Protein 2M1U (pdb70)

Nearest PDB structures (foldseek):
  2m1u-assembly1_A  TM=7.394E-01  e=1.529E-13  Saccharomyces cerevisiae
  6u42-assembly1_6P  TM=5.297E-01  e=1.153E-01  Chlamydomonas reinhardtii
  7yv9-assembly1_N  TM=4.412E-01  e=1.083E-01  Mus musculus
  2zfd-assembly1_A  TM=4.482E-01  e=2.616E-01  Arabidopsis thaliana
  1v1f-assembly1_A  TM=5.398E-01  e=5.232E-01  Arabidopsis thaliana

Structure (mmCIF, N/CA/C/O backbone):
data_2M1U
#
_entry.id   2M1U
#
loop_
_atom_site.group_PDB
_atom_site.id
_atom_site.type_symbol
_atom_site.label_atom_id
_atom_site.label_alt_id
_atom_site.label_comp_id
_atom_site.label_asym_id
_atom_site.label_entity_id
_atom_site.label_seq_id
_atom_site.pdbx_PDB_ins_code
_atom_site.Cartn_x
_atom_site.Cartn_y
_atom_site.Cartn_z
_atom_site.occupancy
_atom_site.B_iso_or_equiv
_atom_site.auth_seq_id
_atom_site.auth_comp_id
_atom_site.auth_asym_id
_atom_site.auth_atom_id
_atom_site.pdbx_PDB_model_num
ATOM 1 N N . MET A 1 1 ? -37.328 -7.428 -11.875 1.00 15.70 1 MET A N 1
ATOM 2 C CA . MET A 1 1 ? -37.396 -8.775 -11.243 1.00 15.43 1 MET A CA 1
ATOM 3 C C . MET A 1 1 ? -37.653 -8.672 -9.739 1.00 14.95 1 MET A C 1
ATOM 4 O O . MET A 1 1 ? -37.208 -7.723 -9.088 1.00 14.98 1 MET A O 1
ATOM 20 N N . GLY A 1 2 ? -38.371 -9.657 -9.196 1.00 14.67 2 GLY A N 1
ATOM 21 C CA . GLY A 1 2 ? -38.677 -9.668 -7.775 1.00 14.38 2 GLY A CA 1
ATOM 22 C C . GLY A 1 2 ? -37.432 -9.772 -6.912 1.00 13.90 2 GLY A C 1
ATOM 23 O O . GLY A 1 2 ? -36.572 -10.621 -7.158 1.00 14.15 2 GLY A O 1
ATOM 27 N N . SER A 1 3 ? -37.335 -8.902 -5.903 1.00 13.38 3 SER A N 1
ATOM 28 C CA . SER A 1 3 ? -36.187 -8.884 -4.995 1.00 13.07 3 SER A CA 1
ATOM 29 C C . SER A 1 3 ? -34.886 -8.633 -5.763 1.00 12.62 3 SER A C 1
ATOM 30 O O . SER A 1 3 ? -33.918 -9.388 -5.638 1.00 12.57 3 SER A O 1
ATOM 38 N N . SER A 1 4 ? -34.874 -7.563 -6.560 1.00 12.48 4 SER A N 1
ATOM 39 C CA . SER A 1 4 ? -33.698 -7.202 -7.352 1.00 12.24 4 SER A CA 1
ATOM 40 C C . SER A 1 4 ? -32.659 -6.465 -6.506 1.00 11.93 4 SER A C 1
ATOM 41 O O . SER A 1 4 ? -31.458 -6.595 -6.743 1.00 12.22 4 SER A O 1
ATOM 49 N N . HIS A 1 5 ? -33.125 -5.692 -5.520 1.00 11.56 5 HIS A N 1
ATOM 50 C CA . HIS A 1 5 ? -32.231 -4.937 -4.642 1.00 11.47 5 HIS A CA 1
ATOM 51 C C . HIS A 1 5 ? -31.583 -5.856 -3.600 1.00 11.01 5 HIS A C 1
ATOM 52 O O . HIS A 1 5 ? -31.866 -5.760 -2.404 1.00 11.28 5 HIS A O 1
ATOM 67 N N . HIS A 1 6 ? -30.711 -6.749 -4.074 1.00 10.51 6 HIS A N 1
ATOM 68 C CA . HIS A 1 6 ? -30.012 -7.696 -3.207 1.00 10.27 6 HIS A CA 1
ATOM 69 C C . HIS A 1 6 ? -29.015 -8.529 -4.012 1.00 9.80 6 HIS A C 1
ATOM 70 O O . HIS A 1 6 ? -27.811 -8.491 -3.754 1.00 10.12 6 HIS A O 1
ATOM 85 N N . HIS A 1 7 ? -29.529 -9.279 -4.989 1.00 9.28 7 HIS A N 1
ATOM 86 C CA . HIS A 1 7 ? -28.693 -10.123 -5.839 1.00 9.07 7 HIS A CA 1
ATOM 87 C C . HIS A 1 7 ? -28.530 -9.510 -7.230 1.00 8.74 7 HIS A C 1
ATOM 88 O O . HIS A 1 7 ? -27.414 -9.420 -7.747 1.00 8.82 7 HIS A O 1
ATOM 103 N N . HIS A 1 8 ? -29.648 -9.096 -7.833 1.00 8.65 8 HIS A N 1
ATOM 104 C CA . HIS A 1 8 ? -29.629 -8.496 -9.166 1.00 8.66 8 HIS A CA 1
ATOM 105 C C . HIS A 1 8 ? -28.814 -7.201 -9.174 1.00 8.44 8 HIS A C 1
ATOM 106 O O . HIS A 1 8 ? -27.716 -7.159 -9.731 1.00 8.47 8 HIS A O 1
ATOM 121 N N . HIS A 1 9 ? -29.356 -6.150 -8.554 1.00 8.53 9 HIS A N 1
ATOM 122 C CA . HIS A 1 9 ? -28.676 -4.858 -8.495 1.00 8.67 9 HIS A CA 1
ATOM 123 C C . HIS A 1 9 ? -29.163 -4.026 -7.310 1.00 8.77 9 HIS A C 1
ATOM 124 O O . HIS A 1 9 ? -30.352 -3.718 -7.201 1.00 9.08 9 HIS A O 1
ATOM 139 N N . HIS A 1 10 ? -28.229 -3.656 -6.434 1.00 8.77 10 HIS A N 1
ATOM 140 C CA . HIS A 1 10 ? -28.544 -2.844 -5.259 1.00 9.16 10 HIS A CA 1
ATOM 141 C C . HIS A 1 10 ? -28.397 -1.355 -5.596 1.00 9.18 10 HIS A C 1
ATOM 142 O O . HIS A 1 10 ? -28.468 -0.978 -6.768 1.00 9.53 10 HIS A O 1
ATOM 157 N N . SER A 1 11 ? -28.186 -0.512 -4.576 1.00 9.05 11 SER A N 1
ATOM 158 C CA . SER A 1 11 ? -28.019 0.929 -4.791 1.00 9.29 11 SER A CA 1
ATOM 159 C C . SER A 1 11 ? -27.022 1.190 -5.923 1.00 9.09 11 SER A C 1
ATOM 160 O O . SER A 1 11 ? -27.250 2.047 -6.778 1.00 9.26 11 SER A O 1
ATOM 168 N N . SER A 1 12 ? -25.929 0.423 -5.928 1.00 8.99 12 SER A N 1
ATOM 169 C CA . SER A 1 12 ? -24.903 0.537 -6.958 1.00 9.08 12 SER A CA 1
ATOM 170 C C . SER A 1 12 ? -24.907 -0.711 -7.839 1.00 8.90 12 SER A C 1
ATOM 171 O O . SER A 1 12 ? -25.067 -1.828 -7.340 1.00 8.83 12 SER A O 1
ATOM 179 N N . GLY A 1 13 ? -24.740 -0.517 -9.148 1.00 9.09 13 GLY A N 1
ATOM 180 C CA . GLY A 1 13 ? -24.736 -1.639 -10.076 1.00 9.25 13 GLY A CA 1
ATOM 181 C C . GLY A 1 13 ? -23.477 -2.481 -9.975 1.00 9.67 13 GLY A C 1
ATOM 182 O O . GLY A 1 13 ? -22.556 -2.322 -10.778 1.00 10.27 13 GLY A O 1
ATOM 186 N N . LEU A 1 14 ? -23.440 -3.377 -8.982 1.00 9.59 14 LEU A N 1
ATOM 187 C CA . LEU A 1 14 ? -22.287 -4.252 -8.762 1.00 10.21 14 LEU A CA 1
ATOM 188 C C . LEU A 1 14 ? -20.985 -3.445 -8.751 1.00 10.23 14 LEU A C 1
ATOM 189 O O . LEU A 1 14 ? -20.071 -3.703 -9.538 1.00 10.59 14 LEU A O 1
ATOM 205 N N . VAL A 1 15 ? -20.919 -2.456 -7.859 1.00 10.05 15 VAL A N 1
ATOM 206 C CA . VAL A 1 15 ? -19.744 -1.597 -7.748 1.00 10.27 15 VAL A CA 1
ATOM 207 C C . VAL A 1 15 ? -19.011 -1.820 -6.424 1.00 10.08 15 VAL A C 1
ATOM 208 O O . VAL A 1 15 ? -19.372 -1.237 -5.399 1.00 9.90 15 VAL A O 1
ATOM 221 N N . PRO A 1 16 ? -17.958 -2.663 -6.430 1.00 10.35 16 PRO A N 1
ATOM 222 C CA . PRO A 1 16 ? -17.166 -2.950 -5.227 1.00 10.46 16 PRO A CA 1
ATOM 223 C C . PRO A 1 16 ? -16.362 -1.734 -4.761 1.00 10.16 16 PRO A C 1
ATOM 224 O O . PRO A 1 16 ? -16.163 -1.534 -3.562 1.00 10.02 16 PRO A O 1
ATOM 235 N N . ARG A 1 17 ? -15.910 -0.920 -5.722 1.00 10.26 17 ARG A N 1
ATOM 236 C CA . ARG A 1 17 ? -15.135 0.284 -5.421 1.00 10.16 17 ARG A CA 1
ATOM 237 C C . ARG A 1 17 ? -15.994 1.326 -4.700 1.00 9.84 17 ARG A C 1
ATOM 238 O O . ARG A 1 17 ? -17.211 1.167 -4.580 1.00 9.91 17 ARG A O 1
ATOM 259 N N . GLY A 1 18 ? -15.349 2.390 -4.218 1.00 9.70 18 GLY A N 1
ATOM 260 C CA . GLY A 1 18 ? -16.063 3.439 -3.508 1.00 9.61 18 GLY A CA 1
ATOM 261 C C . GLY A 1 18 ? -16.081 3.198 -2.012 1.00 9.26 18 GLY A C 1
ATOM 262 O O . GLY A 1 18 ? -15.492 3.964 -1.247 1.00 9.36 18 GLY A O 1
ATOM 266 N N . SER A 1 19 ? -16.748 2.119 -1.598 1.00 9.05 19 SER A N 1
ATOM 267 C CA . SER A 1 19 ? -16.832 1.758 -0.185 1.00 8.88 19 SER A CA 1
ATOM 268 C C . SER A 1 19 ? -15.934 0.553 0.122 1.00 8.65 19 SER A C 1
ATOM 269 O O . SER A 1 19 ? -16.234 -0.249 1.009 1.00 8.73 19 SER A O 1
ATOM 277 N N . HIS A 1 20 ? -14.827 0.439 -0.619 1.00 8.62 20 HIS A N 1
ATOM 278 C CA . HIS A 1 20 ? -13.879 -0.657 -0.435 1.00 8.69 20 HIS A CA 1
ATOM 279 C C . HIS A 1 20 ? -12.772 -0.254 0.546 1.00 8.33 20 HIS A C 1
ATOM 280 O O . HIS A 1 20 ? -12.930 0.705 1.305 1.00 8.58 20 HIS A O 1
ATOM 295 N N . MET A 1 21 ? -11.655 -0.988 0.530 1.00 8.00 21 MET A N 1
ATOM 296 C CA . MET A 1 21 ? -10.533 -0.697 1.420 1.00 7.89 21 MET A CA 1
ATOM 297 C C . MET A 1 21 ? -9.717 0.488 0.900 1.00 7.27 21 MET A C 1
ATOM 298 O O . MET A 1 21 ? -8.620 0.318 0.363 1.00 7.12 21 MET A O 1
ATOM 312 N N . SER A 1 22 ? -10.265 1.692 1.067 1.00 6.98 22 SER A N 1
ATOM 313 C CA . SER A 1 22 ? -9.598 2.916 0.622 1.00 6.48 22 SER A CA 1
ATOM 314 C C . SER A 1 22 ? -8.875 3.618 1.772 1.00 5.82 22 SER A C 1
ATOM 315 O O . SER A 1 22 ? -8.338 4.715 1.603 1.00 5.42 22 SER A O 1
ATOM 323 N N . ASP A 1 23 ? -8.866 2.978 2.935 1.00 5.83 23 ASP A N 1
ATOM 324 C CA . ASP A 1 23 ? -8.211 3.530 4.121 1.00 5.39 23 ASP A CA 1
ATOM 325 C C . ASP A 1 23 ? -6.798 3.002 4.293 1.00 5.03 23 ASP A C 1
ATOM 326 O O . ASP A 1 23 ? -5.999 3.562 5.044 1.00 4.71 23 ASP A O 1
ATOM 335 N N . GLU A 1 24 ? -6.503 1.935 3.584 1.00 5.24 24 GLU A N 1
ATOM 336 C CA . GLU A 1 24 ? -5.177 1.315 3.629 1.00 5.03 24 GLU A CA 1
ATOM 337 C C . GLU A 1 24 ? -4.103 2.271 3.131 1.00 4.40 24 GLU A C 1
ATOM 338 O O . GLU A 1 24 ? -2.918 2.118 3.434 1.00 4.14 24 GLU A O 1
ATOM 350 N N . LYS A 1 25 ? -4.546 3.271 2.397 1.00 4.30 25 LYS A N 1
ATOM 351 C CA . LYS A 1 25 ? -3.671 4.306 1.864 1.00 3.86 25 LYS A CA 1
ATOM 352 C C . LYS A 1 25 ? -3.553 5.449 2.870 1.00 3.66 25 LYS A C 1
ATOM 353 O O . LYS A 1 25 ? -2.461 5.967 3.101 1.00 3.41 25 LYS A O 1
ATOM 372 N N . THR A 1 26 ? -4.687 5.822 3.480 1.00 3.95 26 THR A N 1
ATOM 373 C CA . THR A 1 26 ? -4.707 6.892 4.478 1.00 4.05 26 THR A CA 1
ATOM 374 C C . THR A 1 26 ? -3.951 6.481 5.738 1.00 3.95 26 THR A C 1
ATOM 375 O O . THR A 1 26 ? -3.364 7.323 6.416 1.00 4.12 26 THR A O 1
ATOM 386 N N . GLN A 1 27 ? -3.932 5.179 6.027 1.00 3.91 27 GLN A N 1
ATOM 387 C CA . GLN A 1 27 ? -3.201 4.671 7.181 1.00 4.06 27 GLN A CA 1
ATOM 388 C C . GLN A 1 27 ? -1.699 4.829 6.934 1.00 3.80 27 GLN A C 1
ATOM 389 O O . GLN A 1 27 ? -0.924 5.056 7.863 1.00 4.12 27 GLN A O 1
ATOM 403 N N . LEU A 1 28 ? -1.309 4.725 5.658 1.00 3.37 28 LEU A N 1
ATOM 404 C CA . LEU A 1 28 ? 0.086 4.871 5.246 1.00 3.16 28 LEU A CA 1
ATOM 405 C C . LEU A 1 28 ? 0.477 6.333 5.044 1.00 3.52 28 LEU A C 1
ATOM 406 O O . LEU A 1 28 ? 1.653 6.659 4.877 1.00 3.69 28 LEU A O 1
ATOM 422 N N . ILE A 1 29 ? -0.526 7.195 5.062 1.00 3.81 29 ILE A N 1
ATOM 423 C CA . ILE A 1 29 ? -0.343 8.648 4.888 1.00 4.37 29 ILE A CA 1
ATOM 424 C C . ILE A 1 29 ? 0.685 9.226 5.847 1.00 4.90 29 ILE A C 1
ATOM 425 O O . ILE A 1 29 ? 1.229 10.313 5.637 1.00 5.46 29 ILE A O 1
ATOM 441 N N . GLU A 1 30 ? 0.944 8.471 6.876 1.00 4.85 30 GLU A N 1
ATOM 442 C CA . GLU A 1 30 ? 1.915 8.836 7.909 1.00 5.48 30 GLU A CA 1
ATOM 443 C C . GLU A 1 30 ? 3.355 8.838 7.393 1.00 5.63 30 GLU A C 1
ATOM 444 O O . GLU A 1 30 ? 4.291 9.125 8.139 1.00 6.22 30 GLU A O 1
ATOM 456 N N . ALA A 1 31 ? 3.514 8.540 6.116 1.00 5.15 31 ALA A N 1
ATOM 457 C CA . ALA A 1 31 ? 4.825 8.528 5.476 1.00 5.27 31 ALA A CA 1
ATOM 458 C C . ALA A 1 31 ? 5.338 9.951 5.300 1.00 5.84 31 ALA A C 1
ATOM 459 O O . ALA A 1 31 ? 6.513 10.227 5.533 1.00 6.33 31 ALA A O 1
ATOM 466 N N . PHE A 1 32 ? 4.441 10.861 4.913 1.00 5.86 32 PHE A N 1
ATOM 467 C CA . PHE A 1 32 ? 4.805 12.265 4.739 1.00 6.51 32 PHE A CA 1
ATOM 468 C C . PHE A 1 32 ? 5.257 12.867 6.073 1.00 7.31 32 PHE A C 1
ATOM 469 O O . PHE A 1 32 ? 6.092 13.773 6.103 1.00 7.93 32 PHE A O 1
ATOM 486 N N . TYR A 1 33 ? 4.701 12.347 7.175 1.00 7.37 33 TYR A N 1
ATOM 487 C CA . TYR A 1 33 ? 5.042 12.818 8.516 1.00 8.16 33 TYR A CA 1
ATOM 488 C C . TYR A 1 33 ? 5.731 11.706 9.315 1.00 8.36 33 TYR A C 1
ATOM 489 O O . TYR A 1 33 ? 5.103 11.063 10.158 1.00 8.86 33 TYR A O 1
ATOM 507 N N . ASN A 1 34 ? 7.028 11.508 9.023 1.00 8.03 34 ASN A N 1
ATOM 508 C CA . ASN A 1 34 ? 7.889 10.492 9.673 1.00 8.24 34 ASN A CA 1
ATOM 509 C C . ASN A 1 34 ? 8.602 9.606 8.632 1.00 7.87 34 ASN A C 1
ATOM 510 O O . ASN A 1 34 ? 9.087 8.520 8.951 1.00 7.66 34 ASN A O 1
ATOM 521 N N . PHE A 1 35 ? 8.677 10.085 7.392 1.00 7.88 35 PHE A N 1
ATOM 522 C CA . PHE A 1 35 ? 9.338 9.352 6.309 1.00 7.61 35 PHE A CA 1
ATOM 523 C C . PHE A 1 35 ? 9.344 10.175 5.012 1.00 7.94 35 PHE A C 1
ATOM 524 O O . PHE A 1 35 ? 9.142 9.637 3.921 1.00 7.62 35 PHE A O 1
ATOM 541 N N . ASP A 1 36 ? 9.577 11.483 5.139 1.00 8.68 36 ASP A N 1
ATOM 542 C CA . ASP A 1 36 ? 9.607 12.375 3.981 1.00 9.16 36 ASP A CA 1
ATOM 543 C C . ASP A 1 36 ? 10.372 13.664 4.298 1.00 9.96 36 ASP A C 1
ATOM 544 O O . ASP A 1 36 ? 9.928 14.764 3.958 1.00 10.54 36 ASP A O 1
ATOM 553 N N . GLY A 1 37 ? 11.529 13.518 4.947 1.00 10.13 37 GLY A N 1
ATOM 554 C CA . GLY A 1 37 ? 12.343 14.671 5.294 1.00 11.01 37 GLY A CA 1
ATOM 555 C C . GLY A 1 37 ? 13.308 15.045 4.186 1.00 11.23 37 GLY A C 1
ATOM 556 O O . GLY A 1 37 ? 13.181 16.108 3.576 1.00 11.84 37 GLY A O 1
ATOM 560 N N . ASP A 1 38 ? 14.270 14.160 3.922 1.00 10.87 38 ASP A N 1
ATOM 561 C CA . ASP A 1 38 ? 15.263 14.386 2.875 1.00 11.19 38 ASP A CA 1
ATOM 562 C C . ASP A 1 38 ? 15.732 13.056 2.283 1.00 10.98 38 ASP A C 1
ATOM 563 O O . ASP A 1 38 ? 16.893 12.667 2.434 1.00 11.40 38 ASP A O 1
ATOM 572 N N . TYR A 1 39 ? 14.813 12.360 1.612 1.00 10.47 39 TYR A N 1
ATOM 573 C CA . TYR A 1 39 ? 15.118 11.069 0.998 1.00 10.36 39 TYR A CA 1
ATOM 574 C C . TYR A 1 39 ? 14.654 11.029 -0.456 1.00 9.64 39 TYR A C 1
ATOM 575 O O . TYR A 1 39 ? 13.583 11.540 -0.791 1.00 9.61 39 TYR A O 1
ATOM 593 N N . ASP A 1 40 ? 15.467 10.414 -1.314 1.00 9.27 40 ASP A N 1
ATOM 594 C CA . ASP A 1 40 ? 15.147 10.297 -2.737 1.00 8.71 40 ASP A CA 1
ATOM 595 C C . ASP A 1 40 ? 14.181 9.133 -2.983 1.00 8.08 40 ASP A C 1
ATOM 596 O O . ASP A 1 40 ? 13.532 8.650 -2.051 1.00 8.12 40 ASP A O 1
ATOM 605 N N . GLY A 1 41 ? 14.087 8.682 -4.238 1.00 7.71 41 GLY A N 1
ATOM 606 C CA . GLY A 1 41 ? 13.199 7.580 -4.572 1.00 7.22 41 GLY A CA 1
ATOM 607 C C . GLY A 1 41 ? 13.840 6.217 -4.362 1.00 6.59 41 GLY A C 1
ATOM 608 O O . GLY A 1 41 ? 13.689 5.323 -5.197 1.00 6.36 41 GLY A O 1
ATOM 612 N N . PHE A 1 42 ? 14.551 6.054 -3.242 1.00 6.47 42 PHE A N 1
ATOM 613 C CA . PHE A 1 42 ? 15.211 4.791 -2.922 1.00 5.95 42 PHE A CA 1
ATOM 614 C C . PHE A 1 42 ? 15.413 4.647 -1.414 1.00 5.84 42 PHE A C 1
ATOM 615 O O . PHE A 1 42 ? 16.030 5.503 -0.777 1.00 6.44 42 PHE A O 1
ATOM 632 N N . VAL A 1 43 ? 14.894 3.556 -0.853 1.00 5.20 43 VAL A N 1
ATOM 633 C CA . VAL A 1 43 ? 15.018 3.288 0.578 1.00 5.21 43 VAL A CA 1
ATOM 634 C C . VAL A 1 43 ? 15.218 1.796 0.833 1.00 4.79 43 VAL A C 1
ATOM 635 O O . VAL A 1 43 ? 14.457 0.969 0.337 1.00 4.19 43 VAL A O 1
ATOM 648 N N . SER A 1 44 ? 16.248 1.458 1.606 1.00 5.22 44 SER A N 1
ATOM 649 C CA . SER A 1 44 ? 16.543 0.061 1.918 1.00 5.05 44 SER A CA 1
ATOM 650 C C . SER A 1 44 ? 15.491 -0.532 2.856 1.00 4.87 44 SER A C 1
ATOM 651 O O . SER A 1 44 ? 14.899 0.179 3.669 1.00 5.07 44 SER A O 1
ATOM 659 N N . VAL A 1 45 ? 15.277 -1.843 2.738 1.00 4.63 45 VAL A N 1
ATOM 660 C CA . VAL A 1 45 ? 14.310 -2.555 3.575 1.00 4.66 45 VAL A CA 1
ATOM 661 C C . VAL A 1 45 ? 14.639 -2.376 5.054 1.00 5.42 45 VAL A C 1
ATOM 662 O O . VAL A 1 45 ? 13.749 -2.160 5.875 1.00 5.56 45 VAL A O 1
ATOM 675 N N . GLU A 1 46 ? 15.929 -2.476 5.376 1.00 5.97 46 GLU A N 1
ATOM 676 C CA . GLU A 1 46 ? 16.404 -2.334 6.751 1.00 6.77 46 GLU A CA 1
ATOM 677 C C . GLU A 1 46 ? 15.890 -1.037 7.375 1.00 7.00 46 GLU A C 1
ATOM 678 O O . GLU A 1 46 ? 15.324 -1.050 8.469 1.00 7.47 46 GLU A O 1
ATOM 690 N N . GLU A 1 47 ? 16.074 0.077 6.663 1.00 6.76 47 GLU A N 1
ATOM 691 C CA . GLU A 1 47 ? 15.610 1.379 7.140 1.00 7.06 47 GLU A CA 1
ATOM 692 C C . GLU A 1 47 ? 14.084 1.437 7.125 1.00 6.57 47 GLU A C 1
ATOM 693 O O . GLU A 1 47 ? 13.463 1.951 8.057 1.00 6.93 47 GLU A O 1
ATOM 705 N N . PHE A 1 48 ? 13.491 0.895 6.057 1.00 5.80 48 PHE A N 1
ATOM 706 C CA . PHE A 1 48 ? 12.038 0.867 5.899 1.00 5.28 48 PHE A CA 1
ATOM 707 C C . PHE A 1 48 ? 11.360 0.193 7.093 1.00 5.66 48 PHE A C 1
ATOM 708 O O . PHE A 1 48 ? 10.344 0.677 7.588 1.00 5.68 48 PHE A O 1
ATOM 725 N N . ARG A 1 49 ? 11.931 -0.927 7.546 1.00 6.05 49 ARG A N 1
ATOM 726 C CA . ARG A 1 49 ? 11.385 -1.675 8.681 1.00 6.57 49 ARG A CA 1
ATOM 727 C C . ARG A 1 49 ? 11.201 -0.777 9.904 1.00 7.19 49 ARG A C 1
ATOM 728 O O . ARG A 1 49 ? 10.115 -0.727 10.484 1.00 7.32 49 ARG A O 1
ATOM 749 N N . GLY A 1 50 ? 12.267 -0.070 10.287 1.00 7.64 50 GLY A N 1
ATOM 750 C CA . GLY A 1 50 ? 12.207 0.819 11.438 1.00 8.32 50 GLY A CA 1
ATOM 751 C C . GLY A 1 50 ? 11.149 1.900 11.293 1.00 8.09 50 GLY A C 1
ATOM 752 O O . GLY A 1 50 ? 10.427 2.199 12.246 1.00 8.60 50 GLY A O 1
ATOM 756 N N . ILE A 1 51 ? 11.055 2.482 10.096 1.00 7.33 51 ILE A N 1
ATOM 757 C CA . ILE A 1 51 ? 10.076 3.533 9.822 1.00 7.09 51 ILE A CA 1
ATOM 758 C C . ILE A 1 51 ? 8.651 2.980 9.855 1.00 6.73 51 ILE A C 1
ATOM 759 O O . ILE A 1 51 ? 7.766 3.566 10.474 1.00 6.89 51 ILE A O 1
ATOM 775 N N . ILE A 1 52 ? 8.445 1.850 9.180 1.00 6.32 52 ILE A N 1
ATOM 776 C CA . ILE A 1 52 ? 7.133 1.201 9.115 1.00 6.09 52 ILE A CA 1
ATOM 777 C C . ILE A 1 52 ? 6.651 0.744 10.498 1.00 6.87 52 ILE A C 1
ATOM 778 O O . ILE A 1 52 ? 5.456 0.804 10.792 1.00 6.94 52 ILE A O 1
ATOM 794 N N . ARG A 1 53 ? 7.585 0.275 11.330 1.00 7.49 53 ARG A N 1
ATOM 795 C CA . ARG A 1 53 ? 7.265 -0.213 12.676 1.00 8.29 53 ARG A CA 1
ATOM 796 C C . ARG A 1 53 ? 6.358 0.752 13.442 1.00 8.59 53 ARG A C 1
ATOM 797 O O . ARG A 1 53 ? 5.261 0.379 13.859 1.00 8.80 53 ARG A O 1
ATOM 818 N N . ASP A 1 54 ? 6.827 1.986 13.634 1.00 8.70 54 ASP A N 1
ATOM 819 C CA . ASP A 1 54 ? 6.058 2.997 14.362 1.00 9.07 54 ASP A CA 1
ATOM 820 C C . ASP A 1 54 ? 5.587 4.131 13.443 1.00 8.55 54 ASP A C 1
ATOM 821 O O . ASP A 1 54 ? 5.178 5.192 13.922 1.00 8.87 54 ASP A O 1
ATOM 830 N N . GLY A 1 55 ? 5.649 3.908 12.128 1.00 7.80 55 GLY A N 1
ATOM 831 C CA . GLY A 1 55 ? 5.232 4.924 11.178 1.00 7.32 55 GLY A CA 1
ATOM 832 C C . GLY A 1 55 ? 3.956 4.558 10.446 1.00 6.84 55 GLY A C 1
ATOM 833 O O . GLY A 1 55 ? 2.908 5.164 10.675 1.00 7.17 55 GLY A O 1
ATOM 837 N N . LEU A 1 56 ? 4.049 3.571 9.556 1.00 6.13 56 LEU A N 1
ATOM 838 C CA . LEU A 1 56 ? 2.896 3.129 8.775 1.00 5.73 56 LEU A CA 1
ATOM 839 C C . LEU A 1 56 ? 2.352 1.798 9.298 1.00 6.01 56 LEU A C 1
ATOM 840 O O . LEU A 1 56 ? 3.039 0.777 9.246 1.00 6.14 56 LEU A O 1
ATOM 856 N N . PRO A 1 57 ? 1.102 1.795 9.805 1.00 6.22 57 PRO A N 1
ATOM 857 C CA . PRO A 1 57 ? 0.460 0.583 10.334 1.00 6.66 57 PRO A CA 1
ATOM 858 C C . PRO A 1 57 ? 0.202 -0.451 9.245 1.00 6.29 57 PRO A C 1
ATOM 859 O O . PRO A 1 57 ? -0.788 -0.374 8.514 1.00 6.12 57 PRO A O 1
ATOM 870 N N . MET A 1 58 ? 1.111 -1.416 9.144 1.00 6.29 58 MET A N 1
ATOM 871 C CA . MET A 1 58 ? 1.006 -2.474 8.150 1.00 6.08 58 MET A CA 1
ATOM 872 C C . MET A 1 58 ? 1.384 -3.824 8.753 1.00 6.73 58 MET A C 1
ATOM 873 O O . MET A 1 58 ? 2.277 -3.911 9.599 1.00 7.04 58 MET A O 1
ATOM 887 N N . THR A 1 59 ? 0.702 -4.873 8.304 1.00 7.03 59 THR A N 1
ATOM 888 C CA . THR A 1 59 ? 0.965 -6.234 8.780 1.00 7.71 59 THR A CA 1
ATOM 889 C C . THR A 1 59 ? 2.095 -6.869 7.971 1.00 7.49 59 THR A C 1
ATOM 890 O O . THR A 1 59 ? 2.325 -6.493 6.822 1.00 6.91 59 THR A O 1
ATOM 901 N N . GLU A 1 60 ? 2.800 -7.829 8.576 1.00 7.99 60 GLU A N 1
ATOM 902 C CA . GLU A 1 60 ? 3.914 -8.516 7.904 1.00 7.89 60 GLU A CA 1
ATOM 903 C C . GLU A 1 60 ? 3.541 -8.910 6.477 1.00 7.62 60 GLU A C 1
ATOM 904 O O . GLU A 1 60 ? 4.248 -8.590 5.535 1.00 7.07 60 GLU A O 1
ATOM 916 N N . ALA A 1 61 ? 2.421 -9.603 6.337 1.00 8.10 61 ALA A N 1
ATOM 917 C CA . ALA A 1 61 ? 1.926 -10.051 5.037 1.00 8.08 61 ALA A CA 1
ATOM 918 C C . ALA A 1 61 ? 1.868 -8.919 4.004 1.00 7.28 61 ALA A C 1
ATOM 919 O O . ALA A 1 61 ? 1.857 -9.178 2.804 1.00 7.09 61 ALA A O 1
ATOM 926 N N . GLU A 1 62 ? 1.840 -7.670 4.469 1.00 6.88 62 GLU A N 1
ATOM 927 C CA . GLU A 1 62 ? 1.805 -6.520 3.570 1.00 6.12 62 GLU A CA 1
ATOM 928 C C . GLU A 1 62 ? 3.220 -5.994 3.350 1.00 5.51 62 GLU A C 1
ATOM 929 O O . GLU A 1 62 ? 3.644 -5.800 2.214 1.00 5.21 62 GLU A O 1
ATOM 941 N N . ILE A 1 63 ? 3.945 -5.772 4.450 1.00 5.45 63 ILE A N 1
ATOM 942 C CA . ILE A 1 63 ? 5.323 -5.268 4.379 1.00 4.99 63 ILE A CA 1
ATOM 943 C C . ILE A 1 63 ? 6.284 -6.328 3.856 1.00 5.22 63 ILE A C 1
ATOM 944 O O . ILE A 1 63 ? 7.123 -6.040 3.012 1.00 4.76 63 ILE A O 1
ATOM 960 N N . THR A 1 64 ? 6.160 -7.549 4.376 1.00 5.97 64 THR A N 1
ATOM 961 C CA . THR A 1 64 ? 7.023 -8.657 3.973 1.00 6.31 64 THR A CA 1
ATOM 962 C C . THR A 1 64 ? 6.717 -9.085 2.549 1.00 6.22 64 THR A C 1
ATOM 963 O O . THR A 1 64 ? 7.629 -9.278 1.742 1.00 6.02 64 THR A O 1
ATOM 974 N N . GLU A 1 65 ? 5.426 -9.217 2.237 1.00 6.49 65 GLU A N 1
ATOM 975 C CA . GLU A 1 65 ? 5.019 -9.605 0.889 1.00 6.63 65 GLU A CA 1
ATOM 976 C C . GLU A 1 65 ? 5.408 -8.534 -0.112 1.00 5.91 65 GLU A C 1
ATOM 977 O O . GLU A 1 65 ? 5.511 -8.785 -1.314 1.00 6.02 65 GLU A O 1
ATOM 989 N N . PHE A 1 66 ? 5.653 -7.351 0.413 1.00 5.24 66 PHE A N 1
ATOM 990 C CA . PHE A 1 66 ? 6.072 -6.217 -0.388 1.00 4.51 66 PHE A CA 1
ATOM 991 C C . PHE A 1 66 ? 7.594 -6.078 -0.356 1.00 4.15 66 PHE A C 1
ATOM 992 O O . PHE A 1 66 ? 8.201 -5.636 -1.330 1.00 3.78 66 PHE A O 1
ATOM 1009 N N . PHE A 1 67 ? 8.205 -6.468 0.772 1.00 4.41 67 PHE A N 1
ATOM 1010 C CA . PHE A 1 67 ? 9.658 -6.395 0.937 1.00 4.24 67 PHE A CA 1
ATOM 1011 C C . PHE A 1 67 ? 10.367 -7.304 -0.067 1.00 4.57 67 PHE A C 1
ATOM 1012 O O . PHE A 1 67 ? 11.436 -6.962 -0.576 1.00 4.38 67 PHE A O 1
ATOM 1029 N N . GLU A 1 68 ? 9.758 -8.456 -0.356 1.00 5.15 68 GLU A N 1
ATOM 1030 C CA . GLU A 1 68 ? 10.324 -9.409 -1.309 1.00 5.60 68 GLU A CA 1
ATOM 1031 C C . GLU A 1 68 ? 9.867 -9.090 -2.733 1.00 5.61 68 GLU A C 1
ATOM 1032 O O . GLU A 1 68 ? 10.630 -9.257 -3.687 1.00 5.82 68 GLU A O 1
ATOM 1044 N N . ALA A 1 69 ? 8.619 -8.629 -2.870 1.00 5.50 69 ALA A N 1
ATOM 1045 C CA . ALA A 1 69 ? 8.061 -8.285 -4.180 1.00 5.70 69 ALA A CA 1
ATOM 1046 C C . ALA A 1 69 ? 8.637 -6.988 -4.734 1.00 5.11 69 ALA A C 1
ATOM 1047 O O . ALA A 1 69 ? 8.500 -6.686 -5.921 1.00 5.40 69 ALA A O 1
ATOM 1054 N N . ALA A 1 70 ? 9.285 -6.242 -3.865 1.00 4.43 70 ALA A N 1
ATOM 1055 C CA . ALA A 1 70 ? 9.909 -4.972 -4.228 1.00 3.93 70 ALA A CA 1
ATOM 1056 C C . ALA A 1 70 ? 11.384 -5.163 -4.576 1.00 4.07 70 ALA A C 1
ATOM 1057 O O . ALA A 1 70 ? 11.899 -4.525 -5.496 1.00 4.18 70 ALA A O 1
ATOM 1064 N N . ASP A 1 71 ? 12.059 -6.044 -3.833 1.00 4.23 71 ASP A N 1
ATOM 1065 C CA . ASP A 1 71 ? 13.475 -6.319 -4.060 1.00 4.45 71 ASP A CA 1
ATOM 1066 C C . ASP A 1 71 ? 13.672 -7.705 -4.678 1.00 5.15 71 ASP A C 1
ATOM 1067 O O . ASP A 1 71 ? 13.518 -8.721 -3.998 1.00 5.45 71 ASP A O 1
ATOM 1076 N N . PRO A 1 72 ? 14.020 -7.763 -5.980 1.00 5.53 72 PRO A N 1
ATOM 1077 C CA . PRO A 1 72 ? 14.242 -9.034 -6.688 1.00 6.23 72 PRO A CA 1
ATOM 1078 C C . PRO A 1 72 ? 15.396 -9.842 -6.092 1.00 6.35 72 PRO A C 1
ATOM 1079 O O . PRO A 1 72 ? 15.326 -11.069 -6.010 1.00 6.83 72 PRO A O 1
ATOM 1090 N N . ASN A 1 73 ? 16.455 -9.144 -5.677 1.00 6.02 73 ASN A N 1
ATOM 1091 C CA . ASN A 1 73 ? 17.628 -9.790 -5.087 1.00 6.22 73 ASN A CA 1
ATOM 1092 C C . ASN A 1 73 ? 17.358 -10.235 -3.649 1.00 6.17 73 ASN A C 1
ATOM 1093 O O . ASN A 1 73 ? 17.915 -11.234 -3.189 1.00 6.61 73 ASN A O 1
ATOM 1104 N N . ASN A 1 74 ? 16.522 -9.470 -2.938 1.00 5.73 74 ASN A N 1
ATOM 1105 C CA . ASN A 1 74 ? 16.189 -9.753 -1.542 1.00 5.78 74 ASN A CA 1
ATOM 1106 C C . ASN A 1 74 ? 17.397 -9.496 -0.645 1.00 5.82 74 ASN A C 1
ATOM 1107 O O . ASN A 1 74 ? 17.507 -10.054 0.450 1.00 6.27 74 ASN A O 1
ATOM 1118 N N . THR A 1 75 ? 18.297 -8.632 -1.119 1.00 5.52 75 THR A N 1
ATOM 1119 C CA . THR A 1 75 ? 19.496 -8.274 -0.374 1.00 5.72 75 THR A CA 1
ATOM 1120 C C . THR A 1 75 ? 19.145 -7.454 0.873 1.00 5.57 75 THR A C 1
ATOM 1121 O O . THR A 1 75 ? 19.964 -7.316 1.784 1.00 5.72 75 THR A O 1
ATOM 1132 N N . GLY A 1 76 ? 17.925 -6.913 0.900 1.00 5.43 76 GLY A N 1
ATOM 1133 C CA . GLY A 1 76 ? 17.478 -6.113 2.022 1.00 5.36 76 GLY A CA 1
ATOM 1134 C C . GLY A 1 76 ? 17.299 -4.649 1.662 1.00 4.96 76 GLY A C 1
ATOM 1135 O O . GLY A 1 76 ? 17.232 -3.797 2.547 1.00 5.15 76 GLY A O 1
ATOM 1139 N N . PHE A 1 77 ? 17.207 -4.359 0.361 1.00 4.57 77 PHE A N 1
ATOM 1140 C CA . PHE A 1 77 ? 17.013 -2.993 -0.112 1.00 4.34 77 PHE A CA 1
ATOM 1141 C C . PHE A 1 77 ? 15.671 -2.875 -0.830 1.00 3.81 77 PHE A C 1
ATOM 1142 O O . PHE A 1 77 ? 15.059 -3.885 -1.173 1.00 3.84 77 PHE A O 1
ATOM 1159 N N . ILE A 1 78 ? 15.202 -1.647 -1.043 1.00 3.54 78 ILE A N 1
ATOM 1160 C CA . ILE A 1 78 ? 13.918 -1.437 -1.708 1.00 3.14 78 ILE A CA 1
ATOM 1161 C C . ILE A 1 78 ? 13.942 -0.236 -2.640 1.00 3.41 78 ILE A C 1
ATOM 1162 O O . ILE A 1 78 ? 14.587 0.777 -2.364 1.00 3.79 78 ILE A O 1
ATOM 1178 N N . ASP A 1 79 ? 13.169 -0.342 -3.713 1.00 3.48 79 ASP A N 1
ATOM 1179 C CA . ASP A 1 79 ? 13.021 0.743 -4.661 1.00 3.98 79 ASP A CA 1
ATOM 1180 C C . ASP A 1 79 ? 11.781 1.532 -4.262 1.00 3.84 79 ASP A C 1
ATOM 1181 O O . ASP A 1 79 ? 10.659 1.098 -4.520 1.00 3.71 79 ASP A O 1
ATOM 1190 N N . TYR A 1 80 ? 11.993 2.663 -3.585 1.00 4.03 80 TYR A N 1
ATOM 1191 C CA . TYR A 1 80 ? 10.894 3.504 -3.096 1.00 4.04 80 TYR A CA 1
ATOM 1192 C C . TYR A 1 80 ? 9.727 3.567 -4.086 1.00 4.13 80 TYR A C 1
ATOM 1193 O O . TYR A 1 80 ? 8.567 3.531 -3.679 1.00 3.85 80 TYR A O 1
ATOM 1211 N N . LYS A 1 81 ? 10.041 3.659 -5.380 1.00 4.65 81 LYS A N 1
ATOM 1212 C CA . LYS A 1 81 ? 9.011 3.722 -6.418 1.00 5.01 81 LYS A CA 1
ATOM 1213 C C . LYS A 1 81 ? 8.203 2.427 -6.461 1.00 4.61 81 LYS A C 1
ATOM 1214 O O . LYS A 1 81 ? 6.973 2.463 -6.457 1.00 4.58 81 LYS A O 1
ATOM 1233 N N . ALA A 1 82 ? 8.901 1.288 -6.479 1.00 4.44 82 ALA A N 1
ATOM 1234 C CA . ALA A 1 82 ? 8.242 -0.019 -6.490 1.00 4.30 82 ALA A CA 1
ATOM 1235 C C . ALA A 1 82 ? 7.252 -0.123 -5.333 1.00 3.69 82 ALA A C 1
ATOM 1236 O O . ALA A 1 82 ? 6.159 -0.673 -5.481 1.00 3.83 82 ALA A O 1
ATOM 1243 N N . PHE A 1 83 ? 7.648 0.427 -4.182 1.00 3.17 83 PHE A N 1
ATOM 1244 C CA . PHE A 1 83 ? 6.811 0.423 -2.989 1.00 2.59 83 PHE A CA 1
ATOM 1245 C C . PHE A 1 83 ? 5.689 1.456 -3.107 1.00 2.81 83 PHE A C 1
ATOM 1246 O O . PHE A 1 83 ? 4.552 1.194 -2.713 1.00 2.61 83 PHE A O 1
ATOM 1263 N N . ALA A 1 84 ? 6.020 2.628 -3.656 1.00 3.39 84 ALA A N 1
ATOM 1264 C CA . ALA A 1 84 ? 5.046 3.704 -3.835 1.00 3.81 84 ALA A CA 1
ATOM 1265 C C . ALA A 1 84 ? 3.953 3.312 -4.833 1.00 4.30 84 ALA A C 1
ATOM 1266 O O . ALA A 1 84 ? 2.803 3.728 -4.696 1.00 4.52 84 ALA A O 1
ATOM 1273 N N . ALA A 1 85 ? 4.322 2.507 -5.835 1.00 4.60 85 ALA A N 1
ATOM 1274 C CA . ALA A 1 85 ? 3.376 2.056 -6.860 1.00 5.26 85 ALA A CA 1
ATOM 1275 C C . ALA A 1 85 ? 2.307 1.122 -6.307 1.00 5.11 85 ALA A C 1
ATOM 1276 O O . ALA A 1 85 ? 1.311 0.834 -6.971 1.00 5.69 85 ALA A O 1
ATOM 1283 N N . MET A 1 86 ? 2.522 0.670 -5.090 1.00 4.41 86 MET A N 1
ATOM 1284 C CA . MET A 1 86 ? 1.590 -0.225 -4.407 1.00 4.36 86 MET A CA 1
ATOM 1285 C C . MET A 1 86 ? 0.387 0.557 -3.885 1.00 4.35 86 MET A C 1
ATOM 1286 O O . MET A 1 86 ? -0.759 0.140 -4.060 1.00 4.76 86 MET A O 1
ATOM 1300 N N . LEU A 1 87 ? 0.659 1.701 -3.251 1.00 4.03 87 LEU A N 1
ATOM 1301 C CA . LEU A 1 87 ? -0.400 2.555 -2.708 1.00 4.12 87 LEU A CA 1
ATOM 1302 C C . LEU A 1 87 ? -0.914 3.555 -3.731 1.00 4.88 87 LEU A C 1
ATOM 1303 O O . LEU A 1 87 ? -1.917 4.237 -3.516 1.00 5.15 87 LEU A O 1
ATOM 1319 N N . TYR A 1 88 ? -0.217 3.612 -4.833 1.00 5.27 88 TYR A N 1
ATOM 1320 C CA . TYR A 1 88 ? -0.557 4.501 -5.941 1.00 6.08 88 TYR A CA 1
ATOM 1321 C C . TYR A 1 88 ? -0.903 3.704 -7.201 1.00 6.67 88 TYR A C 1
ATOM 1322 O O . TYR A 1 88 ? -0.812 4.223 -8.317 1.00 7.33 88 TYR A O 1
ATOM 1340 N N . SER A 1 89 ? -1.303 2.442 -7.016 1.00 6.53 89 SER A N 1
ATOM 1341 C CA . SER A 1 89 ? -1.665 1.573 -8.135 1.00 7.20 89 SER A CA 1
ATOM 1342 C C . SER A 1 89 ? -3.102 1.840 -8.597 1.00 7.91 89 SER A C 1
ATOM 1343 O O . SER A 1 89 ? -3.946 0.941 -8.600 1.00 8.25 89 SER A O 1
ATOM 1351 N N . VAL A 1 90 ? -3.368 3.085 -8.993 1.00 8.25 90 VAL A N 1
ATOM 1352 C CA . VAL A 1 90 ? -4.694 3.480 -9.465 1.00 9.00 90 VAL A CA 1
ATOM 1353 C C . VAL A 1 90 ? -4.599 4.220 -10.804 1.00 9.55 90 VAL A C 1
ATOM 1354 O O . VAL A 1 90 ? -5.454 5.045 -11.133 1.00 10.05 90 VAL A O 1
ATOM 1367 N N . ASP A 1 91 ? -3.550 3.917 -11.573 1.00 9.59 91 ASP A N 1
ATOM 1368 C CA . ASP A 1 91 ? -3.336 4.547 -12.872 1.00 10.31 91 ASP A CA 1
ATOM 1369 C C . ASP A 1 91 ? -2.795 3.531 -13.874 1.00 10.59 91 ASP A C 1
ATOM 1370 O O . ASP A 1 91 ? -1.590 3.274 -13.925 1.00 10.71 91 ASP A O 1
ATOM 1379 N N . GLU A 1 92 ? -3.696 2.948 -14.663 1.00 10.89 92 GLU A N 1
ATOM 1380 C CA . GLU A 1 92 ? -3.314 1.950 -15.659 1.00 11.36 92 GLU A CA 1
ATOM 1381 C C . GLU A 1 92 ? -2.945 2.613 -16.984 1.00 11.99 92 GLU A C 1
ATOM 1382 O O . GLU A 1 92 ? -3.642 3.518 -17.448 1.00 12.45 92 GLU A O 1
ATOM 1394 N N . SER A 1 93 ? -1.842 2.150 -17.584 1.00 12.19 93 SER A N 1
ATOM 1395 C CA . SER A 1 93 ? -1.352 2.681 -18.861 1.00 12.96 93 SER A CA 1
ATOM 1396 C C . SER A 1 93 ? -0.753 4.079 -18.688 1.00 13.26 93 SER A C 1
ATOM 1397 O O . SER A 1 93 ? 0.487 4.200 -18.770 1.00 13.48 93 SER A O 1
ATOM 1406 N N . MET A 1 1 ? -12.655 -21.771 -3.539 1.00 0.00 1 MET A N 2
ATOM 1407 C CA . MET A 1 1 ? -13.108 -21.212 -4.841 1.00 0.00 1 MET A CA 2
ATOM 1408 C C . MET A 1 1 ? -13.113 -22.282 -5.928 1.00 0.00 1 MET A C 2
ATOM 1409 O O . MET A 1 1 ? -14.172 -22.751 -6.346 1.00 0.00 1 MET A O 2
ATOM 1425 N N . GLY A 1 2 ? -11.924 -22.663 -6.382 1.00 0.00 2 GLY A N 2
ATOM 1426 C CA . GLY A 1 2 ? -11.814 -23.674 -7.418 1.00 0.00 2 GLY A CA 2
ATOM 1427 C C . GLY A 1 2 ? -11.348 -25.011 -6.875 1.00 0.00 2 GLY A C 2
ATOM 1428 O O . GLY A 1 2 ? -11.648 -25.365 -5.735 1.00 0.00 2 GLY A O 2
ATOM 1432 N N . SER A 1 3 ? -10.613 -25.756 -7.695 1.00 0.00 3 SER A N 2
ATOM 1433 C CA . SER A 1 3 ? -10.105 -27.063 -7.291 1.00 0.00 3 SER A CA 2
ATOM 1434 C C . SER A 1 3 ? -8.745 -27.337 -7.923 1.00 0.00 3 SER A C 2
ATOM 1435 O O . SER A 1 3 ? -7.736 -27.447 -7.227 1.00 0.00 3 SER A O 2
ATOM 1443 N N . SER A 1 4 ? -8.725 -27.445 -9.247 1.00 0.00 4 SER A N 2
ATOM 1444 C CA . SER A 1 4 ? -7.489 -27.706 -9.975 1.00 0.00 4 SER A CA 2
ATOM 1445 C C . SER A 1 4 ? -7.637 -27.341 -11.449 1.00 0.00 4 SER A C 2
ATOM 1446 O O . SER A 1 4 ? -7.064 -27.994 -12.321 1.00 0.00 4 SER A O 2
ATOM 1454 N N . HIS A 1 5 ? -8.409 -26.294 -11.719 1.00 0.00 5 HIS A N 2
ATOM 1455 C CA . HIS A 1 5 ? -8.633 -25.840 -13.088 1.00 0.00 5 HIS A CA 2
ATOM 1456 C C . HIS A 1 5 ? -8.240 -24.375 -13.246 1.00 0.00 5 HIS A C 2
ATOM 1457 O O . HIS A 1 5 ? -8.583 -23.536 -12.414 1.00 0.00 5 HIS A O 2
ATOM 1472 N N . HIS A 1 6 ? -7.520 -24.075 -14.322 1.00 0.00 6 HIS A N 2
ATOM 1473 C CA . HIS A 1 6 ? -7.080 -22.710 -14.591 1.00 0.00 6 HIS A CA 2
ATOM 1474 C C . HIS A 1 6 ? -8.219 -21.876 -15.169 1.00 0.00 6 HIS A C 2
ATOM 1475 O O . HIS A 1 6 ? -8.294 -21.668 -16.379 1.00 0.00 6 HIS A O 2
ATOM 1490 N N . HIS A 1 7 ? -9.102 -21.403 -14.295 1.00 0.00 7 HIS A N 2
ATOM 1491 C CA . HIS A 1 7 ? -10.237 -20.591 -14.720 1.00 0.00 7 HIS A CA 2
ATOM 1492 C C . HIS A 1 7 ? -10.579 -19.542 -13.667 1.00 0.00 7 HIS A C 2
ATOM 1493 O O . HIS A 1 7 ? -10.118 -19.619 -12.528 1.00 0.00 7 HIS A O 2
ATOM 1508 N N . HIS A 1 8 ? -11.391 -18.564 -14.055 1.00 0.00 8 HIS A N 2
ATOM 1509 C CA . HIS A 1 8 ? -11.796 -17.500 -13.145 1.00 0.00 8 HIS A CA 2
ATOM 1510 C C . HIS A 1 8 ? -12.797 -16.564 -13.814 1.00 0.00 8 HIS A C 2
ATOM 1511 O O . HIS A 1 8 ? -12.744 -16.344 -15.023 1.00 0.00 8 HIS A O 2
ATOM 1526 N N . HIS A 1 9 ? -13.709 -16.015 -13.017 1.00 0.00 9 HIS A N 2
ATOM 1527 C CA . HIS A 1 9 ? -14.723 -15.102 -13.533 1.00 0.00 9 HIS A CA 2
ATOM 1528 C C . HIS A 1 9 ? -14.077 -13.875 -14.168 1.00 0.00 9 HIS A C 2
ATOM 1529 O O . HIS A 1 9 ? -14.250 -13.616 -15.358 1.00 0.00 9 HIS A O 2
ATOM 1544 N N . HIS A 1 10 ? -13.332 -13.122 -13.365 1.00 0.00 10 HIS A N 2
ATOM 1545 C CA . HIS A 1 10 ? -12.660 -11.922 -13.850 1.00 0.00 10 HIS A CA 2
ATOM 1546 C C . HIS A 1 10 ? -13.669 -10.909 -14.381 1.00 0.00 10 HIS A C 2
ATOM 1547 O O . HIS A 1 10 ? -14.808 -11.258 -14.689 1.00 0.00 10 HIS A O 2
ATOM 1562 N N . SER A 1 11 ? -13.242 -9.653 -14.485 1.00 0.00 11 SER A N 2
ATOM 1563 C CA . SER A 1 11 ? -14.106 -8.585 -14.979 1.00 0.00 11 SER A CA 2
ATOM 1564 C C . SER A 1 11 ? -15.233 -8.296 -13.992 1.00 0.00 11 SER A C 2
ATOM 1565 O O . SER A 1 11 ? -15.254 -7.248 -13.348 1.00 0.00 11 SER A O 2
ATOM 1573 N N . SER A 1 12 ? -16.171 -9.232 -13.880 1.00 0.00 12 SER A N 2
ATOM 1574 C CA . SER A 1 12 ? -17.300 -9.077 -12.972 1.00 0.00 12 SER A CA 2
ATOM 1575 C C . SER A 1 12 ? -17.669 -10.411 -12.329 1.00 0.00 12 SER A C 2
ATOM 1576 O O . SER A 1 12 ? -18.343 -11.240 -12.941 1.00 0.00 12 SER A O 2
ATOM 1584 N N . GLY A 1 13 ? -17.222 -10.611 -11.094 1.00 0.00 13 GLY A N 2
ATOM 1585 C CA . GLY A 1 13 ? -17.514 -11.846 -10.389 1.00 0.00 13 GLY A CA 2
ATOM 1586 C C . GLY A 1 13 ? -18.999 -12.033 -10.140 1.00 0.00 13 GLY A C 2
ATOM 1587 O O . GLY A 1 13 ? -19.799 -12.013 -11.075 1.00 0.00 13 GLY A O 2
ATOM 1591 N N . LEU A 1 14 ? -19.364 -12.218 -8.876 1.00 0.00 14 LEU A N 2
ATOM 1592 C CA . LEU A 1 14 ? -20.761 -12.410 -8.505 1.00 0.00 14 LEU A CA 2
ATOM 1593 C C . LEU A 1 14 ? -21.087 -11.674 -7.210 1.00 0.00 14 LEU A C 2
ATOM 1594 O O . LEU A 1 14 ? -21.938 -12.110 -6.434 1.00 0.00 14 LEU A O 2
ATOM 1610 N N . VAL A 1 15 ? -20.405 -10.557 -6.982 1.00 0.00 15 VAL A N 2
ATOM 1611 C CA . VAL A 1 15 ? -20.623 -9.761 -5.780 1.00 0.00 15 VAL A CA 2
ATOM 1612 C C . VAL A 1 15 ? -20.139 -8.327 -5.976 1.00 0.00 15 VAL A C 2
ATOM 1613 O O . VAL A 1 15 ? -19.049 -7.964 -5.530 1.00 0.00 15 VAL A O 2
ATOM 1626 N N . PRO A 1 16 ? -20.946 -7.487 -6.647 1.00 0.00 16 PRO A N 2
ATOM 1627 C CA . PRO A 1 16 ? -20.594 -6.087 -6.899 1.00 0.00 16 PRO A CA 2
ATOM 1628 C C . PRO A 1 16 ? -20.202 -5.349 -5.624 1.00 0.00 16 PRO A C 2
ATOM 1629 O O . PRO A 1 16 ? -20.478 -5.813 -4.517 1.00 0.00 16 PRO A O 2
ATOM 1640 N N . ARG A 1 17 ? -19.558 -4.197 -5.786 1.00 0.00 17 ARG A N 2
ATOM 1641 C CA . ARG A 1 17 ? -19.128 -3.396 -4.645 1.00 0.00 17 ARG A CA 2
ATOM 1642 C C . ARG A 1 17 ? -19.099 -1.914 -5.003 1.00 0.00 17 ARG A C 2
ATOM 1643 O O . ARG A 1 17 ? -19.884 -1.123 -4.479 1.00 0.00 17 ARG A O 2
ATOM 1664 N N . GLY A 1 18 ? -18.191 -1.544 -5.900 1.00 0.00 18 GLY A N 2
ATOM 1665 C CA . GLY A 1 18 ? -18.078 -0.157 -6.312 1.00 0.00 18 GLY A CA 2
ATOM 1666 C C . GLY A 1 18 ? -17.768 0.770 -5.154 1.00 0.00 18 GLY A C 2
ATOM 1667 O O . GLY A 1 18 ? -16.948 0.446 -4.293 1.00 0.00 18 GLY A O 2
ATOM 1671 N N . SER A 1 19 ? -18.426 1.925 -5.131 1.00 0.00 19 SER A N 2
ATOM 1672 C CA . SER A 1 19 ? -18.216 2.903 -4.068 1.00 0.00 19 SER A CA 2
ATOM 1673 C C . SER A 1 19 ? -16.754 3.334 -4.003 1.00 0.00 19 SER A C 2
ATOM 1674 O O . SER A 1 19 ? -15.962 3.014 -4.889 1.00 0.00 19 SER A O 2
ATOM 1682 N N . HIS A 1 20 ? -16.404 4.062 -2.949 1.00 0.00 20 HIS A N 2
ATOM 1683 C CA . HIS A 1 20 ? -15.037 4.537 -2.768 1.00 0.00 20 HIS A CA 2
ATOM 1684 C C . HIS A 1 20 ? -14.214 3.537 -1.962 1.00 0.00 20 HIS A C 2
ATOM 1685 O O . HIS A 1 20 ? -14.535 3.240 -0.810 1.00 0.00 20 HIS A O 2
ATOM 1700 N N . MET A 1 21 ? -13.155 3.019 -2.575 1.00 0.00 21 MET A N 2
ATOM 1701 C CA . MET A 1 21 ? -12.287 2.051 -1.915 1.00 0.00 21 MET A CA 2
ATOM 1702 C C . MET A 1 21 ? -10.824 2.468 -2.026 1.00 0.00 21 MET A C 2
ATOM 1703 O O . MET A 1 21 ? -9.934 1.625 -2.135 1.00 0.00 21 MET A O 2
ATOM 1717 N N . SER A 1 22 ? -10.583 3.775 -1.999 1.00 0.00 22 SER A N 2
ATOM 1718 C CA . SER A 1 22 ? -9.226 4.305 -2.096 1.00 0.00 22 SER A CA 2
ATOM 1719 C C . SER A 1 22 ? -8.689 4.723 -0.734 1.00 0.00 22 SER A C 2
ATOM 1720 O O . SER A 1 22 ? -7.597 5.281 -0.627 1.00 0.00 22 SER A O 2
ATOM 1728 N N . ASP A 1 23 ? -9.462 4.444 0.300 1.00 0.00 23 ASP A N 2
ATOM 1729 C CA . ASP A 1 23 ? -9.077 4.786 1.666 1.00 0.00 23 ASP A CA 2
ATOM 1730 C C . ASP A 1 23 ? -7.975 3.878 2.176 1.00 0.00 23 ASP A C 2
ATOM 1731 O O . ASP A 1 23 ? -7.327 4.155 3.186 1.00 0.00 23 ASP A O 2
ATOM 1740 N N . GLU A 1 24 ? -7.777 2.799 1.462 1.00 0.00 24 GLU A N 2
ATOM 1741 C CA . GLU A 1 24 ? -6.755 1.816 1.806 1.00 0.00 24 GLU A CA 2
ATOM 1742 C C . GLU A 1 24 ? -5.361 2.403 1.677 1.00 0.00 24 GLU A C 2
ATOM 1743 O O . GLU A 1 24 ? -4.384 1.861 2.195 1.00 0.00 24 GLU A O 2
ATOM 1755 N N . LYS A 1 25 ? -5.294 3.517 0.991 1.00 0.00 25 LYS A N 2
ATOM 1756 C CA . LYS A 1 25 ? -4.040 4.227 0.774 1.00 0.00 25 LYS A CA 2
ATOM 1757 C C . LYS A 1 25 ? -3.816 5.267 1.866 1.00 0.00 25 LYS A C 2
ATOM 1758 O O . LYS A 1 25 ? -2.677 5.588 2.205 1.00 0.00 25 LYS A O 2
ATOM 1777 N N . THR A 1 26 ? -4.910 5.793 2.411 1.00 0.00 26 THR A N 2
ATOM 1778 C CA . THR A 1 26 ? -4.829 6.799 3.462 1.00 0.00 26 THR A CA 2
ATOM 1779 C C . THR A 1 26 ? -4.095 6.251 4.679 1.00 0.00 26 THR A C 2
ATOM 1780 O O . THR A 1 26 ? -3.452 6.999 5.413 1.00 0.00 26 THR A O 2
ATOM 1791 N N . GLN A 1 27 ? -4.167 4.940 4.877 1.00 0.00 27 GLN A N 2
ATOM 1792 C CA . GLN A 1 27 ? -3.474 4.312 5.992 1.00 0.00 27 GLN A CA 2
ATOM 1793 C C . GLN A 1 27 ? -1.969 4.542 5.858 1.00 0.00 27 GLN A C 2
ATOM 1794 O O . GLN A 1 27 ? -1.229 4.513 6.841 1.00 0.00 27 GLN A O 2
ATOM 1808 N N . LEU A 1 28 ? -1.535 4.778 4.621 1.00 0.00 28 LEU A N 2
ATOM 1809 C CA . LEU A 1 28 ? -0.129 5.026 4.320 1.00 0.00 28 LEU A CA 2
ATOM 1810 C C . LEU A 1 28 ? 0.210 6.504 4.447 1.00 0.00 28 LEU A C 2
ATOM 1811 O O . LEU A 1 28 ? 1.375 6.899 4.440 1.00 0.00 28 LEU A O 2
ATOM 1827 N N . ILE A 1 29 ? -0.828 7.297 4.564 1.00 0.00 29 ILE A N 2
ATOM 1828 C CA . ILE A 1 29 ? -0.701 8.748 4.695 1.00 0.00 29 ILE A CA 2
ATOM 1829 C C . ILE A 1 29 ? -0.032 9.141 5.992 1.00 0.00 29 ILE A C 2
ATOM 1830 O O . ILE A 1 29 ? 0.409 10.274 6.182 1.00 0.00 29 ILE A O 2
ATOM 1846 N N . GLU A 1 30 ? 0.034 8.182 6.860 1.00 0.00 30 GLU A N 2
ATOM 1847 C CA . GLU A 1 30 ? 0.648 8.348 8.172 1.00 0.00 30 GLU A CA 2
ATOM 1848 C C . GLU A 1 30 ? 2.166 8.313 8.086 1.00 0.00 30 GLU A C 2
ATOM 1849 O O . GLU A 1 30 ? 2.866 8.396 9.095 1.00 0.00 30 GLU A O 2
ATOM 1861 N N . ALA A 1 31 ? 2.658 8.188 6.871 1.00 0.00 31 ALA A N 2
ATOM 1862 C CA . ALA A 1 31 ? 4.093 8.138 6.619 1.00 0.00 31 ALA A CA 2
ATOM 1863 C C . ALA A 1 31 ? 4.645 9.525 6.306 1.00 0.00 31 ALA A C 2
ATOM 1864 O O . ALA A 1 31 ? 5.806 9.820 6.584 1.00 0.00 31 ALA A O 2
ATOM 1871 N N . PHE A 1 32 ? 3.802 10.374 5.723 1.00 0.00 32 PHE A N 2
ATOM 1872 C CA . PHE A 1 32 ? 4.204 11.732 5.370 1.00 0.00 32 PHE A CA 2
ATOM 1873 C C . PHE A 1 32 ? 4.717 12.490 6.592 1.00 0.00 32 PHE A C 2
ATOM 1874 O O . PHE A 1 32 ? 5.469 13.456 6.462 1.00 0.00 32 PHE A O 2
ATOM 1891 N N . TYR A 1 33 ? 4.307 12.050 7.778 1.00 0.00 33 TYR A N 2
ATOM 1892 C CA . TYR A 1 33 ? 4.728 12.692 9.018 1.00 0.00 33 TYR A CA 2
ATOM 1893 C C . TYR A 1 33 ? 5.908 11.954 9.647 1.00 0.00 33 TYR A C 2
ATOM 1894 O O . TYR A 1 33 ? 6.072 11.953 10.866 1.00 0.00 33 TYR A O 2
ATOM 1912 N N . ASN A 1 34 ? 6.726 11.330 8.806 1.00 0.00 34 ASN A N 2
ATOM 1913 C CA . ASN A 1 34 ? 7.891 10.591 9.280 1.00 0.00 34 ASN A CA 2
ATOM 1914 C C . ASN A 1 34 ? 8.667 9.991 8.112 1.00 0.00 34 ASN A C 2
ATOM 1915 O O . ASN A 1 34 ? 9.171 8.870 8.197 1.00 0.00 34 ASN A O 2
ATOM 1926 N N . PHE A 1 35 ? 8.764 10.744 7.022 1.00 0.00 35 PHE A N 2
ATOM 1927 C CA . PHE A 1 35 ? 9.480 10.288 5.836 1.00 0.00 35 PHE A CA 2
ATOM 1928 C C . PHE A 1 35 ? 9.985 11.470 5.016 1.00 0.00 35 PHE A C 2
ATOM 1929 O O . PHE A 1 35 ? 10.077 11.393 3.790 1.00 0.00 35 PHE A O 2
ATOM 1946 N N . ASP A 1 36 ? 10.312 12.562 5.700 1.00 0.00 36 ASP A N 2
ATOM 1947 C CA . ASP A 1 36 ? 10.808 13.761 5.034 1.00 0.00 36 ASP A CA 2
ATOM 1948 C C . ASP A 1 36 ? 12.296 13.954 5.301 1.00 0.00 36 ASP A C 2
ATOM 1949 O O . ASP A 1 36 ? 12.786 15.083 5.357 1.00 0.00 36 ASP A O 2
ATOM 1958 N N . GLY A 1 37 ? 13.012 12.846 5.465 1.00 0.00 37 GLY A N 2
ATOM 1959 C CA . GLY A 1 37 ? 14.438 12.916 5.724 1.00 0.00 37 GLY A CA 2
ATOM 1960 C C . GLY A 1 37 ? 15.103 11.555 5.683 1.00 0.00 37 GLY A C 2
ATOM 1961 O O . GLY A 1 37 ? 15.619 11.077 6.694 1.00 0.00 37 GLY A O 2
ATOM 1965 N N . ASP A 1 38 ? 15.092 10.928 4.511 1.00 0.00 38 ASP A N 2
ATOM 1966 C CA . ASP A 1 38 ? 15.698 9.614 4.342 1.00 0.00 38 ASP A CA 2
ATOM 1967 C C . ASP A 1 38 ? 16.496 9.546 3.044 1.00 0.00 38 ASP A C 2
ATOM 1968 O O . ASP A 1 38 ? 16.602 8.488 2.423 1.00 0.00 38 ASP A O 2
ATOM 1977 N N . TYR A 1 39 ? 17.058 10.680 2.640 1.00 0.00 39 TYR A N 2
ATOM 1978 C CA . TYR A 1 39 ? 17.847 10.749 1.416 1.00 0.00 39 TYR A CA 2
ATOM 1979 C C . TYR A 1 39 ? 17.004 10.369 0.203 1.00 0.00 39 TYR A C 2
ATOM 1980 O O . TYR A 1 39 ? 17.019 9.221 -0.243 1.00 0.00 39 TYR A O 2
ATOM 1998 N N . ASP A 1 40 ? 16.269 11.341 -0.329 1.00 0.00 40 ASP A N 2
ATOM 1999 C CA . ASP A 1 40 ? 15.421 11.108 -1.492 1.00 0.00 40 ASP A CA 2
ATOM 2000 C C . ASP A 1 40 ? 14.363 10.051 -1.191 1.00 0.00 40 ASP A C 2
ATOM 2001 O O . ASP A 1 40 ? 14.188 9.643 -0.043 1.00 0.00 40 ASP A O 2
ATOM 2010 N N . GLY A 1 41 ? 13.659 9.614 -2.230 1.00 0.00 41 GLY A N 2
ATOM 2011 C CA . GLY A 1 41 ? 12.626 8.609 -2.055 1.00 0.00 41 GLY A CA 2
ATOM 2012 C C . GLY A 1 41 ? 13.196 7.212 -1.906 1.00 0.00 41 GLY A C 2
ATOM 2013 O O . GLY A 1 41 ? 12.585 6.350 -1.273 1.00 0.00 41 GLY A O 2
ATOM 2017 N N . PHE A 1 42 ? 14.369 6.985 -2.488 1.00 0.00 42 PHE A N 2
ATOM 2018 C CA . PHE A 1 42 ? 15.020 5.683 -2.417 1.00 0.00 42 PHE A CA 2
ATOM 2019 C C . PHE A 1 42 ? 15.293 5.290 -0.969 1.00 0.00 42 PHE A C 2
ATOM 2020 O O . PHE A 1 42 ? 15.951 6.023 -0.229 1.00 0.00 42 PHE A O 2
ATOM 2037 N N . VAL A 1 43 ? 14.784 4.130 -0.571 1.00 0.00 43 VAL A N 2
ATOM 2038 C CA . VAL A 1 43 ? 14.971 3.638 0.787 1.00 0.00 43 VAL A CA 2
ATOM 2039 C C . VAL A 1 43 ? 15.128 2.120 0.801 1.00 0.00 43 VAL A C 2
ATOM 2040 O O . VAL A 1 43 ? 14.441 1.408 0.070 1.00 0.00 43 VAL A O 2
ATOM 2053 N N . SER A 1 44 ? 16.040 1.632 1.635 1.00 0.00 44 SER A N 2
ATOM 2054 C CA . SER A 1 44 ? 16.292 0.200 1.742 1.00 0.00 44 SER A CA 2
ATOM 2055 C C . SER A 1 44 ? 15.381 -0.439 2.785 1.00 0.00 44 SER A C 2
ATOM 2056 O O . SER A 1 44 ? 14.914 0.228 3.709 1.00 0.00 44 SER A O 2
ATOM 2064 N N . VAL A 1 45 ? 15.137 -1.736 2.631 1.00 0.00 45 VAL A N 2
ATOM 2065 C CA . VAL A 1 45 ? 14.286 -2.472 3.559 1.00 0.00 45 VAL A CA 2
ATOM 2066 C C . VAL A 1 45 ? 14.825 -2.385 4.984 1.00 0.00 45 VAL A C 2
ATOM 2067 O O . VAL A 1 45 ? 14.119 -1.964 5.899 1.00 0.00 45 VAL A O 2
ATOM 2080 N N . GLU A 1 46 ? 16.080 -2.791 5.160 1.00 0.00 46 GLU A N 2
ATOM 2081 C CA . GLU A 1 46 ? 16.719 -2.764 6.472 1.00 0.00 46 GLU A CA 2
ATOM 2082 C C . GLU A 1 46 ? 16.478 -1.431 7.172 1.00 0.00 46 GLU A C 2
ATOM 2083 O O . GLU A 1 46 ? 16.398 -1.366 8.400 1.00 0.00 46 GLU A O 2
ATOM 2095 N N . GLU A 1 47 ? 16.350 -0.371 6.381 1.00 0.00 47 GLU A N 2
ATOM 2096 C CA . GLU A 1 47 ? 16.102 0.961 6.921 1.00 0.00 47 GLU A CA 2
ATOM 2097 C C . GLU A 1 47 ? 14.604 1.230 7.010 1.00 0.00 47 GLU A C 2
ATOM 2098 O O . GLU A 1 47 ? 14.145 1.985 7.868 1.00 0.00 47 GLU A O 2
ATOM 2110 N N . PHE A 1 48 ? 13.846 0.598 6.118 1.00 0.00 48 PHE A N 2
ATOM 2111 C CA . PHE A 1 48 ? 12.396 0.756 6.089 1.00 0.00 48 PHE A CA 2
ATOM 2112 C C . PHE A 1 48 ? 11.758 0.113 7.316 1.00 0.00 48 PHE A C 2
ATOM 2113 O O . PHE A 1 48 ? 10.798 0.641 7.877 1.00 0.00 48 PHE A O 2
ATOM 2130 N N . ARG A 1 49 ? 12.299 -1.030 7.727 1.00 0.00 49 ARG A N 2
ATOM 2131 C CA . ARG A 1 49 ? 11.784 -1.748 8.889 1.00 0.00 49 ARG A CA 2
ATOM 2132 C C . ARG A 1 49 ? 11.813 -0.865 10.131 1.00 0.00 49 ARG A C 2
ATOM 2133 O O . ARG A 1 49 ? 10.814 -0.740 10.840 1.00 0.00 49 ARG A O 2
ATOM 2154 N N . GLY A 1 50 ? 12.965 -0.252 10.389 1.00 0.00 50 GLY A N 2
ATOM 2155 C CA . GLY A 1 50 ? 13.100 0.615 11.545 1.00 0.00 50 GLY A CA 2
ATOM 2156 C C . GLY A 1 50 ? 12.081 1.737 11.552 1.00 0.00 50 GLY A C 2
ATOM 2157 O O . GLY A 1 50 ? 11.725 2.257 12.609 1.00 0.00 50 GLY A O 2
ATOM 2161 N N . ILE A 1 51 ? 11.609 2.109 10.366 1.00 0.00 51 ILE A N 2
ATOM 2162 C CA . ILE A 1 51 ? 10.623 3.175 10.237 1.00 0.00 51 ILE A CA 2
ATOM 2163 C C . ILE A 1 51 ? 9.210 2.642 10.452 1.00 0.00 51 ILE A C 2
ATOM 2164 O O . ILE A 1 51 ? 8.401 3.261 11.145 1.00 0.00 51 ILE A O 2
ATOM 2180 N N . ILE A 1 52 ? 8.920 1.491 9.855 1.00 0.00 52 ILE A N 2
ATOM 2181 C CA . ILE A 1 52 ? 7.604 0.874 9.983 1.00 0.00 52 ILE A CA 2
ATOM 2182 C C . ILE A 1 52 ? 7.376 0.349 11.398 1.00 0.00 52 ILE A C 2
ATOM 2183 O O . ILE A 1 52 ? 6.241 0.282 11.868 1.00 0.00 52 ILE A O 2
ATOM 2199 N N . ARG A 1 53 ? 8.461 -0.024 12.072 1.00 0.00 53 ARG A N 2
ATOM 2200 C CA . ARG A 1 53 ? 8.376 -0.545 13.432 1.00 0.00 53 ARG A CA 2
ATOM 2201 C C . ARG A 1 53 ? 7.550 0.380 14.322 1.00 0.00 53 ARG A C 2
ATOM 2202 O O . ARG A 1 53 ? 6.543 -0.032 14.900 1.00 0.00 53 ARG A O 2
ATOM 2223 N N . ASP A 1 54 ? 7.981 1.634 14.426 1.00 0.00 54 ASP A N 2
ATOM 2224 C CA . ASP A 1 54 ? 7.281 2.619 15.242 1.00 0.00 54 ASP A CA 2
ATOM 2225 C C . ASP A 1 54 ? 6.635 3.697 14.376 1.00 0.00 54 ASP A C 2
ATOM 2226 O O . ASP A 1 54 ? 6.242 4.751 14.876 1.00 0.00 54 ASP A O 2
ATOM 2235 N N . GLY A 1 55 ? 6.529 3.435 13.074 1.00 0.00 55 GLY A N 2
ATOM 2236 C CA . GLY A 1 55 ? 5.932 4.402 12.172 1.00 0.00 55 GLY A CA 2
ATOM 2237 C C . GLY A 1 55 ? 4.483 4.089 11.856 1.00 0.00 55 GLY A C 2
ATOM 2238 O O . GLY A 1 55 ? 3.574 4.601 12.511 1.00 0.00 55 GLY A O 2
ATOM 2242 N N . LEU A 1 56 ? 4.266 3.254 10.846 1.00 0.00 56 LEU A N 2
ATOM 2243 C CA . LEU A 1 56 ? 2.916 2.878 10.441 1.00 0.00 56 LEU A CA 2
ATOM 2244 C C . LEU A 1 56 ? 2.571 1.470 10.921 1.00 0.00 56 LEU A C 2
ATOM 2245 O O . LEU A 1 56 ? 3.434 0.595 10.976 1.00 0.00 56 LEU A O 2
ATOM 2261 N N . PRO A 1 57 ? 1.295 1.234 11.275 1.00 0.00 57 PRO A N 2
ATOM 2262 C CA . PRO A 1 57 ? 0.838 -0.076 11.746 1.00 0.00 57 PRO A CA 2
ATOM 2263 C C . PRO A 1 57 ? 0.684 -1.076 10.611 1.00 0.00 57 PRO A C 2
ATOM 2264 O O . PRO A 1 57 ? -0.180 -0.926 9.747 1.00 0.00 57 PRO A O 2
ATOM 2275 N N . MET A 1 58 ? 1.532 -2.097 10.617 1.00 0.00 58 MET A N 2
ATOM 2276 C CA . MET A 1 58 ? 1.497 -3.127 9.588 1.00 0.00 58 MET A CA 2
ATOM 2277 C C . MET A 1 58 ? 2.083 -4.433 10.112 1.00 0.00 58 MET A C 2
ATOM 2278 O O . MET A 1 58 ? 3.104 -4.436 10.799 1.00 0.00 58 MET A O 2
ATOM 2292 N N . THR A 1 59 ? 1.437 -5.541 9.773 1.00 0.00 59 THR A N 2
ATOM 2293 C CA . THR A 1 59 ? 1.902 -6.859 10.201 1.00 0.00 59 THR A CA 2
ATOM 2294 C C . THR A 1 59 ? 3.065 -7.323 9.330 1.00 0.00 59 THR A C 2
ATOM 2295 O O . THR A 1 59 ? 3.117 -7.021 8.138 1.00 0.00 59 THR A O 2
ATOM 2306 N N . GLU A 1 60 ? 3.994 -8.065 9.932 1.00 0.00 60 GLU A N 2
ATOM 2307 C CA . GLU A 1 60 ? 5.165 -8.583 9.218 1.00 0.00 60 GLU A CA 2
ATOM 2308 C C . GLU A 1 60 ? 4.784 -9.063 7.828 1.00 0.00 60 GLU A C 2
ATOM 2309 O O . GLU A 1 60 ? 5.368 -8.655 6.832 1.00 0.00 60 GLU A O 2
ATOM 2321 N N . ALA A 1 61 ? 3.790 -9.930 7.779 1.00 0.00 61 ALA A N 2
ATOM 2322 C CA . ALA A 1 61 ? 3.301 -10.478 6.525 1.00 0.00 61 ALA A CA 2
ATOM 2323 C C . ALA A 1 61 ? 3.113 -9.381 5.485 1.00 0.00 61 ALA A C 2
ATOM 2324 O O . ALA A 1 61 ? 3.639 -9.467 4.383 1.00 0.00 61 ALA A O 2
ATOM 2331 N N . GLU A 1 62 ? 2.369 -8.343 5.847 1.00 0.00 62 GLU A N 2
ATOM 2332 C CA . GLU A 1 62 ? 2.133 -7.228 4.932 1.00 0.00 62 GLU A CA 2
ATOM 2333 C C . GLU A 1 62 ? 3.461 -6.644 4.466 1.00 0.00 62 GLU A C 2
ATOM 2334 O O . GLU A 1 62 ? 3.769 -6.653 3.276 1.00 0.00 62 GLU A O 2
ATOM 2346 N N . ILE A 1 63 ? 4.242 -6.146 5.417 1.00 0.00 63 ILE A N 2
ATOM 2347 C CA . ILE A 1 63 ? 5.548 -5.559 5.109 1.00 0.00 63 ILE A CA 2
ATOM 2348 C C . ILE A 1 63 ? 6.460 -6.576 4.440 1.00 0.00 63 ILE A C 2
ATOM 2349 O O . ILE A 1 63 ? 6.893 -6.382 3.307 1.00 0.00 63 ILE A O 2
ATOM 2365 N N . THR A 1 64 ? 6.745 -7.657 5.151 1.00 0.00 64 THR A N 2
ATOM 2366 C CA . THR A 1 64 ? 7.605 -8.717 4.640 1.00 0.00 64 THR A CA 2
ATOM 2367 C C . THR A 1 64 ? 7.150 -9.178 3.263 1.00 0.00 64 THR A C 2
ATOM 2368 O O . THR A 1 64 ? 7.944 -9.242 2.325 1.00 0.00 64 THR A O 2
ATOM 2379 N N . GLU A 1 65 ? 5.864 -9.494 3.145 1.00 0.00 65 GLU A N 2
ATOM 2380 C CA . GLU A 1 65 ? 5.319 -9.943 1.867 1.00 0.00 65 GLU A CA 2
ATOM 2381 C C . GLU A 1 65 ? 5.358 -8.821 0.854 1.00 0.00 65 GLU A C 2
ATOM 2382 O O . GLU A 1 65 ? 5.232 -9.034 -0.352 1.00 0.00 65 GLU A O 2
ATOM 2394 N N . PHE A 1 66 ? 5.551 -7.631 1.369 1.00 0.00 66 PHE A N 2
ATOM 2395 C CA . PHE A 1 66 ? 5.636 -6.441 0.546 1.00 0.00 66 PHE A CA 2
ATOM 2396 C C . PHE A 1 66 ? 7.094 -6.096 0.257 1.00 0.00 66 PHE A C 2
ATOM 2397 O O . PHE A 1 66 ? 7.403 -5.452 -0.744 1.00 0.00 66 PHE A O 2
ATOM 2414 N N . PHE A 1 67 ? 7.985 -6.530 1.146 1.00 0.00 67 PHE A N 2
ATOM 2415 C CA . PHE A 1 67 ? 9.412 -6.266 0.991 1.00 0.00 67 PHE A CA 2
ATOM 2416 C C . PHE A 1 67 ? 10.003 -7.136 -0.113 1.00 0.00 67 PHE A C 2
ATOM 2417 O O . PHE A 1 67 ? 10.744 -6.653 -0.967 1.00 0.00 67 PHE A O 2
ATOM 2434 N N . GLU A 1 68 ? 9.671 -8.422 -0.085 1.00 0.00 68 GLU A N 2
ATOM 2435 C CA . GLU A 1 68 ? 10.168 -9.364 -1.080 1.00 0.00 68 GLU A CA 2
ATOM 2436 C C . GLU A 1 68 ? 9.444 -9.191 -2.412 1.00 0.00 68 GLU A C 2
ATOM 2437 O O . GLU A 1 68 ? 9.989 -9.503 -3.471 1.00 0.00 68 GLU A O 2
ATOM 2449 N N . ALA A 1 69 ? 8.213 -8.693 -2.353 1.00 0.00 69 ALA A N 2
ATOM 2450 C CA . ALA A 1 69 ? 7.416 -8.481 -3.557 1.00 0.00 69 ALA A CA 2
ATOM 2451 C C . ALA A 1 69 ? 7.893 -7.274 -4.345 1.00 0.00 69 ALA A C 2
ATOM 2452 O O . ALA A 1 69 ? 7.483 -7.047 -5.483 1.00 0.00 69 ALA A O 2
ATOM 2459 N N . ALA A 1 70 ? 8.756 -6.515 -3.720 1.00 0.00 70 ALA A N 2
ATOM 2460 C CA . ALA A 1 70 ? 9.318 -5.314 -4.327 1.00 0.00 70 ALA A CA 2
ATOM 2461 C C . ALA A 1 70 ? 10.674 -5.600 -4.961 1.00 0.00 70 ALA A C 2
ATOM 2462 O O . ALA A 1 70 ? 10.907 -5.272 -6.125 1.00 0.00 70 ALA A O 2
ATOM 2469 N N . ASP A 1 71 ? 11.568 -6.211 -4.191 1.00 0.00 71 ASP A N 2
ATOM 2470 C CA . ASP A 1 71 ? 12.902 -6.538 -4.680 1.00 0.00 71 ASP A CA 2
ATOM 2471 C C . ASP A 1 71 ? 13.027 -8.035 -4.964 1.00 0.00 71 ASP A C 2
ATOM 2472 O O . ASP A 1 71 ? 12.879 -8.859 -4.061 1.00 0.00 71 ASP A O 2
ATOM 2481 N N . PRO A 1 72 ? 13.302 -8.413 -6.227 1.00 0.00 72 PRO A N 2
ATOM 2482 C CA . PRO A 1 72 ? 13.443 -9.822 -6.615 1.00 0.00 72 PRO A CA 2
ATOM 2483 C C . PRO A 1 72 ? 14.698 -10.461 -6.030 1.00 0.00 72 PRO A C 2
ATOM 2484 O O . PRO A 1 72 ? 14.694 -11.637 -5.664 1.00 0.00 72 PRO A O 2
ATOM 2495 N N . ASN A 1 73 ? 15.770 -9.682 -5.947 1.00 0.00 73 ASN A N 2
ATOM 2496 C CA . ASN A 1 73 ? 17.033 -10.174 -5.408 1.00 0.00 73 ASN A CA 2
ATOM 2497 C C . ASN A 1 73 ? 16.916 -10.447 -3.913 1.00 0.00 73 ASN A C 2
ATOM 2498 O O . ASN A 1 73 ? 17.564 -11.350 -3.382 1.00 0.00 73 ASN A O 2
ATOM 2509 N N . ASN A 1 74 ? 16.093 -9.652 -3.235 1.00 0.00 74 ASN A N 2
ATOM 2510 C CA . ASN A 1 74 ? 15.894 -9.792 -1.799 1.00 0.00 74 ASN A CA 2
ATOM 2511 C C . ASN A 1 74 ? 17.131 -9.323 -1.051 1.00 0.00 74 ASN A C 2
ATOM 2512 O O . ASN A 1 74 ? 17.552 -9.937 -0.070 1.00 0.00 74 ASN A O 2
ATOM 2523 N N . THR A 1 75 ? 17.707 -8.226 -1.525 1.00 0.00 75 THR A N 2
ATOM 2524 C CA . THR A 1 75 ? 18.897 -7.665 -0.906 1.00 0.00 75 THR A CA 2
ATOM 2525 C C . THR A 1 75 ? 18.517 -6.633 0.153 1.00 0.00 75 THR A C 2
ATOM 2526 O O . THR A 1 75 ? 19.256 -5.680 0.403 1.00 0.00 75 THR A O 2
ATOM 2537 N N . GLY A 1 76 ? 17.357 -6.829 0.771 1.00 0.00 76 GLY A N 2
ATOM 2538 C CA . GLY A 1 76 ? 16.891 -5.914 1.794 1.00 0.00 76 GLY A CA 2
ATOM 2539 C C . GLY A 1 76 ? 16.812 -4.484 1.299 1.00 0.00 76 GLY A C 2
ATOM 2540 O O . GLY A 1 76 ? 16.919 -3.540 2.083 1.00 0.00 76 GLY A O 2
ATOM 2544 N N . PHE A 1 77 ? 16.623 -4.322 -0.005 1.00 0.00 77 PHE A N 2
ATOM 2545 C CA . PHE A 1 77 ? 16.524 -2.997 -0.603 1.00 0.00 77 PHE A CA 2
ATOM 2546 C C . PHE A 1 77 ? 15.211 -2.847 -1.363 1.00 0.00 77 PHE A C 2
ATOM 2547 O O . PHE A 1 77 ? 14.564 -3.837 -1.704 1.00 0.00 77 PHE A O 2
ATOM 2564 N N . ILE A 1 78 ? 14.819 -1.605 -1.622 1.00 0.00 78 ILE A N 2
ATOM 2565 C CA . ILE A 1 78 ? 13.580 -1.332 -2.337 1.00 0.00 78 ILE A CA 2
ATOM 2566 C C . ILE A 1 78 ? 13.745 -0.199 -3.334 1.00 0.00 78 ILE A C 2
ATOM 2567 O O . ILE A 1 78 ? 14.493 0.751 -3.103 1.00 0.00 78 ILE A O 2
ATOM 2583 N N . ASP A 1 79 ? 12.986 -0.280 -4.415 1.00 0.00 79 ASP A N 2
ATOM 2584 C CA . ASP A 1 79 ? 12.982 0.760 -5.423 1.00 0.00 79 ASP A CA 2
ATOM 2585 C C . ASP A 1 79 ? 11.790 1.663 -5.146 1.00 0.00 79 ASP A C 2
ATOM 2586 O O . ASP A 1 79 ? 10.666 1.345 -5.525 1.00 0.00 79 ASP A O 2
ATOM 2595 N N . TYR A 1 80 ? 12.043 2.766 -4.442 1.00 0.00 80 TYR A N 2
ATOM 2596 C CA . TYR A 1 80 ? 10.991 3.715 -4.057 1.00 0.00 80 TYR A CA 2
ATOM 2597 C C . TYR A 1 80 ? 9.829 3.728 -5.048 1.00 0.00 80 TYR A C 2
ATOM 2598 O O . TYR A 1 80 ? 8.666 3.789 -4.649 1.00 0.00 80 TYR A O 2
ATOM 2616 N N . LYS A 1 81 ? 10.146 3.665 -6.337 1.00 0.00 81 LYS A N 2
ATOM 2617 C CA . LYS A 1 81 ? 9.117 3.665 -7.367 1.00 0.00 81 LYS A CA 2
ATOM 2618 C C . LYS A 1 81 ? 8.284 2.390 -7.292 1.00 0.00 81 LYS A C 2
ATOM 2619 O O . LYS A 1 81 ? 7.061 2.447 -7.170 1.00 0.00 81 LYS A O 2
ATOM 2638 N N . ALA A 1 82 ? 8.950 1.241 -7.345 1.00 0.00 82 ALA A N 2
ATOM 2639 C CA . ALA A 1 82 ? 8.263 -0.043 -7.263 1.00 0.00 82 ALA A CA 2
ATOM 2640 C C . ALA A 1 82 ? 7.369 -0.092 -6.028 1.00 0.00 82 ALA A C 2
ATOM 2641 O O . ALA A 1 82 ? 6.367 -0.807 -5.998 1.00 0.00 82 ALA A O 2
ATOM 2648 N N . PHE A 1 83 ? 7.745 0.677 -5.011 1.00 0.00 83 PHE A N 2
ATOM 2649 C CA . PHE A 1 83 ? 6.990 0.733 -3.769 1.00 0.00 83 PHE A CA 2
ATOM 2650 C C . PHE A 1 83 ? 5.945 1.845 -3.817 1.00 0.00 83 PHE A C 2
ATOM 2651 O O . PHE A 1 83 ? 4.880 1.737 -3.210 1.00 0.00 83 PHE A O 2
ATOM 2668 N N . ALA A 1 84 ? 6.260 2.912 -4.544 1.00 0.00 84 ALA A N 2
ATOM 2669 C CA . ALA A 1 84 ? 5.352 4.047 -4.675 1.00 0.00 84 ALA A CA 2
ATOM 2670 C C . ALA A 1 84 ? 4.312 3.811 -5.768 1.00 0.00 84 ALA A C 2
ATOM 2671 O O . ALA A 1 84 ? 3.261 4.450 -5.785 1.00 0.00 84 ALA A O 2
ATOM 2678 N N . ALA A 1 85 ? 4.614 2.893 -6.684 1.00 0.00 85 ALA A N 2
ATOM 2679 C CA . ALA A 1 85 ? 3.706 2.580 -7.783 1.00 0.00 85 ALA A CA 2
ATOM 2680 C C . ALA A 1 85 ? 2.501 1.785 -7.314 1.00 0.00 85 ALA A C 2
ATOM 2681 O O . ALA A 1 85 ? 1.527 1.606 -8.044 1.00 0.00 85 ALA A O 2
ATOM 2688 N N . MET A 1 86 ? 2.584 1.321 -6.091 1.00 0.00 86 MET A N 2
ATOM 2689 C CA . MET A 1 86 ? 1.516 0.539 -5.482 1.00 0.00 86 MET A CA 2
ATOM 2690 C C . MET A 1 86 ? 0.384 1.448 -5.019 1.00 0.00 86 MET A C 2
ATOM 2691 O O . MET A 1 86 ? -0.790 1.083 -5.090 1.00 0.00 86 MET A O 2
ATOM 2705 N N . LEU A 1 87 ? 0.748 2.637 -4.549 1.00 0.00 87 LEU A N 2
ATOM 2706 C CA . LEU A 1 87 ? -0.236 3.607 -4.076 1.00 0.00 87 LEU A CA 2
ATOM 2707 C C . LEU A 1 87 ? -0.581 4.611 -5.155 1.00 0.00 87 LEU A C 2
ATOM 2708 O O . LEU A 1 87 ? -1.470 5.449 -5.002 1.00 0.00 87 LEU A O 2
ATOM 2724 N N . TYR A 1 88 ? 0.136 4.500 -6.235 1.00 0.00 88 TYR A N 2
ATOM 2725 C CA . TYR A 1 88 ? -0.041 5.371 -7.390 1.00 0.00 88 TYR A CA 2
ATOM 2726 C C . TYR A 1 88 ? -0.355 4.562 -8.645 1.00 0.00 88 TYR A C 2
ATOM 2727 O O . TYR A 1 88 ? -0.152 5.031 -9.764 1.00 0.00 88 TYR A O 2
ATOM 2745 N N . SER A 1 89 ? -0.854 3.346 -8.450 1.00 0.00 89 SER A N 2
ATOM 2746 C CA . SER A 1 89 ? -1.201 2.473 -9.567 1.00 0.00 89 SER A CA 2
ATOM 2747 C C . SER A 1 89 ? -2.687 2.575 -9.902 1.00 0.00 89 SER A C 2
ATOM 2748 O O . SER A 1 89 ? -3.291 1.614 -10.380 1.00 0.00 89 SER A O 2
ATOM 2756 N N . VAL A 1 90 ? -3.270 3.742 -9.647 1.00 0.00 90 VAL A N 2
ATOM 2757 C CA . VAL A 1 90 ? -4.685 3.965 -9.922 1.00 0.00 90 VAL A CA 2
ATOM 2758 C C . VAL A 1 90 ? -4.911 5.343 -10.537 1.00 0.00 90 VAL A C 2
ATOM 2759 O O . VAL A 1 90 ? -5.909 6.006 -10.254 1.00 0.00 90 VAL A O 2
ATOM 2772 N N . ASP A 1 91 ? -3.977 5.767 -11.381 1.00 0.00 91 ASP A N 2
ATOM 2773 C CA . ASP A 1 91 ? -4.074 7.066 -12.037 1.00 0.00 91 ASP A CA 2
ATOM 2774 C C . ASP A 1 91 ? -3.265 7.084 -13.332 1.00 0.00 91 ASP A C 2
ATOM 2775 O O . ASP A 1 91 ? -2.648 8.091 -13.677 1.00 0.00 91 ASP A O 2
ATOM 2784 N N . GLU A 1 92 ? -3.277 5.962 -14.044 1.00 0.00 92 GLU A N 2
ATOM 2785 C CA . GLU A 1 92 ? -2.546 5.848 -15.302 1.00 0.00 92 GLU A CA 2
ATOM 2786 C C . GLU A 1 92 ? -3.469 5.401 -16.430 1.00 0.00 92 GLU A C 2
ATOM 2787 O O . GLU A 1 92 ? -4.306 4.516 -16.247 1.00 0.00 92 GLU A O 2
ATOM 2799 N N . SER A 1 93 ? -3.310 6.017 -17.597 1.00 0.00 93 SER A N 2
ATOM 2800 C CA . SER A 1 93 ? -4.132 5.683 -18.755 1.00 0.00 93 SER A CA 2
ATOM 2801 C C . SER A 1 93 ? -3.869 4.252 -19.212 1.00 0.00 93 SER A C 2
ATOM 2802 O O . SER A 1 93 ? -4.839 3.573 -19.612 1.00 0.00 93 SER A O 2
ATOM 2811 N N . MET A 1 1 ? -32.799 -5.340 -0.909 1.00 0.00 1 MET A N 3
ATOM 2812 C CA . MET A 1 1 ? -33.324 -5.154 0.468 1.00 0.00 1 MET A CA 3
ATOM 2813 C C . MET A 1 1 ? -32.821 -3.852 1.080 1.00 0.00 1 MET A C 3
ATOM 2814 O O . MET A 1 1 ? -32.512 -3.790 2.269 1.00 0.00 1 MET A O 3
ATOM 2830 N N . GLY A 1 2 ? -32.742 -2.810 0.257 1.00 0.00 2 GLY A N 3
ATOM 2831 C CA . GLY A 1 2 ? -32.275 -1.521 0.735 1.00 0.00 2 GLY A CA 3
ATOM 2832 C C . GLY A 1 2 ? -30.802 -1.297 0.451 1.00 0.00 2 GLY A C 3
ATOM 2833 O O . GLY A 1 2 ? -30.082 -0.740 1.281 1.00 0.00 2 GLY A O 3
ATOM 2837 N N . SER A 1 3 ? -30.354 -1.731 -0.721 1.00 0.00 3 SER A N 3
ATOM 2838 C CA . SER A 1 3 ? -28.957 -1.574 -1.111 1.00 0.00 3 SER A CA 3
ATOM 2839 C C . SER A 1 3 ? -28.584 -0.098 -1.215 1.00 0.00 3 SER A C 3
ATOM 2840 O O . SER A 1 3 ? -29.388 0.779 -0.899 1.00 0.00 3 SER A O 3
ATOM 2848 N N . SER A 1 4 ? -27.360 0.166 -1.657 1.00 0.00 4 SER A N 3
ATOM 2849 C CA . SER A 1 4 ? -26.879 1.535 -1.802 1.00 0.00 4 SER A CA 3
ATOM 2850 C C . SER A 1 4 ? -27.491 2.201 -3.031 1.00 0.00 4 SER A C 3
ATOM 2851 O O . SER A 1 4 ? -28.260 3.155 -2.915 1.00 0.00 4 SER A O 3
ATOM 2859 N N . HIS A 1 5 ? -27.146 1.690 -4.207 1.00 0.00 5 HIS A N 3
ATOM 2860 C CA . HIS A 1 5 ? -27.662 2.233 -5.458 1.00 0.00 5 HIS A CA 3
ATOM 2861 C C . HIS A 1 5 ? -27.251 1.362 -6.641 1.00 0.00 5 HIS A C 3
ATOM 2862 O O . HIS A 1 5 ? -26.587 0.340 -6.471 1.00 0.00 5 HIS A O 3
ATOM 2877 N N . HIS A 1 6 ? -27.650 1.773 -7.840 1.00 0.00 6 HIS A N 3
ATOM 2878 C CA . HIS A 1 6 ? -27.324 1.031 -9.050 1.00 0.00 6 HIS A CA 3
ATOM 2879 C C . HIS A 1 6 ? -26.998 1.979 -10.200 1.00 0.00 6 HIS A C 3
ATOM 2880 O O . HIS A 1 6 ? -27.243 3.182 -10.113 1.00 0.00 6 HIS A O 3
ATOM 2895 N N . HIS A 1 7 ? -26.444 1.430 -11.276 1.00 0.00 7 HIS A N 3
ATOM 2896 C CA . HIS A 1 7 ? -26.085 2.227 -12.443 1.00 0.00 7 HIS A CA 3
ATOM 2897 C C . HIS A 1 7 ? -25.061 3.296 -12.076 1.00 0.00 7 HIS A C 3
ATOM 2898 O O . HIS A 1 7 ? -24.569 3.339 -10.950 1.00 0.00 7 HIS A O 3
ATOM 2913 N N . HIS A 1 8 ? -24.745 4.159 -13.037 1.00 0.00 8 HIS A N 3
ATOM 2914 C CA . HIS A 1 8 ? -23.780 5.230 -12.815 1.00 0.00 8 HIS A CA 3
ATOM 2915 C C . HIS A 1 8 ? -24.322 6.564 -13.318 1.00 0.00 8 HIS A C 3
ATOM 2916 O O . HIS A 1 8 ? -25.463 6.652 -13.768 1.00 0.00 8 HIS A O 3
ATOM 2931 N N . HIS A 1 9 ? -23.493 7.600 -13.238 1.00 0.00 9 HIS A N 3
ATOM 2932 C CA . HIS A 1 9 ? -23.889 8.931 -13.685 1.00 0.00 9 HIS A CA 3
ATOM 2933 C C . HIS A 1 9 ? -25.092 9.435 -12.895 1.00 0.00 9 HIS A C 3
ATOM 2934 O O . HIS A 1 9 ? -26.207 8.939 -13.059 1.00 0.00 9 HIS A O 3
ATOM 2949 N N . HIS A 1 10 ? -24.858 10.424 -12.038 1.00 0.00 10 HIS A N 3
ATOM 2950 C CA . HIS A 1 10 ? -25.922 10.995 -11.222 1.00 0.00 10 HIS A CA 3
ATOM 2951 C C . HIS A 1 10 ? -25.403 12.167 -10.393 1.00 0.00 10 HIS A C 3
ATOM 2952 O O . HIS A 1 10 ? -26.077 13.186 -10.252 1.00 0.00 10 HIS A O 3
ATOM 2967 N N . SER A 1 11 ? -24.201 12.011 -9.848 1.00 0.00 11 SER A N 3
ATOM 2968 C CA . SER A 1 11 ? -23.591 13.055 -9.033 1.00 0.00 11 SER A CA 3
ATOM 2969 C C . SER A 1 11 ? -22.085 13.121 -9.271 1.00 0.00 11 SER A C 3
ATOM 2970 O O . SER A 1 11 ? -21.527 14.199 -9.475 1.00 0.00 11 SER A O 3
ATOM 2978 N N . SER A 1 12 ? -21.436 11.962 -9.243 1.00 0.00 12 SER A N 3
ATOM 2979 C CA . SER A 1 12 ? -19.995 11.890 -9.454 1.00 0.00 12 SER A CA 3
ATOM 2980 C C . SER A 1 12 ? -19.616 10.598 -10.173 1.00 0.00 12 SER A C 3
ATOM 2981 O O . SER A 1 12 ? -19.764 9.505 -9.626 1.00 0.00 12 SER A O 3
ATOM 2989 N N . GLY A 1 13 ? -19.127 10.733 -11.402 1.00 0.00 13 GLY A N 3
ATOM 2990 C CA . GLY A 1 13 ? -18.734 9.570 -12.175 1.00 0.00 13 GLY A CA 3
ATOM 2991 C C . GLY A 1 13 ? -17.292 9.173 -11.933 1.00 0.00 13 GLY A C 3
ATOM 2992 O O . GLY A 1 13 ? -16.991 7.999 -11.717 1.00 0.00 13 GLY A O 3
ATOM 2996 N N . LEU A 1 14 ? -16.396 10.154 -11.973 1.00 0.00 14 LEU A N 3
ATOM 2997 C CA . LEU A 1 14 ? -14.976 9.902 -11.756 1.00 0.00 14 LEU A CA 3
ATOM 2998 C C . LEU A 1 14 ? -14.680 9.687 -10.277 1.00 0.00 14 LEU A C 3
ATOM 2999 O O . LEU A 1 14 ? -14.280 10.612 -9.571 1.00 0.00 14 LEU A O 3
ATOM 3015 N N . VAL A 1 15 ? -14.883 8.457 -9.811 1.00 0.00 15 VAL A N 3
ATOM 3016 C CA . VAL A 1 15 ? -14.638 8.119 -8.415 1.00 0.00 15 VAL A CA 3
ATOM 3017 C C . VAL A 1 15 ? -15.518 8.952 -7.484 1.00 0.00 15 VAL A C 3
ATOM 3018 O O . VAL A 1 15 ? -15.114 10.019 -7.026 1.00 0.00 15 VAL A O 3
ATOM 3031 N N . PRO A 1 16 ? -16.737 8.469 -7.192 1.00 0.00 16 PRO A N 3
ATOM 3032 C CA . PRO A 1 16 ? -17.676 9.172 -6.312 1.00 0.00 16 PRO A CA 3
ATOM 3033 C C . PRO A 1 16 ? -17.044 9.550 -4.976 1.00 0.00 16 PRO A C 3
ATOM 3034 O O . PRO A 1 16 ? -15.862 9.293 -4.742 1.00 0.00 16 PRO A O 3
ATOM 3045 N N . ARG A 1 17 ? -17.838 10.159 -4.103 1.00 0.00 17 ARG A N 3
ATOM 3046 C CA . ARG A 1 17 ? -17.356 10.572 -2.789 1.00 0.00 17 ARG A CA 3
ATOM 3047 C C . ARG A 1 17 ? -16.889 9.367 -1.977 1.00 0.00 17 ARG A C 3
ATOM 3048 O O . ARG A 1 17 ? -15.700 9.214 -1.702 1.00 0.00 17 ARG A O 3
ATOM 3069 N N . GLY A 1 18 ? -17.836 8.514 -1.598 1.00 0.00 18 GLY A N 3
ATOM 3070 C CA . GLY A 1 18 ? -17.501 7.334 -0.821 1.00 0.00 18 GLY A CA 3
ATOM 3071 C C . GLY A 1 18 ? -16.830 7.676 0.494 1.00 0.00 18 GLY A C 3
ATOM 3072 O O . GLY A 1 18 ? -16.520 8.837 0.756 1.00 0.00 18 GLY A O 3
ATOM 3076 N N . SER A 1 19 ? -16.607 6.660 1.323 1.00 0.00 19 SER A N 3
ATOM 3077 C CA . SER A 1 19 ? -15.968 6.858 2.618 1.00 0.00 19 SER A CA 3
ATOM 3078 C C . SER A 1 19 ? -15.395 5.548 3.149 1.00 0.00 19 SER A C 3
ATOM 3079 O O . SER A 1 19 ? -15.343 5.326 4.359 1.00 0.00 19 SER A O 3
ATOM 3087 N N . HIS A 1 20 ? -14.966 4.683 2.235 1.00 0.00 20 HIS A N 3
ATOM 3088 C CA . HIS A 1 20 ? -14.397 3.394 2.612 1.00 0.00 20 HIS A CA 3
ATOM 3089 C C . HIS A 1 20 ? -13.905 2.637 1.381 1.00 0.00 20 HIS A C 3
ATOM 3090 O O . HIS A 1 20 ? -14.033 1.416 1.298 1.00 0.00 20 HIS A O 3
ATOM 3105 N N . MET A 1 21 ? -13.340 3.372 0.428 1.00 0.00 21 MET A N 3
ATOM 3106 C CA . MET A 1 21 ? -12.827 2.771 -0.798 1.00 0.00 21 MET A CA 3
ATOM 3107 C C . MET A 1 21 ? -11.340 3.066 -0.968 1.00 0.00 21 MET A C 3
ATOM 3108 O O . MET A 1 21 ? -10.518 2.152 -1.017 1.00 0.00 21 MET A O 3
ATOM 3122 N N . SER A 1 22 ? -11.003 4.349 -1.059 1.00 0.00 22 SER A N 3
ATOM 3123 C CA . SER A 1 22 ? -9.615 4.764 -1.227 1.00 0.00 22 SER A CA 3
ATOM 3124 C C . SER A 1 22 ? -9.010 5.239 0.089 1.00 0.00 22 SER A C 3
ATOM 3125 O O . SER A 1 22 ? -7.878 5.720 0.130 1.00 0.00 22 SER A O 3
ATOM 3133 N N . ASP A 1 23 ? -9.775 5.099 1.158 1.00 0.00 23 ASP A N 3
ATOM 3134 C CA . ASP A 1 23 ? -9.327 5.509 2.485 1.00 0.00 23 ASP A CA 3
ATOM 3135 C C . ASP A 1 23 ? -8.281 4.563 3.037 1.00 0.00 23 ASP A C 3
ATOM 3136 O O . ASP A 1 23 ? -7.586 4.865 4.008 1.00 0.00 23 ASP A O 3
ATOM 3145 N N . GLU A 1 24 ? -8.180 3.424 2.402 1.00 0.00 24 GLU A N 3
ATOM 3146 C CA . GLU A 1 24 ? -7.220 2.398 2.798 1.00 0.00 24 GLU A CA 3
ATOM 3147 C C . GLU A 1 24 ? -5.793 2.873 2.587 1.00 0.00 24 GLU A C 3
ATOM 3148 O O . GLU A 1 24 ? -4.841 2.306 3.124 1.00 0.00 24 GLU A O 3
ATOM 3160 N N . LYS A 1 25 ? -5.672 3.919 1.808 1.00 0.00 25 LYS A N 3
ATOM 3161 C CA . LYS A 1 25 ? -4.380 4.520 1.501 1.00 0.00 25 LYS A CA 3
ATOM 3162 C C . LYS A 1 25 ? -4.053 5.632 2.494 1.00 0.00 25 LYS A C 3
ATOM 3163 O O . LYS A 1 25 ? -2.885 5.914 2.762 1.00 0.00 25 LYS A O 3
ATOM 3182 N N . THR A 1 26 ? -5.092 6.262 3.034 1.00 0.00 26 THR A N 3
ATOM 3183 C CA . THR A 1 26 ? -4.914 7.344 3.994 1.00 0.00 26 THR A CA 3
ATOM 3184 C C . THR A 1 26 ? -4.225 6.841 5.254 1.00 0.00 26 THR A C 3
ATOM 3185 O O . THR A 1 26 ? -3.495 7.583 5.910 1.00 0.00 26 THR A O 3
ATOM 3196 N N . GLN A 1 27 ? -4.433 5.571 5.579 1.00 0.00 27 GLN A N 3
ATOM 3197 C CA . GLN A 1 27 ? -3.795 4.983 6.748 1.00 0.00 27 GLN A CA 3
ATOM 3198 C C . GLN A 1 27 ? -2.278 5.051 6.595 1.00 0.00 27 GLN A C 3
ATOM 3199 O O . GLN A 1 27 ? -1.537 5.048 7.579 1.00 0.00 27 GLN A O 3
ATOM 3213 N N . LEU A 1 28 ? -1.830 5.122 5.343 1.00 0.00 28 LEU A N 3
ATOM 3214 C CA . LEU A 1 28 ? -0.409 5.200 5.025 1.00 0.00 28 LEU A CA 3
ATOM 3215 C C . LEU A 1 28 ? 0.078 6.641 5.003 1.00 0.00 28 LEU A C 3
ATOM 3216 O O . LEU A 1 28 ? 1.277 6.915 4.953 1.00 0.00 28 LEU A O 3
ATOM 3232 N N . ILE A 1 29 ? -0.873 7.544 5.035 1.00 0.00 29 ILE A N 3
ATOM 3233 C CA . ILE A 1 29 ? -0.598 8.980 5.014 1.00 0.00 29 ILE A CA 3
ATOM 3234 C C . ILE A 1 29 ? 0.154 9.430 6.246 1.00 0.00 29 ILE A C 3
ATOM 3235 O O . ILE A 1 29 ? 0.715 10.525 6.303 1.00 0.00 29 ILE A O 3
ATOM 3251 N N . GLU A 1 30 ? 0.156 8.565 7.209 1.00 0.00 30 GLU A N 3
ATOM 3252 C CA . GLU A 1 30 ? 0.833 8.803 8.479 1.00 0.00 30 GLU A CA 3
ATOM 3253 C C . GLU A 1 30 ? 2.337 8.619 8.353 1.00 0.00 30 GLU A C 3
ATOM 3254 O O . GLU A 1 30 ? 3.081 8.748 9.325 1.00 0.00 30 GLU A O 3
ATOM 3266 N N . ALA A 1 31 ? 2.769 8.322 7.145 1.00 0.00 31 ALA A N 3
ATOM 3267 C CA . ALA A 1 31 ? 4.182 8.119 6.854 1.00 0.00 31 ALA A CA 3
ATOM 3268 C C . ALA A 1 31 ? 4.833 9.410 6.370 1.00 0.00 31 ALA A C 3
ATOM 3269 O O . ALA A 1 31 ? 6.032 9.620 6.556 1.00 0.00 31 ALA A O 3
ATOM 3276 N N . PHE A 1 32 ? 4.036 10.271 5.745 1.00 0.00 32 PHE A N 3
ATOM 3277 C CA . PHE A 1 32 ? 4.533 11.542 5.231 1.00 0.00 32 PHE A CA 3
ATOM 3278 C C . PHE A 1 32 ? 5.155 12.385 6.342 1.00 0.00 32 PHE A C 3
ATOM 3279 O O . PHE A 1 32 ? 5.950 13.287 6.076 1.00 0.00 32 PHE A O 3
ATOM 3296 N N . TYR A 1 33 ? 4.791 12.090 7.587 1.00 0.00 33 TYR A N 3
ATOM 3297 C CA . TYR A 1 33 ? 5.317 12.826 8.731 1.00 0.00 33 TYR A CA 3
ATOM 3298 C C . TYR A 1 33 ? 6.541 12.127 9.322 1.00 0.00 33 TYR A C 3
ATOM 3299 O O . TYR A 1 33 ? 6.863 12.313 10.495 1.00 0.00 33 TYR A O 3
ATOM 3317 N N . ASN A 1 34 ? 7.218 11.326 8.506 1.00 0.00 34 ASN A N 3
ATOM 3318 C CA . ASN A 1 34 ? 8.404 10.604 8.952 1.00 0.00 34 ASN A CA 3
ATOM 3319 C C . ASN A 1 34 ? 9.035 9.824 7.803 1.00 0.00 34 ASN A C 3
ATOM 3320 O O . ASN A 1 34 ? 9.582 8.740 8.004 1.00 0.00 34 ASN A O 3
ATOM 3331 N N . PHE A 1 35 ? 8.955 10.383 6.599 1.00 0.00 35 PHE A N 3
ATOM 3332 C CA . PHE A 1 35 ? 9.519 9.741 5.414 1.00 0.00 35 PHE A CA 3
ATOM 3333 C C . PHE A 1 35 ? 9.280 10.594 4.172 1.00 0.00 35 PHE A C 3
ATOM 3334 O O . PHE A 1 35 ? 8.390 10.307 3.372 1.00 0.00 35 PHE A O 3
ATOM 3351 N N . ASP A 1 36 ? 10.077 11.646 4.020 1.00 0.00 36 ASP A N 3
ATOM 3352 C CA . ASP A 1 36 ? 9.949 12.541 2.875 1.00 0.00 36 ASP A CA 3
ATOM 3353 C C . ASP A 1 36 ? 10.970 12.200 1.793 1.00 0.00 36 ASP A C 3
ATOM 3354 O O . ASP A 1 36 ? 11.334 13.050 0.981 1.00 0.00 36 ASP A O 3
ATOM 3363 N N . GLY A 1 37 ? 11.430 10.952 1.787 1.00 0.00 37 GLY A N 3
ATOM 3364 C CA . GLY A 1 37 ? 12.403 10.525 0.798 1.00 0.00 37 GLY A CA 3
ATOM 3365 C C . GLY A 1 37 ? 13.833 10.659 1.289 1.00 0.00 37 GLY A C 3
ATOM 3366 O O . GLY A 1 37 ? 14.728 9.965 0.806 1.00 0.00 37 GLY A O 3
ATOM 3370 N N . ASP A 1 38 ? 14.051 11.553 2.249 1.00 0.00 38 ASP A N 3
ATOM 3371 C CA . ASP A 1 38 ? 15.383 11.774 2.800 1.00 0.00 38 ASP A CA 3
ATOM 3372 C C . ASP A 1 38 ? 16.340 12.283 1.727 1.00 0.00 38 ASP A C 3
ATOM 3373 O O . ASP A 1 38 ? 17.549 12.064 1.805 1.00 0.00 38 ASP A O 3
ATOM 3382 N N . TYR A 1 39 ? 15.791 12.966 0.724 1.00 0.00 39 TYR A N 3
ATOM 3383 C CA . TYR A 1 39 ? 16.597 13.508 -0.365 1.00 0.00 39 TYR A CA 3
ATOM 3384 C C . TYR A 1 39 ? 17.394 12.404 -1.056 1.00 0.00 39 TYR A C 3
ATOM 3385 O O . TYR A 1 39 ? 18.609 12.303 -0.887 1.00 0.00 39 TYR A O 3
ATOM 3403 N N . ASP A 1 40 ? 16.702 11.581 -1.838 1.00 0.00 40 ASP A N 3
ATOM 3404 C CA . ASP A 1 40 ? 17.344 10.487 -2.556 1.00 0.00 40 ASP A CA 3
ATOM 3405 C C . ASP A 1 40 ? 16.337 9.739 -3.423 1.00 0.00 40 ASP A C 3
ATOM 3406 O O . ASP A 1 40 ? 16.637 9.364 -4.557 1.00 0.00 40 ASP A O 3
ATOM 3415 N N . GLY A 1 41 ? 15.141 9.525 -2.883 1.00 0.00 41 GLY A N 3
ATOM 3416 C CA . GLY A 1 41 ? 14.110 8.821 -3.621 1.00 0.00 41 GLY A CA 3
ATOM 3417 C C . GLY A 1 41 ? 14.321 7.320 -3.626 1.00 0.00 41 GLY A C 3
ATOM 3418 O O . GLY A 1 41 ? 13.898 6.630 -4.553 1.00 0.00 41 GLY A O 3
ATOM 3422 N N . PHE A 1 42 ? 14.979 6.814 -2.588 1.00 0.00 42 PHE A N 3
ATOM 3423 C CA . PHE A 1 42 ? 15.245 5.385 -2.476 1.00 0.00 42 PHE A CA 3
ATOM 3424 C C . PHE A 1 42 ? 15.371 4.968 -1.015 1.00 0.00 42 PHE A C 3
ATOM 3425 O O . PHE A 1 42 ? 16.190 5.510 -0.272 1.00 0.00 42 PHE A O 3
ATOM 3442 N N . VAL A 1 43 ? 14.555 4.001 -0.609 1.00 0.00 43 VAL A N 3
ATOM 3443 C CA . VAL A 1 43 ? 14.574 3.508 0.764 1.00 0.00 43 VAL A CA 3
ATOM 3444 C C . VAL A 1 43 ? 14.837 2.007 0.803 1.00 0.00 43 VAL A C 3
ATOM 3445 O O . VAL A 1 43 ? 14.126 1.225 0.171 1.00 0.00 43 VAL A O 3
ATOM 3458 N N . SER A 1 44 ? 15.860 1.609 1.550 1.00 0.00 44 SER A N 3
ATOM 3459 C CA . SER A 1 44 ? 16.214 0.201 1.673 1.00 0.00 44 SER A CA 3
ATOM 3460 C C . SER A 1 44 ? 15.170 -0.552 2.488 1.00 0.00 44 SER A C 3
ATOM 3461 O O . SER A 1 44 ? 14.306 0.056 3.123 1.00 0.00 44 SER A O 3
ATOM 3469 N N . VAL A 1 45 ? 15.255 -1.876 2.469 1.00 0.00 45 VAL A N 3
ATOM 3470 C CA . VAL A 1 45 ? 14.321 -2.715 3.207 1.00 0.00 45 VAL A CA 3
ATOM 3471 C C . VAL A 1 45 ? 14.601 -2.651 4.704 1.00 0.00 45 VAL A C 3
ATOM 3472 O O . VAL A 1 45 ? 13.696 -2.809 5.523 1.00 0.00 45 VAL A O 3
ATOM 3485 N N . GLU A 1 46 ? 15.861 -2.415 5.054 1.00 0.00 46 GLU A N 3
ATOM 3486 C CA . GLU A 1 46 ? 16.266 -2.327 6.453 1.00 0.00 46 GLU A CA 3
ATOM 3487 C C . GLU A 1 46 ? 15.814 -1.005 7.063 1.00 0.00 46 GLU A C 3
ATOM 3488 O O . GLU A 1 46 ? 15.154 -0.983 8.102 1.00 0.00 46 GLU A O 3
ATOM 3500 N N . GLU A 1 47 ? 16.169 0.096 6.408 1.00 0.00 47 GLU A N 3
ATOM 3501 C CA . GLU A 1 47 ? 15.795 1.423 6.885 1.00 0.00 47 GLU A CA 3
ATOM 3502 C C . GLU A 1 47 ? 14.278 1.546 6.994 1.00 0.00 47 GLU A C 3
ATOM 3503 O O . GLU A 1 47 ? 13.761 2.242 7.868 1.00 0.00 47 GLU A O 3
ATOM 3515 N N . PHE A 1 48 ? 13.575 0.859 6.102 1.00 0.00 48 PHE A N 3
ATOM 3516 C CA . PHE A 1 48 ? 12.117 0.878 6.091 1.00 0.00 48 PHE A CA 3
ATOM 3517 C C . PHE A 1 48 ? 11.560 0.363 7.413 1.00 0.00 48 PHE A C 3
ATOM 3518 O O . PHE A 1 48 ? 10.538 0.849 7.900 1.00 0.00 48 PHE A O 3
ATOM 3535 N N . ARG A 1 49 ? 12.239 -0.624 7.991 1.00 0.00 49 ARG A N 3
ATOM 3536 C CA . ARG A 1 49 ? 11.813 -1.207 9.258 1.00 0.00 49 ARG A CA 3
ATOM 3537 C C . ARG A 1 49 ? 11.727 -0.142 10.346 1.00 0.00 49 ARG A C 3
ATOM 3538 O O . ARG A 1 49 ? 10.710 -0.016 11.028 1.00 0.00 49 ARG A O 3
ATOM 3559 N N . GLY A 1 50 ? 12.801 0.628 10.500 1.00 0.00 50 GLY A N 3
ATOM 3560 C CA . GLY A 1 50 ? 12.825 1.677 11.503 1.00 0.00 50 GLY A CA 3
ATOM 3561 C C . GLY A 1 50 ? 11.664 2.640 11.358 1.00 0.00 50 GLY A C 3
ATOM 3562 O O . GLY A 1 50 ? 11.250 3.276 12.327 1.00 0.00 50 GLY A O 3
ATOM 3566 N N . ILE A 1 51 ? 11.135 2.746 10.143 1.00 0.00 51 ILE A N 3
ATOM 3567 C CA . ILE A 1 51 ? 10.013 3.634 9.871 1.00 0.00 51 ILE A CA 3
ATOM 3568 C C . ILE A 1 51 ? 8.686 2.907 10.059 1.00 0.00 51 ILE A C 3
ATOM 3569 O O . ILE A 1 51 ? 7.729 3.469 10.590 1.00 0.00 51 ILE A O 3
ATOM 3585 N N . ILE A 1 52 ? 8.638 1.653 9.621 1.00 0.00 52 ILE A N 3
ATOM 3586 C CA . ILE A 1 52 ? 7.430 0.846 9.740 1.00 0.00 52 ILE A CA 3
ATOM 3587 C C . ILE A 1 52 ? 7.209 0.392 11.181 1.00 0.00 52 ILE A C 3
ATOM 3588 O O . ILE A 1 52 ? 6.076 0.157 11.600 1.00 0.00 52 ILE A O 3
ATOM 3604 N N . ARG A 1 53 ? 8.297 0.273 11.938 1.00 0.00 53 ARG A N 3
ATOM 3605 C CA . ARG A 1 53 ? 8.217 -0.154 13.332 1.00 0.00 53 ARG A CA 3
ATOM 3606 C C . ARG A 1 53 ? 7.186 0.668 14.099 1.00 0.00 53 ARG A C 3
ATOM 3607 O O . ARG A 1 53 ? 6.228 0.125 14.650 1.00 0.00 53 ARG A O 3
ATOM 3628 N N . ASP A 1 54 ? 7.388 1.981 14.128 1.00 0.00 54 ASP A N 3
ATOM 3629 C CA . ASP A 1 54 ? 6.476 2.881 14.827 1.00 0.00 54 ASP A CA 3
ATOM 3630 C C . ASP A 1 54 ? 5.715 3.772 13.846 1.00 0.00 54 ASP A C 3
ATOM 3631 O O . ASP A 1 54 ? 5.115 4.771 14.244 1.00 0.00 54 ASP A O 3
ATOM 3640 N N . GLY A 1 55 ? 5.740 3.410 12.565 1.00 0.00 55 GLY A N 3
ATOM 3641 C CA . GLY A 1 55 ? 5.048 4.200 11.563 1.00 0.00 55 GLY A CA 3
ATOM 3642 C C . GLY A 1 55 ? 3.682 3.642 11.219 1.00 0.00 55 GLY A C 3
ATOM 3643 O O . GLY A 1 55 ? 2.673 4.057 11.790 1.00 0.00 55 GLY A O 3
ATOM 3647 N N . LEU A 1 56 ? 3.648 2.701 10.281 1.00 0.00 56 LEU A N 3
ATOM 3648 C CA . LEU A 1 56 ? 2.394 2.090 9.859 1.00 0.00 56 LEU A CA 3
ATOM 3649 C C . LEU A 1 56 ? 2.210 0.717 10.503 1.00 0.00 56 LEU A C 3
ATOM 3650 O O . LEU A 1 56 ? 3.145 -0.083 10.551 1.00 0.00 56 LEU A O 3
ATOM 3666 N N . PRO A 1 57 ? 0.998 0.423 11.010 1.00 0.00 57 PRO A N 3
ATOM 3667 C CA . PRO A 1 57 ? 0.704 -0.859 11.650 1.00 0.00 57 PRO A CA 3
ATOM 3668 C C . PRO A 1 57 ? 0.462 -1.970 10.636 1.00 0.00 57 PRO A C 3
ATOM 3669 O O . PRO A 1 57 ? -0.605 -2.585 10.613 1.00 0.00 57 PRO A O 3
ATOM 3680 N N . MET A 1 58 ? 1.463 -2.224 9.804 1.00 0.00 58 MET A N 3
ATOM 3681 C CA . MET A 1 58 ? 1.364 -3.264 8.789 1.00 0.00 58 MET A CA 3
ATOM 3682 C C . MET A 1 58 ? 1.815 -4.607 9.352 1.00 0.00 58 MET A C 3
ATOM 3683 O O . MET A 1 58 ? 2.772 -4.681 10.123 1.00 0.00 58 MET A O 3
ATOM 3697 N N . THR A 1 59 ? 1.123 -5.670 8.956 1.00 0.00 59 THR A N 3
ATOM 3698 C CA . THR A 1 59 ? 1.455 -7.014 9.417 1.00 0.00 59 THR A CA 3
ATOM 3699 C C . THR A 1 59 ? 2.666 -7.560 8.666 1.00 0.00 59 THR A C 3
ATOM 3700 O O . THR A 1 59 ? 2.871 -7.249 7.493 1.00 0.00 59 THR A O 3
ATOM 3711 N N . GLU A 1 60 ? 3.463 -8.381 9.349 1.00 0.00 60 GLU A N 3
ATOM 3712 C CA . GLU A 1 60 ? 4.660 -8.983 8.752 1.00 0.00 60 GLU A CA 3
ATOM 3713 C C . GLU A 1 60 ? 4.414 -9.367 7.301 1.00 0.00 60 GLU A C 3
ATOM 3714 O O . GLU A 1 60 ? 5.202 -9.049 6.418 1.00 0.00 60 GLU A O 3
ATOM 3726 N N . ALA A 1 61 ? 3.306 -10.048 7.072 1.00 0.00 61 ALA A N 3
ATOM 3727 C CA . ALA A 1 61 ? 2.924 -10.483 5.740 1.00 0.00 61 ALA A CA 3
ATOM 3728 C C . ALA A 1 61 ? 2.971 -9.322 4.754 1.00 0.00 61 ALA A C 3
ATOM 3729 O O . ALA A 1 61 ? 3.615 -9.409 3.716 1.00 0.00 61 ALA A O 3
ATOM 3736 N N . GLU A 1 62 ? 2.296 -8.228 5.091 1.00 0.00 62 GLU A N 3
ATOM 3737 C CA . GLU A 1 62 ? 2.287 -7.052 4.222 1.00 0.00 62 GLU A CA 3
ATOM 3738 C C . GLU A 1 62 ? 3.713 -6.610 3.933 1.00 0.00 62 GLU A C 3
ATOM 3739 O O . GLU A 1 62 ? 4.156 -6.610 2.786 1.00 0.00 62 GLU A O 3
ATOM 3751 N N . ILE A 1 63 ? 4.428 -6.240 4.990 1.00 0.00 63 ILE A N 3
ATOM 3752 C CA . ILE A 1 63 ? 5.817 -5.797 4.863 1.00 0.00 63 ILE A CA 3
ATOM 3753 C C . ILE A 1 63 ? 6.680 -6.870 4.213 1.00 0.00 63 ILE A C 3
ATOM 3754 O O . ILE A 1 63 ? 7.250 -6.661 3.146 1.00 0.00 63 ILE A O 3
ATOM 3770 N N . THR A 1 64 ? 6.773 -8.018 4.873 1.00 0.00 64 THR A N 3
ATOM 3771 C CA . THR A 1 64 ? 7.568 -9.138 4.381 1.00 0.00 64 THR A CA 3
ATOM 3772 C C . THR A 1 64 ? 7.201 -9.488 2.945 1.00 0.00 64 THR A C 3
ATOM 3773 O O . THR A 1 64 ? 8.070 -9.574 2.076 1.00 0.00 64 THR A O 3
ATOM 3784 N N . GLU A 1 65 ? 5.911 -9.690 2.699 1.00 0.00 65 GLU A N 3
ATOM 3785 C CA . GLU A 1 65 ? 5.449 -10.029 1.357 1.00 0.00 65 GLU A CA 3
ATOM 3786 C C . GLU A 1 65 ? 5.712 -8.888 0.403 1.00 0.00 65 GLU A C 3
ATOM 3787 O O . GLU A 1 65 ? 5.686 -9.046 -0.816 1.00 0.00 65 GLU A O 3
ATOM 3799 N N . PHE A 1 66 ? 5.982 -7.745 0.985 1.00 0.00 66 PHE A N 3
ATOM 3800 C CA . PHE A 1 66 ? 6.277 -6.549 0.226 1.00 0.00 66 PHE A CA 3
ATOM 3801 C C . PHE A 1 66 ? 7.784 -6.381 0.069 1.00 0.00 66 PHE A C 3
ATOM 3802 O O . PHE A 1 66 ? 8.258 -5.807 -0.911 1.00 0.00 66 PHE A O 3
ATOM 3819 N N . PHE A 1 67 ? 8.535 -6.890 1.043 1.00 0.00 67 PHE A N 3
ATOM 3820 C CA . PHE A 1 67 ? 9.991 -6.801 1.016 1.00 0.00 67 PHE A CA 3
ATOM 3821 C C . PHE A 1 67 ? 10.584 -7.869 0.099 1.00 0.00 67 PHE A C 3
ATOM 3822 O O . PHE A 1 67 ? 11.689 -7.712 -0.417 1.00 0.00 67 PHE A O 3
ATOM 3839 N N . GLU A 1 68 ? 9.838 -8.952 -0.100 1.00 0.00 68 GLU A N 3
ATOM 3840 C CA . GLU A 1 68 ? 10.288 -10.041 -0.959 1.00 0.00 68 GLU A CA 3
ATOM 3841 C C . GLU A 1 68 ? 9.758 -9.867 -2.379 1.00 0.00 68 GLU A C 3
ATOM 3842 O O . GLU A 1 68 ? 10.370 -10.333 -3.340 1.00 0.00 68 GLU A O 3
ATOM 3854 N N . ALA A 1 69 ? 8.616 -9.195 -2.503 1.00 0.00 69 ALA A N 3
ATOM 3855 C CA . ALA A 1 69 ? 8.004 -8.962 -3.808 1.00 0.00 69 ALA A CA 3
ATOM 3856 C C . ALA A 1 69 ? 8.495 -7.671 -4.436 1.00 0.00 69 ALA A C 3
ATOM 3857 O O . ALA A 1 69 ? 8.264 -7.402 -5.615 1.00 0.00 69 ALA A O 3
ATOM 3864 N N . ALA A 1 70 ? 9.173 -6.889 -3.635 1.00 0.00 70 ALA A N 3
ATOM 3865 C CA . ALA A 1 70 ? 9.722 -5.610 -4.071 1.00 0.00 70 ALA A CA 3
ATOM 3866 C C . ALA A 1 70 ? 11.194 -5.747 -4.444 1.00 0.00 70 ALA A C 3
ATOM 3867 O O . ALA A 1 70 ? 11.709 -4.992 -5.268 1.00 0.00 70 ALA A O 3
ATOM 3874 N N . ASP A 1 71 ? 11.867 -6.716 -3.829 1.00 0.00 71 ASP A N 3
ATOM 3875 C CA . ASP A 1 71 ? 13.280 -6.954 -4.095 1.00 0.00 71 ASP A CA 3
ATOM 3876 C C . ASP A 1 71 ? 13.502 -8.373 -4.616 1.00 0.00 71 ASP A C 3
ATOM 3877 O O . ASP A 1 71 ? 13.604 -9.319 -3.834 1.00 0.00 71 ASP A O 3
ATOM 3886 N N . PRO A 1 72 ? 13.582 -8.546 -5.948 1.00 0.00 72 PRO A N 3
ATOM 3887 C CA . PRO A 1 72 ? 13.794 -9.864 -6.559 1.00 0.00 72 PRO A CA 3
ATOM 3888 C C . PRO A 1 72 ? 15.140 -10.467 -6.177 1.00 0.00 72 PRO A C 3
ATOM 3889 O O . PRO A 1 72 ? 15.287 -11.686 -6.100 1.00 0.00 72 PRO A O 3
ATOM 3900 N N . ASN A 1 73 ? 16.120 -9.603 -5.932 1.00 0.00 73 ASN A N 3
ATOM 3901 C CA . ASN A 1 73 ? 17.455 -10.048 -5.553 1.00 0.00 73 ASN A CA 3
ATOM 3902 C C . ASN A 1 73 ? 17.527 -10.334 -4.055 1.00 0.00 73 ASN A C 3
ATOM 3903 O O . ASN A 1 73 ? 18.338 -11.143 -3.606 1.00 0.00 73 ASN A O 3
ATOM 3914 N N . ASN A 1 74 ? 16.677 -9.657 -3.290 1.00 0.00 74 ASN A N 3
ATOM 3915 C CA . ASN A 1 74 ? 16.641 -9.824 -1.841 1.00 0.00 74 ASN A CA 3
ATOM 3916 C C . ASN A 1 74 ? 17.854 -9.164 -1.207 1.00 0.00 74 ASN A C 3
ATOM 3917 O O . ASN A 1 74 ? 18.452 -9.697 -0.273 1.00 0.00 74 ASN A O 3
ATOM 3928 N N . THR A 1 75 ? 18.209 -7.995 -1.724 1.00 0.00 75 THR A N 3
ATOM 3929 C CA . THR A 1 75 ? 19.348 -7.251 -1.211 1.00 0.00 75 THR A CA 3
ATOM 3930 C C . THR A 1 75 ? 18.908 -6.280 -0.119 1.00 0.00 75 THR A C 3
ATOM 3931 O O . THR A 1 75 ? 19.522 -5.232 0.084 1.00 0.00 75 THR A O 3
ATOM 3942 N N . GLY A 1 76 ? 17.833 -6.636 0.585 1.00 0.00 76 GLY A N 3
ATOM 3943 C CA . GLY A 1 76 ? 17.320 -5.792 1.647 1.00 0.00 76 GLY A CA 3
ATOM 3944 C C . GLY A 1 76 ? 17.201 -4.342 1.223 1.00 0.00 76 GLY A C 3
ATOM 3945 O O . GLY A 1 76 ? 17.359 -3.432 2.036 1.00 0.00 76 GLY A O 3
ATOM 3949 N N . PHE A 1 77 ? 16.923 -4.136 -0.058 1.00 0.00 77 PHE A N 3
ATOM 3950 C CA . PHE A 1 77 ? 16.780 -2.795 -0.603 1.00 0.00 77 PHE A CA 3
ATOM 3951 C C . PHE A 1 77 ? 15.536 -2.712 -1.486 1.00 0.00 77 PHE A C 3
ATOM 3952 O O . PHE A 1 77 ? 15.337 -3.539 -2.375 1.00 0.00 77 PHE A O 3
ATOM 3969 N N . ILE A 1 78 ? 14.702 -1.709 -1.229 1.00 0.00 78 ILE A N 3
ATOM 3970 C CA . ILE A 1 78 ? 13.478 -1.519 -1.996 1.00 0.00 78 ILE A CA 3
ATOM 3971 C C . ILE A 1 78 ? 13.626 -0.398 -3.010 1.00 0.00 78 ILE A C 3
ATOM 3972 O O . ILE A 1 78 ? 14.339 0.578 -2.781 1.00 0.00 78 ILE A O 3
ATOM 3988 N N . ASP A 1 79 ? 12.891 -0.521 -4.106 1.00 0.00 79 ASP A N 3
ATOM 3989 C CA . ASP A 1 79 ? 12.881 0.507 -5.126 1.00 0.00 79 ASP A CA 3
ATOM 3990 C C . ASP A 1 79 ? 11.713 1.435 -4.836 1.00 0.00 79 ASP A C 3
ATOM 3991 O O . ASP A 1 79 ? 10.575 1.136 -5.196 1.00 0.00 79 ASP A O 3
ATOM 4000 N N . TYR A 1 80 ? 11.997 2.537 -4.141 1.00 0.00 80 TYR A N 3
ATOM 4001 C CA . TYR A 1 80 ? 10.970 3.506 -3.747 1.00 0.00 80 TYR A CA 3
ATOM 4002 C C . TYR A 1 80 ? 9.809 3.552 -4.737 1.00 0.00 80 TYR A C 3
ATOM 4003 O O . TYR A 1 80 ? 8.649 3.640 -4.339 1.00 0.00 80 TYR A O 3
ATOM 4021 N N . LYS A 1 81 ? 10.125 3.487 -6.026 1.00 0.00 81 LYS A N 3
ATOM 4022 C CA . LYS A 1 81 ? 9.099 3.515 -7.059 1.00 0.00 81 LYS A CA 3
ATOM 4023 C C . LYS A 1 81 ? 8.232 2.264 -6.988 1.00 0.00 81 LYS A C 3
ATOM 4024 O O . LYS A 1 81 ? 7.011 2.350 -6.862 1.00 0.00 81 LYS A O 3
ATOM 4043 N N . ALA A 1 82 ? 8.873 1.099 -7.050 1.00 0.00 82 ALA A N 3
ATOM 4044 C CA . ALA A 1 82 ? 8.156 -0.170 -6.974 1.00 0.00 82 ALA A CA 3
ATOM 4045 C C . ALA A 1 82 ? 7.260 -0.204 -5.741 1.00 0.00 82 ALA A C 3
ATOM 4046 O O . ALA A 1 82 ? 6.232 -0.881 -5.722 1.00 0.00 82 ALA A O 3
ATOM 4053 N N . PHE A 1 83 ? 7.662 0.536 -4.715 1.00 0.00 83 PHE A N 3
ATOM 4054 C CA . PHE A 1 83 ? 6.909 0.605 -3.473 1.00 0.00 83 PHE A CA 3
ATOM 4055 C C . PHE A 1 83 ? 5.884 1.733 -3.523 1.00 0.00 83 PHE A C 3
ATOM 4056 O O . PHE A 1 83 ? 4.805 1.634 -2.937 1.00 0.00 83 PHE A O 3
ATOM 4073 N N . ALA A 1 84 ? 6.229 2.805 -4.229 1.00 0.00 84 ALA A N 3
ATOM 4074 C CA . ALA A 1 84 ? 5.340 3.954 -4.360 1.00 0.00 84 ALA A CA 3
ATOM 4075 C C . ALA A 1 84 ? 4.242 3.688 -5.386 1.00 0.00 84 ALA A C 3
ATOM 4076 O O . ALA A 1 84 ? 3.173 4.295 -5.333 1.00 0.00 84 ALA A O 3
ATOM 4083 N N . ALA A 1 85 ? 4.513 2.778 -6.317 1.00 0.00 85 ALA A N 3
ATOM 4084 C CA . ALA A 1 85 ? 3.543 2.435 -7.352 1.00 0.00 85 ALA A CA 3
ATOM 4085 C C . ALA A 1 85 ? 2.393 1.614 -6.795 1.00 0.00 85 ALA A C 3
ATOM 4086 O O . ALA A 1 85 ? 1.374 1.406 -7.454 1.00 0.00 85 ALA A O 3
ATOM 4093 N N . MET A 1 86 ? 2.575 1.161 -5.578 1.00 0.00 86 MET A N 3
ATOM 4094 C CA . MET A 1 86 ? 1.571 0.359 -4.889 1.00 0.00 86 MET A CA 3
ATOM 4095 C C . MET A 1 86 ? 0.414 1.233 -4.414 1.00 0.00 86 MET A C 3
ATOM 4096 O O . MET A 1 86 ? -0.745 0.823 -4.459 1.00 0.00 86 MET A O 3
ATOM 4110 N N . LEU A 1 87 ? 0.739 2.439 -3.961 1.00 0.00 87 LEU A N 3
ATOM 4111 C CA . LEU A 1 87 ? -0.274 3.373 -3.479 1.00 0.00 87 LEU A CA 3
ATOM 4112 C C . LEU A 1 87 ? -0.826 4.223 -4.604 1.00 0.00 87 LEU A C 3
ATOM 4113 O O . LEU A 1 87 ? -1.778 4.987 -4.435 1.00 0.00 87 LEU A O 3
ATOM 4129 N N . TYR A 1 88 ? -0.209 4.069 -5.739 1.00 0.00 88 TYR A N 3
ATOM 4130 C CA . TYR A 1 88 ? -0.589 4.794 -6.946 1.00 0.00 88 TYR A CA 3
ATOM 4131 C C . TYR A 1 88 ? -0.849 3.837 -8.105 1.00 0.00 88 TYR A C 3
ATOM 4132 O O . TYR A 1 88 ? -0.778 4.224 -9.271 1.00 0.00 88 TYR A O 3
ATOM 4150 N N . SER A 1 89 ? -1.152 2.585 -7.777 1.00 0.00 89 SER A N 3
ATOM 4151 C CA . SER A 1 89 ? -1.423 1.572 -8.791 1.00 0.00 89 SER A CA 3
ATOM 4152 C C . SER A 1 89 ? -2.785 1.802 -9.439 1.00 0.00 89 SER A C 3
ATOM 4153 O O . SER A 1 89 ? -3.816 1.405 -8.895 1.00 0.00 89 SER A O 3
ATOM 4161 N N . VAL A 1 90 ? -2.782 2.444 -10.602 1.00 0.00 90 VAL A N 3
ATOM 4162 C CA . VAL A 1 90 ? -4.017 2.724 -11.323 1.00 0.00 90 VAL A CA 3
ATOM 4163 C C . VAL A 1 90 ? -3.761 2.846 -12.824 1.00 0.00 90 VAL A C 3
ATOM 4164 O O . VAL A 1 90 ? -4.193 3.805 -13.464 1.00 0.00 90 VAL A O 3
ATOM 4177 N N . ASP A 1 91 ? -3.053 1.868 -13.378 1.00 0.00 91 ASP A N 3
ATOM 4178 C CA . ASP A 1 91 ? -2.738 1.864 -14.802 1.00 0.00 91 ASP A CA 3
ATOM 4179 C C . ASP A 1 91 ? -2.139 0.526 -15.224 1.00 0.00 91 ASP A C 3
ATOM 4180 O O . ASP A 1 91 ? -1.563 -0.193 -14.407 1.00 0.00 91 ASP A O 3
ATOM 4189 N N . GLU A 1 92 ? -2.278 0.199 -16.504 1.00 0.00 92 GLU A N 3
ATOM 4190 C CA . GLU A 1 92 ? -1.749 -1.053 -17.035 1.00 0.00 92 GLU A CA 3
ATOM 4191 C C . GLU A 1 92 ? -1.781 -1.054 -18.559 1.00 0.00 92 GLU A C 3
ATOM 4192 O O . GLU A 1 92 ? -0.756 -1.252 -19.212 1.00 0.00 92 GLU A O 3
ATOM 4204 N N . SER A 1 93 ? -2.964 -0.835 -19.122 1.00 0.00 93 SER A N 3
ATOM 4205 C CA . SER A 1 93 ? -3.131 -0.811 -20.570 1.00 0.00 93 SER A CA 3
ATOM 4206 C C . SER A 1 93 ? -3.100 0.620 -21.098 1.00 0.00 93 SER A C 3
ATOM 4207 O O . SER A 1 93 ? -3.340 0.809 -22.309 1.00 0.00 93 SER A O 3
ATOM 4216 N N . MET A 1 1 ? -4.749 8.014 -37.261 1.00 0.00 1 MET A N 4
ATOM 4217 C CA . MET A 1 1 ? -4.581 9.020 -36.178 1.00 0.00 1 MET A CA 4
ATOM 4218 C C . MET A 1 1 ? -5.274 8.570 -34.895 1.00 0.00 1 MET A C 4
ATOM 4219 O O . MET A 1 1 ? -4.863 8.940 -33.796 1.00 0.00 1 MET A O 4
ATOM 4235 N N . GLY A 1 2 ? -6.327 7.773 -35.045 1.00 0.00 2 GLY A N 4
ATOM 4236 C CA . GLY A 1 2 ? -7.058 7.287 -33.889 1.00 0.00 2 GLY A CA 4
ATOM 4237 C C . GLY A 1 2 ? -7.727 8.406 -33.114 1.00 0.00 2 GLY A C 4
ATOM 4238 O O . GLY A 1 2 ? -7.124 9.452 -32.876 1.00 0.00 2 GLY A O 4
ATOM 4242 N N . SER A 1 3 ? -8.976 8.184 -32.719 1.00 0.00 3 SER A N 4
ATOM 4243 C CA . SER A 1 3 ? -9.728 9.181 -31.966 1.00 0.00 3 SER A CA 4
ATOM 4244 C C . SER A 1 3 ? -9.668 8.892 -30.469 1.00 0.00 3 SER A C 4
ATOM 4245 O O . SER A 1 3 ? -8.987 7.963 -30.034 1.00 0.00 3 SER A O 4
ATOM 4253 N N . SER A 1 4 ? -10.382 9.694 -29.688 1.00 0.00 4 SER A N 4
ATOM 4254 C CA . SER A 1 4 ? -10.410 9.524 -28.239 1.00 0.00 4 SER A CA 4
ATOM 4255 C C . SER A 1 4 ? -11.724 8.890 -27.792 1.00 0.00 4 SER A C 4
ATOM 4256 O O . SER A 1 4 ? -11.767 7.712 -27.440 1.00 0.00 4 SER A O 4
ATOM 4264 N N . HIS A 1 5 ? -12.792 9.680 -27.808 1.00 0.00 5 HIS A N 4
ATOM 4265 C CA . HIS A 1 5 ? -14.106 9.196 -27.404 1.00 0.00 5 HIS A CA 4
ATOM 4266 C C . HIS A 1 5 ? -14.090 8.725 -25.954 1.00 0.00 5 HIS A C 4
ATOM 4267 O O . HIS A 1 5 ? -13.478 7.706 -25.628 1.00 0.00 5 HIS A O 4
ATOM 4282 N N . HIS A 1 6 ? -14.767 9.469 -25.086 1.00 0.00 6 HIS A N 4
ATOM 4283 C CA . HIS A 1 6 ? -14.830 9.127 -23.670 1.00 0.00 6 HIS A CA 4
ATOM 4284 C C . HIS A 1 6 ? -16.268 9.174 -23.163 1.00 0.00 6 HIS A C 4
ATOM 4285 O O . HIS A 1 6 ? -17.198 9.434 -23.926 1.00 0.00 6 HIS A O 4
ATOM 4300 N N . HIS A 1 7 ? -16.442 8.918 -21.870 1.00 0.00 7 HIS A N 4
ATOM 4301 C CA . HIS A 1 7 ? -17.767 8.930 -21.261 1.00 0.00 7 HIS A CA 4
ATOM 4302 C C . HIS A 1 7 ? -17.669 8.833 -19.742 1.00 0.00 7 HIS A C 4
ATOM 4303 O O . HIS A 1 7 ? -18.508 8.210 -19.094 1.00 0.00 7 HIS A O 4
ATOM 4318 N N . HIS A 1 8 ? -16.636 9.455 -19.181 1.00 0.00 8 HIS A N 4
ATOM 4319 C CA . HIS A 1 8 ? -16.428 9.438 -17.737 1.00 0.00 8 HIS A CA 4
ATOM 4320 C C . HIS A 1 8 ? -16.160 10.845 -17.211 1.00 0.00 8 HIS A C 4
ATOM 4321 O O . HIS A 1 8 ? -15.358 11.034 -16.296 1.00 0.00 8 HIS A O 4
ATOM 4336 N N . HIS A 1 9 ? -16.838 11.829 -17.795 1.00 0.00 9 HIS A N 4
ATOM 4337 C CA . HIS A 1 9 ? -16.677 13.220 -17.388 1.00 0.00 9 HIS A CA 4
ATOM 4338 C C . HIS A 1 9 ? -15.257 13.709 -17.663 1.00 0.00 9 HIS A C 4
ATOM 4339 O O . HIS A 1 9 ? -15.010 14.401 -18.651 1.00 0.00 9 HIS A O 4
ATOM 4354 N N . HIS A 1 10 ? -14.328 13.346 -16.785 1.00 0.00 10 HIS A N 4
ATOM 4355 C CA . HIS A 1 10 ? -12.934 13.749 -16.937 1.00 0.00 10 HIS A CA 4
ATOM 4356 C C . HIS A 1 10 ? -11.995 12.611 -16.549 1.00 0.00 10 HIS A C 4
ATOM 4357 O O . HIS A 1 10 ? -11.410 11.953 -17.410 1.00 0.00 10 HIS A O 4
ATOM 4372 N N . SER A 1 11 ? -11.853 12.385 -15.247 1.00 0.00 11 SER A N 4
ATOM 4373 C CA . SER A 1 11 ? -10.984 11.328 -14.745 1.00 0.00 11 SER A CA 4
ATOM 4374 C C . SER A 1 11 ? -11.063 11.234 -13.223 1.00 0.00 11 SER A C 4
ATOM 4375 O O . SER A 1 11 ? -10.059 10.987 -12.553 1.00 0.00 11 SER A O 4
ATOM 4383 N N . SER A 1 12 ? -12.261 11.433 -12.684 1.00 0.00 12 SER A N 4
ATOM 4384 C CA . SER A 1 12 ? -12.470 11.371 -11.242 1.00 0.00 12 SER A CA 4
ATOM 4385 C C . SER A 1 12 ? -11.614 12.409 -10.522 1.00 0.00 12 SER A C 4
ATOM 4386 O O . SER A 1 12 ? -11.013 13.278 -11.155 1.00 0.00 12 SER A O 4
ATOM 4394 N N . GLY A 1 13 ? -11.562 12.311 -9.199 1.00 0.00 13 GLY A N 4
ATOM 4395 C CA . GLY A 1 13 ? -10.776 13.247 -8.416 1.00 0.00 13 GLY A CA 4
ATOM 4396 C C . GLY A 1 13 ? -11.492 13.695 -7.156 1.00 0.00 13 GLY A C 4
ATOM 4397 O O . GLY A 1 13 ? -11.293 13.123 -6.085 1.00 0.00 13 GLY A O 4
ATOM 4401 N N . LEU A 1 14 ? -12.326 14.720 -7.286 1.00 0.00 14 LEU A N 4
ATOM 4402 C CA . LEU A 1 14 ? -13.073 15.248 -6.149 1.00 0.00 14 LEU A CA 4
ATOM 4403 C C . LEU A 1 14 ? -13.983 14.178 -5.552 1.00 0.00 14 LEU A C 4
ATOM 4404 O O . LEU A 1 14 ? -13.775 13.731 -4.424 1.00 0.00 14 LEU A O 4
ATOM 4420 N N . VAL A 1 15 ? -14.991 13.773 -6.317 1.00 0.00 15 VAL A N 4
ATOM 4421 C CA . VAL A 1 15 ? -15.933 12.755 -5.864 1.00 0.00 15 VAL A CA 4
ATOM 4422 C C . VAL A 1 15 ? -16.197 11.724 -6.956 1.00 0.00 15 VAL A C 4
ATOM 4423 O O . VAL A 1 15 ? -17.125 11.871 -7.750 1.00 0.00 15 VAL A O 4
ATOM 4436 N N . PRO A 1 16 ? -15.379 10.657 -7.010 1.00 0.00 16 PRO A N 4
ATOM 4437 C CA . PRO A 1 16 ? -15.531 9.597 -8.011 1.00 0.00 16 PRO A CA 4
ATOM 4438 C C . PRO A 1 16 ? -16.951 9.041 -8.057 1.00 0.00 16 PRO A C 4
ATOM 4439 O O . PRO A 1 16 ? -17.630 9.131 -9.078 1.00 0.00 16 PRO A O 4
ATOM 4450 N N . ARG A 1 17 ? -17.391 8.467 -6.941 1.00 0.00 17 ARG A N 4
ATOM 4451 C CA . ARG A 1 17 ? -18.730 7.896 -6.855 1.00 0.00 17 ARG A CA 4
ATOM 4452 C C . ARG A 1 17 ? -19.018 7.396 -5.442 1.00 0.00 17 ARG A C 4
ATOM 4453 O O . ARG A 1 17 ? -19.670 6.368 -5.257 1.00 0.00 17 ARG A O 4
ATOM 4474 N N . GLY A 1 18 ? -18.525 8.128 -4.449 1.00 0.00 18 GLY A N 4
ATOM 4475 C CA . GLY A 1 18 ? -18.738 7.743 -3.066 1.00 0.00 18 GLY A CA 4
ATOM 4476 C C . GLY A 1 18 ? -18.059 6.434 -2.716 1.00 0.00 18 GLY A C 4
ATOM 4477 O O . GLY A 1 18 ? -18.708 5.491 -2.263 1.00 0.00 18 GLY A O 4
ATOM 4481 N N . SER A 1 19 ? -16.748 6.375 -2.929 1.00 0.00 19 SER A N 4
ATOM 4482 C CA . SER A 1 19 ? -15.979 5.172 -2.634 1.00 0.00 19 SER A CA 4
ATOM 4483 C C . SER A 1 19 ? -15.520 5.162 -1.180 1.00 0.00 19 SER A C 4
ATOM 4484 O O . SER A 1 19 ? -15.000 6.159 -0.676 1.00 0.00 19 SER A O 4
ATOM 4492 N N . HIS A 1 20 ? -15.713 4.031 -0.510 1.00 0.00 20 HIS A N 4
ATOM 4493 C CA . HIS A 1 20 ? -15.319 3.892 0.886 1.00 0.00 20 HIS A CA 4
ATOM 4494 C C . HIS A 1 20 ? -14.478 2.636 1.092 1.00 0.00 20 HIS A C 4
ATOM 4495 O O . HIS A 1 20 ? -14.516 2.019 2.157 1.00 0.00 20 HIS A O 4
ATOM 4510 N N . MET A 1 21 ? -13.717 2.265 0.068 1.00 0.00 21 MET A N 4
ATOM 4511 C CA . MET A 1 21 ? -12.865 1.082 0.137 1.00 0.00 21 MET A CA 4
ATOM 4512 C C . MET A 1 21 ? -11.407 1.428 -0.168 1.00 0.00 21 MET A C 4
ATOM 4513 O O . MET A 1 21 ? -10.560 0.539 -0.264 1.00 0.00 21 MET A O 4
ATOM 4527 N N . SER A 1 22 ? -11.117 2.719 -0.319 1.00 0.00 22 SER A N 4
ATOM 4528 C CA . SER A 1 22 ? -9.759 3.166 -0.610 1.00 0.00 22 SER A CA 4
ATOM 4529 C C . SER A 1 22 ? -9.071 3.713 0.634 1.00 0.00 22 SER A C 4
ATOM 4530 O O . SER A 1 22 ? -7.955 4.229 0.568 1.00 0.00 22 SER A O 4
ATOM 4538 N N . ASP A 1 23 ? -9.745 3.594 1.765 1.00 0.00 23 ASP A N 4
ATOM 4539 C CA . ASP A 1 23 ? -9.211 4.072 3.035 1.00 0.00 23 ASP A CA 4
ATOM 4540 C C . ASP A 1 23 ? -8.075 3.199 3.528 1.00 0.00 23 ASP A C 4
ATOM 4541 O O . ASP A 1 23 ? -7.325 3.567 4.432 1.00 0.00 23 ASP A O 4
ATOM 4550 N N . GLU A 1 24 ? -7.964 2.046 2.922 1.00 0.00 24 GLU A N 4
ATOM 4551 C CA . GLU A 1 24 ? -6.925 1.083 3.270 1.00 0.00 24 GLU A CA 4
ATOM 4552 C C . GLU A 1 24 ? -5.543 1.623 2.950 1.00 0.00 24 GLU A C 4
ATOM 4553 O O . GLU A 1 24 ? -4.529 1.126 3.437 1.00 0.00 24 GLU A O 4
ATOM 4565 N N . LYS A 1 25 ? -5.527 2.649 2.133 1.00 0.00 25 LYS A N 4
ATOM 4566 C CA . LYS A 1 25 ? -4.290 3.301 1.723 1.00 0.00 25 LYS A CA 4
ATOM 4567 C C . LYS A 1 25 ? -3.957 4.462 2.655 1.00 0.00 25 LYS A C 4
ATOM 4568 O O . LYS A 1 25 ? -2.787 4.767 2.889 1.00 0.00 25 LYS A O 4
ATOM 4587 N N . THR A 1 26 ? -4.994 5.113 3.179 1.00 0.00 26 THR A N 4
ATOM 4588 C CA . THR A 1 26 ? -4.805 6.243 4.080 1.00 0.00 26 THR A CA 4
ATOM 4589 C C . THR A 1 26 ? -3.957 5.848 5.283 1.00 0.00 26 THR A C 4
ATOM 4590 O O . THR A 1 26 ? -3.266 6.680 5.864 1.00 0.00 26 THR A O 4
ATOM 4601 N N . GLN A 1 27 ? -3.984 4.567 5.633 1.00 0.00 27 GLN A N 4
ATOM 4602 C CA . GLN A 1 27 ? -3.179 4.081 6.745 1.00 0.00 27 GLN A CA 4
ATOM 4603 C C . GLN A 1 27 ? -1.699 4.277 6.425 1.00 0.00 27 GLN A C 4
ATOM 4604 O O . GLN A 1 27 ? -0.858 4.365 7.319 1.00 0.00 27 GLN A O 4
ATOM 4618 N N . LEU A 1 28 ? -1.399 4.353 5.127 1.00 0.00 28 LEU A N 4
ATOM 4619 C CA . LEU A 1 28 ? -0.036 4.549 4.649 1.00 0.00 28 LEU A CA 4
ATOM 4620 C C . LEU A 1 28 ? 0.309 6.026 4.550 1.00 0.00 28 LEU A C 4
ATOM 4621 O O . LEU A 1 28 ? 1.466 6.407 4.371 1.00 0.00 28 LEU A O 4
ATOM 4637 N N . ILE A 1 29 ? -0.714 6.839 4.672 1.00 0.00 29 ILE A N 4
ATOM 4638 C CA . ILE A 1 29 ? -0.576 8.294 4.604 1.00 0.00 29 ILE A CA 4
ATOM 4639 C C . ILE A 1 29 ? 0.250 8.837 5.747 1.00 0.00 29 ILE A C 4
ATOM 4640 O O . ILE A 1 29 ? 0.712 9.979 5.733 1.00 0.00 29 ILE A O 4
ATOM 4656 N N . GLU A 1 30 ? 0.423 7.995 6.716 1.00 0.00 3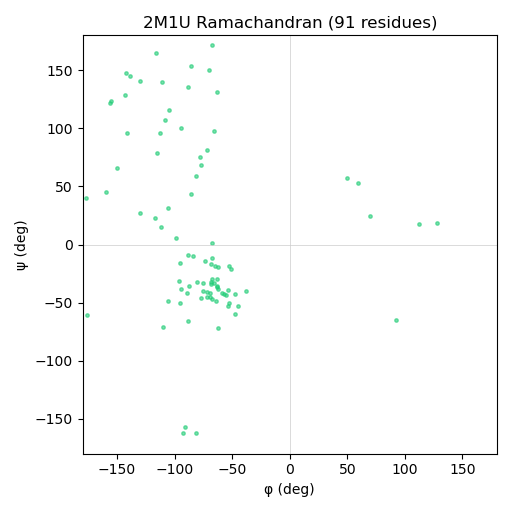0 GLU A N 4
ATOM 4657 C CA . GLU A 1 30 ? 1.196 8.318 7.909 1.00 0.00 30 GLU A CA 4
ATOM 4658 C C . GLU A 1 30 ? 2.692 8.247 7.645 1.00 0.00 30 GLU A C 4
ATOM 4659 O O . GLU A 1 30 ? 3.509 8.453 8.542 1.00 0.00 30 GLU A O 4
ATOM 4671 N N . ALA A 1 31 ? 3.032 7.957 6.408 1.00 0.00 31 ALA A N 4
ATOM 4672 C CA . ALA A 1 31 ? 4.424 7.852 5.991 1.00 0.00 31 ALA A CA 4
ATOM 4673 C C . ALA A 1 31 ? 4.930 9.179 5.434 1.00 0.00 31 ALA A C 4
ATOM 4674 O O . ALA A 1 31 ? 6.064 9.582 5.693 1.00 0.00 31 ALA A O 4
ATOM 4681 N N . PHE A 1 32 ? 4.079 9.855 4.668 1.00 0.00 32 PHE A N 4
ATOM 4682 C CA . PHE A 1 32 ? 4.438 11.137 4.071 1.00 0.00 32 PHE A CA 4
ATOM 4683 C C . PHE A 1 32 ? 4.812 12.154 5.146 1.00 0.00 32 PHE A C 4
ATOM 4684 O O . PHE A 1 32 ? 5.626 13.048 4.911 1.00 0.00 32 PHE A O 4
ATOM 4701 N N . TYR A 1 33 ? 4.215 12.011 6.325 1.00 0.00 33 TYR A N 4
ATOM 4702 C CA . TYR A 1 33 ? 4.487 12.920 7.434 1.00 0.00 33 TYR A CA 4
ATOM 4703 C C . TYR A 1 33 ? 5.510 12.319 8.394 1.00 0.00 33 TYR A C 4
ATOM 4704 O O . TYR A 1 33 ? 5.506 12.621 9.587 1.00 0.00 33 TYR A O 4
ATOM 4722 N N . ASN A 1 34 ? 6.384 11.467 7.867 1.00 0.00 34 ASN A N 4
ATOM 4723 C CA . ASN A 1 34 ? 7.413 10.825 8.677 1.00 0.00 34 ASN A CA 4
ATOM 4724 C C . ASN A 1 34 ? 8.289 9.918 7.819 1.00 0.00 34 ASN A C 4
ATOM 4725 O O . ASN A 1 34 ? 8.650 8.815 8.230 1.00 0.00 34 ASN A O 4
ATOM 4736 N N . PHE A 1 35 ? 8.629 10.391 6.625 1.00 0.00 35 PHE A N 4
ATOM 4737 C CA . PHE A 1 35 ? 9.463 9.626 5.706 1.00 0.00 35 PHE A CA 4
ATOM 4738 C C . PHE A 1 35 ? 9.737 10.418 4.432 1.00 0.00 35 PHE A C 4
ATOM 4739 O O . PHE A 1 35 ? 9.113 10.185 3.396 1.00 0.00 35 PHE A O 4
ATOM 4756 N N . ASP A 1 36 ? 10.675 11.357 4.516 1.00 0.00 36 ASP A N 4
ATOM 4757 C CA . ASP A 1 36 ? 11.033 12.184 3.369 1.00 0.00 36 ASP A CA 4
ATOM 4758 C C . ASP A 1 36 ? 9.839 13.012 2.902 1.00 0.00 36 ASP A C 4
ATOM 4759 O O . ASP A 1 36 ? 9.287 12.777 1.827 1.00 0.00 36 ASP A O 4
ATOM 4768 N N . GLY A 1 37 ? 9.445 13.984 3.720 1.00 0.00 37 GLY A N 4
ATOM 4769 C CA . GLY A 1 37 ? 8.320 14.832 3.376 1.00 0.00 37 GLY A CA 4
ATOM 4770 C C . GLY A 1 37 ? 8.531 15.579 2.075 1.00 0.00 37 GLY A C 4
ATOM 4771 O O . GLY A 1 37 ? 7.570 15.914 1.380 1.00 0.00 37 GLY A O 4
ATOM 4775 N N . ASP A 1 38 ? 9.791 15.841 1.741 1.00 0.00 38 ASP A N 4
ATOM 4776 C CA . ASP A 1 38 ? 10.123 16.554 0.513 1.00 0.00 38 ASP A CA 4
ATOM 4777 C C . ASP A 1 38 ? 11.556 16.258 0.080 1.00 0.00 38 ASP A C 4
ATOM 4778 O O . ASP A 1 38 ? 12.272 17.145 -0.385 1.00 0.00 38 ASP A O 4
ATOM 4787 N N . TYR A 1 39 ? 11.967 15.004 0.235 1.00 0.00 39 TYR A N 4
ATOM 4788 C CA . TYR A 1 39 ? 13.315 14.590 -0.139 1.00 0.00 39 TYR A CA 4
ATOM 4789 C C . TYR A 1 39 ? 13.465 13.074 -0.046 1.00 0.00 39 TYR A C 4
ATOM 4790 O O . TYR A 1 39 ? 13.878 12.545 0.985 1.00 0.00 39 TYR A O 4
ATOM 4808 N N . ASP A 1 40 ? 13.123 12.384 -1.129 1.00 0.00 40 ASP A N 4
ATOM 4809 C CA . ASP A 1 40 ? 13.219 10.930 -1.170 1.00 0.00 40 ASP A CA 4
ATOM 4810 C C . ASP A 1 40 ? 13.996 10.470 -2.400 1.00 0.00 40 ASP A C 4
ATOM 4811 O O . ASP A 1 40 ? 14.480 11.288 -3.183 1.00 0.00 40 ASP A O 4
ATOM 4820 N N . GLY A 1 41 ? 14.112 9.156 -2.563 1.00 0.00 41 GLY A N 4
ATOM 4821 C CA . GLY A 1 41 ? 14.831 8.612 -3.700 1.00 0.00 41 GLY A CA 4
ATOM 4822 C C . GLY A 1 41 ? 14.947 7.101 -3.644 1.00 0.00 41 GLY A C 4
ATOM 4823 O O . GLY A 1 41 ? 14.454 6.402 -4.531 1.00 0.00 41 GLY A O 4
ATOM 4827 N N . PHE A 1 42 ? 15.597 6.596 -2.601 1.00 0.00 42 PHE A N 4
ATOM 4828 C CA . PHE A 1 42 ? 15.775 5.158 -2.434 1.00 0.00 42 PHE A CA 4
ATOM 4829 C C . PHE A 1 42 ? 15.897 4.791 -0.959 1.00 0.00 42 PHE A C 4
ATOM 4830 O O . PHE A 1 42 ? 16.762 5.308 -0.250 1.00 0.00 42 PHE A O 4
ATOM 4847 N N . VAL A 1 43 ? 15.029 3.894 -0.504 1.00 0.00 43 VAL A N 4
ATOM 4848 C CA . VAL A 1 43 ? 15.040 3.455 0.886 1.00 0.00 43 VAL A CA 4
ATOM 4849 C C . VAL A 1 43 ? 15.255 1.947 0.982 1.00 0.00 43 VAL A C 4
ATOM 4850 O O . VAL A 1 43 ? 14.656 1.177 0.231 1.00 0.00 43 VAL A O 4
ATOM 4863 N N . SER A 1 44 ? 16.113 1.535 1.906 1.00 0.00 44 SER A N 4
ATOM 4864 C CA . SER A 1 44 ? 16.405 0.120 2.098 1.00 0.00 44 SER A CA 4
ATOM 4865 C C . SER A 1 44 ? 15.432 -0.505 3.091 1.00 0.00 44 SER A C 4
ATOM 4866 O O . SER A 1 44 ? 15.009 0.138 4.051 1.00 0.00 44 SER A O 4
ATOM 4874 N N . VAL A 1 45 ? 15.083 -1.767 2.854 1.00 0.00 45 VAL A N 4
ATOM 4875 C CA . VAL A 1 45 ? 14.162 -2.486 3.728 1.00 0.00 45 VAL A CA 4
ATOM 4876 C C . VAL A 1 45 ? 14.600 -2.393 5.186 1.00 0.00 45 VAL A C 4
ATOM 4877 O O . VAL A 1 45 ? 13.837 -1.955 6.047 1.00 0.00 45 VAL A O 4
ATOM 4890 N N . GLU A 1 46 ? 15.836 -2.806 5.454 1.00 0.00 46 GLU A N 4
ATOM 4891 C CA . GLU A 1 46 ? 16.381 -2.771 6.807 1.00 0.00 46 GLU A CA 4
ATOM 4892 C C . GLU A 1 46 ? 16.126 -1.416 7.461 1.00 0.00 46 GLU A C 4
ATOM 4893 O O . GLU A 1 46 ? 15.950 -1.325 8.676 1.00 0.00 46 GLU A O 4
ATOM 4905 N N . GLU A 1 47 ? 16.095 -0.368 6.644 1.00 0.00 47 GLU A N 4
ATOM 4906 C CA . GLU A 1 47 ? 15.847 0.980 7.136 1.00 0.00 47 GLU A CA 4
ATOM 4907 C C . GLU A 1 47 ? 14.350 1.256 7.198 1.00 0.00 47 GLU A C 4
ATOM 4908 O O . GLU A 1 47 ? 13.881 2.025 8.040 1.00 0.00 47 GLU A O 4
ATOM 4920 N N . PHE A 1 48 ? 13.604 0.620 6.301 1.00 0.00 48 PHE A N 4
ATOM 4921 C CA . PHE A 1 48 ? 12.158 0.784 6.243 1.00 0.00 48 PHE A CA 4
ATOM 4922 C C . PHE A 1 48 ? 11.495 0.194 7.484 1.00 0.00 48 PHE A C 4
ATOM 4923 O O . PHE A 1 48 ? 10.549 0.764 8.026 1.00 0.00 48 PHE A O 4
ATOM 4940 N N . ARG A 1 49 ? 11.997 -0.955 7.926 1.00 0.00 49 ARG A N 4
ATOM 4941 C CA . ARG A 1 49 ? 11.456 -1.627 9.103 1.00 0.00 49 ARG A CA 4
ATOM 4942 C C . ARG A 1 49 ? 11.484 -0.705 10.317 1.00 0.00 49 ARG A C 4
ATOM 4943 O O . ARG A 1 49 ? 10.475 -0.535 11.003 1.00 0.00 49 ARG A O 4
ATOM 4964 N N . GLY A 1 50 ? 12.643 -0.109 10.576 1.00 0.00 50 GLY A N 4
ATOM 4965 C CA . GLY A 1 50 ? 12.779 0.791 11.707 1.00 0.00 50 GLY A CA 4
ATOM 4966 C C . GLY A 1 50 ? 11.771 1.924 11.666 1.00 0.00 50 GLY A C 4
ATOM 4967 O O . GLY A 1 50 ? 11.415 2.486 12.703 1.00 0.00 50 GLY A O 4
ATOM 4971 N N . ILE A 1 51 ? 11.308 2.257 10.465 1.00 0.00 51 ILE A N 4
ATOM 4972 C CA . ILE A 1 51 ? 10.335 3.326 10.290 1.00 0.00 51 ILE A CA 4
ATOM 4973 C C . ILE A 1 51 ? 8.914 2.806 10.482 1.00 0.00 51 ILE A C 4
ATOM 4974 O O . ILE A 1 51 ? 8.094 3.442 11.143 1.00 0.00 51 ILE A O 4
ATOM 4990 N N . ILE A 1 52 ? 8.630 1.645 9.901 1.00 0.00 52 ILE A N 4
ATOM 4991 C CA . ILE A 1 52 ? 7.309 1.037 10.007 1.00 0.00 52 ILE A CA 4
ATOM 4992 C C . ILE A 1 52 ? 7.062 0.498 11.414 1.00 0.00 52 ILE A C 4
ATOM 4993 O O . ILE A 1 52 ? 5.915 0.388 11.852 1.00 0.00 52 ILE A O 4
ATOM 5009 N N . ARG A 1 53 ? 8.138 0.159 12.118 1.00 0.00 53 ARG A N 4
ATOM 5010 C CA . ARG A 1 53 ? 8.031 -0.372 13.473 1.00 0.00 53 ARG A CA 4
ATOM 5011 C C . ARG A 1 53 ? 7.186 0.541 14.356 1.00 0.00 53 ARG A C 4
ATOM 5012 O O . ARG A 1 53 ? 6.159 0.123 14.894 1.00 0.00 53 ARG A O 4
ATOM 5033 N N . ASP A 1 54 ? 7.621 1.787 14.500 1.00 0.00 54 ASP A N 4
ATOM 5034 C CA . ASP A 1 54 ? 6.903 2.760 15.317 1.00 0.00 54 ASP A CA 4
ATOM 5035 C C . ASP A 1 54 ? 6.288 3.863 14.457 1.00 0.00 54 ASP A C 4
ATOM 5036 O O . ASP A 1 54 ? 5.887 4.908 14.971 1.00 0.00 54 ASP A O 4
ATOM 5045 N N . GLY A 1 55 ? 6.217 3.631 13.148 1.00 0.00 55 GLY A N 4
ATOM 5046 C CA . GLY A 1 55 ? 5.651 4.622 12.252 1.00 0.00 55 GLY A CA 4
ATOM 5047 C C . GLY A 1 55 ? 4.205 4.335 11.902 1.00 0.00 55 GLY A C 4
ATOM 5048 O O . GLY A 1 55 ? 3.289 4.846 12.546 1.00 0.00 55 GLY A O 4
ATOM 5052 N N . LEU A 1 56 ? 3.998 3.517 10.873 1.00 0.00 56 LEU A N 4
ATOM 5053 C CA . LEU A 1 56 ? 2.653 3.167 10.434 1.00 0.00 56 LEU A CA 4
ATOM 5054 C C . LEU A 1 56 ? 2.295 1.742 10.847 1.00 0.00 56 LEU A C 4
ATOM 5055 O O . LEU A 1 56 ? 3.158 0.864 10.889 1.00 0.00 56 LEU A O 4
ATOM 5071 N N . PRO A 1 57 ? 1.010 1.488 11.153 1.00 0.00 57 PRO A N 4
ATOM 5072 C CA . PRO A 1 57 ? 0.543 0.160 11.557 1.00 0.00 57 PRO A CA 4
ATOM 5073 C C . PRO A 1 57 ? 0.486 -0.807 10.386 1.00 0.00 57 PRO A C 4
ATOM 5074 O O . PRO A 1 57 ? -0.496 -0.850 9.646 1.00 0.00 57 PRO A O 4
ATOM 5085 N N . MET A 1 58 ? 1.552 -1.581 10.221 1.00 0.00 58 MET A N 4
ATOM 5086 C CA . MET A 1 58 ? 1.635 -2.550 9.138 1.00 0.00 58 MET A CA 4
ATOM 5087 C C . MET A 1 58 ? 2.067 -3.914 9.664 1.00 0.00 58 MET A C 4
ATOM 5088 O O . MET A 1 58 ? 2.919 -4.010 10.548 1.00 0.00 58 MET A O 4
ATOM 5102 N N . THR A 1 59 ? 1.481 -4.968 9.108 1.00 0.00 59 THR A N 4
ATOM 5103 C CA . THR A 1 59 ? 1.813 -6.331 9.512 1.00 0.00 59 THR A CA 4
ATOM 5104 C C . THR A 1 59 ? 2.958 -6.885 8.672 1.00 0.00 59 THR A C 4
ATOM 5105 O O . THR A 1 59 ? 3.063 -6.593 7.482 1.00 0.00 59 THR A O 4
ATOM 5116 N N . GLU A 1 60 ? 3.811 -7.694 9.294 1.00 0.00 60 GLU A N 4
ATOM 5117 C CA . GLU A 1 60 ? 4.947 -8.294 8.594 1.00 0.00 60 GLU A CA 4
ATOM 5118 C C . GLU A 1 60 ? 4.500 -8.891 7.266 1.00 0.00 60 GLU A C 4
ATOM 5119 O O . GLU A 1 60 ? 4.996 -8.524 6.210 1.00 0.00 60 GLU A O 4
ATOM 5131 N N . ALA A 1 61 ? 3.542 -9.798 7.330 1.00 0.00 61 ALA A N 4
ATOM 5132 C CA . ALA A 1 61 ? 3.007 -10.434 6.137 1.00 0.00 61 ALA A CA 4
ATOM 5133 C C . ALA A 1 61 ? 2.621 -9.394 5.090 1.00 0.00 61 ALA A C 4
ATOM 5134 O O . ALA A 1 61 ? 2.577 -9.684 3.897 1.00 0.00 61 ALA A O 4
ATOM 5141 N N . GLU A 1 62 ? 2.339 -8.180 5.550 1.00 0.00 62 GLU A N 4
ATOM 5142 C CA . GLU A 1 62 ? 1.960 -7.094 4.661 1.00 0.00 62 GLU A CA 4
ATOM 5143 C C . GLU A 1 62 ? 3.206 -6.377 4.136 1.00 0.00 62 GLU A C 4
ATOM 5144 O O . GLU A 1 62 ? 3.317 -6.110 2.940 1.00 0.00 62 GLU A O 4
ATOM 5156 N N . ILE A 1 63 ? 4.143 -6.077 5.035 1.00 0.00 63 ILE A N 4
ATOM 5157 C CA . ILE A 1 63 ? 5.383 -5.401 4.656 1.00 0.00 63 ILE A CA 4
ATOM 5158 C C . ILE A 1 63 ? 6.404 -6.392 4.119 1.00 0.00 63 ILE A C 4
ATOM 5159 O O . ILE A 1 63 ? 7.007 -6.167 3.076 1.00 0.00 63 ILE A O 4
ATOM 5175 N N . THR A 1 64 ? 6.591 -7.489 4.842 1.00 0.00 64 THR A N 4
ATOM 5176 C CA . THR A 1 64 ? 7.540 -8.519 4.441 1.00 0.00 64 THR A CA 4
ATOM 5177 C C . THR A 1 64 ? 7.169 -9.071 3.077 1.00 0.00 64 THR A C 4
ATOM 5178 O O . THR A 1 64 ? 8.015 -9.202 2.194 1.00 0.00 64 THR A O 4
ATOM 5189 N N . GLU A 1 65 ? 5.890 -9.381 2.908 1.00 0.00 65 GLU A N 4
ATOM 5190 C CA 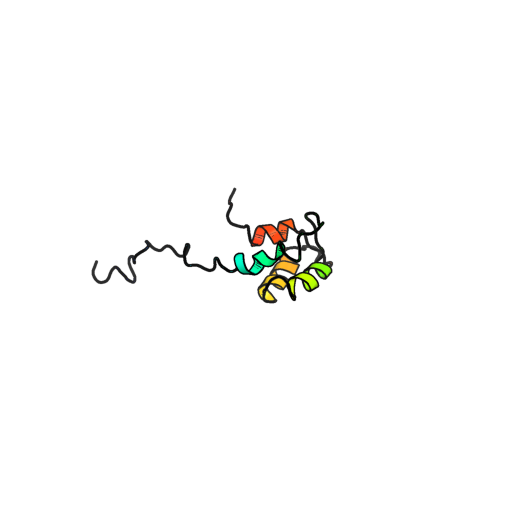. GLU A 1 65 ? 5.410 -9.907 1.637 1.00 0.00 65 GLU A CA 4
ATOM 5191 C C . GLU A 1 65 ? 5.481 -8.838 0.569 1.00 0.00 65 GLU A C 4
ATOM 5192 O O . GLU A 1 65 ? 5.440 -9.116 -0.630 1.00 0.00 65 GLU A O 4
ATOM 5204 N N . PHE A 1 66 ? 5.613 -7.620 1.033 1.00 0.00 66 PHE A N 4
ATOM 5205 C CA . PHE A 1 66 ? 5.722 -6.466 0.162 1.00 0.00 66 PHE A CA 4
ATOM 5206 C C . PHE A 1 66 ? 7.188 -6.085 -0.031 1.00 0.00 66 PHE A C 4
ATOM 5207 O O . PHE A 1 66 ? 7.553 -5.455 -1.024 1.00 0.00 66 PHE A O 4
ATOM 5224 N N . PHE A 1 67 ? 8.022 -6.473 0.933 1.00 0.00 67 PHE A N 4
ATOM 5225 C CA . PHE A 1 67 ? 9.447 -6.176 0.882 1.00 0.00 67 PHE A CA 4
ATOM 5226 C C . PHE A 1 67 ? 10.139 -7.027 -0.177 1.00 0.00 67 PHE A C 4
ATOM 5227 O O . PHE A 1 67 ? 10.997 -6.542 -0.916 1.00 0.00 67 PHE A O 4
ATOM 5244 N N . GLU A 1 68 ? 9.757 -8.297 -0.248 1.00 0.00 68 GLU A N 4
ATOM 5245 C CA . GLU A 1 68 ? 10.337 -9.217 -1.218 1.00 0.00 68 GLU A CA 4
ATOM 5246 C C . GLU A 1 68 ? 9.707 -9.026 -2.594 1.00 0.00 68 GLU A C 4
ATOM 5247 O O . GLU A 1 68 ? 10.342 -9.279 -3.619 1.00 0.00 68 GLU A O 4
ATOM 5259 N N . ALA A 1 69 ? 8.456 -8.577 -2.612 1.00 0.00 69 ALA A N 4
ATOM 5260 C CA . ALA A 1 69 ? 7.740 -8.352 -3.863 1.00 0.00 69 ALA A CA 4
ATOM 5261 C C . ALA A 1 69 ? 8.215 -7.092 -4.564 1.00 0.00 69 ALA A C 4
ATOM 5262 O O . ALA A 1 69 ? 7.884 -6.838 -5.722 1.00 0.00 69 ALA A O 4
ATOM 5269 N N . ALA A 1 70 ? 8.988 -6.320 -3.843 1.00 0.00 70 ALA A N 4
ATOM 5270 C CA . ALA A 1 70 ? 9.536 -5.070 -4.358 1.00 0.00 70 ALA A CA 4
ATOM 5271 C C . ALA A 1 70 ? 10.936 -5.278 -4.923 1.00 0.00 70 ALA A C 4
ATOM 5272 O O . ALA A 1 70 ? 11.351 -4.588 -5.854 1.00 0.00 70 ALA A O 4
ATOM 5279 N N . ASP A 1 71 ? 11.663 -6.235 -4.353 1.00 0.00 71 ASP A N 4
ATOM 5280 C CA . ASP A 1 71 ? 13.016 -6.537 -4.801 1.00 0.00 71 ASP A CA 4
ATOM 5281 C C . ASP A 1 71 ? 13.126 -7.989 -5.263 1.00 0.00 71 ASP A C 4
ATOM 5282 O O . ASP A 1 71 ? 12.876 -8.913 -4.488 1.00 0.00 71 ASP A O 4
ATOM 5291 N N . PRO A 1 72 ? 13.501 -8.216 -6.536 1.00 0.00 72 PRO A N 4
ATOM 5292 C CA . PRO A 1 72 ? 13.641 -9.568 -7.086 1.00 0.00 72 PRO A CA 4
ATOM 5293 C C . PRO A 1 72 ? 14.750 -10.358 -6.402 1.00 0.00 72 PRO A C 4
ATOM 5294 O O . PRO A 1 72 ? 14.709 -11.588 -6.350 1.00 0.00 72 PRO A O 4
ATOM 5305 N N . ASN A 1 73 ? 15.742 -9.645 -5.878 1.00 0.00 73 ASN A N 4
ATOM 5306 C CA . ASN A 1 73 ? 16.862 -10.280 -5.195 1.00 0.00 73 ASN A CA 4
ATOM 5307 C C . ASN A 1 73 ? 16.550 -10.488 -3.716 1.00 0.00 73 ASN A C 4
ATOM 5308 O O . ASN A 1 73 ? 17.010 -11.451 -3.103 1.00 0.00 73 ASN A O 4
ATOM 5319 N N . ASN A 1 74 ? 15.771 -9.573 -3.148 1.00 0.00 74 ASN A N 4
ATOM 5320 C CA . ASN A 1 74 ? 15.400 -9.641 -1.740 1.00 0.00 74 ASN A CA 4
ATOM 5321 C C . ASN A 1 74 ? 16.600 -9.316 -0.869 1.00 0.00 74 ASN A C 4
ATOM 5322 O O . ASN A 1 74 ? 16.807 -9.926 0.182 1.00 0.00 74 ASN A O 4
ATOM 5333 N N . THR A 1 75 ? 17.389 -8.347 -1.313 1.00 0.00 75 THR A N 4
ATOM 5334 C CA . THR A 1 75 ? 18.574 -7.932 -0.581 1.00 0.00 75 THR A CA 4
ATOM 5335 C C . THR A 1 75 ? 18.232 -6.831 0.419 1.00 0.00 75 THR A C 4
ATOM 5336 O O . THR A 1 75 ? 18.963 -5.851 0.557 1.00 0.00 75 THR A O 4
ATOM 5347 N N . GLY A 1 76 ? 17.108 -6.999 1.113 1.00 0.00 76 GLY A N 4
ATOM 5348 C CA . GLY A 1 76 ? 16.679 -6.017 2.089 1.00 0.00 76 GLY A CA 4
ATOM 5349 C C . GLY A 1 76 ? 16.664 -4.608 1.531 1.00 0.00 76 GLY A C 4
ATOM 5350 O O . GLY A 1 76 ? 16.780 -3.637 2.278 1.00 0.00 76 GLY A O 4
ATOM 5354 N N . PHE A 1 77 ? 16.522 -4.494 0.215 1.00 0.00 77 PHE A N 4
ATOM 5355 C CA . PHE A 1 77 ? 16.488 -3.190 -0.436 1.00 0.00 77 PHE A CA 4
ATOM 5356 C C . PHE A 1 77 ? 15.193 -3.012 -1.219 1.00 0.00 77 PHE A C 4
ATOM 5357 O O . PHE A 1 77 ? 14.525 -3.986 -1.566 1.00 0.00 77 PHE A O 4
ATOM 5374 N N . ILE A 1 78 ? 14.839 -1.760 -1.493 1.00 0.00 78 ILE A N 4
ATOM 5375 C CA . ILE A 1 78 ? 13.620 -1.458 -2.232 1.00 0.00 78 ILE A CA 4
ATOM 5376 C C . ILE A 1 78 ? 13.849 -0.369 -3.268 1.00 0.00 78 ILE A C 4
ATOM 5377 O O . ILE A 1 78 ? 14.699 0.505 -3.096 1.00 0.00 78 ILE A O 4
ATOM 5393 N N . ASP A 1 79 ? 13.036 -0.400 -4.313 1.00 0.00 79 ASP A N 4
ATOM 5394 C CA . ASP A 1 79 ? 13.090 0.611 -5.349 1.00 0.00 79 ASP A CA 4
ATOM 5395 C C . ASP A 1 79 ? 11.990 1.623 -5.070 1.00 0.00 79 ASP A C 4
ATOM 5396 O O . ASP A 1 79 ? 10.832 1.396 -5.419 1.00 0.00 79 ASP A O 4
ATOM 5405 N N . TYR A 1 80 ? 12.355 2.715 -4.399 1.00 0.00 80 TYR A N 4
ATOM 5406 C CA . TYR A 1 80 ? 11.401 3.762 -4.018 1.00 0.00 80 TYR A CA 4
ATOM 5407 C C . TYR A 1 80 ? 10.228 3.861 -4.992 1.00 0.00 80 TYR A C 4
ATOM 5408 O O . TYR A 1 80 ? 9.080 4.025 -4.578 1.00 0.00 80 TYR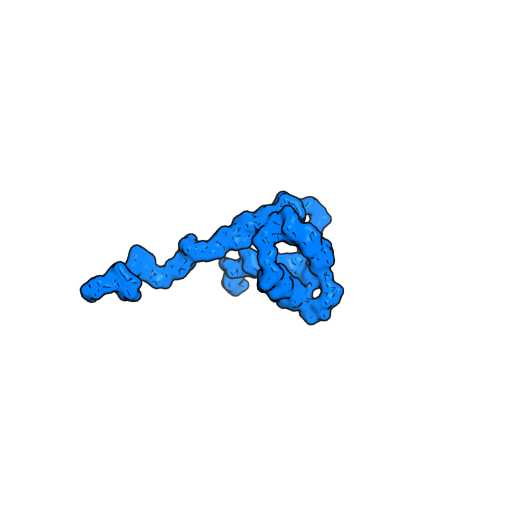 A O 4
ATOM 5426 N N . LYS A 1 81 ? 10.519 3.752 -6.284 1.00 0.00 81 LYS A N 4
ATOM 5427 C CA . LYS A 1 81 ? 9.479 3.824 -7.301 1.00 0.00 81 LYS A CA 4
ATOM 5428 C C . LYS A 1 81 ? 8.563 2.608 -7.223 1.00 0.00 81 LYS A C 4
ATOM 5429 O O . LYS A 1 81 ? 7.350 2.743 -7.069 1.00 0.00 81 LYS A O 4
ATOM 5448 N N . ALA A 1 82 ? 9.152 1.417 -7.313 1.00 0.00 82 ALA A N 4
ATOM 5449 C CA . ALA A 1 82 ? 8.383 0.180 -7.235 1.00 0.00 82 ALA A CA 4
ATOM 5450 C C . ALA A 1 82 ? 7.489 0.179 -6.000 1.00 0.00 82 ALA A C 4
ATOM 5451 O O . ALA A 1 82 ? 6.440 -0.465 -5.978 1.00 0.00 82 ALA A O 4
ATOM 5458 N N . PHE A 1 83 ? 7.918 0.907 -4.975 1.00 0.00 83 PHE A N 4
ATOM 5459 C CA . PHE A 1 83 ? 7.166 1.002 -3.732 1.00 0.00 83 PHE A CA 4
ATOM 5460 C C . PHE A 1 83 ? 6.204 2.185 -3.766 1.00 0.00 83 PHE A C 4
ATOM 5461 O O . PHE A 1 83 ? 5.120 2.133 -3.186 1.00 0.00 83 PHE A O 4
ATOM 5478 N N . ALA A 1 84 ? 6.609 3.249 -4.451 1.00 0.00 84 ALA A N 4
ATOM 5479 C CA . ALA A 1 84 ? 5.786 4.447 -4.564 1.00 0.00 84 ALA A CA 4
ATOM 5480 C C . ALA A 1 84 ? 4.710 4.286 -5.635 1.00 0.00 84 ALA A C 4
ATOM 5481 O O . ALA A 1 84 ? 3.728 5.027 -5.655 1.00 0.00 84 ALA A O 4
ATOM 5488 N N . ALA A 1 85 ? 4.899 3.315 -6.524 1.00 0.00 85 ALA A N 4
ATOM 5489 C CA . ALA A 1 85 ? 3.942 3.063 -7.597 1.00 0.00 85 ALA A CA 4
ATOM 5490 C C . ALA A 1 85 ? 2.651 2.462 -7.069 1.00 0.00 85 ALA A C 4
ATOM 5491 O O . ALA A 1 85 ? 1.647 2.378 -7.776 1.00 0.00 85 ALA A O 4
ATOM 5498 N N . MET A 1 86 ? 2.696 2.054 -5.824 1.00 0.00 86 MET A N 4
ATOM 5499 C CA . MET A 1 86 ? 1.545 1.455 -5.160 1.00 0.00 86 MET A CA 4
ATOM 5500 C C . MET A 1 86 ? 0.531 2.526 -4.775 1.00 0.00 86 MET A C 4
ATOM 5501 O O . MET A 1 86 ? -0.677 2.315 -4.877 1.00 0.00 86 MET A O 4
ATOM 5515 N N . LEU A 1 87 ? 1.032 3.676 -4.336 1.00 0.00 87 LEU A N 4
ATOM 5516 C CA . LEU A 1 87 ? 0.168 4.785 -3.939 1.00 0.00 87 LEU A CA 4
ATOM 5517 C C . LEU A 1 87 ? -0.213 5.641 -5.129 1.00 0.00 87 LEU A C 4
ATOM 5518 O O . LEU A 1 87 ? -1.031 6.556 -5.035 1.00 0.00 87 LEU A O 4
ATOM 5534 N N . TYR A 1 88 ? 0.396 5.319 -6.233 1.00 0.00 88 TYR A N 4
ATOM 5535 C CA . TYR A 1 88 ? 0.167 6.020 -7.491 1.00 0.00 88 TYR A CA 4
ATOM 5536 C C . TYR A 1 88 ? -0.228 5.049 -8.598 1.00 0.00 88 TYR A C 4
ATOM 5537 O O . TYR A 1 88 ? -0.073 5.347 -9.783 1.00 0.00 88 TYR A O 4
ATOM 5555 N N . SER A 1 89 ? -0.739 3.887 -8.206 1.00 0.00 89 SER A N 4
ATOM 5556 C CA . SER A 1 89 ? -1.158 2.872 -9.167 1.00 0.00 89 SER A CA 4
ATOM 5557 C C . SER A 1 89 ? -2.662 2.944 -9.415 1.00 0.00 89 SER A C 4
ATOM 5558 O O . SER A 1 89 ? -3.302 1.933 -9.704 1.00 0.00 89 SER A O 4
ATOM 5566 N N . VAL A 1 90 ? -3.221 4.144 -9.301 1.00 0.00 90 VAL A N 4
ATOM 5567 C CA . VAL A 1 90 ? -4.650 4.345 -9.514 1.00 0.00 90 VAL A CA 4
ATOM 5568 C C . VAL A 1 90 ? -4.918 4.997 -10.866 1.00 0.00 90 VAL A C 4
ATOM 5569 O O . VAL A 1 90 ? -5.884 5.743 -11.027 1.00 0.00 90 VAL A O 4
ATOM 5582 N N . ASP A 1 91 ? -4.055 4.710 -11.836 1.00 0.00 91 ASP A N 4
ATOM 5583 C CA . ASP A 1 91 ? -4.199 5.269 -13.176 1.00 0.00 91 ASP A CA 4
ATOM 5584 C C . ASP A 1 91 ? -3.750 4.266 -14.234 1.00 0.00 91 ASP A C 4
ATOM 5585 O O . ASP A 1 91 ? -3.237 4.648 -15.286 1.00 0.00 91 ASP A O 4
ATOM 5594 N N . GLU A 1 92 ? -3.944 2.983 -13.947 1.00 0.00 92 GLU A N 4
ATOM 5595 C CA . GLU A 1 92 ? -3.558 1.926 -14.876 1.00 0.00 92 GLU A CA 4
ATOM 5596 C C . GLU A 1 92 ? -4.411 0.680 -14.664 1.00 0.00 92 GLU A C 4
ATOM 5597 O O . GLU A 1 92 ? -4.918 0.093 -15.620 1.00 0.00 92 GLU A O 4
ATOM 5609 N N . SER A 1 93 ? -4.564 0.280 -13.405 1.00 0.00 93 SER A N 4
ATOM 5610 C CA . SER A 1 93 ? -5.356 -0.897 -13.069 1.00 0.00 93 SER A CA 4
ATOM 5611 C C . SER A 1 93 ? -6.118 -0.688 -11.764 1.00 0.00 93 SER A C 4
ATOM 5612 O O . SER A 1 93 ? -5.462 -0.572 -10.709 1.00 0.00 93 SER A O 4
ATOM 5621 N N . MET A 1 1 ? -28.672 -3.491 -17.437 1.00 0.00 1 MET A N 5
ATOM 5622 C CA . MET A 1 1 ? -29.976 -2.895 -17.050 1.00 0.00 1 MET A CA 5
ATOM 5623 C C . MET A 1 1 ? -30.686 -2.288 -18.255 1.00 0.00 1 MET A C 5
ATOM 5624 O O . MET A 1 1 ? -30.179 -2.338 -19.375 1.00 0.00 1 MET A O 5
ATOM 5640 N N . GLY A 1 2 ? -31.861 -1.714 -18.016 1.00 0.00 2 GLY A N 5
ATOM 5641 C CA . GLY A 1 2 ? -32.621 -1.106 -19.093 1.00 0.00 2 GLY A CA 5
ATOM 5642 C C . GLY A 1 2 ? -33.742 -0.221 -18.584 1.00 0.00 2 GLY A C 5
ATOM 5643 O O . GLY A 1 2 ? -34.791 -0.111 -19.219 1.00 0.00 2 GLY A O 5
ATOM 5647 N N . SER A 1 3 ? -33.521 0.408 -17.435 1.00 0.00 3 SER A N 5
ATOM 5648 C CA . SER A 1 3 ? -34.521 1.287 -16.840 1.00 0.00 3 SER A CA 5
ATOM 5649 C C . SER A 1 3 ? -33.857 2.436 -16.086 1.00 0.00 3 SER A C 5
ATOM 5650 O O . SER A 1 3 ? -32.752 2.293 -15.565 1.00 0.00 3 SER A O 5
ATOM 5658 N N . SER A 1 4 ? -34.539 3.575 -16.036 1.00 0.00 4 SER A N 5
ATOM 5659 C CA . SER A 1 4 ? -34.016 4.749 -15.345 1.00 0.00 4 SER A CA 5
ATOM 5660 C C . SER A 1 4 ? -35.029 5.889 -15.365 1.00 0.00 4 SER A C 5
ATOM 5661 O O . SER A 1 4 ? -36.102 5.769 -15.956 1.00 0.00 4 SER A O 5
ATOM 5669 N N . HIS A 1 5 ? -34.680 6.994 -14.715 1.00 0.00 5 HIS A N 5
ATOM 5670 C CA . HIS A 1 5 ? -35.559 8.157 -14.659 1.00 0.00 5 HIS A CA 5
ATOM 5671 C C . HIS A 1 5 ? -36.882 7.807 -13.986 1.00 0.00 5 HIS A C 5
ATOM 5672 O O . HIS A 1 5 ? -37.929 8.355 -14.330 1.00 0.00 5 HIS A O 5
ATOM 5687 N N . HIS A 1 6 ? -36.826 6.891 -13.025 1.00 0.00 6 HIS A N 5
ATOM 5688 C CA . HIS A 1 6 ? -38.021 6.468 -12.303 1.00 0.00 6 HIS A CA 5
ATOM 5689 C C . HIS A 1 6 ? -37.667 5.475 -11.199 1.00 0.00 6 HIS A C 5
ATOM 5690 O O . HIS A 1 6 ? -37.782 5.784 -10.014 1.00 0.00 6 HIS A O 5
ATOM 5705 N N . HIS A 1 7 ? -37.236 4.283 -11.599 1.00 0.00 7 HIS A N 5
ATOM 5706 C CA . HIS A 1 7 ? -36.864 3.246 -10.644 1.00 0.00 7 HIS A CA 5
ATOM 5707 C C . HIS A 1 7 ? -35.640 2.474 -11.127 1.00 0.00 7 HIS A C 5
ATOM 5708 O O . HIS A 1 7 ? -35.298 2.510 -12.309 1.00 0.00 7 HIS A O 5
ATOM 5723 N N . HIS A 1 8 ? -34.983 1.780 -10.205 1.00 0.00 8 HIS A N 5
ATOM 5724 C CA . HIS A 1 8 ? -33.796 1.000 -10.537 1.00 0.00 8 HIS A CA 5
ATOM 5725 C C . HIS A 1 8 ? -33.509 -0.042 -9.461 1.00 0.00 8 HIS A C 5
ATOM 5726 O O . HIS A 1 8 ? -32.682 0.176 -8.576 1.00 0.00 8 HIS A O 5
ATOM 5741 N N . HIS A 1 9 ? -34.198 -1.175 -9.544 1.00 0.00 9 HIS A N 5
ATOM 5742 C CA . HIS A 1 9 ? -34.017 -2.252 -8.576 1.00 0.00 9 HIS A CA 5
ATOM 5743 C C . HIS A 1 9 ? -33.285 -3.432 -9.207 1.00 0.00 9 HIS A C 5
ATOM 5744 O O . HIS A 1 9 ? -33.661 -3.908 -10.278 1.00 0.00 9 HIS A O 5
ATOM 5759 N N . HIS A 1 10 ? -32.236 -3.898 -8.537 1.00 0.00 10 HIS A N 5
ATOM 5760 C CA . HIS A 1 10 ? -31.450 -5.021 -9.032 1.00 0.00 10 HIS A CA 5
ATOM 5761 C C . HIS A 1 10 ? -30.343 -5.389 -8.050 1.00 0.00 10 HIS A C 5
ATOM 5762 O O . HIS A 1 10 ? -30.053 -6.566 -7.836 1.00 0.00 10 HIS A O 5
ATOM 5777 N N . SER A 1 11 ? -29.727 -4.372 -7.453 1.00 0.00 11 SER A N 5
ATOM 5778 C CA . SER A 1 11 ? -28.650 -4.587 -6.493 1.00 0.00 11 SER A CA 5
ATOM 5779 C C . SER A 1 11 ? -27.451 -5.252 -7.159 1.00 0.00 11 SER A C 5
ATOM 5780 O O . SER A 1 11 ? -27.604 -6.040 -8.093 1.00 0.00 11 SER A O 5
ATOM 5788 N N . SER A 1 12 ? -26.255 -4.928 -6.674 1.00 0.00 12 SER A N 5
ATOM 5789 C CA . SER A 1 12 ? -25.029 -5.492 -7.224 1.00 0.00 12 SER A CA 5
ATOM 5790 C C . SER A 1 12 ? -25.027 -7.012 -7.105 1.00 0.00 12 SER A C 5
ATOM 5791 O O . SER A 1 12 ? -24.816 -7.722 -8.090 1.00 0.00 12 SER A O 5
ATOM 5799 N N . GLY A 1 13 ? -25.264 -7.507 -5.894 1.00 0.00 13 GLY A N 5
ATOM 5800 C CA . GLY A 1 13 ? -25.284 -8.941 -5.670 1.00 0.00 13 GLY A CA 5
ATOM 5801 C C . GLY A 1 13 ? -23.966 -9.600 -6.022 1.00 0.00 13 GLY A C 5
ATOM 5802 O O . GLY A 1 13 ? -22.914 -8.962 -5.984 1.00 0.00 13 GLY A O 5
ATOM 5806 N N . LEU A 1 14 ? -24.021 -10.883 -6.367 1.00 0.00 14 LEU A N 5
ATOM 5807 C CA . LEU A 1 14 ? -22.820 -11.628 -6.729 1.00 0.00 14 LEU A CA 5
ATOM 5808 C C . LEU A 1 14 ? -21.826 -11.650 -5.571 1.00 0.00 14 LEU A C 5
ATOM 5809 O O . LEU A 1 14 ? -22.174 -11.324 -4.435 1.00 0.00 14 LEU A O 5
ATOM 5825 N N . VAL A 1 15 ? -20.587 -12.036 -5.864 1.00 0.00 15 VAL A N 5
ATOM 5826 C CA . VAL A 1 15 ? -19.542 -12.101 -4.848 1.00 0.00 15 VAL A CA 5
ATOM 5827 C C . VAL A 1 15 ? -19.414 -10.774 -4.102 1.00 0.00 15 VAL A C 5
ATOM 5828 O O . VAL A 1 15 ? -19.851 -9.733 -4.590 1.00 0.00 15 VAL A O 5
ATOM 5841 N N . PRO A 1 16 ? -18.809 -10.796 -2.900 1.00 0.00 16 PRO A N 5
ATOM 5842 C CA . PRO A 1 16 ? -18.626 -9.589 -2.087 1.00 0.00 16 PRO A CA 5
ATOM 5843 C C . PRO A 1 16 ? -18.009 -8.442 -2.879 1.00 0.00 16 PRO A C 5
ATOM 5844 O O . PRO A 1 16 ? -17.491 -8.639 -3.979 1.00 0.00 16 PRO A O 5
ATOM 5855 N N . ARG A 1 17 ? -18.070 -7.239 -2.314 1.00 0.00 17 ARG A N 5
ATOM 5856 C CA . ARG A 1 17 ? -17.519 -6.058 -2.968 1.00 0.00 17 ARG A CA 5
ATOM 5857 C C . ARG A 1 17 ? -16.026 -6.226 -3.230 1.00 0.00 17 ARG A C 5
ATOM 5858 O O . ARG A 1 17 ? -15.261 -6.560 -2.325 1.00 0.00 17 ARG A O 5
ATOM 5879 N N . GLY A 1 18 ? -15.618 -5.994 -4.474 1.00 0.00 18 GLY A N 5
ATOM 5880 C CA . GLY A 1 18 ? -14.219 -6.125 -4.832 1.00 0.00 18 GLY A CA 5
ATOM 5881 C C . GLY A 1 18 ? -13.550 -4.782 -5.058 1.00 0.00 18 GLY A C 5
ATOM 5882 O O . GLY A 1 18 ? -12.594 -4.679 -5.827 1.00 0.00 18 GLY A O 5
ATOM 5886 N N . SER A 1 19 ? -14.054 -3.751 -4.388 1.00 0.00 19 SER A N 5
ATOM 5887 C CA . SER A 1 19 ? -13.499 -2.409 -4.519 1.00 0.00 19 SER A CA 5
ATOM 5888 C C . SER A 1 19 ? -13.340 -1.750 -3.151 1.00 0.00 19 SER A C 5
ATOM 5889 O O . SER A 1 19 ? -14.268 -1.119 -2.645 1.00 0.00 19 SER A O 5
ATOM 5897 N N . HIS A 1 20 ? -12.160 -1.902 -2.560 1.00 0.00 20 HIS A N 5
ATOM 5898 C CA . HIS A 1 20 ? -11.880 -1.322 -1.253 1.00 0.00 20 HIS A CA 5
ATOM 5899 C C . HIS A 1 20 ? -12.028 0.194 -1.287 1.00 0.00 20 HIS A C 5
ATOM 5900 O O . HIS A 1 20 ? -11.841 0.824 -2.328 1.00 0.00 20 HIS A O 5
ATOM 5915 N N . MET A 1 21 ? -12.366 0.777 -0.141 1.00 0.00 21 MET A N 5
ATOM 5916 C CA . MET A 1 21 ? -12.540 2.221 -0.038 1.00 0.00 21 MET A CA 5
ATOM 5917 C C . MET A 1 21 ? -11.248 2.950 -0.390 1.00 0.00 21 MET A C 5
ATOM 5918 O O . MET A 1 21 ? -10.220 2.324 -0.645 1.00 0.00 21 MET A O 5
ATOM 5932 N N . SER A 1 22 ? -11.308 4.278 -0.404 1.00 0.00 22 SER A N 5
ATOM 5933 C CA . SER A 1 22 ? -10.142 5.094 -0.725 1.00 0.00 22 SER A CA 5
ATOM 5934 C C . SER A 1 22 ? -9.455 5.607 0.535 1.00 0.00 22 SER A C 5
ATOM 5935 O O . SER A 1 22 ? -8.509 6.392 0.466 1.00 0.00 22 SER A O 5
ATOM 5943 N N . ASP A 1 23 ? -9.940 5.156 1.679 1.00 0.00 23 ASP A N 5
ATOM 5944 C CA . ASP A 1 23 ? -9.381 5.562 2.965 1.00 0.00 23 ASP A CA 5
ATOM 5945 C C . ASP A 1 23 ? -8.298 4.608 3.427 1.00 0.00 23 ASP A C 5
ATOM 5946 O O . ASP A 1 23 ? -7.524 4.905 4.338 1.00 0.00 23 ASP A O 5
ATOM 5955 N N . GLU A 1 24 ? -8.258 3.469 2.785 1.00 0.00 24 GLU A N 5
ATOM 5956 C CA . GLU A 1 24 ? -7.275 2.438 3.100 1.00 0.00 24 GLU A CA 5
ATOM 5957 C C . GLU A 1 24 ? -5.867 2.908 2.786 1.00 0.00 24 GLU A C 5
ATOM 5958 O O . GLU A 1 24 ? -4.879 2.337 3.246 1.00 0.00 24 GLU A O 5
ATOM 5970 N N . LYS A 1 25 ? -5.801 3.960 2.004 1.00 0.00 25 LYS A N 5
ATOM 5971 C CA . LYS A 1 25 ? -4.535 4.558 1.605 1.00 0.00 25 LYS A CA 5
ATOM 5972 C C . LYS A 1 25 ? -4.134 5.664 2.577 1.00 0.00 25 LYS A C 5
ATOM 5973 O O . LYS A 1 25 ? -2.949 5.941 2.764 1.00 0.00 25 LYS A O 5
ATOM 5992 N N . THR A 1 26 ? -5.131 6.295 3.194 1.00 0.00 26 THR A N 5
ATOM 5993 C CA . THR A 1 26 ? -4.882 7.370 4.145 1.00 0.00 26 THR A CA 5
ATOM 5994 C C . THR A 1 26 ? -4.160 6.844 5.378 1.00 0.00 26 THR A C 5
ATOM 5995 O O . THR A 1 26 ? -3.387 7.563 6.007 1.00 0.00 26 THR A O 5
ATOM 6006 N N . GLN A 1 27 ? -4.389 5.578 5.706 1.00 0.00 27 GLN A N 5
ATOM 6007 C CA . GLN A 1 27 ? -3.722 4.968 6.847 1.00 0.00 27 GLN A CA 5
ATOM 6008 C C . GLN A 1 27 ? -2.209 5.027 6.653 1.00 0.00 27 GLN A C 5
ATOM 6009 O O . GLN A 1 27 ? -1.440 4.993 7.613 1.00 0.00 27 GLN A O 5
ATOM 6023 N N . LEU A 1 28 ? -1.798 5.125 5.389 1.00 0.00 28 LEU A N 5
ATOM 6024 C CA . LEU A 1 28 ? -0.386 5.201 5.031 1.00 0.00 28 LEU A CA 5
ATOM 6025 C C . LEU A 1 28 ? 0.110 6.637 5.032 1.00 0.00 28 LEU A C 5
ATOM 6026 O O . LEU A 1 28 ? 1.310 6.905 4.958 1.00 0.00 28 LEU A O 5
ATOM 6042 N N . ILE A 1 29 ? -0.834 7.544 5.115 1.00 0.00 29 ILE A N 5
ATOM 6043 C CA . ILE A 1 29 ? -0.551 8.979 5.127 1.00 0.00 29 ILE A CA 5
ATOM 6044 C C . ILE A 1 29 ? 0.177 9.401 6.383 1.00 0.00 29 ILE A C 5
ATOM 6045 O O . ILE A 1 29 ? 0.729 10.498 6.479 1.00 0.00 29 ILE A O 5
ATOM 6061 N N . GLU A 1 30 ? 0.168 8.508 7.320 1.00 0.00 30 GLU A N 5
ATOM 6062 C CA . GLU A 1 30 ? 0.820 8.713 8.609 1.00 0.00 30 GLU A CA 5
ATOM 6063 C C . GLU A 1 30 ? 2.328 8.551 8.506 1.00 0.00 30 GLU A C 5
ATOM 6064 O O . GLU A 1 30 ? 3.050 8.648 9.498 1.00 0.00 30 GLU A O 5
ATOM 6076 N N . ALA A 1 31 ? 2.787 8.304 7.298 1.00 0.00 31 ALA A N 5
ATOM 6077 C CA . ALA A 1 31 ? 4.209 8.124 7.031 1.00 0.00 31 ALA A CA 5
ATOM 6078 C C . ALA A 1 31 ? 4.861 9.440 6.623 1.00 0.00 31 ALA A C 5
ATOM 6079 O O . ALA A 1 31 ? 6.025 9.691 6.933 1.00 0.00 31 ALA A O 5
ATOM 6086 N N . PHE A 1 32 ? 4.101 10.280 5.927 1.00 0.00 32 PHE A N 5
ATOM 6087 C CA . PHE A 1 32 ? 4.604 11.572 5.475 1.00 0.00 32 PHE A CA 5
ATOM 6088 C C . PHE A 1 32 ? 4.947 12.467 6.661 1.00 0.00 32 PHE A C 5
ATOM 6089 O O . PHE A 1 32 ? 5.830 13.321 6.572 1.00 0.00 32 PHE A O 5
ATOM 6106 N N . TYR A 1 33 ? 4.243 12.269 7.771 1.00 0.00 33 TYR A N 5
ATOM 6107 C CA . TYR A 1 33 ? 4.473 13.060 8.974 1.00 0.00 33 TYR A CA 5
ATOM 6108 C C . TYR A 1 33 ? 5.372 12.311 9.955 1.00 0.00 33 TYR A C 5
ATOM 6109 O O . TYR A 1 33 ? 5.244 12.463 11.170 1.00 0.00 33 TYR A O 5
ATOM 6127 N N . ASN A 1 34 ? 6.280 11.503 9.418 1.00 0.00 34 ASN A N 5
ATOM 6128 C CA . ASN A 1 34 ? 7.200 10.730 10.244 1.00 0.00 34 ASN A CA 5
ATOM 6129 C C . ASN A 1 34 ? 8.314 10.127 9.397 1.00 0.00 34 ASN A C 5
ATOM 6130 O O . ASN A 1 34 ? 8.798 9.030 9.679 1.00 0.00 34 ASN A O 5
ATOM 6141 N N . PHE A 1 35 ? 8.716 10.848 8.355 1.00 0.00 35 PHE A N 5
ATOM 6142 C CA . PHE A 1 35 ? 9.772 10.385 7.464 1.00 0.00 35 PHE A CA 5
ATOM 6143 C C . PHE A 1 35 ? 10.400 11.554 6.711 1.00 0.00 35 PHE A C 5
ATOM 6144 O O . PHE A 1 35 ? 10.726 11.440 5.529 1.00 0.00 35 PHE A O 5
ATOM 6161 N N . ASP A 1 36 ? 10.565 12.676 7.403 1.00 0.00 36 ASP A N 5
ATOM 6162 C CA . ASP A 1 36 ? 11.154 13.866 6.799 1.00 0.00 36 ASP A CA 5
ATOM 6163 C C . ASP A 1 36 ? 12.579 14.081 7.298 1.00 0.00 36 ASP A C 5
ATOM 6164 O O . ASP A 1 36 ? 13.013 15.216 7.494 1.00 0.00 36 ASP A O 5
ATOM 6173 N N . GLY A 1 37 ? 13.301 12.983 7.501 1.00 0.00 37 GLY A N 5
ATOM 6174 C CA . GLY A 1 37 ? 14.670 13.075 7.974 1.00 0.00 37 GLY A CA 5
ATOM 6175 C C . GLY A 1 37 ? 15.430 11.775 7.802 1.00 0.00 37 GLY A C 5
ATOM 6176 O O . GLY A 1 37 ? 16.001 11.250 8.759 1.00 0.00 37 GLY A O 5
ATOM 6180 N N . ASP A 1 38 ? 15.437 11.252 6.579 1.00 0.00 38 ASP A N 5
ATOM 6181 C CA . ASP A 1 38 ? 16.134 10.006 6.285 1.00 0.00 38 ASP A CA 5
ATOM 6182 C C . ASP A 1 38 ? 16.047 9.672 4.799 1.00 0.00 38 ASP A C 5
ATOM 6183 O O . ASP A 1 38 ? 15.251 8.828 4.386 1.00 0.00 38 ASP A O 5
ATOM 6192 N N . TYR A 1 39 ? 16.870 10.342 3.999 1.00 0.00 39 TYR A N 5
ATOM 6193 C CA . TYR A 1 39 ? 16.886 10.119 2.558 1.00 0.00 39 TYR A CA 5
ATOM 6194 C C . TYR A 1 39 ? 15.528 10.439 1.941 1.00 0.00 39 TYR A C 5
ATOM 6195 O O . TYR A 1 39 ? 14.549 10.662 2.653 1.00 0.00 39 TYR A O 5
ATOM 6213 N N . ASP A 1 40 ? 15.476 10.459 0.614 1.00 0.00 40 ASP A N 5
ATOM 6214 C CA . ASP A 1 40 ? 14.238 10.752 -0.098 1.00 0.00 40 ASP A CA 5
ATOM 6215 C C . ASP A 1 40 ? 13.997 9.737 -1.212 1.00 0.00 40 ASP A C 5
ATOM 6216 O O . ASP A 1 40 ? 14.926 9.334 -1.909 1.00 0.00 40 ASP A O 5
ATOM 6225 N N . GLY A 1 41 ? 12.741 9.330 -1.370 1.00 0.00 41 GLY A N 5
ATOM 6226 C CA . GLY A 1 41 ? 12.399 8.368 -2.400 1.00 0.00 41 GLY A CA 5
ATOM 6227 C C . GLY A 1 41 ? 13.011 7.003 -2.145 1.00 0.00 41 GLY A C 5
ATOM 6228 O O . GLY A 1 41 ? 12.377 6.133 -1.548 1.00 0.00 41 GLY A O 5
ATOM 6232 N N . PHE A 1 42 ? 14.245 6.817 -2.598 1.00 0.00 42 PHE A N 5
ATOM 6233 C CA . PHE A 1 42 ? 14.943 5.549 -2.418 1.00 0.00 42 PHE A CA 5
ATOM 6234 C C . PHE A 1 42 ? 15.091 5.217 -0.937 1.00 0.00 42 PHE A C 5
ATOM 6235 O O . PHE A 1 42 ? 15.638 6.003 -0.165 1.00 0.00 42 PHE A O 5
ATOM 6252 N N . VAL A 1 43 ? 14.594 4.047 -0.548 1.00 0.00 43 VAL A N 5
ATOM 6253 C CA . VAL A 1 43 ? 14.668 3.609 0.839 1.00 0.00 43 VAL A CA 5
ATOM 6254 C C . VAL A 1 43 ? 14.922 2.106 0.922 1.00 0.00 43 VAL A C 5
ATOM 6255 O O . VAL A 1 43 ? 14.179 1.308 0.350 1.00 0.00 43 VAL A O 5
ATOM 6268 N N . SER A 1 44 ? 15.976 1.729 1.637 1.00 0.00 44 SER A N 5
ATOM 6269 C CA . SER A 1 44 ? 16.330 0.323 1.793 1.00 0.00 44 SER A CA 5
ATOM 6270 C C . SER A 1 44 ? 15.420 -0.362 2.808 1.00 0.00 44 SER A C 5
ATOM 6271 O O . SER A 1 44 ? 14.862 0.285 3.694 1.00 0.00 44 SER A O 5
ATOM 6279 N N . VAL A 1 45 ? 15.276 -1.676 2.670 1.00 0.00 45 VAL A N 5
ATOM 6280 C CA . VAL A 1 45 ? 14.438 -2.453 3.575 1.00 0.00 45 VAL A CA 5
ATOM 6281 C C . VAL A 1 45 ? 14.934 -2.329 5.011 1.00 0.00 45 VAL A C 5
ATOM 6282 O O . VAL A 1 45 ? 14.169 -1.998 5.917 1.00 0.00 45 VAL A O 5
ATOM 6295 N N . GLU A 1 46 ? 16.220 -2.602 5.210 1.00 0.00 46 GLU A N 5
ATOM 6296 C CA . GLU A 1 46 ? 16.826 -2.526 6.534 1.00 0.00 46 GLU A CA 5
ATOM 6297 C C . GLU A 1 46 ? 16.497 -1.197 7.208 1.00 0.00 46 GLU A C 5
ATOM 6298 O O . GLU A 1 46 ? 16.376 -1.122 8.431 1.00 0.00 46 GLU A O 5
ATOM 6310 N N . GLU A 1 47 ? 16.343 -0.154 6.400 1.00 0.00 47 GLU A N 5
ATOM 6311 C CA . GLU A 1 47 ? 16.016 1.170 6.912 1.00 0.00 47 GLU A CA 5
ATOM 6312 C C . GLU A 1 47 ? 14.505 1.372 6.941 1.00 0.00 47 GLU A C 5
ATOM 6313 O O . GLU A 1 47 ? 13.982 2.111 7.776 1.00 0.00 47 GLU A O 5
ATOM 6325 N N . PHE A 1 48 ? 13.810 0.704 6.027 1.00 0.00 48 PHE A N 5
ATOM 6326 C CA . PHE A 1 48 ? 12.359 0.801 5.942 1.00 0.00 48 PHE A CA 5
ATOM 6327 C C . PHE A 1 48 ? 11.703 0.230 7.196 1.00 0.00 48 PHE A C 5
ATOM 6328 O O . PHE A 1 48 ? 10.683 0.736 7.662 1.00 0.00 48 PHE A O 5
ATOM 6345 N N . ARG A 1 49 ? 12.301 -0.828 7.738 1.00 0.00 49 ARG A N 5
ATOM 6346 C CA . ARG A 1 49 ? 11.777 -1.470 8.938 1.00 0.00 49 ARG A CA 5
ATOM 6347 C C . ARG A 1 49 ? 11.699 -0.478 10.095 1.00 0.00 49 ARG A C 5
ATOM 6348 O O . ARG A 1 49 ? 10.667 -0.363 10.757 1.00 0.00 49 ARG A O 5
ATOM 6369 N N . GLY A 1 50 ? 12.795 0.237 10.332 1.00 0.00 50 GLY A N 5
ATOM 6370 C CA . GLY A 1 50 ? 12.826 1.211 11.408 1.00 0.00 50 GLY A CA 5
ATOM 6371 C C . GLY A 1 50 ? 11.735 2.256 11.272 1.00 0.00 50 GLY A C 5
ATOM 6372 O O . GLY A 1 50 ? 11.290 2.831 12.264 1.00 0.00 50 GLY A O 5
ATOM 6376 N N . ILE A 1 51 ? 11.305 2.498 10.038 1.00 0.00 51 ILE A N 5
ATOM 6377 C CA . ILE A 1 51 ? 10.259 3.478 9.771 1.00 0.00 51 ILE A CA 5
ATOM 6378 C C . ILE A 1 51 ? 8.875 2.857 9.930 1.00 0.00 51 ILE A C 5
ATOM 6379 O O . ILE A 1 51 ? 7.981 3.451 10.534 1.00 0.00 51 ILE A O 5
ATOM 6395 N N . ILE A 1 52 ? 8.707 1.655 9.386 1.00 0.00 52 ILE A N 5
ATOM 6396 C CA . ILE A 1 52 ? 7.433 0.950 9.468 1.00 0.00 52 ILE A CA 5
ATOM 6397 C C . ILE A 1 52 ? 7.121 0.544 10.906 1.00 0.00 52 ILE A C 5
ATOM 6398 O O . ILE A 1 52 ? 5.957 0.439 11.291 1.00 0.00 52 ILE A O 5
ATOM 6414 N N . ARG A 1 53 ? 8.166 0.316 11.696 1.00 0.00 53 ARG A N 5
ATOM 6415 C CA . ARG A 1 53 ? 8.000 -0.078 13.091 1.00 0.00 53 ARG A CA 5
ATOM 6416 C C . ARG A 1 53 ? 7.073 0.887 13.823 1.00 0.00 53 ARG A C 5
ATOM 6417 O O . ARG A 1 53 ? 6.055 0.483 14.383 1.00 0.00 53 ARG A O 5
ATOM 6438 N N . ASP A 1 54 ? 7.434 2.166 13.812 1.00 0.00 54 ASP A N 5
ATOM 6439 C CA . ASP A 1 54 ? 6.636 3.193 14.471 1.00 0.00 54 ASP A CA 5
ATOM 6440 C C . ASP A 1 54 ? 5.994 4.135 13.454 1.00 0.00 54 ASP A C 5
ATOM 6441 O O . ASP A 1 54 ? 5.518 5.213 13.809 1.00 0.00 54 ASP A O 5
ATOM 6450 N N . GLY A 1 55 ? 5.987 3.727 12.185 1.00 0.00 55 GLY A N 5
ATOM 6451 C CA . GLY A 1 55 ? 5.404 4.556 11.148 1.00 0.00 55 GLY A CA 5
ATOM 6452 C C . GLY A 1 55 ? 3.999 4.122 10.773 1.00 0.00 55 GLY A C 5
ATOM 6453 O O . GLY A 1 55 ? 3.019 4.635 11.311 1.00 0.00 55 GLY A O 5
ATOM 6457 N N . LEU A 1 56 ? 3.904 3.176 9.844 1.00 0.00 56 LEU A N 5
ATOM 6458 C CA . LEU A 1 56 ? 2.609 2.676 9.394 1.00 0.00 56 LEU A CA 5
ATOM 6459 C C . LEU A 1 56 ? 2.273 1.346 10.066 1.00 0.00 56 LEU A C 5
ATOM 6460 O O . LEU A 1 56 ? 3.141 0.485 10.221 1.00 0.00 56 LEU A O 5
ATOM 6476 N N . PRO A 1 57 ? 1.006 1.158 10.474 1.00 0.00 57 PRO A N 5
ATOM 6477 C CA . PRO A 1 57 ? 0.566 -0.075 11.129 1.00 0.00 57 PRO A CA 5
ATOM 6478 C C . PRO A 1 57 ? 0.323 -1.204 10.134 1.00 0.00 57 PRO A C 5
ATOM 6479 O O . PRO A 1 57 ? -0.779 -1.747 10.048 1.00 0.00 57 PRO A O 5
ATOM 6490 N N . MET A 1 58 ? 1.363 -1.555 9.387 1.00 0.00 58 MET A N 5
ATOM 6491 C CA . MET A 1 58 ? 1.270 -2.621 8.398 1.00 0.00 58 MET A CA 5
ATOM 6492 C C . MET A 1 58 ? 1.731 -3.949 8.990 1.00 0.00 58 MET A C 5
ATOM 6493 O O . MET A 1 58 ? 2.708 -4.000 9.738 1.00 0.00 58 MET A O 5
ATOM 6507 N N . THR A 1 59 ? 1.025 -5.025 8.651 1.00 0.00 59 THR A N 5
ATOM 6508 C CA . THR A 1 59 ? 1.369 -6.352 9.153 1.00 0.00 59 THR A CA 5
ATOM 6509 C C . THR A 1 59 ? 2.588 -6.913 8.428 1.00 0.00 59 THR A C 5
ATOM 6510 O O . THR A 1 59 ? 2.749 -6.720 7.224 1.00 0.00 59 THR A O 5
ATOM 6521 N N . GLU A 1 60 ? 3.437 -7.617 9.174 1.00 0.00 60 GLU A N 5
ATOM 6522 C CA . GLU A 1 60 ? 4.651 -8.224 8.623 1.00 0.00 60 GLU A CA 5
ATOM 6523 C C . GLU A 1 60 ? 4.398 -8.808 7.242 1.00 0.00 60 GLU A C 5
ATOM 6524 O O . GLU A 1 60 ? 5.115 -8.523 6.292 1.00 0.00 60 GLU A O 5
ATOM 6536 N N . ALA A 1 61 ? 3.368 -9.627 7.153 1.00 0.00 61 ALA A N 5
ATOM 6537 C CA . ALA A 1 61 ? 2.993 -10.269 5.904 1.00 0.00 61 ALA A CA 5
ATOM 6538 C C . ALA A 1 61 ? 3.002 -9.276 4.751 1.00 0.00 61 ALA A C 5
ATOM 6539 O O . ALA A 1 61 ? 3.683 -9.481 3.755 1.00 0.00 61 ALA A O 5
ATOM 6546 N N . GLU A 1 62 ? 2.254 -8.191 4.897 1.00 0.00 62 GLU A N 5
ATOM 6547 C CA . GLU A 1 62 ? 2.200 -7.171 3.850 1.00 0.00 62 GLU A CA 5
ATOM 6548 C C . GLU A 1 62 ? 3.607 -6.689 3.517 1.00 0.00 62 GLU A C 5
ATOM 6549 O O . GLU A 1 62 ? 4.069 -6.834 2.388 1.00 0.00 62 GLU A O 5
ATOM 6561 N N . ILE A 1 63 ? 4.287 -6.125 4.512 1.00 0.00 63 ILE A N 5
ATOM 6562 C CA . ILE A 1 63 ? 5.653 -5.631 4.323 1.00 0.00 63 ILE A CA 5
ATOM 6563 C C . ILE A 1 63 ? 6.578 -6.751 3.870 1.00 0.00 63 ILE A C 5
ATOM 6564 O O . ILE A 1 63 ? 7.144 -6.698 2.783 1.00 0.00 63 ILE A O 5
ATOM 6580 N N . THR A 1 64 ? 6.720 -7.762 4.716 1.00 0.00 64 THR A N 5
ATOM 6581 C CA . THR A 1 64 ? 7.572 -8.908 4.422 1.00 0.00 64 THR A CA 5
ATOM 6582 C C . THR A 1 64 ? 7.280 -9.471 3.038 1.00 0.00 64 THR A C 5
ATOM 6583 O O . THR A 1 64 ? 8.187 -9.638 2.223 1.00 0.00 64 THR A O 5
ATOM 6594 N N . GLU A 1 65 ? 6.008 -9.759 2.774 1.00 0.00 65 GLU A N 5
ATOM 6595 C CA . GLU A 1 65 ? 5.622 -10.300 1.473 1.00 0.00 65 GLU A CA 5
ATOM 6596 C C . GLU A 1 65 ? 5.850 -9.273 0.387 1.00 0.00 65 GLU A C 5
ATOM 6597 O O . GLU A 1 65 ? 5.887 -9.587 -0.803 1.00 0.00 65 GLU A O 5
ATOM 6609 N N . PHE A 1 66 ? 6.019 -8.049 0.823 1.00 0.00 66 PHE A N 5
ATOM 6610 C CA . PHE A 1 66 ? 6.269 -6.940 -0.074 1.00 0.00 66 PHE A CA 5
ATOM 6611 C C . PHE A 1 66 ? 7.767 -6.692 -0.207 1.00 0.00 66 PHE A C 5
ATOM 6612 O O . PHE A 1 66 ? 8.236 -6.177 -1.221 1.00 0.00 66 PHE A O 5
ATOM 6629 N N . PHE A 1 67 ? 8.519 -7.068 0.827 1.00 0.00 67 PHE A N 5
ATOM 6630 C CA . PHE A 1 67 ? 9.965 -6.890 0.827 1.00 0.00 67 PHE A CA 5
ATOM 6631 C C . PHE A 1 67 ? 10.635 -7.924 -0.072 1.00 0.00 67 PHE A C 5
ATOM 6632 O O . PHE A 1 67 ? 11.686 -7.665 -0.658 1.00 0.00 67 PHE A O 5
ATOM 6649 N N . GLU A 1 68 ? 10.015 -9.094 -0.178 1.00 0.00 68 GLU A N 5
ATOM 6650 C CA . GLU A 1 68 ? 10.548 -10.169 -1.008 1.00 0.00 68 GLU A CA 5
ATOM 6651 C C . GLU A 1 68 ? 9.952 -10.120 -2.412 1.00 0.00 68 GLU A C 5
ATOM 6652 O O . GLU A 1 68 ? 10.556 -10.602 -3.371 1.00 0.00 68 GLU A O 5
ATOM 6664 N N . ALA A 1 69 ? 8.762 -9.535 -2.529 1.00 0.00 69 ALA A N 5
ATOM 6665 C CA . ALA A 1 69 ? 8.087 -9.426 -3.818 1.00 0.00 69 ALA A CA 5
ATOM 6666 C C . ALA A 1 69 ? 8.471 -8.154 -4.551 1.00 0.00 69 ALA A C 5
ATOM 6667 O O . ALA A 1 69 ? 8.173 -7.977 -5.732 1.00 0.00 69 ALA A O 5
ATOM 6674 N N . ALA A 1 70 ? 9.134 -7.283 -3.832 1.00 0.00 70 ALA A N 5
ATOM 6675 C CA . ALA A 1 70 ? 9.585 -6.007 -4.376 1.00 0.00 70 ALA A CA 5
ATOM 6676 C C . ALA A 1 70 ? 11.058 -6.066 -4.768 1.00 0.00 70 ALA A C 5
ATOM 6677 O O . ALA A 1 70 ? 11.501 -5.344 -5.661 1.00 0.00 70 ALA A O 5
ATOM 6684 N N . ASP A 1 71 ? 11.810 -6.934 -4.099 1.00 0.00 71 ASP A N 5
ATOM 6685 C CA . ASP A 1 71 ? 13.232 -7.090 -4.380 1.00 0.00 71 ASP A CA 5
ATOM 6686 C C . ASP A 1 71 ? 13.539 -8.516 -4.840 1.00 0.00 71 ASP A C 5
ATOM 6687 O O . ASP A 1 71 ? 13.368 -9.469 -4.079 1.00 0.00 71 ASP A O 5
ATOM 6696 N N . PRO A 1 72 ? 13.995 -8.686 -6.095 1.00 0.00 72 PRO A N 5
ATOM 6697 C CA . PRO A 1 72 ? 14.318 -10.009 -6.643 1.00 0.00 72 PRO A CA 5
ATOM 6698 C C . PRO A 1 72 ? 15.503 -10.659 -5.938 1.00 0.00 72 PRO A C 5
ATOM 6699 O O . PRO A 1 72 ? 15.428 -11.813 -5.513 1.00 0.00 72 PRO A O 5
ATOM 6710 N N . ASN A 1 73 ? 16.597 -9.916 -5.818 1.00 0.00 73 ASN A N 5
ATOM 6711 C CA . ASN A 1 73 ? 17.798 -10.424 -5.165 1.00 0.00 73 ASN A CA 5
ATOM 6712 C C . ASN A 1 73 ? 17.567 -10.611 -3.668 1.00 0.00 73 ASN A C 5
ATOM 6713 O O . ASN A 1 73 ? 18.135 -11.510 -3.051 1.00 0.00 73 ASN A O 5
ATOM 6724 N N . ASN A 1 74 ? 16.730 -9.752 -3.094 1.00 0.00 74 ASN A N 5
ATOM 6725 C CA . ASN A 1 74 ? 16.421 -9.812 -1.669 1.00 0.00 74 ASN A CA 5
ATOM 6726 C C . ASN A 1 74 ? 17.609 -9.335 -0.844 1.00 0.00 74 ASN A C 5
ATOM 6727 O O . ASN A 1 74 ? 17.819 -9.788 0.283 1.00 0.00 74 ASN A O 5
ATOM 6738 N N . THR A 1 75 ? 18.383 -8.418 -1.413 1.00 0.00 75 THR A N 5
ATOM 6739 C CA . THR A 1 75 ? 19.550 -7.877 -0.734 1.00 0.00 75 THR A CA 5
ATOM 6740 C C . THR A 1 75 ? 19.140 -7.018 0.461 1.00 0.00 75 THR A C 5
ATOM 6741 O O . THR A 1 75 ? 19.923 -6.815 1.388 1.00 0.00 75 THR A O 5
ATOM 6752 N N . GLY A 1 76 ? 17.909 -6.517 0.429 1.00 0.00 76 GLY A N 5
ATOM 6753 C CA . GLY A 1 76 ? 17.416 -5.686 1.512 1.00 0.00 76 GLY A CA 5
ATOM 6754 C C . GLY A 1 76 ? 17.134 -4.261 1.071 1.00 0.00 76 GLY A C 5
ATOM 6755 O O . GLY A 1 76 ? 17.079 -3.351 1.897 1.00 0.00 76 GLY A O 5
ATOM 6759 N N . PHE A 1 77 ? 16.954 -4.069 -0.232 1.00 0.00 77 PHE A N 5
ATOM 6760 C CA . PHE A 1 77 ? 16.674 -2.748 -0.781 1.00 0.00 77 PHE A CA 5
ATOM 6761 C C . PHE A 1 77 ? 15.583 -2.825 -1.843 1.00 0.00 77 PHE A C 5
ATOM 6762 O O . PHE A 1 77 ? 15.438 -3.842 -2.522 1.00 0.00 77 PHE A O 5
ATOM 6779 N N . ILE A 1 78 ? 14.819 -1.747 -1.984 1.00 0.00 78 ILE A N 5
ATOM 6780 C CA . ILE A 1 78 ? 13.745 -1.702 -2.969 1.00 0.00 78 ILE A CA 5
ATOM 6781 C C . ILE A 1 78 ? 13.771 -0.410 -3.764 1.00 0.00 78 ILE A C 5
ATOM 6782 O O . ILE A 1 78 ? 14.090 0.653 -3.231 1.00 0.00 78 ILE A O 5
ATOM 6798 N N . ASP A 1 79 ? 13.382 -0.496 -5.028 1.00 0.00 79 ASP A N 5
ATOM 6799 C CA . ASP A 1 79 ? 13.308 0.683 -5.869 1.00 0.00 79 ASP A CA 5
ATOM 6800 C C . ASP A 1 79 ? 12.065 1.467 -5.475 1.00 0.00 79 ASP A C 5
ATOM 6801 O O . ASP A 1 79 ? 10.947 1.051 -5.775 1.00 0.00 79 ASP A O 5
ATOM 6810 N N . TYR A 1 80 ? 12.268 2.574 -4.764 1.00 0.00 80 TYR A N 5
ATOM 6811 C CA . TYR A 1 80 ? 11.168 3.411 -4.277 1.00 0.00 80 TYR A CA 5
ATOM 6812 C C . TYR A 1 80 ? 9.933 3.341 -5.175 1.00 0.00 80 TYR A C 5
ATOM 6813 O O . TYR A 1 80 ? 8.805 3.304 -4.685 1.00 0.00 80 TYR A O 5
ATOM 6831 N N . LYS A 1 81 ? 10.148 3.324 -6.485 1.00 0.00 81 LYS A N 5
ATOM 6832 C CA . LYS A 1 81 ? 9.041 3.259 -7.432 1.00 0.00 81 LYS A CA 5
ATOM 6833 C C . LYS A 1 81 ? 8.286 1.941 -7.295 1.00 0.00 81 LYS A C 5
ATOM 6834 O O . LYS A 1 81 ? 7.068 1.931 -7.116 1.00 0.00 81 LYS A O 5
ATOM 6853 N N . ALA A 1 82 ? 9.014 0.831 -7.371 1.00 0.00 82 ALA A N 5
ATOM 6854 C CA . ALA A 1 82 ? 8.404 -0.490 -7.242 1.00 0.00 82 ALA A CA 5
ATOM 6855 C C . ALA A 1 82 ? 7.546 -0.568 -5.985 1.00 0.00 82 ALA A C 5
ATOM 6856 O O . ALA A 1 82 ? 6.588 -1.337 -5.917 1.00 0.00 82 ALA A O 5
ATOM 6863 N N . PHE A 1 83 ? 7.904 0.238 -4.992 1.00 0.00 83 PHE A N 5
ATOM 6864 C CA . PHE A 1 83 ? 7.182 0.272 -3.731 1.00 0.00 83 PHE A CA 5
ATOM 6865 C C . PHE A 1 83 ? 6.117 1.366 -3.740 1.00 0.00 83 PHE A C 5
ATOM 6866 O O . PHE A 1 83 ? 5.063 1.228 -3.121 1.00 0.00 83 PHE A O 5
ATOM 6883 N N . ALA A 1 84 ? 6.401 2.455 -4.448 1.00 0.00 84 ALA A N 5
ATOM 6884 C CA . ALA A 1 84 ? 5.471 3.574 -4.541 1.00 0.00 84 ALA A CA 5
ATOM 6885 C C . ALA A 1 84 ? 4.357 3.286 -5.544 1.00 0.00 84 ALA A C 5
ATOM 6886 O O . ALA A 1 84 ? 3.311 3.935 -5.522 1.00 0.00 84 ALA A O 5
ATOM 6893 N N . ALA A 1 85 ? 4.584 2.312 -6.422 1.00 0.00 85 ALA A N 5
ATOM 6894 C CA . ALA A 1 85 ? 3.594 1.946 -7.429 1.00 0.00 85 ALA A CA 5
ATOM 6895 C C . ALA A 1 85 ? 2.405 1.228 -6.816 1.00 0.00 85 ALA A C 5
ATOM 6896 O O . ALA A 1 85 ? 1.376 1.027 -7.459 1.00 0.00 85 ALA A O 5
ATOM 6903 N N . MET A 1 86 ? 2.568 0.851 -5.572 1.00 0.00 86 MET A N 5
ATOM 6904 C CA . MET A 1 86 ? 1.526 0.151 -4.829 1.00 0.00 86 MET A CA 5
ATOM 6905 C C . MET A 1 86 ? 0.397 1.106 -4.453 1.00 0.00 86 MET A C 5
ATOM 6906 O O . MET A 1 86 ? -0.780 0.758 -4.547 1.00 0.00 86 MET A O 5
ATOM 6920 N N . LEU A 1 87 ? 0.764 2.309 -4.028 1.00 0.00 87 LEU A N 5
ATOM 6921 C CA . LEU A 1 87 ? -0.219 3.318 -3.640 1.00 0.00 87 LEU A CA 5
ATOM 6922 C C . LEU A 1 87 ? -0.697 4.116 -4.835 1.00 0.00 87 LEU A C 5
ATOM 6923 O O . LEU A 1 87 ? -1.608 4.939 -4.745 1.00 0.00 87 LEU A O 5
ATOM 6939 N N . TYR A 1 88 ? -0.062 3.852 -5.941 1.00 0.00 88 TYR A N 5
ATOM 6940 C CA . TYR A 1 88 ? -0.372 4.512 -7.203 1.00 0.00 88 TYR A CA 5
ATOM 6941 C C . TYR A 1 88 ? -0.674 3.491 -8.298 1.00 0.00 88 TYR A C 5
ATOM 6942 O O . TYR A 1 88 ? -0.555 3.789 -9.486 1.00 0.00 88 TYR A O 5
ATOM 6960 N N . SER A 1 89 ? -1.060 2.288 -7.889 1.00 0.00 89 SER A N 5
ATOM 6961 C CA . SER A 1 89 ? -1.377 1.224 -8.834 1.00 0.00 89 SER A CA 5
ATOM 6962 C C . SER A 1 89 ? -2.782 1.403 -9.404 1.00 0.00 89 SER A C 5
ATOM 6963 O O . SER A 1 89 ? -3.697 0.645 -9.081 1.00 0.00 89 SER A O 5
ATOM 6971 N N . VAL A 1 90 ? -2.945 2.411 -10.255 1.00 0.00 90 VAL A N 5
ATOM 6972 C CA . VAL A 1 90 ? -4.238 2.690 -10.870 1.00 0.00 90 VAL A CA 5
ATOM 6973 C C . VAL A 1 90 ? -4.066 3.214 -12.292 1.00 0.00 90 VAL A C 5
ATOM 6974 O O . VAL A 1 90 ? -4.878 4.006 -12.773 1.00 0.00 90 VAL A O 5
ATOM 6987 N N . ASP A 1 91 ? -3.006 2.769 -12.957 1.00 0.00 91 ASP A N 5
ATOM 6988 C CA . ASP A 1 91 ? -2.729 3.195 -14.324 1.00 0.00 91 ASP A CA 5
ATOM 6989 C C . ASP A 1 91 ? -1.501 2.478 -14.878 1.00 0.00 91 ASP A C 5
ATOM 6990 O O . ASP A 1 91 ? -0.425 2.519 -14.282 1.00 0.00 91 ASP A O 5
ATOM 6999 N N . GLU A 1 92 ? -1.670 1.822 -16.021 1.00 0.00 92 GLU A N 5
ATOM 7000 C CA . GLU A 1 92 ? -0.577 1.097 -16.656 1.00 0.00 92 GLU A CA 5
ATOM 7001 C C . GLU A 1 92 ? 0.349 2.053 -17.402 1.00 0.00 92 GLU A C 5
ATOM 7002 O O . GLU A 1 92 ? -0.108 2.959 -18.099 1.00 0.00 92 GLU A O 5
ATOM 7014 N N . SER A 1 93 ? 1.653 1.843 -17.251 1.00 0.00 93 SER A N 5
ATOM 7015 C CA . SER A 1 93 ? 2.644 2.686 -17.910 1.00 0.00 93 SER A CA 5
ATOM 7016 C C . SER A 1 93 ? 3.764 1.843 -18.509 1.00 0.00 93 SER A C 5
ATOM 7017 O O . SER A 1 93 ? 3.513 0.658 -18.813 1.00 0.00 93 SER A O 5
ATOM 7026 N N . MET A 1 1 ? -56.323 -8.072 10.367 1.00 0.00 1 MET A N 6
ATOM 7027 C CA . MET A 1 1 ? -55.212 -7.977 11.351 1.00 0.00 1 MET A CA 6
ATOM 7028 C C . MET A 1 1 ? -54.392 -6.711 11.133 1.00 0.00 1 MET A C 6
ATOM 7029 O O . MET A 1 1 ? -54.470 -6.082 10.078 1.00 0.00 1 MET A O 6
ATOM 7045 N N . GLY A 1 2 ? -53.604 -6.341 12.138 1.00 0.00 2 GLY A N 6
ATOM 7046 C CA . GLY A 1 2 ? -52.781 -5.151 12.037 1.00 0.00 2 GLY A CA 6
ATOM 7047 C C . GLY A 1 2 ? -51.407 -5.344 12.650 1.00 0.00 2 GLY A C 6
ATOM 7048 O O . GLY A 1 2 ? -51.187 -5.011 13.814 1.00 0.00 2 GLY A O 6
ATOM 7052 N N . SER A 1 3 ? -50.481 -5.883 11.863 1.00 0.00 3 SER A N 6
ATOM 7053 C CA . SER A 1 3 ? -49.121 -6.118 12.334 1.00 0.00 3 SER A CA 6
ATOM 7054 C C . SER A 1 3 ? -48.206 -6.510 11.179 1.00 0.00 3 SER A C 6
ATOM 7055 O O . SER A 1 3 ? -47.294 -7.321 11.344 1.00 0.00 3 SER A O 6
ATOM 7063 N N . SER A 1 4 ? -48.454 -5.929 10.010 1.00 0.00 4 SER A N 6
ATOM 7064 C CA . SER A 1 4 ? -47.650 -6.218 8.827 1.00 0.00 4 SER A CA 6
ATOM 7065 C C . SER A 1 4 ? -47.411 -4.952 8.010 1.00 0.00 4 SER A C 6
ATOM 7066 O O . SER A 1 4 ? -48.337 -4.181 7.756 1.00 0.00 4 SER A O 6
ATOM 7074 N N . HIS A 1 5 ? -46.164 -4.743 7.603 1.00 0.00 5 HIS A N 6
ATOM 7075 C CA . HIS A 1 5 ? -45.803 -3.572 6.814 1.00 0.00 5 HIS A CA 6
ATOM 7076 C C . HIS A 1 5 ? -44.364 -3.671 6.319 1.00 0.00 5 HIS A C 6
ATOM 7077 O O . HIS A 1 5 ? -44.117 -3.830 5.123 1.00 0.00 5 HIS A O 6
ATOM 7092 N N . HIS A 1 6 ? -43.417 -3.576 7.246 1.00 0.00 6 HIS A N 6
ATOM 7093 C CA . HIS A 1 6 ? -42.002 -3.655 6.904 1.00 0.00 6 HIS A CA 6
ATOM 7094 C C . HIS A 1 6 ? -41.613 -2.541 5.936 1.00 0.00 6 HIS A C 6
ATOM 7095 O O . HIS A 1 6 ? -42.475 -1.864 5.376 1.00 0.00 6 HIS A O 6
ATOM 7110 N N . HIS A 1 7 ? -40.311 -2.357 5.744 1.00 0.00 7 HIS A N 6
ATOM 7111 C CA . HIS A 1 7 ? -39.811 -1.325 4.844 1.00 0.00 7 HIS A CA 6
ATOM 7112 C C . HIS A 1 7 ? -38.289 -1.381 4.745 1.00 0.00 7 HIS A C 6
ATOM 7113 O O . HIS A 1 7 ? -37.594 -1.468 5.758 1.00 0.00 7 HIS A O 6
ATOM 7128 N N . HIS A 1 8 ? -37.778 -1.330 3.519 1.00 0.00 8 HIS A N 6
ATOM 7129 C CA . HIS A 1 8 ? -36.339 -1.375 3.289 1.00 0.00 8 HIS A CA 6
ATOM 7130 C C . HIS A 1 8 ? -35.968 -0.617 2.017 1.00 0.00 8 HIS A C 6
ATOM 7131 O O . HIS A 1 8 ? -35.069 -1.022 1.280 1.00 0.00 8 HIS A O 6
ATOM 7146 N N . HIS A 1 9 ? -36.667 0.486 1.767 1.00 0.00 9 HIS A N 6
ATOM 7147 C CA . HIS A 1 9 ? -36.410 1.301 0.585 1.00 0.00 9 HIS A CA 6
ATOM 7148 C C . HIS A 1 9 ? -35.540 2.504 0.931 1.00 0.00 9 HIS A C 6
ATOM 7149 O O . HIS A 1 9 ? -35.670 3.569 0.330 1.00 0.00 9 HIS A O 6
ATOM 7164 N N . HIS A 1 10 ? -34.654 2.325 1.905 1.00 0.00 10 HIS A N 6
ATOM 7165 C CA . HIS A 1 10 ? -33.760 3.397 2.332 1.00 0.00 10 HIS A CA 6
ATOM 7166 C C . HIS A 1 10 ? -32.426 2.834 2.810 1.00 0.00 10 HIS A C 6
ATOM 7167 O O . HIS A 1 10 ? -31.785 3.399 3.696 1.00 0.00 10 HIS A O 6
ATOM 7182 N N . SER A 1 11 ? -32.013 1.718 2.217 1.00 0.00 11 SER A N 6
ATOM 7183 C CA . SER A 1 11 ? -30.755 1.080 2.583 1.00 0.00 11 SER A CA 6
ATOM 7184 C C . SER A 1 11 ? -30.481 -0.131 1.695 1.00 0.00 11 SER A C 6
ATOM 7185 O O . SER A 1 11 ? -30.780 -1.265 2.067 1.00 0.00 11 SER A O 6
ATOM 7193 N N . SER A 1 12 ? -29.910 0.121 0.522 1.00 0.00 12 SER A N 6
ATOM 7194 C CA . SER A 1 12 ? -29.596 -0.948 -0.419 1.00 0.00 12 SER A CA 6
ATOM 7195 C C . SER A 1 12 ? -28.615 -1.943 0.195 1.00 0.00 12 SER A C 6
ATOM 7196 O O . SER A 1 12 ? -27.442 -1.630 0.396 1.00 0.00 12 SER A O 6
ATOM 7204 N N . GLY A 1 13 ? -29.105 -3.142 0.491 1.00 0.00 13 GLY A N 6
ATOM 7205 C CA . GLY A 1 13 ? -28.259 -4.164 1.079 1.00 0.00 13 GLY A CA 6
ATOM 7206 C C . GLY A 1 13 ? -27.692 -5.114 0.044 1.00 0.00 13 GLY A C 6
ATOM 7207 O O . GLY A 1 13 ? -27.577 -6.315 0.291 1.00 0.00 13 GLY A O 6
ATOM 7211 N N . LEU A 1 14 ? -27.338 -4.577 -1.119 1.00 0.00 14 LEU A N 6
ATOM 7212 C CA . LEU A 1 14 ? -26.780 -5.387 -2.197 1.00 0.00 14 LEU A CA 6
ATOM 7213 C C . LEU A 1 14 ? -25.260 -5.266 -2.237 1.00 0.00 14 LEU A C 6
ATOM 7214 O O . LEU A 1 14 ? -24.648 -5.357 -3.301 1.00 0.00 14 LEU A O 6
ATOM 7230 N N . VAL A 1 15 ? -24.655 -5.061 -1.071 1.00 0.00 15 VAL A N 6
ATOM 7231 C CA . VAL A 1 15 ? -23.207 -4.928 -0.974 1.00 0.00 15 VAL A CA 6
ATOM 7232 C C . VAL A 1 15 ? -22.722 -5.221 0.445 1.00 0.00 15 VAL A C 6
ATOM 7233 O O . VAL A 1 15 ? -22.267 -4.323 1.153 1.00 0.00 15 VAL A O 6
ATOM 7246 N N . PRO A 1 16 ? -22.814 -6.490 0.877 1.00 0.00 16 PRO A N 6
ATOM 7247 C CA . PRO A 1 16 ? -22.381 -6.899 2.218 1.00 0.00 16 PRO A CA 6
ATOM 7248 C C . PRO A 1 16 ? -20.950 -6.472 2.520 1.00 0.00 16 PRO A C 6
ATOM 7249 O O . PRO A 1 16 ? -20.696 -5.746 3.483 1.00 0.00 16 PRO A O 6
ATOM 7260 N N . ARG A 1 17 ? -20.015 -6.926 1.692 1.00 0.00 17 ARG A N 6
ATOM 7261 C CA . ARG A 1 17 ? -18.606 -6.589 1.871 1.00 0.00 17 ARG A CA 6
ATOM 7262 C C . ARG A 1 17 ? -18.385 -5.085 1.749 1.00 0.00 17 ARG A C 6
ATOM 7263 O O . ARG A 1 17 ? -18.848 -4.456 0.797 1.00 0.00 17 ARG A O 6
ATOM 7284 N N . GLY A 1 18 ? -17.678 -4.516 2.719 1.00 0.00 18 GLY A N 6
ATOM 7285 C CA . GLY A 1 18 ? -17.409 -3.090 2.701 1.00 0.00 18 GLY A CA 6
ATOM 7286 C C . GLY A 1 18 ? -16.018 -2.769 2.190 1.00 0.00 18 GLY A C 6
ATOM 7287 O O . GLY A 1 18 ? -15.430 -1.756 2.568 1.00 0.00 18 GLY A O 6
ATOM 7291 N N . SER A 1 19 ? -15.491 -3.634 1.329 1.00 0.00 19 SER A N 6
ATOM 7292 C CA . SER A 1 19 ? -14.161 -3.438 0.766 1.00 0.00 19 SER A CA 6
ATOM 7293 C C . SER A 1 19 ? -14.222 -2.558 -0.479 1.00 0.00 19 SER A C 6
ATOM 7294 O O . SER A 1 19 ? -15.253 -1.954 -0.774 1.00 0.00 19 SER A O 6
ATOM 7302 N N . HIS A 1 20 ? -13.110 -2.488 -1.204 1.00 0.00 20 HIS A N 6
ATOM 7303 C CA . HIS A 1 20 ? -13.038 -1.682 -2.417 1.00 0.00 20 HIS A CA 6
ATOM 7304 C C . HIS A 1 20 ? -13.286 -0.209 -2.107 1.00 0.00 20 HIS A C 6
ATOM 7305 O O . HIS A 1 20 ? -14.386 0.301 -2.314 1.00 0.00 20 HIS A O 6
ATOM 7320 N N . MET A 1 21 ? -12.257 0.467 -1.610 1.00 0.00 21 MET A N 6
ATOM 7321 C CA . MET A 1 21 ? -12.363 1.881 -1.272 1.00 0.00 21 MET A CA 6
ATOM 7322 C C . MET A 1 21 ? -11.049 2.606 -1.543 1.00 0.00 21 MET A C 6
ATOM 7323 O O . MET A 1 21 ? -10.026 1.977 -1.808 1.00 0.00 21 MET A O 6
ATOM 7337 N N . SER A 1 22 ? -11.086 3.933 -1.474 1.00 0.00 22 SER A N 6
ATOM 7338 C CA . SER A 1 22 ? -9.897 4.745 -1.711 1.00 0.00 22 SER A CA 6
ATOM 7339 C C . SER A 1 22 ? -9.271 5.217 -0.405 1.00 0.00 22 SER A C 6
ATOM 7340 O O . SER A 1 22 ? -8.316 5.995 -0.404 1.00 0.00 22 SER A O 6
ATOM 7348 N N . ASP A 1 23 ? -9.818 4.743 0.699 1.00 0.00 23 ASP A N 6
ATOM 7349 C CA . ASP A 1 23 ? -9.323 5.109 2.024 1.00 0.00 23 ASP A CA 6
ATOM 7350 C C . ASP A 1 23 ? -8.247 4.154 2.499 1.00 0.00 23 ASP A C 6
ATOM 7351 O O . ASP A 1 23 ? -7.519 4.428 3.453 1.00 0.00 23 ASP A O 6
ATOM 7360 N N . GLU A 1 24 ? -8.160 3.040 1.820 1.00 0.00 24 GLU A N 6
ATOM 7361 C CA . GLU A 1 24 ? -7.175 2.013 2.140 1.00 0.00 24 GLU A CA 6
ATOM 7362 C C . GLU A 1 24 ? -5.763 2.517 1.904 1.00 0.00 24 GLU A C 6
ATOM 7363 O O . GLU A 1 24 ? -4.786 1.949 2.392 1.00 0.00 24 GLU A O 6
ATOM 7375 N N . LYS A 1 25 ? -5.681 3.594 1.161 1.00 0.00 25 LYS A N 6
ATOM 7376 C CA . LYS A 1 25 ? -4.409 4.227 0.838 1.00 0.00 25 LYS A CA 6
ATOM 7377 C C . LYS A 1 25 ? -4.072 5.309 1.859 1.00 0.00 25 LYS A C 6
ATOM 7378 O O . LYS A 1 25 ? -2.902 5.608 2.097 1.00 0.00 25 LYS A O 6
ATOM 7397 N N . THR A 1 26 ? -5.106 5.894 2.460 1.00 0.00 26 THR A N 6
ATOM 7398 C CA . THR A 1 26 ? -4.917 6.943 3.454 1.00 0.00 26 THR A CA 6
ATOM 7399 C C . THR A 1 26 ? -4.261 6.388 4.709 1.00 0.00 26 THR A C 6
ATOM 7400 O O . THR A 1 26 ? -3.546 7.100 5.411 1.00 0.00 26 THR A O 6
ATOM 7411 N N . GLN A 1 27 ? -4.475 5.106 4.976 1.00 0.00 27 GLN A N 6
ATOM 7412 C CA . GLN A 1 27 ? -3.862 4.469 6.134 1.00 0.00 27 GLN A CA 6
ATOM 7413 C C . GLN A 1 27 ? -2.342 4.569 6.027 1.00 0.00 27 GLN A C 6
ATOM 7414 O O . GLN A 1 27 ? -1.627 4.517 7.028 1.00 0.00 27 GLN A O 6
ATOM 7428 N N . LEU A 1 28 ? -1.863 4.721 4.793 1.00 0.00 28 LEU A N 6
ATOM 7429 C CA . LEU A 1 28 ? -0.436 4.841 4.517 1.00 0.00 28 LEU A CA 6
ATOM 7430 C C . LEU A 1 28 ? 0.028 6.287 4.592 1.00 0.00 28 LEU A C 6
ATOM 7431 O O . LEU A 1 28 ? 1.223 6.581 4.594 1.00 0.00 28 LEU A O 6
ATOM 7447 N N . ILE A 1 29 ? -0.940 7.171 4.652 1.00 0.00 29 ILE A N 6
ATOM 7448 C CA . ILE A 1 29 ? -0.691 8.610 4.728 1.00 0.00 29 ILE A CA 6
ATOM 7449 C C . ILE A 1 29 ? -0.020 8.999 6.025 1.00 0.00 29 ILE A C 6
ATOM 7450 O O . ILE A 1 29 ? 0.508 10.101 6.182 1.00 0.00 29 ILE A O 6
ATOM 7466 N N . GLU A 1 30 ? -0.050 8.073 6.930 1.00 0.00 30 GLU A N 6
ATOM 7467 C CA . GLU A 1 30 ? 0.546 8.242 8.251 1.00 0.00 30 GLU A CA 6
ATOM 7468 C C . GLU A 1 30 ? 2.059 8.102 8.206 1.00 0.00 30 GLU A C 6
ATOM 7469 O O . GLU A 1 30 ? 2.738 8.181 9.230 1.00 0.00 30 GLU A O 6
ATOM 7481 N N . ALA A 1 31 ? 2.571 7.899 7.012 1.00 0.00 31 ALA A N 6
ATOM 7482 C CA . ALA A 1 31 ? 4.006 7.747 6.800 1.00 0.00 31 ALA A CA 6
ATOM 7483 C C . ALA A 1 31 ? 4.653 9.082 6.453 1.00 0.00 31 ALA A C 6
ATOM 7484 O O . ALA A 1 31 ? 5.828 9.309 6.746 1.00 0.00 31 ALA A O 6
ATOM 7491 N N . PHE A 1 32 ? 3.880 9.964 5.824 1.00 0.00 32 PHE A N 6
ATOM 7492 C CA . PHE A 1 32 ? 4.378 11.279 5.436 1.00 0.00 32 PHE A CA 6
ATOM 7493 C C . PHE A 1 32 ? 4.904 12.047 6.647 1.00 0.00 32 PHE A C 6
ATOM 7494 O O . PHE A 1 32 ? 5.763 12.919 6.514 1.00 0.00 32 PHE A O 6
ATOM 7511 N N . TYR A 1 33 ? 4.383 11.717 7.825 1.00 0.00 33 TYR A N 6
ATOM 7512 C CA . TYR A 1 33 ? 4.803 12.377 9.057 1.00 0.00 33 TYR A CA 6
ATOM 7513 C C . TYR A 1 33 ? 5.896 11.574 9.757 1.00 0.00 33 TYR A C 6
ATOM 7514 O O . TYR A 1 33 ? 5.879 11.417 10.979 1.00 0.00 33 TYR A O 6
ATOM 7532 N N . ASN A 1 34 ? 6.845 11.070 8.977 1.00 0.00 34 ASN A N 6
ATOM 7533 C CA . ASN A 1 34 ? 7.947 10.285 9.520 1.00 0.00 34 ASN A CA 6
ATOM 7534 C C . ASN A 1 34 ? 8.997 10.009 8.448 1.00 0.00 34 ASN A C 6
ATOM 7535 O O . ASN A 1 34 ? 9.611 8.943 8.427 1.00 0.00 34 ASN A O 6
ATOM 7546 N N . PHE A 1 35 ? 9.195 10.978 7.560 1.00 0.00 35 PHE A N 6
ATOM 7547 C CA . PHE A 1 35 ? 10.171 10.842 6.485 1.00 0.00 35 PHE A CA 6
ATOM 7548 C C . PHE A 1 35 ? 10.381 12.175 5.772 1.00 0.00 35 PHE A C 6
ATOM 7549 O O . PHE A 1 35 ? 10.497 12.223 4.547 1.00 0.00 35 PHE A O 6
ATOM 7566 N N . ASP A 1 36 ? 10.428 13.253 6.547 1.00 0.00 36 ASP A N 6
ATOM 7567 C CA . ASP A 1 36 ? 10.626 14.586 5.990 1.00 0.00 36 ASP A CA 6
ATOM 7568 C C . ASP A 1 36 ? 12.038 15.091 6.267 1.00 0.00 36 ASP A C 6
ATOM 7569 O O . ASP A 1 36 ? 12.261 16.292 6.409 1.00 0.00 36 ASP A O 6
ATOM 7578 N N . GLY A 1 37 ? 12.988 14.166 6.342 1.00 0.00 37 GLY A N 6
ATOM 7579 C CA . GLY A 1 37 ? 14.367 14.538 6.600 1.00 0.00 37 GLY A CA 6
ATOM 7580 C C . GLY A 1 37 ? 14.980 15.319 5.456 1.00 0.00 37 GLY A C 6
ATOM 7581 O O . GLY A 1 37 ? 15.791 16.219 5.674 1.00 0.00 37 GLY A O 6
ATOM 7585 N N . ASP A 1 38 ? 14.591 14.974 4.234 1.00 0.00 38 ASP A N 6
ATOM 7586 C CA . ASP A 1 38 ? 15.108 15.649 3.047 1.00 0.00 38 ASP A CA 6
ATOM 7587 C C . ASP A 1 38 ? 14.441 15.113 1.784 1.00 0.00 38 ASP A C 6
ATOM 7588 O O . ASP A 1 38 ? 15.084 14.970 0.744 1.00 0.00 38 ASP A O 6
ATOM 7597 N N . TYR A 1 39 ? 13.149 14.817 1.884 1.00 0.00 39 TYR A N 6
ATOM 7598 C CA . TYR A 1 39 ? 12.390 14.295 0.753 1.00 0.00 39 TYR A CA 6
ATOM 7599 C C . TYR A 1 39 ? 12.947 12.949 0.297 1.00 0.00 39 TYR A C 6
ATOM 7600 O O . TYR A 1 39 ? 12.420 11.896 0.657 1.00 0.00 39 TYR A O 6
ATOM 7618 N N . ASP A 1 40 ? 14.015 12.988 -0.495 1.00 0.00 40 ASP A N 6
ATOM 7619 C CA . ASP A 1 40 ? 14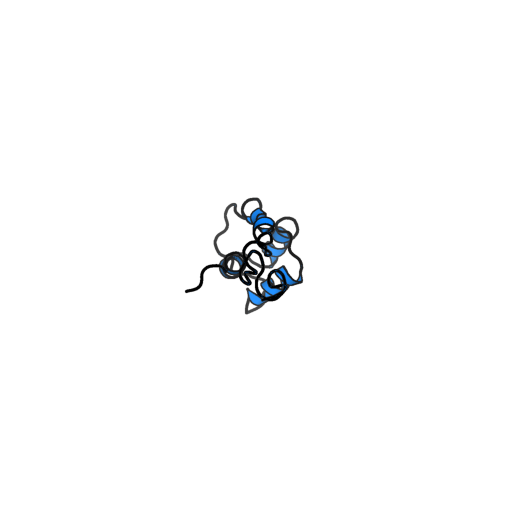.641 11.769 -0.997 1.00 0.00 40 ASP A CA 6
ATOM 7620 C C . ASP A 1 40 ? 13.628 10.887 -1.718 1.00 0.00 40 ASP A C 6
ATOM 7621 O O . ASP A 1 40 ? 12.506 11.312 -1.996 1.00 0.00 40 ASP A O 6
ATOM 7630 N N . GLY A 1 41 ? 14.030 9.656 -2.020 1.00 0.00 41 GLY A N 6
ATOM 7631 C CA . GLY A 1 41 ? 13.144 8.733 -2.705 1.00 0.00 41 GLY A CA 6
ATOM 7632 C C . GLY A 1 41 ? 13.431 7.288 -2.352 1.00 0.00 41 GLY A C 6
ATOM 7633 O O . GLY A 1 41 ? 12.619 6.628 -1.704 1.00 0.00 41 GLY A O 6
ATOM 7637 N N . PHE A 1 42 ? 14.589 6.794 -2.779 1.00 0.00 42 PHE A N 6
ATOM 7638 C CA . PHE A 1 42 ? 14.982 5.419 -2.503 1.00 0.00 42 PHE A CA 6
ATOM 7639 C C . PHE A 1 42 ? 15.047 5.160 -1.002 1.00 0.00 42 PHE A C 6
ATOM 7640 O O . PHE A 1 42 ? 15.041 6.094 -0.199 1.00 0.00 42 PHE A O 6
ATOM 7657 N N . VAL A 1 43 ? 15.108 3.886 -0.629 1.00 0.00 43 VAL A N 6
ATOM 7658 C CA . VAL A 1 43 ? 15.175 3.501 0.775 1.00 0.00 43 VAL A CA 6
ATOM 7659 C C . VAL A 1 43 ? 15.344 1.993 0.918 1.00 0.00 43 VAL A C 6
ATOM 7660 O O . VAL A 1 43 ? 14.554 1.216 0.379 1.00 0.00 43 VAL A O 6
ATOM 7673 N N . SER A 1 44 ? 16.379 1.585 1.644 1.00 0.00 44 SER A N 6
ATOM 7674 C CA . SER A 1 44 ? 16.652 0.169 1.855 1.00 0.00 44 SER A CA 6
ATOM 7675 C C . SER A 1 44 ? 15.684 -0.432 2.869 1.00 0.00 44 SER A C 6
ATOM 7676 O O . SER A 1 44 ? 15.254 0.238 3.808 1.00 0.00 44 SER A O 6
ATOM 7684 N N . VAL A 1 45 ? 15.349 -1.704 2.672 1.00 0.00 45 VAL A N 6
ATOM 7685 C CA . VAL A 1 45 ? 14.436 -2.406 3.568 1.00 0.00 45 VAL A CA 6
ATOM 7686 C C . VAL A 1 45 ? 14.939 -2.359 5.007 1.00 0.00 45 VAL A C 6
ATOM 7687 O O . VAL A 1 45 ? 14.212 -1.955 5.916 1.00 0.00 45 VAL A O 6
ATOM 7700 N N . GLU A 1 46 ? 16.185 -2.776 5.206 1.00 0.00 46 GLU A N 6
ATOM 7701 C CA . GLU A 1 46 ? 16.790 -2.784 6.534 1.00 0.00 46 GLU A CA 6
ATOM 7702 C C . GLU A 1 46 ? 16.564 -1.451 7.246 1.00 0.00 46 GLU A C 6
ATOM 7703 O O . GLU A 1 46 ? 16.467 -1.399 8.472 1.00 0.00 46 GLU A O 6
ATOM 7715 N N . GLU A 1 47 ? 16.471 -0.381 6.465 1.00 0.00 47 GLU A N 6
ATOM 7716 C CA . GLU A 1 47 ? 16.245 0.951 7.013 1.00 0.00 47 GLU A CA 6
ATOM 7717 C C . GLU A 1 47 ? 14.754 1.268 7.046 1.00 0.00 47 GLU A C 6
ATOM 7718 O O . GLU A 1 47 ? 14.284 2.015 7.905 1.00 0.00 47 GLU A O 6
ATOM 7730 N N . PHE A 1 48 ? 14.016 0.692 6.102 1.00 0.00 48 PHE A N 6
ATOM 7731 C CA . PHE A 1 48 ? 12.577 0.904 6.013 1.00 0.00 48 PHE A CA 6
ATOM 7732 C C . PHE A 1 48 ? 11.868 0.337 7.242 1.00 0.00 48 PHE A C 6
ATOM 7733 O O . PHE A 1 48 ? 10.856 0.874 7.691 1.00 0.00 48 PHE A O 6
ATOM 7750 N N . ARG A 1 49 ? 12.410 -0.753 7.778 1.00 0.00 49 ARG A N 6
ATOM 7751 C CA . ARG A 1 49 ? 11.831 -1.397 8.954 1.00 0.00 49 ARG A CA 6
ATOM 7752 C C . ARG A 1 49 ? 11.693 -0.406 10.106 1.00 0.00 49 ARG A C 6
ATOM 7753 O O . ARG A 1 49 ? 10.619 -0.265 10.691 1.00 0.00 49 ARG A O 6
ATOM 7774 N N . GLY A 1 50 ? 12.786 0.281 10.424 1.00 0.00 50 GLY A N 6
ATOM 7775 C CA . GLY A 1 50 ? 12.762 1.253 11.502 1.00 0.00 50 GLY A CA 6
ATOM 7776 C C . GLY A 1 50 ? 11.696 2.313 11.302 1.00 0.00 50 GLY A C 6
ATOM 7777 O O . GLY A 1 50 ? 11.210 2.905 12.264 1.00 0.00 50 GLY A O 6
ATOM 7781 N N . ILE A 1 51 ? 11.332 2.547 10.045 1.00 0.00 51 ILE A N 6
ATOM 7782 C CA . ILE A 1 51 ? 10.316 3.540 9.715 1.00 0.00 51 ILE A CA 6
ATOM 7783 C C . ILE A 1 51 ? 8.914 2.967 9.890 1.00 0.00 51 ILE A C 6
ATOM 7784 O O . ILE A 1 51 ? 7.968 3.696 10.179 1.00 0.00 51 ILE A O 6
ATOM 7800 N N . ILE A 1 52 ? 8.787 1.656 9.713 1.00 0.00 52 ILE A N 6
ATOM 7801 C CA . ILE A 1 52 ? 7.500 0.985 9.850 1.00 0.00 52 ILE A CA 6
ATOM 7802 C C . ILE A 1 52 ? 7.275 0.516 11.284 1.00 0.00 52 ILE A C 6
ATOM 7803 O O . ILE A 1 52 ? 6.135 0.406 11.739 1.00 0.00 52 ILE A O 6
ATOM 7819 N N . ARG A 1 53 ? 8.363 0.233 11.991 1.00 0.00 53 ARG A N 6
ATOM 7820 C CA . ARG A 1 53 ? 8.284 -0.229 13.372 1.00 0.00 53 ARG A CA 6
ATOM 7821 C C . ARG A 1 53 ? 7.471 0.733 14.234 1.00 0.00 53 ARG A C 6
ATOM 7822 O O . ARG A 1 53 ? 6.503 0.334 14.881 1.00 0.00 53 ARG A O 6
ATOM 7843 N N . ASP A 1 54 ? 7.876 1.998 14.244 1.00 0.00 54 ASP A N 6
ATOM 7844 C CA . ASP A 1 54 ? 7.186 3.015 15.034 1.00 0.00 54 ASP A CA 6
ATOM 7845 C C . ASP A 1 54 ? 6.470 4.030 14.144 1.00 0.00 54 ASP A C 6
ATOM 7846 O O . ASP A 1 54 ? 6.078 5.100 14.609 1.00 0.00 54 ASP A O 6
ATOM 7855 N N . GLY A 1 55 ? 6.306 3.698 12.866 1.00 0.00 55 GLY A N 6
ATOM 7856 C CA . GLY A 1 55 ? 5.639 4.608 11.952 1.00 0.00 55 GLY A CA 6
ATOM 7857 C C . GLY A 1 55 ? 4.216 4.190 11.643 1.00 0.00 55 GLY A C 6
ATOM 7858 O O . GLY A 1 55 ? 3.275 4.631 12.303 1.00 0.00 55 GLY A O 6
ATOM 7862 N N . LEU A 1 56 ? 4.056 3.344 10.631 1.00 0.00 56 LEU A N 6
ATOM 7863 C CA . LEU A 1 56 ? 2.735 2.873 10.230 1.00 0.00 56 LEU A CA 6
ATOM 7864 C C . LEU A 1 56 ? 2.483 1.454 10.733 1.00 0.00 56 LEU A C 6
ATOM 7865 O O . LEU A 1 56 ? 3.394 0.628 10.769 1.00 0.00 56 LEU A O 6
ATOM 7881 N N . PRO A 1 57 ? 1.233 1.150 11.127 1.00 0.00 57 PRO A N 6
ATOM 7882 C CA . PRO A 1 57 ? 0.866 -0.176 11.623 1.00 0.00 57 PRO A CA 6
ATOM 7883 C C . PRO A 1 57 ? 0.724 -1.193 10.498 1.00 0.00 57 PRO A C 6
ATOM 7884 O O . PRO A 1 57 ? -0.115 -1.041 9.610 1.00 0.00 57 PRO A O 6
ATOM 7895 N N . MET A 1 58 ? 1.554 -2.226 10.545 1.00 0.00 58 MET A N 6
ATOM 7896 C CA . MET A 1 58 ? 1.531 -3.270 9.531 1.00 0.00 58 MET A CA 6
ATOM 7897 C C . MET A 1 58 ? 2.162 -4.551 10.062 1.00 0.00 58 MET A C 6
ATOM 7898 O O . MET A 1 58 ? 3.200 -4.517 10.723 1.00 0.00 58 MET A O 6
ATOM 7912 N N . THR A 1 59 ? 1.535 -5.682 9.760 1.00 0.00 59 THR A N 6
ATOM 7913 C CA . THR A 1 59 ? 2.046 -6.976 10.196 1.00 0.00 59 THR A CA 6
ATOM 7914 C C . THR A 1 59 ? 3.205 -7.418 9.309 1.00 0.00 59 THR A C 6
ATOM 7915 O O . THR A 1 59 ? 3.220 -7.137 8.111 1.00 0.00 59 THR A O 6
ATOM 7926 N N . GLU A 1 60 ? 4.174 -8.114 9.902 1.00 0.00 60 GLU A N 6
ATOM 7927 C CA . GLU A 1 60 ? 5.344 -8.600 9.170 1.00 0.00 60 GLU A CA 6
ATOM 7928 C C . GLU A 1 60 ? 4.952 -9.112 7.795 1.00 0.00 60 GLU A C 6
ATOM 7929 O O . GLU A 1 60 ? 5.505 -8.704 6.781 1.00 0.00 60 GLU A O 6
ATOM 7941 N N . ALA A 1 61 ? 3.982 -10.008 7.777 1.00 0.00 61 ALA A N 6
ATOM 7942 C CA . ALA A 1 61 ? 3.486 -10.588 6.540 1.00 0.00 61 ALA A CA 6
ATOM 7943 C C . ALA A 1 61 ? 3.249 -9.515 5.486 1.00 0.00 61 ALA A C 6
ATOM 7944 O O . ALA A 1 61 ? 3.771 -9.597 4.380 1.00 0.00 61 ALA A O 6
ATOM 7951 N N . GLU A 1 62 ? 2.469 -8.500 5.838 1.00 0.00 62 GLU A N 6
ATOM 7952 C CA . GLU A 1 62 ? 2.184 -7.409 4.905 1.00 0.00 62 GLU A CA 6
ATOM 7953 C C . GLU A 1 62 ? 3.486 -6.799 4.406 1.00 0.00 62 GLU A C 6
ATOM 7954 O O . GLU A 1 62 ? 3.781 -6.827 3.213 1.00 0.00 62 GLU A O 6
ATOM 7966 N N . ILE A 1 63 ? 4.265 -6.254 5.337 1.00 0.00 63 ILE A N 6
ATOM 7967 C CA . ILE A 1 63 ? 5.547 -5.636 5.001 1.00 0.00 63 ILE A CA 6
ATOM 7968 C C . ILE A 1 63 ? 6.488 -6.640 4.352 1.00 0.00 63 ILE A C 6
ATOM 7969 O O . ILE A 1 63 ? 6.895 -6.471 3.206 1.00 0.00 63 ILE A O 6
ATOM 7985 N N . THR A 1 64 ? 6.825 -7.686 5.096 1.00 0.00 64 THR A N 6
ATOM 7986 C CA . THR A 1 64 ? 7.720 -8.730 4.608 1.00 0.00 64 THR A CA 6
ATOM 7987 C C . THR A 1 64 ? 7.280 -9.238 3.243 1.00 0.00 64 THR A C 6
ATOM 7988 O O . THR A 1 64 ? 8.078 -9.304 2.307 1.00 0.00 64 THR A O 6
ATOM 7999 N N . GLU A 1 65 ? 6.005 -9.596 3.131 1.00 0.00 65 GLU A N 6
ATOM 8000 C CA . GLU A 1 65 ? 5.476 -10.093 1.866 1.00 0.00 65 GLU A CA 6
ATOM 8001 C C . GLU A 1 65 ? 5.519 -9.010 0.814 1.00 0.00 65 GLU A C 6
ATOM 8002 O O . GLU A 1 65 ? 5.421 -9.269 -0.386 1.00 0.00 65 GLU A O 6
ATOM 8014 N N . PHE A 1 66 ? 5.683 -7.798 1.287 1.00 0.00 66 PHE A N 6
ATOM 8015 C CA . PHE A 1 66 ? 5.768 -6.641 0.421 1.00 0.00 66 PHE A CA 6
ATOM 8016 C C . PHE A 1 66 ? 7.225 -6.280 0.153 1.00 0.00 66 PHE A C 6
ATOM 8017 O O . PHE A 1 66 ? 7.549 -5.678 -0.870 1.00 0.00 66 PHE A O 6
ATOM 8034 N N . PHE A 1 67 ? 8.104 -6.655 1.083 1.00 0.00 67 PHE A N 6
ATOM 8035 C CA . PHE A 1 67 ? 9.526 -6.372 0.948 1.00 0.00 67 PHE A CA 6
ATOM 8036 C C . PHE A 1 67 ? 10.156 -7.277 -0.106 1.00 0.00 67 PHE A C 6
ATOM 8037 O O . PHE A 1 67 ? 11.110 -6.889 -0.783 1.00 0.00 67 PHE A O 6
ATOM 8054 N N . GLU A 1 68 ? 9.615 -8.483 -0.241 1.00 0.00 68 GLU A N 6
ATOM 8055 C CA . GLU A 1 68 ? 10.122 -9.443 -1.214 1.00 0.00 68 GLU A CA 6
ATOM 8056 C C . GLU A 1 68 ? 9.508 -9.202 -2.590 1.00 0.00 68 GLU A C 6
ATOM 8057 O O . GLU A 1 68 ? 10.119 -9.506 -3.614 1.00 0.00 68 GLU A O 6
ATOM 8069 N N . ALA A 1 69 ? 8.296 -8.656 -2.608 1.00 0.00 69 ALA A N 6
ATOM 8070 C CA . ALA A 1 69 ? 7.601 -8.376 -3.861 1.00 0.00 69 ALA A CA 6
ATOM 8071 C C . ALA A 1 69 ? 8.070 -7.075 -4.488 1.00 0.00 69 ALA A C 6
ATOM 8072 O O . ALA A 1 69 ? 7.759 -6.767 -5.638 1.00 0.00 69 ALA A O 6
ATOM 8079 N N . ALA A 1 70 ? 8.819 -6.330 -3.715 1.00 0.00 70 ALA A N 6
ATOM 8080 C CA . ALA A 1 70 ? 9.361 -5.049 -4.152 1.00 0.00 70 ALA A CA 6
ATOM 8081 C C . ALA A 1 70 ? 10.797 -5.199 -4.640 1.00 0.00 70 ALA A C 6
ATOM 8082 O O . ALA A 1 70 ? 11.263 -4.428 -5.479 1.00 0.00 70 ALA A O 6
ATOM 8089 N N . ASP A 1 71 ? 11.495 -6.195 -4.107 1.00 0.00 71 ASP A N 6
ATOM 8090 C CA . ASP A 1 71 ? 12.879 -6.448 -4.484 1.00 0.00 71 ASP A CA 6
ATOM 8091 C C . ASP A 1 71 ? 13.039 -7.863 -5.042 1.00 0.00 71 ASP A C 6
ATOM 8092 O O . ASP A 1 71 ? 12.772 -8.843 -4.347 1.00 0.00 71 ASP A O 6
ATOM 8101 N N . PRO A 1 72 ? 13.472 -7.993 -6.310 1.00 0.00 72 PRO A N 6
ATOM 8102 C CA . PRO A 1 72 ? 13.654 -9.300 -6.953 1.00 0.00 72 PRO A CA 6
ATOM 8103 C C . PRO A 1 72 ? 14.717 -10.151 -6.264 1.00 0.00 72 PRO A C 6
ATOM 8104 O O . PRO A 1 72 ? 14.461 -11.294 -5.886 1.00 0.00 72 PRO A O 6
ATOM 8115 N N . ASN A 1 73 ? 15.913 -9.590 -6.107 1.00 0.00 73 ASN A N 6
ATOM 8116 C CA . ASN A 1 73 ? 17.012 -10.306 -5.467 1.00 0.00 73 ASN A CA 6
ATOM 8117 C C . ASN A 1 73 ? 16.735 -10.516 -3.982 1.00 0.00 73 ASN A C 6
ATOM 8118 O O . ASN A 1 73 ? 17.144 -11.521 -3.400 1.00 0.00 73 ASN A O 6
ATOM 8129 N N . ASN A 1 74 ? 16.039 -9.560 -3.374 1.00 0.00 74 ASN A N 6
ATOM 8130 C CA . ASN A 1 74 ? 15.704 -9.630 -1.956 1.00 0.00 74 ASN A CA 6
ATOM 8131 C C . ASN A 1 74 ? 16.928 -9.337 -1.101 1.00 0.00 74 ASN A C 6
ATOM 8132 O O . ASN A 1 74 ? 17.183 -10.017 -0.106 1.00 0.00 74 ASN A O 6
ATOM 8143 N N . THR A 1 75 ? 17.680 -8.315 -1.492 1.00 0.00 75 THR A N 6
ATOM 8144 C CA . THR A 1 75 ? 18.874 -7.927 -0.758 1.00 0.00 75 THR A CA 6
ATOM 8145 C C . THR A 1 75 ? 18.545 -6.845 0.264 1.00 0.00 75 THR A C 6
ATOM 8146 O O . THR A 1 75 ? 19.326 -5.919 0.479 1.00 0.00 75 THR A O 6
ATOM 8157 N N . GLY A 1 76 ? 17.374 -6.965 0.884 1.00 0.00 76 GLY A N 6
ATOM 8158 C CA . GLY A 1 76 ? 16.948 -5.990 1.868 1.00 0.00 76 GLY A CA 6
ATOM 8159 C C . GLY A 1 76 ? 16.944 -4.580 1.318 1.00 0.00 76 GLY A C 6
ATOM 8160 O O . GLY A 1 76 ? 17.012 -3.608 2.070 1.00 0.00 76 GLY A O 6
ATOM 8164 N N . PHE A 1 77 ? 16.848 -4.468 -0.001 1.00 0.00 77 PHE A N 6
ATOM 8165 C CA . PHE A 1 77 ? 16.814 -3.171 -0.655 1.00 0.00 77 PHE A CA 6
ATOM 8166 C C . PHE A 1 77 ? 15.563 -3.061 -1.513 1.00 0.00 77 PHE A C 6
ATOM 8167 O O . PHE A 1 77 ? 15.276 -3.945 -2.320 1.00 0.00 77 PHE A O 6
ATOM 8184 N N . ILE A 1 78 ? 14.813 -1.985 -1.328 1.00 0.00 78 ILE A N 6
ATOM 8185 C CA . ILE A 1 78 ? 13.584 -1.782 -2.081 1.00 0.00 78 ILE A CA 6
ATOM 8186 C C . ILE A 1 78 ? 13.707 -0.610 -3.045 1.00 0.00 78 ILE A C 6
ATOM 8187 O O . ILE A 1 78 ? 14.455 0.338 -2.805 1.00 0.00 78 ILE A O 6
ATOM 8203 N N . ASP A 1 79 ? 12.937 -0.676 -4.124 1.00 0.00 79 ASP A N 6
ATOM 8204 C CA . ASP A 1 79 ? 12.920 0.383 -5.118 1.00 0.00 79 ASP A CA 6
ATOM 8205 C C . ASP A 1 79 ? 11.716 1.282 -4.870 1.00 0.00 79 ASP A C 6
ATOM 8206 O O . ASP A 1 79 ? 10.599 0.958 -5.271 1.00 0.00 79 ASP A O 6
ATOM 8215 N N . TYR A 1 80 ? 11.951 2.398 -4.183 1.00 0.00 80 TYR A N 6
ATOM 8216 C CA . TYR A 1 80 ? 10.887 3.347 -3.846 1.00 0.00 80 TYR A CA 6
ATOM 8217 C C . TYR A 1 80 ? 9.837 3.445 -4.949 1.00 0.00 80 TYR A C 6
ATOM 8218 O O . TYR A 1 80 ? 8.648 3.600 -4.672 1.00 0.00 80 TYR A O 6
ATOM 8236 N N . LYS A 1 81 ? 10.280 3.349 -6.197 1.00 0.00 81 LYS A N 6
ATOM 8237 C CA . LYS A 1 81 ? 9.365 3.424 -7.330 1.00 0.00 81 LYS A CA 6
ATOM 8238 C C . LYS A 1 81 ? 8.436 2.216 -7.347 1.00 0.00 81 LYS A C 6
ATOM 8239 O O . LYS A 1 81 ? 7.215 2.362 -7.406 1.00 0.00 81 LYS A O 6
ATOM 8258 N N . ALA A 1 82 ? 9.020 1.025 -7.277 1.00 0.00 82 ALA A N 6
ATOM 8259 C CA . ALA A 1 82 ? 8.237 -0.206 -7.266 1.00 0.00 82 ALA A CA 6
ATOM 8260 C C . ALA A 1 82 ? 7.239 -0.191 -6.114 1.00 0.00 82 ALA A C 6
ATOM 8261 O O . ALA A 1 82 ? 6.204 -0.855 -6.160 1.00 0.00 82 ALA A O 6
ATOM 8268 N N . PHE A 1 83 ? 7.567 0.579 -5.080 1.00 0.00 83 PHE A N 6
ATOM 8269 C CA . PHE A 1 83 ? 6.716 0.697 -3.907 1.00 0.00 83 PHE A CA 6
ATOM 8270 C C . PHE A 1 83 ? 5.761 1.880 -4.043 1.00 0.00 83 PHE A C 6
ATOM 8271 O O . PHE A 1 83 ? 4.657 1.866 -3.500 1.00 0.00 83 PHE A O 6
ATOM 8288 N N . ALA A 1 84 ? 6.197 2.902 -4.773 1.00 0.00 84 ALA A N 6
ATOM 8289 C CA . ALA A 1 84 ? 5.386 4.095 -4.983 1.00 0.00 84 ALA A CA 6
ATOM 8290 C C . ALA A 1 84 ? 4.343 3.867 -6.073 1.00 0.00 84 ALA A C 6
ATOM 8291 O O . ALA A 1 84 ? 3.296 4.517 -6.089 1.00 0.00 84 ALA A O 6
ATOM 8298 N N . ALA A 1 85 ? 4.633 2.944 -6.984 1.00 0.00 85 ALA A N 6
ATOM 8299 C CA . ALA A 1 85 ? 3.718 2.634 -8.079 1.00 0.00 85 ALA A CA 6
ATOM 8300 C C . ALA A 1 85 ? 2.502 1.862 -7.597 1.00 0.00 85 ALA A C 6
ATOM 8301 O O . ALA A 1 85 ? 1.523 1.691 -8.321 1.00 0.00 85 ALA A O 6
ATOM 8308 N N . MET A 1 86 ? 2.586 1.407 -6.371 1.00 0.00 86 MET A N 6
ATOM 8309 C CA . MET A 1 86 ? 1.509 0.647 -5.748 1.00 0.00 86 MET A CA 6
ATOM 8310 C C . MET A 1 86 ? 0.444 1.580 -5.183 1.00 0.00 86 MET A C 6
ATOM 8311 O O . MET A 1 86 ? -0.748 1.280 -5.230 1.00 0.00 86 MET A O 6
ATOM 8325 N N . LEU A 1 87 ? 0.884 2.716 -4.648 1.00 0.00 87 LEU A N 6
ATOM 8326 C CA . LEU A 1 87 ? -0.032 3.696 -4.074 1.00 0.00 87 LEU A CA 6
ATOM 8327 C C . LEU A 1 87 ? -0.569 4.639 -5.130 1.00 0.00 87 LEU A C 6
ATOM 8328 O O . LEU A 1 87 ? -1.447 5.464 -4.878 1.00 0.00 87 LEU A O 6
ATOM 8344 N N . TYR A 1 88 ? -0.024 4.490 -6.302 1.00 0.00 88 TYR A N 6
ATOM 8345 C CA . TYR A 1 88 ? -0.404 5.301 -7.453 1.00 0.00 88 TYR A CA 6
ATOM 8346 C C . TYR A 1 88 ? -0.798 4.421 -8.636 1.00 0.00 88 TYR A C 6
ATOM 8347 O O . TYR A 1 88 ? -0.759 4.857 -9.787 1.00 0.00 88 TYR A O 6
ATOM 8365 N N . SER A 1 89 ? -1.177 3.182 -8.346 1.00 0.00 89 SER A N 6
ATOM 8366 C CA . SER A 1 89 ? -1.580 2.242 -9.386 1.00 0.00 89 SER A CA 6
ATOM 8367 C C . SER A 1 89 ? -3.043 2.449 -9.769 1.00 0.00 89 SER A C 6
ATOM 8368 O O . SER A 1 89 ? -3.911 1.664 -9.389 1.00 0.00 89 SER A O 6
ATOM 8376 N N . VAL A 1 90 ? -3.307 3.510 -10.523 1.00 0.00 90 VAL A N 6
ATOM 8377 C CA . VAL A 1 90 ? -4.663 3.820 -10.958 1.00 0.00 90 VAL A CA 6
ATOM 8378 C C . VAL A 1 90 ? -4.696 4.184 -12.438 1.00 0.00 90 VAL A C 6
ATOM 8379 O O . VAL A 1 90 ? -5.511 4.999 -12.871 1.00 0.00 90 VAL A O 6
ATOM 8392 N N . ASP A 1 91 ? -3.804 3.572 -13.211 1.00 0.00 91 ASP A N 6
ATOM 8393 C CA . ASP A 1 91 ? -3.730 3.829 -14.645 1.00 0.00 91 ASP A CA 6
ATOM 8394 C C . ASP A 1 91 ? -3.916 2.541 -15.438 1.00 0.00 91 ASP A C 6
ATOM 8395 O O . ASP A 1 91 ? -2.943 1.896 -15.829 1.00 0.00 91 ASP A O 6
ATOM 8404 N N . GLU A 1 92 ? -5.171 2.173 -15.676 1.00 0.00 92 GLU A N 6
ATOM 8405 C CA . GLU A 1 92 ? -5.483 0.961 -16.424 1.00 0.00 92 GLU A CA 6
ATOM 8406 C C . GLU A 1 92 ? -4.900 1.026 -17.832 1.00 0.00 92 GLU A C 6
ATOM 8407 O O . GLU A 1 92 ? -4.988 2.053 -18.505 1.00 0.00 92 GLU A O 6
ATOM 8419 N N . SER A 1 93 ? -4.306 -0.079 -18.271 1.00 0.00 93 SER A N 6
ATOM 8420 C CA . SER A 1 93 ? -3.707 -0.149 -19.600 1.00 0.00 93 SER A CA 6
ATOM 8421 C C . SER A 1 93 ? -4.599 -0.934 -20.557 1.00 0.00 93 SER A C 6
ATOM 8422 O O . SER A 1 93 ? -4.593 -2.180 -20.482 1.00 0.00 93 SER A O 6
ATOM 8431 N N . MET A 1 1 ? -53.276 9.362 -19.008 1.00 0.00 1 MET A N 7
ATOM 8432 C CA . MET A 1 1 ? -54.356 9.193 -20.016 1.00 0.00 1 MET A CA 7
ATOM 8433 C C . MET A 1 1 ? -54.678 7.718 -20.237 1.00 0.00 1 MET A C 7
ATOM 8434 O O . MET A 1 1 ? -54.945 7.294 -21.362 1.00 0.00 1 MET A O 7
ATOM 8450 N N . GLY A 1 2 ? -54.650 6.943 -19.158 1.00 0.00 2 GLY A N 7
ATOM 8451 C CA . GLY A 1 2 ? -54.941 5.526 -19.257 1.00 0.00 2 GLY A CA 7
ATOM 8452 C C . GLY A 1 2 ? -53.986 4.800 -20.182 1.00 0.00 2 GLY A C 7
ATOM 8453 O O . GLY A 1 2 ? -54.394 3.918 -20.940 1.00 0.00 2 GLY A O 7
ATOM 8457 N N . SER A 1 3 ? -52.712 5.171 -20.125 1.00 0.00 3 SER A N 7
ATOM 8458 C CA . SER A 1 3 ? -51.695 4.550 -20.966 1.00 0.00 3 SER A CA 7
ATOM 8459 C C . SER A 1 3 ? -50.390 4.364 -20.197 1.00 0.00 3 SER A C 7
ATOM 8460 O O . SER A 1 3 ? -49.303 4.497 -20.758 1.00 0.00 3 SER A O 7
ATOM 8468 N N . SER A 1 4 ? -50.509 4.057 -18.910 1.00 0.00 4 SER A N 7
ATOM 8469 C CA . SER A 1 4 ? -49.339 3.851 -18.064 1.00 0.00 4 SER A CA 7
ATOM 8470 C C . SER A 1 4 ? -48.483 2.702 -18.586 1.00 0.00 4 SER A C 7
ATOM 8471 O O . SER A 1 4 ? -48.642 1.556 -18.168 1.00 0.00 4 SER A O 7
ATOM 8479 N N . HIS A 1 5 ? -47.574 3.017 -19.503 1.00 0.00 5 HIS A N 7
ATOM 8480 C CA . HIS A 1 5 ? -46.692 2.011 -20.083 1.00 0.00 5 HIS A CA 7
ATOM 8481 C C . HIS A 1 5 ? -45.308 2.068 -19.446 1.00 0.00 5 HIS A C 7
ATOM 8482 O O . HIS A 1 5 ? -44.629 1.050 -19.322 1.00 0.00 5 HIS A O 7
ATOM 8497 N N . HIS A 1 6 ? -44.897 3.266 -19.041 1.00 0.00 6 HIS A N 7
ATOM 8498 C CA . HIS A 1 6 ? -43.593 3.455 -18.416 1.00 0.00 6 HIS A CA 7
ATOM 8499 C C . HIS A 1 6 ? -42.471 3.044 -19.363 1.00 0.00 6 HIS A C 7
ATOM 8500 O O . HIS A 1 6 ? -42.702 2.803 -20.548 1.00 0.00 6 HIS A O 7
ATOM 8515 N N . HIS A 1 7 ? -41.254 2.966 -18.834 1.00 0.00 7 HIS A N 7
ATOM 8516 C CA . HIS A 1 7 ? -40.096 2.585 -19.633 1.00 0.00 7 HIS A CA 7
ATOM 8517 C C . HIS A 1 7 ? -38.895 2.285 -18.742 1.00 0.00 7 HIS A C 7
ATOM 8518 O O . HIS A 1 7 ? -38.104 3.175 -18.427 1.00 0.00 7 HIS A O 7
ATOM 8533 N N . HIS A 1 8 ? -38.764 1.025 -18.340 1.00 0.00 8 HIS A N 7
ATOM 8534 C CA . HIS A 1 8 ? -37.658 0.607 -17.484 1.00 0.00 8 HIS A CA 7
ATOM 8535 C C . HIS A 1 8 ? -36.375 0.447 -18.292 1.00 0.00 8 HIS A C 7
ATOM 8536 O O . HIS A 1 8 ? -36.408 0.041 -19.455 1.00 0.00 8 HIS A O 7
ATOM 8551 N N . HIS A 1 9 ? -35.246 0.769 -17.670 1.00 0.00 9 HIS A N 7
ATOM 8552 C CA . HIS A 1 9 ? -33.951 0.661 -18.332 1.00 0.00 9 HIS A CA 7
ATOM 8553 C C . HIS A 1 9 ? -33.130 -0.481 -17.738 1.00 0.00 9 HIS A C 7
ATOM 8554 O O . HIS A 1 9 ? -32.852 -1.474 -18.411 1.00 0.00 9 HIS A O 7
ATOM 8569 N N . HIS A 1 10 ? -32.747 -0.332 -16.475 1.00 0.00 10 HIS A N 7
ATOM 8570 C CA . HIS A 1 10 ? -31.958 -1.350 -15.790 1.00 0.00 10 HIS A CA 7
ATOM 8571 C C . HIS A 1 10 ? -31.733 -0.972 -14.329 1.00 0.00 10 HIS A C 7
ATOM 8572 O O . HIS A 1 10 ? -30.670 -0.470 -13.965 1.00 0.00 10 HIS A O 7
ATOM 8587 N N . SER A 1 11 ? -32.741 -1.218 -13.499 1.00 0.00 11 SER A N 7
ATOM 8588 C CA . SER A 1 11 ? -32.652 -0.906 -12.077 1.00 0.00 11 SER A CA 7
ATOM 8589 C C . SER A 1 11 ? -31.891 -1.994 -11.325 1.00 0.00 11 SER A C 7
ATOM 8590 O O . SER A 1 11 ? -32.493 -2.894 -10.740 1.00 0.00 11 SER A O 7
ATOM 8598 N N . SER A 1 12 ? -30.567 -1.904 -11.345 1.00 0.00 12 SER A N 7
ATOM 8599 C CA . SER A 1 12 ? -29.723 -2.880 -10.666 1.00 0.00 12 SER A CA 7
ATOM 8600 C C . SER A 1 12 ? -29.544 -2.516 -9.195 1.00 0.00 12 SER A C 7
ATOM 8601 O O . SER A 1 12 ? -30.101 -3.168 -8.313 1.00 0.00 12 SER A O 7
ATOM 8609 N N . GLY A 1 13 ? -28.764 -1.471 -8.941 1.00 0.00 13 GLY A N 7
ATOM 8610 C CA . GLY A 1 13 ? -28.527 -1.038 -7.577 1.00 0.00 13 GLY A CA 7
ATOM 8611 C C . GLY A 1 13 ? -27.881 -2.118 -6.729 1.00 0.00 13 GLY A C 7
ATOM 8612 O O . GLY A 1 13 ? -28.572 -2.943 -6.134 1.00 0.00 13 GLY A O 7
ATOM 8616 N N . LEU A 1 14 ? -26.553 -2.110 -6.677 1.00 0.00 14 LEU A N 7
ATOM 8617 C CA . LEU A 1 14 ? -25.814 -3.095 -5.897 1.00 0.00 14 LEU A CA 7
ATOM 8618 C C . LEU A 1 14 ? -25.250 -2.471 -4.626 1.00 0.00 14 LEU A C 7
ATOM 8619 O O . LEU A 1 14 ? -25.659 -2.816 -3.517 1.00 0.00 14 LEU A O 7
ATOM 8635 N N . VAL A 1 15 ? -24.306 -1.549 -4.794 1.00 0.00 15 VAL A N 7
ATOM 8636 C CA . VAL A 1 15 ? -23.685 -0.876 -3.659 1.00 0.00 15 VAL A CA 7
ATOM 8637 C C . VAL A 1 15 ? -23.060 0.450 -4.082 1.00 0.00 15 VAL A C 7
ATOM 8638 O O . VAL A 1 15 ? -22.615 0.601 -5.220 1.00 0.00 15 VAL A O 7
ATOM 8651 N N . PRO A 1 16 ? -23.018 1.434 -3.166 1.00 0.00 16 PRO A N 7
ATOM 8652 C CA . PRO A 1 16 ? -22.443 2.753 -3.451 1.00 0.00 16 PRO A CA 7
ATOM 8653 C C . PRO A 1 16 ? -21.032 2.658 -4.024 1.00 0.00 16 PRO A C 7
ATOM 8654 O O . PRO A 1 16 ? -20.780 3.089 -5.150 1.00 0.00 16 PRO A O 7
ATOM 8665 N N . ARG A 1 17 ? -20.118 2.093 -3.244 1.00 0.00 17 ARG A N 7
ATOM 8666 C CA . ARG A 1 17 ? -18.733 1.942 -3.674 1.00 0.00 17 ARG A CA 7
ATOM 8667 C C . ARG A 1 17 ? -18.592 0.779 -4.651 1.00 0.00 17 ARG A C 7
ATOM 8668 O O . ARG A 1 17 ? -18.427 0.984 -5.854 1.00 0.00 17 ARG A O 7
ATOM 8689 N N . GLY A 1 18 ? -18.654 -0.439 -4.126 1.00 0.00 18 GLY A N 7
ATOM 8690 C CA . GLY A 1 18 ? -18.531 -1.616 -4.966 1.00 0.00 18 GLY A CA 7
ATOM 8691 C C . GLY A 1 18 ? -17.928 -2.796 -4.228 1.00 0.00 18 GLY A C 7
ATOM 8692 O O . GLY A 1 18 ? -18.618 -3.772 -3.936 1.00 0.00 18 GLY A O 7
ATOM 8696 N N . SER A 1 19 ? -16.637 -2.703 -3.926 1.00 0.00 19 SER A N 7
ATOM 8697 C CA . SER A 1 19 ? -15.940 -3.771 -3.217 1.00 0.00 19 SER A CA 7
ATOM 8698 C C . SER A 1 19 ? -14.634 -3.262 -2.615 1.00 0.00 19 SER A C 7
ATOM 8699 O O . SER A 1 19 ? -14.399 -3.395 -1.414 1.00 0.00 19 SER A O 7
ATOM 8707 N N . HIS A 1 20 ? -13.788 -2.679 -3.458 1.00 0.00 20 HIS A N 7
ATOM 8708 C CA . HIS A 1 20 ? -12.506 -2.149 -3.008 1.00 0.00 20 HIS A CA 7
ATOM 8709 C C . HIS A 1 20 ? -12.666 -0.742 -2.442 1.00 0.00 20 HIS A C 7
ATOM 8710 O O . HIS A 1 20 ? -13.235 0.137 -3.090 1.00 0.00 20 HIS A O 7
ATOM 8725 N N . MET A 1 21 ? -12.159 -0.533 -1.233 1.00 0.00 21 MET A N 7
ATOM 8726 C CA . MET A 1 21 ? -12.246 0.768 -0.580 1.00 0.00 21 MET A CA 7
ATOM 8727 C C . MET A 1 21 ? -11.056 1.644 -0.953 1.00 0.00 21 MET A C 7
ATOM 8728 O O . MET A 1 21 ? -9.965 1.142 -1.229 1.00 0.00 21 MET A O 7
ATOM 8742 N N . SER A 1 22 ? -11.269 2.956 -0.960 1.00 0.00 22 SER A N 7
ATOM 8743 C CA . SER A 1 22 ? -10.213 3.902 -1.299 1.00 0.00 22 SER A CA 7
ATOM 8744 C C . SER A 1 22 ? -9.592 4.519 -0.052 1.00 0.00 22 SER A C 7
ATOM 8745 O O . SER A 1 22 ? -8.750 5.413 -0.139 1.00 0.00 22 SER A O 7
ATOM 8753 N N . ASP A 1 23 ? -10.015 4.034 1.101 1.00 0.00 23 ASP A N 7
ATOM 8754 C CA . ASP A 1 23 ? -9.509 4.528 2.379 1.00 0.00 23 ASP A CA 7
ATOM 8755 C C . ASP A 1 23 ? -8.394 3.652 2.911 1.00 0.00 23 ASP A C 7
ATOM 8756 O O . ASP A 1 23 ? -7.657 4.031 3.821 1.00 0.00 23 ASP A O 7
ATOM 8765 N N . GLU A 1 24 ? -8.284 2.486 2.329 1.00 0.00 24 GLU A N 7
ATOM 8766 C CA . GLU A 1 24 ? -7.260 1.521 2.716 1.00 0.00 24 GLU A CA 7
ATOM 8767 C C . GLU A 1 24 ? -5.869 2.045 2.406 1.00 0.00 24 GLU A C 7
ATOM 8768 O O . GLU A 1 24 ? -4.866 1.551 2.918 1.00 0.00 24 GLU A O 7
ATOM 8780 N N . LYS A 1 25 ? -5.838 3.056 1.572 1.00 0.00 25 LYS A N 7
ATOM 8781 C CA . LYS A 1 25 ? -4.595 3.698 1.168 1.00 0.00 25 LYS A CA 7
ATOM 8782 C C . LYS A 1 25 ? -4.272 4.873 2.087 1.00 0.00 25 LYS A C 7
ATOM 8783 O O . LYS A 1 25 ? -3.108 5.238 2.258 1.00 0.00 25 LYS A O 7
ATOM 8802 N N . THR A 1 26 ? -5.311 5.461 2.675 1.00 0.00 26 THR A N 7
ATOM 8803 C CA . THR A 1 26 ? -5.136 6.596 3.574 1.00 0.00 26 THR A CA 7
ATOM 8804 C C . THR A 1 26 ? -4.441 6.163 4.857 1.00 0.00 26 THR A C 7
ATOM 8805 O O . THR A 1 26 ? -3.721 6.944 5.474 1.00 0.00 26 THR A O 7
ATOM 8816 N N . GLN A 1 27 ? -4.633 4.907 5.244 1.00 0.00 27 GLN A N 7
ATOM 8817 C CA . GLN A 1 27 ? -3.988 4.385 6.440 1.00 0.00 27 GLN A CA 7
ATOM 8818 C C . GLN A 1 27 ? -2.472 4.492 6.293 1.00 0.00 27 GLN A C 7
ATOM 8819 O O . GLN A 1 27 ? -1.738 4.539 7.281 1.00 0.00 27 GLN A O 7
ATOM 8833 N N . LEU A 1 28 ? -2.018 4.536 5.041 1.00 0.00 28 LEU A N 7
ATOM 8834 C CA . LEU A 1 28 ? -0.598 4.646 4.729 1.00 0.00 28 LEU A CA 7
ATOM 8835 C C . LEU A 1 28 ? -0.154 6.099 4.665 1.00 0.00 28 LEU A C 7
ATOM 8836 O O . LEU A 1 28 ? 1.038 6.406 4.616 1.00 0.00 28 LEU A O 7
ATOM 8852 N N . ILE A 1 29 ? -1.132 6.974 4.665 1.00 0.00 29 ILE A N 7
ATOM 8853 C CA . ILE A 1 29 ? -0.901 8.416 4.605 1.00 0.00 29 ILE A CA 7
ATOM 8854 C C . ILE A 1 29 ? -0.220 8.932 5.851 1.00 0.00 29 ILE A C 7
ATOM 8855 O O . ILE A 1 29 ? 0.297 10.048 5.896 1.00 0.00 29 ILE A O 7
ATOM 8871 N N . GLU A 1 30 ? -0.228 8.095 6.839 1.00 0.00 30 GLU A N 7
ATOM 8872 C CA . GLU A 1 30 ? 0.385 8.394 8.127 1.00 0.00 30 GLU A CA 7
ATOM 8873 C C . GLU A 1 30 ? 1.897 8.233 8.076 1.00 0.00 30 GLU A C 7
ATOM 8874 O O . GLU A 1 30 ? 2.590 8.403 9.079 1.00 0.00 30 GLU A O 7
ATOM 8886 N N . ALA A 1 31 ? 2.388 7.908 6.901 1.00 0.00 31 ALA A N 7
ATOM 8887 C CA . ALA A 1 31 ? 3.817 7.716 6.685 1.00 0.00 31 ALA A CA 7
ATOM 8888 C C . ALA A 1 31 ? 4.474 9.004 6.198 1.00 0.00 31 ALA A C 7
ATOM 8889 O O . ALA A 1 31 ? 5.636 9.275 6.506 1.00 0.00 31 ALA A O 7
ATOM 8896 N N . PHE A 1 32 ? 3.724 9.794 5.438 1.00 0.00 32 PHE A N 7
ATOM 8897 C CA . PHE A 1 32 ? 4.231 11.054 4.907 1.00 0.00 32 PHE A CA 7
ATOM 8898 C C . PHE A 1 32 ? 4.661 11.988 6.035 1.00 0.00 32 PHE A C 7
ATOM 8899 O O . PHE A 1 32 ? 5.561 12.810 5.864 1.00 0.00 32 PHE A O 7
ATOM 8916 N N . TYR A 1 33 ? 4.010 11.858 7.187 1.00 0.00 33 TYR A N 7
ATOM 8917 C CA . TYR A 1 33 ? 4.326 12.691 8.341 1.00 0.00 33 TYR A CA 7
ATOM 8918 C C . TYR A 1 33 ? 5.261 11.962 9.300 1.00 0.00 33 TYR A C 7
ATOM 8919 O O . TYR A 1 33 ? 5.153 12.106 10.519 1.00 0.00 33 TYR A O 7
ATOM 8937 N N . ASN A 1 34 ? 6.181 11.181 8.745 1.00 0.00 34 ASN A N 7
ATOM 8938 C CA . ASN A 1 34 ? 7.136 10.431 9.550 1.00 0.00 34 ASN A CA 7
ATOM 8939 C C . ASN A 1 34 ? 8.279 9.901 8.689 1.00 0.00 34 ASN A C 7
ATOM 8940 O O . ASN A 1 34 ? 8.832 8.835 8.960 1.00 0.00 34 ASN A O 7
ATOM 8951 N N . PHE A 1 35 ? 8.628 10.654 7.651 1.00 0.00 35 PHE A N 7
ATOM 8952 C CA . PHE A 1 35 ? 9.705 10.261 6.750 1.00 0.00 35 PHE A CA 7
ATOM 8953 C C . PHE A 1 35 ? 9.947 11.333 5.691 1.00 0.00 35 PHE A C 7
ATOM 8954 O O . PHE A 1 35 ? 10.183 11.025 4.523 1.00 0.00 35 PHE A O 7
ATOM 8971 N N . ASP A 1 36 ? 9.884 12.593 6.107 1.00 0.00 36 ASP A N 7
ATOM 8972 C CA . ASP A 1 36 ? 10.095 13.711 5.197 1.00 0.00 36 ASP A CA 7
ATOM 8973 C C . ASP A 1 36 ? 11.054 14.734 5.802 1.00 0.00 36 ASP A C 7
ATOM 8974 O O . ASP A 1 36 ? 10.719 15.911 5.940 1.00 0.00 36 ASP A O 7
ATOM 8983 N N . GLY A 1 37 ? 12.247 14.275 6.163 1.00 0.00 37 GLY A N 7
ATOM 8984 C CA . GLY A 1 37 ? 13.237 15.161 6.748 1.00 0.00 37 GLY A CA 7
ATOM 8985 C C . GLY A 1 37 ? 14.222 15.690 5.726 1.00 0.00 37 GLY A C 7
ATOM 8986 O O . GLY A 1 37 ? 15.362 16.010 6.061 1.00 0.00 37 GLY A O 7
ATOM 8990 N N . ASP A 1 38 ? 13.781 15.783 4.475 1.00 0.00 38 ASP A N 7
ATOM 8991 C CA . ASP A 1 38 ? 14.634 16.276 3.400 1.00 0.00 38 ASP A CA 7
ATOM 8992 C C . ASP A 1 38 ? 15.864 15.390 3.229 1.00 0.00 38 ASP A C 7
ATOM 8993 O O . ASP A 1 38 ? 16.989 15.808 3.508 1.00 0.00 38 ASP A O 7
ATOM 9002 N N . TYR A 1 39 ? 15.643 14.162 2.770 1.00 0.00 39 TYR A N 7
ATOM 9003 C CA . TYR A 1 39 ? 16.733 13.215 2.562 1.00 0.00 39 TYR A CA 7
ATOM 9004 C C . TYR A 1 39 ? 16.765 12.731 1.116 1.00 0.00 39 TYR A C 7
ATOM 9005 O O . TYR A 1 39 ? 17.597 13.168 0.323 1.00 0.00 39 TYR A O 7
ATOM 9023 N N . ASP A 1 40 ? 15.851 11.825 0.780 1.00 0.00 40 ASP A N 7
ATOM 9024 C CA . ASP A 1 40 ? 15.775 11.280 -0.571 1.00 0.00 40 ASP A CA 7
ATOM 9025 C C . ASP A 1 40 ? 14.615 10.299 -0.698 1.00 0.00 40 ASP A C 7
ATOM 9026 O O . ASP A 1 40 ? 13.864 10.084 0.254 1.00 0.00 40 ASP A O 7
ATOM 9035 N N . GLY A 1 41 ? 14.476 9.704 -1.879 1.00 0.00 41 GLY A N 7
ATOM 9036 C CA . GLY A 1 41 ? 13.405 8.752 -2.107 1.00 0.00 41 GLY A CA 7
ATOM 9037 C C . GLY A 1 41 ? 13.855 7.317 -1.910 1.00 0.00 41 GLY A C 7
ATOM 9038 O O . GLY A 1 41 ? 13.106 6.491 -1.389 1.00 0.00 41 GLY A O 7
ATOM 9042 N N . PHE A 1 42 ? 15.080 7.019 -2.331 1.00 0.00 42 PHE A N 7
ATOM 9043 C CA . PHE A 1 42 ? 15.628 5.676 -2.199 1.00 0.00 42 PHE A CA 7
ATOM 9044 C C . PHE A 1 42 ? 15.722 5.268 -0.733 1.00 0.00 42 PHE A C 7
ATOM 9045 O O . PHE A 1 42 ? 16.353 5.953 0.073 1.00 0.00 42 PHE A O 7
ATOM 9062 N N . VAL A 1 43 ? 15.094 4.148 -0.396 1.00 0.00 43 VAL A N 7
ATOM 9063 C CA . VAL A 1 43 ? 15.106 3.645 0.971 1.00 0.00 43 VAL A CA 7
ATOM 9064 C C . VAL A 1 43 ? 15.134 2.119 0.990 1.00 0.00 43 VAL A C 7
ATOM 9065 O O . VAL A 1 43 ? 14.158 1.466 0.622 1.00 0.00 43 VAL A O 7
ATOM 9078 N N . SER A 1 44 ? 16.260 1.559 1.419 1.00 0.00 44 SER A N 7
ATOM 9079 C CA . SER A 1 44 ? 16.417 0.113 1.483 1.00 0.00 44 SER A CA 7
ATOM 9080 C C . SER A 1 44 ? 15.474 -0.495 2.516 1.00 0.00 44 SER A C 7
ATOM 9081 O O . SER A 1 44 ? 14.981 0.196 3.407 1.00 0.00 44 SER A O 7
ATOM 9089 N N . VAL A 1 45 ? 15.233 -1.797 2.394 1.00 0.00 45 VAL A N 7
ATOM 9090 C CA . VAL A 1 45 ? 14.356 -2.507 3.316 1.00 0.00 45 VAL A CA 7
ATOM 9091 C C . VAL A 1 45 ? 14.853 -2.368 4.751 1.00 0.00 45 VAL A C 7
ATOM 9092 O O . VAL A 1 45 ? 14.123 -1.916 5.632 1.00 0.00 45 VAL A O 7
ATOM 9105 N N . GLU A 1 46 ? 16.102 -2.764 4.973 1.00 0.00 46 GLU A N 7
ATOM 9106 C CA . GLU A 1 46 ? 16.712 -2.693 6.297 1.00 0.00 46 GLU A CA 7
ATOM 9107 C C . GLU A 1 46 ? 16.462 -1.332 6.942 1.00 0.00 46 GLU A C 7
ATOM 9108 O O . GLU A 1 46 ? 16.162 -1.244 8.134 1.00 0.00 46 GLU A O 7
ATOM 9120 N N . GLU A 1 47 ? 16.577 -0.277 6.145 1.00 0.00 47 GLU A N 7
ATOM 9121 C CA . GLU A 1 47 ? 16.352 1.079 6.634 1.00 0.00 47 GLU A CA 7
ATOM 9122 C C . GLU A 1 47 ? 14.858 1.371 6.729 1.00 0.00 47 GLU A C 7
ATOM 9123 O O . GLU A 1 47 ? 14.422 2.183 7.544 1.00 0.00 47 GLU A O 7
ATOM 9135 N N . PHE A 1 48 ? 14.078 0.696 5.889 1.00 0.00 48 PHE A N 7
ATOM 9136 C CA . PHE A 1 48 ? 12.631 0.873 5.869 1.00 0.00 48 PHE A CA 7
ATOM 9137 C C . PHE A 1 48 ? 11.998 0.342 7.153 1.00 0.00 48 PHE A C 7
ATOM 9138 O O . PHE A 1 48 ? 10.959 0.831 7.594 1.00 0.00 48 PHE A O 7
ATOM 9155 N N . ARG A 1 49 ? 12.633 -0.665 7.749 1.00 0.00 49 ARG A N 7
ATOM 9156 C CA . ARG A 1 49 ? 12.129 -1.265 8.981 1.00 0.00 49 ARG A CA 7
ATOM 9157 C C . ARG A 1 49 ? 11.956 -0.213 10.072 1.00 0.00 49 ARG A C 7
ATOM 9158 O O . ARG A 1 49 ? 10.867 -0.048 10.621 1.00 0.00 49 ARG A O 7
ATOM 9179 N N . GLY A 1 50 ? 13.037 0.497 10.381 1.00 0.00 50 GLY A N 7
ATOM 9180 C CA . GLY A 1 50 ? 12.982 1.525 11.406 1.00 0.00 50 GLY A CA 7
ATOM 9181 C C . GLY A 1 50 ? 11.897 2.553 11.144 1.00 0.00 50 GLY A C 7
ATOM 9182 O O . GLY A 1 50 ? 11.423 3.214 12.068 1.00 0.00 50 GLY A O 7
ATOM 9186 N N . ILE A 1 51 ? 11.504 2.689 9.881 1.00 0.00 51 ILE A N 7
ATOM 9187 C CA . ILE A 1 51 ? 10.470 3.643 9.501 1.00 0.00 51 ILE A CA 7
ATOM 9188 C C . ILE A 1 51 ? 9.076 3.051 9.688 1.00 0.00 51 ILE A C 7
ATOM 9189 O O . ILE A 1 51 ? 8.101 3.783 9.852 1.00 0.00 51 ILE A O 7
ATOM 9205 N N . ILE A 1 52 ? 8.987 1.725 9.656 1.00 0.00 52 ILE A N 7
ATOM 9206 C CA . ILE A 1 52 ? 7.710 1.041 9.820 1.00 0.00 52 ILE A CA 7
ATOM 9207 C C . ILE A 1 52 ? 7.466 0.667 11.281 1.00 0.00 52 ILE A C 7
ATOM 9208 O O . ILE A 1 52 ? 6.334 0.711 11.760 1.00 0.00 52 ILE A O 7
ATOM 9224 N N . ARG A 1 53 ? 8.534 0.297 11.979 1.00 0.00 53 ARG A N 7
ATOM 9225 C CA . ARG A 1 53 ? 8.433 -0.088 13.383 1.00 0.00 53 ARG A CA 7
ATOM 9226 C C . ARG A 1 53 ? 7.744 0.999 14.203 1.00 0.00 53 ARG A C 7
ATOM 9227 O O . ARG A 1 53 ? 6.854 0.715 15.006 1.00 0.00 53 ARG A O 7
ATOM 9248 N N . ASP A 1 54 ? 8.162 2.244 13.998 1.00 0.00 54 ASP A N 7
ATOM 9249 C CA . ASP A 1 54 ? 7.586 3.373 14.721 1.00 0.00 54 ASP A CA 7
ATOM 9250 C C . ASP A 1 54 ? 6.785 4.283 13.792 1.00 0.00 54 ASP A C 7
ATOM 9251 O O . ASP A 1 54 ? 6.461 5.414 14.152 1.00 0.00 54 ASP A O 7
ATOM 9260 N N . GLY A 1 55 ? 6.470 3.790 12.595 1.00 0.00 55 GLY A N 7
ATOM 9261 C CA . GLY A 1 55 ? 5.714 4.589 11.646 1.00 0.00 55 GLY A CA 7
ATOM 9262 C C . GLY A 1 55 ? 4.302 4.076 11.445 1.00 0.00 55 GLY A C 7
ATOM 9263 O O . GLY A 1 55 ? 3.375 4.503 12.134 1.00 0.00 55 GLY A O 7
ATOM 9267 N N . LEU A 1 56 ? 4.136 3.163 10.494 1.00 0.00 56 LEU A N 7
ATOM 9268 C CA . LEU A 1 56 ? 2.825 2.596 10.199 1.00 0.00 56 LEU A CA 7
ATOM 9269 C C . LEU A 1 56 ? 2.667 1.219 10.842 1.00 0.00 56 LEU A C 7
ATOM 9270 O O . LEU A 1 56 ? 3.585 0.400 10.802 1.00 0.00 56 LEU A O 7
ATOM 9286 N N . PRO A 1 57 ? 1.498 0.945 11.448 1.00 0.00 57 PRO A N 7
ATOM 9287 C CA . PRO A 1 57 ? 1.231 -0.337 12.098 1.00 0.00 57 PRO A CA 7
ATOM 9288 C C . PRO A 1 57 ? 0.850 -1.426 11.104 1.00 0.00 57 PRO A C 7
ATOM 9289 O O . PRO A 1 57 ? -0.226 -2.018 11.195 1.00 0.00 57 PRO A O 7
ATOM 9300 N N . MET A 1 58 ? 1.743 -1.687 10.158 1.00 0.00 58 MET A N 7
ATOM 9301 C CA . MET A 1 58 ? 1.510 -2.709 9.150 1.00 0.00 58 MET A CA 7
ATOM 9302 C C . MET A 1 58 ? 1.955 -4.076 9.660 1.00 0.00 58 MET A C 7
ATOM 9303 O O . MET A 1 58 ? 2.974 -4.191 10.342 1.00 0.00 58 MET A O 7
ATOM 9317 N N . THR A 1 59 ? 1.192 -5.109 9.324 1.00 0.00 59 THR A N 7
ATOM 9318 C CA . THR A 1 59 ? 1.518 -6.468 9.745 1.00 0.00 59 THR A CA 7
ATOM 9319 C C . THR A 1 59 ? 2.671 -7.026 8.914 1.00 0.00 59 THR A C 7
ATOM 9320 O O . THR A 1 59 ? 2.790 -6.730 7.727 1.00 0.00 59 THR A O 7
ATOM 9331 N N . GLU A 1 60 ? 3.513 -7.842 9.548 1.00 0.00 60 GLU A N 7
ATOM 9332 C CA . GLU A 1 60 ? 4.662 -8.451 8.873 1.00 0.00 60 GLU A CA 7
ATOM 9333 C C . GLU A 1 60 ? 4.302 -8.874 7.459 1.00 0.00 60 GLU A C 7
ATOM 9334 O O . GLU A 1 60 ? 4.976 -8.519 6.500 1.00 0.00 60 GLU A O 7
ATOM 9346 N N . ALA A 1 61 ? 3.227 -9.632 7.349 1.00 0.00 61 ALA A N 7
ATOM 9347 C CA . ALA A 1 61 ? 2.747 -10.112 6.063 1.00 0.00 61 ALA A CA 7
ATOM 9348 C C . ALA A 1 61 ? 2.716 -8.987 5.035 1.00 0.00 61 ALA A C 7
ATOM 9349 O O . ALA A 1 61 ? 3.290 -9.104 3.960 1.00 0.00 61 ALA A O 7
ATOM 9356 N N . GLU A 1 62 ? 2.050 -7.889 5.377 1.00 0.00 62 GLU A N 7
ATOM 9357 C CA . GLU A 1 62 ? 1.966 -6.745 4.470 1.00 0.00 62 GLU A CA 7
ATOM 9358 C C . GLU A 1 62 ? 3.364 -6.294 4.068 1.00 0.00 62 GLU A C 7
ATOM 9359 O O . GLU A 1 62 ? 3.725 -6.327 2.894 1.00 0.00 62 GLU A O 7
ATOM 9371 N N . ILE A 1 63 ? 4.144 -5.880 5.060 1.00 0.00 63 ILE A N 7
ATOM 9372 C CA . ILE A 1 63 ? 5.515 -5.422 4.822 1.00 0.00 63 ILE A CA 7
ATOM 9373 C C . ILE A 1 63 ? 6.355 -6.514 4.176 1.00 0.00 63 ILE A C 7
ATOM 9374 O O . ILE A 1 63 ? 6.854 -6.354 3.066 1.00 0.00 63 ILE A O 7
ATOM 9390 N N . THR A 1 64 ? 6.504 -7.625 4.887 1.00 0.00 64 THR A N 7
ATOM 9391 C CA . THR A 1 64 ? 7.284 -8.758 4.403 1.00 0.00 64 THR A CA 7
ATOM 9392 C C . THR A 1 64 ? 6.850 -9.166 3.002 1.00 0.00 64 THR A C 7
ATOM 9393 O O . THR A 1 64 ? 7.675 -9.286 2.096 1.00 0.00 64 THR A O 7
ATOM 9404 N N . GLU A 1 65 ? 5.548 -9.373 2.827 1.00 0.00 65 GLU A N 7
ATOM 9405 C CA . GLU A 1 65 ? 5.021 -9.763 1.523 1.00 0.00 65 GLU A CA 7
ATOM 9406 C C . GLU A 1 65 ? 5.212 -8.645 0.523 1.00 0.00 65 GLU A C 7
ATOM 9407 O O . GLU A 1 65 ? 5.119 -8.841 -0.688 1.00 0.00 65 GLU A O 7
ATOM 9419 N N . PHE A 1 66 ? 5.493 -7.482 1.056 1.00 0.00 66 PHE A N 7
ATOM 9420 C CA . PHE A 1 66 ? 5.726 -6.302 0.248 1.00 0.00 66 PHE A CA 7
ATOM 9421 C C . PHE A 1 66 ? 7.220 -6.114 -0.000 1.00 0.00 66 PHE A C 7
ATOM 9422 O O . PHE A 1 66 ? 7.621 -5.514 -0.997 1.00 0.00 66 PHE A O 7
ATOM 9439 N N . PHE A 1 67 ? 8.038 -6.636 0.912 1.00 0.00 67 PHE A N 7
ATOM 9440 C CA . PHE A 1 67 ? 9.489 -6.528 0.789 1.00 0.00 67 PHE A CA 7
ATOM 9441 C C . PHE A 1 67 ? 10.027 -7.564 -0.192 1.00 0.00 67 PHE A C 7
ATOM 9442 O O . PHE A 1 67 ? 11.052 -7.346 -0.840 1.00 0.00 67 PHE A O 7
ATOM 9459 N N . GLU A 1 68 ? 9.328 -8.689 -0.300 1.00 0.00 68 GLU A N 7
ATOM 9460 C CA . GLU A 1 68 ? 9.737 -9.756 -1.206 1.00 0.00 68 GLU A CA 7
ATOM 9461 C C . GLU A 1 68 ? 9.177 -9.525 -2.606 1.00 0.00 68 GLU A C 7
ATOM 9462 O O . GLU A 1 68 ? 9.791 -9.906 -3.602 1.00 0.00 68 GLU A O 7
ATOM 9474 N N . ALA A 1 69 ? 8.008 -8.898 -2.674 1.00 0.00 69 ALA A N 7
ATOM 9475 C CA . ALA A 1 69 ? 7.364 -8.612 -3.953 1.00 0.00 69 ALA A CA 7
ATOM 9476 C C . ALA A 1 69 ? 7.937 -7.367 -4.604 1.00 0.00 69 ALA A C 7
ATOM 9477 O O . ALA A 1 69 ? 7.677 -7.074 -5.771 1.00 0.00 69 ALA A O 7
ATOM 9484 N N . ALA A 1 70 ? 8.716 -6.652 -3.832 1.00 0.00 70 ALA A N 7
ATOM 9485 C CA . ALA A 1 70 ? 9.354 -5.424 -4.291 1.00 0.00 70 ALA A CA 7
ATOM 9486 C C . ALA A 1 70 ? 10.823 -5.662 -4.624 1.00 0.00 70 ALA A C 7
ATOM 9487 O O . ALA A 1 70 ? 11.400 -4.966 -5.460 1.00 0.00 70 ALA A O 7
ATOM 9494 N N . ASP A 1 71 ? 11.422 -6.650 -3.967 1.00 0.00 71 ASP A N 7
ATOM 9495 C CA . ASP A 1 71 ? 12.825 -6.981 -4.195 1.00 0.00 71 ASP A CA 7
ATOM 9496 C C . ASP A 1 71 ? 12.974 -8.446 -4.607 1.00 0.00 71 ASP A C 7
ATOM 9497 O O . ASP A 1 71 ? 12.810 -9.348 -3.785 1.00 0.00 71 ASP A O 7
ATOM 9506 N N . PRO A 1 72 ? 13.289 -8.707 -5.890 1.00 0.00 72 PRO A N 7
ATOM 9507 C CA . PRO A 1 72 ? 13.456 -10.074 -6.396 1.00 0.00 72 PRO A CA 7
ATOM 9508 C C . PRO A 1 72 ? 14.664 -10.775 -5.784 1.00 0.00 72 PRO A C 7
ATOM 9509 O O . PRO A 1 72 ? 14.590 -11.944 -5.405 1.00 0.00 72 PRO A O 7
ATOM 9520 N N . ASN A 1 73 ? 15.776 -10.054 -5.692 1.00 0.00 73 ASN A N 7
ATOM 9521 C CA . ASN A 1 73 ? 17.000 -10.609 -5.123 1.00 0.00 73 ASN A CA 7
ATOM 9522 C C . ASN A 1 73 ? 16.840 -10.853 -3.628 1.00 0.00 73 ASN A C 7
ATOM 9523 O O . ASN A 1 73 ? 17.430 -11.781 -3.072 1.00 0.00 73 ASN A O 7
ATOM 9534 N N . ASN A 1 74 ? 16.045 -10.008 -2.978 1.00 0.00 74 ASN A N 7
ATOM 9535 C CA . ASN A 1 74 ? 15.807 -10.116 -1.542 1.00 0.00 74 ASN A CA 7
ATOM 9536 C C . ASN A 1 74 ? 17.027 -9.647 -0.762 1.00 0.00 74 ASN A C 7
ATOM 9537 O O . ASN A 1 74 ? 17.203 -9.996 0.406 1.00 0.00 74 ASN A O 7
ATOM 9548 N N . THR A 1 75 ? 17.868 -8.853 -1.416 1.00 0.00 75 THR A N 7
ATOM 9549 C CA . THR A 1 75 ? 19.072 -8.335 -0.785 1.00 0.00 75 THR A CA 7
ATOM 9550 C C . THR A 1 75 ? 18.722 -7.425 0.388 1.00 0.00 75 THR A C 7
ATOM 9551 O O . THR A 1 75 ? 19.536 -7.215 1.289 1.00 0.00 75 THR A O 7
ATOM 9562 N N . GLY A 1 76 ? 17.507 -6.886 0.372 1.00 0.00 76 GLY A N 7
ATOM 9563 C CA . GLY A 1 76 ? 17.069 -6.006 1.439 1.00 0.00 76 GLY A CA 7
ATOM 9564 C C . GLY A 1 76 ? 16.957 -4.562 0.991 1.00 0.00 76 GLY A C 7
ATOM 9565 O O . GLY A 1 76 ? 16.959 -3.648 1.814 1.00 0.00 76 GLY A O 7
ATOM 9569 N N . PHE A 1 77 ? 16.862 -4.354 -0.320 1.00 0.00 77 PHE A N 7
ATOM 9570 C CA . PHE A 1 77 ? 16.751 -3.009 -0.874 1.00 0.00 77 PHE A CA 7
ATOM 9571 C C . PHE A 1 77 ? 15.634 -2.940 -1.911 1.00 0.00 77 PHE A C 7
ATOM 9572 O O . PHE A 1 77 ? 15.387 -3.904 -2.636 1.00 0.00 77 PHE A O 7
ATOM 9589 N N . ILE A 1 78 ? 14.966 -1.793 -1.983 1.00 0.00 78 ILE A N 7
ATOM 9590 C CA . ILE A 1 78 ? 13.879 -1.603 -2.938 1.00 0.00 78 ILE A CA 7
ATOM 9591 C C . ILE A 1 78 ? 14.008 -0.279 -3.669 1.00 0.00 78 ILE A C 7
ATOM 9592 O O . ILE A 1 78 ? 14.424 0.725 -3.089 1.00 0.00 78 ILE A O 7
ATOM 9608 N N . ASP A 1 79 ? 13.597 -0.266 -4.928 1.00 0.00 79 ASP A N 7
ATOM 9609 C CA . ASP A 1 79 ? 13.615 0.956 -5.709 1.00 0.00 79 ASP A CA 7
ATOM 9610 C C . ASP A 1 79 ? 12.431 1.809 -5.279 1.00 0.00 79 ASP A C 7
ATOM 9611 O O . ASP A 1 79 ? 11.285 1.462 -5.556 1.00 0.00 79 ASP A O 7
ATOM 9620 N N . TYR A 1 80 ? 12.713 2.898 -4.567 1.00 0.00 80 TYR A N 7
ATOM 9621 C CA . TYR A 1 80 ? 11.671 3.794 -4.052 1.00 0.00 80 TYR A CA 7
ATOM 9622 C C . TYR A 1 80 ? 10.419 3.797 -4.927 1.00 0.00 80 TYR A C 7
ATOM 9623 O O . TYR A 1 80 ? 9.298 3.810 -4.419 1.00 0.00 80 TYR A O 7
ATOM 9641 N N . LYS A 1 81 ? 10.611 3.787 -6.241 1.00 0.00 81 LYS A N 7
ATOM 9642 C CA . LYS A 1 81 ? 9.489 3.789 -7.171 1.00 0.00 81 LYS A CA 7
ATOM 9643 C C . LYS A 1 81 ? 8.671 2.508 -7.041 1.00 0.00 81 LYS A C 7
ATOM 9644 O O . LYS A 1 81 ? 7.457 2.557 -6.845 1.00 0.00 81 LYS A O 7
ATOM 9663 N N . ALA A 1 82 ? 9.341 1.363 -7.139 1.00 0.00 82 ALA A N 7
ATOM 9664 C CA . ALA A 1 82 ? 8.668 0.072 -7.020 1.00 0.00 82 ALA A CA 7
ATOM 9665 C C . ALA A 1 82 ? 7.796 0.030 -5.770 1.00 0.00 82 ALA A C 7
ATOM 9666 O O . ALA A 1 82 ? 6.796 -0.686 -5.717 1.00 0.00 82 ALA A O 7
ATOM 9673 N N . PHE A 1 83 ? 8.193 0.802 -4.764 1.00 0.00 83 PHE A N 7
ATOM 9674 C CA . PHE A 1 83 ? 7.462 0.860 -3.506 1.00 0.00 83 PHE A CA 7
ATOM 9675 C C . PHE A 1 83 ? 6.451 2.003 -3.512 1.00 0.00 83 PHE A C 7
ATOM 9676 O O . PHE A 1 83 ? 5.364 1.886 -2.946 1.00 0.00 83 PHE A O 7
ATOM 9693 N N . ALA A 1 84 ? 6.817 3.107 -4.155 1.00 0.00 84 ALA A N 7
ATOM 9694 C CA . ALA A 1 84 ? 5.943 4.272 -4.235 1.00 0.00 84 ALA A CA 7
ATOM 9695 C C . ALA A 1 84 ? 4.820 4.055 -5.247 1.00 0.00 84 ALA A C 7
ATOM 9696 O O . ALA A 1 84 ? 3.775 4.703 -5.175 1.00 0.00 84 ALA A O 7
ATOM 9703 N N . ALA A 1 85 ? 5.040 3.143 -6.189 1.00 0.00 85 ALA A N 7
ATOM 9704 C CA . ALA A 1 85 ? 4.044 2.845 -7.212 1.00 0.00 85 ALA A CA 7
ATOM 9705 C C . ALA A 1 85 ? 2.869 2.067 -6.647 1.00 0.00 85 ALA A C 7
ATOM 9706 O O . ALA A 1 85 ? 1.835 1.905 -7.294 1.00 0.00 85 ALA A O 7
ATOM 9713 N N . MET A 1 86 ? 3.049 1.597 -5.437 1.00 0.00 86 MET A N 7
ATOM 9714 C CA . MET A 1 86 ? 2.022 0.830 -4.741 1.00 0.00 86 MET A CA 7
ATOM 9715 C C . MET A 1 86 ? 0.882 1.736 -4.290 1.00 0.00 86 MET A C 7
ATOM 9716 O O . MET A 1 86 ? -0.272 1.312 -4.223 1.00 0.00 86 MET A O 7
ATOM 9730 N N . LEU A 1 87 ? 1.213 2.985 -3.985 1.00 0.00 87 LEU A N 7
ATOM 9731 C CA . LEU A 1 87 ? 0.216 3.956 -3.542 1.00 0.00 87 LEU A CA 7
ATOM 9732 C C . LEU A 1 87 ? -0.202 4.877 -4.667 1.00 0.00 87 LEU A C 7
ATOM 9733 O O . LEU A 1 87 ? -1.120 5.687 -4.538 1.00 0.00 87 LEU A O 7
ATOM 9749 N N . TYR A 1 88 ? 0.488 4.728 -5.761 1.00 0.00 88 TYR A N 7
ATOM 9750 C CA . TYR A 1 88 ? 0.238 5.518 -6.961 1.00 0.00 88 TYR A CA 7
ATOM 9751 C C . TYR A 1 88 ? 0.012 4.621 -8.174 1.00 0.00 88 TYR A C 7
ATOM 9752 O O . TYR A 1 88 ? 0.188 5.046 -9.316 1.00 0.00 88 TYR A O 7
ATOM 9770 N N . SER A 1 89 ? -0.380 3.377 -7.919 1.00 0.00 89 SER A N 7
ATOM 9771 C CA . SER A 1 89 ? -0.630 2.419 -8.990 1.00 0.00 89 SER A CA 7
ATOM 9772 C C . SER A 1 89 ? -2.030 2.606 -9.571 1.00 0.00 89 SER A C 7
ATOM 9773 O O . SER A 1 89 ? -3.005 2.067 -9.048 1.00 0.00 89 SER A O 7
ATOM 9781 N N . VAL A 1 90 ? -2.118 3.372 -10.652 1.00 0.00 90 VAL A N 7
ATOM 9782 C CA . VAL A 1 90 ? -3.397 3.630 -11.303 1.00 0.00 90 VAL A CA 7
ATOM 9783 C C . VAL A 1 90 ? -3.278 3.498 -12.818 1.00 0.00 90 VAL A C 7
ATOM 9784 O O . VAL A 1 90 ? -3.964 4.193 -13.568 1.00 0.00 90 VAL A O 7
ATOM 9797 N N . ASP A 1 91 ? -2.402 2.602 -13.261 1.00 0.00 91 ASP A N 7
ATOM 9798 C CA . ASP A 1 91 ? -2.193 2.380 -14.687 1.00 0.00 91 ASP A CA 7
ATOM 9799 C C . ASP A 1 91 ? -3.474 1.891 -15.356 1.00 0.00 91 ASP A C 7
ATOM 9800 O O . ASP A 1 91 ? -4.032 0.863 -14.973 1.00 0.00 91 ASP A O 7
ATOM 9809 N N . GLU A 1 92 ? -3.934 2.635 -16.356 1.00 0.00 92 GLU A N 7
ATOM 9810 C CA . GLU A 1 92 ? -5.149 2.277 -17.078 1.00 0.00 92 GLU A CA 7
ATOM 9811 C C . GLU A 1 92 ? -4.910 1.072 -17.981 1.00 0.00 92 GLU A C 7
ATOM 9812 O O . GLU A 1 92 ? -5.435 -0.015 -17.735 1.00 0.00 92 GLU A O 7
ATOM 9824 N N . SER A 1 93 ? -4.115 1.271 -19.028 1.00 0.00 93 SER A N 7
ATOM 9825 C CA . SER A 1 93 ? -3.807 0.200 -19.968 1.00 0.00 93 SER A CA 7
ATOM 9826 C C . SER A 1 93 ? -2.613 -0.619 -19.489 1.00 0.00 93 SER A C 7
ATOM 9827 O O . SER A 1 93 ? -1.615 -0.007 -19.051 1.00 0.00 93 SER A O 7
ATOM 9836 N N . MET A 1 1 ? -22.002 2.860 2.481 1.00 0.00 1 MET A N 8
ATOM 9837 C CA . MET A 1 1 ? -22.314 4.167 1.845 1.00 0.00 1 MET A CA 8
ATOM 9838 C C . MET A 1 1 ? -22.748 5.198 2.883 1.00 0.00 1 MET A C 8
ATOM 9839 O O . MET A 1 1 ? -22.429 6.380 2.768 1.00 0.00 1 MET A O 8
ATOM 9855 N N . GLY A 1 2 ? -23.478 4.738 3.895 1.00 0.00 2 GLY A N 8
ATOM 9856 C CA . GLY A 1 2 ? -23.944 5.633 4.938 1.00 0.00 2 GLY A CA 8
ATOM 9857 C C . GLY A 1 2 ? -23.220 5.419 6.253 1.00 0.00 2 GLY A C 8
ATOM 9858 O O . GLY A 1 2 ? -22.034 5.722 6.372 1.00 0.00 2 GLY A O 8
ATOM 9862 N N . SER A 1 3 ? -23.938 4.892 7.241 1.00 0.00 3 SER A N 8
ATOM 9863 C CA . SER A 1 3 ? -23.356 4.638 8.554 1.00 0.00 3 SER A CA 8
ATOM 9864 C C . SER A 1 3 ? -22.897 3.189 8.674 1.00 0.00 3 SER A C 8
ATOM 9865 O O . SER A 1 3 ? -23.118 2.537 9.695 1.00 0.00 3 SER A O 8
ATOM 9873 N N . SER A 1 4 ? -22.256 2.689 7.622 1.00 0.00 4 SER A N 8
ATOM 9874 C CA . SER A 1 4 ? -21.763 1.316 7.608 1.00 0.00 4 SER A CA 8
ATOM 9875 C C . SER A 1 4 ? -20.768 1.082 8.740 1.00 0.00 4 SER A C 8
ATOM 9876 O O . SER A 1 4 ? -19.956 1.952 9.055 1.00 0.00 4 SER A O 8
ATOM 9884 N N . HIS A 1 5 ? -20.836 -0.097 9.347 1.00 0.00 5 HIS A N 8
ATOM 9885 C CA . HIS A 1 5 ? -19.942 -0.445 10.445 1.00 0.00 5 HIS A CA 8
ATOM 9886 C C . HIS A 1 5 ? -18.750 -1.253 9.940 1.00 0.00 5 HIS A C 8
ATOM 9887 O O . HIS A 1 5 ? -18.561 -1.410 8.735 1.00 0.00 5 HIS A O 8
ATOM 9902 N N . HIS A 1 6 ? -17.951 -1.764 10.871 1.00 0.00 6 HIS A N 8
ATOM 9903 C CA . HIS A 1 6 ? -16.778 -2.556 10.521 1.00 0.00 6 HIS A CA 8
ATOM 9904 C C . HIS A 1 6 ? -16.785 -3.894 11.255 1.00 0.00 6 HIS A C 8
ATOM 9905 O O . HIS A 1 6 ? -16.724 -3.940 12.483 1.00 0.00 6 HIS A O 8
ATOM 9920 N N . HIS A 1 7 ? -16.862 -4.980 10.493 1.00 0.00 7 HIS A N 8
ATOM 9921 C CA . HIS A 1 7 ? -16.878 -6.320 11.072 1.00 0.00 7 HIS A CA 8
ATOM 9922 C C . HIS A 1 7 ? -16.885 -7.384 9.979 1.00 0.00 7 HIS A C 8
ATOM 9923 O O . HIS A 1 7 ? -16.200 -8.402 10.087 1.00 0.00 7 HIS A O 8
ATOM 9938 N N . HIS A 1 8 ? -17.661 -7.140 8.927 1.00 0.00 8 HIS A N 8
ATOM 9939 C CA . HIS A 1 8 ? -17.755 -8.079 7.815 1.00 0.00 8 HIS A CA 8
ATOM 9940 C C . HIS A 1 8 ? -16.582 -7.906 6.856 1.00 0.00 8 HIS A C 8
ATOM 9941 O O . HIS A 1 8 ? -15.632 -7.178 7.147 1.00 0.00 8 HIS A O 8
ATOM 9956 N N . HIS A 1 9 ? -16.653 -8.579 5.713 1.00 0.00 9 HIS A N 8
ATOM 9957 C CA . HIS A 1 9 ? -15.597 -8.500 4.711 1.00 0.00 9 HIS A CA 8
ATOM 9958 C C . HIS A 1 9 ? -14.270 -8.995 5.280 1.00 0.00 9 HIS A C 8
ATOM 9959 O O . HIS A 1 9 ? -13.672 -8.350 6.140 1.00 0.00 9 HIS A O 8
ATOM 9974 N N . HIS A 1 10 ? -13.816 -10.146 4.791 1.00 0.00 10 HIS A N 8
ATOM 9975 C CA . HIS A 1 10 ? -12.561 -10.728 5.248 1.00 0.00 10 HIS A CA 8
ATOM 9976 C C . HIS A 1 10 ? -11.943 -11.609 4.168 1.00 0.00 10 HIS A C 8
ATOM 9977 O O . HIS A 1 10 ? -10.896 -11.282 3.609 1.00 0.00 10 HIS A O 8
ATOM 9992 N N . SER A 1 11 ? -12.599 -12.728 3.878 1.00 0.00 11 SER A N 8
ATOM 9993 C CA . SER A 1 11 ? -12.114 -13.656 2.863 1.00 0.00 11 SER A CA 8
ATOM 9994 C C . SER A 1 11 ? -13.092 -14.809 2.669 1.00 0.00 11 SER A C 8
ATOM 9995 O O . SER A 1 11 ? -13.973 -15.035 3.497 1.00 0.00 11 SER A O 8
ATOM 10003 N N . SER A 1 12 ? -12.930 -15.537 1.569 1.00 0.00 12 SER A N 8
ATOM 10004 C CA . SER A 1 12 ? -13.798 -16.669 1.264 1.00 0.00 12 SER A CA 8
ATOM 10005 C C . SER A 1 12 ? -15.251 -16.219 1.134 1.00 0.00 12 SER A C 8
ATOM 10006 O O . SER A 1 12 ? -15.591 -15.081 1.457 1.00 0.00 12 SER A O 8
ATOM 10014 N N . GLY A 1 13 ? -16.102 -17.121 0.659 1.00 0.00 13 GLY A N 8
ATOM 10015 C CA . GLY A 1 13 ? -17.509 -16.799 0.494 1.00 0.00 13 GLY A CA 8
ATOM 10016 C C . GLY A 1 13 ? -17.893 -16.603 -0.959 1.00 0.00 13 GLY A C 8
ATOM 10017 O O . GLY A 1 13 ? -17.785 -17.525 -1.767 1.00 0.00 13 GLY A O 8
ATOM 10021 N N . LEU A 1 14 ? -18.343 -15.397 -1.294 1.00 0.00 14 LEU A N 8
ATOM 10022 C CA . LEU A 1 14 ? -18.744 -15.083 -2.660 1.00 0.00 14 LEU A CA 8
ATOM 10023 C C . LEU A 1 14 ? -18.703 -13.577 -2.905 1.00 0.00 14 LEU A C 8
ATOM 10024 O O . LEU A 1 14 ? -19.606 -13.014 -3.525 1.00 0.00 14 LEU A O 8
ATOM 10040 N N . VAL A 1 15 ? -17.650 -12.930 -2.414 1.00 0.00 15 VAL A N 8
ATOM 10041 C CA . VAL A 1 15 ? -17.491 -11.492 -2.580 1.00 0.00 15 VAL A CA 8
ATOM 10042 C C . VAL A 1 15 ? -16.288 -11.169 -3.464 1.00 0.00 15 VAL A C 8
ATOM 10043 O O . VAL A 1 15 ? -15.178 -10.973 -2.969 1.00 0.00 15 VAL A O 8
ATOM 10056 N N . PRO A 1 16 ? -16.495 -11.107 -4.791 1.00 0.00 16 PRO A N 8
ATOM 10057 C CA . PRO A 1 16 ? -15.422 -10.806 -5.744 1.00 0.00 16 PRO A CA 8
ATOM 10058 C C . PRO A 1 16 ? -14.662 -9.535 -5.378 1.00 0.00 16 PRO A C 8
ATOM 10059 O O . PRO A 1 16 ? -13.461 -9.425 -5.625 1.00 0.00 16 PRO A O 8
ATOM 10070 N N . ARG A 1 17 ? -15.370 -8.578 -4.788 1.00 0.00 17 ARG A N 8
ATOM 10071 C CA . ARG A 1 17 ? -14.763 -7.314 -4.387 1.00 0.00 17 ARG A CA 8
ATOM 10072 C C . ARG A 1 17 ? -14.436 -7.316 -2.898 1.00 0.00 17 ARG A C 8
ATOM 10073 O O . ARG A 1 17 ? -15.311 -7.534 -2.059 1.00 0.00 17 ARG A O 8
ATOM 10094 N N . GLY A 1 18 ? -13.170 -7.072 -2.573 1.00 0.00 18 GLY A N 8
ATOM 10095 C CA . GLY A 1 18 ? -12.751 -7.051 -1.185 1.00 0.00 18 GLY A CA 8
ATOM 10096 C C . GLY A 1 18 ? -12.565 -5.641 -0.656 1.00 0.00 18 GLY A C 8
ATOM 10097 O O . GLY A 1 18 ? -13.393 -5.146 0.111 1.00 0.00 18 GLY A O 8
ATOM 10101 N N . SER A 1 19 ? -11.479 -4.996 -1.065 1.00 0.00 19 SER A N 8
ATOM 10102 C CA . SER A 1 19 ? -11.188 -3.636 -0.629 1.00 0.00 19 SER A CA 8
ATOM 10103 C C . SER A 1 19 ? -11.490 -2.631 -1.735 1.00 0.00 19 SER A C 8
ATOM 10104 O O . SER A 1 19 ? -10.649 -2.370 -2.595 1.00 0.00 19 SER A O 8
ATOM 10112 N N . HIS A 1 20 ? -12.696 -2.072 -1.709 1.00 0.00 20 HIS A N 8
ATOM 10113 C CA . HIS A 1 20 ? -13.106 -1.095 -2.711 1.00 0.00 20 HIS A CA 8
ATOM 10114 C C . HIS A 1 20 ? -13.234 0.295 -2.096 1.00 0.00 20 HIS A C 8
ATOM 10115 O O . HIS A 1 20 ? -14.058 1.102 -2.526 1.00 0.00 20 HIS A O 8
ATOM 10130 N N . MET A 1 21 ? -12.411 0.567 -1.088 1.00 0.00 21 MET A N 8
ATOM 10131 C CA . MET A 1 21 ? -12.431 1.861 -0.415 1.00 0.00 21 MET A CA 8
ATOM 10132 C C . MET A 1 21 ? -11.159 2.648 -0.712 1.00 0.00 21 MET A C 8
ATOM 10133 O O . MET A 1 21 ? -10.117 2.070 -1.021 1.00 0.00 21 MET A O 8
ATOM 10147 N N . SER A 1 22 ? -11.249 3.970 -0.613 1.00 0.00 22 SER A N 8
ATOM 10148 C CA . SER A 1 22 ? -10.104 4.838 -0.873 1.00 0.00 22 SER A CA 8
ATOM 10149 C C . SER A 1 22 ? -9.449 5.297 0.424 1.00 0.00 22 SER A C 8
ATOM 10150 O O . SER A 1 22 ? -8.527 6.113 0.413 1.00 0.00 22 SER A O 8
ATOM 10158 N N . ASP A 1 23 ? -9.931 4.769 1.534 1.00 0.00 23 ASP A N 8
ATOM 10159 C CA . ASP A 1 23 ? -9.400 5.116 2.848 1.00 0.00 23 ASP A CA 8
ATOM 10160 C C . ASP A 1 23 ? -8.294 4.170 3.271 1.00 0.00 23 ASP A C 8
ATOM 10161 O O . ASP A 1 23 ? -7.545 4.433 4.210 1.00 0.00 23 ASP A O 8
ATOM 10170 N N . GLU A 1 24 ? -8.210 3.074 2.562 1.00 0.00 24 GLU A N 8
ATOM 10171 C CA . GLU A 1 24 ? -7.201 2.053 2.832 1.00 0.00 24 GLU A CA 8
ATOM 10172 C C . GLU A 1 24 ? -5.802 2.577 2.562 1.00 0.00 24 GLU A C 8
ATOM 10173 O O . GLU A 1 24 ? -4.806 2.005 3.003 1.00 0.00 24 GLU A O 8
ATOM 10185 N N . LYS A 1 25 ? -5.754 3.671 1.842 1.00 0.00 25 LYS A N 8
ATOM 10186 C CA . LYS A 1 25 ? -4.495 4.319 1.494 1.00 0.00 25 LYS A CA 8
ATOM 10187 C C . LYS A 1 25 ? -4.130 5.378 2.529 1.00 0.00 25 LYS A C 8
ATOM 10188 O O . LYS A 1 25 ? -2.952 5.641 2.773 1.00 0.00 25 LYS A O 8
ATOM 10207 N N . THR A 1 26 ? -5.148 5.986 3.135 1.00 0.00 26 THR A N 8
ATOM 10208 C CA . THR A 1 26 ? -4.927 7.019 4.140 1.00 0.00 26 THR A CA 8
ATOM 10209 C C . THR A 1 26 ? -4.086 6.483 5.292 1.00 0.00 26 THR A C 8
ATOM 10210 O O . THR A 1 26 ? -3.360 7.233 5.941 1.00 0.00 26 THR A O 8
ATOM 10221 N N . GLN A 1 27 ? -4.161 5.178 5.526 1.00 0.00 27 GLN A N 8
ATOM 10222 C CA . GLN A 1 27 ? -3.372 4.559 6.581 1.00 0.00 27 GLN A CA 8
ATOM 10223 C C . GLN A 1 27 ? -1.886 4.723 6.270 1.00 0.00 27 GLN A C 8
ATOM 10224 O O . GLN A 1 27 ? -1.041 4.699 7.165 1.00 0.00 27 GLN A O 8
ATOM 10238 N N . LEU A 1 28 ? -1.586 4.898 4.984 1.00 0.00 28 LEU A N 8
ATOM 10239 C CA . LEU A 1 28 ? -0.215 5.077 4.518 1.00 0.00 28 LEU A CA 8
ATOM 10240 C C . LEU A 1 28 ? 0.189 6.543 4.548 1.00 0.00 28 LEU A C 8
ATOM 10241 O O . LEU A 1 28 ? 1.359 6.893 4.400 1.00 0.00 28 LEU A O 8
ATOM 10257 N N . ILE A 1 29 ? -0.801 7.382 4.746 1.00 0.00 29 ILE A N 8
ATOM 10258 C CA . ILE A 1 29 ? -0.606 8.831 4.807 1.00 0.00 29 ILE A CA 8
ATOM 10259 C C . ILE A 1 29 ? 0.236 9.239 5.995 1.00 0.00 29 ILE A C 8
ATOM 10260 O O . ILE A 1 29 ? 0.741 10.359 6.081 1.00 0.00 29 ILE A O 8
ATOM 10276 N N . GLU A 1 30 ? 0.374 8.308 6.884 1.00 0.00 30 GLU A N 8
ATOM 10277 C CA . GLU A 1 30 ? 1.154 8.493 8.102 1.00 0.00 30 GLU A CA 8
ATOM 10278 C C . GLU A 1 30 ? 2.647 8.384 7.829 1.00 0.00 30 GLU A C 8
ATOM 10279 O O . GLU A 1 30 ? 3.470 8.472 8.741 1.00 0.00 30 GLU A O 8
ATOM 10291 N N . ALA A 1 31 ? 2.976 8.192 6.570 1.00 0.00 31 ALA A N 8
ATOM 10292 C CA . ALA A 1 31 ? 4.365 8.067 6.144 1.00 0.00 31 ALA A CA 8
ATOM 10293 C C . ALA A 1 31 ? 4.929 9.416 5.711 1.00 0.00 31 ALA A C 8
ATOM 10294 O O . ALA A 1 31 ? 6.123 9.677 5.859 1.00 0.00 31 ALA A O 8
ATOM 10301 N N . PHE A 1 32 ? 4.063 10.268 5.173 1.00 0.00 32 PHE A N 8
ATOM 10302 C CA . PHE A 1 32 ? 4.474 11.592 4.718 1.00 0.00 32 PHE A CA 8
ATOM 10303 C C . PHE A 1 32 ? 5.064 12.404 5.866 1.00 0.00 32 PHE A C 8
ATOM 10304 O O . PHE A 1 32 ? 5.940 13.243 5.658 1.00 0.00 32 PHE A O 8
ATOM 10321 N N . TYR A 1 33 ? 4.577 12.151 7.075 1.00 0.00 33 TYR A N 8
ATOM 10322 C CA . TYR A 1 33 ? 5.056 12.860 8.256 1.00 0.00 33 TYR A CA 8
ATOM 10323 C C . TYR A 1 33 ? 6.109 12.040 8.994 1.00 0.00 33 TYR A C 8
ATOM 10324 O O . TYR A 1 33 ? 6.142 12.014 10.225 1.00 0.00 33 TYR A O 8
ATOM 10342 N N . ASN A 1 34 ? 6.970 11.372 8.233 1.00 0.00 34 ASN A N 8
ATOM 10343 C CA . ASN A 1 34 ? 8.027 10.552 8.815 1.00 0.00 34 ASN A CA 8
ATOM 10344 C C . ASN A 1 34 ? 8.917 9.960 7.726 1.00 0.00 34 ASN A C 8
ATOM 10345 O O . ASN A 1 34 ? 9.356 8.814 7.824 1.00 0.00 34 ASN A O 8
ATOM 10356 N N . PHE A 1 35 ? 9.179 10.749 6.689 1.00 0.00 35 PHE A N 8
ATOM 10357 C CA . PHE A 1 35 ? 10.017 10.303 5.583 1.00 0.00 35 PHE A CA 8
ATOM 10358 C C . PHE A 1 35 ? 10.225 11.425 4.571 1.00 0.00 35 PHE A C 8
ATOM 10359 O O . PHE A 1 35 ? 9.592 11.449 3.515 1.00 0.00 35 PHE A O 8
ATOM 10376 N N . ASP A 1 36 ? 11.116 12.354 4.900 1.00 0.00 36 ASP A N 8
ATOM 10377 C CA . ASP A 1 36 ? 11.410 13.479 4.021 1.00 0.00 36 ASP A CA 8
ATOM 10378 C C . ASP A 1 36 ? 12.739 14.129 4.391 1.00 0.00 36 ASP A C 8
ATOM 10379 O O . ASP A 1 36 ? 12.773 15.239 4.924 1.00 0.00 36 ASP A O 8
ATOM 10388 N N . GLY A 1 37 ? 13.832 13.429 4.107 1.00 0.00 37 GLY A N 8
ATOM 10389 C CA . GLY A 1 37 ? 15.149 13.951 4.417 1.00 0.00 37 GLY A CA 8
ATOM 10390 C C . GLY A 1 37 ? 15.905 14.396 3.179 1.00 0.00 37 GLY A C 8
ATOM 10391 O O . GLY A 1 37 ? 17.135 14.375 3.154 1.00 0.00 37 GLY A O 8
ATOM 10395 N N . ASP A 1 38 ? 15.166 14.798 2.151 1.00 0.00 38 ASP A N 8
ATOM 10396 C CA . ASP A 1 38 ? 15.773 15.249 0.904 1.00 0.00 38 ASP A CA 8
ATOM 10397 C C . ASP A 1 38 ? 16.619 14.144 0.278 1.00 0.00 38 ASP A C 8
ATOM 10398 O O . ASP A 1 38 ? 17.672 14.407 -0.300 1.00 0.00 38 ASP A O 8
ATOM 10407 N N . TYR A 1 39 ? 16.148 12.906 0.398 1.00 0.00 39 TYR A N 8
ATOM 10408 C CA . TYR A 1 39 ? 16.859 11.761 -0.155 1.00 0.00 39 TYR A CA 8
ATOM 10409 C C . TYR A 1 39 ? 16.736 11.727 -1.674 1.00 0.00 39 TYR A C 8
ATOM 10410 O O . TYR A 1 39 ? 16.168 12.634 -2.282 1.00 0.00 39 TYR A O 8
ATOM 10428 N N . ASP A 1 40 ? 17.270 10.672 -2.283 1.00 0.00 40 ASP A N 8
ATOM 10429 C CA . ASP A 1 40 ? 17.218 10.520 -3.732 1.00 0.00 40 ASP A CA 8
ATOM 10430 C C . ASP A 1 40 ? 16.079 9.592 -4.142 1.00 0.00 40 ASP A C 8
ATOM 10431 O O . ASP A 1 40 ? 16.188 8.853 -5.121 1.00 0.00 40 ASP A O 8
ATOM 10440 N N . GLY A 1 41 ? 14.987 9.636 -3.387 1.00 0.00 41 GLY A N 8
ATOM 10441 C CA . GLY A 1 41 ? 13.843 8.796 -3.686 1.00 0.00 41 GLY A CA 8
ATOM 10442 C C . GLY A 1 41 ? 14.179 7.318 -3.638 1.00 0.00 41 GLY A C 8
ATOM 10443 O O . GLY A 1 41 ? 13.772 6.553 -4.510 1.00 0.00 41 GLY A O 8
ATOM 10447 N N . PHE A 1 42 ? 14.925 6.917 -2.613 1.00 0.00 42 PHE A N 8
ATOM 10448 C CA . PHE A 1 42 ? 15.315 5.521 -2.453 1.00 0.00 42 PHE A CA 8
ATOM 10449 C C . PHE A 1 42 ? 15.491 5.169 -0.980 1.00 0.00 42 PHE A C 8
ATOM 10450 O O . PHE A 1 42 ? 16.269 5.805 -0.268 1.00 0.00 42 PHE A O 8
ATOM 10467 N N . VAL A 1 43 ? 14.766 4.150 -0.530 1.00 0.00 43 VAL A N 8
ATOM 10468 C CA . VAL A 1 43 ? 14.842 3.711 0.857 1.00 0.00 43 VAL A CA 8
ATOM 10469 C C . VAL A 1 43 ? 15.025 2.198 0.942 1.00 0.00 43 VAL A C 8
ATOM 10470 O O . VAL A 1 43 ? 14.263 1.436 0.345 1.00 0.00 43 VAL A O 8
ATOM 10483 N N . SER A 1 44 ? 16.039 1.772 1.686 1.00 0.00 44 SER A N 8
ATOM 10484 C CA . SER A 1 44 ? 16.322 0.350 1.847 1.00 0.00 44 SER A CA 8
ATOM 10485 C C . SER A 1 44 ? 15.378 -0.281 2.866 1.00 0.00 44 SER A C 8
ATOM 10486 O O . SER A 1 44 ? 14.753 0.417 3.665 1.00 0.00 44 SER A O 8
ATOM 10494 N N . VAL A 1 45 ? 15.282 -1.605 2.833 1.00 0.00 45 VAL A N 8
ATOM 10495 C CA . VAL A 1 45 ? 14.419 -2.333 3.752 1.00 0.00 45 VAL A CA 8
ATOM 10496 C C . VAL A 1 45 ? 14.887 -2.162 5.192 1.00 0.00 45 VAL A C 8
ATOM 10497 O O . VAL A 1 45 ? 14.116 -1.761 6.065 1.00 0.00 45 VAL A O 8
ATOM 10510 N N . GLU A 1 46 ? 16.156 -2.474 5.433 1.00 0.00 46 GLU A N 8
ATOM 10511 C CA . GLU A 1 46 ? 16.739 -2.361 6.767 1.00 0.00 46 GLU A CA 8
ATOM 10512 C C . GLU A 1 46 ? 16.392 -1.019 7.406 1.00 0.00 46 GLU A C 8
ATOM 10513 O O . GLU A 1 46 ? 16.282 -0.911 8.628 1.00 0.00 46 GLU A O 8
ATOM 10525 N N . GLU A 1 47 ? 16.214 -0.001 6.570 1.00 0.00 47 GLU A N 8
ATOM 10526 C CA . GLU A 1 47 ? 15.871 1.331 7.051 1.00 0.00 47 GLU A CA 8
ATOM 10527 C C . GLU A 1 47 ? 14.359 1.529 7.054 1.00 0.00 47 GLU A C 8
ATOM 10528 O O . GLU A 1 47 ? 13.821 2.273 7.872 1.00 0.00 47 GLU A O 8
ATOM 10540 N N . PHE A 1 48 ? 13.681 0.854 6.131 1.00 0.00 48 PHE A N 8
ATOM 10541 C CA . PHE A 1 48 ? 12.231 0.950 6.019 1.00 0.00 48 PHE A CA 8
ATOM 10542 C C . PHE A 1 48 ? 11.548 0.357 7.249 1.00 0.00 48 PHE A C 8
ATOM 10543 O O . PHE A 1 48 ? 10.540 0.880 7.724 1.00 0.00 48 PHE A O 8
ATOM 10560 N N . ARG A 1 49 ? 12.104 -0.738 7.758 1.00 0.00 49 ARG A N 8
ATOM 10561 C CA . ARG A 1 49 ? 11.548 -1.406 8.931 1.00 0.00 49 ARG A CA 8
ATOM 10562 C C . ARG A 1 49 ? 11.407 -0.434 10.098 1.00 0.00 49 ARG A C 8
ATOM 10563 O O . ARG A 1 49 ? 10.339 -0.326 10.702 1.00 0.00 49 ARG A O 8
ATOM 10584 N N . GLY A 1 50 ? 12.489 0.270 10.413 1.00 0.00 50 GLY A N 8
ATOM 10585 C CA . GLY A 1 50 ? 12.459 1.224 11.507 1.00 0.00 50 GLY A CA 8
ATOM 10586 C C . GLY A 1 50 ? 11.386 2.282 11.329 1.00 0.00 50 GLY A C 8
ATOM 10587 O O . GLY A 1 50 ? 10.957 2.910 12.295 1.00 0.00 50 GLY A O 8
ATOM 10591 N N . ILE A 1 51 ? 10.953 2.478 10.087 1.00 0.00 51 ILE A N 8
ATOM 10592 C CA . ILE A 1 51 ? 9.923 3.466 9.781 1.00 0.00 51 ILE A CA 8
ATOM 10593 C C . ILE A 1 51 ? 8.535 2.836 9.783 1.00 0.00 51 ILE A C 8
ATOM 10594 O O . ILE A 1 51 ? 7.535 3.518 10.004 1.00 0.00 51 ILE A O 8
ATOM 10610 N N . ILE A 1 52 ? 8.480 1.534 9.528 1.00 0.00 52 ILE A N 8
ATOM 10611 C CA . ILE A 1 52 ? 7.212 0.813 9.496 1.00 0.00 52 ILE A CA 8
ATOM 10612 C C . ILE A 1 52 ? 6.893 0.191 10.854 1.00 0.00 52 ILE A C 8
ATOM 10613 O O . ILE A 1 52 ? 5.787 0.342 11.373 1.00 0.00 52 ILE A O 8
ATOM 10629 N N . ARG A 1 53 ? 7.867 -0.515 11.420 1.00 0.00 53 ARG A N 8
ATOM 10630 C CA . ARG A 1 53 ? 7.695 -1.172 12.713 1.00 0.00 53 ARG A CA 8
ATOM 10631 C C . ARG A 1 53 ? 7.059 -0.238 13.741 1.00 0.00 53 ARG A C 8
ATOM 10632 O O . ARG A 1 53 ? 5.920 -0.442 14.157 1.00 0.00 53 ARG A O 8
ATOM 10653 N N . ASP A 1 54 ? 7.807 0.781 14.153 1.00 0.00 54 ASP A N 8
ATOM 10654 C CA . ASP A 1 54 ? 7.319 1.738 15.139 1.00 0.00 54 ASP A CA 8
ATOM 10655 C C . ASP A 1 54 ? 6.658 2.945 14.477 1.00 0.00 54 ASP A C 8
ATOM 10656 O O . ASP A 1 54 ? 6.440 3.970 15.123 1.00 0.00 54 ASP A O 8
ATOM 10665 N N . GLY A 1 55 ? 6.344 2.826 13.190 1.00 0.00 55 GLY A N 8
ATOM 10666 C CA . GLY A 1 55 ? 5.716 3.927 12.483 1.00 0.00 55 GLY A CA 8
ATOM 10667 C C . GLY A 1 55 ? 4.371 3.557 11.890 1.00 0.00 55 GLY A C 8
ATOM 10668 O O . GLY A 1 55 ? 3.335 3.716 12.536 1.00 0.00 55 GLY A O 8
ATOM 10672 N N . LEU A 1 56 ? 4.386 3.071 10.654 1.00 0.00 56 LEU A N 8
ATOM 10673 C CA . LEU A 1 56 ? 3.157 2.684 9.969 1.00 0.00 56 LEU A CA 8
ATOM 10674 C C . LEU A 1 56 ? 2.687 1.301 10.417 1.00 0.00 56 LEU A C 8
ATOM 10675 O O . LEU A 1 56 ? 3.479 0.358 10.474 1.00 0.00 56 LEU A O 8
ATOM 10691 N N . PRO A 1 57 ? 1.388 1.156 10.737 1.00 0.00 57 PRO A N 8
ATOM 10692 C CA . PRO A 1 57 ? 0.824 -0.123 11.174 1.00 0.00 57 PRO A CA 8
ATOM 10693 C C . PRO A 1 57 ? 0.632 -1.094 10.017 1.00 0.00 57 PRO A C 8
ATOM 10694 O O . PRO A 1 57 ? -0.183 -0.860 9.124 1.00 0.00 57 PRO A O 8
ATOM 10705 N N . MET A 1 58 ? 1.389 -2.183 10.039 1.00 0.00 58 MET A N 8
ATOM 10706 C CA . MET A 1 58 ? 1.306 -3.191 8.993 1.00 0.00 58 MET A CA 8
ATOM 10707 C C . MET A 1 58 ? 1.775 -4.548 9.507 1.00 0.00 58 MET A C 8
ATOM 10708 O O . MET A 1 58 ? 2.776 -4.641 10.217 1.00 0.00 58 MET A O 8
ATOM 10722 N N . THR A 1 59 ? 1.049 -5.596 9.140 1.00 0.00 59 THR A N 8
ATOM 10723 C CA . THR A 1 59 ? 1.393 -6.952 9.559 1.00 0.00 59 THR A CA 8
ATOM 10724 C C . THR A 1 59 ? 2.606 -7.468 8.788 1.00 0.00 59 THR A C 8
ATOM 10725 O O . THR A 1 59 ? 2.777 -7.161 7.608 1.00 0.00 59 THR A O 8
ATOM 10736 N N . GLU A 1 60 ? 3.438 -8.261 9.462 1.00 0.00 60 GLU A N 8
ATOM 10737 C CA . GLU A 1 60 ? 4.642 -8.833 8.853 1.00 0.00 60 GLU A CA 8
ATOM 10738 C C . GLU A 1 60 ? 4.387 -9.230 7.406 1.00 0.00 60 GLU A C 8
ATOM 10739 O O . GLU A 1 60 ? 5.154 -8.893 6.511 1.00 0.00 60 GLU A O 8
ATOM 10751 N N . ALA A 1 61 ? 3.297 -9.943 7.196 1.00 0.00 61 ALA A N 8
ATOM 10752 C CA . ALA A 1 61 ? 2.908 -10.391 5.871 1.00 0.00 61 ALA A CA 8
ATOM 10753 C C . ALA A 1 61 ? 2.940 -9.237 4.878 1.00 0.00 61 ALA A C 8
ATOM 10754 O O . ALA A 1 61 ? 3.622 -9.303 3.864 1.00 0.00 61 ALA A O 8
ATOM 10761 N N . GLU A 1 62 ? 2.212 -8.170 5.184 1.00 0.00 62 GLU A N 8
ATOM 10762 C CA . GLU A 1 62 ? 2.184 -7.001 4.308 1.00 0.00 62 GLU A CA 8
ATOM 10763 C C . GLU A 1 62 ? 3.604 -6.546 4.002 1.00 0.00 62 GLU A C 8
ATOM 10764 O O . GLU A 1 62 ? 4.039 -6.567 2.853 1.00 0.00 62 GLU A O 8
ATOM 10776 N N . ILE A 1 63 ? 4.322 -6.145 5.047 1.00 0.00 63 ILE A N 8
ATOM 10777 C CA . ILE A 1 63 ? 5.704 -5.690 4.902 1.00 0.00 63 ILE A CA 8
ATOM 10778 C C . ILE A 1 63 ? 6.570 -6.763 4.257 1.00 0.00 63 ILE A C 8
ATOM 10779 O O . ILE A 1 63 ? 7.110 -6.570 3.171 1.00 0.00 63 ILE A O 8
ATOM 10795 N N . THR A 1 64 ? 6.697 -7.893 4.940 1.00 0.00 64 THR A N 8
ATOM 10796 C CA . THR A 1 64 ? 7.496 -9.013 4.454 1.00 0.00 64 THR A CA 8
ATOM 10797 C C . THR A 1 64 ? 7.138 -9.369 3.017 1.00 0.00 64 THR A C 8
ATOM 10798 O O . THR A 1 64 ? 8.009 -9.441 2.151 1.00 0.00 64 THR A O 8
ATOM 10809 N N . GLU A 1 65 ? 5.850 -9.591 2.769 1.00 0.00 65 GLU A N 8
ATOM 10810 C CA . GLU A 1 65 ? 5.398 -9.939 1.425 1.00 0.00 65 GLU A CA 8
ATOM 10811 C C . GLU A 1 65 ? 5.628 -8.787 0.475 1.00 0.00 65 GLU A C 8
ATOM 10812 O O . GLU A 1 65 ? 5.610 -8.944 -0.747 1.00 0.00 65 GLU A O 8
ATOM 10824 N N . PHE A 1 66 ? 5.860 -7.638 1.057 1.00 0.00 66 PHE A N 8
ATOM 10825 C CA . PHE A 1 66 ? 6.122 -6.432 0.298 1.00 0.00 66 PHE A CA 8
ATOM 10826 C C . PHE A 1 66 ? 7.623 -6.221 0.136 1.00 0.00 66 PHE A C 8
ATOM 10827 O O . PHE A 1 66 ? 8.073 -5.595 -0.822 1.00 0.00 66 PHE A O 8
ATOM 10844 N N . PHE A 1 67 ? 8.394 -6.752 1.084 1.00 0.00 67 PHE A N 8
ATOM 10845 C CA . PHE A 1 67 ? 9.846 -6.626 1.049 1.00 0.00 67 PHE A CA 8
ATOM 10846 C C . PHE A 1 67 ? 10.451 -7.608 0.051 1.00 0.00 67 PHE A C 8
ATOM 10847 O O . PHE A 1 67 ? 11.531 -7.370 -0.492 1.00 0.00 67 PHE A O 8
ATOM 10864 N N . GLU A 1 68 ? 9.751 -8.713 -0.187 1.00 0.00 68 GLU A N 8
ATOM 10865 C CA . GLU A 1 68 ? 10.220 -9.729 -1.121 1.00 0.00 68 GLU A CA 8
ATOM 10866 C C . GLU A 1 68 ? 9.684 -9.463 -2.526 1.00 0.00 68 GLU A C 8
ATOM 10867 O O . GLU A 1 68 ? 10.318 -9.819 -3.520 1.00 0.00 68 GLU A O 8
ATOM 10879 N N . ALA A 1 69 ? 8.515 -8.835 -2.601 1.00 0.00 69 ALA A N 8
ATOM 10880 C CA . ALA A 1 69 ? 7.895 -8.522 -3.885 1.00 0.00 69 ALA A CA 8
ATOM 10881 C C . ALA A 1 69 ? 8.360 -7.181 -4.423 1.00 0.00 69 ALA A C 8
ATOM 10882 O O . ALA A 1 69 ? 8.116 -6.831 -5.577 1.00 0.00 69 ALA A O 8
ATOM 10889 N N . ALA A 1 70 ? 9.030 -6.448 -3.568 1.00 0.00 70 ALA A N 8
ATOM 10890 C CA . ALA A 1 70 ? 9.554 -5.133 -3.914 1.00 0.00 70 ALA A CA 8
ATOM 10891 C C . ALA A 1 70 ? 10.984 -5.231 -4.434 1.00 0.00 70 ALA A C 8
ATOM 10892 O O . ALA A 1 70 ? 11.424 -4.406 -5.236 1.00 0.00 70 ALA A O 8
ATOM 10899 N N . ASP A 1 71 ? 11.707 -6.248 -3.974 1.00 0.00 71 ASP A N 8
ATOM 10900 C CA . ASP A 1 71 ? 13.088 -6.456 -4.391 1.00 0.00 71 ASP A CA 8
ATOM 10901 C C . ASP A 1 71 ? 13.284 -7.873 -4.932 1.00 0.00 71 ASP A C 8
ATOM 10902 O O . ASP A 1 71 ? 13.077 -8.851 -4.213 1.00 0.00 71 ASP A O 8
ATOM 10911 N N . PRO A 1 72 ? 13.690 -8.006 -6.210 1.00 0.00 72 PRO A N 8
ATOM 10912 C CA . PRO A 1 72 ? 13.911 -9.317 -6.829 1.00 0.00 72 PRO A CA 8
ATOM 10913 C C . PRO A 1 72 ? 15.074 -10.068 -6.192 1.00 0.00 72 PRO A C 8
ATOM 10914 O O . PRO A 1 72 ? 15.002 -11.278 -5.975 1.00 0.00 72 PRO A O 8
ATOM 10925 N N . ASN A 1 73 ? 16.146 -9.342 -5.890 1.00 0.00 73 ASN A N 8
ATOM 10926 C CA . ASN A 1 73 ? 17.325 -9.938 -5.274 1.00 0.00 73 ASN A CA 8
ATOM 10927 C C . ASN A 1 73 ? 17.087 -10.201 -3.789 1.00 0.00 73 ASN A C 8
ATOM 10928 O O . ASN A 1 73 ? 17.646 -11.135 -3.217 1.00 0.00 73 ASN A O 8
ATOM 10939 N N . ASN A 1 74 ? 16.262 -9.360 -3.172 1.00 0.00 74 ASN A N 8
ATOM 10940 C CA . ASN A 1 74 ? 15.953 -9.487 -1.754 1.00 0.00 74 ASN A CA 8
ATOM 10941 C C . ASN A 1 74 ? 17.151 -9.069 -0.917 1.00 0.00 74 ASN A C 8
ATOM 10942 O O . ASN A 1 74 ? 17.450 -9.676 0.110 1.00 0.00 74 ASN A O 8
ATOM 10953 N N . THR A 1 75 ? 17.832 -8.025 -1.369 1.00 0.00 75 THR A N 8
ATOM 10954 C CA . THR A 1 75 ? 19.001 -7.517 -0.669 1.00 0.00 75 THR A CA 8
ATOM 10955 C C . THR A 1 75 ? 18.597 -6.461 0.357 1.00 0.00 75 THR A C 8
ATOM 10956 O O . THR A 1 75 ? 19.254 -5.430 0.499 1.00 0.00 75 THR A O 8
ATOM 10967 N N . GLY A 1 76 ? 17.503 -6.726 1.069 1.00 0.00 76 GLY A N 8
ATOM 10968 C CA . GLY A 1 76 ? 17.020 -5.794 2.071 1.00 0.00 76 GLY A CA 8
ATOM 10969 C C . GLY A 1 76 ? 16.955 -4.370 1.556 1.00 0.00 76 GLY A C 8
ATOM 10970 O O . GLY A 1 76 ? 17.058 -3.416 2.328 1.00 0.00 76 GLY A O 8
ATOM 10974 N N . PHE A 1 77 ? 16.787 -4.228 0.246 1.00 0.00 77 PHE A N 8
ATOM 10975 C CA . PHE A 1 77 ? 16.709 -2.915 -0.379 1.00 0.00 77 PHE A CA 8
ATOM 10976 C C . PHE A 1 77 ? 15.461 -2.814 -1.255 1.00 0.00 77 PHE A C 8
ATOM 10977 O O . PHE A 1 77 ? 15.204 -3.681 -2.087 1.00 0.00 77 PHE A O 8
ATOM 10994 N N . ILE A 1 78 ? 14.689 -1.750 -1.054 1.00 0.00 78 ILE A N 8
ATOM 10995 C CA . ILE A 1 78 ? 13.467 -1.538 -1.822 1.00 0.00 78 ILE A CA 8
ATOM 10996 C C . ILE A 1 78 ? 13.663 -0.498 -2.912 1.00 0.00 78 ILE A C 8
ATOM 10997 O O . ILE A 1 78 ? 14.474 0.419 -2.780 1.00 0.00 78 ILE A O 8
ATOM 11013 N N . ASP A 1 79 ? 12.866 -0.619 -3.962 1.00 0.00 79 ASP A N 8
ATOM 11014 C CA . ASP A 1 79 ? 12.891 0.336 -5.050 1.00 0.00 79 ASP A CA 8
ATOM 11015 C C . ASP A 1 79 ? 11.744 1.313 -4.837 1.00 0.00 79 ASP A C 8
ATOM 11016 O O . ASP A 1 79 ? 10.602 1.021 -5.187 1.00 0.00 79 ASP A O 8
ATOM 11025 N N . TYR A 1 80 ? 12.055 2.453 -4.219 1.00 0.00 80 TYR A N 8
ATOM 11026 C CA . TYR A 1 80 ? 11.056 3.477 -3.901 1.00 0.00 80 TYR A CA 8
ATOM 11027 C C . TYR A 1 80 ? 9.892 3.480 -4.891 1.00 0.00 80 TYR A C 8
ATOM 11028 O O . TYR A 1 80 ? 8.735 3.622 -4.498 1.00 0.00 80 TYR A O 8
ATOM 11046 N N . LYS A 1 81 ? 10.201 3.321 -6.174 1.00 0.00 81 LYS A N 8
ATOM 11047 C CA . LYS A 1 81 ? 9.170 3.304 -7.204 1.00 0.00 81 LYS A CA 8
ATOM 11048 C C . LYS A 1 81 ? 8.272 2.084 -7.044 1.00 0.00 81 LYS A C 8
ATOM 11049 O O . LYS A 1 81 ? 7.054 2.213 -6.915 1.00 0.00 81 LYS A O 8
ATOM 11068 N N . ALA A 1 82 ? 8.877 0.900 -7.040 1.00 0.00 82 ALA A N 8
ATOM 11069 C CA . ALA A 1 82 ? 8.125 -0.340 -6.880 1.00 0.00 82 ALA A CA 8
ATOM 11070 C C . ALA A 1 82 ? 7.239 -0.274 -5.640 1.00 0.00 82 ALA A C 8
ATOM 11071 O O . ALA A 1 82 ? 6.200 -0.931 -5.568 1.00 0.00 82 ALA A O 8
ATOM 11078 N N . PHE A 1 83 ? 7.663 0.529 -4.670 1.00 0.00 83 PHE A N 8
ATOM 11079 C CA . PHE A 1 83 ? 6.919 0.695 -3.431 1.00 0.00 83 PHE A CA 8
ATOM 11080 C C . PHE A 1 83 ? 5.924 1.845 -3.545 1.00 0.00 83 PHE A C 8
ATOM 11081 O O . PHE A 1 83 ? 4.853 1.816 -2.941 1.00 0.00 83 PHE A O 8
ATOM 11098 N N . ALA A 1 84 ? 6.289 2.858 -4.325 1.00 0.00 84 ALA A N 8
ATOM 11099 C CA . ALA A 1 84 ? 5.433 4.021 -4.522 1.00 0.00 84 ALA A CA 8
ATOM 11100 C C . ALA A 1 84 ? 4.311 3.718 -5.510 1.00 0.00 84 ALA A C 8
ATOM 11101 O O . ALA A 1 84 ? 3.233 4.305 -5.437 1.00 0.00 84 ALA A O 8
ATOM 11108 N N . ALA A 1 85 ? 4.573 2.799 -6.435 1.00 0.00 85 ALA A N 8
ATOM 11109 C CA . ALA A 1 85 ? 3.584 2.419 -7.439 1.00 0.00 85 ALA A CA 8
ATOM 11110 C C . ALA A 1 85 ? 2.480 1.563 -6.844 1.00 0.00 85 ALA A C 8
ATOM 11111 O O . ALA A 1 85 ? 1.451 1.316 -7.473 1.00 0.00 85 ALA A O 8
ATOM 11118 N N . MET A 1 86 ? 2.713 1.120 -5.633 1.00 0.00 86 MET A N 8
ATOM 11119 C CA . MET A 1 86 ? 1.759 0.286 -4.912 1.00 0.00 86 MET A CA 8
ATOM 11120 C C . MET A 1 86 ? 0.523 1.087 -4.521 1.00 0.00 86 MET A C 8
ATOM 11121 O O . MET A 1 86 ? -0.592 0.564 -4.514 1.00 0.00 86 MET A O 8
ATOM 11135 N N . LEU A 1 87 ? 0.728 2.360 -4.198 1.00 0.00 87 LEU A N 8
ATOM 11136 C CA . LEU A 1 87 ? -0.372 3.237 -3.805 1.00 0.00 87 LEU A CA 8
ATOM 11137 C C . LEU A 1 87 ? -0.806 4.134 -4.946 1.00 0.00 87 LEU A C 8
ATOM 11138 O O . LEU A 1 87 ? -1.789 4.871 -4.855 1.00 0.00 87 LEU A O 8
ATOM 11154 N N . TYR A 1 88 ? -0.055 4.050 -6.006 1.00 0.00 88 TYR A N 8
ATOM 11155 C CA . TYR A 1 88 ? -0.305 4.834 -7.211 1.00 0.00 88 TYR A CA 8
ATOM 11156 C C . TYR A 1 88 ? -0.418 3.934 -8.438 1.00 0.00 88 TYR A C 8
ATOM 11157 O O . TYR A 1 88 ? -0.220 4.382 -9.567 1.00 0.00 88 TYR A O 8
ATOM 11175 N N . SER A 1 89 ? -0.738 2.666 -8.208 1.00 0.00 89 SER A N 8
ATOM 11176 C CA . SER A 1 89 ? -0.878 1.704 -9.296 1.00 0.00 89 SER A CA 8
ATOM 11177 C C . SER A 1 89 ? -2.056 2.067 -10.194 1.00 0.00 89 SER A C 8
ATOM 11178 O O . SER A 1 89 ? -3.135 1.485 -10.084 1.00 0.00 89 SER A O 8
ATOM 11186 N N . VAL A 1 90 ? -1.840 3.031 -11.083 1.00 0.00 90 VAL A N 8
ATOM 11187 C CA . VAL A 1 90 ? -2.885 3.472 -12.000 1.00 0.00 90 VAL A CA 8
ATOM 11188 C C . VAL A 1 90 ? -2.304 3.814 -13.368 1.00 0.00 90 VAL A C 8
ATOM 11189 O O . VAL A 1 90 ? -2.759 4.744 -14.035 1.00 0.00 90 VAL A O 8
ATOM 11202 N N . ASP A 1 91 ? -1.292 3.056 -13.783 1.00 0.00 91 ASP A N 8
ATOM 11203 C CA . ASP A 1 91 ? -0.648 3.278 -15.071 1.00 0.00 91 ASP A CA 8
ATOM 11204 C C . ASP A 1 91 ? -0.686 2.014 -15.924 1.00 0.00 91 ASP A C 8
ATOM 11205 O O . ASP A 1 91 ? -1.144 0.964 -15.475 1.00 0.00 91 ASP A O 8
ATOM 11214 N N . GLU A 1 92 ? -0.200 2.123 -17.158 1.00 0.00 92 GLU A N 8
ATOM 11215 C CA . GLU A 1 92 ? -0.176 0.992 -18.078 1.00 0.00 92 GLU A CA 8
ATOM 11216 C C . GLU A 1 92 ? -1.589 0.600 -18.500 1.00 0.00 92 GLU A C 8
ATOM 11217 O O . GLU A 1 92 ? -1.977 0.788 -19.653 1.00 0.00 92 GLU A O 8
ATOM 11229 N N . SER A 1 93 ? -2.352 0.055 -17.560 1.00 0.00 93 SER A N 8
ATOM 11230 C CA . SER A 1 93 ? -3.723 -0.363 -17.835 1.00 0.00 93 SER A CA 8
ATOM 11231 C C . SER A 1 93 ? -3.758 -1.427 -18.927 1.00 0.00 93 SER A C 8
ATOM 11232 O O . SER A 1 93 ? -4.865 -1.733 -19.419 1.00 0.00 93 SER A O 8
ATOM 11241 N N . MET A 1 1 ? -27.660 -21.829 9.909 1.00 0.00 1 MET A N 9
ATOM 11242 C CA . MET A 1 1 ? -26.526 -21.853 10.870 1.00 0.00 1 MET A CA 9
ATOM 11243 C C . MET A 1 1 ? -25.320 -22.578 10.283 1.00 0.00 1 MET A C 9
ATOM 11244 O O . MET A 1 1 ? -24.617 -23.304 10.985 1.00 0.00 1 MET A O 9
ATOM 11260 N N . GLY A 1 2 ? -25.087 -22.376 8.990 1.00 0.00 2 GLY A N 9
ATOM 11261 C CA . GLY A 1 2 ? -23.966 -23.017 8.330 1.00 0.00 2 GLY A CA 9
ATOM 11262 C C . GLY A 1 2 ? -23.555 -22.301 7.058 1.00 0.00 2 GLY A C 9
ATOM 11263 O O . GLY A 1 2 ? -24.132 -22.530 5.995 1.00 0.00 2 GLY A O 9
ATOM 11267 N N . SER A 1 3 ? -22.556 -21.432 7.167 1.00 0.00 3 SER A N 9
ATOM 11268 C CA . SER A 1 3 ? -22.068 -20.679 6.017 1.00 0.00 3 SER A CA 9
ATOM 11269 C C . SER A 1 3 ? -21.043 -21.492 5.230 1.00 0.00 3 SER A C 9
ATOM 11270 O O . SER A 1 3 ? -21.291 -21.881 4.090 1.00 0.00 3 SER A O 9
ATOM 11278 N N . SER A 1 4 ? -19.894 -21.742 5.848 1.00 0.00 4 SER A N 9
ATOM 11279 C CA . SER A 1 4 ? -18.832 -22.507 5.206 1.00 0.00 4 SER A CA 9
ATOM 11280 C C . SER A 1 4 ? -18.359 -21.817 3.931 1.00 0.00 4 SER A C 9
ATOM 11281 O O . SER A 1 4 ? -18.815 -22.136 2.833 1.00 0.00 4 SER A O 9
ATOM 11289 N N . HIS A 1 5 ? -17.440 -20.867 4.084 1.00 0.00 5 HIS A N 9
ATOM 11290 C CA . HIS A 1 5 ? -16.904 -20.131 2.946 1.00 0.00 5 HIS A CA 9
ATOM 11291 C C . HIS A 1 5 ? -15.381 -20.206 2.918 1.00 0.00 5 HIS A C 9
ATOM 11292 O O . HIS A 1 5 ? -14.710 -19.243 2.543 1.00 0.00 5 HIS A O 9
ATOM 11307 N N . HIS A 1 6 ? -14.842 -21.352 3.318 1.00 0.00 6 HIS A N 9
ATOM 11308 C CA . HIS A 1 6 ? -13.398 -21.552 3.341 1.00 0.00 6 HIS A CA 9
ATOM 11309 C C . HIS A 1 6 ? -13.014 -22.824 2.593 1.00 0.00 6 HIS A C 9
ATOM 11310 O O . HIS A 1 6 ? -13.842 -23.431 1.914 1.00 0.00 6 HIS A O 9
ATOM 11325 N N . HIS A 1 7 ? -11.751 -23.222 2.723 1.00 0.00 7 HIS A N 9
ATOM 11326 C CA . HIS A 1 7 ? -11.257 -24.424 2.061 1.00 0.00 7 HIS A CA 9
ATOM 11327 C C . HIS A 1 7 ? -11.363 -24.292 0.545 1.00 0.00 7 HIS A C 9
ATOM 11328 O O . HIS A 1 7 ? -12.461 -24.207 -0.005 1.00 0.00 7 HIS A O 9
ATOM 11343 N N . HIS A 1 8 ? -10.215 -24.276 -0.125 1.00 0.00 8 HIS A N 9
ATOM 11344 C CA . HIS A 1 8 ? -10.179 -24.154 -1.578 1.00 0.00 8 HIS A CA 9
ATOM 11345 C C . HIS A 1 8 ? -10.821 -22.847 -2.030 1.00 0.00 8 HIS A C 9
ATOM 11346 O O . HIS A 1 8 ? -12.001 -22.812 -2.384 1.00 0.00 8 HIS A O 9
ATOM 11361 N N . HIS A 1 9 ? -10.038 -21.773 -2.016 1.00 0.00 9 HIS A N 9
ATOM 11362 C CA . HIS A 1 9 ? -10.530 -20.463 -2.426 1.00 0.00 9 HIS A CA 9
ATOM 11363 C C . HIS A 1 9 ? -10.352 -20.258 -3.927 1.00 0.00 9 HIS A C 9
ATOM 11364 O O . HIS A 1 9 ? -9.806 -21.117 -4.619 1.00 0.00 9 HIS A O 9
ATOM 11379 N N . HIS A 1 10 ? -10.815 -19.115 -4.423 1.00 0.00 10 HIS A N 9
ATOM 11380 C CA . HIS A 1 10 ? -10.706 -18.798 -5.842 1.00 0.00 10 HIS A CA 9
ATOM 11381 C C . HIS A 1 10 ? -9.655 -17.719 -6.080 1.00 0.00 10 HIS A C 9
ATOM 11382 O O . HIS A 1 10 ? -8.824 -17.836 -6.979 1.00 0.00 10 HIS A O 9
ATOM 11397 N N . SER A 1 11 ? -9.698 -16.669 -5.265 1.00 0.00 11 SER A N 9
ATOM 11398 C CA . SER A 1 11 ? -8.749 -15.569 -5.386 1.00 0.00 11 SER A CA 9
ATOM 11399 C C . SER A 1 11 ? -8.859 -14.904 -6.754 1.00 0.00 11 SER A C 9
ATOM 11400 O O . SER A 1 11 ? -9.505 -15.429 -7.661 1.00 0.00 11 SER A O 9
ATOM 11408 N N . SER A 1 12 ? -8.223 -13.744 -6.896 1.00 0.00 12 SER A N 9
ATOM 11409 C CA . SER A 1 12 ? -8.250 -13.008 -8.154 1.00 0.00 12 SER A CA 9
ATOM 11410 C C . SER A 1 12 ? -6.929 -13.161 -8.902 1.00 0.00 12 SER A C 9
ATOM 11411 O O . SER A 1 12 ? -5.919 -12.567 -8.525 1.00 0.00 12 SER A O 9
ATOM 11419 N N . GLY A 1 13 ? -6.946 -13.961 -9.964 1.00 0.00 13 GLY A N 9
ATOM 11420 C CA . GLY A 1 13 ? -5.744 -14.176 -10.747 1.00 0.00 13 GLY A CA 9
ATOM 11421 C C . GLY A 1 13 ? -5.990 -15.060 -11.955 1.00 0.00 13 GLY A C 9
ATOM 11422 O O . GLY A 1 13 ? -5.430 -14.828 -13.026 1.00 0.00 13 GLY A O 9
ATOM 11426 N N . LEU A 1 14 ? -6.829 -16.075 -11.781 1.00 0.00 14 LEU A N 9
ATOM 11427 C CA . LEU A 1 14 ? -7.149 -16.997 -12.865 1.00 0.00 14 LEU A CA 9
ATOM 11428 C C . LEU A 1 14 ? -8.233 -16.419 -13.769 1.00 0.00 14 LEU A C 9
ATOM 11429 O O . LEU A 1 14 ? -8.259 -16.685 -14.971 1.00 0.00 14 LEU A O 9
ATOM 11445 N N . VAL A 1 15 ? -9.125 -15.628 -13.184 1.00 0.00 15 VAL A N 9
ATOM 11446 C CA . VAL A 1 15 ? -10.212 -15.013 -13.935 1.00 0.00 15 VAL A CA 9
ATOM 11447 C C . VAL A 1 15 ? -10.135 -13.489 -13.868 1.00 0.00 15 VAL A C 9
ATOM 11448 O O . VAL A 1 15 ? -9.646 -12.928 -12.888 1.00 0.00 15 VAL A O 9
ATOM 11461 N N . PRO A 1 16 ? -10.619 -12.799 -14.915 1.00 0.00 16 PRO A N 9
ATOM 11462 C CA . PRO A 1 16 ? -10.601 -11.333 -14.970 1.00 0.00 16 PRO A CA 9
ATOM 11463 C C . PRO A 1 16 ? -11.249 -10.700 -13.742 1.00 0.00 16 PRO A C 9
ATOM 11464 O O . PRO A 1 16 ? -11.599 -11.393 -12.786 1.00 0.00 16 PRO A O 9
ATOM 11475 N N . ARG A 1 17 ? -11.405 -9.382 -13.776 1.00 0.00 17 ARG A N 9
ATOM 11476 C CA . ARG A 1 17 ? -12.012 -8.654 -12.666 1.00 0.00 17 ARG A CA 9
ATOM 11477 C C . ARG A 1 17 ? -11.192 -8.824 -11.391 1.00 0.00 17 ARG A C 9
ATOM 11478 O O . ARG A 1 17 ? -10.466 -9.806 -11.235 1.00 0.00 17 ARG A O 9
ATOM 11499 N N . GLY A 1 18 ? -11.314 -7.862 -10.483 1.00 0.00 18 GLY A N 9
ATOM 11500 C CA . GLY A 1 18 ? -10.580 -7.924 -9.234 1.00 0.00 18 GLY A CA 9
ATOM 11501 C C . GLY A 1 18 ? -10.183 -6.552 -8.725 1.00 0.00 18 GLY A C 9
ATOM 11502 O O . GLY A 1 18 ? -9.095 -6.061 -9.026 1.00 0.00 18 GLY A O 9
ATOM 11506 N N . SER A 1 19 ? -11.068 -5.931 -7.951 1.00 0.00 19 SER A N 9
ATOM 11507 C CA . SER A 1 19 ? -10.805 -4.607 -7.399 1.00 0.00 19 SER A CA 9
ATOM 11508 C C . SER A 1 19 ? -10.762 -4.653 -5.875 1.00 0.00 19 SER A C 9
ATOM 11509 O O . SER A 1 19 ? -10.907 -5.715 -5.271 1.00 0.00 19 SER A O 9
ATOM 11517 N N . HIS A 1 20 ? -10.560 -3.492 -5.259 1.00 0.00 20 HIS A N 9
ATOM 11518 C CA . HIS A 1 20 ? -10.497 -3.399 -3.805 1.00 0.00 20 HIS A CA 9
ATOM 11519 C C . HIS A 1 20 ? -10.671 -1.955 -3.344 1.00 0.00 20 HIS A C 9
ATOM 11520 O O . HIS A 1 20 ? -10.729 -1.035 -4.160 1.00 0.00 20 HIS A O 9
ATOM 11535 N N . MET A 1 21 ? -10.754 -1.766 -2.032 1.00 0.00 21 MET A N 9
ATOM 11536 C CA . MET A 1 21 ? -10.922 -0.433 -1.462 1.00 0.00 21 MET A CA 9
ATOM 11537 C C . MET A 1 21 ? -9.679 0.419 -1.696 1.00 0.00 21 MET A C 9
ATOM 11538 O O . MET A 1 21 ? -8.564 -0.098 -1.767 1.00 0.00 21 MET A O 9
ATOM 11552 N N . SER A 1 22 ? -9.878 1.727 -1.817 1.00 0.00 22 SER A N 9
ATOM 11553 C CA . SER A 1 22 ? -8.772 2.653 -2.044 1.00 0.00 22 SER A CA 9
ATOM 11554 C C . SER A 1 22 ? -8.376 3.376 -0.763 1.00 0.00 22 SER A C 9
ATOM 11555 O O . SER A 1 22 ? -7.527 4.268 -0.777 1.00 0.00 22 SER A O 9
ATOM 11563 N N . ASP A 1 23 ? -8.996 2.985 0.335 1.00 0.00 23 ASP A N 9
ATOM 11564 C CA . ASP A 1 23 ? -8.717 3.588 1.635 1.00 0.00 23 ASP A CA 9
ATOM 11565 C C . ASP A 1 23 ? -7.535 2.925 2.315 1.00 0.00 23 ASP A C 9
ATOM 11566 O O . ASP A 1 23 ? -6.971 3.444 3.276 1.00 0.00 23 ASP A O 9
ATOM 11575 N N . GLU A 1 24 ? -7.175 1.779 1.795 1.00 0.00 24 GLU A N 9
ATOM 11576 C CA . GLU A 1 24 ? -6.053 1.011 2.323 1.00 0.00 24 GLU A CA 9
ATOM 11577 C C . GLU A 1 24 ? -4.743 1.753 2.130 1.00 0.00 24 GLU A C 9
ATOM 11578 O O . GLU A 1 24 ? -3.730 1.448 2.760 1.00 0.00 24 GLU A O 9
ATOM 11590 N N . LYS A 1 25 ? -4.791 2.731 1.260 1.00 0.00 25 LYS A N 9
ATOM 11591 C CA . LYS A 1 25 ? -3.634 3.563 0.951 1.00 0.00 25 LYS A CA 9
ATOM 11592 C C . LYS A 1 25 ? -3.607 4.800 1.844 1.00 0.00 25 LYS A C 9
ATOM 11593 O O . LYS A 1 25 ? -2.545 5.356 2.117 1.00 0.00 25 LYS A O 9
ATOM 11612 N N . THR A 1 26 ? -4.786 5.227 2.293 1.00 0.00 26 THR A N 9
ATOM 11613 C CA . THR A 1 26 ? -4.894 6.399 3.152 1.00 0.00 26 THR A CA 9
ATOM 11614 C C . THR A 1 26 ? -4.280 6.128 4.518 1.00 0.00 26 THR A C 9
ATOM 11615 O O . THR A 1 26 ? -3.779 7.041 5.172 1.00 0.00 26 THR A O 9
ATOM 11626 N N . GLN A 1 27 ? -4.291 4.871 4.937 1.00 0.00 27 GLN A N 9
ATOM 11627 C CA . GLN A 1 27 ? -3.696 4.504 6.216 1.00 0.00 27 GLN A CA 9
ATOM 11628 C C . GLN A 1 27 ? -2.212 4.857 6.209 1.00 0.00 27 GLN A C 9
ATOM 11629 O O . GLN A 1 27 ? -1.601 5.067 7.257 1.00 0.00 27 GLN A O 9
ATOM 11643 N N . LEU A 1 28 ? -1.643 4.924 5.004 1.00 0.00 28 LEU A N 9
ATOM 11644 C CA . LEU A 1 28 ? -0.235 5.257 4.823 1.00 0.00 28 LEU A CA 9
ATOM 11645 C C . LEU A 1 28 ? -0.028 6.759 4.713 1.00 0.00 28 LEU A C 9
ATOM 11646 O O . LEU A 1 28 ? 1.098 7.257 4.758 1.00 0.00 28 LEU A O 9
ATOM 11662 N N . ILE A 1 29 ? -1.126 7.459 4.566 1.00 0.00 29 ILE A N 9
ATOM 11663 C CA . ILE A 1 29 ? -1.121 8.917 4.442 1.00 0.00 29 ILE A CA 9
ATOM 11664 C C . ILE A 1 29 ? -0.597 9.589 5.691 1.00 0.00 29 ILE A C 9
ATOM 11665 O O . ILE A 1 29 ? -0.238 10.766 5.697 1.00 0.00 29 ILE A O 9
ATOM 11681 N N . GLU A 1 30 ? -0.553 8.811 6.725 1.00 0.00 30 GLU A N 9
ATOM 11682 C CA . GLU A 1 30 ? -0.068 9.259 8.025 1.00 0.00 30 GLU A CA 9
ATOM 11683 C C . GLU A 1 30 ? 1.452 9.250 8.082 1.00 0.00 30 GLU A C 9
ATOM 11684 O O . GLU A 1 30 ? 2.054 9.561 9.110 1.00 0.00 30 GLU A O 9
ATOM 11696 N N . ALA A 1 31 ? 2.054 8.890 6.969 1.00 0.00 31 ALA A N 9
ATOM 11697 C CA . ALA A 1 31 ? 3.507 8.830 6.858 1.00 0.00 31 ALA A CA 9
ATOM 11698 C C . ALA A 1 31 ? 4.069 10.138 6.309 1.00 0.00 31 ALA A C 9
ATOM 11699 O O . ALA A 1 31 ? 5.196 10.520 6.624 1.00 0.00 31 ALA A O 9
ATOM 11706 N N . PHE A 1 32 ? 3.278 10.818 5.486 1.00 0.00 32 PHE A N 9
ATOM 11707 C CA . PHE A 1 32 ? 3.696 12.083 4.889 1.00 0.00 32 PHE A CA 9
ATOM 11708 C C . PHE A 1 32 ? 4.084 13.095 5.964 1.00 0.00 32 PHE A C 9
ATOM 11709 O O . PHE A 1 32 ? 4.909 13.977 5.729 1.00 0.00 32 PHE A O 9
ATOM 11726 N N . TYR A 1 33 ? 3.483 12.962 7.142 1.00 0.00 33 TYR A N 9
ATOM 11727 C CA . TYR A 1 33 ? 3.768 13.866 8.250 1.00 0.00 33 TYR A CA 9
ATOM 11728 C C . TYR A 1 33 ? 4.788 13.256 9.208 1.00 0.00 33 TYR A C 9
ATOM 11729 O O . TYR A 1 33 ? 4.793 13.560 10.400 1.00 0.00 33 TYR A O 9
ATOM 11747 N N . ASN A 1 34 ? 5.652 12.394 8.677 1.00 0.00 34 ASN A N 9
ATOM 11748 C CA . ASN A 1 34 ? 6.675 11.743 9.488 1.00 0.00 34 ASN A CA 9
ATOM 11749 C C . ASN A 1 34 ? 7.556 10.838 8.629 1.00 0.00 34 ASN A C 9
ATOM 11750 O O . ASN A 1 34 ? 7.964 9.762 9.064 1.00 0.00 34 ASN A O 9
ATOM 11761 N N . PHE A 1 35 ? 7.843 11.283 7.410 1.00 0.00 35 PHE A N 9
ATOM 11762 C CA . PHE A 1 35 ? 8.674 10.513 6.492 1.00 0.00 35 PHE A CA 9
ATOM 11763 C C . PHE A 1 35 ? 8.905 11.278 5.193 1.00 0.00 35 PHE A C 9
ATOM 11764 O O . PHE A 1 35 ? 8.930 10.691 4.111 1.00 0.00 35 PHE A O 9
ATOM 11781 N N . ASP A 1 36 ? 9.072 12.592 5.307 1.00 0.00 36 ASP A N 9
ATOM 11782 C CA . ASP A 1 36 ? 9.299 13.437 4.140 1.00 0.00 36 ASP A CA 9
ATOM 11783 C C . ASP A 1 36 ? 10.250 14.582 4.475 1.00 0.00 36 ASP A C 9
ATOM 11784 O O . ASP A 1 36 ? 10.003 15.735 4.116 1.00 0.00 36 ASP A O 9
ATOM 11793 N N . GLY A 1 37 ? 11.339 14.259 5.165 1.00 0.00 37 GLY A N 9
ATOM 11794 C CA . GLY A 1 37 ? 12.310 15.271 5.536 1.00 0.00 37 GLY A CA 9
ATOM 11795 C C . GLY A 1 37 ? 13.284 15.578 4.416 1.00 0.00 37 GLY A C 9
ATOM 11796 O O . GLY A 1 37 ? 13.128 16.569 3.704 1.00 0.00 37 GLY A O 9
ATOM 11800 N N . ASP A 1 38 ? 14.291 14.726 4.260 1.00 0.00 38 ASP A N 9
ATOM 11801 C CA . ASP A 1 38 ? 15.296 14.911 3.219 1.00 0.00 38 ASP A CA 9
ATOM 11802 C C . ASP A 1 38 ? 16.302 13.765 3.222 1.00 0.00 38 ASP A C 9
ATOM 11803 O O . ASP A 1 38 ? 17.415 13.904 3.728 1.00 0.00 38 ASP A O 9
ATOM 11812 N N . TYR A 1 39 ? 15.902 12.631 2.657 1.00 0.00 39 TYR A N 9
ATOM 11813 C CA . TYR A 1 39 ? 16.768 11.460 2.594 1.00 0.00 39 TYR A CA 9
ATOM 11814 C C . TYR A 1 39 ? 16.525 10.669 1.313 1.00 0.00 39 TYR A C 9
ATOM 11815 O O . TYR A 1 39 ? 16.613 9.441 1.304 1.00 0.00 39 TYR A O 9
ATOM 11833 N N . ASP A 1 40 ? 16.221 11.381 0.233 1.00 0.00 40 ASP A N 9
ATOM 11834 C CA . ASP A 1 40 ? 15.966 10.746 -1.054 1.00 0.00 40 ASP A CA 9
ATOM 11835 C C . ASP A 1 40 ? 14.777 9.796 -0.967 1.00 0.00 40 ASP A C 9
ATOM 11836 O O . ASP A 1 40 ? 14.112 9.709 0.065 1.00 0.00 40 ASP A O 9
ATOM 11845 N N . GLY A 1 41 ? 14.512 9.085 -2.059 1.00 0.00 41 GLY A N 9
ATOM 11846 C CA . GLY A 1 41 ? 13.403 8.151 -2.086 1.00 0.00 41 GLY A CA 9
ATOM 11847 C C . GLY A 1 41 ? 13.846 6.715 -1.885 1.00 0.00 41 GLY A C 9
ATOM 11848 O O . GLY A 1 41 ? 13.158 5.931 -1.233 1.00 0.00 41 GLY A O 9
ATOM 11852 N N . PHE A 1 42 ? 15.001 6.372 -2.446 1.00 0.00 42 PHE A N 9
ATOM 11853 C CA . PHE A 1 42 ? 15.537 5.022 -2.325 1.00 0.00 42 PHE A CA 9
ATOM 11854 C C . PHE A 1 42 ? 15.770 4.659 -0.863 1.00 0.00 42 PHE A C 9
ATOM 11855 O O . PHE A 1 42 ? 16.483 5.359 -0.144 1.00 0.00 42 PHE A O 9
ATOM 11872 N N . VAL A 1 43 ? 15.160 3.562 -0.431 1.00 0.00 43 VAL A N 9
ATOM 11873 C CA . VAL A 1 43 ? 15.295 3.103 0.945 1.00 0.00 43 VAL A CA 9
ATOM 11874 C C . VAL A 1 43 ? 15.435 1.585 1.001 1.00 0.00 43 VAL A C 9
ATOM 11875 O O . VAL A 1 43 ? 14.619 0.855 0.439 1.00 0.00 43 VAL A O 9
ATOM 11888 N N . SER A 1 44 ? 16.477 1.117 1.679 1.00 0.00 44 SER A N 9
ATOM 11889 C CA . SER A 1 44 ? 16.730 -0.312 1.806 1.00 0.00 44 SER A CA 9
ATOM 11890 C C . SER A 1 44 ? 15.654 -0.989 2.650 1.00 0.00 44 SER A C 9
ATOM 11891 O O . SER A 1 44 ? 15.023 -0.357 3.496 1.00 0.00 44 SER A O 9
ATOM 11899 N N . VAL A 1 45 ? 15.455 -2.282 2.414 1.00 0.00 45 VAL A N 9
ATOM 11900 C CA . VAL A 1 45 ? 14.464 -3.054 3.152 1.00 0.00 45 VAL A CA 9
ATOM 11901 C C . VAL A 1 45 ? 14.796 -3.086 4.639 1.00 0.00 45 VAL A C 9
ATOM 11902 O O . VAL A 1 45 ? 13.909 -3.217 5.484 1.00 0.00 45 VAL A O 9
ATOM 11915 N N . GLU A 1 46 ? 16.082 -2.969 4.951 1.00 0.00 46 GLU A N 9
ATOM 11916 C CA . GLU A 1 46 ? 16.540 -2.987 6.336 1.00 0.00 46 GLU A CA 9
ATOM 11917 C C . GLU A 1 46 ? 16.156 -1.698 7.053 1.00 0.00 46 GLU A C 9
ATOM 11918 O O . GLU A 1 46 ? 15.449 -1.725 8.060 1.00 0.00 46 GLU A O 9
ATOM 11930 N N . GLU A 1 47 ? 16.620 -0.571 6.525 1.00 0.00 47 GLU A N 9
ATOM 11931 C CA . GLU A 1 47 ? 16.318 0.729 7.114 1.00 0.00 47 GLU A CA 9
ATOM 11932 C C . GLU A 1 47 ? 14.811 0.957 7.180 1.00 0.00 47 GLU A C 9
ATOM 11933 O O . GLU A 1 47 ? 14.315 1.663 8.059 1.00 0.00 47 GLU A O 9
ATOM 11945 N N . PHE A 1 48 ? 14.088 0.350 6.244 1.00 0.00 48 PHE A N 9
ATOM 11946 C CA . PHE A 1 48 ? 12.637 0.479 6.192 1.00 0.00 48 PHE A CA 9
ATOM 11947 C C . PHE A 1 48 ? 11.995 -0.082 7.457 1.00 0.00 48 PHE A C 9
ATOM 11948 O O . PHE A 1 48 ? 11.005 0.456 7.954 1.00 0.00 48 PHE A O 9
ATOM 11965 N N . ARG A 1 49 ? 12.565 -1.166 7.973 1.00 0.00 49 ARG A N 9
ATOM 11966 C CA . ARG A 1 49 ? 12.051 -1.801 9.181 1.00 0.00 49 ARG A CA 9
ATOM 11967 C C . ARG A 1 49 ? 12.035 -0.820 10.348 1.00 0.00 49 ARG A C 9
ATOM 11968 O O . ARG A 1 49 ? 11.019 -0.661 11.025 1.00 0.00 49 ARG A O 9
ATOM 11989 N N . GLY A 1 50 ? 13.168 -0.163 10.577 1.00 0.00 50 GLY A N 9
ATOM 11990 C CA . GLY A 1 50 ? 13.261 0.797 11.662 1.00 0.00 50 GLY A CA 9
ATOM 11991 C C . GLY A 1 50 ? 12.228 1.900 11.552 1.00 0.00 50 GLY A C 9
ATOM 11992 O O . GLY A 1 50 ? 11.832 2.493 12.556 1.00 0.00 50 GLY A O 9
ATOM 11996 N N . ILE A 1 51 ? 11.791 2.178 10.327 1.00 0.00 51 ILE A N 9
ATOM 11997 C CA . ILE A 1 51 ? 10.797 3.216 10.087 1.00 0.00 51 ILE A CA 9
ATOM 11998 C C . ILE A 1 51 ? 9.389 2.703 10.369 1.00 0.00 51 ILE A C 9
ATOM 11999 O O . ILE A 1 51 ? 8.556 3.420 10.923 1.00 0.00 51 ILE A O 9
ATOM 12015 N N . ILE A 1 52 ? 9.130 1.458 9.982 1.00 0.00 52 ILE A N 9
ATOM 12016 C CA . ILE A 1 52 ? 7.823 0.847 10.193 1.00 0.00 52 ILE A CA 9
ATOM 12017 C C . ILE A 1 52 ? 7.630 0.444 11.652 1.00 0.00 52 ILE A C 9
ATOM 12018 O O . ILE A 1 52 ? 6.507 0.412 12.153 1.00 0.00 52 ILE A O 9
ATOM 12034 N N . ARG A 1 53 ? 8.733 0.134 12.330 1.00 0.00 53 ARG A N 9
ATOM 12035 C CA . ARG A 1 53 ? 8.680 -0.268 13.731 1.00 0.00 53 ARG A CA 9
ATOM 12036 C C . ARG A 1 53 ? 7.882 0.734 14.560 1.00 0.00 53 ARG A C 9
ATOM 12037 O O . ARG A 1 53 ? 6.924 0.368 15.240 1.00 0.00 53 ARG A O 9
ATOM 12058 N N . ASP A 1 54 ? 8.284 2.000 14.495 1.00 0.00 54 ASP A N 9
ATOM 12059 C CA . ASP A 1 54 ? 7.606 3.057 15.237 1.00 0.00 54 ASP A CA 9
ATOM 12060 C C . ASP A 1 54 ? 6.882 4.018 14.296 1.00 0.00 54 ASP A C 9
ATOM 12061 O O . ASP A 1 54 ? 6.490 5.113 14.698 1.00 0.00 54 ASP A O 9
ATOM 12070 N N . GLY A 1 55 ? 6.708 3.607 13.040 1.00 0.00 55 GLY A N 9
ATOM 12071 C CA . GLY A 1 55 ? 6.034 4.454 12.074 1.00 0.00 55 GLY A CA 9
ATOM 12072 C C . GLY A 1 55 ? 4.585 4.061 11.860 1.00 0.00 55 GLY A C 9
ATOM 12073 O O . GLY A 1 55 ? 3.687 4.600 12.508 1.00 0.00 55 GLY A O 9
ATOM 12077 N N . LEU A 1 56 ? 4.358 3.125 10.947 1.00 0.00 56 LEU A N 9
ATOM 12078 C CA . LEU A 1 56 ? 3.007 2.663 10.645 1.00 0.00 56 LEU A CA 9
ATOM 12079 C C . LEU A 1 56 ? 2.757 1.279 11.239 1.00 0.00 56 LEU A C 9
ATOM 12080 O O . LEU A 1 56 ? 3.634 0.416 11.212 1.00 0.00 56 LEU A O 9
ATOM 12096 N N . PRO A 1 57 ? 1.550 1.047 11.788 1.00 0.00 57 PRO A N 9
ATOM 12097 C CA . PRO A 1 57 ? 1.193 -0.238 12.388 1.00 0.00 57 PRO A CA 9
ATOM 12098 C C . PRO A 1 57 ? 0.768 -1.268 11.346 1.00 0.00 57 PRO A C 9
ATOM 12099 O O . PRO A 1 57 ? -0.324 -1.830 11.420 1.00 0.00 57 PRO A O 9
ATOM 12110 N N . MET A 1 58 ? 1.641 -1.511 10.375 1.00 0.00 58 MET A N 9
ATOM 12111 C CA . MET A 1 58 ? 1.362 -2.473 9.318 1.00 0.00 58 MET A CA 9
ATOM 12112 C C . MET A 1 58 ? 1.806 -3.873 9.732 1.00 0.00 58 MET A C 9
ATOM 12113 O O . MET A 1 58 ? 2.865 -4.044 10.335 1.00 0.00 58 MET A O 9
ATOM 12127 N N . THR A 1 59 ? 0.991 -4.873 9.406 1.00 0.00 59 THR A N 9
ATOM 12128 C CA . THR A 1 59 ? 1.308 -6.257 9.748 1.00 0.00 59 THR A CA 9
ATOM 12129 C C . THR A 1 59 ? 2.492 -6.764 8.936 1.00 0.00 59 THR A C 9
ATOM 12130 O O . THR A 1 59 ? 2.613 -6.479 7.745 1.00 0.00 59 THR A O 9
ATOM 12141 N N . GLU A 1 60 ? 3.357 -7.527 9.595 1.00 0.00 60 GLU A N 9
ATOM 12142 C CA . GLU A 1 60 ? 4.546 -8.098 8.962 1.00 0.00 60 GLU A CA 9
ATOM 12143 C C . GLU A 1 60 ? 4.238 -8.584 7.550 1.00 0.00 60 GLU A C 9
ATOM 12144 O O . GLU A 1 60 ? 4.942 -8.261 6.601 1.00 0.00 60 GLU A O 9
ATOM 12156 N N . ALA A 1 61 ? 3.182 -9.367 7.435 1.00 0.00 61 ALA A N 9
ATOM 12157 C CA . ALA A 1 61 ? 2.757 -9.918 6.159 1.00 0.00 61 ALA A CA 9
ATOM 12158 C C . ALA A 1 61 ? 2.757 -8.860 5.068 1.00 0.00 61 ALA A C 9
ATOM 12159 O O . ALA A 1 61 ? 3.364 -9.045 4.020 1.00 0.00 61 ALA A O 9
ATOM 12166 N N . GLU A 1 62 ? 2.084 -7.745 5.317 1.00 0.00 62 GLU A N 9
ATOM 12167 C CA . GLU A 1 62 ? 2.033 -6.669 4.331 1.00 0.00 62 GLU A CA 9
ATOM 12168 C C . GLU A 1 62 ? 3.443 -6.198 3.999 1.00 0.00 62 GLU A C 9
ATOM 12169 O O . GLU A 1 62 ? 3.883 -6.291 2.856 1.00 0.00 62 GLU A O 9
ATOM 12181 N N . ILE A 1 63 ? 4.150 -5.703 5.012 1.00 0.00 63 ILE A N 9
ATOM 12182 C CA . ILE A 1 63 ? 5.521 -5.224 4.828 1.00 0.00 63 ILE A CA 9
ATOM 12183 C C . ILE A 1 63 ? 6.406 -6.319 4.258 1.00 0.00 63 ILE A C 9
ATOM 12184 O O . ILE A 1 63 ? 6.967 -6.177 3.177 1.00 0.00 63 ILE A O 9
ATOM 12200 N N . THR A 1 64 ? 6.520 -7.419 4.994 1.00 0.00 64 THR A N 9
ATOM 12201 C CA . THR A 1 64 ? 7.328 -8.552 4.567 1.00 0.00 64 THR A CA 9
ATOM 12202 C C . THR A 1 64 ? 6.946 -8.988 3.159 1.00 0.00 64 THR A C 9
ATOM 12203 O O . THR A 1 64 ? 7.804 -9.120 2.286 1.00 0.00 64 THR A O 9
ATOM 12214 N N . GLU A 1 65 ? 5.651 -9.200 2.939 1.00 0.00 65 GLU A N 9
ATOM 12215 C CA . GLU A 1 65 ? 5.174 -9.611 1.623 1.00 0.00 65 GLU A CA 9
ATOM 12216 C C . GLU A 1 65 ? 5.397 -8.506 0.614 1.00 0.00 65 GLU A C 9
ATOM 12217 O O . GLU A 1 65 ? 5.367 -8.723 -0.598 1.00 0.00 65 GLU A O 9
ATOM 12229 N N . PHE A 1 66 ? 5.640 -7.330 1.138 1.00 0.00 66 PHE A N 9
ATOM 12230 C CA . PHE A 1 66 ? 5.899 -6.162 0.318 1.00 0.00 66 PHE A CA 9
ATOM 12231 C C . PHE A 1 66 ? 7.403 -5.952 0.156 1.00 0.00 66 PHE A C 9
ATOM 12232 O O . PHE A 1 66 ? 7.855 -5.368 -0.826 1.00 0.00 66 PHE A O 9
ATOM 12249 N N . PHE A 1 67 ? 8.169 -6.441 1.130 1.00 0.00 67 PHE A N 9
ATOM 12250 C CA . PHE A 1 67 ? 9.620 -6.313 1.103 1.00 0.00 67 PHE A CA 9
ATOM 12251 C C . PHE A 1 67 ? 10.217 -7.209 0.022 1.00 0.00 67 PHE A C 9
ATOM 12252 O O . PHE A 1 67 ? 11.137 -6.809 -0.693 1.00 0.00 67 PHE A O 9
ATOM 12269 N N . GLU A 1 68 ? 9.686 -8.421 -0.090 1.00 0.00 68 GLU A N 9
ATOM 12270 C CA . GLU A 1 68 ? 10.163 -9.375 -1.084 1.00 0.00 68 GLU A CA 9
ATOM 12271 C C . GLU A 1 68 ? 9.496 -9.134 -2.434 1.00 0.00 68 GLU A C 9
ATOM 12272 O O . GLU A 1 68 ? 10.076 -9.411 -3.483 1.00 0.00 68 GLU A O 9
ATOM 12284 N N . ALA A 1 69 ? 8.273 -8.614 -2.400 1.00 0.00 69 ALA A N 9
ATOM 12285 C CA . ALA A 1 69 ? 7.526 -8.334 -3.622 1.00 0.00 69 ALA A CA 9
ATOM 12286 C C . ALA A 1 69 ? 7.959 -7.026 -4.259 1.00 0.00 69 ALA A C 9
ATOM 12287 O O . ALA A 1 69 ? 7.598 -6.713 -5.393 1.00 0.00 69 ALA A O 9
ATOM 12294 N N . ALA A 1 70 ? 8.733 -6.279 -3.512 1.00 0.00 70 ALA A N 9
ATOM 12295 C CA . ALA A 1 70 ? 9.244 -4.992 -3.963 1.00 0.00 70 ALA A CA 9
ATOM 12296 C C . ALA A 1 70 ? 10.599 -5.150 -4.645 1.00 0.00 70 ALA A C 9
ATOM 12297 O O . ALA A 1 70 ? 10.937 -4.399 -5.559 1.00 0.00 70 ALA A O 9
ATOM 12304 N N . ASP A 1 71 ? 11.371 -6.134 -4.193 1.00 0.00 71 ASP A N 9
ATOM 12305 C CA . ASP A 1 71 ? 12.688 -6.393 -4.758 1.00 0.00 71 ASP A CA 9
ATOM 12306 C C . ASP A 1 71 ? 12.731 -7.767 -5.425 1.00 0.00 71 ASP A C 9
ATOM 12307 O O . ASP A 1 71 ? 12.487 -8.786 -4.777 1.00 0.00 71 ASP A O 9
ATOM 12316 N N . PRO A 1 72 ? 13.043 -7.820 -6.734 1.00 0.00 72 PRO A N 9
ATOM 12317 C CA . PRO A 1 72 ? 13.114 -9.084 -7.476 1.00 0.00 72 PRO A CA 9
ATOM 12318 C C . PRO A 1 72 ? 14.215 -9.998 -6.954 1.00 0.00 72 PRO A C 9
ATOM 12319 O O . PRO A 1 72 ? 14.068 -11.221 -6.939 1.00 0.00 72 PRO A O 9
ATOM 12330 N N . ASN A 1 73 ? 15.319 -9.399 -6.520 1.00 0.00 73 ASN A N 9
ATOM 12331 C CA . ASN A 1 73 ? 16.447 -10.158 -5.993 1.00 0.00 73 ASN A CA 9
ATOM 12332 C C . ASN A 1 73 ? 16.242 -10.477 -4.515 1.00 0.00 73 ASN A C 9
ATOM 12333 O O . ASN A 1 73 ? 16.701 -11.505 -4.021 1.00 0.00 73 ASN A O 9
ATOM 12344 N N . ASN A 1 74 ? 15.557 -9.578 -3.814 1.00 0.00 74 ASN A N 9
ATOM 12345 C CA . ASN A 1 74 ? 15.295 -9.748 -2.390 1.00 0.00 74 ASN A CA 9
ATOM 12346 C C . ASN A 1 74 ? 16.570 -9.529 -1.593 1.00 0.00 74 ASN A C 9
ATOM 12347 O O . ASN A 1 74 ? 16.817 -10.204 -0.595 1.00 0.00 74 ASN A O 9
ATOM 12358 N N . THR A 1 75 ? 17.374 -8.576 -2.044 1.00 0.00 75 THR A N 9
ATOM 12359 C CA . THR A 1 75 ? 18.625 -8.258 -1.376 1.00 0.00 75 THR A CA 9
ATOM 12360 C C . THR A 1 75 ? 18.408 -7.203 -0.297 1.00 0.00 75 THR A C 9
ATOM 12361 O O . THR A 1 75 ? 19.205 -6.275 -0.147 1.00 0.00 75 THR A O 9
ATOM 12372 N N . GLY A 1 76 ? 17.318 -7.350 0.451 1.00 0.00 76 GLY A N 9
ATOM 12373 C CA . GLY A 1 76 ? 17.001 -6.408 1.505 1.00 0.00 76 GLY A CA 9
ATOM 12374 C C . GLY A 1 76 ? 17.037 -4.969 1.034 1.00 0.00 76 GLY A C 9
ATOM 12375 O O . GLY A 1 76 ? 17.254 -4.053 1.829 1.00 0.00 76 GLY A O 9
ATOM 12379 N N . PHE A 1 77 ? 16.818 -4.765 -0.260 1.00 0.00 77 PHE A N 9
ATOM 12380 C CA . PHE A 1 77 ? 16.817 -3.425 -0.830 1.00 0.00 77 PHE A CA 9
ATOM 12381 C C . PHE A 1 77 ? 15.548 -3.186 -1.640 1.00 0.00 77 PHE A C 9
ATOM 12382 O O . PHE A 1 77 ? 15.183 -3.994 -2.495 1.00 0.00 77 PHE A O 9
ATOM 12399 N N . ILE A 1 78 ? 14.876 -2.074 -1.364 1.00 0.00 78 ILE A N 9
ATOM 12400 C CA . ILE A 1 78 ? 13.644 -1.733 -2.065 1.00 0.00 78 ILE A CA 9
ATOM 12401 C C . ILE A 1 78 ? 13.883 -0.686 -3.141 1.00 0.00 78 ILE A C 9
ATOM 12402 O O . ILE A 1 78 ? 14.767 0.162 -3.022 1.00 0.00 78 ILE A O 9
ATOM 12418 N N . ASP A 1 79 ? 13.040 -0.722 -4.162 1.00 0.00 79 ASP A N 9
ATOM 12419 C CA . ASP A 1 79 ? 13.096 0.251 -5.234 1.00 0.00 79 ASP A CA 9
ATOM 12420 C C . ASP A 1 79 ? 12.000 1.276 -4.990 1.00 0.00 79 ASP A C 9
ATOM 12421 O O . ASP A 1 79 ? 10.840 1.040 -5.323 1.00 0.00 79 ASP A O 9
ATOM 12430 N N . TYR A 1 80 ? 12.372 2.391 -4.362 1.00 0.00 80 TYR A N 9
ATOM 12431 C CA . TYR A 1 80 ? 11.425 3.455 -4.015 1.00 0.00 80 TYR A CA 9
ATOM 12432 C C . TYR A 1 80 ? 10.242 3.519 -4.978 1.00 0.00 80 TYR A C 9
ATOM 12433 O O . TYR A 1 80 ? 9.101 3.707 -4.557 1.00 0.00 80 TYR A O 9
ATOM 12451 N N . LYS A 1 81 ? 10.516 3.360 -6.268 1.00 0.00 81 LYS A N 9
ATOM 12452 C CA . LYS A 1 81 ? 9.461 3.398 -7.273 1.00 0.00 81 LYS A CA 9
ATOM 12453 C C . LYS A 1 81 ? 8.505 2.226 -7.092 1.00 0.00 81 LYS A C 9
ATOM 12454 O O . LYS A 1 81 ? 7.299 2.417 -6.940 1.00 0.00 81 LYS A O 9
ATOM 12473 N N . ALA A 1 82 ? 9.050 1.013 -7.094 1.00 0.00 82 ALA A N 9
ATOM 12474 C CA . ALA A 1 82 ? 8.240 -0.186 -6.911 1.00 0.00 82 ALA A CA 9
ATOM 12475 C C . ALA A 1 82 ? 7.401 -0.075 -5.643 1.00 0.00 82 ALA A C 9
ATOM 12476 O O . ALA A 1 82 ? 6.327 -0.667 -5.536 1.00 0.00 82 ALA A O 9
ATOM 12483 N N . PHE A 1 83 ? 7.905 0.695 -4.684 1.00 0.00 83 PHE A N 9
ATOM 12484 C CA . PHE A 1 83 ? 7.217 0.898 -3.418 1.00 0.00 83 PHE A CA 9
ATOM 12485 C C . PHE A 1 83 ? 6.273 2.093 -3.502 1.00 0.00 83 PHE A C 9
ATOM 12486 O O . PHE A 1 83 ? 5.229 2.120 -2.849 1.00 0.00 83 PHE A O 9
ATOM 12503 N N . ALA A 1 84 ? 6.648 3.081 -4.310 1.00 0.00 84 ALA A N 9
ATOM 12504 C CA . ALA A 1 84 ? 5.838 4.282 -4.482 1.00 0.00 84 ALA A CA 9
ATOM 12505 C C . ALA A 1 84 ? 4.666 4.024 -5.424 1.00 0.00 84 ALA A C 9
ATOM 12506 O O . ALA A 1 84 ? 3.603 4.629 -5.287 1.00 0.00 84 ALA A O 9
ATOM 12513 N N . ALA A 1 85 ? 4.868 3.124 -6.381 1.00 0.00 85 ALA A N 9
ATOM 12514 C CA . ALA A 1 85 ? 3.828 2.787 -7.346 1.00 0.00 85 ALA A CA 9
ATOM 12515 C C . ALA A 1 85 ? 2.745 1.922 -6.729 1.00 0.00 85 ALA A C 9
ATOM 12516 O O . ALA A 1 85 ? 1.684 1.705 -7.314 1.00 0.00 85 ALA A O 9
ATOM 12523 N N . MET A 1 86 ? 3.032 1.439 -5.544 1.00 0.00 86 MET A N 9
ATOM 12524 C CA . MET A 1 86 ? 2.107 0.592 -4.803 1.00 0.00 86 MET A CA 9
ATOM 12525 C C . MET A 1 86 ? 0.964 1.417 -4.222 1.00 0.00 86 MET A C 9
ATOM 12526 O O . MET A 1 86 ? -0.162 0.933 -4.094 1.00 0.00 86 MET A O 9
ATOM 12540 N N . LEU A 1 87 ? 1.260 2.663 -3.874 1.00 0.00 87 LEU A N 9
ATOM 12541 C CA . LEU A 1 87 ? 0.257 3.560 -3.307 1.00 0.00 87 LEU A CA 9
ATOM 12542 C C . LEU A 1 87 ? -0.339 4.468 -4.363 1.00 0.00 87 LEU A C 9
ATOM 12543 O O . LEU A 1 87 ? -1.289 5.211 -4.121 1.00 0.00 87 LEU A O 9
ATOM 12559 N N . TYR A 1 88 ? 0.242 4.384 -5.525 1.00 0.00 88 TYR A N 9
ATOM 12560 C CA . TYR A 1 88 ? -0.183 5.173 -6.675 1.00 0.00 88 TYR A CA 9
ATOM 12561 C C . TYR A 1 88 ? -0.473 4.280 -7.877 1.00 0.00 88 TYR A C 9
ATOM 12562 O O . TYR A 1 88 ? -0.446 4.733 -9.022 1.00 0.00 88 TYR A O 9
ATOM 12580 N N . SER A 1 89 ? -0.752 3.009 -7.611 1.00 0.00 89 SER A N 9
ATOM 12581 C CA . SER A 1 89 ? -1.047 2.052 -8.670 1.00 0.00 89 SER A CA 9
ATOM 12582 C C . SER A 1 89 ? -2.381 2.372 -9.337 1.00 0.00 89 SER A C 9
ATOM 12583 O O . SER A 1 89 ? -3.439 1.959 -8.863 1.00 0.00 89 SER A O 9
ATOM 12591 N N . VAL A 1 90 ? -2.322 3.111 -10.441 1.00 0.00 90 VAL A N 9
ATOM 12592 C CA . VAL A 1 90 ? -3.525 3.487 -11.174 1.00 0.00 90 VAL A CA 9
ATOM 12593 C C . VAL A 1 90 ? -3.380 3.185 -12.662 1.00 0.00 90 VAL A C 9
ATOM 12594 O O . VAL A 1 90 ? -3.946 3.880 -13.504 1.00 0.00 90 VAL A O 9
ATOM 12607 N N . ASP A 1 91 ? -2.616 2.144 -12.976 1.00 0.00 91 ASP A N 9
ATOM 12608 C CA . ASP A 1 91 ? -2.396 1.747 -14.362 1.00 0.00 91 ASP A CA 9
ATOM 12609 C C . ASP A 1 91 ? -2.232 0.236 -14.478 1.00 0.00 91 ASP A C 9
ATOM 12610 O O . ASP A 1 91 ? -1.292 -0.341 -13.930 1.00 0.00 91 ASP A O 9
ATOM 12619 N N . GLU A 1 92 ? -3.152 -0.401 -15.194 1.00 0.00 92 GLU A N 9
ATOM 12620 C CA . GLU A 1 92 ? -3.109 -1.846 -15.382 1.00 0.00 92 GLU A CA 9
ATOM 12621 C C . GLU A 1 92 ? -3.469 -2.220 -16.817 1.00 0.00 92 GLU A C 9
ATOM 12622 O O . GLU A 1 92 ? -3.930 -1.382 -17.590 1.00 0.00 92 GLU A O 9
ATOM 12634 N N . SER A 1 93 ? -3.252 -3.484 -17.165 1.00 0.00 93 SER A N 9
ATOM 12635 C CA . SER A 1 93 ? -3.553 -3.971 -18.506 1.00 0.00 93 SER A CA 9
ATOM 12636 C C . SER A 1 93 ? -2.775 -3.186 -19.559 1.00 0.00 93 SER A C 9
ATOM 12637 O O . SER A 1 93 ? -3.227 -3.149 -20.723 1.00 0.00 93 SER A O 9
ATOM 12646 N N . MET A 1 1 ? -20.805 21.333 -14.461 1.00 0.00 1 MET A N 10
ATOM 12647 C CA . MET A 1 1 ? -21.751 20.591 -13.588 1.00 0.00 1 MET A CA 10
ATOM 12648 C C . MET A 1 1 ? -21.990 19.178 -14.109 1.00 0.00 1 MET A C 10
ATOM 12649 O O . MET A 1 1 ? -22.282 18.983 -15.289 1.00 0.00 1 MET A O 10
ATOM 12665 N N . GLY A 1 2 ? -21.864 18.196 -13.223 1.00 0.00 2 GLY A N 10
ATOM 12666 C CA . GLY A 1 2 ? -22.071 16.814 -13.613 1.00 0.00 2 GLY A CA 10
ATOM 12667 C C . GLY A 1 2 ? -22.887 16.039 -12.598 1.00 0.00 2 GLY A C 10
ATOM 12668 O O . GLY A 1 2 ? -22.479 14.967 -12.151 1.00 0.00 2 GLY A O 10
ATOM 12672 N N . SER A 1 3 ? -24.043 16.583 -12.232 1.00 0.00 3 SER A N 10
ATOM 12673 C CA . SER A 1 3 ? -24.918 15.936 -11.262 1.00 0.00 3 SER A CA 10
ATOM 12674 C C . SER A 1 3 ? -26.063 15.211 -11.963 1.00 0.00 3 SER A C 10
ATOM 12675 O O . SER A 1 3 ? -26.502 14.149 -11.520 1.00 0.00 3 SER A O 10
ATOM 12683 N N . SER A 1 4 ? -26.545 15.793 -13.057 1.00 0.00 4 SER A N 10
ATOM 12684 C CA . SER A 1 4 ? -27.639 15.202 -13.818 1.00 0.00 4 SER A CA 10
ATOM 12685 C C . SER A 1 4 ? -27.253 13.824 -14.346 1.00 0.00 4 SER A C 10
ATOM 12686 O O . SER A 1 4 ? -26.194 13.655 -14.953 1.00 0.00 4 SER A O 10
ATOM 12694 N N . HIS A 1 5 ? -28.117 12.842 -14.112 1.00 0.00 5 HIS A N 10
ATOM 12695 C CA . HIS A 1 5 ? -27.866 11.480 -14.565 1.00 0.00 5 HIS A CA 10
ATOM 12696 C C . HIS A 1 5 ? -28.538 11.219 -15.909 1.00 0.00 5 HIS A C 10
ATOM 12697 O O . HIS A 1 5 ? -29.668 10.736 -15.967 1.00 0.00 5 HIS A O 10
ATOM 12712 N N . HIS A 1 6 ? -27.834 11.544 -16.989 1.00 0.00 6 HIS A N 10
ATOM 12713 C CA . HIS A 1 6 ? -28.362 11.347 -18.334 1.00 0.00 6 HIS A CA 10
ATOM 12714 C C . HIS A 1 6 ? -28.534 9.862 -18.637 1.00 0.00 6 HIS A C 10
ATOM 12715 O O . HIS A 1 6 ? -27.855 9.015 -18.057 1.00 0.00 6 HIS A O 10
ATOM 12730 N N . HIS A 1 7 ? -29.450 9.553 -19.551 1.00 0.00 7 HIS A N 10
ATOM 12731 C CA . HIS A 1 7 ? -29.712 8.169 -19.932 1.00 0.00 7 HIS A CA 10
ATOM 12732 C C . HIS A 1 7 ? -29.733 8.017 -21.449 1.00 0.00 7 HIS A C 10
ATOM 12733 O O . HIS A 1 7 ? -30.798 7.973 -22.064 1.00 0.00 7 HIS A O 10
ATOM 12748 N N . HIS A 1 8 ? -28.549 7.937 -22.046 1.00 0.00 8 HIS A N 10
ATOM 12749 C CA . HIS A 1 8 ? -28.430 7.790 -23.493 1.00 0.00 8 HIS A CA 10
ATOM 12750 C C . HIS A 1 8 ? -27.409 6.715 -23.849 1.00 0.00 8 HIS A C 10
ATOM 12751 O O . HIS A 1 8 ? -26.738 6.798 -24.877 1.00 0.00 8 HIS A O 10
ATOM 12766 N N . HIS A 1 9 ? -27.297 5.705 -22.991 1.00 0.00 9 HIS A N 10
ATOM 12767 C CA . HIS A 1 9 ? -26.357 4.613 -23.215 1.00 0.00 9 HIS A CA 10
ATOM 12768 C C . HIS A 1 9 ? -26.825 3.341 -22.514 1.00 0.00 9 HIS A C 10
ATOM 12769 O O . HIS A 1 9 ? -27.944 3.276 -22.006 1.00 0.00 9 HIS A O 10
ATOM 12784 N N . HIS A 1 10 ? -25.960 2.331 -22.492 1.00 0.00 10 HIS A N 10
ATOM 12785 C CA . HIS A 1 10 ? -26.284 1.061 -21.853 1.00 0.00 10 HIS A CA 10
ATOM 12786 C C . HIS A 1 10 ? -26.581 1.259 -20.369 1.00 0.00 10 HIS A C 10
ATOM 12787 O O . HIS A 1 10 ? -27.638 0.860 -19.880 1.00 0.00 10 HIS A O 10
ATOM 12802 N N . SER A 1 11 ? -25.641 1.875 -19.660 1.00 0.00 11 SER A N 10
ATOM 12803 C CA . SER A 1 11 ? -25.802 2.125 -18.233 1.00 0.00 11 SER A CA 10
ATOM 12804 C C . SER A 1 11 ? -24.625 2.925 -17.684 1.00 0.00 11 SER A C 10
ATOM 12805 O O . SER A 1 11 ? -24.750 4.116 -17.401 1.00 0.00 11 SER A O 10
ATOM 12813 N N . SER A 1 12 ? -23.484 2.262 -17.534 1.00 0.00 12 SER A N 10
ATOM 12814 C CA . SER A 1 12 ? -22.285 2.910 -17.020 1.00 0.00 12 SER A CA 10
ATOM 12815 C C . SER A 1 12 ? -21.092 1.960 -17.058 1.00 0.00 12 SER A C 10
ATOM 12816 O O . SER A 1 12 ? -20.073 2.251 -17.684 1.00 0.00 12 SER A O 10
ATOM 12824 N N . GLY A 1 13 ? -21.229 0.820 -16.386 1.00 0.00 13 GLY A N 10
ATOM 12825 C CA . GLY A 1 13 ? -20.156 -0.157 -16.357 1.00 0.00 13 GLY A CA 10
ATOM 12826 C C . GLY A 1 13 ? -19.401 -0.151 -15.042 1.00 0.00 13 GLY A C 10
ATOM 12827 O O . GLY A 1 13 ? -18.542 0.701 -14.816 1.00 0.00 13 GLY A O 10
ATOM 12831 N N . LEU A 1 14 ? -19.723 -1.103 -14.174 1.00 0.00 14 LEU A N 10
ATOM 12832 C CA . LEU A 1 14 ? -19.068 -1.206 -12.874 1.00 0.00 14 LEU A CA 10
ATOM 12833 C C . LEU A 1 14 ? -17.635 -1.703 -13.025 1.00 0.00 14 LEU A C 10
ATOM 12834 O O . LEU A 1 14 ? -16.712 -1.162 -12.416 1.00 0.00 14 LEU A O 10
ATOM 12850 N N . VAL A 1 15 ? -17.455 -2.737 -13.840 1.00 0.00 15 VAL A N 10
ATOM 12851 C CA . VAL A 1 15 ? -16.135 -3.308 -14.072 1.00 0.00 15 VAL A CA 10
ATOM 12852 C C . VAL A 1 15 ? -15.550 -3.882 -12.783 1.00 0.00 15 VAL A C 10
ATOM 12853 O O . VAL A 1 15 ? -14.839 -3.191 -12.053 1.00 0.00 15 VAL A O 10
ATOM 12866 N N . PRO A 1 16 ? -15.843 -5.159 -12.485 1.00 0.00 16 PRO A N 10
ATOM 12867 C CA . PRO A 1 16 ? -15.345 -5.824 -11.277 1.00 0.00 16 PRO A CA 10
ATOM 12868 C C . PRO A 1 16 ? -13.824 -5.785 -11.182 1.00 0.00 16 PRO A C 10
ATOM 12869 O O . PRO A 1 16 ? -13.168 -5.020 -11.890 1.00 0.00 16 PRO A O 10
ATOM 12880 N N . ARG A 1 17 ? -13.269 -6.614 -10.302 1.00 0.00 17 ARG A N 10
ATOM 12881 C CA . ARG A 1 17 ? -11.822 -6.677 -10.110 1.00 0.00 17 ARG A CA 10
ATOM 12882 C C . ARG A 1 17 ? -11.301 -5.403 -9.455 1.00 0.00 17 ARG A C 10
ATOM 12883 O O . ARG A 1 17 ? -10.837 -5.425 -8.315 1.00 0.00 17 ARG A O 10
ATOM 12904 N N . GLY A 1 18 ? -11.384 -4.291 -10.180 1.00 0.00 18 GLY A N 10
ATOM 12905 C CA . GLY A 1 18 ? -10.917 -3.024 -9.650 1.00 0.00 18 GLY A CA 10
ATOM 12906 C C . GLY A 1 18 ? -11.636 -2.628 -8.376 1.00 0.00 18 GLY A C 10
ATOM 12907 O O . GLY A 1 18 ? -12.865 -2.651 -8.315 1.00 0.00 18 GLY A O 10
ATOM 12911 N N . SER A 1 19 ? -10.867 -2.263 -7.354 1.00 0.00 19 SER A N 10
ATOM 12912 C CA . SER A 1 19 ? -11.438 -1.861 -6.073 1.00 0.00 19 SER A CA 10
ATOM 12913 C C . SER A 1 19 ? -11.806 -0.380 -6.083 1.00 0.00 19 SER A C 10
ATOM 12914 O O . SER A 1 19 ? -11.285 0.395 -6.886 1.00 0.00 19 SER A O 10
ATOM 12922 N N . HIS A 1 20 ? -12.708 0.007 -5.187 1.00 0.00 20 HIS A N 10
ATOM 12923 C CA . HIS A 1 20 ? -13.145 1.394 -5.091 1.00 0.00 20 HIS A CA 10
ATOM 12924 C C . HIS A 1 20 ? -12.602 2.051 -3.826 1.00 0.00 20 HIS A C 10
ATOM 12925 O O . HIS A 1 20 ? -12.162 3.201 -3.851 1.00 0.00 20 HIS A O 10
ATOM 12940 N N . MET A 1 21 ? -12.636 1.313 -2.721 1.00 0.00 21 MET A N 10
ATOM 12941 C CA . MET A 1 21 ? -12.147 1.822 -1.445 1.00 0.00 21 MET A CA 10
ATOM 12942 C C . MET A 1 21 ? -10.669 2.188 -1.535 1.00 0.00 21 MET A C 10
ATOM 12943 O O . MET A 1 21 ? -9.803 1.314 -1.508 1.00 0.00 21 MET A O 10
ATOM 12957 N N . SER A 1 22 ? -10.390 3.483 -1.642 1.00 0.00 22 SER A N 10
ATOM 12958 C CA . SER A 1 22 ? -9.015 3.963 -1.736 1.00 0.00 22 SER A CA 10
ATOM 12959 C C . SER A 1 22 ? -8.524 4.519 -0.407 1.00 0.00 22 SER A C 10
ATOM 12960 O O . SER A 1 22 ? -7.422 5.061 -0.313 1.00 0.00 22 SER A O 10
ATOM 12968 N N . ASP A 1 23 ? -9.350 4.381 0.616 1.00 0.00 23 ASP A N 10
ATOM 12969 C CA . ASP A 1 23 ? -9.011 4.866 1.951 1.00 0.00 23 ASP A CA 10
ATOM 12970 C C . ASP A 1 23 ? -7.932 4.019 2.594 1.00 0.00 23 ASP A C 10
ATOM 12971 O O . ASP A 1 23 ? -7.316 4.407 3.587 1.00 0.00 23 ASP A O 10
ATOM 12980 N N . GLU A 1 24 ? -7.715 2.868 2.011 1.00 0.00 24 GLU A N 10
ATOM 12981 C CA . GLU A 1 24 ? -6.707 1.931 2.495 1.00 0.00 24 GLU A CA 10
ATOM 12982 C C . GLU A 1 24 ? -5.310 2.500 2.341 1.00 0.00 24 GLU A C 10
ATOM 12983 O O . GLU A 1 24 ? -4.349 2.024 2.947 1.00 0.00 24 GLU A O 10
ATOM 12995 N N . LYS A 1 25 ? -5.223 3.528 1.531 1.00 0.00 25 LYS A N 10
ATOM 12996 C CA . LYS A 1 25 ? -3.962 4.213 1.270 1.00 0.00 25 LYS A CA 10
ATOM 12997 C C . LYS A 1 25 ? -3.769 5.375 2.240 1.00 0.00 25 LYS A C 10
ATOM 12998 O O . LYS A 1 25 ? -2.642 5.780 2.523 1.00 0.00 25 LYS A O 10
ATOM 13017 N N . THR A 1 26 ? -4.879 5.909 2.747 1.00 0.00 26 THR A N 10
ATOM 13018 C CA . THR A 1 26 ? -4.831 7.024 3.683 1.00 0.00 26 THR A CA 10
ATOM 13019 C C . THR A 1 26 ? -4.196 6.598 5.000 1.00 0.00 26 THR A C 10
ATOM 13020 O O . THR A 1 26 ? -3.564 7.401 5.682 1.00 0.00 26 THR A O 10
ATOM 13031 N N . GLN A 1 27 ? -4.341 5.324 5.344 1.00 0.00 27 GLN A N 10
ATOM 13032 C CA . GLN A 1 27 ? -3.746 4.806 6.569 1.00 0.00 27 GLN A CA 10
ATOM 13033 C C . GLN A 1 27 ? -2.230 4.984 6.521 1.00 0.00 27 GLN A C 10
ATOM 13034 O O . GLN A 1 27 ? -1.565 5.050 7.554 1.00 0.00 27 GLN A O 10
ATOM 13048 N N . LEU A 1 28 ? -1.699 5.066 5.302 1.00 0.00 28 LEU A N 10
ATOM 13049 C CA . LEU A 1 28 ? -0.269 5.244 5.085 1.00 0.00 28 LEU A CA 10
ATOM 13050 C C . LEU A 1 28 ? 0.112 6.716 5.067 1.00 0.00 28 LEU A C 10
ATOM 13051 O O . LEU A 1 28 ? 1.288 7.077 5.097 1.00 0.00 28 LEU A O 10
ATOM 13067 N N . ILE A 1 29 ? -0.903 7.545 5.013 1.00 0.00 29 ILE A N 10
ATOM 13068 C CA . ILE A 1 29 ? -0.734 8.999 4.983 1.00 0.00 29 ILE A CA 10
ATOM 13069 C C . ILE A 1 29 ? -0.129 9.523 6.264 1.00 0.00 29 ILE A C 10
ATOM 13070 O O . ILE A 1 29 ? 0.338 10.661 6.347 1.00 0.00 29 ILE A O 10
ATOM 13086 N N . GLU A 1 30 ? -0.143 8.672 7.241 1.00 0.00 30 GLU A N 10
ATOM 13087 C CA . GLU A 1 30 ? 0.401 8.978 8.559 1.00 0.00 30 GLU A CA 10
ATOM 13088 C C . GLU A 1 30 ? 1.920 8.909 8.567 1.00 0.00 30 GLU A C 10
ATOM 13089 O O . GLU A 1 30 ? 2.563 9.101 9.599 1.00 0.00 30 GLU A O 10
ATOM 13101 N N . ALA A 1 31 ? 2.478 8.635 7.407 1.00 0.00 31 ALA A N 10
ATOM 13102 C CA . ALA A 1 31 ? 3.923 8.535 7.247 1.00 0.00 31 ALA A CA 10
ATOM 13103 C C . ALA A 1 31 ? 4.520 9.867 6.806 1.00 0.00 31 ALA A C 10
ATOM 13104 O O . ALA A 1 31 ? 5.661 10.188 7.136 1.00 0.00 31 ALA A O 10
ATOM 13111 N N . PHE A 1 32 ? 3.738 10.640 6.058 1.00 0.00 32 PHE A N 10
ATOM 13112 C CA . PHE A 1 32 ? 4.187 11.940 5.571 1.00 0.00 32 PHE A CA 10
ATOM 13113 C C . PHE A 1 32 ? 4.599 12.849 6.726 1.00 0.00 32 PHE A C 10
ATOM 13114 O O . PHE A 1 32 ? 5.394 13.772 6.548 1.00 0.00 32 PHE A O 10
ATOM 13131 N N . TYR A 1 33 ? 4.054 12.584 7.910 1.00 0.00 33 TYR A N 10
ATOM 13132 C CA . TYR A 1 33 ? 4.368 13.380 9.091 1.00 0.00 33 TYR A CA 10
ATOM 13133 C C . TYR A 1 33 ? 5.453 12.710 9.930 1.00 0.00 33 TYR A C 10
ATOM 13134 O O . TYR A 1 33 ? 5.487 12.859 11.150 1.00 0.00 33 TYR A O 10
ATOM 13152 N N . ASN A 1 34 ? 6.338 11.973 9.265 1.00 0.00 34 ASN A N 10
ATOM 13153 C CA . ASN A 1 34 ? 7.424 11.281 9.950 1.00 0.00 34 ASN A CA 10
ATOM 13154 C C . ASN A 1 34 ? 8.384 10.649 8.947 1.00 0.00 34 ASN A C 10
ATOM 13155 O O . ASN A 1 34 ? 8.927 9.571 9.187 1.00 0.00 34 ASN A O 10
ATOM 13166 N N . PHE A 1 35 ? 8.588 11.329 7.822 1.00 0.00 35 PHE A N 10
ATOM 13167 C CA . PHE A 1 35 ? 9.483 10.836 6.782 1.00 0.00 35 PHE A CA 10
ATOM 13168 C C . PHE A 1 35 ? 9.592 11.839 5.639 1.00 0.00 35 PHE A C 10
ATOM 13169 O O . PHE A 1 35 ? 8.971 11.670 4.589 1.00 0.00 35 PHE A O 10
ATOM 13186 N N . ASP A 1 36 ? 10.384 12.885 5.849 1.00 0.00 36 ASP A N 10
ATOM 13187 C CA . ASP A 1 36 ? 10.573 13.917 4.836 1.00 0.00 36 ASP A CA 10
ATOM 13188 C C . ASP A 1 36 ? 11.929 13.766 4.153 1.00 0.00 36 ASP A C 10
ATOM 13189 O O . ASP A 1 36 ? 12.619 14.752 3.895 1.00 0.00 36 ASP A O 10
ATOM 13198 N N . GLY A 1 37 ? 12.304 12.525 3.860 1.00 0.00 37 GLY A N 10
ATOM 13199 C CA . GLY A 1 37 ? 13.574 12.269 3.209 1.00 0.00 37 GLY A CA 10
ATOM 13200 C C . GLY A 1 37 ? 13.469 12.298 1.698 1.00 0.00 37 GLY A C 10
ATOM 13201 O O . GLY A 1 37 ? 13.758 13.318 1.069 1.00 0.00 37 GLY A O 10
ATOM 13205 N N . ASP A 1 38 ? 13.055 11.175 1.112 1.00 0.00 38 ASP A N 10
ATOM 13206 C CA . ASP A 1 38 ? 12.909 11.062 -0.338 1.00 0.00 38 ASP A CA 10
ATOM 13207 C C . ASP A 1 38 ? 14.098 11.681 -1.071 1.00 0.00 38 ASP A C 10
ATOM 13208 O O . ASP A 1 38 ? 13.954 12.207 -2.173 1.00 0.00 38 ASP A O 10
ATOM 13217 N N . TYR A 1 39 ? 15.269 11.618 -0.443 1.00 0.00 39 TYR A N 10
ATOM 13218 C CA . TYR A 1 39 ? 16.488 12.176 -1.027 1.00 0.00 39 TYR A CA 10
ATOM 13219 C C . TYR A 1 39 ? 16.702 11.672 -2.462 1.00 0.00 39 TYR A C 10
ATOM 13220 O O . TYR A 1 39 ? 16.082 12.180 -3.397 1.00 0.00 39 TYR A O 10
ATOM 13238 N N . ASP A 1 40 ? 17.577 10.682 -2.640 1.00 0.00 40 ASP A N 10
ATOM 13239 C CA . ASP A 1 40 ? 17.852 10.139 -3.965 1.00 0.00 40 ASP A CA 10
ATOM 13240 C C . ASP A 1 40 ? 16.599 9.512 -4.570 1.00 0.00 40 ASP A C 10
ATOM 13241 O O . ASP A 1 40 ? 16.444 9.466 -5.791 1.00 0.00 40 ASP A O 10
ATOM 13250 N N . GLY A 1 41 ? 15.709 9.030 -3.711 1.00 0.00 41 GLY A N 10
ATOM 13251 C CA . GLY A 1 41 ? 14.483 8.411 -4.181 1.00 0.00 41 GLY A CA 10
ATOM 13252 C C . GLY A 1 41 ? 14.508 6.902 -4.045 1.00 0.00 41 GLY A C 10
ATOM 13253 O O . GLY A 1 41 ? 13.818 6.194 -4.779 1.00 0.00 41 GLY A O 10
ATOM 13257 N N . PHE A 1 42 ? 15.306 6.408 -3.104 1.00 0.00 42 PHE A N 10
ATOM 13258 C CA . PHE A 1 42 ? 15.419 4.973 -2.874 1.00 0.00 42 PHE A CA 10
ATOM 13259 C C . PHE A 1 42 ? 15.586 4.671 -1.388 1.00 0.00 42 PHE A C 10
ATOM 13260 O O . PHE A 1 42 ? 16.505 5.175 -0.742 1.00 0.00 42 PHE A O 10
ATOM 13277 N N . VAL A 1 43 ? 14.693 3.844 -0.853 1.00 0.00 43 VAL A N 10
ATOM 13278 C CA . VAL A 1 43 ? 14.744 3.472 0.556 1.00 0.00 43 VAL A CA 10
ATOM 13279 C C . VAL A 1 43 ? 14.992 1.977 0.718 1.00 0.00 43 VAL A C 10
ATOM 13280 O O . VAL A 1 43 ? 14.231 1.153 0.211 1.00 0.00 43 VAL A O 10
ATOM 13293 N N . SER A 1 44 ? 16.060 1.633 1.429 1.00 0.00 44 SER A N 10
ATOM 13294 C CA . SER A 1 44 ? 16.407 0.236 1.659 1.00 0.00 44 SER A CA 10
ATOM 13295 C C . SER A 1 44 ? 15.474 -0.392 2.690 1.00 0.00 44 SER A C 10
ATOM 13296 O O . SER A 1 44 ? 14.914 0.300 3.539 1.00 0.00 44 SER A O 10
ATOM 13304 N N . VAL A 1 45 ? 15.318 -1.709 2.611 1.00 0.00 45 VAL A N 10
ATOM 13305 C CA . VAL A 1 45 ? 14.459 -2.435 3.538 1.00 0.00 45 VAL A CA 10
ATOM 13306 C C . VAL A 1 45 ? 14.919 -2.231 4.978 1.00 0.00 45 VAL A C 10
ATOM 13307 O O . VAL A 1 45 ? 14.135 -1.840 5.843 1.00 0.00 45 VAL A O 10
ATOM 13320 N N . GLU A 1 46 ? 16.196 -2.501 5.225 1.00 0.00 46 GLU A N 10
ATOM 13321 C CA . GLU A 1 46 ? 16.771 -2.350 6.560 1.00 0.00 46 GLU A CA 10
ATOM 13322 C C . GLU A 1 46 ? 16.414 -0.992 7.157 1.00 0.00 46 GLU A C 10
ATOM 13323 O O . GLU A 1 46 ? 16.233 -0.861 8.367 1.00 0.00 46 GLU A O 10
ATOM 13335 N N . GLU A 1 47 ? 16.305 0.014 6.294 1.00 0.00 47 GLU A N 10
ATOM 13336 C CA . GLU A 1 47 ? 15.959 1.360 6.731 1.00 0.00 47 GLU A CA 10
ATOM 13337 C C . GLU A 1 47 ? 14.444 1.525 6.803 1.00 0.00 47 GLU A C 10
ATOM 13338 O O . GLU A 1 47 ? 13.931 2.309 7.602 1.00 0.00 47 GLU A O 10
ATOM 13350 N N . PHE A 1 48 ? 13.736 0.776 5.964 1.00 0.00 48 PHE A N 10
ATOM 13351 C CA . PHE A 1 48 ? 12.281 0.829 5.926 1.00 0.00 48 PHE A CA 10
ATOM 13352 C C . PHE A 1 48 ? 11.682 0.227 7.194 1.00 0.00 48 PHE A C 10
ATOM 13353 O O . PHE A 1 48 ? 10.727 0.761 7.756 1.00 0.00 48 PHE A O 10
ATOM 13370 N N . ARG A 1 49 ? 12.251 -0.890 7.637 1.00 0.00 49 ARG A N 10
ATOM 13371 C CA . ARG A 1 49 ? 11.774 -1.567 8.838 1.00 0.00 49 ARG A CA 10
ATOM 13372 C C . ARG A 1 49 ? 11.786 -0.624 10.037 1.00 0.00 49 ARG A C 10
ATOM 13373 O O . ARG A 1 49 ? 10.779 -0.468 10.726 1.00 0.00 49 ARG A O 10
ATOM 13394 N N . GLY A 1 50 ? 12.932 0.007 10.276 1.00 0.00 50 GLY A N 10
ATOM 13395 C CA . GLY A 1 50 ? 13.053 0.930 11.390 1.00 0.00 50 GLY A CA 10
ATOM 13396 C C . GLY A 1 50 ? 11.983 2.006 11.366 1.00 0.00 50 GLY A C 10
ATOM 13397 O O . GLY A 1 50 ? 11.634 2.567 12.405 1.00 0.00 50 GLY A O 10
ATOM 13401 N N . ILE A 1 51 ? 11.461 2.291 10.178 1.00 0.00 51 ILE A N 10
ATOM 13402 C CA . ILE A 1 51 ? 10.423 3.300 10.020 1.00 0.00 51 ILE A CA 10
ATOM 13403 C C . ILE A 1 51 ? 9.036 2.682 10.165 1.00 0.00 51 ILE A C 10
ATOM 13404 O O . ILE A 1 51 ? 8.181 3.210 10.875 1.00 0.00 51 ILE A O 10
ATOM 13420 N N . ILE A 1 52 ? 8.822 1.560 9.485 1.00 0.00 52 ILE A N 10
ATOM 13421 C CA . ILE A 1 52 ? 7.540 0.867 9.537 1.00 0.00 52 ILE A CA 10
ATOM 13422 C C . ILE A 1 52 ? 7.268 0.312 10.933 1.00 0.00 52 ILE A C 10
ATOM 13423 O O . ILE A 1 52 ? 6.115 0.161 11.337 1.00 0.00 52 ILE A O 10
ATOM 13439 N N . ARG A 1 53 ? 8.336 0.006 11.666 1.00 0.00 53 ARG A N 10
ATOM 13440 C CA . ARG A 1 53 ? 8.210 -0.535 13.015 1.00 0.00 53 ARG A CA 10
ATOM 13441 C C . ARG A 1 53 ? 7.274 0.322 13.865 1.00 0.00 53 ARG A C 10
ATOM 13442 O O . ARG A 1 53 ? 6.237 -0.147 14.331 1.00 0.00 53 ARG A O 10
ATOM 13463 N N . ASP A 1 54 ? 7.650 1.582 14.058 1.00 0.00 54 ASP A N 10
ATOM 13464 C CA . ASP A 1 54 ? 6.846 2.506 14.850 1.00 0.00 54 ASP A CA 10
ATOM 13465 C C . ASP A 1 54 ? 6.240 3.604 13.975 1.00 0.00 54 ASP A C 10
ATOM 13466 O O . ASP A 1 54 ? 5.767 4.621 14.485 1.00 0.00 54 ASP A O 10
ATOM 13475 N N . GLY A 1 55 ? 6.256 3.398 12.661 1.00 0.00 55 GLY A N 10
ATOM 13476 C CA . GLY A 1 55 ? 5.707 4.388 11.752 1.00 0.00 55 GLY A CA 10
ATOM 13477 C C . GLY A 1 55 ? 4.289 4.065 11.327 1.00 0.00 55 GLY A C 10
ATOM 13478 O O . GLY A 1 55 ? 3.328 4.545 11.929 1.00 0.00 55 GLY A O 10
ATOM 13482 N N . LEU A 1 56 ? 4.156 3.254 10.283 1.00 0.00 56 LEU A N 10
ATOM 13483 C CA . LEU A 1 56 ? 2.843 2.872 9.775 1.00 0.00 56 LEU A CA 10
ATOM 13484 C C . LEU A 1 56 ? 2.459 1.470 10.245 1.00 0.00 56 LEU A C 10
ATOM 13485 O O . LEU A 1 56 ? 3.306 0.580 10.325 1.00 0.00 56 LEU A O 10
ATOM 13501 N N . PRO A 1 57 ? 1.171 1.254 10.563 1.00 0.00 57 PRO A N 10
ATOM 13502 C CA . PRO A 1 57 ? 0.681 -0.047 11.024 1.00 0.00 57 PRO A CA 10
ATOM 13503 C C . PRO A 1 57 ? 0.536 -1.047 9.885 1.00 0.00 57 PRO A C 10
ATOM 13504 O O . PRO A 1 57 ? -0.300 -0.879 8.999 1.00 0.00 57 PRO A O 10
ATOM 13515 N N . MET A 1 58 ? 1.358 -2.088 9.919 1.00 0.00 58 MET A N 10
ATOM 13516 C CA . MET A 1 58 ? 1.326 -3.119 8.891 1.00 0.00 58 MET A CA 10
ATOM 13517 C C . MET A 1 58 ? 1.803 -4.455 9.449 1.00 0.00 58 MET A C 10
ATOM 13518 O O . MET A 1 58 ? 2.778 -4.515 10.197 1.00 0.00 58 MET A O 10
ATOM 13532 N N . THR A 1 59 ? 1.112 -5.523 9.074 1.00 0.00 59 THR A N 10
ATOM 13533 C CA . THR A 1 59 ? 1.467 -6.864 9.531 1.00 0.00 59 THR A CA 10
ATOM 13534 C C . THR A 1 59 ? 2.668 -7.397 8.756 1.00 0.00 59 THR A C 10
ATOM 13535 O O . THR A 1 59 ? 2.845 -7.086 7.579 1.00 0.00 59 THR A O 10
ATOM 13546 N N . GLU A 1 60 ? 3.490 -8.209 9.422 1.00 0.00 60 GLU A N 10
ATOM 13547 C CA . GLU A 1 60 ? 4.680 -8.796 8.801 1.00 0.00 60 GLU A CA 10
ATOM 13548 C C . GLU A 1 60 ? 4.397 -9.196 7.362 1.00 0.00 60 GLU A C 10
ATOM 13549 O O . GLU A 1 60 ? 5.120 -8.822 6.446 1.00 0.00 60 GLU A O 10
ATOM 13561 N N . ALA A 1 61 ? 3.331 -9.954 7.181 1.00 0.00 61 ALA A N 10
ATOM 13562 C CA . ALA A 1 61 ? 2.922 -10.412 5.863 1.00 0.00 61 ALA A CA 10
ATOM 13563 C C . ALA A 1 61 ? 2.940 -9.271 4.856 1.00 0.00 61 ALA A C 10
ATOM 13564 O O . ALA A 1 61 ? 3.573 -9.369 3.810 1.00 0.00 61 ALA A O 10
ATOM 13571 N N . GLU A 1 62 ? 2.253 -8.181 5.177 1.00 0.00 62 GLU A N 10
ATOM 13572 C CA . GLU A 1 62 ? 2.215 -7.024 4.284 1.00 0.00 62 GLU A CA 10
ATOM 13573 C C . GLU A 1 62 ? 3.630 -6.568 3.962 1.00 0.00 62 GLU A C 10
ATOM 13574 O O . GLU A 1 62 ? 4.053 -6.586 2.808 1.00 0.00 62 GLU A O 10
ATOM 13586 N N . ILE A 1 63 ? 4.357 -6.166 4.999 1.00 0.00 63 ILE A N 10
ATOM 13587 C CA . ILE A 1 63 ? 5.737 -5.705 4.838 1.00 0.00 63 ILE A CA 10
ATOM 13588 C C . ILE A 1 63 ? 6.609 -6.785 4.212 1.00 0.00 63 ILE A C 10
ATOM 13589 O O . ILE A 1 63 ? 7.162 -6.601 3.130 1.00 0.00 63 ILE A O 10
ATOM 13605 N N . THR A 1 64 ? 6.726 -7.910 4.905 1.00 0.00 64 THR A N 10
ATOM 13606 C CA . THR A 1 64 ? 7.530 -9.033 4.438 1.00 0.00 64 THR A CA 10
ATOM 13607 C C . THR A 1 64 ? 7.158 -9.428 3.016 1.00 0.00 64 THR A C 10
ATOM 13608 O O . THR A 1 64 ? 8.023 -9.538 2.146 1.00 0.00 64 THR A O 10
ATOM 13619 N N . GLU A 1 65 ? 5.866 -9.637 2.781 1.00 0.00 65 GLU A N 10
ATOM 13620 C CA . GLU A 1 65 ? 5.398 -10.016 1.452 1.00 0.00 65 GLU A CA 10
ATOM 13621 C C . GLU A 1 65 ? 5.631 -8.893 0.469 1.00 0.00 65 GLU A C 10
ATOM 13622 O O . GLU A 1 65 ? 5.594 -9.079 -0.747 1.00 0.00 65 GLU A O 10
ATOM 13634 N N . PHE A 1 66 ? 5.886 -7.732 1.022 1.00 0.00 66 PHE A N 10
ATOM 13635 C CA . PHE A 1 66 ? 6.151 -6.548 0.230 1.00 0.00 66 PHE A CA 10
ATOM 13636 C C . PHE A 1 66 ? 7.655 -6.343 0.070 1.00 0.00 66 PHE A C 10
ATOM 13637 O O . PHE A 1 66 ? 8.110 -5.730 -0.894 1.00 0.00 66 PHE A O 10
ATOM 13654 N N . PHE A 1 67 ? 8.423 -6.867 1.025 1.00 0.00 67 PHE A N 10
ATOM 13655 C CA . PHE A 1 67 ? 9.876 -6.744 0.992 1.00 0.00 67 PHE A CA 10
ATOM 13656 C C . PHE A 1 67 ? 10.482 -7.755 0.024 1.00 0.00 67 PHE A C 10
ATOM 13657 O O . PHE A 1 67 ? 11.562 -7.533 -0.523 1.00 0.00 67 PHE A O 10
ATOM 13674 N N . GLU A 1 68 ? 9.780 -8.865 -0.185 1.00 0.00 68 GLU A N 10
ATOM 13675 C CA . GLU A 1 68 ? 10.249 -9.907 -1.089 1.00 0.00 68 GLU A CA 10
ATOM 13676 C C . GLU A 1 68 ? 9.718 -9.682 -2.501 1.00 0.00 68 GLU A C 10
ATOM 13677 O O . GLU A 1 68 ? 10.340 -10.091 -3.482 1.00 0.00 68 GLU A O 10
ATOM 13689 N N . ALA A 1 69 ? 8.564 -9.029 -2.599 1.00 0.00 69 ALA A N 10
ATOM 13690 C CA . ALA A 1 69 ? 7.949 -8.751 -3.893 1.00 0.00 69 ALA A CA 10
ATOM 13691 C C . ALA A 1 69 ? 8.416 -7.426 -4.465 1.00 0.00 69 ALA A C 10
ATOM 13692 O O . ALA A 1 69 ? 8.176 -7.108 -5.631 1.00 0.00 69 ALA A O 10
ATOM 13699 N N . ALA A 1 70 ? 9.084 -6.669 -3.630 1.00 0.00 70 ALA A N 10
ATOM 13700 C CA . ALA A 1 70 ? 9.608 -5.363 -4.013 1.00 0.00 70 ALA A CA 10
ATOM 13701 C C . ALA A 1 70 ? 11.027 -5.482 -4.561 1.00 0.00 70 ALA A C 10
ATOM 13702 O O . ALA A 1 70 ? 11.455 -4.673 -5.383 1.00 0.00 70 ALA A O 10
ATOM 13709 N N . ASP A 1 71 ? 11.751 -6.496 -4.098 1.00 0.00 71 ASP A N 10
ATOM 13710 C CA . ASP A 1 71 ? 13.123 -6.721 -4.543 1.00 0.00 71 ASP A CA 10
ATOM 13711 C C . ASP A 1 71 ? 13.301 -8.151 -5.055 1.00 0.00 71 ASP A C 10
ATOM 13712 O O . ASP A 1 71 ? 13.104 -9.111 -4.309 1.00 0.00 71 ASP A O 10
ATOM 13721 N N . PRO A 1 72 ? 13.674 -8.317 -6.338 1.00 0.00 72 PRO A N 10
ATOM 13722 C CA . PRO A 1 72 ? 13.874 -9.644 -6.933 1.00 0.00 72 PRO A CA 10
ATOM 13723 C C . PRO A 1 72 ? 15.042 -10.390 -6.298 1.00 0.00 72 PRO A C 10
ATOM 13724 O O . PRO A 1 72 ? 15.004 -11.611 -6.150 1.00 0.00 72 PRO A O 10
ATOM 13735 N N . ASN A 1 73 ? 16.076 -9.646 -5.921 1.00 0.00 73 ASN A N 10
ATOM 13736 C CA . ASN A 1 73 ? 17.255 -10.236 -5.298 1.00 0.00 73 ASN A CA 10
ATOM 13737 C C . ASN A 1 73 ? 17.029 -10.457 -3.807 1.00 0.00 73 ASN A C 10
ATOM 13738 O O . ASN A 1 73 ? 17.577 -11.386 -3.215 1.00 0.00 73 ASN A O 10
ATOM 13749 N N . ASN A 1 74 ? 16.223 -9.588 -3.203 1.00 0.00 74 ASN A N 10
ATOM 13750 C CA . ASN A 1 74 ? 15.925 -9.672 -1.779 1.00 0.00 74 ASN A CA 10
ATOM 13751 C C . ASN A 1 74 ? 17.138 -9.254 -0.964 1.00 0.00 74 ASN A C 10
ATOM 13752 O O . ASN A 1 74 ? 17.431 -9.833 0.081 1.00 0.00 74 ASN A O 10
ATOM 13763 N N . THR A 1 75 ? 17.838 -8.240 -1.454 1.00 0.00 75 THR A N 10
ATOM 13764 C CA . THR A 1 75 ? 19.022 -7.735 -0.777 1.00 0.00 75 THR A CA 10
ATOM 13765 C C . THR A 1 75 ? 18.645 -6.643 0.220 1.00 0.00 75 THR A C 10
ATOM 13766 O O . THR A 1 75 ? 19.320 -5.619 0.324 1.00 0.00 75 THR A O 10
ATOM 13777 N N . GLY A 1 76 ? 17.559 -6.871 0.952 1.00 0.00 76 GLY A N 10
ATOM 13778 C CA . GLY A 1 76 ? 17.102 -5.904 1.930 1.00 0.00 76 GLY A CA 10
ATOM 13779 C C . GLY A 1 76 ? 16.983 -4.505 1.357 1.00 0.00 76 GLY A C 10
ATOM 13780 O O . GLY A 1 76 ? 17.069 -3.518 2.088 1.00 0.00 76 GLY A O 10
ATOM 13784 N N . PHE A 1 77 ? 16.787 -4.419 0.044 1.00 0.00 77 PHE A N 10
ATOM 13785 C CA . PHE A 1 77 ? 16.655 -3.131 -0.623 1.00 0.00 77 PHE A CA 10
ATOM 13786 C C . PHE A 1 77 ? 15.333 -3.046 -1.379 1.00 0.00 77 PHE A C 10
ATOM 13787 O O . PHE A 1 77 ? 14.836 -4.048 -1.894 1.00 0.00 77 PHE A O 10
ATOM 13804 N N . ILE A 1 78 ? 14.766 -1.846 -1.439 1.00 0.00 78 ILE A N 10
ATOM 13805 C CA . ILE A 1 78 ? 13.501 -1.633 -2.132 1.00 0.00 78 ILE A CA 10
ATOM 13806 C C . ILE A 1 78 ? 13.629 -0.576 -3.217 1.00 0.00 78 ILE A C 10
ATOM 13807 O O . ILE A 1 78 ? 14.439 0.347 -3.114 1.00 0.00 78 ILE A O 10
ATOM 13823 N N . ASP A 1 79 ? 12.779 -0.689 -4.224 1.00 0.00 79 ASP A N 10
ATOM 13824 C CA . ASP A 1 79 ? 12.739 0.282 -5.298 1.00 0.00 79 ASP A CA 10
ATOM 13825 C C . ASP A 1 79 ? 11.606 1.253 -5.005 1.00 0.00 79 ASP A C 10
ATOM 13826 O O . ASP A 1 79 ? 10.445 0.965 -5.291 1.00 0.00 79 ASP A O 10
ATOM 13835 N N . TYR A 1 80 ? 11.950 2.386 -4.390 1.00 0.00 80 TYR A N 10
ATOM 13836 C CA . TYR A 1 80 ? 10.967 3.402 -4.003 1.00 0.00 80 TYR A CA 10
ATOM 13837 C C . TYR A 1 80 ? 9.754 3.417 -4.930 1.00 0.00 80 TYR A C 10
ATOM 13838 O O . TYR A 1 80 ? 8.618 3.548 -4.475 1.00 0.00 80 TYR A O 10
ATOM 13856 N N . LYS A 1 81 ? 9.998 3.279 -6.229 1.00 0.00 81 LYS A N 10
ATOM 13857 C CA . LYS A 1 81 ? 8.916 3.271 -7.204 1.00 0.00 81 LYS A CA 10
ATOM 13858 C C . LYS A 1 81 ? 8.031 2.046 -7.014 1.00 0.00 81 LYS A C 10
ATOM 13859 O O . LYS A 1 81 ? 6.822 2.169 -6.816 1.00 0.00 81 LYS A O 10
ATOM 13878 N N . ALA A 1 82 ? 8.637 0.864 -7.060 1.00 0.00 82 ALA A N 10
ATOM 13879 C CA . ALA A 1 82 ? 7.899 -0.382 -6.876 1.00 0.00 82 ALA A CA 10
ATOM 13880 C C . ALA A 1 82 ? 7.080 -0.332 -5.589 1.00 0.00 82 ALA A C 10
ATOM 13881 O O . ALA A 1 82 ? 6.049 -0.993 -5.469 1.00 0.00 82 ALA A O 10
ATOM 13888 N N . PHE A 1 83 ? 7.553 0.460 -4.634 1.00 0.00 83 PHE A N 10
ATOM 13889 C CA . PHE A 1 83 ? 6.877 0.609 -3.353 1.00 0.00 83 PHE A CA 10
ATOM 13890 C C . PHE A 1 83 ? 5.881 1.764 -3.397 1.00 0.00 83 PHE A C 10
ATOM 13891 O O . PHE A 1 83 ? 4.857 1.740 -2.712 1.00 0.00 83 PHE A O 10
ATOM 13908 N N . ALA A 1 84 ? 6.190 2.774 -4.203 1.00 0.00 84 ALA A N 10
ATOM 13909 C CA . ALA A 1 84 ? 5.325 3.939 -4.338 1.00 0.00 84 ALA A CA 10
ATOM 13910 C C . ALA A 1 84 ? 4.172 3.669 -5.301 1.00 0.00 84 ALA A C 10
ATOM 13911 O O . ALA A 1 84 ? 3.123 4.306 -5.221 1.00 0.00 84 ALA A O 10
ATOM 13918 N N . ALA A 1 85 ? 4.375 2.721 -6.212 1.00 0.00 85 ALA A N 10
ATOM 13919 C CA . ALA A 1 85 ? 3.350 2.368 -7.190 1.00 0.00 85 ALA A CA 10
ATOM 13920 C C . ALA A 1 85 ? 2.202 1.604 -6.556 1.00 0.00 85 ALA A C 10
ATOM 13921 O O . ALA A 1 85 ? 1.151 1.403 -7.164 1.00 0.00 85 ALA A O 10
ATOM 13928 N N . MET A 1 86 ? 2.421 1.188 -5.333 1.00 0.00 86 MET A N 10
ATOM 13929 C CA . MET A 1 86 ? 1.426 0.440 -4.576 1.00 0.00 86 MET A CA 10
ATOM 13930 C C . MET A 1 86 ? 0.368 1.375 -3.998 1.00 0.00 86 MET A C 10
ATOM 13931 O O . MET A 1 86 ? -0.791 0.994 -3.835 1.00 0.00 86 MET A O 10
ATOM 13945 N N . LEU A 1 87 ? 0.776 2.603 -3.692 1.00 0.00 87 LEU A N 10
ATOM 13946 C CA . LEU A 1 87 ? -0.138 3.596 -3.133 1.00 0.00 87 LEU A CA 10
ATOM 13947 C C . LEU A 1 87 ? -0.612 4.573 -4.190 1.00 0.00 87 LEU A C 10
ATOM 13948 O O . LEU A 1 87 ? -1.473 5.419 -3.950 1.00 0.00 87 LEU A O 10
ATOM 13964 N N . TYR A 1 88 ? -0.033 4.432 -5.345 1.00 0.00 88 TYR A N 10
ATOM 13965 C CA . TYR A 1 88 ? -0.351 5.274 -6.493 1.00 0.00 88 TYR A CA 10
ATOM 13966 C C . TYR A 1 88 ? -0.734 4.431 -7.706 1.00 0.00 88 TYR A C 10
ATOM 13967 O O . TYR A 1 88 ? -0.640 4.886 -8.845 1.00 0.00 88 TYR A O 10
ATOM 13985 N N . SER A 1 89 ? -1.166 3.199 -7.452 1.00 0.00 89 SER A N 10
ATOM 13986 C CA . SER A 1 89 ? -1.562 2.294 -8.524 1.00 0.00 89 SER A CA 10
ATOM 13987 C C . SER A 1 89 ? -2.776 2.835 -9.271 1.00 0.00 89 SER A C 10
ATOM 13988 O O . SER A 1 89 ? -3.910 2.435 -9.003 1.00 0.00 89 SER A O 10
ATOM 13996 N N . VAL A 1 90 ? -2.527 3.745 -10.211 1.00 0.00 90 VAL A N 10
ATOM 13997 C CA . VAL A 1 90 ? -3.594 4.352 -11.009 1.00 0.00 90 VAL A CA 10
ATOM 13998 C C . VAL A 1 90 ? -4.803 4.720 -10.151 1.00 0.00 90 VAL A C 10
ATOM 13999 O O . VAL A 1 90 ? -5.943 4.668 -10.611 1.00 0.00 90 VAL A O 10
ATOM 14012 N N . ASP A 1 91 ? -4.544 5.092 -8.902 1.00 0.00 91 ASP A N 10
ATOM 14013 C CA . ASP A 1 91 ? -5.610 5.468 -7.979 1.00 0.00 91 ASP A CA 10
ATOM 14014 C C . ASP A 1 91 ? -6.182 6.835 -8.338 1.00 0.00 91 ASP A C 10
ATOM 14015 O O . ASP A 1 91 ? -5.672 7.520 -9.225 1.00 0.00 91 ASP A O 10
ATOM 14024 N N . GLU A 1 92 ? -7.243 7.228 -7.641 1.00 0.00 92 GLU A N 10
ATOM 14025 C CA . GLU A 1 92 ? -7.884 8.515 -7.886 1.00 0.00 92 GLU A CA 10
ATOM 14026 C C . GLU A 1 92 ? -7.556 9.507 -6.775 1.00 0.00 92 GLU A C 10
ATOM 14027 O O . GLU A 1 92 ? -7.444 10.709 -7.015 1.00 0.00 92 GLU A O 10
ATOM 14039 N N . SER A 1 93 ? -7.405 8.994 -5.557 1.00 0.00 93 SER A N 10
ATOM 14040 C CA . SER A 1 93 ? -7.090 9.834 -4.408 1.00 0.00 93 SER A CA 10
ATOM 14041 C C . SER A 1 93 ? -8.180 10.875 -4.180 1.00 0.00 93 SER A C 10
ATOM 14042 O O . SER A 1 93 ? -9.008 10.673 -3.266 1.00 0.00 93 SER A O 10
ATOM 14051 N N . MET A 1 1 ? -39.523 -30.117 -18.700 1.00 0.00 1 MET A N 11
ATOM 14052 C CA . MET A 1 1 ? -39.669 -29.010 -17.720 1.00 0.00 1 MET A CA 11
ATOM 14053 C C . MET A 1 1 ? -38.907 -29.310 -16.434 1.00 0.00 1 MET A C 11
ATOM 14054 O O . MET A 1 1 ? -39.381 -29.013 -15.337 1.00 0.00 1 MET A O 11
ATOM 14070 N N . GLY A 1 2 ? -37.726 -29.901 -16.573 1.00 0.00 2 GLY A N 11
ATOM 14071 C CA . GLY A 1 2 ? -36.917 -30.232 -15.415 1.00 0.00 2 GLY A CA 11
ATOM 14072 C C . GLY A 1 2 ? -35.533 -29.619 -15.479 1.00 0.00 2 GLY A C 11
ATOM 14073 O O . GLY A 1 2 ? -34.530 -30.312 -15.302 1.00 0.00 2 GLY A O 11
ATOM 14077 N N . SER A 1 3 ? -35.475 -28.315 -15.733 1.00 0.00 3 SER A N 11
ATOM 14078 C CA . SER A 1 3 ? -34.202 -27.609 -15.821 1.00 0.00 3 SER A CA 11
ATOM 14079 C C . SER A 1 3 ? -34.405 -26.104 -15.676 1.00 0.00 3 SER A C 11
ATOM 14080 O O . SER A 1 3 ? -35.217 -25.506 -16.379 1.00 0.00 3 SER A O 11
ATOM 14088 N N . SER A 1 4 ? -33.658 -25.499 -14.756 1.00 0.00 4 SER A N 11
ATOM 14089 C CA . SER A 1 4 ? -33.755 -24.064 -14.519 1.00 0.00 4 SER A CA 11
ATOM 14090 C C . SER A 1 4 ? -32.548 -23.334 -15.097 1.00 0.00 4 SER A C 11
ATOM 14091 O O . SER A 1 4 ? -32.117 -22.310 -14.567 1.00 0.00 4 SER A O 11
ATOM 14099 N N . HIS A 1 5 ? -32.007 -23.867 -16.190 1.00 0.00 5 HIS A N 11
ATOM 14100 C CA . HIS A 1 5 ? -30.847 -23.270 -16.846 1.00 0.00 5 HIS A CA 11
ATOM 14101 C C . HIS A 1 5 ? -29.600 -23.401 -15.976 1.00 0.00 5 HIS A C 11
ATOM 14102 O O . HIS A 1 5 ? -28.668 -24.130 -16.317 1.00 0.00 5 HIS A O 11
ATOM 14117 N N . HIS A 1 6 ? -29.588 -22.689 -14.853 1.00 0.00 6 HIS A N 11
ATOM 14118 C CA . HIS A 1 6 ? -28.454 -22.728 -13.936 1.00 0.00 6 HIS A CA 11
ATOM 14119 C C . HIS A 1 6 ? -28.865 -22.260 -12.544 1.00 0.00 6 HIS A C 11
ATOM 14120 O O . HIS A 1 6 ? -28.604 -22.935 -11.549 1.00 0.00 6 HIS A O 11
ATOM 14135 N N . HIS A 1 7 ? -29.508 -21.098 -12.482 1.00 0.00 7 HIS A N 11
ATOM 14136 C CA . HIS A 1 7 ? -29.954 -20.539 -11.211 1.00 0.00 7 HIS A CA 11
ATOM 14137 C C . HIS A 1 7 ? -28.772 -20.291 -10.280 1.00 0.00 7 HIS A C 11
ATOM 14138 O O . HIS A 1 7 ? -28.880 -20.455 -9.066 1.00 0.00 7 HIS A O 11
ATOM 14153 N N . HIS A 1 8 ? -27.644 -19.892 -10.859 1.00 0.00 8 HIS A N 11
ATOM 14154 C CA . HIS A 1 8 ? -26.441 -19.620 -10.082 1.00 0.00 8 HIS A CA 11
ATOM 14155 C C . HIS A 1 8 ? -26.468 -18.205 -9.514 1.00 0.00 8 HIS A C 11
ATOM 14156 O O . HIS A 1 8 ? -27.123 -17.318 -10.062 1.00 0.00 8 HIS A O 11
ATOM 14171 N N . HIS A 1 9 ? -25.754 -18.002 -8.412 1.00 0.00 9 HIS A N 11
ATOM 14172 C CA . HIS A 1 9 ? -25.695 -16.693 -7.770 1.00 0.00 9 HIS A CA 11
ATOM 14173 C C . HIS A 1 9 ? -27.083 -16.243 -7.326 1.00 0.00 9 HIS A C 11
ATOM 14174 O O . HIS A 1 9 ? -27.942 -15.942 -8.154 1.00 0.00 9 HIS A O 11
ATOM 14189 N N . HIS A 1 10 ? -27.296 -16.201 -6.015 1.00 0.00 10 HIS A N 11
ATOM 14190 C CA . HIS A 1 10 ? -28.579 -15.787 -5.461 1.00 0.00 10 HIS A CA 11
ATOM 14191 C C . HIS A 1 10 ? -28.786 -14.286 -5.631 1.00 0.00 10 HIS A C 11
ATOM 14192 O O . HIS A 1 10 ? -29.715 -13.852 -6.315 1.00 0.00 10 HIS A O 11
ATOM 14207 N N . SER A 1 11 ? -27.919 -13.499 -5.005 1.00 0.00 11 SER A N 11
ATOM 14208 C CA . SER A 1 11 ? -28.007 -12.045 -5.088 1.00 0.00 11 SER A CA 11
ATOM 14209 C C . SER A 1 11 ? -26.842 -11.387 -4.358 1.00 0.00 11 SER A C 11
ATOM 14210 O O . SER A 1 11 ? -26.277 -10.400 -4.830 1.00 0.00 11 SER A O 11
ATOM 14218 N N . SER A 1 12 ? -26.486 -11.939 -3.202 1.00 0.00 12 SER A N 11
ATOM 14219 C CA . SER A 1 12 ? -25.387 -11.405 -2.406 1.00 0.00 12 SER A CA 11
ATOM 14220 C C . SER A 1 12 ? -25.667 -9.966 -1.987 1.00 0.00 12 SER A C 11
ATOM 14221 O O . SER A 1 12 ? -26.778 -9.464 -2.159 1.00 0.00 12 SER A O 11
ATOM 14229 N N . GLY A 1 13 ? -24.653 -9.305 -1.439 1.00 0.00 13 GLY A N 11
ATOM 14230 C CA . GLY A 1 13 ? -24.811 -7.929 -1.004 1.00 0.00 13 GLY A CA 11
ATOM 14231 C C . GLY A 1 13 ? -23.667 -7.044 -1.455 1.00 0.00 13 GLY A C 11
ATOM 14232 O O . GLY A 1 13 ? -23.875 -6.066 -2.174 1.00 0.00 13 GLY A O 11
ATOM 14236 N N . LEU A 1 14 ? -22.454 -7.386 -1.031 1.00 0.00 14 LEU A N 11
ATOM 14237 C CA . LEU A 1 14 ? -21.271 -6.614 -1.395 1.00 0.00 14 LEU A CA 11
ATOM 14238 C C . LEU A 1 14 ? -21.080 -6.594 -2.908 1.00 0.00 14 LEU A C 11
ATOM 14239 O O . LEU A 1 14 ? -21.418 -7.554 -3.599 1.00 0.00 14 LEU A O 11
ATOM 14255 N N . VAL A 1 15 ? -20.535 -5.492 -3.416 1.00 0.00 15 VAL A N 11
ATOM 14256 C CA . VAL A 1 15 ? -20.299 -5.347 -4.847 1.00 0.00 15 VAL A CA 11
ATOM 14257 C C . VAL A 1 15 ? -19.360 -6.439 -5.361 1.00 0.00 15 VAL A C 11
ATOM 14258 O O . VAL A 1 15 ? -18.383 -6.788 -4.700 1.00 0.00 15 VAL A O 11
ATOM 14271 N N . PRO A 1 16 ? -19.645 -6.996 -6.552 1.00 0.00 16 PRO A N 11
ATOM 14272 C CA . PRO A 1 16 ? -18.817 -8.051 -7.145 1.00 0.00 16 PRO A CA 11
ATOM 14273 C C . PRO A 1 16 ? -17.342 -7.667 -7.204 1.00 0.00 16 PRO A C 11
ATOM 14274 O O . PRO A 1 16 ? -16.492 -8.334 -6.616 1.00 0.00 16 PRO A O 11
ATOM 14285 N N . ARG A 1 17 ? -17.047 -6.588 -7.920 1.00 0.00 17 ARG A N 11
ATOM 14286 C CA . ARG A 1 17 ? -15.675 -6.112 -8.057 1.00 0.00 17 ARG A CA 11
ATOM 14287 C C . ARG A 1 17 ? -15.583 -4.619 -7.758 1.00 0.00 17 ARG A C 11
ATOM 14288 O O . ARG A 1 17 ? -16.583 -3.979 -7.436 1.00 0.00 17 ARG A O 11
ATOM 14309 N N . GLY A 1 18 ? -14.377 -4.072 -7.867 1.00 0.00 18 GLY A N 11
ATOM 14310 C CA . GLY A 1 18 ? -14.178 -2.659 -7.607 1.00 0.00 18 GLY A CA 11
ATOM 14311 C C . GLY A 1 18 ? -14.554 -2.273 -6.188 1.00 0.00 18 GLY A C 11
ATOM 14312 O O . GLY A 1 18 ? -15.692 -1.889 -5.924 1.00 0.00 18 GLY A O 11
ATOM 14316 N N . SER A 1 19 ? -13.593 -2.375 -5.276 1.00 0.00 19 SER A N 11
ATOM 14317 C CA . SER A 1 19 ? -13.828 -2.035 -3.878 1.00 0.00 19 SER A CA 11
ATOM 14318 C C . SER A 1 19 ? -14.235 -0.572 -3.736 1.00 0.00 19 SER A C 11
ATOM 14319 O O . SER A 1 19 ? -13.708 0.300 -4.428 1.00 0.00 19 SER A O 11
ATOM 14327 N N . HIS A 1 20 ? -15.174 -0.309 -2.832 1.00 0.00 20 HIS A N 11
ATOM 14328 C CA . HIS A 1 20 ? -15.651 1.049 -2.598 1.00 0.00 20 HIS A CA 11
ATOM 14329 C C . HIS A 1 20 ? -15.028 1.633 -1.335 1.00 0.00 20 HIS A C 11
ATOM 14330 O O . HIS A 1 20 ? -15.652 2.434 -0.637 1.00 0.00 20 HIS A O 11
ATOM 14345 N N . MET A 1 21 ? -13.797 1.227 -1.045 1.00 0.00 21 MET A N 11
ATOM 14346 C CA . MET A 1 21 ? -13.091 1.712 0.136 1.00 0.00 21 MET A CA 11
ATOM 14347 C C . MET A 1 21 ? -11.641 2.051 -0.199 1.00 0.00 21 MET A C 11
ATOM 14348 O O . MET A 1 21 ? -10.763 1.189 -0.143 1.00 0.00 21 MET A O 11
ATOM 14362 N N . SER A 1 22 ? -11.398 3.310 -0.543 1.00 0.00 22 SER A N 11
ATOM 14363 C CA . SER A 1 22 ? -10.054 3.763 -0.887 1.00 0.00 22 SER A CA 11
ATOM 14364 C C . SER A 1 22 ? -9.299 4.253 0.343 1.00 0.00 22 SER A C 11
ATOM 14365 O O . SER A 1 22 ? -8.185 4.767 0.241 1.00 0.00 22 SER A O 11
ATOM 14373 N N . ASP A 1 23 ? -9.917 4.090 1.501 1.00 0.00 23 ASP A N 11
ATOM 14374 C CA . ASP A 1 23 ? -9.315 4.512 2.762 1.00 0.00 23 ASP A CA 11
ATOM 14375 C C . ASP A 1 23 ? -8.156 3.617 3.152 1.00 0.00 23 ASP A C 11
ATOM 14376 O O . ASP A 1 23 ? -7.353 3.947 4.024 1.00 0.00 23 ASP A O 11
ATOM 14385 N N . GLU A 1 24 ? -8.085 2.489 2.493 1.00 0.00 24 GLU A N 11
ATOM 14386 C CA . GLU A 1 24 ? -7.027 1.514 2.739 1.00 0.00 24 GLU A CA 11
ATOM 14387 C C . GLU A 1 24 ? -5.668 2.075 2.359 1.00 0.00 24 GLU A C 11
ATOM 14388 O O . GLU A 1 24 ? -4.625 1.562 2.764 1.00 0.00 24 GLU A O 11
ATOM 14400 N N . LYS A 1 25 ? -5.707 3.135 1.589 1.00 0.00 25 LYS A N 11
ATOM 14401 C CA . LYS A 1 25 ? -4.503 3.816 1.136 1.00 0.00 25 LYS A CA 11
ATOM 14402 C C . LYS A 1 25 ? -4.123 4.936 2.098 1.00 0.00 25 LYS A C 11
ATOM 14403 O O . LYS A 1 25 ? -2.952 5.299 2.213 1.00 0.00 25 LYS A O 11
ATOM 14422 N N . THR A 1 26 ? -5.121 5.483 2.788 1.00 0.00 26 THR A N 11
ATOM 14423 C CA . THR A 1 26 ? -4.891 6.561 3.740 1.00 0.00 26 THR A CA 11
ATOM 14424 C C . THR A 1 26 ? -4.117 6.060 4.950 1.00 0.00 26 THR A C 11
ATOM 14425 O O . THR A 1 26 ? -3.380 6.815 5.581 1.00 0.00 26 THR A O 11
ATOM 14436 N N . GLN A 1 27 ? -4.257 4.776 5.257 1.00 0.00 27 GLN A N 11
ATOM 14437 C CA . GLN A 1 27 ? -3.531 4.190 6.375 1.00 0.00 27 GLN A CA 11
ATOM 14438 C C . GLN A 1 27 ? -2.029 4.352 6.149 1.00 0.00 27 GLN A C 11
ATOM 14439 O O . GLN A 1 27 ? -1.240 4.349 7.094 1.00 0.00 27 GLN A O 11
ATOM 14453 N N . LEU A 1 28 ? -1.652 4.499 4.880 1.00 0.00 28 LEU A N 11
ATOM 14454 C CA . LEU A 1 28 ? -0.257 4.672 4.494 1.00 0.00 28 LEU A CA 11
ATOM 14455 C C . LEU A 1 28 ? 0.147 6.138 4.511 1.00 0.00 28 LEU A C 11
ATOM 14456 O O . LEU A 1 28 ? 1.324 6.483 4.417 1.00 0.00 28 LEU A O 11
ATOM 14472 N N . ILE A 1 29 ? -0.851 6.982 4.629 1.00 0.00 29 ILE A N 11
ATOM 14473 C CA . ILE A 1 29 ? -0.660 8.432 4.662 1.00 0.00 29 ILE A CA 11
ATOM 14474 C C . ILE A 1 29 ? 0.082 8.875 5.902 1.00 0.00 29 ILE A C 11
ATOM 14475 O O . ILE A 1 29 ? 0.575 9.999 6.000 1.00 0.00 29 ILE A O 11
ATOM 14491 N N . GLU A 1 30 ? 0.149 7.969 6.825 1.00 0.00 30 GLU A N 11
ATOM 14492 C CA . GLU A 1 30 ? 0.827 8.189 8.095 1.00 0.00 30 GLU A CA 11
ATOM 14493 C C . GLU A 1 30 ? 2.337 8.067 7.954 1.00 0.00 30 GLU A C 11
ATOM 14494 O O . GLU A 1 30 ? 3.081 8.181 8.927 1.00 0.00 30 GLU A O 11
ATOM 14506 N N . ALA A 1 31 ? 2.770 7.834 6.734 1.00 0.00 31 ALA A N 11
ATOM 14507 C CA . ALA A 1 31 ? 4.189 7.691 6.429 1.00 0.00 31 ALA A CA 11
ATOM 14508 C C . ALA A 1 31 ? 4.796 9.024 6.005 1.00 0.00 31 ALA A C 11
ATOM 14509 O O . ALA A 1 31 ? 5.971 9.291 6.257 1.00 0.00 31 ALA A O 11
ATOM 14516 N N . PHE A 1 32 ? 3.987 9.858 5.359 1.00 0.00 32 PHE A N 11
ATOM 14517 C CA . PHE A 1 32 ? 4.445 11.164 4.900 1.00 0.00 32 PHE A CA 11
ATOM 14518 C C . PHE A 1 32 ? 4.903 12.025 6.073 1.00 0.00 32 PHE A C 11
ATOM 14519 O O . PHE A 1 32 ? 5.776 12.881 5.925 1.00 0.00 32 PHE A O 11
ATOM 14536 N N . TYR A 1 33 ? 4.308 11.795 7.240 1.00 0.00 33 TYR A N 11
ATOM 14537 C CA . TYR A 1 33 ? 4.656 12.551 8.438 1.00 0.00 33 TYR A CA 11
ATOM 14538 C C . TYR A 1 33 ? 5.662 11.786 9.292 1.00 0.00 33 TYR A C 11
ATOM 14539 O O . TYR A 1 33 ? 5.589 11.806 10.522 1.00 0.00 33 TYR A O 11
ATOM 14557 N N . ASN A 1 34 ? 6.600 11.114 8.634 1.00 0.00 34 ASN A N 11
ATOM 14558 C CA . ASN A 1 34 ? 7.622 10.344 9.332 1.00 0.00 34 ASN A CA 11
ATOM 14559 C C . ASN A 1 34 ? 8.809 10.060 8.418 1.00 0.00 34 ASN A C 11
ATOM 14560 O O . ASN A 1 34 ? 9.483 9.038 8.557 1.00 0.00 34 ASN A O 11
ATOM 14571 N N . PHE A 1 35 ? 9.061 10.970 7.482 1.00 0.00 35 PHE A N 11
ATOM 14572 C CA . PHE A 1 35 ? 10.169 10.817 6.545 1.00 0.00 35 PHE A CA 11
ATOM 14573 C C . PHE A 1 35 ? 10.282 12.036 5.635 1.00 0.00 35 PHE A C 11
ATOM 14574 O O . PHE A 1 35 ? 10.590 11.911 4.449 1.00 0.00 35 PHE A O 11
ATOM 14591 N N . ASP A 1 36 ? 10.029 13.214 6.195 1.00 0.00 36 ASP A N 11
ATOM 14592 C CA . ASP A 1 36 ? 10.102 14.454 5.434 1.00 0.00 36 ASP A CA 11
ATOM 14593 C C . ASP A 1 36 ? 11.287 15.303 5.888 1.00 0.00 36 ASP A C 11
ATOM 14594 O O . ASP A 1 36 ? 11.196 16.529 5.952 1.00 0.00 36 ASP A O 11
ATOM 14603 N N . GLY A 1 37 ? 12.396 14.641 6.201 1.00 0.00 37 GLY A N 11
ATOM 14604 C CA . GLY A 1 37 ? 13.581 15.350 6.645 1.00 0.00 37 GLY A CA 11
ATOM 14605 C C . GLY A 1 37 ? 14.559 15.606 5.516 1.00 0.00 37 GLY A C 11
ATOM 14606 O O . GLY A 1 37 ? 15.774 15.565 5.716 1.00 0.00 37 GLY A O 11
ATOM 14610 N N . ASP A 1 38 ? 14.031 15.873 4.326 1.00 0.00 38 ASP A N 11
ATOM 14611 C CA . ASP A 1 38 ? 14.866 16.137 3.160 1.00 0.00 38 ASP A CA 11
ATOM 14612 C C . ASP A 1 38 ? 15.738 14.928 2.829 1.00 0.00 38 ASP A C 11
ATOM 14613 O O . ASP A 1 38 ? 16.958 14.967 2.984 1.00 0.00 38 ASP A O 11
ATOM 14622 N N . TYR A 1 39 ? 15.100 13.854 2.373 1.00 0.00 39 TYR A N 11
ATOM 14623 C CA . TYR A 1 39 ? 15.816 12.634 2.020 1.00 0.00 39 TYR A CA 11
ATOM 14624 C C . TYR A 1 39 ? 15.322 12.080 0.689 1.00 0.00 39 TYR A C 11
ATOM 14625 O O . TYR A 1 39 ? 14.161 12.261 0.320 1.00 0.00 39 TYR A O 11
ATOM 14643 N N . ASP A 1 40 ? 16.211 11.402 -0.031 1.00 0.00 40 ASP A N 11
ATOM 14644 C CA . ASP A 1 40 ? 15.865 10.821 -1.323 1.00 0.00 40 ASP A CA 11
ATOM 14645 C C . ASP A 1 40 ? 14.760 9.781 -1.174 1.00 0.00 40 ASP A C 11
ATOM 14646 O O . ASP A 1 40 ? 14.541 9.244 -0.088 1.00 0.00 40 ASP A O 11
ATOM 14655 N N . GLY A 1 41 ? 14.067 9.499 -2.273 1.00 0.00 41 GLY A N 11
ATOM 14656 C CA . GLY A 1 41 ? 12.993 8.523 -2.243 1.00 0.00 41 GLY A CA 11
ATOM 14657 C C . GLY A 1 41 ? 13.501 7.108 -2.046 1.00 0.00 41 GLY A C 11
ATOM 14658 O O . GLY A 1 41 ? 12.815 6.272 -1.457 1.00 0.00 41 GLY A O 11
ATOM 14662 N N . PHE A 1 42 ? 14.705 6.840 -2.539 1.00 0.00 42 PHE A N 11
ATOM 14663 C CA . PHE A 1 42 ? 15.304 5.518 -2.414 1.00 0.00 42 PHE A CA 11
ATOM 14664 C C . PHE A 1 42 ? 15.554 5.171 -0.951 1.00 0.00 42 PHE A C 11
ATOM 14665 O O . PHE A 1 42 ? 16.235 5.905 -0.236 1.00 0.00 42 PHE A O 11
ATOM 14682 N N . VAL A 1 43 ? 14.997 4.048 -0.512 1.00 0.00 43 VAL A N 11
ATOM 14683 C CA . VAL A 1 43 ? 15.156 3.603 0.865 1.00 0.00 43 VAL A CA 11
ATOM 14684 C C . VAL A 1 43 ? 15.321 2.088 0.933 1.00 0.00 43 VAL A C 11
ATOM 14685 O O . VAL A 1 43 ? 14.624 1.345 0.243 1.00 0.00 43 VAL A O 11
ATOM 14698 N N . SER A 1 44 ? 16.252 1.637 1.767 1.00 0.00 44 SER A N 11
ATOM 14699 C CA . SER A 1 44 ? 16.511 0.211 1.923 1.00 0.00 44 SER A CA 11
ATOM 14700 C C . SER A 1 44 ? 15.558 -0.411 2.939 1.00 0.00 44 SER A C 11
ATOM 14701 O O . SER A 1 44 ? 15.115 0.250 3.877 1.00 0.00 44 SER A O 11
ATOM 14709 N N . VAL A 1 45 ? 15.252 -1.691 2.745 1.00 0.00 45 VAL A N 11
ATOM 14710 C CA . VAL A 1 45 ? 14.356 -2.410 3.644 1.00 0.00 45 VAL A CA 11
ATOM 14711 C C . VAL A 1 45 ? 14.840 -2.321 5.088 1.00 0.00 45 VAL A C 11
ATOM 14712 O O . VAL A 1 45 ? 14.105 -1.891 5.975 1.00 0.00 45 VAL A O 11
ATOM 14725 N N . GLU A 1 46 ? 16.083 -2.735 5.310 1.00 0.00 46 GLU A N 11
ATOM 14726 C CA . GLU A 1 46 ? 16.678 -2.710 6.643 1.00 0.00 46 GLU A CA 11
ATOM 14727 C C . GLU A 1 46 ? 16.425 -1.372 7.332 1.00 0.00 46 GLU A C 11
ATOM 14728 O O . GLU A 1 46 ? 16.318 -1.302 8.557 1.00 0.00 46 GLU A O 11
ATOM 14740 N N . GLU A 1 47 ? 16.320 -0.314 6.535 1.00 0.00 47 GLU A N 11
ATOM 14741 C CA . GLU A 1 47 ? 16.069 1.022 7.065 1.00 0.00 47 GLU A CA 11
ATOM 14742 C C . GLU A 1 47 ? 14.570 1.304 7.112 1.00 0.00 47 GLU A C 11
ATOM 14743 O O . GLU A 1 47 ? 14.098 2.073 7.949 1.00 0.00 47 GLU A O 11
ATOM 14755 N N . PHE A 1 48 ? 13.829 0.675 6.205 1.00 0.00 48 PHE A N 11
ATOM 14756 C CA . PHE A 1 48 ? 12.384 0.850 6.137 1.00 0.00 48 PHE A CA 11
ATOM 14757 C C . PHE A 1 48 ? 11.705 0.253 7.366 1.00 0.00 48 PHE A C 11
ATOM 14758 O O . PHE A 1 48 ? 10.738 0.811 7.885 1.00 0.00 48 PHE A O 11
ATOM 14775 N N . ARG A 1 49 ? 12.217 -0.885 7.826 1.00 0.00 49 ARG A N 11
ATOM 14776 C CA . ARG A 1 49 ? 11.659 -1.558 8.994 1.00 0.00 49 ARG A CA 11
ATOM 14777 C C . ARG A 1 49 ? 11.656 -0.632 10.206 1.00 0.00 49 ARG A C 11
ATOM 14778 O O . ARG A 1 49 ? 10.635 -0.470 10.874 1.00 0.00 49 ARG A O 11
ATOM 14799 N N . GLY A 1 50 ? 12.805 -0.022 10.481 1.00 0.00 50 GLY A N 11
ATOM 14800 C CA . GLY A 1 50 ? 12.913 0.884 11.610 1.00 0.00 50 GLY A CA 11
ATOM 14801 C C . GLY A 1 50 ? 11.896 2.008 11.548 1.00 0.00 50 GLY A C 11
ATOM 14802 O O . GLY A 1 50 ? 11.513 2.566 12.577 1.00 0.00 50 GLY A O 11
ATOM 14806 N N . ILE A 1 51 ? 11.456 2.337 10.338 1.00 0.00 51 ILE A N 11
ATOM 14807 C CA . ILE A 1 51 ? 10.476 3.398 10.144 1.00 0.00 51 ILE A CA 11
ATOM 14808 C C . ILE A 1 51 ? 9.056 2.866 10.313 1.00 0.00 51 ILE A C 11
ATOM 14809 O O . ILE A 1 51 ? 8.219 3.501 10.953 1.00 0.00 51 ILE A O 11
ATOM 14825 N N . ILE A 1 52 ? 8.794 1.698 9.737 1.00 0.00 52 ILE A N 11
ATOM 14826 C CA . ILE A 1 52 ? 7.477 1.079 9.827 1.00 0.00 52 ILE A CA 11
ATOM 14827 C C . ILE A 1 52 ? 7.196 0.589 11.245 1.00 0.00 52 ILE A C 11
ATOM 14828 O O . ILE A 1 52 ? 6.063 0.655 11.721 1.00 0.00 52 ILE A O 11
ATOM 14844 N N . ARG A 1 53 ? 8.234 0.094 11.912 1.00 0.00 53 ARG A N 11
ATOM 14845 C CA . ARG A 1 53 ? 8.097 -0.410 13.274 1.00 0.00 53 ARG A CA 11
ATOM 14846 C C . ARG A 1 53 ? 7.474 0.641 14.188 1.00 0.00 53 ARG A C 11
ATOM 14847 O O . ARG A 1 53 ? 6.546 0.350 14.944 1.00 0.00 53 ARG A O 11
ATOM 14868 N N . ASP A 1 54 ? 7.989 1.864 14.112 1.00 0.00 54 ASP A N 11
ATOM 14869 C CA . ASP A 1 54 ? 7.483 2.959 14.932 1.00 0.00 54 ASP A CA 11
ATOM 14870 C C . ASP A 1 54 ? 6.774 4.011 14.079 1.00 0.00 54 ASP A C 11
ATOM 14871 O O . ASP A 1 54 ? 6.527 5.126 14.538 1.00 0.00 54 ASP A O 11
ATOM 14880 N N . GLY A 1 55 ? 6.451 3.656 12.837 1.00 0.00 55 GLY A N 11
ATOM 14881 C CA . GLY A 1 55 ? 5.781 4.592 11.954 1.00 0.00 55 GLY A CA 11
ATOM 14882 C C . GLY A 1 55 ? 4.334 4.217 11.695 1.00 0.00 55 GLY A C 11
ATOM 14883 O O . GLY A 1 55 ? 3.433 4.663 12.406 1.00 0.00 55 GLY A O 11
ATOM 14887 N N . LEU A 1 56 ? 4.111 3.402 10.670 1.00 0.00 56 LEU A N 11
ATOM 14888 C CA . LEU A 1 56 ? 2.764 2.974 10.312 1.00 0.00 56 LEU A CA 11
ATOM 14889 C C . LEU A 1 56 ? 2.491 1.553 10.799 1.00 0.00 56 LEU A C 11
ATOM 14890 O O . LEU A 1 56 ? 3.372 0.694 10.757 1.00 0.00 56 LEU A O 11
ATOM 14906 N N . PRO A 1 57 ? 1.260 1.284 11.268 1.00 0.00 57 PRO A N 11
ATOM 14907 C CA . PRO A 1 57 ? 0.877 -0.042 11.758 1.00 0.00 57 PRO A CA 11
ATOM 14908 C C . PRO A 1 57 ? 0.635 -1.028 10.624 1.00 0.00 57 PRO A C 11
ATOM 14909 O O . PRO A 1 57 ? -0.328 -0.898 9.867 1.00 0.00 57 PRO A O 11
ATOM 14920 N N . MET A 1 58 ? 1.517 -2.012 10.512 1.00 0.00 58 MET A N 11
ATOM 14921 C CA . MET A 1 58 ? 1.405 -3.022 9.469 1.00 0.00 58 MET A CA 11
ATOM 14922 C C . MET A 1 58 ? 1.947 -4.363 9.953 1.00 0.00 58 MET A C 11
ATOM 14923 O O . MET A 1 58 ? 2.988 -4.423 10.608 1.00 0.00 58 MET A O 11
ATOM 14937 N N . THR A 1 59 ? 1.240 -5.435 9.622 1.00 0.00 59 THR A N 11
ATOM 14938 C CA . THR A 1 59 ? 1.658 -6.778 10.016 1.00 0.00 59 THR A CA 11
ATOM 14939 C C . THR A 1 59 ? 2.828 -7.253 9.158 1.00 0.00 59 THR A C 11
ATOM 14940 O O . THR A 1 59 ? 2.900 -6.946 7.968 1.00 0.00 59 THR A O 11
ATOM 14951 N N . GLU A 1 60 ? 3.737 -8.011 9.770 1.00 0.00 60 GLU A N 11
ATOM 14952 C CA . GLU A 1 60 ? 4.911 -8.544 9.072 1.00 0.00 60 GLU A CA 11
ATOM 14953 C C . GLU A 1 60 ? 4.563 -8.960 7.652 1.00 0.00 60 GLU A C 11
ATOM 14954 O O . GLU A 1 60 ? 5.241 -8.596 6.698 1.00 0.00 60 GLU A O 11
ATOM 14966 N N . ALA A 1 61 ? 3.491 -9.720 7.529 1.00 0.00 61 ALA A N 11
ATOM 14967 C CA . ALA A 1 61 ? 3.020 -10.194 6.243 1.00 0.00 61 ALA A CA 11
ATOM 14968 C C . ALA A 1 61 ? 2.930 -9.048 5.243 1.00 0.00 61 ALA A C 11
ATOM 14969 O O . ALA A 1 61 ? 3.539 -9.095 4.181 1.00 0.00 61 ALA A O 11
ATOM 14976 N N . GLU A 1 62 ? 2.182 -8.009 5.596 1.00 0.00 62 GLU A N 11
ATOM 14977 C CA . GLU A 1 62 ? 2.040 -6.849 4.718 1.00 0.00 62 GLU A CA 11
ATOM 14978 C C . GLU A 1 62 ? 3.414 -6.336 4.306 1.00 0.00 62 GLU A C 11
ATOM 14979 O O . GLU A 1 62 ? 3.762 -6.341 3.127 1.00 0.00 62 GLU A O 11
ATOM 14991 N N . ILE A 1 63 ? 4.190 -5.904 5.294 1.00 0.00 63 ILE A N 11
ATOM 14992 C CA . ILE A 1 63 ? 5.539 -5.391 5.046 1.00 0.00 63 ILE A CA 11
ATOM 14993 C C . ILE A 1 63 ? 6.407 -6.438 4.362 1.00 0.00 63 ILE A C 11
ATOM 14994 O O . ILE A 1 63 ? 6.863 -6.243 3.240 1.00 0.00 63 ILE A O 11
ATOM 15010 N N . THR A 1 64 ? 6.632 -7.547 5.055 1.00 0.00 64 THR A N 11
ATOM 15011 C CA . THR A 1 64 ? 7.448 -8.640 4.533 1.00 0.00 64 THR A CA 11
ATOM 15012 C C . THR A 1 64 ? 7.022 -9.028 3.124 1.00 0.00 64 THR A C 11
ATOM 15013 O O . THR A 1 64 ? 7.842 -9.073 2.208 1.00 0.00 64 THR A O 11
ATOM 15024 N N . GLU A 1 65 ? 5.733 -9.305 2.953 1.00 0.00 65 GLU A N 11
ATOM 15025 C CA . GLU A 1 65 ? 5.216 -9.687 1.642 1.00 0.00 65 GLU A CA 11
ATOM 15026 C C . GLU A 1 65 ? 5.337 -8.537 0.668 1.00 0.00 65 GLU A C 11
ATOM 15027 O O . GLU A 1 65 ? 5.249 -8.710 -0.547 1.00 0.00 65 GLU A O 11
ATOM 15039 N N . PHE A 1 66 ? 5.555 -7.373 1.226 1.00 0.00 66 PHE A N 11
ATOM 15040 C CA . PHE A 1 66 ? 5.715 -6.165 0.441 1.00 0.00 66 PHE A CA 11
ATOM 15041 C C . PHE A 1 66 ? 7.194 -5.873 0.202 1.00 0.00 66 PHE A C 11
ATOM 15042 O O . PHE A 1 66 ? 7.555 -5.197 -0.759 1.00 0.00 66 PHE A O 11
ATOM 15059 N N . PHE A 1 67 ? 8.045 -6.391 1.086 1.00 0.00 67 PHE A N 11
ATOM 15060 C CA . PHE A 1 67 ? 9.485 -6.189 0.972 1.00 0.00 67 PHE A CA 11
ATOM 15061 C C . PHE A 1 67 ? 10.072 -7.086 -0.112 1.00 0.00 67 PHE A C 11
ATOM 15062 O O . PHE A 1 67 ? 11.047 -6.724 -0.771 1.00 0.00 67 PHE A O 11
ATOM 15079 N N . GLU A 1 68 ? 9.470 -8.258 -0.292 1.00 0.00 68 GLU A N 11
ATOM 15080 C CA . GLU A 1 68 ? 9.933 -9.208 -1.297 1.00 0.00 68 GLU A CA 11
ATOM 15081 C C . GLU A 1 68 ? 9.316 -8.902 -2.659 1.00 0.00 68 GLU A C 11
ATOM 15082 O O . GLU A 1 68 ? 9.920 -9.167 -3.698 1.00 0.00 68 GLU A O 11
ATOM 15094 N N . ALA A 1 69 ? 8.110 -8.343 -2.645 1.00 0.00 69 ALA A N 11
ATOM 15095 C CA . ALA A 1 69 ? 7.411 -8.002 -3.882 1.00 0.00 69 ALA A CA 11
ATOM 15096 C C . ALA A 1 69 ? 8.001 -6.767 -4.539 1.00 0.00 69 ALA A C 11
ATOM 15097 O O . ALA A 1 69 ? 7.691 -6.439 -5.684 1.00 0.00 69 ALA A O 11
ATOM 15104 N N . ALA A 1 70 ? 8.851 -6.103 -3.797 1.00 0.00 70 ALA A N 11
ATOM 15105 C CA . ALA A 1 70 ? 9.515 -4.894 -4.267 1.00 0.00 70 ALA A CA 11
ATOM 15106 C C . ALA A 1 70 ? 10.931 -5.197 -4.745 1.00 0.00 70 ALA A C 11
ATOM 15107 O O . ALA A 1 70 ? 11.449 -4.534 -5.642 1.00 0.00 70 ALA A O 11
ATOM 15114 N N . ASP A 1 71 ? 11.548 -6.207 -4.142 1.00 0.00 71 ASP A N 11
ATOM 15115 C CA . ASP A 1 71 ? 12.904 -6.602 -4.505 1.00 0.00 71 ASP A CA 11
ATOM 15116 C C . ASP A 1 71 ? 12.941 -8.063 -4.952 1.00 0.00 71 ASP A C 11
ATOM 15117 O O . ASP A 1 71 ? 12.643 -8.964 -4.168 1.00 0.00 71 ASP A O 11
ATOM 15126 N N . PRO A 1 72 ? 13.307 -8.324 -6.222 1.00 0.00 72 PRO A N 11
ATOM 15127 C CA . PRO A 1 72 ? 13.376 -9.689 -6.755 1.00 0.00 72 PRO A CA 11
ATOM 15128 C C . PRO A 1 72 ? 14.448 -10.526 -6.066 1.00 0.00 72 PRO A C 11
ATOM 15129 O O . PRO A 1 72 ? 14.186 -11.640 -5.615 1.00 0.00 72 PRO A O 11
ATOM 15140 N N . ASN A 1 73 ? 15.657 -9.979 -5.986 1.00 0.00 73 ASN A N 11
ATOM 15141 C CA . ASN A 1 73 ? 16.769 -10.676 -5.349 1.00 0.00 73 ASN A CA 11
ATOM 15142 C C . ASN A 1 73 ? 16.546 -10.791 -3.844 1.00 0.00 73 ASN A C 11
ATOM 15143 O O . ASN A 1 73 ? 16.961 -11.767 -3.218 1.00 0.00 73 ASN A O 11
ATOM 15154 N N . ASN A 1 74 ? 15.888 -9.787 -3.270 1.00 0.00 74 ASN A N 11
ATOM 15155 C CA . ASN A 1 74 ? 15.605 -9.766 -1.838 1.00 0.00 74 ASN A CA 11
ATOM 15156 C C . ASN A 1 74 ? 16.859 -9.421 -1.046 1.00 0.00 74 ASN A C 11
ATOM 15157 O O . ASN A 1 74 ? 17.252 -10.149 -0.133 1.00 0.00 74 ASN A O 11
ATOM 15168 N N . THR A 1 75 ? 17.482 -8.304 -1.401 1.00 0.00 75 THR A N 11
ATOM 15169 C CA . THR A 1 75 ? 18.693 -7.861 -0.723 1.00 0.00 75 THR A CA 11
ATOM 15170 C C . THR A 1 75 ? 18.367 -6.806 0.328 1.00 0.00 75 THR A C 11
ATOM 15171 O O . THR A 1 75 ? 19.192 -5.942 0.629 1.00 0.00 75 THR A O 11
ATOM 15182 N N . GLY A 1 76 ? 17.162 -6.878 0.879 1.00 0.00 76 GLY A N 11
ATOM 15183 C CA . GLY A 1 76 ? 16.750 -5.919 1.885 1.00 0.00 76 GLY A CA 11
ATOM 15184 C C . GLY A 1 76 ? 16.786 -4.495 1.371 1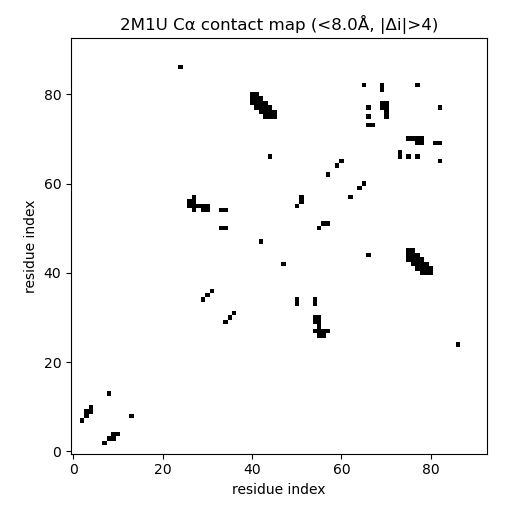.00 0.00 76 GLY A C 11
ATOM 15185 O O . GLY A 1 76 ? 16.950 -3.552 2.145 1.00 0.00 76 GLY A O 11
ATOM 15189 N N . PHE A 1 77 ? 16.634 -4.339 0.061 1.00 0.00 77 PHE A N 11
ATOM 15190 C CA . PHE A 1 77 ? 16.648 -3.018 -0.556 1.00 0.00 77 PHE A CA 11
ATOM 15191 C C . PHE A 1 77 ? 15.431 -2.829 -1.455 1.00 0.00 77 PHE A C 11
ATOM 15192 O O . PHE A 1 77 ? 15.114 -3.690 -2.274 1.00 0.00 77 PHE A O 11
ATOM 15209 N N . ILE A 1 78 ? 14.752 -1.700 -1.294 1.00 0.00 78 ILE A N 11
ATOM 15210 C CA . ILE A 1 78 ? 13.567 -1.402 -2.089 1.00 0.00 78 ILE A CA 11
ATOM 15211 C C . ILE A 1 78 ? 13.850 -0.343 -3.141 1.00 0.00 78 ILE A C 11
ATOM 15212 O O . ILE A 1 78 ? 14.692 0.536 -2.952 1.00 0.00 78 ILE A O 11
ATOM 15228 N N . ASP A 1 79 ? 13.091 -0.404 -4.224 1.00 0.00 79 ASP A N 11
ATOM 15229 C CA . ASP A 1 79 ? 13.194 0.576 -5.286 1.00 0.00 79 ASP A CA 11
ATOM 15230 C C . ASP A 1 79 ? 12.042 1.558 -5.128 1.00 0.00 79 ASP A C 11
ATOM 15231 O O . ASP A 1 79 ? 10.923 1.278 -5.550 1.00 0.00 79 ASP A O 11
ATOM 15240 N N . TYR A 1 80 ? 12.320 2.686 -4.473 1.00 0.00 80 TYR A N 11
ATOM 15241 C CA . TYR A 1 80 ? 11.307 3.710 -4.201 1.00 0.00 80 TYR A CA 11
ATOM 15242 C C . TYR A 1 80 ? 10.203 3.730 -5.258 1.00 0.00 80 TYR A C 11
ATOM 15243 O O . TYR A 1 80 ? 9.026 3.869 -4.930 1.00 0.00 80 TYR A O 11
ATOM 15261 N N . LYS A 1 81 ? 10.586 3.584 -6.521 1.00 0.00 81 LYS A N 11
ATOM 15262 C CA . LYS A 1 81 ? 9.617 3.580 -7.609 1.00 0.00 81 LYS A CA 11
ATOM 15263 C C . LYS A 1 81 ? 8.712 2.359 -7.513 1.00 0.00 81 LYS A C 11
ATOM 15264 O O . LYS A 1 81 ? 7.490 2.486 -7.461 1.00 0.00 81 LYS A O 11
ATOM 15283 N N . ALA A 1 82 ? 9.316 1.176 -7.472 1.00 0.00 82 ALA A N 11
ATOM 15284 C CA . ALA A 1 82 ? 8.556 -0.066 -7.361 1.00 0.00 82 ALA A CA 11
ATOM 15285 C C . ALA A 1 82 ? 7.606 -0.003 -6.172 1.00 0.00 82 ALA A C 11
ATOM 15286 O O . ALA A 1 82 ? 6.556 -0.647 -6.164 1.00 0.00 82 ALA A O 11
ATOM 15293 N N . PHE A 1 83 ? 7.988 0.781 -5.167 1.00 0.00 83 PHE A N 11
ATOM 15294 C CA . PHE A 1 83 ? 7.181 0.941 -3.968 1.00 0.00 83 PHE A CA 11
ATOM 15295 C C . PHE A 1 83 ? 6.186 2.086 -4.132 1.00 0.00 83 PHE A C 11
ATOM 15296 O O . PHE A 1 83 ? 5.083 2.048 -3.587 1.00 0.00 83 PHE A O 11
ATOM 15313 N N . ALA A 1 84 ? 6.586 3.104 -4.889 1.00 0.00 84 ALA A N 11
ATOM 15314 C CA . ALA A 1 84 ? 5.733 4.263 -5.128 1.00 0.00 84 ALA A CA 11
ATOM 15315 C C . ALA A 1 84 ? 4.676 3.962 -6.185 1.00 0.00 84 ALA A C 11
ATOM 15316 O O . ALA A 1 84 ? 3.583 4.528 -6.162 1.00 0.00 84 ALA A O 11
ATOM 15323 N N . ALA A 1 85 ? 5.007 3.068 -7.110 1.00 0.00 85 ALA A N 11
ATOM 15324 C CA . ALA A 1 85 ? 4.084 2.696 -8.175 1.00 0.00 85 ALA A CA 11
ATOM 15325 C C . ALA A 1 85 ? 2.969 1.801 -7.662 1.00 0.00 85 ALA A C 11
ATOM 15326 O O . ALA A 1 85 ? 1.978 1.557 -8.347 1.00 0.00 85 ALA A O 11
ATOM 15333 N N . MET A 1 86 ? 3.148 1.331 -6.453 1.00 0.00 86 MET A N 11
ATOM 15334 C CA . MET A 1 86 ? 2.176 0.461 -5.803 1.00 0.00 86 MET A CA 11
ATOM 15335 C C . MET A 1 86 ? 0.904 1.234 -5.476 1.00 0.00 86 MET A C 11
ATOM 15336 O O . MET A 1 86 ? -0.203 0.781 -5.764 1.00 0.00 86 MET A O 11
ATOM 15350 N N . LEU A 1 87 ? 1.073 2.410 -4.881 1.00 0.00 87 LEU A N 11
ATOM 15351 C CA . LEU A 1 87 ? -0.061 3.254 -4.524 1.00 0.00 87 LEU A CA 11
ATOM 15352 C C . LEU A 1 87 ? -0.526 4.073 -5.710 1.00 0.00 87 LEU A C 11
ATOM 15353 O O . LEU A 1 87 ? -1.550 4.755 -5.667 1.00 0.00 87 LEU A O 11
ATOM 15369 N N . TYR A 1 88 ? 0.246 3.978 -6.754 1.00 0.00 88 TYR A N 11
ATOM 15370 C CA . TYR A 1 88 ? -0.029 4.685 -8.000 1.00 0.00 88 TYR A CA 11
ATOM 15371 C C . TYR A 1 88 ? -0.214 3.711 -9.159 1.00 0.00 88 TYR A C 11
ATOM 15372 O O . TYR A 1 88 ? -0.064 4.081 -10.324 1.00 0.00 88 TYR A O 11
ATOM 15390 N N . SER A 1 89 ? -0.547 2.466 -8.834 1.00 0.00 89 SER A N 11
ATOM 15391 C CA . SER A 1 89 ? -0.759 1.441 -9.852 1.00 0.00 89 SER A CA 11
ATOM 15392 C C . SER A 1 89 ? -2.243 1.316 -10.201 1.00 0.00 89 SER A C 11
ATOM 15393 O O . SER A 1 89 ? -2.692 0.277 -10.685 1.00 0.00 89 SER A O 11
ATOM 15401 N N . VAL A 1 90 ? -3.000 2.382 -9.956 1.00 0.00 90 VAL A N 11
ATOM 15402 C CA . VAL A 1 90 ? -4.428 2.389 -10.248 1.00 0.00 90 VAL A CA 11
ATOM 15403 C C . VAL A 1 90 ? -5.131 1.201 -9.599 1.00 0.00 90 VAL A C 11
ATOM 15404 O O . VAL A 1 90 ? -6.139 0.709 -10.107 1.00 0.00 90 VAL A O 11
ATOM 15417 N N . ASP A 1 91 ? -4.592 0.742 -8.474 1.00 0.00 91 ASP A N 11
ATOM 15418 C CA . ASP A 1 91 ? -5.168 -0.390 -7.756 1.00 0.00 91 ASP A CA 11
ATOM 15419 C C . ASP A 1 91 ? -6.324 0.057 -6.869 1.00 0.00 91 ASP A C 11
ATOM 15420 O O . ASP A 1 91 ? -6.482 1.245 -6.590 1.00 0.00 91 ASP A O 11
ATOM 15429 N N . GLU A 1 92 ? -7.131 -0.903 -6.431 1.00 0.00 92 GLU A N 11
ATOM 15430 C CA . GLU A 1 92 ? -8.275 -0.610 -5.575 1.00 0.00 92 GLU A CA 11
ATOM 15431 C C . GLU A 1 92 ? -8.688 -1.845 -4.780 1.00 0.00 92 GLU A C 11
ATOM 15432 O O . GLU A 1 92 ? -8.926 -1.768 -3.575 1.00 0.00 92 GLU A O 11
ATOM 15444 N N . SER A 1 93 ? -8.772 -2.982 -5.464 1.00 0.00 93 SER A N 11
ATOM 15445 C CA . SER A 1 93 ? -9.157 -4.234 -4.822 1.00 0.00 93 SER A CA 11
ATOM 15446 C C . SER A 1 93 ? -8.059 -5.280 -4.971 1.00 0.00 93 SER A C 11
ATOM 15447 O O . SER A 1 93 ? -7.060 -4.996 -5.663 1.00 0.00 93 SER A O 11
ATOM 15456 N N . MET A 1 1 ? -6.554 -16.016 -26.436 1.00 0.00 1 MET A N 12
ATOM 15457 C CA . MET A 1 1 ? -7.890 -15.441 -26.136 1.00 0.00 1 MET A CA 12
ATOM 15458 C C . MET A 1 1 ? -7.881 -13.921 -26.270 1.00 0.00 1 MET A C 12
ATOM 15459 O O . MET A 1 1 ? -6.923 -13.258 -25.872 1.00 0.00 1 MET A O 12
ATOM 15475 N N . GLY A 1 2 ? -8.953 -13.375 -26.835 1.00 0.00 2 GLY A N 12
ATOM 15476 C CA . GLY A 1 2 ? -9.047 -11.937 -27.012 1.00 0.00 2 GLY A CA 12
ATOM 15477 C C . GLY A 1 2 ? -8.972 -11.185 -25.697 1.00 0.00 2 GLY A C 12
ATOM 15478 O O . GLY A 1 2 ? -7.966 -10.543 -25.399 1.00 0.00 2 GLY A O 12
ATOM 15482 N N . SER A 1 3 ? -10.042 -11.265 -24.911 1.00 0.00 3 SER A N 12
ATOM 15483 C CA . SER A 1 3 ? -10.093 -10.585 -23.622 1.00 0.00 3 SER A CA 12
ATOM 15484 C C . SER A 1 3 ? -9.437 -11.430 -22.535 1.00 0.00 3 SER A C 12
ATOM 15485 O O . SER A 1 3 ? -9.548 -12.655 -22.535 1.00 0.00 3 SER A O 12
ATOM 15493 N N . SER A 1 4 ? -8.752 -10.766 -21.609 1.00 0.00 4 SER A N 12
ATOM 15494 C CA . SER A 1 4 ? -8.078 -11.456 -20.516 1.00 0.00 4 SER A CA 12
ATOM 15495 C C . SER A 1 4 ? -8.406 -10.802 -19.177 1.00 0.00 4 SER A C 12
ATOM 15496 O O . SER A 1 4 ? -7.560 -10.740 -18.284 1.00 0.00 4 SER A O 12
ATOM 15504 N N . HIS A 1 5 ? -9.636 -10.318 -19.044 1.00 0.00 5 HIS A N 12
ATOM 15505 C CA . HIS A 1 5 ? -10.074 -9.671 -17.814 1.00 0.00 5 HIS A CA 12
ATOM 15506 C C . HIS A 1 5 ? -10.948 -10.607 -16.987 1.00 0.00 5 HIS A C 12
ATOM 15507 O O . HIS A 1 5 ? -10.852 -10.640 -15.761 1.00 0.00 5 HIS A O 12
ATOM 15522 N N . HIS A 1 6 ? -11.799 -11.369 -17.667 1.00 0.00 6 HIS A N 12
ATOM 15523 C CA . HIS A 1 6 ? -12.689 -12.309 -16.996 1.00 0.00 6 HIS A CA 12
ATOM 15524 C C . HIS A 1 6 ? -12.223 -13.746 -17.205 1.00 0.00 6 HIS A C 12
ATOM 15525 O O . HIS A 1 6 ? -11.255 -13.996 -17.922 1.00 0.00 6 HIS A O 12
ATOM 15540 N N . HIS A 1 7 ? -12.917 -14.686 -16.572 1.00 0.00 7 HIS A N 12
ATOM 15541 C CA . HIS A 1 7 ? -12.574 -16.098 -16.688 1.00 0.00 7 HIS A CA 12
ATOM 15542 C C . HIS A 1 7 ? -13.582 -16.832 -17.565 1.00 0.00 7 HIS A C 12
ATOM 15543 O O . HIS A 1 7 ? -14.481 -16.221 -18.142 1.00 0.00 7 HIS A O 12
ATOM 15558 N N . HIS A 1 8 ? -13.427 -18.149 -17.662 1.00 0.00 8 HIS A N 12
ATOM 15559 C CA . HIS A 1 8 ? -14.325 -18.968 -18.469 1.00 0.00 8 HIS A CA 12
ATOM 15560 C C . HIS A 1 8 ? -15.386 -19.631 -17.598 1.00 0.00 8 HIS A C 12
ATOM 15561 O O . HIS A 1 8 ? -15.806 -20.756 -17.863 1.00 0.00 8 HIS A O 12
ATOM 15576 N N . HIS A 1 9 ? -15.817 -18.925 -16.558 1.00 0.00 9 HIS A N 12
ATOM 15577 C CA . HIS A 1 9 ? -16.831 -19.444 -15.647 1.00 0.00 9 HIS A CA 12
ATOM 15578 C C . HIS A 1 9 ? -17.888 -18.386 -15.349 1.00 0.00 9 HIS A C 12
ATOM 15579 O O . HIS A 1 9 ? -17.736 -17.221 -15.717 1.00 0.00 9 HIS A O 12
ATOM 15594 N N . HIS A 1 10 ? -18.960 -18.799 -14.681 1.00 0.00 10 HIS A N 12
ATOM 15595 C CA . HIS A 1 10 ? -20.042 -17.886 -14.333 1.00 0.00 10 HIS A CA 12
ATOM 15596 C C . HIS A 1 10 ? -19.610 -16.925 -13.231 1.00 0.00 10 HIS A C 12
ATOM 15597 O O . HIS A 1 10 ? -18.516 -17.048 -12.680 1.00 0.00 10 HIS A O 12
ATOM 15612 N N . SER A 1 11 ? -20.476 -15.967 -12.914 1.00 0.00 11 SER A N 12
ATOM 15613 C CA . SER A 1 11 ? -20.183 -14.985 -11.877 1.00 0.00 11 SER A CA 12
ATOM 15614 C C . SER A 1 11 ? -21.449 -14.599 -11.120 1.00 0.00 11 SER A C 12
ATOM 15615 O O . SER A 1 11 ? -22.200 -13.723 -11.547 1.00 0.00 11 SER A O 12
ATOM 15623 N N . SER A 1 12 ? -21.680 -15.262 -9.990 1.00 0.00 12 SER A N 12
ATOM 15624 C CA . SER A 1 12 ? -22.855 -14.990 -9.170 1.00 0.00 12 SER A CA 12
ATOM 15625 C C . SER A 1 12 ? -22.471 -14.230 -7.904 1.00 0.00 12 SER A C 12
ATOM 15626 O O . SER A 1 12 ? -21.516 -14.593 -7.217 1.00 0.00 12 SER A O 12
ATOM 15634 N N . GLY A 1 13 ? -23.222 -13.176 -7.601 1.00 0.00 13 GLY A N 12
ATOM 15635 C CA . GLY A 1 13 ? -22.943 -12.384 -6.419 1.00 0.00 13 GLY A CA 12
ATOM 15636 C C . GLY A 1 13 ? -23.574 -12.966 -5.169 1.00 0.00 13 GLY A C 12
ATOM 15637 O O . GLY A 1 13 ? -24.537 -13.728 -5.249 1.00 0.00 13 GLY A O 12
ATOM 15641 N N . LEU A 1 14 ? -23.028 -12.607 -4.011 1.00 0.00 14 LEU A N 12
ATOM 15642 C CA . LEU A 1 14 ? -23.543 -13.100 -2.738 1.00 0.00 14 LEU A CA 12
ATOM 15643 C C . LEU A 1 14 ? -23.729 -11.956 -1.747 1.00 0.00 14 LEU A C 12
ATOM 15644 O O . LEU A 1 14 ? -23.609 -10.786 -2.107 1.00 0.00 14 LEU A O 12
ATOM 15660 N N . VAL A 1 15 ? -24.022 -12.304 -0.499 1.00 0.00 15 VAL A N 12
ATOM 15661 C CA . VAL A 1 15 ? -24.227 -11.305 0.544 1.00 0.00 15 VAL A CA 12
ATOM 15662 C C . VAL A 1 15 ? -22.895 -10.784 1.087 1.00 0.00 15 VAL A C 12
ATOM 15663 O O . VAL A 1 15 ? -22.717 -9.577 1.250 1.00 0.00 15 VAL A O 12
ATOM 15676 N N . PRO A 1 16 ? -21.937 -11.686 1.378 1.00 0.00 16 PRO A N 12
ATOM 15677 C CA . PRO A 1 16 ? -20.625 -11.295 1.903 1.00 0.00 16 PRO A CA 12
ATOM 15678 C C . PRO A 1 16 ? -19.966 -10.204 1.064 1.00 0.00 16 PRO A C 12
ATOM 15679 O O . PRO A 1 16 ? -20.527 -9.749 0.068 1.00 0.00 16 PRO A O 12
ATOM 15690 N N . ARG A 1 17 ? -18.773 -9.787 1.476 1.00 0.00 17 ARG A N 12
ATOM 15691 C CA . ARG A 1 17 ? -18.038 -8.749 0.762 1.00 0.00 17 ARG A CA 12
ATOM 15692 C C . ARG A 1 17 ? -18.829 -7.445 0.733 1.00 0.00 17 ARG A C 12
ATOM 15693 O O . ARG A 1 17 ? -19.698 -7.254 -0.116 1.00 0.00 17 ARG A O 12
ATOM 15714 N N . GLY A 1 18 ? -18.520 -6.551 1.668 1.00 0.00 18 GLY A N 12
ATOM 15715 C CA . GLY A 1 18 ? -19.211 -5.277 1.731 1.00 0.00 18 GLY A CA 12
ATOM 15716 C C . GLY A 1 18 ? -18.844 -4.361 0.581 1.00 0.00 18 GLY A C 12
ATOM 15717 O O . GLY A 1 18 ? -19.045 -4.704 -0.585 1.00 0.00 18 GLY A O 12
ATOM 15721 N N . SER A 1 19 ? -18.304 -3.191 0.907 1.00 0.00 19 SER A N 12
ATOM 15722 C CA . SER A 1 19 ? -17.910 -2.221 -0.109 1.00 0.00 19 SER A CA 12
ATOM 15723 C C . SER A 1 19 ? -16.601 -1.535 0.274 1.00 0.00 19 SER A C 12
ATOM 15724 O O . SER A 1 19 ? -16.600 -0.555 1.019 1.00 0.00 19 SER A O 12
ATOM 15732 N N . HIS A 1 20 ? -15.493 -2.057 -0.239 1.00 0.00 20 HIS A N 12
ATOM 15733 C CA . HIS A 1 20 ? -14.179 -1.493 0.048 1.00 0.00 20 HIS A CA 12
ATOM 15734 C C . HIS A 1 20 ? -14.093 -0.045 -0.425 1.00 0.00 20 HIS A C 12
ATOM 15735 O O . HIS A 1 20 ? -15.067 0.512 -0.930 1.00 0.00 20 HIS A O 12
ATOM 15750 N N . MET A 1 21 ? -12.920 0.559 -0.254 1.00 0.00 21 MET A N 12
ATOM 15751 C CA . MET A 1 21 ? -12.707 1.942 -0.663 1.00 0.00 21 MET A CA 12
ATOM 15752 C C . MET A 1 21 ? -11.224 2.223 -0.878 1.00 0.00 21 MET A C 12
ATOM 15753 O O . MET A 1 21 ? -10.389 1.323 -0.774 1.00 0.00 21 MET A O 12
ATOM 15767 N N . SER A 1 22 ? -10.901 3.477 -1.179 1.00 0.00 22 SER A N 12
ATOM 15768 C CA . SER A 1 22 ? -9.517 3.876 -1.410 1.00 0.00 22 SER A CA 12
ATOM 15769 C C . SER A 1 22 ? -8.867 4.402 -0.136 1.00 0.00 22 SER A C 12
ATOM 15770 O O . SER A 1 22 ? -7.732 4.878 -0.153 1.00 0.00 22 SER A O 12
ATOM 15778 N N . ASP A 1 23 ? -9.595 4.310 0.963 1.00 0.00 23 ASP A N 12
ATOM 15779 C CA . ASP A 1 23 ? -9.102 4.773 2.257 1.00 0.00 23 ASP A CA 12
ATOM 15780 C C . ASP A 1 23 ? -8.026 3.856 2.802 1.00 0.00 23 ASP A C 12
ATOM 15781 O O . ASP A 1 23 ? -7.299 4.200 3.734 1.00 0.00 23 ASP A O 12
ATOM 15790 N N . GLU A 1 24 ? -7.940 2.694 2.207 1.00 0.00 24 GLU A N 12
ATOM 15791 C CA . GLU A 1 24 ? -6.955 1.694 2.604 1.00 0.00 24 GLU A CA 12
ATOM 15792 C C . GLU A 1 24 ? -5.543 2.176 2.329 1.00 0.00 24 GLU A C 12
ATOM 15793 O O . GLU A 1 24 ? -4.565 1.643 2.854 1.00 0.00 24 GLU A O 12
ATOM 15805 N N . LYS A 1 25 ? -5.461 3.195 1.509 1.00 0.00 25 LYS A N 12
ATOM 15806 C CA . LYS A 1 25 ? -4.189 3.801 1.138 1.00 0.00 25 LYS A CA 12
ATOM 15807 C C . LYS A 1 25 ? -3.847 4.952 2.078 1.00 0.00 25 LYS A C 12
ATOM 15808 O O . LYS A 1 25 ? -2.676 5.272 2.285 1.00 0.00 25 LYS A O 12
ATOM 15827 N N . THR A 1 26 ? -4.878 5.575 2.644 1.00 0.00 26 THR A N 12
ATOM 15828 C CA . THR A 1 26 ? -4.686 6.692 3.561 1.00 0.00 26 THR A CA 12
ATOM 15829 C C . THR A 1 26 ? -4.018 6.226 4.847 1.00 0.00 26 THR A C 12
ATOM 15830 O O . THR A 1 26 ? -3.294 6.986 5.488 1.00 0.00 26 THR A O 12
ATOM 15841 N N . GLN A 1 27 ? -4.237 4.968 5.211 1.00 0.00 27 GLN A N 12
ATOM 15842 C CA . GLN A 1 27 ? -3.617 4.415 6.407 1.00 0.00 27 GLN A CA 12
ATOM 15843 C C . GLN A 1 27 ? -2.097 4.507 6.290 1.00 0.00 27 GLN A C 12
ATOM 15844 O O . GLN A 1 27 ? -1.381 4.528 7.291 1.00 0.00 27 GLN A O 12
ATOM 15858 N N . LEU A 1 28 ? -1.620 4.568 5.048 1.00 0.00 28 LEU A N 12
ATOM 15859 C CA . LEU A 1 28 ? -0.193 4.668 4.765 1.00 0.00 28 LEU A CA 12
ATOM 15860 C C . LEU A 1 28 ? 0.269 6.116 4.737 1.00 0.00 28 LEU A C 12
ATOM 15861 O O . LEU A 1 28 ? 1.464 6.411 4.716 1.00 0.00 28 LEU A O 12
ATOM 15877 N N . ILE A 1 29 ? -0.700 7.001 4.732 1.00 0.00 29 ILE A N 12
ATOM 15878 C CA . ILE A 1 29 ? -0.452 8.442 4.703 1.00 0.00 29 ILE A CA 12
ATOM 15879 C C . ILE A 1 29 ? 0.194 8.931 5.980 1.00 0.00 29 ILE A C 12
ATOM 15880 O O . ILE A 1 29 ? 0.716 10.043 6.062 1.00 0.00 29 ILE A O 12
ATOM 15896 N N . GLU A 1 30 ? 0.152 8.074 6.951 1.00 0.00 30 GLU A N 12
ATOM 15897 C CA . GLU A 1 30 ? 0.726 8.344 8.264 1.00 0.00 30 GLU A CA 12
ATOM 15898 C C . GLU A 1 30 ? 2.238 8.183 8.255 1.00 0.00 30 GLU A C 12
ATOM 15899 O O . GLU A 1 30 ? 2.902 8.330 9.282 1.00 0.00 30 GLU A O 12
ATOM 15911 N N . ALA A 1 31 ? 2.766 7.883 7.087 1.00 0.00 31 ALA A N 12
ATOM 15912 C CA . ALA A 1 31 ? 4.200 7.696 6.911 1.00 0.00 31 ALA A CA 12
ATOM 15913 C C . ALA A 1 31 ? 4.874 8.994 6.477 1.00 0.00 31 ALA A C 12
ATOM 15914 O O . ALA A 1 31 ? 5.942 9.348 6.974 1.00 0.00 31 ALA A O 12
ATOM 15921 N N . PHE A 1 32 ? 4.240 9.697 5.545 1.00 0.00 32 PHE A N 12
ATOM 15922 C CA . PHE A 1 32 ? 4.775 10.958 5.041 1.00 0.00 32 PHE A CA 12
ATOM 15923 C C . PHE A 1 32 ? 4.926 11.976 6.167 1.00 0.00 32 PHE A C 12
ATOM 15924 O O . PHE A 1 32 ? 5.787 12.854 6.111 1.00 0.00 32 PHE A O 12
ATOM 15941 N N . TYR A 1 33 ? 4.082 11.855 7.188 1.00 0.00 33 TYR A N 12
ATOM 15942 C CA . TYR A 1 33 ? 4.124 12.767 8.325 1.00 0.00 33 TYR A CA 12
ATOM 15943 C C . TYR A 1 33 ? 4.940 12.175 9.471 1.00 0.00 33 TYR A C 12
ATOM 15944 O O . TYR A 1 33 ? 4.577 12.308 10.639 1.00 0.00 33 TYR A O 12
ATOM 15962 N N . ASN A 1 34 ? 6.045 11.520 9.127 1.00 0.00 34 ASN A N 12
ATOM 15963 C CA . ASN A 1 34 ? 6.914 10.909 10.125 1.00 0.00 34 ASN A CA 12
ATOM 15964 C C . ASN A 1 34 ? 8.298 10.630 9.548 1.00 0.00 34 ASN A C 12
ATOM 15965 O O . ASN A 1 34 ? 8.973 9.686 9.958 1.00 0.00 34 ASN A O 12
ATOM 15976 N N . PHE A 1 35 ? 8.712 11.455 8.592 1.00 0.00 35 PHE A N 12
ATOM 15977 C CA . PHE A 1 35 ? 10.016 11.298 7.956 1.00 0.00 35 PHE A CA 12
ATOM 15978 C C . PHE A 1 35 ? 10.267 12.413 6.947 1.00 0.00 35 PHE A C 12
ATOM 15979 O O . PHE A 1 35 ? 10.161 12.207 5.739 1.00 0.00 35 PHE A O 12
ATOM 15996 N N . ASP A 1 36 ? 10.601 13.596 7.453 1.00 0.00 36 ASP A N 12
ATOM 15997 C CA . ASP A 1 36 ? 10.868 14.746 6.596 1.00 0.00 36 ASP A CA 12
ATOM 15998 C C . ASP A 1 36 ? 12.287 15.265 6.806 1.00 0.00 36 ASP A C 12
ATOM 15999 O O . ASP A 1 36 ? 12.503 16.466 6.981 1.00 0.00 36 ASP A O 12
ATOM 16008 N N . GLY A 1 37 ? 13.254 14.352 6.791 1.00 0.00 37 GLY A N 12
ATOM 16009 C CA . GLY A 1 37 ? 14.639 14.736 6.980 1.00 0.00 37 GLY A CA 12
ATOM 16010 C C . GLY A 1 37 ? 15.378 14.916 5.668 1.00 0.00 37 GLY A C 12
ATOM 16011 O O . GLY A 1 37 ? 16.596 14.739 5.605 1.00 0.00 37 GLY A O 12
ATOM 16015 N N . ASP A 1 38 ? 14.642 15.267 4.620 1.00 0.00 38 ASP A N 12
ATOM 16016 C CA . ASP A 1 38 ? 15.235 15.471 3.303 1.00 0.00 38 ASP A CA 12
ATOM 16017 C C . ASP A 1 38 ? 15.891 14.189 2.799 1.00 0.00 38 ASP A C 12
ATOM 16018 O O . ASP A 1 38 ? 17.115 14.108 2.685 1.00 0.00 38 ASP A O 12
ATOM 16027 N N . TYR A 1 39 ? 15.071 13.189 2.500 1.00 0.00 39 TYR A N 12
ATOM 16028 C CA . TYR A 1 39 ? 15.570 11.910 2.009 1.00 0.00 39 TYR A CA 12
ATOM 16029 C C . TYR A 1 39 ? 15.320 11.766 0.511 1.00 0.00 39 TYR A C 12
ATOM 16030 O O . TYR A 1 39 ? 14.325 12.267 -0.013 1.00 0.00 39 TYR A O 12
ATOM 16048 N N . ASP A 1 40 ? 16.228 11.078 -0.173 1.00 0.00 40 ASP A N 12
ATOM 16049 C CA . ASP A 1 40 ? 16.105 10.868 -1.610 1.00 0.00 40 ASP A CA 12
ATOM 16050 C C . ASP A 1 40 ? 14.916 9.967 -1.929 1.00 0.00 40 ASP A C 12
ATOM 16051 O O . ASP A 1 40 ? 14.137 9.616 -1.043 1.00 0.00 40 ASP A O 12
ATOM 16060 N N . GLY A 1 41 ? 14.783 9.595 -3.197 1.00 0.00 41 GLY A N 12
ATOM 16061 C CA . GLY A 1 41 ? 13.686 8.738 -3.608 1.00 0.00 41 GLY A CA 12
ATOM 16062 C C . GLY A 1 41 ? 14.062 7.270 -3.606 1.00 0.00 41 GLY A C 12
ATOM 16063 O O . GLY A 1 41 ? 13.707 6.529 -4.522 1.00 0.00 41 GLY A O 12
ATOM 16067 N N . PHE A 1 42 ? 14.785 6.847 -2.572 1.00 0.00 42 PHE A N 12
ATOM 16068 C CA . PHE A 1 42 ? 15.210 5.457 -2.455 1.00 0.00 42 PHE A CA 12
ATOM 16069 C C . PHE A 1 42 ? 15.445 5.082 -0.995 1.00 0.00 42 PHE A C 12
ATOM 16070 O O . PHE A 1 42 ? 16.233 5.721 -0.298 1.00 0.00 42 PHE A O 12
ATOM 16087 N N . VAL A 1 43 ? 14.757 4.040 -0.539 1.00 0.00 43 VAL A N 12
ATOM 16088 C CA . VAL A 1 43 ? 14.892 3.577 0.836 1.00 0.00 43 VAL A CA 12
ATOM 16089 C C . VAL A 1 43 ? 15.170 2.079 0.885 1.00 0.00 43 VAL A C 12
ATOM 16090 O O . VAL A 1 43 ? 14.580 1.303 0.134 1.00 0.00 43 VAL A O 12
ATOM 16103 N N . SER A 1 44 ? 16.072 1.678 1.775 1.00 0.00 44 SER A N 12
ATOM 16104 C CA . SER A 1 44 ? 16.425 0.273 1.922 1.00 0.00 44 SER A CA 12
ATOM 16105 C C . SER A 1 44 ? 15.500 -0.416 2.920 1.00 0.00 44 SER A C 12
ATOM 16106 O O . SER A 1 44 ? 14.982 0.217 3.839 1.00 0.00 44 SER A O 12
ATOM 16114 N N . VAL A 1 45 ? 15.303 -1.716 2.734 1.00 0.00 45 VAL A N 12
ATOM 16115 C CA . VAL A 1 45 ? 14.442 -2.492 3.620 1.00 0.00 45 VAL A CA 12
ATOM 16116 C C . VAL A 1 45 ? 14.931 -2.408 5.061 1.00 0.00 45 VAL A C 12
ATOM 16117 O O . VAL A 1 45 ? 14.161 -2.111 5.975 1.00 0.00 45 VAL A O 12
ATOM 16130 N N . GLU A 1 46 ? 16.218 -2.675 5.256 1.00 0.00 46 GLU A N 12
ATOM 16131 C CA . GLU A 1 46 ? 16.820 -2.634 6.585 1.00 0.00 46 GLU A CA 12
ATOM 16132 C C . GLU A 1 46 ? 16.502 -1.317 7.289 1.00 0.00 46 GLU A C 12
ATOM 16133 O O . GLU A 1 46 ? 16.417 -1.263 8.517 1.00 0.00 46 GLU A O 12
ATOM 16145 N N . GLU A 1 47 ? 16.318 -0.263 6.503 1.00 0.00 47 GLU A N 12
ATOM 16146 C CA . GLU A 1 47 ? 16.000 1.051 7.047 1.00 0.00 47 GLU A CA 12
ATOM 16147 C C . GLU A 1 47 ? 14.490 1.245 7.133 1.00 0.00 47 GLU A C 12
ATOM 16148 O O . GLU A 1 47 ? 13.988 1.925 8.027 1.00 0.00 47 GLU A O 12
ATOM 16160 N N . PHE A 1 48 ? 13.772 0.637 6.192 1.00 0.00 48 PHE A N 12
ATOM 16161 C CA . PHE A 1 48 ? 12.319 0.735 6.151 1.00 0.00 48 PHE A CA 12
ATOM 16162 C C . PHE A 1 48 ? 11.695 0.157 7.419 1.00 0.00 48 PHE A C 12
ATOM 16163 O O . PHE A 1 48 ? 10.760 0.730 7.979 1.00 0.00 48 PHE A O 12
ATOM 16180 N N . ARG A 1 49 ? 12.220 -0.980 7.867 1.00 0.00 49 ARG A N 12
ATOM 16181 C CA . ARG A 1 49 ? 11.713 -1.634 9.068 1.00 0.00 49 ARG A CA 12
ATOM 16182 C C . ARG A 1 49 ? 11.771 -0.692 10.267 1.00 0.00 49 ARG A C 12
ATOM 16183 O O . ARG A 1 49 ? 10.794 -0.548 11.003 1.00 0.00 49 ARG A O 12
ATOM 16204 N N . GLY A 1 50 ? 12.919 -0.052 10.455 1.00 0.00 50 GLY A N 12
ATOM 16205 C CA . GLY A 1 50 ? 13.080 0.871 11.565 1.00 0.00 50 GLY A CA 12
ATOM 16206 C C . GLY A 1 50 ? 12.086 2.014 11.514 1.00 0.00 50 GLY A C 12
ATOM 16207 O O . GLY A 1 50 ? 11.724 2.577 12.547 1.00 0.00 50 GLY A O 12
ATOM 16211 N N . ILE A 1 51 ? 11.641 2.356 10.308 1.00 0.00 51 ILE A N 12
ATOM 16212 C CA . ILE A 1 51 ? 10.683 3.439 10.125 1.00 0.00 51 ILE A CA 12
ATOM 16213 C C . ILE A 1 51 ? 9.253 2.933 10.281 1.00 0.00 51 ILE A C 12
ATOM 16214 O O . ILE A 1 51 ? 8.455 3.512 11.018 1.00 0.00 51 ILE A O 12
ATOM 16230 N N . ILE A 1 52 ? 8.939 1.852 9.577 1.00 0.00 52 ILE A N 12
ATOM 16231 C CA . ILE A 1 52 ? 7.606 1.264 9.625 1.00 0.00 52 ILE A CA 12
ATOM 16232 C C . ILE A 1 52 ? 7.218 0.876 11.051 1.00 0.00 52 ILE A C 12
ATOM 16233 O O . ILE A 1 52 ? 6.075 1.065 11.467 1.00 0.00 52 ILE A O 12
ATOM 16249 N N . ARG A 1 53 ? 8.178 0.329 11.793 1.00 0.00 53 ARG A N 12
ATOM 16250 C CA . ARG A 1 53 ? 7.940 -0.093 13.172 1.00 0.00 53 ARG A CA 12
ATOM 16251 C C . ARG A 1 53 ? 7.236 1.004 13.968 1.00 0.00 53 ARG A C 12
ATOM 16252 O O . ARG A 1 53 ? 6.075 0.858 14.352 1.00 0.00 53 ARG A O 12
ATOM 16273 N N . ASP A 1 54 ? 7.945 2.101 14.208 1.00 0.00 54 ASP A N 12
ATOM 16274 C CA . ASP A 1 54 ? 7.385 3.223 14.953 1.00 0.00 54 ASP A CA 12
ATOM 16275 C C . ASP A 1 54 ? 6.774 4.258 14.010 1.00 0.00 54 ASP A C 12
ATOM 16276 O O . ASP A 1 54 ? 6.498 5.389 14.411 1.00 0.00 54 ASP A O 12
ATOM 16285 N N . GLY A 1 55 ? 6.566 3.866 12.755 1.00 0.00 55 GLY A N 12
ATOM 16286 C CA . GLY A 1 55 ? 5.993 4.775 11.781 1.00 0.00 55 GLY A CA 12
ATOM 16287 C C . GLY A 1 55 ? 4.577 4.396 11.392 1.00 0.00 55 GLY A C 12
ATOM 16288 O O . GLY A 1 55 ? 3.646 5.181 11.575 1.00 0.00 55 GLY A O 12
ATOM 16292 N N . LEU A 1 56 ? 4.415 3.194 10.851 1.00 0.00 56 LEU A N 12
ATOM 16293 C CA . LEU A 1 56 ? 3.102 2.717 10.432 1.00 0.00 56 LEU A CA 12
ATOM 16294 C C . LEU A 1 56 ? 2.809 1.333 11.008 1.00 0.00 56 LEU A C 12
ATOM 16295 O O . LEU A 1 56 ? 3.688 0.472 11.051 1.00 0.00 56 LEU A O 12
ATOM 16311 N N . PRO A 1 57 ? 1.563 1.097 11.456 1.00 0.00 57 PRO A N 12
ATOM 16312 C CA . PRO A 1 57 ? 1.160 -0.190 12.024 1.00 0.00 57 PRO A CA 12
ATOM 16313 C C . PRO A 1 57 ? 0.867 -1.226 10.944 1.00 0.00 57 PRO A C 12
ATOM 16314 O O . PRO A 1 57 ? -0.237 -1.766 10.869 1.00 0.00 57 PRO A O 12
ATOM 16325 N N . MET A 1 58 ? 1.863 -1.494 10.110 1.00 0.00 58 MET A N 12
ATOM 16326 C CA . MET A 1 58 ? 1.721 -2.461 9.029 1.00 0.00 58 MET A CA 12
ATOM 16327 C C . MET A 1 58 ? 2.047 -3.871 9.512 1.00 0.00 58 MET A C 12
ATOM 16328 O O . MET A 1 58 ? 3.001 -4.077 10.260 1.00 0.00 58 MET A O 12
ATOM 16342 N N . THR A 1 59 ? 1.249 -4.842 9.073 1.00 0.00 59 THR A N 12
ATOM 16343 C CA . THR A 1 59 ? 1.460 -6.235 9.456 1.00 0.00 59 THR A CA 12
ATOM 16344 C C . THR A 1 59 ? 2.593 -6.853 8.651 1.00 0.00 59 THR A C 12
ATOM 16345 O O . THR A 1 59 ? 2.728 -6.601 7.453 1.00 0.00 59 THR A O 12
ATOM 16356 N N . GLU A 1 60 ? 3.400 -7.667 9.322 1.00 0.00 60 GLU A N 12
ATOM 16357 C CA . GLU A 1 60 ? 4.537 -8.343 8.700 1.00 0.00 60 GLU A CA 12
ATOM 16358 C C . GLU A 1 60 ? 4.208 -8.771 7.275 1.00 0.00 60 GLU A C 12
ATOM 16359 O O . GLU A 1 60 ? 4.966 -8.522 6.345 1.00 0.00 60 GLU A O 12
ATOM 16371 N N . ALA A 1 61 ? 3.069 -9.418 7.129 1.00 0.00 61 ALA A N 12
ATOM 16372 C CA . ALA A 1 61 ? 2.608 -9.898 5.833 1.00 0.00 61 ALA A CA 12
ATOM 16373 C C . ALA A 1 61 ? 2.703 -8.809 4.774 1.00 0.00 61 ALA A C 12
ATOM 16374 O O . ALA A 1 61 ? 3.339 -8.996 3.743 1.00 0.00 61 ALA A O 12
ATOM 16381 N N . GLU A 1 62 ? 2.077 -7.668 5.032 1.00 0.00 62 GLU A N 12
ATOM 16382 C CA . GLU A 1 62 ? 2.113 -6.561 4.078 1.00 0.00 62 GLU A CA 12
ATOM 16383 C C . GLU A 1 62 ? 3.555 -6.179 3.766 1.00 0.00 62 GLU A C 12
ATOM 16384 O O . GLU A 1 62 ? 3.991 -6.251 2.619 1.00 0.00 62 GLU A O 12
ATOM 16396 N N . ILE A 1 63 ? 4.291 -5.778 4.800 1.00 0.00 63 ILE A N 12
ATOM 16397 C CA . ILE A 1 63 ? 5.692 -5.389 4.636 1.00 0.00 63 ILE A CA 12
ATOM 16398 C C . ILE A 1 63 ? 6.511 -6.524 4.039 1.00 0.00 63 ILE A C 12
ATOM 16399 O O . ILE A 1 63 ? 7.082 -6.390 2.962 1.00 0.00 63 ILE A O 12
ATOM 16415 N N . THR A 1 64 ? 6.562 -7.641 4.754 1.00 0.00 64 THR A N 12
ATOM 16416 C CA . THR A 1 64 ? 7.308 -8.812 4.308 1.00 0.00 64 THR A CA 12
ATOM 16417 C C . THR A 1 64 ? 6.904 -9.215 2.897 1.00 0.00 64 THR A C 12
ATOM 16418 O O . THR A 1 64 ? 7.753 -9.388 2.023 1.00 0.00 64 THR A O 12
ATOM 16429 N N . GLU A 1 65 ? 5.601 -9.363 2.682 1.00 0.00 65 GLU A N 12
ATOM 16430 C CA . GLU A 1 65 ? 5.100 -9.744 1.364 1.00 0.00 65 GLU A CA 12
ATOM 16431 C C . GLU A 1 65 ? 5.393 -8.661 0.353 1.00 0.00 65 GLU A C 12
ATOM 16432 O O . GLU A 1 65 ? 5.341 -8.877 -0.858 1.00 0.00 65 GLU A O 12
ATOM 16444 N N . PHE A 1 66 ? 5.718 -7.503 0.873 1.00 0.00 66 PHE A N 12
ATOM 16445 C CA . PHE A 1 66 ? 6.049 -6.358 0.050 1.00 0.00 66 PHE A CA 12
ATOM 16446 C C . PHE A 1 66 ? 7.560 -6.238 -0.112 1.00 0.00 66 PHE A C 12
ATOM 16447 O O . PHE A 1 66 ? 8.051 -5.713 -1.110 1.00 0.00 66 PHE A O 12
ATOM 16464 N N . PHE A 1 67 ? 8.294 -6.732 0.883 1.00 0.00 67 PHE A N 12
ATOM 16465 C CA . PHE A 1 67 ? 9.751 -6.686 0.858 1.00 0.00 67 PHE A CA 12
ATOM 16466 C C . PHE A 1 67 ? 10.304 -7.697 -0.141 1.00 0.00 67 PHE A C 12
ATOM 16467 O O . PHE A 1 67 ? 11.364 -7.487 -0.730 1.00 0.00 67 PHE A O 12
ATOM 16484 N N . GLU A 1 68 ? 9.575 -8.792 -0.329 1.00 0.00 68 GLU A N 12
ATOM 16485 C CA . GLU A 1 68 ? 9.989 -9.833 -1.261 1.00 0.00 68 GLU A CA 12
ATOM 16486 C C . GLU A 1 68 ? 9.436 -9.564 -2.657 1.00 0.00 68 GLU A C 12
ATOM 16487 O O . GLU A 1 68 ? 10.015 -9.987 -3.658 1.00 0.00 68 GLU A O 12
ATOM 16499 N N . ALA A 1 69 ? 8.309 -8.858 -2.718 1.00 0.00 69 ALA A N 12
ATOM 16500 C CA . ALA A 1 69 ? 7.679 -8.531 -3.994 1.00 0.00 69 ALA A CA 12
ATOM 16501 C C . ALA A 1 69 ? 8.217 -7.235 -4.570 1.00 0.00 69 ALA A C 12
ATOM 16502 O O . ALA A 1 69 ? 7.968 -6.893 -5.726 1.00 0.00 69 ALA A O 12
ATOM 16509 N N . ALA A 1 70 ? 8.954 -6.531 -3.748 1.00 0.00 70 ALA A N 12
ATOM 16510 C CA . ALA A 1 70 ? 9.554 -5.260 -4.135 1.00 0.00 70 ALA A CA 12
ATOM 16511 C C . ALA A 1 70 ? 11.001 -5.451 -4.577 1.00 0.00 70 ALA A C 12
ATOM 16512 O O . ALA A 1 70 ? 11.508 -4.707 -5.416 1.00 0.00 70 ALA A O 12
ATOM 16519 N N . ASP A 1 71 ? 11.660 -6.454 -4.008 1.00 0.00 71 ASP A N 12
ATOM 16520 C CA . ASP A 1 71 ? 13.048 -6.748 -4.345 1.00 0.00 71 ASP A CA 12
ATOM 16521 C C . ASP A 1 71 ? 13.170 -8.132 -4.983 1.00 0.00 71 ASP A C 12
ATOM 16522 O O . ASP A 1 71 ? 12.793 -9.135 -4.377 1.00 0.00 71 ASP A O 12
ATOM 16531 N N . PRO A 1 72 ? 13.697 -8.208 -6.220 1.00 0.00 72 PRO A N 12
ATOM 16532 C CA . PRO A 1 72 ? 13.860 -9.483 -6.928 1.00 0.00 72 PRO A CA 12
ATOM 16533 C C . PRO A 1 72 ? 14.877 -10.397 -6.251 1.00 0.00 72 PRO A C 12
ATOM 16534 O O . PRO A 1 72 ? 14.605 -11.572 -6.011 1.00 0.00 72 PRO A O 12
ATOM 16545 N N . ASN A 1 73 ? 16.048 -9.847 -5.946 1.00 0.00 73 ASN A N 12
ATOM 16546 C CA . ASN A 1 73 ? 17.104 -10.614 -5.297 1.00 0.00 73 ASN A CA 12
ATOM 16547 C C . ASN A 1 73 ? 16.857 -10.718 -3.795 1.00 0.00 73 ASN A C 12
ATOM 16548 O O . ASN A 1 73 ? 17.275 -11.683 -3.153 1.00 0.00 73 ASN A O 12
ATOM 16559 N N . ASN A 1 74 ? 16.179 -9.716 -3.240 1.00 0.00 74 ASN A N 12
ATOM 16560 C CA . ASN A 1 74 ? 15.877 -9.684 -1.812 1.00 0.00 74 ASN A CA 12
ATOM 16561 C C . ASN A 1 74 ? 17.116 -9.306 -1.010 1.00 0.00 74 ASN A C 12
ATOM 16562 O O . ASN A 1 74 ? 17.495 -9.997 -0.064 1.00 0.00 74 ASN A O 12
ATOM 16573 N N . THR A 1 75 ? 17.744 -8.202 -1.398 1.00 0.00 75 THR A N 12
ATOM 16574 C CA . THR A 1 75 ? 18.942 -7.728 -0.719 1.00 0.00 75 THR A CA 12
ATOM 16575 C C . THR A 1 75 ? 18.595 -6.660 0.313 1.00 0.00 75 THR A C 12
ATOM 16576 O O . THR A 1 75 ? 19.388 -5.757 0.577 1.00 0.00 75 THR A O 12
ATOM 16587 N N . GLY A 1 76 ? 17.403 -6.769 0.893 1.00 0.00 76 GLY A N 12
ATOM 16588 C CA . GLY A 1 76 ? 16.972 -5.805 1.887 1.00 0.00 76 GLY A CA 12
ATOM 16589 C C . GLY A 1 76 ? 16.929 -4.392 1.341 1.00 0.00 76 GLY A C 12
ATOM 16590 O O . GLY A 1 76 ? 17.117 -3.427 2.082 1.00 0.00 76 GLY A O 12
ATOM 16594 N N . PHE A 1 77 ? 16.680 -4.271 0.042 1.00 0.00 77 PHE A N 12
ATOM 16595 C CA . PHE A 1 77 ? 16.610 -2.969 -0.605 1.00 0.00 77 PHE A CA 12
ATOM 16596 C C . PHE A 1 77 ? 15.363 -2.868 -1.478 1.00 0.00 77 PHE A C 12
ATOM 16597 O O . PHE A 1 77 ? 15.094 -3.746 -2.298 1.00 0.00 77 PHE A O 12
ATOM 16614 N N . ILE A 1 78 ? 14.602 -1.794 -1.292 1.00 0.00 78 ILE A N 12
ATOM 16615 C CA . ILE A 1 78 ? 13.382 -1.581 -2.061 1.00 0.00 78 ILE A CA 12
ATOM 16616 C C . ILE A 1 78 ? 13.575 -0.523 -3.134 1.00 0.00 78 ILE A C 12
ATOM 16617 O O . ILE A 1 78 ? 14.370 0.403 -2.981 1.00 0.00 78 ILE A O 12
ATOM 16633 N N . ASP A 1 79 ? 12.790 -0.641 -4.195 1.00 0.00 79 ASP A N 12
ATOM 16634 C CA . ASP A 1 79 ? 12.812 0.331 -5.268 1.00 0.00 79 ASP A CA 12
ATOM 16635 C C . ASP A 1 79 ? 11.665 1.303 -5.041 1.00 0.00 79 ASP A C 12
ATOM 16636 O O . ASP A 1 79 ? 10.524 1.013 -5.396 1.00 0.00 79 ASP A O 12
ATOM 16645 N N . TYR A 1 80 ? 11.971 2.433 -4.404 1.00 0.00 80 TYR A N 12
ATOM 16646 C CA . TYR A 1 80 ? 10.968 3.450 -4.073 1.00 0.00 80 TYR A CA 12
ATOM 16647 C C . TYR A 1 80 ? 9.808 3.462 -5.067 1.00 0.00 80 TYR A C 12
ATOM 16648 O O . TYR A 1 80 ? 8.648 3.585 -4.675 1.00 0.00 80 TYR A O 12
ATOM 16666 N N . LYS A 1 81 ? 10.126 3.328 -6.350 1.00 0.00 81 LYS A N 12
ATOM 16667 C CA . LYS A 1 81 ? 9.100 3.319 -7.386 1.00 0.00 81 LYS A CA 12
ATOM 16668 C C . LYS A 1 81 ? 8.213 2.088 -7.252 1.00 0.00 81 LYS A C 12
ATOM 16669 O O . LYS A 1 81 ? 6.995 2.201 -7.118 1.00 0.00 81 LYS A O 12
ATOM 16688 N N . ALA A 1 82 ? 8.831 0.909 -7.273 1.00 0.00 82 ALA A N 12
ATOM 16689 C CA . ALA A 1 82 ? 8.092 -0.342 -7.138 1.00 0.00 82 ALA A CA 12
ATOM 16690 C C . ALA A 1 82 ? 7.197 -0.306 -5.904 1.00 0.00 82 ALA A C 12
ATOM 16691 O O . ALA A 1 82 ? 6.161 -0.968 -5.853 1.00 0.00 82 ALA A O 12
ATOM 16698 N N . PHE A 1 83 ? 7.610 0.478 -4.913 1.00 0.00 83 PHE A N 12
ATOM 16699 C CA . PHE A 1 83 ? 6.857 0.614 -3.677 1.00 0.00 83 PHE A CA 12
ATOM 16700 C C . PHE A 1 83 ? 5.848 1.754 -3.778 1.00 0.00 83 PHE A C 12
ATOM 16701 O O . PHE A 1 83 ? 4.774 1.704 -3.180 1.00 0.00 83 PHE A O 12
ATOM 16718 N N . ALA A 1 84 ? 6.206 2.783 -4.542 1.00 0.00 84 ALA A N 12
ATOM 16719 C CA . ALA A 1 84 ? 5.336 3.938 -4.725 1.00 0.00 84 ALA A CA 12
ATOM 16720 C C . ALA A 1 84 ? 4.228 3.642 -5.731 1.00 0.00 84 ALA A C 12
ATOM 16721 O O . ALA A 1 84 ? 3.146 4.226 -5.665 1.00 0.00 84 ALA A O 12
ATOM 16728 N N . ALA A 1 85 ? 4.505 2.734 -6.660 1.00 0.00 85 ALA A N 12
ATOM 16729 C CA . ALA A 1 85 ? 3.529 2.362 -7.681 1.00 0.00 85 ALA A CA 12
ATOM 16730 C C . ALA A 1 85 ? 2.417 1.501 -7.111 1.00 0.00 85 ALA A C 12
ATOM 16731 O O . ALA A 1 85 ? 1.396 1.259 -7.756 1.00 0.00 85 ALA A O 12
ATOM 16738 N N . MET A 1 86 ? 2.632 1.048 -5.899 1.00 0.00 86 MET A N 12
ATOM 16739 C CA . MET A 1 86 ? 1.670 0.207 -5.200 1.00 0.00 86 MET A CA 12
ATOM 16740 C C . MET A 1 86 ? 0.525 1.045 -4.643 1.00 0.00 86 MET A C 12
ATOM 16741 O O . MET A 1 86 ? -0.629 0.613 -4.636 1.00 0.00 86 MET A O 12
ATOM 16755 N N . LEU A 1 87 ? 0.851 2.246 -4.177 1.00 0.00 87 LEU A N 12
ATOM 16756 C CA . LEU A 1 87 ? -0.153 3.147 -3.618 1.00 0.00 87 LEU A CA 12
ATOM 16757 C C . LEU A 1 87 ? -0.805 3.988 -4.695 1.00 0.00 87 LEU A C 12
ATOM 16758 O O . LEU A 1 87 ? -1.763 4.722 -4.455 1.00 0.00 87 LEU A O 12
ATOM 16774 N N . TYR A 1 88 ? -0.265 3.857 -5.873 1.00 0.00 88 TYR A N 12
ATOM 16775 C CA . TYR A 1 88 ? -0.749 4.578 -7.044 1.00 0.00 88 TYR A CA 12
ATOM 16776 C C . TYR A 1 88 ? -1.063 3.619 -8.188 1.00 0.00 88 TYR A C 12
ATOM 16777 O O . TYR A 1 88 ? -1.089 4.016 -9.353 1.00 0.00 88 TYR A O 12
ATOM 16795 N N . SER A 1 89 ? -1.299 2.357 -7.848 1.00 0.00 89 SER A N 12
ATOM 16796 C CA . SER A 1 89 ? -1.611 1.341 -8.848 1.00 0.00 89 SER A CA 12
ATOM 16797 C C . SER A 1 89 ? -3.029 1.520 -9.379 1.00 0.00 89 SER A C 12
ATOM 16798 O O . SER A 1 89 ? -3.964 0.865 -8.918 1.00 0.00 89 SER A O 12
ATOM 16806 N N . VAL A 1 90 ? -3.181 2.412 -10.354 1.00 0.00 90 VAL A N 12
ATOM 16807 C CA . VAL A 1 90 ? -4.485 2.676 -10.950 1.00 0.00 90 VAL A CA 12
ATOM 16808 C C . VAL A 1 90 ? -4.392 2.739 -12.470 1.00 0.00 90 VAL A C 12
ATOM 16809 O O . VAL A 1 90 ? -5.145 3.465 -13.119 1.00 0.00 90 VAL A O 12
ATOM 16822 N N . ASP A 1 91 ? -3.464 1.972 -13.033 1.00 0.00 91 ASP A N 12
ATOM 16823 C CA . ASP A 1 91 ? -3.272 1.941 -14.478 1.00 0.00 91 ASP A CA 12
ATOM 16824 C C . ASP A 1 91 ? -2.416 0.746 -14.888 1.00 0.00 91 ASP A C 12
ATOM 16825 O O . ASP A 1 91 ? -1.637 0.225 -14.091 1.00 0.00 91 ASP A O 12
ATOM 16834 N N . GLU A 1 92 ? -2.568 0.318 -16.138 1.00 0.00 92 GLU A N 12
ATOM 16835 C CA . GLU A 1 92 ? -1.809 -0.815 -16.653 1.00 0.00 92 GLU A CA 12
ATOM 16836 C C . GLU A 1 92 ? -0.437 -0.371 -17.150 1.00 0.00 92 GLU A C 12
ATOM 16837 O O . GLU A 1 92 ? 0.592 -0.810 -16.638 1.00 0.00 92 GLU A O 12
ATOM 16849 N N . SER A 1 93 ? -0.431 0.503 -18.152 1.00 0.00 93 SER A N 12
ATOM 16850 C CA . SER A 1 93 ? 0.814 1.007 -18.719 1.00 0.00 93 SER A CA 12
ATOM 16851 C C . SER A 1 93 ? 0.538 2.057 -19.790 1.00 0.00 93 SER A C 12
ATOM 16852 O O . SER A 1 93 ? -0.644 2.414 -19.978 1.00 0.00 93 SER A O 12
ATOM 16861 N N . MET A 1 1 ? -42.890 18.472 4.579 1.00 0.00 1 MET A N 13
ATOM 16862 C CA . MET A 1 1 ? -43.569 17.883 5.762 1.00 0.00 1 MET A CA 13
ATOM 16863 C C . MET A 1 1 ? -42.569 17.196 6.687 1.00 0.00 1 MET A C 13
ATOM 16864 O O . MET A 1 1 ? -41.917 16.226 6.300 1.00 0.00 1 MET A O 13
ATOM 16880 N N . GLY A 1 2 ? -42.453 17.706 7.908 1.00 0.00 2 GLY A N 13
ATOM 16881 C CA . GLY A 1 2 ? -41.531 17.130 8.869 1.00 0.00 2 GLY A CA 13
ATOM 16882 C C . GLY A 1 2 ? -42.234 16.287 9.915 1.00 0.00 2 GLY A C 13
ATOM 16883 O O . GLY A 1 2 ? -42.967 16.813 10.753 1.00 0.00 2 GLY A O 13
ATOM 16887 N N . SER A 1 3 ? -42.010 14.978 9.868 1.00 0.00 3 SER A N 13
ATOM 16888 C CA . SER A 1 3 ? -42.628 14.063 10.820 1.00 0.00 3 SER A CA 13
ATOM 16889 C C . SER A 1 3 ? -41.890 14.088 12.154 1.00 0.00 3 SER A C 13
ATOM 16890 O O . SER A 1 3 ? -40.871 13.419 12.324 1.00 0.00 3 SER A O 13
ATOM 16898 N N . SER A 1 4 ? -42.412 14.863 13.099 1.00 0.00 4 SER A N 13
ATOM 16899 C CA . SER A 1 4 ? -41.804 14.975 14.420 1.00 0.00 4 SER A CA 13
ATOM 16900 C C . SER A 1 4 ? -40.382 15.517 14.319 1.00 0.00 4 SER A C 13
ATOM 16901 O O . SER A 1 4 ? -39.808 15.582 13.233 1.00 0.00 4 SER A O 13
ATOM 16909 N N . HIS A 1 5 ? -39.820 15.905 15.459 1.00 0.00 5 HIS A N 13
ATOM 16910 C CA . HIS A 1 5 ? -38.465 16.441 15.499 1.00 0.00 5 HIS A CA 13
ATOM 16911 C C . HIS A 1 5 ? -37.453 15.402 15.026 1.00 0.00 5 HIS A C 13
ATOM 16912 O O . HIS A 1 5 ? -37.316 14.336 15.627 1.00 0.00 5 HIS A O 13
ATOM 16927 N N . HIS A 1 6 ? -36.749 15.718 13.946 1.00 0.00 6 HIS A N 13
ATOM 16928 C CA . HIS A 1 6 ? -35.750 14.812 13.392 1.00 0.00 6 HIS A CA 13
ATOM 16929 C C . HIS A 1 6 ? -34.704 15.579 12.588 1.00 0.00 6 HIS A C 13
ATOM 16930 O O . HIS A 1 6 ? -33.528 15.609 12.948 1.00 0.00 6 HIS A O 13
ATOM 16945 N N . HIS A 1 7 ? -35.142 16.197 11.495 1.00 0.00 7 HIS A N 13
ATOM 16946 C CA . HIS A 1 7 ? -34.245 16.964 10.640 1.00 0.00 7 HIS A CA 13
ATOM 16947 C C . HIS A 1 7 ? -35.031 17.782 9.621 1.00 0.00 7 HIS A C 13
ATOM 16948 O O . HIS A 1 7 ? -36.120 17.391 9.202 1.00 0.00 7 HIS A O 13
ATOM 16963 N N . HIS A 1 8 ? -34.471 18.921 9.226 1.00 0.00 8 HIS A N 13
ATOM 16964 C CA . HIS A 1 8 ? -35.120 19.796 8.256 1.00 0.00 8 HIS A CA 13
ATOM 16965 C C . HIS A 1 8 ? -34.972 19.244 6.843 1.00 0.00 8 HIS A C 13
ATOM 16966 O O . HIS A 1 8 ? -33.991 18.571 6.527 1.00 0.00 8 HIS A O 13
ATOM 16981 N N . HIS A 1 9 ? -35.953 19.533 5.994 1.00 0.00 9 HIS A N 13
ATOM 16982 C CA . HIS A 1 9 ? -35.932 19.066 4.613 1.00 0.00 9 HIS A CA 13
ATOM 16983 C C . HIS A 1 9 ? -35.906 17.542 4.554 1.00 0.00 9 HIS A C 13
ATOM 16984 O O . HIS A 1 9 ? -36.053 16.869 5.574 1.00 0.00 9 HIS A O 13
ATOM 16999 N N . HIS A 1 10 ? -35.717 17.004 3.353 1.00 0.00 10 HIS A N 13
ATOM 17000 C CA . HIS A 1 10 ? -35.672 15.559 3.162 1.00 0.00 10 HIS A CA 13
ATOM 17001 C C . HIS A 1 10 ? -34.446 14.958 3.842 1.00 0.00 10 HIS A C 13
ATOM 17002 O O . HIS A 1 10 ? -33.426 15.627 4.007 1.00 0.00 10 HIS A O 13
ATOM 17017 N N . SER A 1 11 ? -34.554 13.694 4.233 1.00 0.00 11 SER A N 13
ATOM 17018 C CA . SER A 1 11 ? -33.453 13.002 4.895 1.00 0.00 11 SER A CA 13
ATOM 17019 C C . SER A 1 11 ? -32.799 11.994 3.955 1.00 0.00 11 SER A C 13
ATOM 17020 O O . SER A 1 11 ? -31.676 12.198 3.496 1.00 0.00 11 SER A O 13
ATOM 17028 N N . SER A 1 12 ? -33.512 10.906 3.673 1.00 0.00 12 SER A N 13
ATOM 17029 C CA . SER A 1 12 ? -33.005 9.862 2.786 1.00 0.00 12 SER A CA 13
ATOM 17030 C C . SER A 1 12 ? -31.596 9.431 3.190 1.00 0.00 12 SER A C 13
ATOM 17031 O O . SER A 1 12 ? -30.764 9.117 2.339 1.00 0.00 12 SER A O 13
ATOM 17039 N N . GLY A 1 13 ? -31.340 9.418 4.494 1.00 0.00 13 GLY A N 13
ATOM 17040 C CA . GLY A 1 13 ? -30.033 9.024 4.988 1.00 0.00 13 GLY A CA 13
ATOM 17041 C C . GLY A 1 13 ? -29.993 7.576 5.431 1.00 0.00 13 GLY A C 13
ATOM 17042 O O . GLY A 1 13 ? -30.230 7.269 6.600 1.00 0.00 13 GLY A O 13
ATOM 17046 N N . LEU A 1 14 ? -29.692 6.680 4.496 1.00 0.00 14 LEU A N 13
ATOM 17047 C CA . LEU A 1 14 ? -29.622 5.255 4.795 1.00 0.00 14 LEU A CA 13
ATOM 17048 C C . LEU A 1 14 ? -28.883 4.503 3.694 1.00 0.00 14 LEU A C 13
ATOM 17049 O O . LEU A 1 14 ? -29.218 3.363 3.374 1.00 0.00 14 LEU A O 13
ATOM 17065 N N . VAL A 1 15 ? -27.876 5.150 3.116 1.00 0.00 15 VAL A N 13
ATOM 17066 C CA . VAL A 1 15 ? -27.089 4.543 2.050 1.00 0.00 15 VAL A CA 13
ATOM 17067 C C . VAL A 1 15 ? -26.391 3.274 2.535 1.00 0.00 15 VAL A C 13
ATOM 17068 O O . VAL A 1 15 ? -26.189 3.087 3.735 1.00 0.00 15 VAL A O 13
ATOM 17081 N N . PRO A 1 16 ? -26.011 2.383 1.604 1.00 0.00 16 PRO A N 13
ATOM 17082 C CA . PRO A 1 16 ? -25.331 1.127 1.942 1.00 0.00 16 PRO A CA 13
ATOM 17083 C C . PRO A 1 16 ? -24.108 1.351 2.824 1.00 0.00 16 PRO A C 13
ATOM 17084 O O . PRO A 1 16 ? -23.961 0.718 3.870 1.00 0.00 16 PRO A O 13
ATOM 17095 N N . ARG A 1 17 ? -23.234 2.256 2.396 1.00 0.00 17 ARG A N 13
ATOM 17096 C CA . ARG A 1 17 ? -22.022 2.563 3.147 1.00 0.00 17 ARG A CA 13
ATOM 17097 C C . ARG A 1 17 ? -21.764 4.066 3.171 1.00 0.00 17 ARG A C 13
ATOM 17098 O O . ARG A 1 17 ? -21.764 4.690 4.232 1.00 0.00 17 ARG A O 13
ATOM 17119 N N . GLY A 1 18 ? -21.544 4.641 1.994 1.00 0.00 18 GLY A N 13
ATOM 17120 C CA . GLY A 1 18 ? -21.286 6.067 1.902 1.00 0.00 18 GLY A CA 13
ATOM 17121 C C . GLY A 1 18 ? -19.805 6.387 1.844 1.00 0.00 18 GLY A C 13
ATOM 17122 O O . GLY A 1 18 ? -19.396 7.349 1.196 1.00 0.00 18 GLY A O 13
ATOM 17126 N N . SER A 1 19 ? -19.001 5.578 2.526 1.00 0.00 19 SER A N 13
ATOM 17127 C CA . SER A 1 19 ? -17.556 5.780 2.551 1.00 0.00 19 SER A CA 13
ATOM 17128 C C . SER A 1 19 ? -16.869 4.925 1.491 1.00 0.00 19 SER A C 13
ATOM 17129 O O . SER A 1 19 ? -16.957 3.698 1.516 1.00 0.00 19 SER A O 13
ATOM 17137 N N . HIS A 1 20 ? -16.186 5.583 0.559 1.00 0.00 20 HIS A N 13
ATOM 17138 C CA . HIS A 1 20 ? -15.484 4.884 -0.510 1.00 0.00 20 HIS A CA 13
ATOM 17139 C C . HIS A 1 20 ? -14.400 3.972 0.056 1.00 0.00 20 HIS A C 13
ATOM 17140 O O . HIS A 1 20 ? -14.121 3.995 1.255 1.00 0.00 20 HIS A O 13
ATOM 17155 N N . MET A 1 21 ? -13.793 3.171 -0.813 1.00 0.00 21 MET A N 13
ATOM 17156 C CA . MET A 1 21 ? -12.739 2.253 -0.400 1.00 0.00 21 MET A CA 13
ATOM 17157 C C . MET A 1 21 ? -11.361 2.831 -0.703 1.00 0.00 21 MET A C 13
ATOM 17158 O O . MET A 1 21 ? -10.413 2.093 -0.972 1.00 0.00 21 MET A O 13
ATOM 17172 N N . SER A 1 22 ? -11.256 4.155 -0.657 1.00 0.00 22 SER A N 13
ATOM 17173 C CA . SER A 1 22 ? -9.993 4.833 -0.926 1.00 0.00 22 SER A CA 13
ATOM 17174 C C . SER A 1 22 ? -9.308 5.272 0.363 1.00 0.00 22 SER A C 13
ATOM 17175 O O . SER A 1 22 ? -8.278 5.945 0.335 1.00 0.00 22 SER A O 13
ATOM 17183 N N . ASP A 1 23 ? -9.888 4.884 1.483 1.00 0.00 23 ASP A N 13
ATOM 17184 C CA . ASP A 1 23 ? -9.345 5.230 2.793 1.00 0.00 23 ASP A CA 13
ATOM 17185 C C . ASP A 1 23 ? -8.222 4.293 3.196 1.00 0.00 23 ASP A C 13
ATOM 17186 O O . ASP A 1 23 ? -7.459 4.564 4.123 1.00 0.00 23 ASP A O 13
ATOM 17195 N N . GLU A 1 24 ? -8.138 3.199 2.483 1.00 0.00 24 GLU A N 13
ATOM 17196 C CA . GLU A 1 24 ? -7.114 2.190 2.730 1.00 0.00 24 GLU A CA 13
ATOM 17197 C C . GLU A 1 24 ? -5.725 2.731 2.441 1.00 0.00 24 GLU A C 13
ATOM 17198 O O . GLU A 1 24 ? -4.715 2.169 2.863 1.00 0.00 24 GLU A O 13
ATOM 17210 N N . LYS A 1 25 ? -5.703 3.832 1.730 1.00 0.00 25 LYS A N 13
ATOM 17211 C CA . LYS A 1 25 ? -4.461 4.502 1.367 1.00 0.00 25 LYS A CA 13
ATOM 17212 C C . LYS A 1 25 ? -4.091 5.555 2.407 1.00 0.00 25 LYS A C 13
ATOM 17213 O O . LYS A 1 25 ? -2.918 5.884 2.581 1.00 0.00 25 LYS A O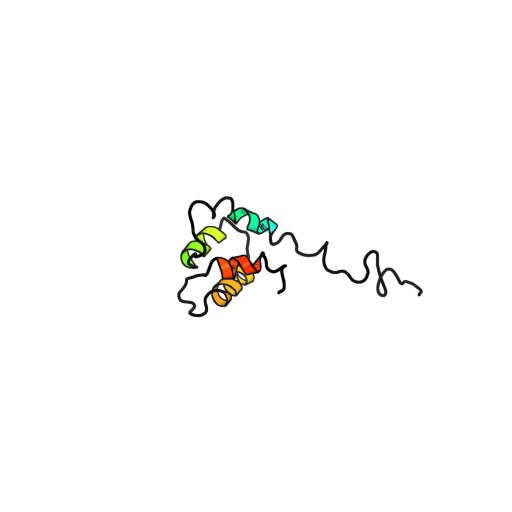 13
ATOM 17232 N N . THR A 1 26 ? -5.100 6.080 3.096 1.00 0.00 26 THR A N 13
ATOM 17233 C CA . THR A 1 26 ? -4.882 7.094 4.120 1.00 0.00 26 THR A CA 13
ATOM 17234 C C . THR A 1 26 ? -4.089 6.522 5.286 1.00 0.00 26 THR A C 13
ATOM 17235 O O . THR A 1 26 ? -3.343 7.238 5.951 1.00 0.00 26 THR A O 13
ATOM 17246 N N . GLN A 1 27 ? -4.230 5.222 5.518 1.00 0.00 27 GLN A N 13
ATOM 17247 C CA . GLN A 1 27 ? -3.492 4.568 6.592 1.00 0.00 27 GLN A CA 13
ATOM 17248 C C . GLN A 1 27 ? -1.991 4.729 6.357 1.00 0.00 27 GLN A C 13
ATOM 17249 O O . GLN A 1 27 ? -1.191 4.674 7.291 1.00 0.00 27 GLN A O 13
ATOM 17263 N N . LEU A 1 28 ? -1.628 4.939 5.092 1.00 0.00 28 LEU A N 13
ATOM 17264 C CA . LEU A 1 28 ? -0.235 5.120 4.700 1.00 0.00 28 LEU A CA 13
ATOM 17265 C C . LEU A 1 28 ? 0.182 6.579 4.789 1.00 0.00 28 LEU A C 13
ATOM 17266 O O . LEU A 1 28 ? 1.361 6.920 4.698 1.00 0.00 28 LEU A O 13
ATOM 17282 N N . ILE A 1 29 ? -0.809 7.422 4.963 1.00 0.00 29 ILE A N 13
ATOM 17283 C CA . ILE A 1 29 ? -0.605 8.868 5.068 1.00 0.00 29 ILE A CA 13
ATOM 17284 C C . ILE A 1 29 ? 0.172 9.242 6.309 1.00 0.00 29 ILE A C 13
ATOM 17285 O O . ILE A 1 29 ? 0.678 10.354 6.452 1.00 0.00 29 ILE A O 13
ATOM 17301 N N . GLU A 1 30 ? 0.255 8.287 7.182 1.00 0.00 30 GLU A N 13
ATOM 17302 C CA . GLU A 1 30 ? 0.970 8.438 8.443 1.00 0.00 30 GLU A CA 13
ATOM 17303 C C . GLU A 1 30 ? 2.474 8.315 8.252 1.00 0.00 30 GLU A C 13
ATOM 17304 O O . GLU A 1 30 ? 3.247 8.373 9.208 1.00 0.00 30 GLU A O 13
ATOM 17316 N N . ALA A 1 31 ? 2.870 8.146 7.008 1.00 0.00 31 ALA A N 13
ATOM 17317 C CA . ALA A 1 31 ? 4.277 8.012 6.654 1.00 0.00 31 ALA A CA 13
ATOM 17318 C C . ALA A 1 31 ? 4.883 9.362 6.283 1.00 0.00 31 ALA A C 13
ATOM 17319 O O . ALA A 1 31 ? 6.081 9.585 6.458 1.00 0.00 31 ALA A O 13
ATOM 17326 N N . PHE A 1 32 ? 4.048 10.260 5.767 1.00 0.00 32 PHE A N 13
ATOM 17327 C CA . PHE A 1 32 ? 4.501 11.588 5.369 1.00 0.00 32 PHE A CA 13
ATOM 17328 C C . PHE A 1 32 ? 5.167 12.312 6.535 1.00 0.00 32 PHE A C 13
ATOM 17329 O O . PHE A 1 32 ? 6.050 13.148 6.337 1.00 0.00 32 PHE A O 13
ATOM 17346 N N . TYR A 1 33 ? 4.741 11.987 7.751 1.00 0.00 33 TYR A N 13
ATOM 17347 C CA . TYR A 1 33 ? 5.298 12.607 8.948 1.00 0.00 33 TYR A CA 13
ATOM 17348 C C . TYR A 1 33 ? 6.355 11.710 9.584 1.00 0.00 33 TYR A C 13
ATOM 17349 O O . TYR A 1 33 ? 6.543 11.722 10.801 1.00 0.00 33 TYR A O 13
ATOM 17367 N N . ASN A 1 34 ? 7.043 10.932 8.754 1.00 0.00 34 ASN A N 13
ATOM 17368 C CA . ASN A 1 34 ? 8.082 10.028 9.237 1.00 0.00 34 ASN A CA 13
ATOM 17369 C C . ASN A 1 34 ? 8.744 9.291 8.077 1.00 0.00 34 ASN A C 13
ATOM 17370 O O . ASN A 1 34 ? 8.781 8.061 8.048 1.00 0.00 34 ASN A O 13
ATOM 17381 N N . PHE A 1 35 ? 9.264 10.052 7.119 1.00 0.00 35 PHE A N 13
ATOM 17382 C CA . PHE A 1 35 ? 9.925 9.471 5.956 1.00 0.00 35 PHE A CA 13
ATOM 17383 C C . PHE A 1 35 ? 11.085 10.348 5.494 1.00 0.00 35 PHE A C 13
ATOM 17384 O O . PHE A 1 35 ? 11.347 10.468 4.298 1.00 0.00 35 PHE A O 13
ATOM 17401 N N . ASP A 1 36 ? 11.777 10.956 6.452 1.00 0.00 36 ASP A N 13
ATOM 17402 C CA . ASP A 1 36 ? 12.909 11.823 6.145 1.00 0.00 36 ASP A CA 13
ATOM 17403 C C . ASP A 1 36 ? 12.479 12.991 5.262 1.00 0.00 36 ASP A C 13
ATOM 17404 O O . ASP A 1 36 ? 13.268 13.508 4.472 1.00 0.00 36 ASP A O 13
ATOM 17413 N N . GLY A 1 37 ? 11.223 13.403 5.403 1.00 0.00 37 GLY A N 13
ATOM 17414 C CA . GLY A 1 37 ? 10.711 14.507 4.614 1.00 0.00 37 GLY A CA 13
ATOM 17415 C C . GLY A 1 37 ? 10.829 14.263 3.122 1.00 0.00 37 GLY A C 13
ATOM 17416 O O . GLY A 1 37 ? 10.892 15.208 2.335 1.00 0.00 37 GLY A O 13
ATOM 17420 N N . ASP A 1 38 ? 10.860 12.993 2.730 1.00 0.00 38 ASP A N 13
ATOM 17421 C CA . ASP A 1 38 ? 10.972 12.629 1.322 1.00 0.00 38 ASP A CA 13
ATOM 17422 C C . ASP A 1 38 ? 12.239 13.218 0.705 1.00 0.00 38 ASP A C 13
ATOM 17423 O O . ASP A 1 38 ? 12.208 13.771 -0.394 1.00 0.00 38 ASP A O 13
ATOM 17432 N N . TYR A 1 39 ? 13.351 13.095 1.423 1.00 0.00 39 TYR A N 13
ATOM 17433 C CA . TYR A 1 39 ? 14.628 13.615 0.947 1.00 0.00 39 TYR A CA 13
ATOM 17434 C C . TYR A 1 39 ? 15.019 12.973 -0.380 1.00 0.00 39 TYR A C 13
ATOM 17435 O O . TYR A 1 39 ? 15.074 13.644 -1.412 1.00 0.00 39 TYR A O 13
ATOM 17453 N N . ASP A 1 40 ? 15.288 11.673 -0.347 1.00 0.00 40 ASP A N 13
ATOM 17454 C CA . ASP A 1 40 ? 15.673 10.941 -1.549 1.00 0.00 40 ASP A CA 13
ATOM 17455 C C . ASP A 1 40 ? 14.525 10.071 -2.049 1.00 0.00 40 ASP A C 13
ATOM 17456 O O . ASP A 1 40 ? 13.547 9.846 -1.336 1.00 0.00 40 ASP A O 13
ATOM 17465 N N . GLY A 1 41 ? 14.651 9.585 -3.280 1.00 0.00 41 GLY A N 13
ATOM 17466 C CA . GLY A 1 41 ? 13.616 8.747 -3.855 1.00 0.00 41 GLY A CA 13
ATOM 17467 C C . GLY A 1 41 ? 13.961 7.272 -3.788 1.00 0.00 41 GLY A C 13
ATOM 17468 O O . GLY A 1 41 ? 13.550 6.491 -4.646 1.00 0.00 41 GLY A O 13
ATOM 17472 N N . PHE A 1 42 ? 14.718 6.889 -2.764 1.00 0.00 42 PHE A N 13
ATOM 17473 C CA . PHE A 1 42 ? 15.118 5.499 -2.589 1.00 0.00 42 PHE A CA 13
ATOM 17474 C C . PHE A 1 42 ? 15.298 5.166 -1.111 1.00 0.00 42 PHE A C 13
ATOM 17475 O O . PHE A 1 42 ? 16.072 5.815 -0.408 1.00 0.00 42 PHE A O 13
ATOM 17492 N N . VAL A 1 43 ? 14.579 4.148 -0.647 1.00 0.00 43 VAL A N 13
ATOM 17493 C CA . VAL A 1 43 ? 14.659 3.728 0.745 1.00 0.00 43 VAL A CA 13
ATOM 17494 C C . VAL A 1 43 ? 14.898 2.224 0.849 1.00 0.00 43 VAL A C 13
ATOM 17495 O O . VAL A 1 43 ? 14.133 1.425 0.309 1.00 0.00 43 VAL A O 13
ATOM 17508 N N . SER A 1 44 ? 15.966 1.847 1.544 1.00 0.00 44 SER A N 13
ATOM 17509 C CA . SER A 1 44 ? 16.305 0.441 1.717 1.00 0.00 44 SER A CA 13
ATOM 17510 C C . SER A 1 44 ? 15.379 -0.222 2.730 1.00 0.00 44 SER A C 13
ATOM 17511 O O . SER A 1 44 ? 14.739 0.454 3.537 1.00 0.00 44 SER A O 13
ATOM 17519 N N . VAL A 1 45 ? 15.313 -1.548 2.684 1.00 0.00 45 VAL A N 13
ATOM 17520 C CA . VAL A 1 45 ? 14.468 -2.304 3.598 1.00 0.00 45 VAL A CA 13
ATOM 17521 C C . VAL A 1 45 ? 14.935 -2.129 5.039 1.00 0.00 45 VAL A C 13
ATOM 17522 O O . VAL A 1 45 ? 14.144 -1.808 5.925 1.00 0.00 45 VAL A O 13
ATOM 17535 N N . GLU A 1 46 ? 16.226 -2.347 5.262 1.00 0.00 46 GLU A N 13
ATOM 17536 C CA . GLU A 1 46 ? 16.808 -2.216 6.595 1.00 0.00 46 GLU A CA 13
ATOM 17537 C C . GLU A 1 46 ? 16.435 -0.878 7.224 1.00 0.00 46 GLU A C 13
ATOM 17538 O O . GLU A 1 46 ? 16.291 -0.770 8.441 1.00 0.00 46 GLU A O 13
ATOM 17550 N N . GLU A 1 47 ? 16.270 0.137 6.382 1.00 0.00 47 GLU A N 13
ATOM 17551 C CA . GLU A 1 47 ? 15.903 1.468 6.850 1.00 0.00 47 GLU A CA 13
ATOM 17552 C C . GLU A 1 47 ? 14.385 1.614 6.911 1.00 0.00 47 GLU A C 13
ATOM 17553 O O . GLU A 1 47 ? 13.856 2.372 7.722 1.00 0.00 47 GLU A O 13
ATOM 17565 N N . PHE A 1 48 ? 13.695 0.877 6.046 1.00 0.00 48 PHE A N 13
ATOM 17566 C CA . PHE A 1 48 ? 12.239 0.917 5.996 1.00 0.00 48 PHE A CA 13
ATOM 17567 C C . PHE A 1 48 ? 11.634 0.302 7.254 1.00 0.00 48 PHE A C 13
ATOM 17568 O O . PHE A 1 48 ? 10.649 0.806 7.792 1.00 0.00 48 PHE A O 13
ATOM 17585 N N . ARG A 1 49 ? 12.232 -0.791 7.719 1.00 0.00 49 ARG A N 13
ATOM 17586 C CA . ARG A 1 49 ? 11.754 -1.476 8.914 1.00 0.00 49 ARG A CA 13
ATOM 17587 C C . ARG A 1 49 ? 11.727 -0.529 10.109 1.00 0.00 49 ARG A C 13
ATOM 17588 O O . ARG A 1 49 ? 10.731 -0.450 10.828 1.00 0.00 49 ARG A O 13
ATOM 17609 N N . GLY A 1 50 ? 12.825 0.191 10.313 1.00 0.00 50 GLY A N 13
ATOM 17610 C CA . GLY A 1 50 ? 12.904 1.126 11.420 1.00 0.00 50 GLY A CA 13
ATOM 17611 C C . GLY A 1 50 ? 11.803 2.168 11.373 1.00 0.00 50 GLY A C 13
ATOM 17612 O O . GLY A 1 50 ? 11.389 2.691 12.406 1.00 0.00 50 GLY A O 13
ATOM 17616 N N . ILE A 1 51 ? 11.329 2.467 10.167 1.00 0.00 51 ILE A N 13
ATOM 17617 C CA . ILE A 1 51 ? 10.270 3.450 9.984 1.00 0.00 51 ILE A CA 13
ATOM 17618 C C . ILE A 1 51 ? 8.896 2.801 10.127 1.00 0.00 51 ILE A C 13
ATOM 17619 O O . ILE A 1 51 ? 7.999 3.355 10.764 1.00 0.00 51 ILE A O 13
ATOM 17635 N N . ILE A 1 52 ? 8.740 1.624 9.532 1.00 0.00 52 ILE A N 13
ATOM 17636 C CA . ILE A 1 52 ? 7.479 0.896 9.591 1.00 0.00 52 ILE A CA 13
ATOM 17637 C C . ILE A 1 52 ? 7.198 0.401 11.008 1.00 0.00 52 ILE A C 13
ATOM 17638 O O . ILE A 1 52 ? 6.043 0.270 11.411 1.00 0.00 52 ILE A O 13
ATOM 17654 N N . ARG A 1 53 ? 8.261 0.127 11.759 1.00 0.00 53 ARG A N 13
ATOM 17655 C CA . ARG A 1 53 ? 8.124 -0.354 13.130 1.00 0.00 53 ARG A CA 13
ATOM 17656 C C . ARG A 1 53 ? 7.207 0.559 13.938 1.00 0.00 53 ARG A C 13
ATOM 17657 O O . ARG A 1 53 ? 6.214 0.112 14.511 1.00 0.00 53 ARG A O 13
ATOM 17678 N N . ASP A 1 54 ? 7.548 1.843 13.977 1.00 0.00 54 ASP A N 13
ATOM 17679 C CA . ASP A 1 54 ? 6.756 2.824 14.711 1.00 0.00 54 ASP A CA 13
ATOM 17680 C C . ASP A 1 54 ? 6.068 3.803 13.759 1.00 0.00 54 ASP A C 13
ATOM 17681 O O . ASP A 1 54 ? 5.588 4.854 14.182 1.00 0.00 54 ASP A O 13
ATOM 17690 N N . GLY A 1 55 ? 6.026 3.456 12.473 1.00 0.00 55 GLY A N 13
ATOM 17691 C CA . GLY A 1 55 ? 5.397 4.324 11.496 1.00 0.00 55 GLY A CA 13
ATOM 17692 C C . GLY A 1 55 ? 3.990 3.882 11.143 1.00 0.00 55 GLY A C 13
ATOM 17693 O O . GLY A 1 55 ? 3.018 4.351 11.738 1.00 0.00 55 GLY A O 13
ATOM 17697 N N . LEU A 1 56 ? 3.880 2.984 10.171 1.00 0.00 56 LEU A N 13
ATOM 17698 C CA . LEU A 1 56 ? 2.581 2.482 9.737 1.00 0.00 56 LEU A CA 13
ATOM 17699 C C . LEU A 1 56 ? 2.298 1.107 10.338 1.00 0.00 56 LEU A C 13
ATOM 17700 O O . LEU A 1 56 ? 3.176 0.247 10.377 1.00 0.00 56 LEU A O 13
ATOM 17716 N N . PRO A 1 57 ? 1.061 0.880 10.816 1.00 0.00 57 PRO A N 13
ATOM 17717 C CA . PRO A 1 57 ? 0.673 -0.399 11.412 1.00 0.00 57 PRO A CA 13
ATOM 17718 C C . PRO A 1 57 ? 0.421 -1.474 10.362 1.00 0.00 57 PRO A C 13
ATOM 17719 O O . PRO A 1 57 ? -0.723 -1.832 10.084 1.00 0.00 57 PRO A O 13
ATOM 17730 N N . MET A 1 58 ? 1.500 -1.985 9.784 1.00 0.00 58 MET A N 13
ATOM 17731 C CA . MET A 1 58 ? 1.403 -3.020 8.765 1.00 0.00 58 MET A CA 13
ATOM 17732 C C . MET A 1 58 ? 1.819 -4.375 9.330 1.00 0.00 58 MET A C 13
ATOM 17733 O O . MET A 1 58 ? 2.752 -4.467 10.127 1.00 0.00 58 MET A O 13
ATOM 17747 N N . THR A 1 59 ? 1.122 -5.423 8.907 1.00 0.00 59 THR A N 13
ATOM 17748 C CA . THR A 1 59 ? 1.422 -6.775 9.366 1.00 0.00 59 THR A CA 13
ATOM 17749 C C . THR A 1 59 ? 2.616 -7.350 8.609 1.00 0.00 59 THR A C 13
ATOM 17750 O O . THR A 1 59 ? 2.831 -7.032 7.440 1.00 0.00 59 THR A O 13
ATOM 17761 N N . GLU A 1 60 ? 3.386 -8.203 9.283 1.00 0.00 60 GLU A N 13
ATOM 17762 C CA . GLU A 1 60 ? 4.565 -8.834 8.681 1.00 0.00 60 GLU A CA 13
ATOM 17763 C C . GLU A 1 60 ? 4.310 -9.193 7.225 1.00 0.00 60 GLU A C 13
ATOM 17764 O O . GLU A 1 60 ? 5.107 -8.886 6.347 1.00 0.00 60 GLU A O 13
ATOM 17776 N N . ALA A 1 61 ? 3.184 -9.843 6.989 1.00 0.00 61 ALA A N 13
ATOM 17777 C CA . ALA A 1 61 ? 2.790 -10.251 5.654 1.00 0.00 61 ALA A CA 13
ATOM 17778 C C . ALA A 1 61 ? 2.867 -9.083 4.681 1.00 0.00 61 ALA A C 13
ATOM 17779 O O . ALA A 1 61 ? 3.506 -9.177 3.639 1.00 0.00 61 ALA A O 13
ATOM 17786 N N . GLU A 1 62 ? 2.227 -7.972 5.030 1.00 0.00 62 GLU A N 13
ATOM 17787 C CA . GLU A 1 62 ? 2.250 -6.789 4.174 1.00 0.00 62 GLU A CA 13
ATOM 17788 C C . GLU A 1 62 ? 3.689 -6.384 3.887 1.00 0.00 62 GLU A C 13
ATOM 17789 O O . GLU A 1 62 ? 4.130 -6.387 2.740 1.00 0.00 62 GLU A O 13
ATOM 17801 N N . ILE A 1 63 ? 4.415 -6.047 4.947 1.00 0.00 63 ILE A N 13
ATOM 17802 C CA . ILE A 1 63 ? 5.816 -5.644 4.824 1.00 0.00 63 ILE A CA 13
ATOM 17803 C C . ILE A 1 63 ? 6.647 -6.733 4.161 1.00 0.00 63 ILE A C 13
ATOM 17804 O O . ILE A 1 63 ? 7.224 -6.527 3.096 1.00 0.00 63 ILE A O 13
ATOM 17820 N N . THR A 1 64 ? 6.707 -7.891 4.806 1.00 0.00 64 THR A N 13
ATOM 17821 C CA . THR A 1 64 ? 7.469 -9.028 4.301 1.00 0.00 64 THR A CA 13
ATOM 17822 C C . THR A 1 64 ? 7.090 -9.357 2.865 1.00 0.00 64 THR A C 13
ATOM 17823 O O . THR A 1 64 ? 7.953 -9.463 1.994 1.00 0.00 64 THR A O 13
ATOM 17834 N N . GLU A 1 65 ? 5.793 -9.518 2.619 1.00 0.00 65 GLU A N 13
ATOM 17835 C CA . GLU A 1 65 ? 5.318 -9.837 1.277 1.00 0.00 65 GLU A CA 13
ATOM 17836 C C . GLU A 1 65 ? 5.608 -8.696 0.330 1.00 0.00 65 GLU A C 13
ATOM 17837 O O . GLU A 1 65 ? 5.573 -8.846 -0.891 1.00 0.00 65 GLU A O 13
ATOM 17849 N N . PHE A 1 66 ? 5.909 -7.565 0.917 1.00 0.00 66 PHE A N 13
ATOM 17850 C CA . PHE A 1 66 ? 6.233 -6.373 0.163 1.00 0.00 66 PHE A CA 13
ATOM 17851 C C . PHE A 1 66 ? 7.744 -6.235 0.014 1.00 0.00 66 PHE A C 13
ATOM 17852 O O . PHE A 1 66 ? 8.232 -5.656 -0.957 1.00 0.00 66 PHE A O 13
ATOM 17869 N N . PHE A 1 67 ? 8.480 -6.775 0.982 1.00 0.00 67 PHE A N 13
ATOM 17870 C CA . PHE A 1 67 ? 9.937 -6.714 0.961 1.00 0.00 67 PHE A CA 13
ATOM 17871 C C . PHE A 1 67 ? 10.509 -7.745 -0.008 1.00 0.00 67 PHE A C 13
ATOM 17872 O O . PHE A 1 67 ? 11.606 -7.570 -0.540 1.00 0.00 67 PHE A O 13
ATOM 17889 N N . GLU A 1 68 ? 9.758 -8.818 -0.236 1.00 0.00 68 GLU A N 13
ATOM 17890 C CA . GLU A 1 68 ? 10.190 -9.873 -1.145 1.00 0.00 68 GLU A CA 13
ATOM 17891 C C . GLU A 1 68 ? 9.705 -9.600 -2.566 1.00 0.00 68 GLU A C 13
ATOM 17892 O O . GLU A 1 68 ? 10.328 -10.028 -3.537 1.00 0.00 68 GLU A O 13
ATOM 17904 N N . ALA A 1 69 ? 8.589 -8.884 -2.679 1.00 0.00 69 ALA A N 13
ATOM 17905 C CA . ALA A 1 69 ? 8.022 -8.554 -3.984 1.00 0.00 69 ALA A CA 13
ATOM 17906 C C . ALA A 1 69 ? 8.553 -7.235 -4.510 1.00 0.00 69 ALA A C 13
ATOM 17907 O O . ALA A 1 69 ? 8.359 -6.884 -5.674 1.00 0.00 69 ALA A O 13
ATOM 17914 N N . ALA A 1 70 ? 9.222 -6.523 -3.640 1.00 0.00 70 ALA A N 13
ATOM 17915 C CA . ALA A 1 70 ? 9.806 -5.229 -3.976 1.00 0.00 70 ALA A CA 13
ATOM 17916 C C . ALA A 1 70 ? 11.261 -5.383 -4.407 1.00 0.00 70 ALA A C 13
ATOM 17917 O O . ALA A 1 70 ? 11.758 -4.617 -5.231 1.00 0.00 70 ALA A O 13
ATOM 17924 N N . ASP A 1 71 ? 11.936 -6.378 -3.843 1.00 0.00 71 ASP A N 13
ATOM 17925 C CA . ASP A 1 71 ? 13.332 -6.636 -4.167 1.00 0.00 71 ASP A CA 13
ATOM 17926 C C . ASP A 1 71 ? 13.507 -8.049 -4.725 1.00 0.00 71 ASP A C 13
ATOM 17927 O O . ASP A 1 71 ? 13.193 -9.030 -4.050 1.00 0.00 71 ASP A O 13
ATOM 17936 N N . PRO A 1 72 ? 14.009 -8.177 -5.968 1.00 0.00 72 PRO A N 13
ATOM 17937 C CA . PRO A 1 72 ? 14.215 -9.484 -6.604 1.00 0.00 72 PRO A CA 13
ATOM 17938 C C . PRO A 1 72 ? 15.239 -10.336 -5.862 1.00 0.00 72 PRO A C 13
ATOM 17939 O O . PRO A 1 72 ? 14.960 -11.476 -5.491 1.00 0.00 72 PRO A O 13
ATOM 17950 N N . ASN A 1 73 ? 16.425 -9.777 -5.646 1.00 0.00 73 ASN A N 13
ATOM 17951 C CA . ASN A 1 73 ? 17.489 -10.489 -4.949 1.00 0.00 73 ASN A CA 13
ATOM 17952 C C . ASN A 1 73 ? 17.198 -10.573 -3.453 1.00 0.00 73 ASN A C 13
ATOM 17953 O O . ASN A 1 73 ? 17.603 -11.522 -2.784 1.00 0.00 73 ASN A O 13
ATOM 17964 N N . ASN A 1 74 ? 16.496 -9.568 -2.936 1.00 0.00 74 ASN A N 13
ATOM 17965 C CA . ASN A 1 74 ? 16.149 -9.514 -1.519 1.00 0.00 74 ASN A CA 13
ATOM 17966 C C . ASN A 1 74 ? 17.363 -9.124 -0.687 1.00 0.00 74 ASN A C 13
ATOM 17967 O O . ASN A 1 74 ? 17.699 -9.787 0.294 1.00 0.00 74 ASN A O 13
ATOM 17978 N N . THR A 1 75 ? 18.019 -8.042 -1.091 1.00 0.00 75 THR A N 13
ATOM 17979 C CA . THR A 1 75 ? 19.197 -7.557 -0.386 1.00 0.00 75 THR A CA 13
ATOM 17980 C C . THR A 1 75 ? 18.822 -6.463 0.607 1.00 0.00 75 THR A C 13
ATOM 17981 O O . THR A 1 75 ? 19.612 -5.556 0.875 1.00 0.00 75 THR A O 13
ATOM 17992 N N . GLY A 1 76 ? 17.612 -6.552 1.150 1.00 0.00 76 GLY A N 13
ATOM 17993 C CA . GLY A 1 76 ? 17.153 -5.562 2.104 1.00 0.00 76 GLY A CA 13
ATOM 17994 C C . GLY A 1 76 ? 17.072 -4.176 1.501 1.00 0.00 76 GLY A C 13
ATOM 17995 O O . GLY A 1 76 ? 17.261 -3.176 2.195 1.00 0.00 76 GLY A O 13
ATOM 17999 N N . PHE A 1 77 ? 16.791 -4.114 0.203 1.00 0.00 77 PHE A N 13
ATOM 18000 C CA . PHE A 1 77 ? 16.683 -2.841 -0.497 1.00 0.00 77 PHE A CA 13
ATOM 18001 C C . PHE A 1 77 ? 15.407 -2.786 -1.332 1.00 0.00 77 PHE A C 13
ATOM 18002 O O . PHE A 1 77 ? 15.115 -3.706 -2.098 1.00 0.00 77 PHE A O 13
ATOM 18019 N N . ILE A 1 78 ? 14.651 -1.705 -1.179 1.00 0.00 78 ILE A N 13
ATOM 18020 C CA . ILE A 1 78 ? 13.406 -1.533 -1.919 1.00 0.00 78 ILE A CA 13
ATOM 18021 C C . ILE A 1 78 ? 13.556 -0.503 -3.029 1.00 0.00 78 ILE A C 13
ATOM 18022 O O . ILE A 1 78 ? 14.346 0.434 -2.925 1.00 0.00 78 ILE A O 13
ATOM 18038 N N . ASP A 1 79 ? 12.741 -0.658 -4.060 1.00 0.00 79 ASP A N 13
ATOM 18039 C CA . ASP A 1 79 ? 12.723 0.284 -5.162 1.00 0.00 79 ASP A CA 13
ATOM 18040 C C . ASP A 1 79 ? 11.567 1.245 -4.934 1.00 0.00 79 ASP A C 13
ATOM 18041 O O . ASP A 1 79 ? 10.422 0.933 -5.253 1.00 0.00 79 ASP A O 13
ATOM 18050 N N . TYR A 1 80 ? 11.873 2.398 -4.337 1.00 0.00 80 TYR A N 13
ATOM 18051 C CA . TYR A 1 80 ? 10.865 3.409 -4.012 1.00 0.00 80 TYR A CA 13
ATOM 18052 C C . TYR A 1 80 ? 9.702 3.402 -5.004 1.00 0.00 80 TYR A C 13
ATOM 18053 O O . TYR A 1 80 ? 8.545 3.547 -4.616 1.00 0.00 80 TYR A O 13
ATOM 18071 N N . LYS A 1 81 ? 10.017 3.229 -6.283 1.00 0.00 81 LYS A N 13
ATOM 18072 C CA . LYS A 1 81 ? 8.989 3.198 -7.316 1.00 0.00 81 LYS A CA 13
ATOM 18073 C C . LYS A 1 81 ? 8.108 1.965 -7.155 1.00 0.00 81 LYS A C 13
ATOM 18074 O O . LYS A 1 81 ? 6.888 2.078 -7.029 1.00 0.00 81 LYS A O 13
ATOM 18093 N N . ALA A 1 82 ? 8.732 0.792 -7.142 1.00 0.00 82 ALA A N 13
ATOM 18094 C CA . ALA A 1 82 ? 7.998 -0.457 -6.976 1.00 0.00 82 ALA A CA 13
ATOM 18095 C C . ALA A 1 82 ? 7.121 -0.401 -5.730 1.00 0.00 82 ALA A C 13
ATOM 18096 O O . ALA A 1 82 ? 6.083 -1.057 -5.653 1.00 0.00 82 ALA A O 13
ATOM 18103 N N . PHE A 1 83 ? 7.552 0.399 -4.759 1.00 0.00 83 PHE A N 13
ATOM 18104 C CA . PHE A 1 83 ? 6.818 0.561 -3.512 1.00 0.00 83 PHE A CA 13
ATOM 18105 C C . PHE A 1 83 ? 5.800 1.690 -3.628 1.00 0.00 83 PHE A C 13
ATOM 18106 O O . PHE A 1 83 ? 4.744 1.656 -2.998 1.00 0.00 83 PHE A O 13
ATOM 18123 N N . ALA A 1 84 ? 6.127 2.691 -4.442 1.00 0.00 84 ALA A N 13
ATOM 18124 C CA . ALA A 1 84 ? 5.245 3.833 -4.645 1.00 0.00 84 ALA A CA 13
ATOM 18125 C C . ALA A 1 84 ? 4.145 3.512 -5.653 1.00 0.00 84 ALA A C 13
ATOM 18126 O O . ALA A 1 84 ? 3.094 4.153 -5.662 1.00 0.00 84 ALA A O 13
ATOM 18133 N N . ALA A 1 85 ? 4.392 2.517 -6.501 1.00 0.00 85 ALA A N 13
ATOM 18134 C CA . ALA A 1 85 ? 3.419 2.116 -7.512 1.00 0.00 85 ALA A CA 13
ATOM 18135 C C . ALA A 1 85 ? 2.235 1.392 -6.896 1.00 0.00 85 ALA A C 13
ATOM 18136 O O . ALA A 1 85 ? 1.214 1.165 -7.545 1.00 0.00 85 ALA A O 13
ATOM 18143 N N . MET A 1 86 ? 2.389 1.044 -5.641 1.00 0.00 86 MET A N 13
ATOM 18144 C CA . MET A 1 86 ? 1.350 0.344 -4.896 1.00 0.00 86 MET A CA 13
ATOM 18145 C C . MET A 1 86 ? 0.170 1.267 -4.617 1.00 0.00 86 MET A C 13
ATOM 18146 O O . MET A 1 86 ? -0.987 0.859 -4.706 1.00 0.00 86 MET A O 13
ATOM 18160 N N . LEU A 1 87 ? 0.473 2.518 -4.281 1.00 0.00 87 LEU A N 13
ATOM 18161 C CA . LEU A 1 87 ? -0.564 3.505 -3.991 1.00 0.00 87 LEU A CA 13
ATOM 18162 C C . LEU A 1 87 ? -0.955 4.281 -5.232 1.00 0.00 87 LEU A C 13
ATOM 18163 O O . LEU A 1 87 ? -1.892 5.078 -5.231 1.00 0.00 87 LEU A O 13
ATOM 18179 N N . TYR A 1 88 ? -0.219 4.023 -6.275 1.00 0.00 88 TYR A N 13
ATOM 18180 C CA . TYR A 1 88 ? -0.434 4.664 -7.568 1.00 0.00 88 TYR A CA 13
ATOM 18181 C C . TYR A 1 88 ? -0.643 3.628 -8.667 1.00 0.00 88 TYR A C 13
ATOM 18182 O O . TYR A 1 88 ? -0.439 3.912 -9.847 1.00 0.00 88 TYR A O 13
ATOM 18200 N N . SER A 1 89 ? -1.053 2.427 -8.273 1.00 0.00 89 SER A N 13
ATOM 18201 C CA . SER A 1 89 ? -1.290 1.350 -9.225 1.00 0.00 89 SER A CA 13
ATOM 18202 C C . SER A 1 89 ? -2.713 1.415 -9.775 1.00 0.00 89 SER A C 13
ATOM 18203 O O . SER A 1 89 ? -3.626 0.796 -9.229 1.00 0.00 89 SER A O 13
ATOM 18211 N N . VAL A 1 90 ? -2.889 2.171 -10.858 1.00 0.00 90 VAL A N 13
ATOM 18212 C CA . VAL A 1 90 ? -4.196 2.328 -11.494 1.00 0.00 90 VAL A CA 13
ATOM 18213 C C . VAL A 1 90 ? -5.306 2.524 -10.462 1.00 0.00 90 VAL A C 13
ATOM 18214 O O . VAL A 1 90 ? -6.446 2.110 -10.674 1.00 0.00 90 VAL A O 13
ATOM 18227 N N . ASP A 1 91 ? -4.962 3.156 -9.344 1.00 0.00 91 ASP A N 13
ATOM 18228 C CA . ASP A 1 91 ? -5.928 3.405 -8.280 1.00 0.00 91 ASP A CA 13
ATOM 18229 C C . ASP A 1 91 ? -6.936 4.471 -8.699 1.00 0.00 91 ASP A C 13
ATOM 18230 O O . ASP A 1 91 ? -6.696 5.235 -9.633 1.00 0.00 91 ASP A O 13
ATOM 18239 N N . GLU A 1 92 ? -8.067 4.512 -8.002 1.00 0.00 92 GLU A N 13
ATOM 18240 C CA . GLU A 1 92 ? -9.114 5.483 -8.302 1.00 0.00 92 GLU A CA 13
ATOM 18241 C C . GLU A 1 92 ? -10.266 5.367 -7.309 1.00 0.00 92 GLU A C 13
ATOM 18242 O O . GLU A 1 92 ? -10.630 6.340 -6.649 1.00 0.00 92 GLU A O 13
ATOM 18254 N N . SER A 1 93 ? -10.835 4.170 -7.208 1.00 0.00 93 SER A N 13
ATOM 18255 C CA . SER A 1 93 ? -11.946 3.927 -6.295 1.00 0.00 93 SER A CA 13
ATOM 18256 C C . SER A 1 93 ? -11.438 3.480 -4.928 1.00 0.00 93 SER A C 13
ATOM 18257 O O . SER A 1 93 ? -10.211 3.297 -4.784 1.00 0.00 93 SER A O 13
ATOM 18266 N N . MET A 1 1 ? -21.480 21.321 32.265 1.00 0.00 1 MET A N 14
ATOM 18267 C CA . MET A 1 1 ? -22.301 21.003 33.464 1.00 0.00 1 MET A CA 14
ATOM 18268 C C . MET A 1 1 ? -22.373 22.195 34.413 1.00 0.00 1 MET A C 14
ATOM 18269 O O . MET A 1 1 ? -23.406 22.857 34.516 1.00 0.00 1 MET A O 14
ATOM 18285 N N . GLY A 1 2 ? -21.270 22.461 35.105 1.00 0.00 2 GLY A N 14
ATOM 18286 C CA . GLY A 1 2 ? -21.231 23.573 36.038 1.00 0.00 2 GLY A CA 14
ATOM 18287 C C . GLY A 1 2 ? -20.815 24.872 35.374 1.00 0.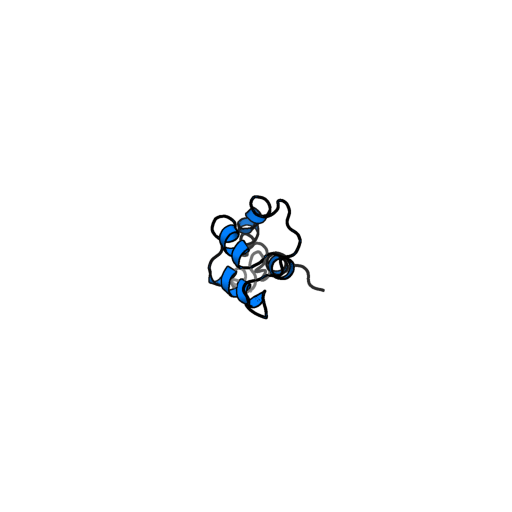00 2 GLY A C 14
ATOM 18288 O O . GLY A 1 2 ? -21.645 25.751 35.147 1.00 0.00 2 GLY A O 14
ATOM 18292 N N . SER A 1 3 ? -19.529 24.990 35.063 1.00 0.00 3 SER A N 14
ATOM 18293 C CA . SER A 1 3 ? -19.005 26.190 34.422 1.00 0.00 3 SER A CA 14
ATOM 18294 C C . SER A 1 3 ? -19.260 26.160 32.919 1.00 0.00 3 SER A C 14
ATOM 18295 O O . SER A 1 3 ? -19.540 27.190 32.306 1.00 0.00 3 SER A O 14
ATOM 18303 N N . SER A 1 4 ? -19.162 24.972 32.330 1.00 0.00 4 SER A N 14
ATOM 18304 C CA . SER A 1 4 ? -19.383 24.808 30.898 1.00 0.00 4 SER A CA 14
ATOM 18305 C C . SER A 1 4 ? -20.872 24.714 30.585 1.00 0.00 4 SER A C 14
ATOM 18306 O O . SER A 1 4 ? -21.626 24.048 31.294 1.00 0.00 4 SER A O 14
ATOM 18314 N N . HIS A 1 5 ? -21.290 25.384 29.516 1.00 0.00 5 HIS A N 14
ATOM 18315 C CA . HIS A 1 5 ? -22.690 25.376 29.108 1.00 0.00 5 HIS A CA 14
ATOM 18316 C C . HIS A 1 5 ? -22.816 25.151 27.605 1.00 0.00 5 HIS A C 14
ATOM 18317 O O . HIS A 1 5 ? -21.816 25.069 26.893 1.00 0.00 5 HIS A O 14
ATOM 18332 N N . HIS A 1 6 ? -24.054 25.055 27.128 1.00 0.00 6 HIS A N 14
ATOM 18333 C CA . HIS A 1 6 ? -24.312 24.840 25.710 1.00 0.00 6 HIS A CA 14
ATOM 18334 C C . HIS A 1 6 ? -23.694 23.528 25.236 1.00 0.00 6 HIS A C 14
ATOM 18335 O O . HIS A 1 6 ? -23.191 23.434 24.117 1.00 0.00 6 HIS A O 14
ATOM 18350 N N . HIS A 1 7 ? -23.734 22.516 26.098 1.00 0.00 7 HIS A N 14
ATOM 18351 C CA . HIS A 1 7 ? -23.180 21.209 25.767 1.00 0.00 7 HIS A CA 14
ATOM 18352 C C . HIS A 1 7 ? -23.873 20.616 24.545 1.00 0.00 7 HIS A C 14
ATOM 18353 O O . HIS A 1 7 ? -23.276 20.504 23.475 1.00 0.00 7 HIS A O 14
ATOM 18368 N N . HIS A 1 8 ? -25.136 20.238 24.713 1.00 0.00 8 HIS A N 14
ATOM 18369 C CA . HIS A 1 8 ? -25.911 19.656 23.624 1.00 0.00 8 HIS A CA 14
ATOM 18370 C C . HIS A 1 8 ? -25.256 18.376 23.111 1.00 0.00 8 HIS A C 14
ATOM 18371 O O . HIS A 1 8 ? -24.312 17.867 23.715 1.00 0.00 8 HIS A O 14
ATOM 18386 N N . HIS A 1 9 ? -25.765 17.862 21.997 1.00 0.00 9 HIS A N 14
ATOM 18387 C CA . HIS A 1 9 ? -25.229 16.643 21.403 1.00 0.00 9 HIS A CA 14
ATOM 18388 C C . HIS A 1 9 ? -24.488 16.947 20.106 1.00 0.00 9 HIS A C 14
ATOM 18389 O O . HIS A 1 9 ? -24.885 17.832 19.346 1.00 0.00 9 HIS A O 14
ATOM 18404 N N . HIS A 1 10 ? -23.411 16.210 19.857 1.00 0.00 10 HIS A N 14
ATOM 18405 C CA . HIS A 1 10 ? -22.615 16.401 18.651 1.00 0.00 10 HIS A CA 14
ATOM 18406 C C . HIS A 1 10 ? -22.964 15.355 17.597 1.00 0.00 10 HIS A C 14
ATOM 18407 O O . HIS A 1 10 ? -23.396 14.250 17.924 1.00 0.00 10 HIS A O 14
ATOM 18422 N N . SER A 1 11 ? -22.775 15.712 16.331 1.00 0.00 11 SER A N 14
ATOM 18423 C CA . SER A 1 11 ? -23.071 14.803 15.229 1.00 0.00 11 SER A CA 14
ATOM 18424 C C . SER A 1 11 ? -22.682 15.426 13.891 1.00 0.00 11 SER A C 14
ATOM 18425 O O . SER A 1 11 ? -22.855 16.625 13.679 1.00 0.00 11 SER A O 14
ATOM 18433 N N . SER A 1 12 ? -22.154 14.599 12.993 1.00 0.00 12 SER A N 14
ATOM 18434 C CA . SER A 1 12 ? -21.741 15.069 11.675 1.00 0.00 12 SER A CA 14
ATOM 18435 C C . SER A 1 12 ? -22.185 14.095 10.588 1.00 0.00 12 SER A C 14
ATOM 18436 O O . SER A 1 12 ? -21.885 12.902 10.648 1.00 0.00 12 SER A O 14
ATOM 18444 N N . GLY A 1 13 ? -22.901 14.611 9.595 1.00 0.00 13 GLY A N 14
ATOM 18445 C CA . GLY A 1 13 ? -23.375 13.774 8.508 1.00 0.00 13 GLY A CA 14
ATOM 18446 C C . GLY A 1 13 ? -22.421 13.757 7.330 1.00 0.00 13 GLY A C 14
ATOM 18447 O O . GLY A 1 13 ? -22.752 14.241 6.248 1.00 0.00 13 GLY A O 14
ATOM 18451 N N . LEU A 1 14 ? -21.234 13.197 7.539 1.00 0.00 14 LEU A N 14
ATOM 18452 C CA . LEU A 1 14 ? -20.229 13.119 6.485 1.00 0.00 14 LEU A CA 14
ATOM 18453 C C . LEU A 1 14 ? -20.534 11.975 5.525 1.00 0.00 14 LEU A C 14
ATOM 18454 O O . LEU A 1 14 ? -20.688 10.827 5.942 1.00 0.00 14 LEU A O 14
ATOM 18470 N N . VAL A 1 15 ? -20.623 12.296 4.239 1.00 0.00 15 VAL A N 14
ATOM 18471 C CA . VAL A 1 15 ? -20.909 11.293 3.220 1.00 0.00 15 VAL A CA 14
ATOM 18472 C C . VAL A 1 15 ? -20.185 11.615 1.914 1.00 0.00 15 VAL A C 14
ATOM 18473 O O . VAL A 1 15 ? -20.758 12.217 1.005 1.00 0.00 15 VAL A O 14
ATOM 18486 N N . PRO A 1 16 ? -18.907 11.214 1.802 1.00 0.00 16 PRO A N 14
ATOM 18487 C CA . PRO A 1 16 ? -18.103 11.462 0.602 1.00 0.00 16 PRO A CA 14
ATOM 18488 C C . PRO A 1 16 ? -18.802 10.991 -0.669 1.00 0.00 16 PRO A C 14
ATOM 18489 O O . PRO A 1 16 ? -19.037 9.797 -0.856 1.00 0.00 16 PRO A O 14
ATOM 18500 N N . ARG A 1 17 ? -19.133 11.938 -1.542 1.00 0.00 17 ARG A N 14
ATOM 18501 C CA . ARG A 1 17 ? -19.805 11.621 -2.796 1.00 0.00 17 ARG A CA 14
ATOM 18502 C C . ARG A 1 17 ? -18.816 11.618 -3.957 1.00 0.00 17 ARG A C 14
ATOM 18503 O O . ARG A 1 17 ? -17.890 12.427 -4.000 1.00 0.00 17 ARG A O 14
ATOM 18524 N N . GLY A 1 18 ? -19.020 10.701 -4.898 1.00 0.00 18 GLY A N 14
ATOM 18525 C CA . GLY A 1 18 ? -18.139 10.610 -6.048 1.00 0.00 18 GLY A CA 14
ATOM 18526 C C . GLY A 1 18 ? -17.702 9.186 -6.337 1.00 0.00 18 GLY A C 14
ATOM 18527 O O . GLY A 1 18 ? -17.355 8.854 -7.470 1.00 0.00 18 GLY A O 14
ATOM 18531 N N . SER A 1 19 ? -17.720 8.342 -5.309 1.00 0.00 19 SER A N 14
ATOM 18532 C CA . SER A 1 19 ? -17.322 6.947 -5.459 1.00 0.00 19 SER A CA 14
ATOM 18533 C C . SER A 1 19 ? -15.860 6.841 -5.882 1.00 0.00 19 SER A C 14
ATOM 18534 O O . SER A 1 19 ? -15.521 7.066 -7.044 1.00 0.00 19 SER A O 14
ATOM 18542 N N . HIS A 1 20 ? -14.998 6.499 -4.930 1.00 0.00 20 HIS A N 14
ATOM 18543 C CA . HIS A 1 20 ? -13.571 6.364 -5.204 1.00 0.00 20 HIS A CA 14
ATOM 18544 C C . HIS A 1 20 ? -12.988 5.156 -4.478 1.00 0.00 20 HIS A C 14
ATOM 18545 O O . HIS A 1 20 ? -12.255 4.360 -5.067 1.00 0.00 20 HIS A O 14
ATOM 18560 N N . MET A 1 21 ? -13.317 5.024 -3.197 1.00 0.00 21 MET A N 14
ATOM 18561 C CA . MET A 1 21 ? -12.824 3.911 -2.394 1.00 0.00 21 MET A CA 14
ATOM 18562 C C . MET A 1 21 ? -11.299 3.898 -2.355 1.00 0.00 21 MET A C 14
ATOM 18563 O O . MET A 1 21 ? -10.679 2.842 -2.236 1.00 0.00 21 MET A O 14
ATOM 18577 N N . SER A 1 22 ? -10.699 5.081 -2.457 1.00 0.00 22 SER A N 14
ATOM 18578 C CA . SER A 1 22 ? -9.246 5.207 -2.435 1.00 0.00 22 SER A CA 14
ATOM 18579 C C . SER A 1 22 ? -8.744 5.646 -1.065 1.00 0.00 22 SER A C 14
ATOM 18580 O O . SER A 1 22 ? -7.556 5.909 -0.879 1.00 0.00 22 SER A O 14
ATOM 18588 N N . ASP A 1 23 ? -9.658 5.727 -0.114 1.00 0.00 23 ASP A N 14
ATOM 18589 C CA . ASP A 1 23 ? -9.323 6.136 1.246 1.00 0.00 23 ASP A CA 14
ATOM 18590 C C . ASP A 1 23 ? -8.458 5.106 1.945 1.00 0.00 23 ASP A C 14
ATOM 18591 O O . ASP A 1 23 ? -7.846 5.374 2.979 1.00 0.00 23 ASP A O 14
ATOM 18600 N N . GLU A 1 24 ? -8.418 3.934 1.365 1.00 0.00 24 GLU A N 14
ATOM 18601 C CA . GLU A 1 24 ? -7.630 2.830 1.904 1.00 0.00 24 GLU A CA 14
ATOM 18602 C C . GLU A 1 24 ? -6.145 3.136 1.849 1.00 0.00 24 GLU A C 14
ATOM 18603 O O . GLU A 1 24 ? -5.331 2.494 2.513 1.00 0.00 24 GLU A O 14
ATOM 18615 N N . LYS A 1 25 ? -5.815 4.128 1.060 1.00 0.00 25 LYS A N 14
ATOM 18616 C CA . LYS A 1 25 ? -4.436 4.568 0.889 1.00 0.00 25 LYS A CA 14
ATOM 18617 C C . LYS A 1 25 ? -4.097 5.679 1.878 1.00 0.00 25 LYS A C 14
ATOM 18618 O O . LYS A 1 25 ? -2.955 5.802 2.321 1.00 0.00 25 LYS A O 14
ATOM 18637 N N . THR A 1 26 ? -5.096 6.491 2.215 1.00 0.00 26 THR A N 14
ATOM 18638 C CA . THR A 1 26 ? -4.901 7.595 3.149 1.00 0.00 26 THR A CA 14
ATOM 18639 C C . THR A 1 26 ? -4.341 7.096 4.472 1.00 0.00 26 THR A C 14
ATOM 18640 O O . THR A 1 26 ? -3.641 7.825 5.173 1.00 0.00 26 THR A O 14
ATOM 18651 N N . GLN A 1 27 ? -4.618 5.839 4.802 1.00 0.00 27 GLN A N 14
ATOM 18652 C CA . GLN A 1 27 ? -4.098 5.257 6.031 1.00 0.00 27 GLN A CA 14
ATOM 18653 C C . GLN A 1 27 ? -2.572 5.253 5.985 1.00 0.00 27 GLN A C 14
ATOM 18654 O O . GLN A 1 27 ? -1.904 5.227 7.019 1.00 0.00 27 GLN A O 14
ATOM 18668 N N . LEU A 1 28 ? -2.034 5.287 4.766 1.00 0.00 28 LEU A N 14
ATOM 18669 C CA . LEU A 1 28 ? -0.594 5.298 4.545 1.00 0.00 28 LEU A CA 14
ATOM 18670 C C . LEU A 1 28 ? -0.044 6.716 4.545 1.00 0.00 28 LEU A C 14
ATOM 18671 O O . LEU A 1 28 ? 1.166 6.939 4.586 1.00 0.00 28 LEU A O 14
ATOM 18687 N N . ILE A 1 29 ? -0.957 7.658 4.498 1.00 0.00 29 ILE A N 14
ATOM 18688 C CA . ILE A 1 29 ? -0.621 9.082 4.490 1.00 0.00 29 ILE A CA 14
ATOM 18689 C C . ILE A 1 29 ? 0.028 9.516 5.785 1.00 0.00 29 ILE A C 14
ATOM 18690 O O . ILE A 1 29 ? 0.617 10.592 5.891 1.00 0.00 29 ILE A O 14
ATOM 18706 N N . GLU A 1 30 ? -0.095 8.657 6.748 1.00 0.00 30 GLU A N 14
ATOM 18707 C CA . GLU A 1 30 ? 0.465 8.880 8.076 1.00 0.00 30 GLU A CA 14
ATOM 18708 C C . GLU A 1 30 ? 1.971 8.674 8.096 1.00 0.00 30 GLU A C 14
ATOM 18709 O O . GLU A 1 30 ? 2.618 8.786 9.137 1.00 0.00 30 GLU A O 14
ATOM 18721 N N . ALA A 1 31 ? 2.513 8.375 6.934 1.00 0.00 31 ALA A N 14
ATOM 18722 C CA . ALA A 1 31 ? 3.946 8.151 6.783 1.00 0.00 31 ALA A CA 14
ATOM 18723 C C . ALA A 1 31 ? 4.661 9.435 6.379 1.00 0.00 31 ALA A C 14
ATOM 18724 O O . ALA A 1 31 ? 5.836 9.628 6.694 1.00 0.00 31 ALA A O 14
ATOM 18731 N N . PHE A 1 32 ? 3.947 10.312 5.681 1.00 0.00 32 PHE A N 14
ATOM 18732 C CA . PHE A 1 32 ? 4.512 11.579 5.232 1.00 0.00 32 PHE A CA 14
ATOM 18733 C C . PHE A 1 32 ? 5.033 12.395 6.413 1.00 0.00 32 PHE A C 14
ATOM 18734 O O . PHE A 1 32 ? 5.912 13.242 6.253 1.00 0.00 32 PHE A O 14
ATOM 18751 N N . TYR A 1 33 ? 4.484 12.138 7.596 1.00 0.00 33 TYR A N 14
ATOM 18752 C CA . TYR A 1 33 ? 4.897 12.851 8.801 1.00 0.00 33 TYR A CA 14
ATOM 18753 C C . TYR A 1 33 ? 5.926 12.045 9.587 1.00 0.00 33 TYR A C 14
ATOM 18754 O O . TYR A 1 33 ? 5.999 12.140 10.813 1.00 0.00 33 TYR A O 14
ATOM 18772 N N . ASN A 1 34 ? 6.722 11.253 8.875 1.00 0.00 34 ASN A N 14
ATOM 18773 C CA . ASN A 1 34 ? 7.749 10.432 9.507 1.00 0.00 34 ASN A CA 14
ATOM 18774 C C . ASN A 1 34 ? 8.553 9.668 8.461 1.00 0.00 34 ASN A C 14
ATOM 18775 O O . ASN A 1 34 ? 8.925 8.512 8.669 1.00 0.00 34 ASN A O 14
ATOM 18786 N N . PHE A 1 35 ? 8.818 10.319 7.333 1.00 0.00 35 PHE A N 14
ATOM 18787 C CA . PHE A 1 35 ? 9.578 9.701 6.253 1.00 0.00 35 PHE A CA 14
ATOM 18788 C C . PHE A 1 35 ? 9.904 10.719 5.164 1.00 0.00 35 PHE A C 14
ATOM 18789 O O . PHE A 1 35 ? 9.825 10.417 3.973 1.00 0.00 35 PHE A O 14
ATOM 18806 N N . ASP A 1 36 ? 10.270 11.927 5.582 1.00 0.00 36 ASP A N 14
ATOM 18807 C CA . ASP A 1 36 ? 10.608 12.991 4.641 1.00 0.00 36 ASP A CA 14
ATOM 18808 C C . ASP A 1 36 ? 11.281 14.156 5.360 1.00 0.00 36 ASP A C 14
ATOM 18809 O O . ASP A 1 36 ? 10.675 15.209 5.561 1.00 0.00 36 ASP A O 14
ATOM 18818 N N . GLY A 1 37 ? 12.538 13.960 5.746 1.00 0.00 37 GLY A N 14
ATOM 18819 C CA . GLY A 1 37 ? 13.272 15.003 6.436 1.00 0.00 37 GLY A CA 14
ATOM 18820 C C . GLY A 1 37 ? 13.946 15.970 5.482 1.00 0.00 37 GLY A C 14
ATOM 18821 O O . GLY A 1 37 ? 13.692 17.173 5.525 1.00 0.00 37 GLY A O 14
ATOM 18825 N N . ASP A 1 38 ? 14.810 15.442 4.620 1.00 0.00 38 ASP A N 14
ATOM 18826 C CA . ASP A 1 38 ? 15.522 16.266 3.651 1.00 0.00 38 ASP A CA 14
ATOM 18827 C C . ASP A 1 38 ? 15.294 15.759 2.230 1.00 0.00 38 ASP A C 14
ATOM 18828 O O . ASP A 1 38 ? 16.212 15.748 1.410 1.00 0.00 38 ASP A O 14
ATOM 18837 N N . TYR A 1 39 ? 14.064 15.338 1.947 1.00 0.00 39 TYR A N 14
ATOM 18838 C CA . TYR A 1 39 ? 13.711 14.830 0.626 1.00 0.00 39 TYR A CA 14
ATOM 18839 C C . TYR A 1 39 ? 14.510 13.572 0.294 1.00 0.00 39 TYR A C 14
ATOM 18840 O O . TYR A 1 39 ? 15.691 13.469 0.622 1.00 0.00 39 TYR A O 14
ATOM 18858 N N . ASP A 1 40 ? 13.856 12.618 -0.359 1.00 0.00 40 ASP A N 14
ATOM 18859 C CA . ASP A 1 40 ? 14.503 11.366 -0.736 1.00 0.00 40 ASP A CA 14
ATOM 18860 C C . ASP A 1 40 ? 13.544 10.469 -1.512 1.00 0.00 40 ASP A C 14
ATOM 18861 O O . ASP A 1 40 ? 12.429 10.200 -1.062 1.00 0.00 40 ASP A O 14
ATOM 18870 N N . GLY A 1 41 ? 13.983 10.008 -2.679 1.00 0.00 41 GLY A N 14
ATOM 18871 C CA . GLY A 1 41 ? 13.150 9.147 -3.497 1.00 0.00 41 GLY A CA 14
ATOM 18872 C C . GLY A 1 41 ? 13.672 7.724 -3.563 1.00 0.00 41 GLY A C 14
ATOM 18873 O O . GLY A 1 41 ? 13.368 6.988 -4.501 1.00 0.00 41 GLY A O 14
ATOM 18877 N N . PHE A 1 42 ? 14.457 7.333 -2.563 1.00 0.00 42 PHE A N 14
ATOM 18878 C CA . PHE A 1 42 ? 15.018 5.990 -2.513 1.00 0.00 42 PHE A CA 14
ATOM 18879 C C . PHE A 1 42 ? 15.328 5.580 -1.076 1.00 0.00 42 PHE A C 14
ATOM 18880 O O . PHE A 1 42 ? 16.068 6.267 -0.371 1.00 0.00 42 PHE A O 14
ATOM 18897 N N . VAL A 1 43 ? 14.758 4.458 -0.650 1.00 0.00 43 VAL A N 14
ATOM 18898 C CA . VAL A 1 43 ? 14.975 3.958 0.702 1.00 0.00 43 VAL A CA 14
ATOM 18899 C C . VAL A 1 43 ? 15.317 2.472 0.687 1.00 0.00 43 VAL A C 14
ATOM 18900 O O . VAL A 1 43 ? 15.003 1.761 -0.267 1.00 0.00 43 VAL A O 14
ATOM 18913 N N . SER A 1 44 ? 15.964 2.010 1.751 1.00 0.00 44 SER A N 14
ATOM 18914 C CA . SER A 1 44 ? 16.352 0.609 1.862 1.00 0.00 44 SER A CA 14
ATOM 18915 C C . SER A 1 44 ? 15.501 -0.110 2.903 1.00 0.00 44 SER A C 14
ATOM 18916 O O . SER A 1 44 ? 15.047 0.496 3.873 1.00 0.00 44 SER A O 14
ATOM 18924 N N . VAL A 1 45 ? 15.296 -1.408 2.699 1.00 0.00 45 VAL A N 14
ATOM 18925 C CA . VAL A 1 45 ? 14.505 -2.212 3.625 1.00 0.00 45 VAL A CA 14
ATOM 18926 C C . VAL A 1 45 ? 15.070 -2.129 5.039 1.00 0.00 45 VAL A C 14
ATOM 18927 O O . VAL A 1 45 ? 14.350 -1.838 5.993 1.00 0.00 45 VAL A O 14
ATOM 18940 N N . GLU A 1 46 ? 16.369 -2.389 5.163 1.00 0.00 46 GLU A N 14
ATOM 18941 C CA . GLU A 1 46 ? 17.042 -2.349 6.459 1.00 0.00 46 GLU A CA 14
ATOM 18942 C C . GLU A 1 46 ? 16.679 -1.081 7.226 1.00 0.00 46 GLU A C 14
ATOM 18943 O O . GLU A 1 46 ? 16.632 -1.078 8.456 1.00 0.00 46 GLU A O 14
ATOM 18955 N N . GLU A 1 47 ? 16.418 -0.007 6.488 1.00 0.00 47 GLU A N 14
ATOM 18956 C CA . GLU A 1 47 ? 16.050 1.268 7.094 1.00 0.00 47 GLU A CA 14
ATOM 18957 C C . GLU A 1 47 ? 14.535 1.430 7.118 1.00 0.00 47 GLU A C 14
ATOM 18958 O O . GLU A 1 47 ? 13.981 2.070 8.011 1.00 0.00 47 GLU A O 14
ATOM 18970 N N . PHE A 1 48 ? 13.872 0.845 6.126 1.00 0.00 48 PHE A N 14
ATOM 18971 C CA . PHE A 1 48 ? 12.421 0.917 6.019 1.00 0.00 48 PHE A CA 14
ATOM 18972 C C . PHE A 1 48 ? 11.749 0.242 7.212 1.00 0.00 48 PHE A C 14
ATOM 18973 O O . PHE A 1 48 ? 10.700 0.684 7.678 1.00 0.00 48 PHE A O 14
ATOM 18990 N N . ARG A 1 49 ? 12.361 -0.834 7.700 1.00 0.00 49 ARG A N 14
ATOM 18991 C CA . ARG A 1 49 ? 11.821 -1.574 8.836 1.00 0.00 49 ARG A CA 14
ATOM 18992 C C . ARG A 1 49 ? 11.617 -0.659 10.038 1.00 0.00 49 ARG A C 14
ATOM 18993 O O . ARG A 1 49 ? 10.532 -0.612 10.618 1.00 0.00 49 ARG A O 14
ATOM 19014 N N . GLY A 1 50 ? 12.665 0.069 10.410 1.00 0.00 50 GLY A N 14
ATOM 19015 C CA . GLY A 1 50 ? 12.578 0.974 11.543 1.00 0.00 50 GLY A CA 14
ATOM 19016 C C . GLY A 1 50 ? 11.466 1.992 11.385 1.00 0.00 50 GLY A C 14
ATOM 19017 O O . GLY A 1 50 ? 10.911 2.474 12.373 1.00 0.00 50 GLY A O 14
ATOM 19021 N N . ILE A 1 51 ? 11.138 2.318 10.138 1.00 0.00 51 ILE A N 14
ATOM 19022 C CA . ILE A 1 51 ? 10.083 3.282 9.851 1.00 0.00 51 ILE A CA 14
ATOM 19023 C C . ILE A 1 51 ? 8.706 2.631 9.934 1.00 0.00 51 ILE A C 14
ATOM 19024 O O . ILE A 1 51 ? 7.706 3.301 10.184 1.00 0.00 51 ILE A O 14
ATOM 19040 N N . ILE A 1 52 ? 8.665 1.320 9.721 1.00 0.00 52 ILE A N 14
ATOM 19041 C CA . ILE A 1 52 ? 7.410 0.576 9.769 1.00 0.00 52 ILE A CA 14
ATOM 19042 C C . ILE A 1 52 ? 7.170 -0.006 11.160 1.00 0.00 52 ILE A C 14
ATOM 19043 O O . ILE A 1 52 ? 6.129 0.232 11.773 1.00 0.00 52 ILE A O 14
ATOM 19059 N N . ARG A 1 53 ? 8.138 -0.775 11.648 1.00 0.00 53 ARG A N 14
ATOM 19060 C CA . ARG A 1 53 ? 8.031 -1.400 12.962 1.00 0.00 53 ARG A CA 14
ATOM 19061 C C . ARG A 1 53 ? 7.811 -0.359 14.055 1.00 0.00 53 ARG A C 14
ATOM 19062 O O . ARG A 1 53 ? 7.119 -0.621 15.040 1.00 0.00 53 ARG A O 14
ATOM 19083 N N . ASP A 1 54 ? 8.405 0.815 13.883 1.00 0.00 54 ASP A N 14
ATOM 19084 C CA . ASP A 1 54 ? 8.275 1.888 14.863 1.00 0.00 54 ASP A CA 14
ATOM 19085 C C . ASP A 1 54 ? 7.462 3.059 14.313 1.00 0.00 54 ASP A C 14
ATOM 19086 O O . ASP A 1 54 ? 7.477 4.151 14.880 1.00 0.00 54 ASP A O 14
ATOM 19095 N N . GLY A 1 55 ? 6.755 2.831 13.208 1.00 0.00 55 GLY A N 14
ATOM 19096 C CA . GLY A 1 55 ? 5.956 3.890 12.617 1.00 0.00 55 GLY A CA 14
ATOM 19097 C C . GLY A 1 55 ? 4.542 3.449 12.293 1.00 0.00 55 GLY A C 14
ATOM 19098 O O . GLY A 1 55 ? 3.639 3.576 13.119 1.00 0.00 55 GLY A O 14
ATOM 19102 N N . LEU A 1 56 ? 4.348 2.936 11.082 1.00 0.00 56 LEU A N 14
ATOM 19103 C CA . LEU A 1 56 ? 3.035 2.482 10.646 1.00 0.00 56 LEU A CA 14
ATOM 19104 C C . LEU A 1 56 ? 2.789 1.030 11.051 1.00 0.00 56 LEU A C 14
ATOM 19105 O O . LEU A 1 56 ? 3.692 0.198 10.983 1.00 0.00 56 LEU A O 14
ATOM 19121 N N . PRO A 1 57 ? 1.554 0.705 11.476 1.00 0.00 57 PRO A N 14
ATOM 19122 C CA . PRO A 1 57 ? 1.195 -0.651 11.888 1.00 0.00 57 PRO A CA 14
ATOM 19123 C C . PRO A 1 57 ? 0.952 -1.571 10.700 1.00 0.00 57 PRO A C 14
ATOM 19124 O O . PRO A 1 57 ? 0.099 -1.301 9.855 1.00 0.00 57 PRO A O 14
ATOM 19135 N N . MET A 1 58 ? 1.711 -2.657 10.644 1.00 0.00 58 MET A N 14
ATOM 19136 C CA . MET A 1 58 ? 1.584 -3.620 9.562 1.00 0.00 58 MET A CA 14
ATOM 19137 C C . MET A 1 58 ? 2.067 -4.997 10.004 1.00 0.00 58 MET A C 14
ATOM 19138 O O . MET A 1 58 ? 3.096 -5.122 10.668 1.00 0.00 58 MET A O 14
ATOM 19152 N N . THR A 1 59 ? 1.319 -6.026 9.627 1.00 0.00 59 THR A N 14
ATOM 19153 C CA . THR A 1 59 ? 1.672 -7.398 9.978 1.00 0.00 59 THR A CA 14
ATOM 19154 C C . THR A 1 59 ? 2.873 -7.875 9.165 1.00 0.00 59 THR A C 14
ATOM 19155 O O . THR A 1 59 ? 3.033 -7.502 8.003 1.00 0.00 59 THR A O 14
ATOM 19166 N N . GLU A 1 60 ? 3.709 -8.709 9.783 1.00 0.00 60 GLU A N 14
ATOM 19167 C CA . GLU A 1 60 ? 4.902 -9.254 9.129 1.00 0.00 60 GLU A CA 14
ATOM 19168 C C . GLU A 1 60 ? 4.630 -9.563 7.668 1.00 0.00 60 GLU A C 14
ATOM 19169 O O . GLU A 1 60 ? 5.359 -9.133 6.779 1.00 0.00 60 GLU A O 14
ATOM 19181 N N . ALA A 1 61 ? 3.566 -10.309 7.438 1.00 0.00 61 ALA A N 14
ATOM 19182 C CA . ALA A 1 61 ? 3.162 -10.689 6.096 1.00 0.00 61 ALA A CA 14
ATOM 19183 C C . ALA A 1 61 ? 3.164 -9.484 5.168 1.00 0.00 61 ALA A C 14
ATOM 19184 O O . ALA A 1 61 ? 3.836 -9.483 4.145 1.00 0.00 61 ALA A O 14
ATOM 19191 N N . GLU A 1 62 ? 2.422 -8.447 5.537 1.00 0.00 62 GLU A N 14
ATOM 19192 C CA . GLU A 1 62 ? 2.365 -7.235 4.722 1.00 0.00 62 GLU A CA 14
ATOM 19193 C C . GLU A 1 62 ? 3.775 -6.756 4.404 1.00 0.00 62 GLU A C 14
ATOM 19194 O O . GLU A 1 62 ? 4.183 -6.722 3.245 1.00 0.00 62 GLU A O 14
ATOM 19206 N N . ILE A 1 63 ? 4.514 -6.399 5.449 1.00 0.00 63 ILE A N 14
ATOM 19207 C CA . ILE A 1 63 ? 5.891 -5.927 5.297 1.00 0.00 63 ILE A CA 14
ATOM 19208 C C . ILE A 1 63 ? 6.750 -6.951 4.566 1.00 0.00 63 ILE A C 14
ATOM 19209 O O . ILE A 1 63 ? 7.255 -6.690 3.475 1.00 0.00 63 ILE A O 14
ATOM 19225 N N . THR A 1 64 ? 6.916 -8.112 5.184 1.00 0.00 64 THR A N 14
ATOM 19226 C CA . THR A 1 64 ? 7.718 -9.189 4.618 1.00 0.00 64 THR A CA 14
ATOM 19227 C C . THR A 1 64 ? 7.307 -9.493 3.185 1.00 0.00 64 THR A C 14
ATOM 19228 O O . THR A 1 64 ? 8.142 -9.513 2.282 1.00 0.00 64 THR A O 14
ATOM 19239 N N . GLU A 1 65 ? 6.014 -9.726 2.980 1.00 0.00 65 GLU A N 14
ATOM 19240 C CA . GLU A 1 65 ? 5.513 -10.025 1.642 1.00 0.00 65 GLU A CA 14
ATOM 19241 C C . GLU A 1 65 ? 5.694 -8.832 0.734 1.00 0.00 65 GLU A C 14
ATOM 19242 O O . GLU A 1 65 ? 5.636 -8.938 -0.492 1.00 0.00 65 GLU A O 14
ATOM 19254 N N . PHE A 1 66 ? 5.933 -7.705 1.356 1.00 0.00 66 PHE A N 14
ATOM 19255 C CA . PHE A 1 66 ? 6.154 -6.465 0.640 1.00 0.00 66 PHE A CA 14
ATOM 19256 C C . PHE A 1 66 ? 7.642 -6.262 0.381 1.00 0.00 66 PHE A C 14
ATOM 19257 O O . PHE A 1 66 ? 8.030 -5.609 -0.586 1.00 0.00 66 PHE A O 14
ATOM 19274 N N . PHE A 1 67 ? 8.473 -6.831 1.252 1.00 0.00 67 PHE A N 14
ATOM 19275 C CA . PHE A 1 67 ? 9.920 -6.712 1.110 1.00 0.00 67 PHE A CA 14
ATOM 19276 C C . PHE A 1 67 ? 10.466 -7.788 0.177 1.00 0.00 67 PHE A C 14
ATOM 19277 O O . PHE A 1 67 ? 11.515 -7.613 -0.441 1.00 0.00 67 PHE A O 14
ATOM 19294 N N . GLU A 1 68 ? 9.746 -8.902 0.079 1.00 0.00 68 GLU A N 14
ATOM 19295 C CA . GLU A 1 68 ? 10.159 -10.004 -0.783 1.00 0.00 68 GLU A CA 14
ATOM 19296 C C . GLU A 1 68 ? 9.499 -9.900 -2.156 1.00 0.00 68 GLU A C 14
ATOM 19297 O O . GLU A 1 68 ? 10.045 -10.374 -3.153 1.00 0.00 68 GLU A O 14
ATOM 19309 N N . ALA A 1 69 ? 8.324 -9.281 -2.200 1.00 0.00 69 ALA A N 14
ATOM 19310 C CA . ALA A 1 69 ? 7.591 -9.121 -3.453 1.00 0.00 69 ALA A CA 14
ATOM 19311 C C . ALA A 1 69 ? 7.980 -7.842 -4.174 1.00 0.00 69 ALA A C 14
ATOM 19312 O O . ALA A 1 69 ? 7.633 -7.630 -5.337 1.00 0.00 69 ALA A O 14
ATOM 19319 N N . ALA A 1 70 ? 8.703 -7.009 -3.469 1.00 0.00 70 ALA A N 14
ATOM 19320 C CA . ALA A 1 70 ? 9.167 -5.735 -4.006 1.00 0.00 70 ALA A CA 14
ATOM 19321 C C . ALA A 1 70 ? 10.616 -5.830 -4.469 1.00 0.00 70 ALA A C 14
ATOM 19322 O O . ALA A 1 70 ? 11.037 -5.112 -5.376 1.00 0.00 70 ALA A O 14
ATOM 19329 N N . ASP A 1 71 ? 11.375 -6.724 -3.842 1.00 0.00 71 ASP A N 14
ATOM 19330 C CA . ASP A 1 71 ? 12.777 -6.917 -4.191 1.00 0.00 71 ASP A CA 14
ATOM 19331 C C . ASP A 1 71 ? 13.039 -8.369 -4.590 1.00 0.00 71 ASP A C 14
ATOM 19332 O O . ASP A 1 71 ? 12.961 -9.272 -3.755 1.00 0.00 71 ASP A O 14
ATOM 19341 N N . PRO A 1 72 ? 13.352 -8.622 -5.876 1.00 0.00 72 PRO A N 14
ATOM 19342 C CA . PRO A 1 72 ? 13.621 -9.977 -6.370 1.00 0.00 72 PRO A CA 14
ATOM 19343 C C . PRO A 1 72 ? 14.887 -10.578 -5.768 1.00 0.00 72 PRO A C 14
ATOM 19344 O O . PRO A 1 72 ? 14.884 -11.721 -5.311 1.00 0.00 72 PRO A O 14
ATOM 19355 N N . ASN A 1 73 ? 15.966 -9.804 -5.773 1.00 0.00 73 ASN A N 14
ATOM 19356 C CA . ASN A 1 73 ? 17.236 -10.264 -5.227 1.00 0.00 73 ASN A CA 14
ATOM 19357 C C . ASN A 1 73 ? 17.155 -10.418 -3.712 1.00 0.00 73 ASN A C 14
ATOM 19358 O O . ASN A 1 73 ? 17.816 -11.277 -3.129 1.00 0.00 73 ASN A O 14
ATOM 19369 N N . ASN A 1 74 ? 16.342 -9.575 -3.081 1.00 0.00 74 ASN A N 14
ATOM 19370 C CA . ASN A 1 74 ? 16.172 -9.607 -1.632 1.00 0.00 74 ASN A CA 14
ATOM 19371 C C . ASN A 1 74 ? 17.419 -9.078 -0.935 1.00 0.00 74 ASN A C 14
ATOM 19372 O O . ASN A 1 74 ? 17.754 -9.502 0.170 1.00 0.00 74 ASN A O 14
ATOM 19383 N N . THR A 1 75 ? 18.100 -8.146 -1.593 1.00 0.00 75 THR A N 14
ATOM 19384 C CA . THR A 1 75 ? 19.309 -7.555 -1.042 1.00 0.00 75 THR A CA 14
ATOM 19385 C C . THR A 1 75 ? 18.992 -6.708 0.187 1.00 0.00 75 THR A C 14
ATOM 19386 O O . THR A 1 75 ? 19.839 -6.519 1.058 1.00 0.00 75 THR A O 14
ATOM 19397 N N . GLY A 1 76 ? 17.765 -6.198 0.246 1.00 0.00 76 GLY A N 14
ATOM 19398 C CA . GLY A 1 76 ? 17.356 -5.377 1.370 1.00 0.00 76 GLY A CA 14
ATOM 19399 C C . GLY A 1 76 ? 17.086 -3.938 0.971 1.00 0.00 76 GLY A C 14
ATOM 19400 O O . GLY A 1 76 ? 17.085 -3.044 1.815 1.00 0.00 76 GLY A O 14
ATOM 19404 N N . PHE A 1 77 ? 16.857 -3.714 -0.319 1.00 0.00 77 PHE A N 14
ATOM 19405 C CA . PHE A 1 77 ? 16.584 -2.375 -0.829 1.00 0.00 77 PHE A CA 14
ATOM 19406 C C . PHE A 1 77 ? 15.507 -2.416 -1.908 1.00 0.00 77 PHE A C 14
ATOM 19407 O O . PHE A 1 77 ? 15.582 -3.218 -2.840 1.00 0.00 77 PHE A O 14
ATOM 19424 N N . ILE A 1 78 ? 14.509 -1.548 -1.781 1.00 0.00 78 ILE A N 14
ATOM 19425 C CA . ILE A 1 78 ? 13.424 -1.491 -2.753 1.00 0.00 78 ILE A CA 14
ATOM 19426 C C . ILE A 1 78 ? 13.486 -0.220 -3.581 1.00 0.00 78 ILE A C 14
ATOM 19427 O O . ILE A 1 78 ? 13.869 0.839 -3.086 1.00 0.00 78 ILE A O 14
ATOM 19443 N N . ASP A 1 79 ? 13.053 -0.320 -4.829 1.00 0.00 79 ASP A N 14
ATOM 19444 C CA . ASP A 1 79 ? 13.004 0.839 -5.698 1.00 0.00 79 ASP A CA 14
ATOM 19445 C C . ASP A 1 79 ? 11.789 1.667 -5.311 1.00 0.00 79 ASP A C 14
ATOM 19446 O O . ASP A 1 79 ? 10.657 1.287 -5.609 1.00 0.00 79 ASP A O 14
ATOM 19455 N N . TYR A 1 80 ? 12.029 2.772 -4.606 1.00 0.00 80 TYR A N 14
ATOM 19456 C CA . TYR A 1 80 ? 10.957 3.649 -4.124 1.00 0.00 80 TYR A CA 14
ATOM 19457 C C . TYR A 1 80 ? 9.722 3.610 -5.022 1.00 0.00 80 TYR A C 14
ATOM 19458 O O . TYR A 1 80 ? 8.592 3.608 -4.533 1.00 0.00 80 TYR A O 14
ATOM 19476 N N . LYS A 1 81 ? 9.938 3.578 -6.331 1.00 0.00 81 LYS A N 14
ATOM 19477 C CA . LYS A 1 81 ? 8.831 3.535 -7.278 1.00 0.00 81 LYS A CA 14
ATOM 19478 C C . LYS A 1 81 ? 8.016 2.258 -7.105 1.00 0.00 81 LYS A C 14
ATOM 19479 O O . LYS A 1 81 ? 6.804 2.309 -6.906 1.00 0.00 81 LYS A O 14
ATOM 19498 N N . ALA A 1 82 ? 8.690 1.114 -7.170 1.00 0.00 82 ALA A N 14
ATOM 19499 C CA . ALA A 1 82 ? 8.022 -0.174 -7.006 1.00 0.00 82 ALA A CA 14
ATOM 19500 C C . ALA A 1 82 ? 7.187 -0.191 -5.729 1.00 0.00 82 ALA A C 14
ATOM 19501 O O . ALA A 1 82 ? 6.203 -0.922 -5.623 1.00 0.00 82 ALA A O 14
ATOM 19508 N N . PHE A 1 83 ? 7.599 0.620 -4.760 1.00 0.00 83 PHE A N 14
ATOM 19509 C CA . PHE A 1 83 ? 6.906 0.707 -3.485 1.00 0.00 83 PHE A CA 14
ATOM 19510 C C . PHE A 1 83 ? 5.872 1.827 -3.493 1.00 0.00 83 PHE A C 14
ATOM 19511 O O . PHE A 1 83 ? 4.853 1.751 -2.805 1.00 0.00 83 PHE A O 14
ATOM 19528 N N . ALA A 1 84 ? 6.136 2.869 -4.276 1.00 0.00 84 ALA A N 14
ATOM 19529 C CA . ALA A 1 84 ? 5.226 4.003 -4.374 1.00 0.00 84 ALA A CA 14
ATOM 19530 C C . ALA A 1 84 ? 4.092 3.719 -5.356 1.00 0.00 84 ALA A C 14
ATOM 19531 O O . ALA A 1 84 ? 3.002 4.279 -5.238 1.00 0.00 84 ALA A O 14
ATOM 19538 N N . ALA A 1 85 ? 4.356 2.848 -6.325 1.00 0.00 85 ALA A N 14
ATOM 19539 C CA . ALA A 1 85 ? 3.357 2.493 -7.327 1.00 0.00 85 ALA A CA 14
ATOM 19540 C C . ALA A 1 85 ? 2.289 1.578 -6.754 1.00 0.00 85 ALA A C 14
ATOM 19541 O O . ALA A 1 85 ? 1.253 1.335 -7.372 1.00 0.00 85 ALA A O 14
ATOM 19548 N N . MET A 1 86 ? 2.561 1.082 -5.572 1.00 0.00 86 MET A N 14
ATOM 19549 C CA . MET A 1 86 ? 1.647 0.188 -4.873 1.00 0.00 86 MET A CA 14
ATOM 19550 C C . MET A 1 86 ? 0.464 0.963 -4.305 1.00 0.00 86 MET A C 14
ATOM 19551 O O . MET A 1 86 ? -0.670 0.481 -4.309 1.00 0.00 86 MET A O 14
ATOM 19565 N N . LEU A 1 87 ? 0.736 2.169 -3.818 1.00 0.00 87 LEU A N 14
ATOM 19566 C CA . LEU A 1 87 ? -0.307 3.018 -3.247 1.00 0.00 87 LEU A CA 14
ATOM 19567 C C . LEU A 1 87 ? -0.951 3.890 -4.304 1.00 0.00 87 LEU A C 14
ATOM 19568 O O . LEU A 1 87 ? -1.931 4.595 -4.057 1.00 0.00 87 LEU A O 14
ATOM 19584 N N . TYR A 1 88 ? -0.378 3.823 -5.471 1.00 0.00 88 TYR A N 14
ATOM 19585 C CA . TYR A 1 88 ? -0.846 4.585 -6.622 1.00 0.00 88 TYR A CA 14
ATOM 19586 C C . TYR A 1 88 ? -1.113 3.671 -7.814 1.00 0.00 88 TYR A C 14
ATOM 19587 O O . TYR A 1 88 ? -1.113 4.116 -8.963 1.00 0.00 88 TYR A O 14
ATOM 19605 N N . SER A 1 89 ? -1.341 2.392 -7.534 1.00 0.00 89 SER A N 14
ATOM 19606 C CA . SER A 1 89 ? -1.609 1.415 -8.585 1.00 0.00 89 SER A CA 14
ATOM 19607 C C . SER A 1 89 ? -2.978 1.654 -9.216 1.00 0.00 89 SER A C 14
ATOM 19608 O O . SER A 1 89 ? -3.887 0.836 -9.081 1.00 0.00 89 SER A O 14
ATOM 19616 N N . VAL A 1 90 ? -3.117 2.783 -9.904 1.00 0.00 90 VAL A N 14
ATOM 19617 C CA . VAL A 1 90 ? -4.374 3.133 -10.556 1.00 0.00 90 VAL A CA 14
ATOM 19618 C C . VAL A 1 90 ? -5.519 3.187 -9.550 1.00 0.00 90 VAL A C 14
ATOM 19619 O O . VAL A 1 90 ? -6.669 2.907 -9.887 1.00 0.00 90 VAL A O 14
ATOM 19632 N N . ASP A 1 91 ? -5.197 3.550 -8.313 1.00 0.00 91 ASP A N 14
ATOM 19633 C CA . ASP A 1 91 ? -6.198 3.641 -7.256 1.00 0.00 91 ASP A CA 14
ATOM 19634 C C . ASP A 1 91 ? -6.895 2.299 -7.048 1.00 0.00 91 ASP A C 14
ATOM 19635 O O . ASP A 1 91 ? -8.071 2.249 -6.686 1.00 0.00 91 ASP A O 14
ATOM 19644 N N . GLU A 1 92 ? -6.163 1.216 -7.280 1.00 0.00 92 GLU A N 14
ATOM 19645 C CA . GLU A 1 92 ? -6.711 -0.126 -7.120 1.00 0.00 92 GLU A CA 14
ATOM 19646 C C . GLU A 1 92 ? -7.886 -0.352 -8.066 1.00 0.00 92 GLU A C 14
ATOM 19647 O O . GLU A 1 92 ? -8.545 0.598 -8.490 1.00 0.00 92 GLU A O 14
ATOM 19659 N N . SER A 1 93 ? -8.143 -1.615 -8.392 1.00 0.00 93 SER A N 14
ATOM 19660 C CA . SER A 1 93 ? -9.238 -1.965 -9.287 1.00 0.00 93 SER A CA 14
ATOM 19661 C C . SER A 1 93 ? -9.051 -1.317 -10.656 1.00 0.00 93 SER A C 14
ATOM 19662 O O . SER A 1 93 ? -10.057 -1.159 -11.378 1.00 0.00 93 SER A O 14
ATOM 19671 N N . MET A 1 1 ? -10.693 36.210 -5.313 1.00 0.00 1 MET A N 15
ATOM 19672 C CA . MET A 1 1 ? -10.708 34.999 -4.452 1.00 0.00 1 MET A CA 15
ATOM 19673 C C . MET A 1 1 ? -12.129 34.486 -4.246 1.00 0.00 1 MET A C 15
ATOM 19674 O O . MET A 1 1 ? -13.100 35.162 -4.589 1.00 0.00 1 MET A O 15
ATOM 19690 N N . GLY A 1 2 ? -12.245 33.287 -3.684 1.00 0.00 2 GLY A N 15
ATOM 19691 C CA . GLY A 1 2 ? -13.552 32.706 -3.443 1.00 0.00 2 GLY A CA 15
ATOM 19692 C C . GLY A 1 2 ? -13.483 31.473 -2.562 1.00 0.00 2 GLY A C 15
ATOM 19693 O O . GLY A 1 2 ? -12.722 31.435 -1.594 1.00 0.00 2 GLY A O 15
ATOM 19697 N N . SER A 1 3 ? -14.281 30.463 -2.896 1.00 0.00 3 SER A N 15
ATOM 19698 C CA . SER A 1 3 ? -14.309 29.225 -2.129 1.00 0.00 3 SER A CA 15
ATOM 19699 C C . SER A 1 3 ? -12.937 28.558 -2.123 1.00 0.00 3 SER A C 15
ATOM 19700 O O . SER A 1 3 ? -12.236 28.548 -3.134 1.00 0.00 3 SER A O 15
ATOM 19708 N N . SER A 1 4 ? -12.560 28.000 -0.976 1.00 0.00 4 SER A N 15
ATOM 19709 C CA . SER A 1 4 ? -11.272 27.330 -0.839 1.00 0.00 4 SER A CA 15
ATOM 19710 C C . SER A 1 4 ? -11.453 25.819 -0.742 1.00 0.00 4 SER A C 15
ATOM 19711 O O . SER A 1 4 ? -10.692 25.054 -1.335 1.00 0.00 4 SER A O 15
ATOM 19719 N N . HIS A 1 5 ? -12.462 25.396 0.012 1.00 0.00 5 HIS A N 15
ATOM 19720 C CA . HIS A 1 5 ? -12.742 23.976 0.188 1.00 0.00 5 HIS A CA 15
ATOM 19721 C C . HIS A 1 5 ? -13.113 23.325 -1.141 1.00 0.00 5 HIS A C 15
ATOM 19722 O O . HIS A 1 5 ? -12.314 22.599 -1.732 1.00 0.00 5 HIS A O 15
ATOM 19737 N N . HIS A 1 6 ? -14.329 23.591 -1.606 1.00 0.00 6 HIS A N 15
ATOM 19738 C CA . HIS A 1 6 ? -14.806 23.032 -2.866 1.00 0.00 6 HIS A CA 15
ATOM 19739 C C . HIS A 1 6 ? -14.810 21.507 -2.817 1.00 0.00 6 HIS A C 15
ATOM 19740 O O . HIS A 1 6 ? -14.380 20.907 -1.833 1.00 0.00 6 HIS A O 15
ATOM 19755 N N . HIS A 1 7 ? -15.299 20.888 -3.886 1.00 0.00 7 HIS A N 15
ATOM 19756 C CA . HIS A 1 7 ? -15.359 19.433 -3.965 1.00 0.00 7 HIS A CA 15
ATOM 19757 C C . HIS A 1 7 ? -16.227 18.863 -2.849 1.00 0.00 7 HIS A C 15
ATOM 19758 O O . HIS A 1 7 ? -15.823 18.837 -1.686 1.00 0.00 7 HIS A O 15
ATOM 19773 N N . HIS A 1 8 ? -17.422 18.406 -3.208 1.00 0.00 8 HIS A N 15
ATOM 19774 C CA . HIS A 1 8 ? -18.348 17.835 -2.237 1.00 0.00 8 HIS A CA 15
ATOM 19775 C C . HIS A 1 8 ? -19.603 17.310 -2.924 1.00 0.00 8 HIS A C 15
ATOM 19776 O O . HIS A 1 8 ? -20.425 18.085 -3.413 1.00 0.00 8 HIS A O 15
ATOM 19791 N N . HIS A 1 9 ? -19.745 15.988 -2.958 1.00 0.00 9 HIS A N 15
ATOM 19792 C CA . HIS A 1 9 ? -20.900 15.360 -3.586 1.00 0.00 9 HIS A CA 15
ATOM 19793 C C . HIS A 1 9 ? -22.167 15.617 -2.776 1.00 0.00 9 HIS A C 15
ATOM 19794 O O . HIS A 1 9 ? -22.577 14.789 -1.964 1.00 0.00 9 HIS A O 15
ATOM 19809 N N . HIS A 1 10 ? -22.783 16.773 -3.004 1.00 0.00 10 HIS A N 15
ATOM 19810 C CA . HIS A 1 10 ? -24.004 17.141 -2.294 1.00 0.00 10 HIS A CA 15
ATOM 19811 C C . HIS A 1 10 ? -24.957 17.902 -3.210 1.00 0.00 10 HIS A C 15
ATOM 19812 O O . HIS A 1 10 ? -26.134 17.558 -3.321 1.00 0.00 10 HIS A O 15
ATOM 19827 N N . SER A 1 11 ? -24.441 18.936 -3.866 1.00 0.00 11 SER A N 15
ATOM 19828 C CA . SER A 1 11 ? -25.246 19.745 -4.773 1.00 0.00 11 SER A CA 15
ATOM 19829 C C . SER A 1 11 ? -24.522 19.959 -6.097 1.00 0.00 11 SER A C 15
ATOM 19830 O O . SER A 1 11 ? -25.042 19.621 -7.161 1.00 0.00 11 SER A O 15
ATOM 19838 N N . SER A 1 12 ? -23.320 20.523 -6.026 1.00 0.00 12 SER A N 15
ATOM 19839 C CA . SER A 1 12 ? -22.526 20.781 -7.222 1.00 0.00 12 SER A CA 15
ATOM 19840 C C . SER A 1 12 ? -21.041 20.565 -6.944 1.00 0.00 12 SER A C 15
ATOM 19841 O O . SER A 1 12 ? -20.352 21.463 -6.461 1.00 0.00 12 SER A O 15
ATOM 19849 N N . GLY A 1 13 ? -20.555 19.367 -7.253 1.00 0.00 13 GLY A N 15
ATOM 19850 C CA . GLY A 1 13 ? -19.156 19.055 -7.031 1.00 0.00 13 GLY A CA 15
ATOM 19851 C C . GLY A 1 13 ? -18.729 17.778 -7.728 1.00 0.00 13 GLY A C 15
ATOM 19852 O O . GLY A 1 13 ? -18.968 17.605 -8.923 1.00 0.00 13 GLY A O 15
ATOM 19856 N N . LEU A 1 14 ? -18.094 16.881 -6.980 1.00 0.00 14 LEU A N 15
ATOM 19857 C CA . LEU A 1 14 ? -17.632 15.614 -7.534 1.00 0.00 14 LEU A CA 15
ATOM 19858 C C . LEU A 1 14 ? -18.807 14.691 -7.835 1.00 0.00 14 LEU A C 15
ATOM 19859 O O . LEU A 1 14 ? -19.229 13.910 -6.983 1.00 0.00 14 LEU A O 15
ATOM 19875 N N . VAL A 1 15 ? -19.330 14.786 -9.053 1.00 0.00 15 VAL A N 15
ATOM 19876 C CA . VAL A 1 15 ? -20.458 13.958 -9.468 1.00 0.00 15 VAL A CA 15
ATOM 19877 C C . VAL A 1 15 ? -20.010 12.542 -9.824 1.00 0.00 15 VAL A C 15
ATOM 19878 O O . VAL A 1 15 ? -20.640 11.567 -9.415 1.00 0.00 15 VAL A O 15
ATOM 19891 N N . PRO A 1 16 ? -18.912 12.400 -10.594 1.00 0.00 16 PRO A N 15
ATOM 19892 C CA . PRO A 1 16 ? -18.397 11.086 -10.994 1.00 0.00 16 PRO A CA 15
ATOM 19893 C C . PRO A 1 16 ? -18.245 10.137 -9.809 1.00 0.00 16 PRO A C 15
ATOM 19894 O O . PRO A 1 16 ? -18.506 10.509 -8.666 1.00 0.00 16 PRO A O 15
ATOM 19905 N N . ARG A 1 17 ? -17.822 8.909 -10.092 1.00 0.00 17 ARG A N 15
ATOM 19906 C CA . ARG A 1 17 ? -17.634 7.906 -9.049 1.00 0.00 17 ARG A CA 15
ATOM 19907 C C . ARG A 1 17 ? -16.153 7.614 -8.836 1.00 0.00 17 ARG A C 15
ATOM 19908 O O . ARG A 1 17 ? -15.393 7.474 -9.795 1.00 0.00 17 ARG A O 15
ATOM 19929 N N . GLY A 1 18 ? -15.748 7.523 -7.573 1.00 0.00 18 GLY A N 15
ATOM 19930 C CA . GLY A 1 18 ? -14.360 7.248 -7.257 1.00 0.00 18 GLY A CA 15
ATOM 19931 C C . GLY A 1 18 ? -13.976 7.724 -5.870 1.00 0.00 18 GLY A C 15
ATOM 19932 O O . GLY A 1 18 ? -13.017 8.477 -5.709 1.00 0.00 18 GLY A O 15
ATOM 19936 N N . SER A 1 19 ? -14.727 7.284 -4.865 1.00 0.00 19 SER A N 15
ATOM 19937 C CA . SER A 1 19 ? -14.460 7.670 -3.486 1.00 0.00 19 SER A CA 15
ATOM 19938 C C . SER A 1 19 ? -14.996 6.622 -2.515 1.00 0.00 19 SER A C 15
ATOM 19939 O O . SER A 1 19 ? -15.470 6.953 -1.428 1.00 0.00 19 SER A O 15
ATOM 19947 N N . HIS A 1 20 ? -14.919 5.357 -2.913 1.00 0.00 20 HIS A N 15
ATOM 19948 C CA . HIS A 1 20 ? -15.398 4.261 -2.079 1.00 0.00 20 HIS A CA 15
ATOM 19949 C C . HIS A 1 20 ? -14.230 3.519 -1.436 1.00 0.00 20 HIS A C 15
ATOM 19950 O O . HIS A 1 20 ? -14.065 3.538 -0.216 1.00 0.00 20 HIS A O 15
ATOM 19965 N N . MET A 1 21 ? -13.425 2.863 -2.265 1.00 0.00 21 MET A N 15
ATOM 19966 C CA . MET A 1 21 ? -12.273 2.113 -1.778 1.00 0.00 21 MET A CA 15
ATOM 19967 C C . MET A 1 21 ? -10.980 2.886 -2.015 1.00 0.00 21 MET A C 15
ATOM 19968 O O . MET A 1 21 ? -9.922 2.295 -2.229 1.00 0.00 21 MET A O 15
ATOM 19982 N N . SER A 1 22 ? -11.073 4.211 -1.977 1.00 0.00 22 SER A N 15
ATOM 19983 C CA . SER A 1 22 ? -9.910 5.067 -2.186 1.00 0.00 22 SER A CA 15
ATOM 19984 C C . SER A 1 22 ? -9.363 5.604 -0.871 1.00 0.00 22 SER A C 15
ATOM 19985 O O . SER A 1 22 ? -8.444 6.421 -0.852 1.00 0.00 22 SER A O 15
ATOM 19993 N N . ASP A 1 23 ? -9.939 5.139 0.225 1.00 0.00 23 ASP A N 15
ATOM 19994 C CA . ASP A 1 23 ? -9.520 5.564 1.556 1.00 0.00 23 ASP A CA 15
ATOM 19995 C C . ASP A 1 23 ? -8.502 4.611 2.151 1.00 0.00 23 ASP A C 15
ATOM 19996 O O . ASP A 1 23 ? -7.828 4.919 3.133 1.00 0.00 23 ASP A O 15
ATOM 20005 N N . GLU A 1 24 ? -8.405 3.459 1.538 1.00 0.00 24 GLU A N 15
ATOM 20006 C CA . GLU A 1 24 ? -7.470 2.427 1.976 1.00 0.00 24 GLU A CA 15
ATOM 20007 C C . GLU A 1 24 ? -6.032 2.880 1.799 1.00 0.00 24 GLU A C 15
ATOM 20008 O O . GLU A 1 24 ? -5.102 2.315 2.374 1.00 0.00 24 GLU A O 15
ATOM 20020 N N . LYS A 1 25 ? -5.876 3.912 1.005 1.00 0.00 25 LYS A N 15
ATOM 20021 C CA . LYS A 1 25 ? -4.571 4.494 0.726 1.00 0.00 25 LYS A CA 15
ATOM 20022 C C . LYS A 1 25 ? -4.260 5.621 1.707 1.00 0.00 25 LYS A C 15
ATOM 20023 O O . LYS A 1 25 ? -3.097 5.916 1.981 1.00 0.00 25 LYS A O 15
ATOM 20042 N N . THR A 1 26 ? -5.310 6.250 2.230 1.00 0.00 26 THR A N 15
ATOM 20043 C CA . THR A 1 26 ? -5.149 7.345 3.178 1.00 0.00 26 THR A CA 15
ATOM 20044 C C . THR A 1 26 ? -4.570 6.841 4.492 1.00 0.00 26 THR A C 15
ATOM 20045 O O . THR A 1 26 ? -3.861 7.567 5.185 1.00 0.00 26 THR A O 15
ATOM 20056 N N . GLN A 1 27 ? -4.849 5.587 4.823 1.00 0.00 27 GLN A N 15
ATOM 20057 C CA . GLN A 1 27 ? -4.319 4.997 6.045 1.00 0.00 27 GLN A CA 15
ATOM 20058 C C . GLN A 1 27 ? -2.793 5.030 6.011 1.00 0.00 27 GLN A C 15
ATOM 20059 O O . GLN A 1 27 ? -2.133 5.018 7.050 1.00 0.00 27 GLN A O 15
ATOM 20073 N N . LEU A 1 28 ? -2.246 5.078 4.797 1.00 0.00 28 LEU A N 15
ATOM 20074 C CA . LEU A 1 28 ? -0.803 5.120 4.591 1.00 0.00 28 LEU A CA 15
ATOM 20075 C C . LEU A 1 28 ? -0.283 6.549 4.596 1.00 0.00 28 LEU A C 15
ATOM 20076 O O . LEU A 1 28 ? 0.923 6.794 4.641 1.00 0.00 28 LEU A O 15
ATOM 20092 N N . ILE A 1 29 ? -1.211 7.473 4.546 1.00 0.00 29 ILE A N 15
ATOM 20093 C CA . ILE A 1 29 ? -0.903 8.903 4.536 1.00 0.00 29 ILE A CA 15
ATOM 20094 C C . ILE A 1 29 ? -0.269 9.353 5.833 1.00 0.00 29 ILE A C 15
ATOM 20095 O O . ILE A 1 29 ? 0.304 10.438 5.935 1.00 0.00 29 ILE A O 15
ATOM 20111 N N . GLU A 1 30 ? -0.381 8.495 6.797 1.00 0.00 30 GLU A N 15
ATOM 20112 C CA . GLU A 1 30 ? 0.169 8.732 8.127 1.00 0.00 30 GLU A CA 15
ATOM 20113 C C . GLU A 1 30 ? 1.672 8.505 8.158 1.00 0.00 30 GLU A C 15
ATOM 20114 O O . GLU A 1 30 ? 2.314 8.618 9.202 1.00 0.00 30 GLU A O 15
ATOM 20126 N N . ALA A 1 31 ? 2.218 8.187 7.004 1.00 0.00 31 ALA A N 15
ATOM 20127 C CA . ALA A 1 31 ? 3.647 7.939 6.864 1.00 0.00 31 ALA A CA 15
ATOM 20128 C C . ALA A 1 31 ? 4.386 9.207 6.453 1.00 0.00 31 ALA A C 15
ATOM 20129 O O . ALA A 1 31 ? 5.552 9.400 6.801 1.00 0.00 31 ALA A O 15
ATOM 20136 N N . PHE A 1 32 ? 3.702 10.071 5.709 1.00 0.00 32 PHE A N 15
ATOM 20137 C CA . PHE A 1 32 ? 4.293 11.322 5.250 1.00 0.00 32 PHE A CA 15
ATOM 20138 C C . PHE A 1 32 ? 4.762 12.173 6.427 1.00 0.00 32 PHE A C 15
ATOM 20139 O O . PHE A 1 32 ? 5.666 12.996 6.288 1.00 0.00 32 PHE A O 15
ATOM 20156 N N . TYR A 1 33 ? 4.143 11.970 7.585 1.00 0.00 33 TYR A N 15
ATOM 20157 C CA . TYR A 1 33 ? 4.499 12.720 8.785 1.00 0.00 33 TYR A CA 15
ATOM 20158 C C . TYR A 1 33 ? 5.481 11.934 9.648 1.00 0.00 33 TYR A C 15
ATOM 20159 O O . TYR A 1 33 ? 5.391 11.947 10.877 1.00 0.00 33 TYR A O 15
ATOM 20177 N N . ASN A 1 34 ? 6.418 11.250 8.999 1.00 0.00 34 ASN A N 15
ATOM 20178 C CA . ASN A 1 34 ? 7.418 10.459 9.707 1.00 0.00 34 ASN A CA 15
ATOM 20179 C C . ASN A 1 34 ? 8.395 9.816 8.728 1.00 0.00 34 ASN A C 15
ATOM 20180 O O . ASN A 1 34 ? 8.817 8.674 8.916 1.00 0.00 34 ASN A O 15
ATOM 20191 N N . PHE A 1 35 ? 8.750 10.556 7.684 1.00 0.00 35 PHE A N 15
ATOM 20192 C CA . PHE A 1 35 ? 9.678 10.059 6.674 1.00 0.00 35 PHE A CA 15
ATOM 20193 C C . PHE A 1 35 ? 10.428 11.210 6.012 1.00 0.00 35 PHE A C 15
ATOM 20194 O O . PHE A 1 35 ? 10.414 11.355 4.789 1.00 0.00 35 PHE A O 15
ATOM 20211 N N . ASP A 1 36 ? 11.085 12.027 6.828 1.00 0.00 36 ASP A N 15
ATOM 20212 C CA . ASP A 1 36 ? 11.842 13.166 6.322 1.00 0.00 36 ASP A CA 15
ATOM 20213 C C . ASP A 1 36 ? 10.933 14.138 5.575 1.00 0.00 36 ASP A C 15
ATOM 20214 O O . ASP A 1 36 ? 11.365 14.818 4.644 1.00 0.00 36 ASP A O 15
ATOM 20223 N N . GLY A 1 37 ? 9.672 14.197 5.991 1.00 0.00 37 GLY A N 15
ATOM 20224 C CA . GLY A 1 37 ? 8.721 15.088 5.350 1.00 0.00 37 GLY A CA 15
ATOM 20225 C C . GLY A 1 37 ? 8.558 14.797 3.871 1.00 0.00 37 GLY A C 15
ATOM 20226 O O . GLY A 1 37 ? 8.642 15.702 3.041 1.00 0.00 37 GLY A O 15
ATOM 20230 N N . ASP A 1 38 ? 8.324 13.531 3.543 1.00 0.00 38 ASP A N 15
ATOM 20231 C CA . ASP A 1 38 ? 8.147 13.122 2.153 1.00 0.00 38 ASP A CA 15
ATOM 20232 C C . ASP A 1 38 ? 9.392 13.437 1.331 1.00 0.00 38 ASP A C 15
ATOM 20233 O O . ASP A 1 38 ? 9.300 13.820 0.165 1.00 0.00 38 ASP A O 15
ATOM 20242 N N . TYR A 1 39 ? 10.560 13.271 1.947 1.00 0.00 39 TYR A N 15
ATOM 20243 C CA . TYR A 1 39 ? 11.825 13.536 1.273 1.00 0.00 39 TYR A CA 15
ATOM 20244 C C . TYR A 1 39 ? 12.669 12.268 1.182 1.00 0.00 39 TYR A C 15
ATOM 20245 O O . TYR A 1 39 ? 13.455 11.967 2.079 1.00 0.00 39 TYR A O 15
ATOM 20263 N N . ASP A 1 40 ? 12.498 11.529 0.090 1.00 0.00 40 ASP A N 15
ATOM 20264 C CA . ASP A 1 40 ? 13.244 10.292 -0.119 1.00 0.00 40 ASP A CA 15
ATOM 20265 C C . ASP A 1 40 ? 12.935 9.693 -1.487 1.00 0.00 40 ASP A C 15
ATOM 20266 O O . ASP A 1 40 ? 11.774 9.475 -1.832 1.00 0.00 40 ASP A O 15
ATOM 20275 N N . GLY A 1 41 ? 13.982 9.431 -2.262 1.00 0.00 41 GLY A N 15
ATOM 20276 C CA . GLY A 1 41 ? 13.803 8.860 -3.584 1.00 0.00 41 GLY A CA 15
ATOM 20277 C C . GLY A 1 41 ? 14.189 7.394 -3.643 1.00 0.00 41 GLY A C 15
ATOM 20278 O O . GLY A 1 41 ? 13.774 6.675 -4.553 1.00 0.00 41 GLY A O 15
ATOM 20282 N N . PHE A 1 42 ? 14.983 6.949 -2.674 1.00 0.00 42 PHE A N 15
ATOM 20283 C CA . PHE A 1 42 ? 15.419 5.560 -2.624 1.00 0.00 42 PHE A CA 15
ATOM 20284 C C . PHE A 1 42 ? 15.666 5.116 -1.186 1.00 0.00 42 PHE A C 15
ATOM 20285 O O . PHE A 1 42 ? 16.452 5.729 -0.462 1.00 0.00 42 PHE A O 15
ATOM 20302 N N . VAL A 1 43 ? 14.989 4.049 -0.778 1.00 0.00 43 VAL A N 15
ATOM 20303 C CA . VAL A 1 43 ? 15.134 3.521 0.574 1.00 0.00 43 VAL A CA 15
ATOM 20304 C C . VAL A 1 43 ? 15.384 2.017 0.548 1.00 0.00 43 VAL A C 15
ATOM 20305 O O . VAL A 1 43 ? 14.894 1.311 -0.332 1.00 0.00 43 VAL A O 15
ATOM 20318 N N . SER A 1 44 ? 16.151 1.533 1.519 1.00 0.00 44 SER A N 15
ATOM 20319 C CA . SER A 1 44 ? 16.466 0.114 1.606 1.00 0.00 44 SER A CA 15
ATOM 20320 C C . SER A 1 44 ? 15.467 -0.612 2.503 1.00 0.00 44 SER A C 15
ATOM 20321 O O . SER A 1 44 ? 14.788 0.007 3.321 1.00 0.00 44 SER A O 15
ATOM 20329 N N . VAL A 1 45 ? 15.385 -1.928 2.342 1.00 0.00 45 VAL A N 15
ATOM 20330 C CA . VAL A 1 45 ? 14.474 -2.743 3.134 1.00 0.00 45 VAL A CA 15
ATOM 20331 C C . VAL A 1 45 ? 14.818 -2.654 4.617 1.00 0.00 45 VAL A C 15
ATOM 20332 O O . VAL A 1 45 ? 13.938 -2.723 5.476 1.00 0.00 45 VAL A O 15
ATOM 20345 N N . GLU A 1 46 ? 16.105 -2.503 4.908 1.00 0.00 46 GLU A N 15
ATOM 20346 C CA . GLU A 1 46 ? 16.575 -2.407 6.285 1.00 0.00 46 GLU A CA 15
ATOM 20347 C C . GLU A 1 46 ? 16.076 -1.122 6.941 1.00 0.00 46 GLU A C 15
ATOM 20348 O O . GLU A 1 46 ? 15.397 -1.160 7.967 1.00 0.00 46 GLU A O 15
ATOM 20360 N N . GLU A 1 47 ? 16.416 0.014 6.339 1.00 0.00 47 GLU A N 15
ATOM 20361 C CA . GLU A 1 47 ? 16.001 1.310 6.863 1.00 0.00 47 GLU A CA 15
ATOM 20362 C C . GLU A 1 47 ? 14.479 1.407 6.928 1.00 0.00 47 GLU A C 15
ATOM 20363 O O . GLU A 1 47 ? 13.926 2.083 7.795 1.00 0.00 47 GLU A O 15
ATOM 20375 N N . PHE A 1 48 ? 13.811 0.724 6.005 1.00 0.00 48 PHE A N 15
ATOM 20376 C CA . PHE A 1 48 ? 12.354 0.728 5.952 1.00 0.00 48 PHE A CA 15
ATOM 20377 C C . PHE A 1 48 ? 11.760 0.095 7.208 1.00 0.00 48 PHE A C 15
ATOM 20378 O O . PHE A 1 48 ? 10.768 0.580 7.749 1.00 0.00 48 PHE A O 15
ATOM 20395 N N . ARG A 1 49 ? 12.376 -0.992 7.664 1.00 0.00 49 ARG A N 15
ATOM 20396 C CA . ARG A 1 49 ? 11.908 -1.692 8.855 1.00 0.00 49 ARG A CA 15
ATOM 20397 C C . ARG A 1 49 ? 11.901 -0.764 10.065 1.00 0.00 49 ARG A C 15
ATOM 20398 O O . ARG A 1 49 ? 10.896 -0.647 10.765 1.00 0.00 49 ARG A O 15
ATOM 20419 N N . GLY A 1 50 ? 13.030 -0.106 10.307 1.00 0.00 50 GLY A N 15
ATOM 20420 C CA . GLY A 1 50 ? 13.133 0.806 11.433 1.00 0.00 50 GLY A CA 15
ATOM 20421 C C . GLY A 1 50 ? 12.062 1.879 11.410 1.00 0.00 50 GLY A C 15
ATOM 20422 O O . GLY A 1 50 ? 11.694 2.419 12.454 1.00 0.00 50 GLY A O 15
ATOM 20426 N N . ILE A 1 51 ? 11.560 2.185 10.219 1.00 0.00 51 ILE A N 15
ATOM 20427 C CA . ILE A 1 51 ? 10.525 3.198 10.063 1.00 0.00 51 ILE A CA 15
ATOM 20428 C C . ILE A 1 51 ? 9.141 2.613 10.328 1.00 0.00 51 ILE A C 15
ATOM 20429 O O . ILE A 1 51 ? 8.331 3.204 11.040 1.00 0.00 51 ILE A O 15
ATOM 20445 N N . ILE A 1 52 ? 8.878 1.446 9.747 1.00 0.00 52 ILE A N 15
ATOM 20446 C CA . ILE A 1 52 ? 7.593 0.779 9.918 1.00 0.00 52 ILE A CA 15
ATOM 20447 C C . ILE A 1 52 ? 7.417 0.282 11.351 1.00 0.00 52 ILE A C 15
ATOM 20448 O O . ILE A 1 52 ? 6.295 0.179 11.847 1.00 0.00 52 ILE A O 15
ATOM 20464 N N . ARG A 1 53 ? 8.530 -0.028 12.009 1.00 0.00 53 ARG A N 15
ATOM 20465 C CA . ARG A 1 53 ? 8.494 -0.519 13.384 1.00 0.00 53 ARG A CA 15
ATOM 20466 C C . ARG A 1 53 ? 7.640 0.387 14.268 1.00 0.00 53 ARG A C 15
ATOM 20467 O O . ARG A 1 53 ? 6.654 -0.054 14.857 1.00 0.00 53 ARG A O 15
ATOM 20488 N N . ASP A 1 54 ? 8.025 1.655 14.352 1.00 0.00 54 ASP A N 15
ATOM 20489 C CA . ASP A 1 54 ? 7.296 2.624 15.161 1.00 0.00 54 ASP A CA 15
ATOM 20490 C C . ASP A 1 54 ? 6.606 3.669 14.285 1.00 0.00 54 ASP A C 15
ATOM 20491 O O . ASP A 1 54 ? 6.178 4.714 14.775 1.00 0.00 54 ASP A O 15
ATOM 20500 N N . GLY A 1 55 ? 6.500 3.385 12.989 1.00 0.00 55 GLY A N 15
ATOM 20501 C CA . GLY A 1 55 ? 5.861 4.318 12.079 1.00 0.00 55 GLY A CA 15
ATOM 20502 C C . GLY A 1 55 ? 4.415 3.963 11.796 1.00 0.00 55 GLY A C 15
ATOM 20503 O O . GLY A 1 55 ? 3.504 4.466 12.454 1.00 0.00 55 GLY A O 15
ATOM 20507 N N . LEU A 1 56 ? 4.204 3.096 10.809 1.00 0.00 56 LEU A N 15
ATOM 20508 C CA . LEU A 1 56 ? 2.858 2.677 10.435 1.00 0.00 56 LEU A CA 15
ATOM 20509 C C . LEU A 1 56 ? 2.576 1.254 10.909 1.00 0.00 56 LEU A C 15
ATOM 20510 O O . LEU A 1 56 ? 3.466 0.404 10.910 1.00 0.00 56 LEU A O 15
ATOM 20526 N N . PRO A 1 57 ? 1.325 0.973 11.314 1.00 0.00 57 PRO A N 15
ATOM 20527 C CA . PRO A 1 57 ? 0.929 -0.355 11.787 1.00 0.00 57 PRO A CA 15
ATOM 20528 C C . PRO A 1 57 ? 0.745 -1.342 10.644 1.00 0.00 57 PRO A C 15
ATOM 20529 O O . PRO A 1 57 ? -0.137 -1.175 9.800 1.00 0.00 57 PRO A O 15
ATOM 20540 N N . MET A 1 58 ? 1.582 -2.371 10.624 1.00 0.00 58 MET A N 15
ATOM 20541 C CA . MET A 1 58 ? 1.517 -3.388 9.587 1.00 0.00 58 MET A CA 15
ATOM 20542 C C . MET A 1 58 ? 2.077 -4.712 10.094 1.00 0.00 58 MET A C 15
ATOM 20543 O O . MET A 1 58 ? 3.100 -4.743 10.780 1.00 0.00 58 MET A O 15
ATOM 20557 N N . THR A 1 59 ? 1.406 -5.803 9.746 1.00 0.00 59 THR A N 15
ATOM 20558 C CA . THR A 1 59 ? 1.842 -7.133 10.159 1.00 0.00 59 THR A CA 15
ATOM 20559 C C . THR A 1 59 ? 3.038 -7.590 9.327 1.00 0.00 59 THR A C 15
ATOM 20560 O O . THR A 1 59 ? 3.147 -7.257 8.148 1.00 0.00 59 THR A O 15
ATOM 20571 N N . GLU A 1 60 ? 3.928 -8.363 9.949 1.00 0.00 60 GLU A N 15
ATOM 20572 C CA . GLU A 1 60 ? 5.122 -8.877 9.270 1.00 0.00 60 GLU A CA 15
ATOM 20573 C C . GLU A 1 60 ? 4.801 -9.276 7.839 1.00 0.00 60 GLU A C 15
ATOM 20574 O O . GLU A 1 60 ? 5.460 -8.850 6.898 1.00 0.00 60 GLU A O 15
ATOM 20586 N N . ALA A 1 61 ? 3.775 -10.094 7.695 1.00 0.00 61 ALA A N 15
ATOM 20587 C CA . ALA A 1 61 ? 3.336 -10.563 6.391 1.00 0.00 61 ALA A CA 15
ATOM 20588 C C . ALA A 1 61 ? 3.239 -9.411 5.398 1.00 0.00 61 ALA A C 15
ATOM 20589 O O . ALA A 1 61 ? 3.827 -9.460 4.324 1.00 0.00 61 ALA A O 15
ATOM 20596 N N . GLU A 1 62 ? 2.506 -8.366 5.769 1.00 0.00 62 GLU A N 15
ATOM 20597 C CA . GLU A 1 62 ? 2.359 -7.202 4.895 1.00 0.00 62 GLU A CA 15
ATOM 20598 C C . GLU A 1 62 ? 3.729 -6.658 4.517 1.00 0.00 62 GLU A C 15
ATOM 20599 O O . GLU A 1 62 ? 4.097 -6.633 3.345 1.00 0.00 62 GLU A O 15
ATOM 20611 N N . ILE A 1 63 ? 4.478 -6.230 5.526 1.00 0.00 63 ILE A N 15
ATOM 20612 C CA . ILE A 1 63 ? 5.819 -5.685 5.310 1.00 0.00 63 ILE A CA 15
ATOM 20613 C C . ILE A 1 63 ? 6.725 -6.706 4.635 1.00 0.00 63 ILE A C 15
ATOM 20614 O O . ILE A 1 63 ? 7.217 -6.481 3.534 1.00 0.00 63 ILE A O 15
ATOM 20630 N N . THR A 1 64 ? 6.940 -7.825 5.314 1.00 0.00 64 THR A N 15
ATOM 20631 C CA . THR A 1 64 ? 7.788 -8.896 4.801 1.00 0.00 64 THR A CA 15
ATOM 20632 C C . THR A 1 64 ? 7.385 -9.295 3.388 1.00 0.00 64 THR A C 15
ATOM 20633 O O . THR A 1 64 ? 8.220 -9.345 2.485 1.00 0.00 64 THR A O 15
ATOM 20644 N N . GLU A 1 65 ? 6.099 -9.579 3.200 1.00 0.00 65 GLU A N 15
ATOM 20645 C CA . GLU A 1 65 ? 5.603 -9.970 1.885 1.00 0.00 65 GLU A CA 15
ATOM 20646 C C . GLU A 1 65 ? 5.737 -8.824 0.909 1.00 0.00 65 GLU A C 15
ATOM 20647 O O . GLU A 1 65 ? 5.666 -9.000 -0.307 1.00 0.00 65 GLU A O 15
ATOM 20659 N N . PHE A 1 66 ? 5.952 -7.657 1.466 1.00 0.00 66 PHE A N 15
ATOM 20660 C CA . PHE A 1 66 ? 6.123 -6.453 0.681 1.00 0.00 66 PHE A CA 15
ATOM 20661 C C . PHE A 1 66 ? 7.606 -6.158 0.475 1.00 0.00 66 PHE A C 15
ATOM 20662 O O . PHE A 1 66 ? 7.991 -5.513 -0.500 1.00 0.00 66 PHE A O 15
ATOM 20679 N N . PHE A 1 67 ? 8.434 -6.637 1.401 1.00 0.00 67 PHE A N 15
ATOM 20680 C CA . PHE A 1 67 ? 9.875 -6.427 1.324 1.00 0.00 67 PHE A CA 15
ATOM 20681 C C . PHE A 1 67 ? 10.497 -7.332 0.266 1.00 0.00 67 PHE A C 15
ATOM 20682 O O . PHE A 1 67 ? 11.505 -6.982 -0.350 1.00 0.00 67 PHE A O 15
ATOM 20699 N N . GLU A 1 68 ? 9.891 -8.497 0.059 1.00 0.00 68 GLU A N 15
ATOM 20700 C CA . GLU A 1 68 ? 10.387 -9.451 -0.925 1.00 0.00 68 GLU A CA 15
ATOM 20701 C C . GLU A 1 68 ? 9.695 -9.254 -2.271 1.00 0.00 68 GLU A C 15
ATOM 20702 O O . GLU A 1 68 ? 10.268 -9.543 -3.322 1.00 0.00 68 GLU A O 15
ATOM 20714 N N . ALA A 1 69 ? 8.461 -8.761 -2.232 1.00 0.00 69 ALA A N 15
ATOM 20715 C CA . ALA A 1 69 ? 7.692 -8.527 -3.452 1.00 0.00 69 ALA A CA 15
ATOM 20716 C C . ALA A 1 69 ? 8.103 -7.236 -4.136 1.00 0.00 69 ALA A C 15
ATOM 20717 O O . ALA A 1 69 ? 7.719 -6.962 -5.274 1.00 0.00 69 ALA A O 15
ATOM 20724 N N . ALA A 1 70 ? 8.883 -6.460 -3.428 1.00 0.00 70 ALA A N 15
ATOM 20725 C CA . ALA A 1 70 ? 9.374 -5.182 -3.930 1.00 0.00 70 ALA A CA 15
ATOM 20726 C C . ALA A 1 70 ? 10.723 -5.346 -4.619 1.00 0.00 70 ALA A C 15
ATOM 20727 O O . ALA A 1 70 ? 11.029 -4.644 -5.584 1.00 0.00 70 ALA A O 15
ATOM 20734 N N . ASP A 1 71 ? 11.527 -6.278 -4.119 1.00 0.00 71 ASP A N 15
ATOM 20735 C CA . ASP A 1 71 ? 12.845 -6.537 -4.686 1.00 0.00 71 ASP A CA 15
ATOM 20736 C C . ASP A 1 71 ? 12.954 -7.981 -5.174 1.00 0.00 71 ASP A C 15
ATOM 20737 O O . ASP A 1 71 ? 12.862 -8.917 -4.379 1.00 0.00 71 ASP A O 15
ATOM 20746 N N . PRO A 1 72 ? 13.154 -8.186 -6.490 1.00 0.00 72 PRO A N 15
ATOM 20747 C CA . PRO A 1 72 ? 13.274 -9.530 -7.066 1.00 0.00 72 PRO A CA 15
ATOM 20748 C C . PRO A 1 72 ? 14.521 -10.257 -6.576 1.00 0.00 72 PRO A C 15
ATOM 20749 O O . PRO A 1 72 ? 14.544 -11.486 -6.491 1.00 0.00 72 PRO A O 15
ATOM 20760 N N . ASN A 1 73 ? 15.557 -9.490 -6.251 1.00 0.00 73 ASN A N 15
ATOM 20761 C CA . ASN A 1 73 ? 16.810 -10.060 -5.768 1.00 0.00 73 ASN A CA 15
ATOM 20762 C C . ASN A 1 73 ? 16.735 -10.336 -4.270 1.00 0.00 73 ASN A C 15
ATOM 20763 O O . ASN A 1 73 ? 17.355 -11.275 -3.770 1.00 0.00 73 ASN A O 15
ATOM 20774 N N . ASN A 1 74 ? 15.978 -9.505 -3.560 1.00 0.00 74 ASN A N 15
ATOM 20775 C CA . ASN A 1 74 ? 15.824 -9.646 -2.117 1.00 0.00 74 ASN A CA 15
ATOM 20776 C C . ASN A 1 74 ? 17.109 -9.242 -1.412 1.00 0.00 74 ASN A C 15
ATOM 20777 O O . ASN A 1 74 ? 17.526 -9.875 -0.442 1.00 0.00 74 ASN A O 15
ATOM 20788 N N . THR A 1 75 ? 17.730 -8.182 -1.912 1.00 0.00 75 THR A N 15
ATOM 20789 C CA . THR A 1 75 ? 18.969 -7.684 -1.337 1.00 0.00 75 THR A CA 15
ATOM 20790 C C . THR A 1 75 ? 18.684 -6.645 -0.257 1.00 0.00 75 THR A C 15
ATOM 20791 O O . THR A 1 75 ? 19.380 -5.636 -0.150 1.00 0.00 75 THR A O 15
ATOM 20802 N N . GLY A 1 76 ? 17.646 -6.898 0.542 1.00 0.00 76 GLY A N 15
ATOM 20803 C CA . GLY A 1 76 ? 17.276 -5.977 1.600 1.00 0.00 76 GLY A CA 15
ATOM 20804 C C . GLY A 1 76 ? 17.240 -4.537 1.128 1.00 0.00 76 GLY A C 15
ATOM 20805 O O . GLY A 1 76 ? 17.469 -3.612 1.906 1.00 0.00 76 GLY A O 15
ATOM 20809 N N . PHE A 1 77 ? 16.953 -4.356 -0.155 1.00 0.00 77 PHE A N 15
ATOM 20810 C CA . PHE A 1 77 ? 16.886 -3.029 -0.745 1.00 0.00 77 PHE A CA 15
ATOM 20811 C C . PHE A 1 77 ? 15.614 -2.878 -1.577 1.00 0.00 77 PHE A C 15
ATOM 20812 O O . PHE A 1 77 ? 15.311 -3.719 -2.425 1.00 0.00 77 PHE A O 15
ATOM 20829 N N . ILE A 1 78 ? 14.870 -1.806 -1.324 1.00 0.00 78 ILE A N 15
ATOM 20830 C CA . ILE A 1 78 ? 13.630 -1.550 -2.046 1.00 0.00 78 ILE A CA 15
ATOM 20831 C C . ILE A 1 78 ? 13.810 -0.474 -3.103 1.00 0.00 78 ILE A C 15
ATOM 20832 O O . ILE A 1 78 ? 14.577 0.473 -2.923 1.00 0.00 78 ILE A O 15
ATOM 20848 N N . ASP A 1 79 ? 13.048 -0.597 -4.177 1.00 0.00 79 ASP A N 15
ATOM 20849 C CA . ASP A 1 79 ? 13.061 0.393 -5.234 1.00 0.00 79 ASP A CA 15
ATOM 20850 C C . ASP A 1 79 ? 11.907 1.350 -4.986 1.00 0.00 79 ASP A C 15
ATOM 20851 O O . ASP A 1 79 ? 10.766 1.055 -5.337 1.00 0.00 79 ASP A O 15
ATOM 20860 N N . TYR A 1 80 ? 12.207 2.475 -4.334 1.00 0.00 80 TYR A N 15
ATOM 20861 C CA . TYR A 1 80 ? 11.195 3.475 -3.982 1.00 0.00 80 TYR A CA 15
ATOM 20862 C C . TYR A 1 80 ? 10.024 3.482 -4.961 1.00 0.00 80 TYR A C 15
ATOM 20863 O O . TYR A 1 80 ? 8.868 3.575 -4.555 1.00 0.00 80 TYR A O 15
ATOM 20881 N N . LYS A 1 81 ? 10.329 3.380 -6.250 1.00 0.00 81 LYS A N 15
ATOM 20882 C CA . LYS A 1 81 ? 9.290 3.368 -7.273 1.00 0.00 81 LYS A CA 15
ATOM 20883 C C . LYS A 1 81 ? 8.399 2.143 -7.118 1.00 0.00 81 LYS A C 15
ATOM 20884 O O . LYS A 1 81 ? 7.182 2.262 -6.978 1.00 0.00 81 LYS A O 15
ATOM 20903 N N . ALA A 1 82 ? 9.012 0.961 -7.125 1.00 0.00 82 ALA A N 15
ATOM 20904 C CA . ALA A 1 82 ? 8.269 -0.284 -6.967 1.00 0.00 82 ALA A CA 15
ATOM 20905 C C . ALA A 1 82 ? 7.388 -0.223 -5.726 1.00 0.00 82 ALA A C 15
ATOM 20906 O O . ALA A 1 82 ? 6.319 -0.831 -5.673 1.00 0.00 82 ALA A O 15
ATOM 20913 N N . PHE A 1 83 ? 7.851 0.524 -4.729 1.00 0.00 83 PHE A N 15
ATOM 20914 C CA . PHE A 1 83 ? 7.120 0.682 -3.483 1.00 0.00 83 PHE A CA 15
ATOM 20915 C C . PHE A 1 83 ? 6.097 1.809 -3.597 1.00 0.00 83 PHE A C 15
ATOM 20916 O O . PHE A 1 83 ? 5.029 1.757 -2.987 1.00 0.00 83 PHE A O 15
ATOM 20933 N N . ALA A 1 84 ? 6.433 2.825 -4.386 1.00 0.00 84 ALA A N 15
ATOM 20934 C CA . ALA A 1 84 ? 5.547 3.966 -4.586 1.00 0.00 84 ALA A CA 15
ATOM 20935 C C . ALA A 1 84 ? 4.442 3.638 -5.586 1.00 0.00 84 ALA A C 15
ATOM 20936 O O . ALA A 1 84 ? 3.379 4.261 -5.577 1.00 0.00 84 ALA A O 15
ATOM 20943 N N . ALA A 1 85 ? 4.696 2.659 -6.450 1.00 0.00 85 ALA A N 15
ATOM 20944 C CA . ALA A 1 85 ? 3.721 2.252 -7.455 1.00 0.00 85 ALA A CA 15
ATOM 20945 C C . ALA A 1 85 ? 2.563 1.488 -6.840 1.00 0.00 85 ALA A C 15
ATOM 20946 O O . ALA A 1 85 ? 1.541 1.246 -7.482 1.00 0.00 85 ALA A O 15
ATOM 20953 N N . MET A 1 86 ? 2.739 1.123 -5.594 1.00 0.00 86 MET A N 15
ATOM 20954 C CA . MET A 1 86 ? 1.727 0.387 -4.847 1.00 0.00 86 MET A CA 15
ATOM 20955 C C . MET A 1 86 ? 0.603 1.317 -4.407 1.00 0.00 86 MET A C 15
ATOM 20956 O O . MET A 1 86 ? -0.556 0.910 -4.312 1.00 0.00 86 MET A O 15
ATOM 20970 N N . LEU A 1 87 ? 0.953 2.571 -4.144 1.00 0.00 87 LEU A N 15
ATOM 20971 C CA . LEU A 1 87 ? -0.026 3.567 -3.720 1.00 0.00 87 LEU A CA 15
ATOM 20972 C C . LEU A 1 87 ? -0.553 4.357 -4.898 1.00 0.00 87 LEU A C 15
ATOM 20973 O O . LEU A 1 87 ? -1.470 5.170 -4.778 1.00 0.00 87 LEU A O 15
ATOM 20989 N N . TYR A 1 88 ? 0.047 4.096 -6.024 1.00 0.00 88 TYR A N 15
ATOM 20990 C CA . TYR A 1 88 ? -0.315 4.753 -7.276 1.00 0.00 88 TYR A CA 15
ATOM 20991 C C . TYR A 1 88 ? -0.630 3.731 -8.365 1.00 0.00 88 TYR A C 15
ATOM 20992 O O . TYR A 1 88 ? -0.568 4.040 -9.555 1.00 0.00 88 TYR A O 15
ATOM 21010 N N . SER A 1 89 ? -0.976 2.517 -7.951 1.00 0.00 89 SER A N 15
ATOM 21011 C CA . SER A 1 89 ? -1.307 1.454 -8.895 1.00 0.00 89 SER A CA 15
ATOM 21012 C C . SER A 1 89 ? -2.818 1.339 -9.080 1.00 0.00 89 SER A C 15
ATOM 21013 O O . SER A 1 89 ? -3.343 0.250 -9.316 1.00 0.00 89 SER A O 15
ATOM 21021 N N . VAL A 1 90 ? -3.512 2.466 -8.970 1.00 0.00 90 VAL A N 15
ATOM 21022 C CA . VAL A 1 90 ? -4.962 2.488 -9.126 1.00 0.00 90 VAL A CA 15
ATOM 21023 C C . VAL A 1 90 ? -5.363 3.018 -10.500 1.00 0.00 90 VAL A C 15
ATOM 21024 O O . VAL A 1 90 ? -6.446 3.579 -10.666 1.00 0.00 90 VAL A O 15
ATOM 21037 N N . ASP A 1 91 ? -4.483 2.837 -11.480 1.00 0.00 91 ASP A N 15
ATOM 21038 C CA . ASP A 1 91 ? -4.747 3.296 -12.840 1.00 0.00 91 ASP A CA 15
ATOM 21039 C C . ASP A 1 91 ? -5.053 4.791 -12.862 1.00 0.00 91 ASP A C 15
ATOM 21040 O O . ASP A 1 91 ? -5.807 5.267 -13.712 1.00 0.00 91 ASP A O 15
ATOM 21049 N N . GLU A 1 92 ? -4.464 5.526 -11.924 1.00 0.00 92 GLU A N 15
ATOM 21050 C CA . GLU A 1 92 ? -4.675 6.966 -11.836 1.00 0.00 92 GLU A CA 15
ATOM 21051 C C . GLU A 1 92 ? -3.451 7.661 -11.249 1.00 0.00 92 GLU A C 15
ATOM 21052 O O . GLU A 1 92 ? -2.941 8.626 -11.816 1.00 0.00 92 GLU A O 15
ATOM 21064 N N . SER A 1 93 ? -2.984 7.160 -10.108 1.00 0.00 93 SER A N 15
ATOM 21065 C CA . SER A 1 93 ? -1.821 7.734 -9.443 1.00 0.00 93 SER A CA 15
ATOM 21066 C C . SER A 1 93 ? -2.074 9.188 -9.059 1.00 0.00 93 SER A C 15
ATOM 21067 O O . SER A 1 93 ? -3.222 9.650 -9.223 1.00 0.00 93 SER A O 15
ATOM 21076 N N . MET A 1 1 ? -20.735 -11.833 -8.245 1.00 0.00 1 MET A N 16
ATOM 21077 C CA . MET A 1 1 ? -20.492 -13.173 -7.648 1.00 0.00 1 MET A CA 16
ATOM 21078 C C . MET A 1 1 ? -20.913 -13.207 -6.183 1.00 0.00 1 MET A C 16
ATOM 21079 O O . MET A 1 1 ? -20.265 -13.846 -5.354 1.00 0.00 1 MET A O 16
ATOM 21095 N N . GLY A 1 2 ? -22.004 -12.516 -5.871 1.00 0.00 2 GLY A N 16
ATOM 21096 C CA . GLY A 1 2 ? -22.494 -12.480 -4.505 1.00 0.00 2 GLY A CA 16
ATOM 21097 C C . GLY A 1 2 ? -23.745 -13.317 -4.315 1.00 0.00 2 GLY A C 16
ATOM 21098 O O . GLY A 1 2 ? -23.803 -14.468 -4.748 1.00 0.00 2 GLY A O 16
ATOM 21102 N N . SER A 1 3 ? -24.749 -12.737 -3.666 1.00 0.00 3 SER A N 16
ATOM 21103 C CA . SER A 1 3 ? -26.006 -13.435 -3.420 1.00 0.00 3 SER A CA 16
ATOM 21104 C C . SER A 1 3 ? -26.985 -13.215 -4.568 1.00 0.00 3 SER A C 16
ATOM 21105 O O . SER A 1 3 ? -27.243 -14.121 -5.359 1.00 0.00 3 SER A O 16
ATOM 21113 N N . SER A 1 4 ? -27.526 -12.004 -4.653 1.00 0.00 4 SER A N 16
ATOM 21114 C CA . SER A 1 4 ? -28.477 -11.664 -5.704 1.00 0.00 4 SER A CA 16
ATOM 21115 C C . SER A 1 4 ? -29.715 -12.554 -5.628 1.00 0.00 4 SER A C 16
ATOM 21116 O O . SER A 1 4 ? -30.272 -12.950 -6.652 1.00 0.00 4 SER A O 16
ATOM 21124 N N . HIS A 1 5 ? -30.139 -12.863 -4.407 1.00 0.00 5 HIS A N 16
ATOM 21125 C CA . HIS A 1 5 ? -31.310 -13.706 -4.197 1.00 0.00 5 HIS A CA 16
ATOM 21126 C C . HIS A 1 5 ? -31.103 -15.087 -4.808 1.00 0.00 5 HIS A C 16
ATOM 21127 O O . HIS A 1 5 ? -31.590 -15.371 -5.903 1.00 0.00 5 HIS A O 16
ATOM 21142 N N . HIS A 1 6 ? -30.380 -15.943 -4.094 1.00 0.00 6 HIS A N 16
ATOM 21143 C CA . HIS A 1 6 ? -30.108 -17.296 -4.567 1.00 0.00 6 HIS A CA 16
ATOM 21144 C C . HIS A 1 6 ? -30.117 -18.289 -3.409 1.00 0.00 6 HIS A C 16
ATOM 21145 O O . HIS A 1 6 ? -30.739 -19.348 -3.489 1.00 0.00 6 HIS A O 16
ATOM 21160 N N . HIS A 1 7 ? -29.419 -17.939 -2.332 1.00 0.00 7 HIS A N 16
ATOM 21161 C CA . HIS A 1 7 ? -29.344 -18.798 -1.157 1.00 0.00 7 HIS A CA 16
ATOM 21162 C C . HIS A 1 7 ? -28.694 -18.067 0.012 1.00 0.00 7 HIS A C 16
ATOM 21163 O O . HIS A 1 7 ? -28.293 -16.911 -0.112 1.00 0.00 7 HIS A O 16
ATOM 21178 N N . HIS A 1 8 ? -28.595 -18.749 1.149 1.00 0.00 8 HIS A N 16
ATOM 21179 C CA . HIS A 1 8 ? -27.993 -18.164 2.341 1.00 0.00 8 HIS A CA 16
ATOM 21180 C C . HIS A 1 8 ? -27.397 -19.246 3.237 1.00 0.00 8 HIS A C 16
ATOM 21181 O O . HIS A 1 8 ? -28.123 -19.991 3.894 1.00 0.00 8 HIS A O 16
ATOM 21196 N N . HIS A 1 9 ? -26.070 -19.325 3.256 1.00 0.00 9 HIS A N 16
ATOM 21197 C CA . HIS A 1 9 ? -25.376 -20.315 4.071 1.00 0.00 9 HIS A CA 16
ATOM 21198 C C . HIS A 1 9 ? -24.124 -19.717 4.707 1.00 0.00 9 HIS A C 16
ATOM 21199 O O . HIS A 1 9 ? -23.138 -20.415 4.937 1.00 0.00 9 HIS A O 16
ATOM 21214 N N . HIS A 1 10 ? -24.172 -18.418 4.987 1.00 0.00 10 HIS A N 16
ATOM 21215 C CA . HIS A 1 10 ? -23.043 -17.726 5.596 1.00 0.00 10 HIS A CA 16
ATOM 21216 C C . HIS A 1 10 ? -21.808 -17.810 4.704 1.00 0.00 10 HIS A C 16
ATOM 21217 O O . HIS A 1 10 ? -21.008 -18.738 4.822 1.00 0.00 10 HIS A O 16
ATOM 21232 N N . SER A 1 11 ? -21.660 -16.835 3.813 1.00 0.00 11 SER A N 16
ATOM 21233 C CA . SER A 1 11 ? -20.523 -16.797 2.900 1.00 0.00 11 SER A CA 16
ATOM 21234 C C . SER A 1 11 ? -19.663 -15.563 3.153 1.00 0.00 11 SER A C 16
ATOM 21235 O O . SER A 1 11 ? -18.534 -15.670 3.632 1.00 0.00 11 SER A O 16
ATOM 21243 N N . SER A 1 12 ? -20.205 -14.395 2.828 1.00 0.00 12 SER A N 16
ATOM 21244 C CA . SER A 1 12 ? -19.486 -13.140 3.020 1.00 0.00 12 SER A CA 16
ATOM 21245 C C . SER A 1 12 ? -20.435 -11.950 2.931 1.00 0.00 12 SER A C 16
ATOM 21246 O O . SER A 1 12 ? -20.503 -11.272 1.905 1.00 0.00 12 SER A O 16
ATOM 21254 N N . GLY A 1 13 ? -21.169 -11.701 4.011 1.00 0.00 13 GLY A N 16
ATOM 21255 C CA . GLY A 1 13 ? -22.104 -10.592 4.035 1.00 0.00 13 GLY A CA 16
ATOM 21256 C C . GLY A 1 13 ? -21.687 -9.500 5.000 1.00 0.00 13 GLY A C 16
ATOM 21257 O O . GLY A 1 13 ? -22.012 -8.330 4.803 1.00 0.00 13 GLY A O 16
ATOM 21261 N N . LEU A 1 14 ? -20.965 -9.884 6.048 1.00 0.00 14 LEU A N 16
ATOM 21262 C CA . LEU A 1 14 ? -20.503 -8.929 7.048 1.00 0.00 14 LEU A CA 16
ATOM 21263 C C . LEU A 1 14 ? -19.608 -7.868 6.416 1.00 0.00 14 LEU A C 16
ATOM 21264 O O . LEU A 1 14 ? -20.003 -6.709 6.282 1.00 0.00 14 LEU A O 16
ATOM 21280 N N . VAL A 1 15 ? -18.403 -8.272 6.029 1.00 0.00 15 VAL A N 16
ATOM 21281 C CA . VAL A 1 15 ? -17.453 -7.356 5.411 1.00 0.00 15 VAL A CA 16
ATOM 21282 C C . VAL A 1 15 ? -16.737 -8.016 4.235 1.00 0.00 15 VAL A C 16
ATOM 21283 O O . VAL A 1 15 ? -16.537 -9.232 4.222 1.00 0.00 15 VAL A O 16
ATOM 21296 N N . PRO A 1 16 ? -16.341 -7.220 3.225 1.00 0.00 16 PRO A N 16
ATOM 21297 C CA . PRO A 1 16 ? -15.645 -7.734 2.042 1.00 0.00 16 PRO A CA 16
ATOM 21298 C C . PRO A 1 16 ? -14.427 -8.576 2.406 1.00 0.00 16 PRO A C 16
ATOM 21299 O O . PRO A 1 16 ? -14.355 -9.759 2.073 1.00 0.00 16 PRO A O 16
ATOM 21310 N N . ARG A 1 17 ? -13.471 -7.958 3.092 1.00 0.00 17 ARG A N 16
ATOM 21311 C CA . ARG A 1 17 ? -12.255 -8.651 3.502 1.00 0.00 17 ARG A CA 16
ATOM 21312 C C . ARG A 1 17 ? -11.498 -7.845 4.554 1.00 0.00 17 ARG A C 16
ATOM 21313 O O . ARG A 1 17 ? -11.029 -8.393 5.552 1.00 0.00 17 ARG A O 16
ATOM 21334 N N . GLY A 1 18 ? -11.382 -6.542 4.322 1.00 0.00 18 GLY A N 16
ATOM 21335 C CA . GLY A 1 18 ? -10.681 -5.682 5.257 1.00 0.00 18 GLY A CA 16
ATOM 21336 C C . GLY A 1 18 ? -10.773 -4.217 4.880 1.00 0.00 18 GLY A C 16
ATOM 21337 O O . GLY A 1 18 ? -11.609 -3.485 5.408 1.00 0.00 18 GLY A O 16
ATOM 21341 N N . SER A 1 19 ? -9.911 -3.790 3.963 1.00 0.00 19 SER A N 16
ATOM 21342 C CA . SER A 1 19 ? -9.898 -2.403 3.515 1.00 0.00 19 SER A CA 16
ATOM 21343 C C . SER A 1 19 ? -11.239 -2.019 2.895 1.00 0.00 19 SER A C 16
ATOM 21344 O O . SER A 1 19 ? -11.962 -2.872 2.381 1.00 0.00 19 SER A O 16
ATOM 21352 N N . HIS A 1 20 ? -11.562 -0.732 2.945 1.00 0.00 20 HIS A N 16
ATOM 21353 C CA . HIS A 1 20 ? -12.816 -0.236 2.388 1.00 0.00 20 HIS A CA 16
ATOM 21354 C C . HIS A 1 20 ? -12.699 -0.038 0.880 1.00 0.00 20 HIS A C 16
ATOM 21355 O O . HIS A 1 20 ? -13.156 -0.872 0.097 1.00 0.00 20 HIS A O 16
ATOM 21370 N N . MET A 1 21 ? -12.085 1.071 0.475 1.00 0.00 21 MET A N 16
ATOM 21371 C CA . MET A 1 21 ? -11.911 1.375 -0.938 1.00 0.00 21 MET A CA 16
ATOM 21372 C C . MET A 1 21 ? -10.731 2.321 -1.151 1.00 0.00 21 MET A C 16
ATOM 21373 O O . MET A 1 21 ? -9.641 1.892 -1.529 1.00 0.00 21 MET A O 16
ATOM 21387 N N . SER A 1 22 ? -10.955 3.607 -0.903 1.00 0.00 22 SER A N 16
ATOM 21388 C CA . SER A 1 22 ? -9.908 4.612 -1.068 1.00 0.00 22 SER A CA 16
ATOM 21389 C C . SER A 1 22 ? -9.307 5.018 0.271 1.00 0.00 22 SER A C 16
ATOM 21390 O O . SER A 1 22 ? -8.478 5.926 0.344 1.00 0.00 22 SER A O 16
ATOM 21398 N N . ASP A 1 23 ? -9.731 4.341 1.322 1.00 0.00 23 ASP A N 16
ATOM 21399 C CA . ASP A 1 23 ? -9.241 4.623 2.669 1.00 0.00 23 ASP A CA 16
ATOM 21400 C C . ASP A 1 23 ? -8.007 3.805 2.995 1.00 0.00 23 ASP A C 16
ATOM 21401 O O . ASP A 1 23 ? -7.285 4.084 3.952 1.00 0.00 23 ASP A O 16
ATOM 21410 N N . GLU A 1 24 ? -7.781 2.805 2.183 1.00 0.00 24 GLU A N 16
ATOM 21411 C CA . GLU A 1 24 ? -6.633 1.919 2.347 1.00 0.00 24 GLU A CA 16
ATOM 21412 C C . GLU A 1 24 ? -5.328 2.666 2.130 1.00 0.00 24 GLU A C 16
ATOM 21413 O O . GLU A 1 24 ? -4.252 2.209 2.515 1.00 0.00 24 GLU A O 16
ATOM 21425 N N . LYS A 1 25 ? -5.453 3.820 1.522 1.00 0.00 25 LYS A N 16
ATOM 21426 C CA . LYS A 1 25 ? -4.314 4.683 1.240 1.00 0.00 25 LYS A CA 16
ATOM 21427 C C . LYS A 1 25 ? -4.095 5.680 2.376 1.00 0.00 25 LYS A C 16
ATOM 21428 O O . LYS A 1 25 ? -2.991 6.193 2.561 1.00 0.00 25 LYS A O 16
ATOM 21447 N N . THR A 1 26 ? -5.155 5.951 3.135 1.00 0.00 26 THR A N 16
ATOM 21448 C CA . THR A 1 26 ? -5.076 6.886 4.250 1.00 0.00 26 THR A CA 16
ATOM 21449 C C . THR A 1 26 ? -4.280 6.292 5.401 1.00 0.00 26 THR A C 16
ATOM 21450 O O . THR A 1 26 ? -3.634 7.014 6.157 1.00 0.00 26 THR A O 16
ATOM 21461 N N . GLN A 1 27 ? -4.301 4.971 5.521 1.00 0.00 27 GLN A N 16
ATOM 21462 C CA . GLN A 1 27 ? -3.546 4.302 6.571 1.00 0.00 27 GLN A CA 16
ATOM 21463 C C . GLN A 1 27 ? -2.061 4.619 6.418 1.00 0.00 27 GLN A C 16
ATOM 21464 O O . GLN A 1 27 ? -1.295 4.566 7.380 1.00 0.00 27 GLN A O 16
ATOM 21478 N N . LEU A 1 28 ? -1.671 4.960 5.190 1.00 0.00 28 LEU A N 16
ATOM 21479 C CA . LEU A 1 28 ? -0.287 5.301 4.877 1.00 0.00 28 LEU A CA 16
ATOM 21480 C C . LEU A 1 28 ? -0.016 6.781 5.089 1.00 0.00 28 LEU A C 16
ATOM 21481 O O . LEU A 1 28 ? 1.128 7.234 5.075 1.00 0.00 28 LEU A O 16
ATOM 21497 N N . ILE A 1 29 ? -1.087 7.517 5.279 1.00 0.00 29 ILE A N 16
ATOM 21498 C CA . ILE A 1 29 ? -1.023 8.962 5.496 1.00 0.00 29 ILE A CA 16
ATOM 21499 C C . ILE A 1 29 ? -0.287 9.308 6.771 1.00 0.00 29 ILE A C 16
ATOM 21500 O O . ILE A 1 29 ? 0.125 10.447 6.996 1.00 0.00 29 ILE A O 16
ATOM 21516 N N . GLU A 1 30 ? -0.128 8.305 7.574 1.00 0.00 30 GLU A N 16
ATOM 21517 C CA . GLU A 1 30 ? 0.564 8.424 8.852 1.00 0.00 30 GLU A CA 16
ATOM 21518 C C . GLU A 1 30 ? 2.073 8.423 8.670 1.00 0.00 30 GLU A C 16
ATOM 21519 O O . GLU A 1 30 ? 2.833 8.476 9.638 1.00 0.00 30 GLU A O 16
ATOM 21531 N N . ALA A 1 31 ? 2.490 8.363 7.424 1.00 0.00 31 ALA A N 16
ATOM 21532 C CA . ALA A 1 31 ? 3.908 8.354 7.079 1.00 0.00 31 ALA A CA 16
ATOM 21533 C C . ALA A 1 31 ? 4.414 9.765 6.799 1.00 0.00 31 ALA A C 16
ATOM 21534 O O . ALA A 1 31 ? 5.587 10.069 7.015 1.00 0.00 31 ALA A O 16
ATOM 21541 N N . PHE A 1 32 ? 3.522 10.625 6.316 1.00 0.00 32 PHE A N 16
ATOM 21542 C CA . PHE A 1 32 ? 3.877 12.005 6.005 1.00 0.00 32 PHE A CA 16
ATOM 21543 C C . PHE A 1 32 ? 4.463 12.712 7.226 1.00 0.00 32 PHE A C 16
ATOM 21544 O O . PHE A 1 32 ? 5.211 13.680 7.092 1.00 0.00 32 PHE A O 16
ATOM 21561 N N . TYR A 1 33 ? 4.116 12.224 8.414 1.00 0.00 33 TYR A N 16
ATOM 21562 C CA . TYR A 1 33 ? 4.609 12.811 9.653 1.00 0.00 33 TYR A CA 16
ATOM 21563 C C . TYR A 1 33 ? 5.821 12.046 10.177 1.00 0.00 33 TYR A C 16
ATOM 21564 O O . TYR A 1 33 ? 6.011 11.914 11.386 1.00 0.00 33 TYR A O 16
ATOM 21582 N N . ASN A 1 34 ? 6.638 11.542 9.258 1.00 0.00 34 ASN A N 16
ATOM 21583 C CA . ASN A 1 34 ? 7.832 10.788 9.625 1.00 0.00 34 ASN A CA 16
ATOM 21584 C C . ASN A 1 34 ? 8.622 10.386 8.384 1.00 0.00 34 ASN A C 16
ATOM 21585 O O . ASN A 1 34 ? 9.181 9.290 8.319 1.00 0.00 34 ASN A O 16
ATOM 21596 N N . PHE A 1 35 ? 8.665 11.279 7.399 1.00 0.00 35 PHE A N 16
ATOM 21597 C CA . PHE A 1 35 ? 9.386 11.016 6.160 1.00 0.00 35 PHE A CA 16
ATOM 21598 C C . PHE A 1 35 ? 9.349 12.233 5.240 1.00 0.00 35 PHE A C 16
ATOM 21599 O O . PHE A 1 35 ? 9.244 12.100 4.021 1.00 0.00 35 PHE A O 16
ATOM 21616 N N . ASP A 1 36 ? 9.434 13.419 5.832 1.00 0.00 36 ASP A N 16
ATOM 21617 C CA . ASP A 1 36 ? 9.409 14.660 5.066 1.00 0.00 36 ASP A CA 16
ATOM 21618 C C . ASP A 1 36 ? 10.794 15.296 5.013 1.00 0.00 36 ASP A C 16
ATOM 21619 O O . ASP A 1 36 ? 10.933 16.517 5.084 1.00 0.00 36 ASP A O 16
ATOM 21628 N N . GLY A 1 37 ? 11.819 14.458 4.886 1.00 0.00 37 GLY A N 16
ATOM 21629 C CA . GLY A 1 37 ? 13.180 14.957 4.824 1.00 0.00 37 GLY A CA 16
ATOM 21630 C C . GLY A 1 37 ? 13.419 15.849 3.623 1.00 0.00 37 GLY A C 16
ATOM 21631 O O . GLY A 1 37 ? 13.709 17.037 3.771 1.00 0.00 37 GLY A O 16
ATOM 21635 N N . ASP A 1 38 ? 13.297 15.277 2.430 1.00 0.00 38 ASP A N 16
ATOM 21636 C CA . ASP A 1 38 ? 13.502 16.027 1.196 1.00 0.00 38 ASP A CA 16
ATOM 21637 C C . ASP A 1 38 ? 13.234 15.152 -0.025 1.00 0.00 38 ASP A C 16
ATOM 21638 O O . ASP A 1 38 ? 14.046 15.089 -0.949 1.00 0.00 38 ASP A O 16
ATOM 21647 N N . TYR A 1 39 ? 12.090 14.475 -0.021 1.00 0.00 39 TYR A N 16
ATOM 21648 C CA . TYR A 1 39 ? 11.714 13.602 -1.127 1.00 0.00 39 TYR A CA 16
ATOM 21649 C C . TYR A 1 39 ? 12.737 12.486 -1.308 1.00 0.00 39 TYR A C 16
ATOM 21650 O O . TYR A 1 39 ? 13.809 12.700 -1.874 1.00 0.00 39 TYR A O 16
ATOM 21668 N N . ASP A 1 40 ? 12.398 11.296 -0.825 1.00 0.00 40 ASP A N 16
ATOM 21669 C CA . ASP A 1 40 ? 13.287 10.144 -0.935 1.00 0.00 40 ASP A CA 16
ATOM 21670 C C . ASP A 1 40 ? 13.148 9.476 -2.298 1.00 0.00 40 ASP A C 16
ATOM 21671 O O . ASP A 1 40 ? 12.039 9.244 -2.778 1.00 0.00 40 ASP A O 16
ATOM 21680 N N . GLY A 1 41 ? 14.283 9.168 -2.919 1.00 0.00 41 GLY A N 16
ATOM 21681 C CA . GLY A 1 41 ? 14.267 8.528 -4.220 1.00 0.00 41 GLY A CA 16
ATOM 21682 C C . GLY A 1 41 ? 14.506 7.033 -4.139 1.00 0.00 41 GLY A C 16
ATOM 21683 O O . GLY A 1 41 ? 14.112 6.286 -5.034 1.00 0.00 41 GLY A O 16
ATOM 21687 N N . PHE A 1 42 ? 15.155 6.595 -3.064 1.00 0.00 42 PHE A N 16
ATOM 21688 C CA . PHE A 1 42 ? 15.446 5.178 -2.873 1.00 0.00 42 PHE A CA 16
ATOM 21689 C C . PHE A 1 42 ? 15.585 4.845 -1.391 1.00 0.00 42 PHE A C 16
ATOM 21690 O O . PHE A 1 42 ? 16.400 5.439 -0.685 1.00 0.00 42 PHE A O 16
ATOM 21707 N N . VAL A 1 43 ? 14.786 3.890 -0.928 1.00 0.00 43 VAL A N 16
ATOM 21708 C CA . VAL A 1 43 ? 14.820 3.474 0.470 1.00 0.00 43 VAL A CA 16
ATOM 21709 C C . VAL A 1 43 ? 15.067 1.974 0.587 1.00 0.00 43 VAL A C 16
ATOM 21710 O O . VAL A 1 43 ? 14.431 1.175 -0.099 1.00 0.00 43 VAL A O 16
ATOM 21723 N N . SER A 1 44 ? 15.993 1.598 1.463 1.00 0.00 44 SER A N 16
ATOM 21724 C CA . SER A 1 44 ? 16.322 0.193 1.670 1.00 0.00 44 SER A CA 16
ATOM 21725 C C . SER A 1 44 ? 15.392 -0.436 2.702 1.00 0.00 44 SER A C 16
ATOM 21726 O O . SER A 1 44 ? 14.949 0.228 3.640 1.00 0.00 44 SER A O 16
ATOM 21734 N N . VAL A 1 45 ? 15.104 -1.722 2.523 1.00 0.00 45 VAL A N 16
ATOM 21735 C CA . VAL A 1 45 ? 14.229 -2.446 3.438 1.00 0.00 45 VAL A CA 16
ATOM 21736 C C . VAL A 1 45 ? 14.706 -2.304 4.881 1.00 0.00 45 VAL A C 16
ATOM 21737 O O . VAL A 1 45 ? 13.950 -1.881 5.756 1.00 0.00 45 VAL A O 16
ATOM 21750 N N . GLU A 1 46 ? 15.964 -2.663 5.122 1.00 0.00 46 GLU A N 16
ATOM 21751 C CA . GLU A 1 46 ? 16.545 -2.578 6.458 1.00 0.00 46 GLU A CA 16
ATOM 21752 C C . GLU A 1 46 ? 16.240 -1.226 7.100 1.00 0.00 46 GLU A C 16
ATOM 21753 O O . GLU A 1 46 ? 16.082 -1.126 8.316 1.00 0.00 46 GLU A O 16
ATOM 21765 N N . GLU A 1 47 ? 16.147 -0.195 6.268 1.00 0.00 47 GLU A N 16
ATOM 21766 C CA . GLU A 1 47 ? 15.846 1.150 6.746 1.00 0.00 47 GLU A CA 16
ATOM 21767 C C . GLU A 1 47 ? 14.338 1.369 6.799 1.00 0.00 47 GLU A C 16
ATOM 21768 O O . GLU A 1 47 ? 13.838 2.133 7.623 1.00 0.00 47 GLU A O 16
ATOM 21780 N N . PHE A 1 48 ? 13.621 0.687 5.911 1.00 0.00 48 PHE A N 16
ATOM 21781 C CA . PHE A 1 48 ? 12.169 0.795 5.849 1.00 0.00 48 PHE A CA 16
ATOM 21782 C C . PHE A 1 48 ? 11.525 0.159 7.078 1.00 0.00 48 PHE A C 16
ATOM 21783 O O . PHE A 1 48 ? 10.535 0.666 7.605 1.00 0.00 48 PHE A O 16
ATOM 21800 N N . ARG A 1 49 ? 12.096 -0.956 7.527 1.00 0.00 49 ARG A N 16
ATOM 21801 C CA . ARG A 1 49 ? 11.579 -1.662 8.694 1.00 0.00 49 ARG A CA 16
ATOM 21802 C C . ARG A 1 49 ? 11.565 -0.755 9.919 1.00 0.00 49 ARG A C 16
ATOM 21803 O O . ARG A 1 49 ? 10.547 -0.627 10.598 1.00 0.00 49 ARG A O 16
ATOM 21824 N N . GLY A 1 50 ? 12.703 -0.124 10.195 1.00 0.00 50 GLY A N 16
ATOM 21825 C CA . GLY A 1 50 ? 12.800 0.766 11.338 1.00 0.00 50 GLY A CA 16
ATOM 21826 C C . GLY A 1 50 ? 11.755 1.865 11.305 1.00 0.00 50 GLY A C 16
ATOM 21827 O O . GLY A 1 50 ? 11.369 2.397 12.346 1.00 0.00 50 GLY A O 16
ATOM 21831 N N . ILE A 1 51 ? 11.294 2.204 10.105 1.00 0.00 51 ILE A N 16
ATOM 21832 C CA . ILE A 1 51 ? 10.287 3.243 9.938 1.00 0.00 51 ILE A CA 16
ATOM 21833 C C . ILE A 1 51 ? 8.884 2.688 10.163 1.00 0.00 51 ILE A C 16
ATOM 21834 O O . ILE A 1 51 ? 8.064 3.302 10.844 1.00 0.00 51 ILE A O 16
ATOM 21850 N N . ILE A 1 52 ? 8.617 1.519 9.588 1.00 0.00 52 ILE A N 16
ATOM 21851 C CA . ILE A 1 52 ? 7.313 0.879 9.726 1.00 0.00 52 ILE A CA 16
ATOM 21852 C C . ILE A 1 52 ? 7.077 0.414 11.161 1.00 0.00 52 ILE A C 16
ATOM 21853 O O . ILE A 1 52 ? 5.936 0.322 11.611 1.00 0.00 52 ILE A O 16
ATOM 21869 N N . ARG A 1 53 ? 8.162 0.124 11.875 1.00 0.00 53 ARG A N 16
ATOM 21870 C CA . ARG A 1 53 ? 8.068 -0.332 13.259 1.00 0.00 53 ARG A CA 16
ATOM 21871 C C . ARG A 1 53 ? 7.226 0.628 14.095 1.00 0.00 53 ARG A C 16
ATOM 21872 O O . ARG A 1 53 ? 6.213 0.237 14.675 1.00 0.00 53 ARG A O 16
ATOM 21893 N N . ASP A 1 54 ? 7.653 1.886 14.151 1.00 0.00 54 ASP A N 16
ATOM 21894 C CA . ASP A 1 54 ? 6.937 2.901 14.915 1.00 0.00 54 ASP A CA 16
ATOM 21895 C C . ASP A 1 54 ? 6.299 3.940 13.997 1.00 0.00 54 ASP A C 16
ATOM 21896 O O . ASP A 1 54 ? 5.893 5.012 14.447 1.00 0.00 54 ASP A O 16
ATOM 21905 N N . GLY A 1 55 ? 6.212 3.622 12.706 1.00 0.00 55 GLY A N 16
ATOM 21906 C CA . GLY A 1 55 ? 5.623 4.547 11.756 1.00 0.00 55 GLY A CA 16
ATOM 21907 C C . GLY A 1 55 ? 4.182 4.207 11.427 1.00 0.00 55 GLY A C 16
ATOM 21908 O O . GLY A 1 55 ? 3.256 4.731 12.048 1.00 0.00 55 GLY A O 16
ATOM 21912 N N . LEU A 1 56 ? 3.993 3.331 10.447 1.00 0.00 56 LEU A N 16
ATOM 21913 C CA . LEU A 1 56 ? 2.654 2.925 10.034 1.00 0.00 56 LEU A CA 16
ATOM 21914 C C . LEU A 1 56 ? 2.314 1.535 10.570 1.00 0.00 56 LEU A C 16
ATOM 21915 O O . LEU A 1 56 ? 3.179 0.662 10.643 1.00 0.00 56 LEU A O 16
ATOM 21931 N N . PRO A 1 57 ? 1.045 1.310 10.951 1.00 0.00 57 PRO A N 16
ATOM 21932 C CA . PRO A 1 57 ? 0.598 0.020 11.477 1.00 0.00 57 PRO A CA 16
ATOM 21933 C C . PRO A 1 57 ? 0.442 -1.026 10.379 1.00 0.00 57 PRO A C 16
ATOM 21934 O O . PRO A 1 57 ? -0.650 -1.225 9.847 1.00 0.00 57 PRO A O 16
ATOM 21945 N N . MET A 1 58 ? 1.542 -1.689 10.046 1.00 0.00 58 MET A N 16
ATOM 21946 C CA . MET A 1 58 ? 1.535 -2.713 9.010 1.00 0.00 58 MET A CA 16
ATOM 21947 C C . MET A 1 58 ? 2.070 -4.036 9.552 1.00 0.00 58 MET A C 16
ATOM 21948 O O . MET A 1 58 ? 3.029 -4.061 10.322 1.00 0.00 58 MET A O 16
ATOM 21962 N N . THR A 1 59 ? 1.449 -5.134 9.133 1.00 0.00 59 THR A N 16
ATOM 21963 C CA . THR A 1 59 ? 1.868 -6.464 9.563 1.00 0.00 59 THR A CA 16
ATOM 21964 C C . THR A 1 59 ? 2.924 -7.025 8.619 1.00 0.00 59 THR A C 16
ATOM 21965 O O . THR A 1 59 ? 2.871 -6.803 7.411 1.00 0.00 59 THR A O 16
ATOM 21976 N N . GLU A 1 60 ? 3.886 -7.750 9.177 1.00 0.00 60 GLU A N 16
ATOM 21977 C CA . GLU A 1 60 ? 4.961 -8.343 8.387 1.00 0.00 60 GLU A CA 16
ATOM 21978 C C . GLU A 1 60 ? 4.413 -8.936 7.093 1.00 0.00 60 GLU A C 16
ATOM 21979 O O . GLU A 1 60 ? 4.879 -8.628 6.003 1.00 0.00 60 GLU A O 16
ATOM 21991 N N . ALA A 1 61 ? 3.415 -9.785 7.232 1.00 0.00 61 ALA A N 16
ATOM 21992 C CA . ALA A 1 61 ? 2.783 -10.435 6.088 1.00 0.00 61 ALA A CA 16
ATOM 21993 C C . ALA A 1 61 ? 2.513 -9.454 4.950 1.00 0.00 61 ALA A C 16
ATOM 21994 O O . ALA A 1 61 ? 2.499 -9.840 3.783 1.00 0.00 61 ALA A O 16
ATOM 22001 N N . GLU A 1 62 ? 2.301 -8.189 5.291 1.00 0.00 62 GLU A N 16
ATOM 22002 C CA . GLU A 1 62 ? 2.040 -7.169 4.280 1.00 0.00 62 GLU A CA 16
ATOM 22003 C C . GLU A 1 62 ? 3.344 -6.544 3.806 1.00 0.00 62 GLU A C 16
ATOM 22004 O O . GLU A 1 62 ? 3.605 -6.468 2.607 1.00 0.00 62 GLU A O 16
ATOM 22016 N N . ILE A 1 63 ? 4.161 -6.097 4.755 1.00 0.00 63 ILE A N 16
ATOM 22017 C CA . ILE A 1 63 ? 5.446 -5.475 4.427 1.00 0.00 63 ILE A CA 16
ATOM 22018 C C . ILE A 1 63 ? 6.467 -6.513 3.985 1.00 0.00 63 ILE A C 16
ATOM 22019 O O . ILE A 1 63 ? 7.173 -6.317 3.000 1.00 0.00 63 ILE A O 16
ATOM 22035 N N . THR A 1 64 ? 6.535 -7.618 4.714 1.00 0.00 64 THR A N 16
ATOM 22036 C CA . THR A 1 64 ? 7.465 -8.689 4.389 1.00 0.00 64 THR A CA 16
ATOM 22037 C C . THR A 1 64 ? 7.131 -9.271 3.027 1.00 0.00 64 THR A C 16
ATOM 22038 O O . THR A 1 64 ? 8.003 -9.424 2.171 1.00 0.00 64 THR A O 16
ATOM 22049 N N . GLU A 1 65 ? 5.855 -9.583 2.831 1.00 0.00 65 GLU A N 16
ATOM 22050 C CA . GLU A 1 65 ? 5.402 -10.135 1.562 1.00 0.00 65 GLU A CA 16
ATOM 22051 C C . GLU A 1 65 ? 5.537 -9.105 0.464 1.00 0.00 65 GLU A C 16
ATOM 22052 O O . GLU A 1 65 ? 5.517 -9.421 -0.726 1.00 0.00 65 GLU A O 16
ATOM 22064 N N . PHE A 1 66 ? 5.695 -7.874 0.890 1.00 0.00 66 PHE A N 16
ATOM 22065 C CA . PHE A 1 66 ? 5.863 -6.756 -0.021 1.00 0.00 66 PHE A CA 16
ATOM 22066 C C . PHE A 1 66 ? 7.343 -6.432 -0.196 1.00 0.00 66 PHE A C 16
ATOM 22067 O O . PHE A 1 66 ? 7.747 -5.846 -1.199 1.00 0.00 66 PHE A O 16
ATOM 22084 N N . PHE A 1 67 ? 8.148 -6.818 0.795 1.00 0.00 67 PHE A N 16
ATOM 22085 C CA . PHE A 1 67 ? 9.583 -6.569 0.756 1.00 0.00 67 PHE A CA 16
ATOM 22086 C C . PHE A 1 67 ? 10.268 -7.514 -0.223 1.00 0.00 67 PHE A C 16
ATOM 22087 O O . PHE A 1 67 ? 11.220 -7.136 -0.905 1.00 0.00 67 PHE A O 16
ATOM 22104 N N . GLU A 1 68 ? 9.774 -8.748 -0.290 1.00 0.00 68 GLU A N 16
ATOM 22105 C CA . GLU A 1 68 ? 10.336 -9.748 -1.188 1.00 0.00 68 GLU A CA 16
ATOM 22106 C C . GLU A 1 68 ? 9.897 -9.494 -2.627 1.00 0.00 68 GLU A C 16
ATOM 22107 O O . GLU A 1 68 ? 10.621 -9.806 -3.572 1.00 0.00 68 GLU A O 16
ATOM 22119 N N . ALA A 1 69 ? 8.706 -8.924 -2.785 1.00 0.00 69 ALA A N 16
ATOM 22120 C CA . ALA A 1 69 ? 8.170 -8.627 -4.110 1.00 0.00 69 ALA A CA 16
ATOM 22121 C C . ALA A 1 69 ? 8.775 -7.360 -4.688 1.00 0.00 69 ALA A C 16
ATOM 22122 O O . ALA A 1 69 ? 8.610 -7.049 -5.868 1.00 0.00 69 ALA A O 16
ATOM 22129 N N . ALA A 1 70 ? 9.472 -6.647 -3.840 1.00 0.00 70 ALA A N 16
ATOM 22130 C CA . ALA A 1 70 ? 10.125 -5.402 -4.222 1.00 0.00 70 ALA A CA 16
ATOM 22131 C C . ALA A 1 70 ? 11.587 -5.642 -4.590 1.00 0.00 70 ALA A C 16
ATOM 22132 O O . ALA A 1 70 ? 12.152 -4.933 -5.422 1.00 0.00 70 ALA A O 16
ATOM 22139 N N . ASP A 1 71 ? 12.190 -6.647 -3.965 1.00 0.00 71 ASP A N 16
ATOM 22140 C CA . ASP A 1 71 ? 13.584 -6.985 -4.227 1.00 0.00 71 ASP A CA 16
ATOM 22141 C C . ASP A 1 71 ? 13.731 -8.471 -4.551 1.00 0.00 71 ASP A C 16
ATOM 22142 O O . ASP A 1 71 ? 13.634 -9.317 -3.664 1.00 0.00 71 ASP A O 16
ATOM 22151 N N . PRO A 1 72 ? 13.966 -8.814 -5.832 1.00 0.00 72 PRO A N 16
ATOM 22152 C CA . PRO A 1 72 ? 14.122 -10.209 -6.256 1.00 0.00 72 PRO A CA 16
ATOM 22153 C C . PRO A 1 72 ? 15.379 -10.852 -5.678 1.00 0.00 72 PRO A C 16
ATOM 22154 O O . PRO A 1 72 ? 15.413 -12.057 -5.427 1.00 0.00 72 PRO A O 16
ATOM 22165 N N . ASN A 1 73 ? 16.409 -10.039 -5.467 1.00 0.00 73 ASN A N 16
ATOM 22166 C CA . ASN A 1 73 ? 17.668 -10.527 -4.916 1.00 0.00 73 ASN A CA 16
ATOM 22167 C C . ASN A 1 73 ? 17.552 -10.756 -3.412 1.00 0.00 73 ASN A C 16
ATOM 22168 O O . ASN A 1 73 ? 18.260 -11.587 -2.843 1.00 0.00 73 ASN A O 16
ATOM 22179 N N . ASN A 1 74 ? 16.661 -10.004 -2.771 1.00 0.00 74 ASN A N 16
ATOM 22180 C CA . ASN A 1 74 ? 16.453 -10.111 -1.333 1.00 0.00 74 ASN A CA 16
ATOM 22181 C C . ASN A 1 74 ? 17.630 -9.505 -0.588 1.00 0.00 74 ASN A C 16
ATOM 22182 O O . ASN A 1 74 ? 18.040 -9.998 0.463 1.00 0.00 74 ASN A O 16
ATOM 22193 N N . THR A 1 75 ? 18.167 -8.424 -1.142 1.00 0.00 75 THR A N 16
ATOM 22194 C CA . THR A 1 75 ? 19.298 -7.738 -0.535 1.00 0.00 75 THR A CA 16
ATOM 22195 C C . THR A 1 75 ? 18.828 -6.729 0.512 1.00 0.00 75 THR A C 16
ATOM 22196 O O . THR A 1 75 ? 19.600 -5.882 0.961 1.00 0.00 75 THR A O 16
ATOM 22207 N N . GLY A 1 76 ? 17.557 -6.822 0.895 1.00 0.00 76 GLY A N 16
ATOM 22208 C CA . GLY A 1 76 ? 17.011 -5.912 1.879 1.00 0.00 76 GLY A CA 16
ATOM 22209 C C . GLY A 1 76 ? 16.882 -4.501 1.346 1.00 0.00 76 GLY A C 16
ATOM 22210 O O . GLY A 1 76 ? 16.908 -3.535 2.108 1.00 0.00 76 GLY A O 16
ATOM 22214 N N . PHE A 1 77 ? 16.737 -4.383 0.032 1.00 0.00 77 PHE A N 16
ATOM 22215 C CA . PHE A 1 77 ? 16.596 -3.081 -0.604 1.00 0.00 77 PHE A CA 16
ATOM 22216 C C . PHE A 1 77 ? 15.241 -2.965 -1.292 1.00 0.00 77 PHE A C 16
ATOM 22217 O O . PHE A 1 77 ? 14.449 -3.908 -1.284 1.00 0.00 77 PHE A O 16
ATOM 22234 N N . ILE A 1 78 ? 14.978 -1.807 -1.885 1.00 0.00 78 ILE A N 16
ATOM 22235 C CA . ILE A 1 78 ? 13.714 -1.577 -2.573 1.00 0.00 78 ILE A CA 16
ATOM 22236 C C . ILE A 1 78 ? 13.852 -0.534 -3.669 1.00 0.00 78 ILE A C 16
ATOM 22237 O O . ILE A 1 78 ? 14.681 0.373 -3.586 1.00 0.00 78 ILE A O 16
ATOM 22253 N N . ASP A 1 79 ? 12.986 -0.639 -4.664 1.00 0.00 79 ASP A N 16
ATOM 22254 C CA . ASP A 1 79 ? 12.949 0.322 -5.750 1.00 0.00 79 ASP A CA 16
ATOM 22255 C C . ASP A 1 79 ? 11.819 1.300 -5.467 1.00 0.00 79 ASP A C 16
ATOM 22256 O O . ASP A 1 79 ? 10.658 1.008 -5.749 1.00 0.00 79 ASP A O 16
ATOM 22265 N N . TYR A 1 80 ? 12.166 2.438 -4.869 1.00 0.00 80 TYR A N 16
ATOM 22266 C CA . TYR A 1 80 ? 11.188 3.463 -4.492 1.00 0.00 80 TYR A CA 16
ATOM 22267 C C . TYR A 1 80 ? 9.964 3.462 -5.405 1.00 0.00 80 TYR A C 16
ATOM 22268 O O . TYR A 1 80 ? 8.833 3.601 -4.940 1.00 0.00 80 TYR A O 16
ATOM 22286 N N . LYS A 1 81 ? 10.192 3.301 -6.704 1.00 0.00 81 LYS A N 16
ATOM 22287 C CA . LYS A 1 81 ? 9.098 3.277 -7.667 1.00 0.00 81 LYS A CA 16
ATOM 22288 C C . LYS A 1 81 ? 8.218 2.050 -7.452 1.00 0.00 81 LYS A C 16
ATOM 22289 O O . LYS A 1 81 ? 7.013 2.171 -7.236 1.00 0.00 81 LYS A O 16
ATOM 22308 N N . ALA A 1 82 ? 8.829 0.869 -7.503 1.00 0.00 82 ALA A N 16
ATOM 22309 C CA . ALA A 1 82 ? 8.097 -0.377 -7.299 1.00 0.00 82 ALA A CA 16
ATOM 22310 C C . ALA A 1 82 ? 7.290 -0.320 -6.007 1.00 0.00 82 ALA A C 16
ATOM 22311 O O . ALA A 1 82 ? 6.257 -0.977 -5.874 1.00 0.00 82 ALA A O 16
ATOM 22318 N N . PHE A 1 83 ? 7.774 0.474 -5.058 1.00 0.00 83 PHE A N 16
ATOM 22319 C CA . PHE A 1 83 ? 7.109 0.629 -3.773 1.00 0.00 83 PHE A CA 16
ATOM 22320 C C . PHE A 1 83 ? 6.101 1.772 -3.821 1.00 0.00 83 PHE A C 16
ATOM 22321 O O . PHE A 1 83 ? 5.071 1.736 -3.148 1.00 0.00 83 PHE A O 16
ATOM 22338 N N . ALA A 1 84 ? 6.404 2.786 -4.624 1.00 0.00 84 ALA A N 16
ATOM 22339 C CA . ALA A 1 84 ? 5.528 3.942 -4.766 1.00 0.00 84 ALA A CA 16
ATOM 22340 C C . ALA A 1 84 ? 4.342 3.632 -5.677 1.00 0.00 84 ALA A C 16
ATOM 22341 O O . ALA A 1 84 ? 3.334 4.338 -5.658 1.00 0.00 84 ALA A O 16
ATOM 22348 N N . ALA A 1 85 ? 4.470 2.575 -6.478 1.00 0.00 85 ALA A N 16
ATOM 22349 C CA . ALA A 1 85 ? 3.405 2.180 -7.394 1.00 0.00 85 ALA A CA 16
ATOM 22350 C C . ALA A 1 85 ? 2.212 1.596 -6.657 1.00 0.00 85 ALA A C 16
ATOM 22351 O O . ALA A 1 85 ? 1.139 1.403 -7.227 1.00 0.00 85 ALA A O 16
ATOM 22358 N N . MET A 1 86 ? 2.422 1.326 -5.392 1.00 0.00 86 MET A N 16
ATOM 22359 C CA . MET A 1 86 ? 1.383 0.766 -4.536 1.00 0.00 86 MET A CA 16
ATOM 22360 C C . MET A 1 86 ? 0.356 1.830 -4.165 1.00 0.00 86 MET A C 16
ATOM 22361 O O . MET A 1 86 ? -0.832 1.541 -4.033 1.00 0.00 86 MET A O 16
ATOM 22375 N N . LEU A 1 87 ? 0.826 3.063 -4.001 1.00 0.00 87 LEU A N 16
ATOM 22376 C CA . LEU A 1 87 ? -0.054 4.176 -3.648 1.00 0.00 87 LEU A CA 16
ATOM 22377 C C . LEU A 1 87 ? -0.550 4.903 -4.880 1.00 0.00 87 LEU A C 16
ATOM 22378 O O . LEU A 1 87 ? -1.398 5.792 -4.812 1.00 0.00 87 LEU A O 16
ATOM 22394 N N . TYR A 1 88 ? -0.003 4.501 -5.991 1.00 0.00 88 TYR A N 16
ATOM 22395 C CA . TYR A 1 88 ? -0.346 5.074 -7.287 1.00 0.00 88 TYR A CA 16
ATOM 22396 C C . TYR A 1 88 ? -0.764 3.987 -8.274 1.00 0.00 88 TYR A C 16
ATOM 22397 O O . TYR A 1 88 ? -0.699 4.179 -9.488 1.00 0.00 88 TYR A O 16
ATOM 22415 N N . SER A 1 89 ? -1.193 2.847 -7.745 1.00 0.00 89 SER A N 16
ATOM 22416 C CA . SER A 1 89 ? -1.623 1.731 -8.580 1.00 0.00 89 SER A CA 16
ATOM 22417 C C . SER A 1 89 ? -3.003 1.994 -9.174 1.00 0.00 89 SER A C 16
ATOM 22418 O O . SER A 1 89 ? -3.995 1.396 -8.758 1.00 0.00 89 SER A O 16
ATOM 22426 N N . VAL A 1 90 ? -3.058 2.894 -10.150 1.00 0.00 90 VAL A N 16
ATOM 22427 C CA . VAL A 1 90 ? -4.315 3.238 -10.803 1.00 0.00 90 VAL A CA 16
ATOM 22428 C C . VAL A 1 90 ? -4.072 3.819 -12.192 1.00 0.00 90 VAL A C 16
ATOM 22429 O O . VAL A 1 90 ? -4.304 5.004 -12.432 1.00 0.00 90 VAL A O 16
ATOM 22442 N N . ASP A 1 91 ? -3.601 2.976 -13.105 1.00 0.00 91 ASP A N 16
ATOM 22443 C CA . ASP A 1 91 ? -3.323 3.405 -14.471 1.00 0.00 91 ASP A CA 16
ATOM 22444 C C . ASP A 1 91 ? -2.267 4.504 -14.493 1.00 0.00 91 ASP A C 16
ATOM 22445 O O . ASP A 1 91 ? -2.590 5.687 -14.619 1.00 0.00 91 ASP A O 16
ATOM 22454 N N . GLU A 1 92 ? -1.005 4.109 -14.368 1.00 0.00 92 GLU A N 16
ATOM 22455 C CA . GLU A 1 92 ? 0.099 5.061 -14.372 1.00 0.00 92 GLU A CA 16
ATOM 22456 C C . GLU A 1 92 ? 1.370 4.418 -14.917 1.00 0.00 92 GLU A C 16
ATOM 22457 O O . GLU A 1 92 ? 2.053 4.991 -15.766 1.00 0.00 92 GLU A O 16
ATOM 22469 N N . SER A 1 93 ? 1.682 3.224 -14.423 1.00 0.00 93 SER A N 16
ATOM 22470 C CA . SER A 1 93 ? 2.871 2.502 -14.860 1.00 0.00 93 SER A CA 16
ATOM 22471 C C . SER A 1 93 ? 2.529 1.064 -15.234 1.00 0.00 93 SER A C 16
ATOM 22472 O O . SER A 1 93 ? 3.357 0.416 -15.907 1.00 0.00 93 SER A O 16
ATOM 22481 N N . MET A 1 1 ? -24.878 -18.342 -21.195 1.00 0.00 1 MET A N 17
ATOM 22482 C CA . MET A 1 1 ? -23.421 -18.108 -21.000 1.00 0.00 1 MET A CA 17
ATOM 22483 C C . MET A 1 1 ? -23.148 -16.694 -20.497 1.00 0.00 1 MET A C 17
ATOM 22484 O O . MET A 1 1 ? -22.463 -16.506 -19.490 1.00 0.00 1 MET A O 17
ATOM 22500 N N . GLY A 1 2 ? -23.684 -15.702 -21.201 1.00 0.00 2 GLY A N 17
ATOM 22501 C CA . GLY A 1 2 ? -23.483 -14.320 -20.806 1.00 0.00 2 GLY A CA 17
ATOM 22502 C C . GLY A 1 2 ? -24.447 -13.373 -21.494 1.00 0.00 2 GLY A C 17
ATOM 22503 O O . GLY A 1 2 ? -24.057 -12.291 -21.936 1.00 0.00 2 GLY A O 17
ATOM 22507 N N . SER A 1 3 ? -25.709 -13.779 -21.587 1.00 0.00 3 SER A N 17
ATOM 22508 C CA . SER A 1 3 ? -26.731 -12.961 -22.226 1.00 0.00 3 SER A CA 17
ATOM 22509 C C . SER A 1 3 ? -28.014 -12.951 -21.402 1.00 0.00 3 SER A C 17
ATOM 22510 O O . SER A 1 3 ? -29.115 -12.861 -21.947 1.00 0.00 3 SER A O 17
ATOM 22518 N N . SER A 1 4 ? -27.866 -13.044 -20.084 1.00 0.00 4 SER A N 17
ATOM 22519 C CA . SER A 1 4 ? -29.013 -13.045 -19.184 1.00 0.00 4 SER A CA 17
ATOM 22520 C C . SER A 1 4 ? -28.676 -12.343 -17.873 1.00 0.00 4 SER A C 17
ATOM 22521 O O . SER A 1 4 ? -27.671 -12.652 -17.233 1.00 0.00 4 SER A O 17
ATOM 22529 N N . HIS A 1 5 ? -29.522 -11.398 -17.479 1.00 0.00 5 HIS A N 17
ATOM 22530 C CA . HIS A 1 5 ? -29.314 -10.651 -16.244 1.00 0.00 5 HIS A CA 17
ATOM 22531 C C . HIS A 1 5 ? -29.320 -11.585 -15.037 1.00 0.00 5 HIS A C 17
ATOM 22532 O O . HIS A 1 5 ? -29.296 -12.807 -15.185 1.00 0.00 5 HIS A O 17
ATOM 22547 N N . HIS A 1 6 ? -29.352 -11.001 -13.843 1.00 0.00 6 HIS A N 17
ATOM 22548 C CA . HIS A 1 6 ? -29.361 -11.780 -12.611 1.00 0.00 6 HIS A CA 17
ATOM 22549 C C . HIS A 1 6 ? -29.990 -10.988 -11.469 1.00 0.00 6 HIS A C 17
ATOM 22550 O O . HIS A 1 6 ? -29.601 -11.134 -10.311 1.00 0.00 6 HIS A O 17
ATOM 22565 N N . HIS A 1 7 ? -30.965 -10.149 -11.807 1.00 0.00 7 HIS A N 17
ATOM 22566 C CA . HIS A 1 7 ? -31.648 -9.333 -10.810 1.00 0.00 7 HIS A CA 17
ATOM 22567 C C . HIS A 1 7 ? -32.659 -10.165 -10.026 1.00 0.00 7 HIS A C 17
ATOM 22568 O O . HIS A 1 7 ? -33.860 -10.114 -10.294 1.00 0.00 7 HIS A O 17
ATOM 22583 N N . HIS A 1 8 ? -32.164 -10.930 -9.058 1.00 0.00 8 HIS A N 17
ATOM 22584 C CA . HIS A 1 8 ? -33.024 -11.771 -8.234 1.00 0.00 8 HIS A CA 17
ATOM 22585 C C . HIS A 1 8 ? -33.069 -11.262 -6.798 1.00 0.00 8 HIS A C 17
ATOM 22586 O O . HIS A 1 8 ? -34.126 -10.875 -6.299 1.00 0.00 8 HIS A O 17
ATOM 22601 N N . HIS A 1 9 ? -31.916 -11.267 -6.138 1.00 0.00 9 HIS A N 17
ATOM 22602 C CA . HIS A 1 9 ? -31.824 -10.804 -4.757 1.00 0.00 9 HIS A CA 17
ATOM 22603 C C . HIS A 1 9 ? -30.498 -10.092 -4.509 1.00 0.00 9 HIS A C 17
ATOM 22604 O O . HIS A 1 9 ? -29.707 -9.893 -5.430 1.00 0.00 9 HIS A O 17
ATOM 22619 N N . HIS A 1 10 ? -30.262 -9.712 -3.257 1.00 0.00 10 HIS A N 17
ATOM 22620 C CA . HIS A 1 10 ? -29.033 -9.023 -2.887 1.00 0.00 10 HIS A CA 17
ATOM 22621 C C . HIS A 1 10 ? -28.895 -7.707 -3.648 1.00 0.00 10 HIS A C 17
ATOM 22622 O O . HIS A 1 10 ? -29.664 -7.427 -4.568 1.00 0.00 10 HIS A O 17
ATOM 22637 N N . SER A 1 11 ? -27.910 -6.904 -3.260 1.00 0.00 11 SER A N 17
ATOM 22638 C CA . SER A 1 11 ? -27.672 -5.620 -3.905 1.00 0.00 11 SER A CA 17
ATOM 22639 C C . SER A 1 11 ? -26.660 -5.759 -5.038 1.00 0.00 11 SER A C 17
ATOM 22640 O O . SER A 1 11 ? -25.482 -5.443 -4.875 1.00 0.00 11 SER A O 17
ATOM 22648 N N . SER A 1 12 ? -27.129 -6.236 -6.188 1.00 0.00 12 SER A N 17
ATOM 22649 C CA . SER A 1 12 ? -26.266 -6.417 -7.348 1.00 0.00 12 SER A CA 17
ATOM 22650 C C . SER A 1 12 ? -26.547 -5.357 -8.408 1.00 0.00 12 SER A C 17
ATOM 22651 O O . SER A 1 12 ? -26.411 -5.609 -9.604 1.00 0.00 12 SER A O 17
ATOM 22659 N N . GLY A 1 13 ? -26.939 -4.169 -7.958 1.00 0.00 13 GLY A N 17
ATOM 22660 C CA . GLY A 1 13 ? -27.232 -3.088 -8.881 1.00 0.00 13 GLY A CA 17
ATOM 22661 C C . GLY A 1 13 ? -27.712 -1.835 -8.173 1.00 0.00 13 GLY A C 17
ATOM 22662 O O . GLY A 1 13 ? -27.770 -1.792 -6.944 1.00 0.00 13 GLY A O 17
ATOM 22666 N N . LEU A 1 14 ? -28.058 -0.814 -8.951 1.00 0.00 14 LEU A N 17
ATOM 22667 C CA . LEU A 1 14 ? -28.535 0.447 -8.393 1.00 0.00 14 LEU A CA 17
ATOM 22668 C C . LEU A 1 14 ? -27.456 1.110 -7.543 1.00 0.00 14 LEU A C 17
ATOM 22669 O O . LEU A 1 14 ? -27.756 1.814 -6.579 1.00 0.00 14 LEU A O 17
ATOM 22685 N N . VAL A 1 15 ? -26.199 0.882 -7.907 1.00 0.00 15 VAL A N 17
ATOM 22686 C CA . VAL A 1 15 ? -25.074 1.459 -7.179 1.00 0.00 15 VAL A CA 17
ATOM 22687 C C . VAL A 1 15 ? -23.860 1.630 -8.089 1.00 0.00 15 VAL A C 17
ATOM 22688 O O . VAL A 1 15 ? -22.976 0.774 -8.125 1.00 0.00 15 VAL A O 17
ATOM 22701 N N . PRO A 1 16 ? -23.800 2.744 -8.836 1.00 0.00 16 PRO A N 17
ATOM 22702 C CA . PRO A 1 16 ? -22.686 3.025 -9.749 1.00 0.00 16 PRO A CA 17
ATOM 22703 C C . PRO A 1 16 ? -21.331 2.914 -9.058 1.00 0.00 16 PRO A C 17
ATOM 22704 O O . PRO A 1 16 ? -21.164 3.359 -7.922 1.00 0.00 16 PRO A O 17
ATOM 22715 N N . ARG A 1 17 ? -20.365 2.318 -9.751 1.00 0.00 17 ARG A N 17
ATOM 22716 C CA . ARG A 1 17 ? -19.024 2.148 -9.207 1.00 0.00 17 ARG A CA 17
ATOM 22717 C C . ARG A 1 17 ? -19.051 1.272 -7.958 1.00 0.00 17 ARG A C 17
ATOM 22718 O O . ARG A 1 17 ? -19.680 1.617 -6.958 1.00 0.00 17 ARG A O 17
ATOM 22739 N N . GLY A 1 18 ? -18.360 0.137 -8.024 1.00 0.00 18 GLY A N 17
ATOM 22740 C CA . GLY A 1 18 ? -18.317 -0.771 -6.893 1.00 0.00 18 GLY A CA 17
ATOM 22741 C C . GLY A 1 18 ? -17.749 -0.121 -5.646 1.00 0.00 18 GLY A C 17
ATOM 22742 O O . GLY A 1 18 ? -17.610 1.100 -5.583 1.00 0.00 18 GLY A O 17
ATOM 22746 N N . SER A 1 19 ? -17.422 -0.940 -4.652 1.00 0.00 19 SER A N 17
ATOM 22747 C CA . SER A 1 19 ? -16.867 -0.437 -3.400 1.00 0.00 19 SER A CA 17
ATOM 22748 C C . SER A 1 19 ? -15.546 0.285 -3.642 1.00 0.00 19 SER A C 17
ATOM 22749 O O . SER A 1 19 ? -15.484 1.514 -3.602 1.00 0.00 19 SER A O 17
ATOM 22757 N N . HIS A 1 20 ? -14.492 -0.487 -3.893 1.00 0.00 20 HIS A N 17
ATOM 22758 C CA . HIS A 1 20 ? -13.169 0.076 -4.143 1.00 0.00 20 HIS A CA 17
ATOM 22759 C C . HIS A 1 20 ? -12.630 0.779 -2.898 1.00 0.00 20 HIS A C 17
ATOM 22760 O O . HIS A 1 20 ? -11.764 0.249 -2.202 1.00 0.00 20 HIS A O 17
ATOM 22775 N N . MET A 1 21 ? -13.147 1.972 -2.626 1.00 0.00 21 MET A N 17
ATOM 22776 C CA . MET A 1 21 ? -12.718 2.745 -1.466 1.00 0.00 21 MET A CA 17
ATOM 22777 C C . MET A 1 21 ? -11.242 3.117 -1.577 1.00 0.00 21 MET A C 17
ATOM 22778 O O . MET A 1 21 ? -10.377 2.246 -1.664 1.00 0.00 21 MET A O 17
ATOM 22792 N N . SER A 1 22 ? -10.963 4.418 -1.574 1.00 0.00 22 SER A N 17
ATOM 22793 C CA . SER A 1 22 ? -9.592 4.905 -1.675 1.00 0.00 22 SER A CA 17
ATOM 22794 C C . SER A 1 22 ? -9.040 5.315 -0.315 1.00 0.00 22 SER A C 17
ATOM 22795 O O . SER A 1 22 ? -7.934 5.843 -0.213 1.00 0.00 22 SER A O 17
ATOM 22803 N N . ASP A 1 23 ? -9.822 5.065 0.723 1.00 0.00 23 ASP A N 17
ATOM 22804 C CA . ASP A 1 23 ? -9.422 5.405 2.085 1.00 0.00 23 ASP A CA 17
ATOM 22805 C C . ASP A 1 23 ? -8.307 4.503 2.580 1.00 0.00 23 ASP A C 17
ATOM 22806 O O . ASP A 1 23 ? -7.647 4.784 3.579 1.00 0.00 23 ASP A O 17
ATOM 22815 N N . GLU A 1 24 ? -8.113 3.426 1.863 1.00 0.00 24 GLU A N 17
ATOM 22816 C CA . GLU A 1 24 ? -7.076 2.454 2.195 1.00 0.00 24 GLU A CA 17
ATOM 22817 C C . GLU A 1 24 ? -5.692 3.057 2.041 1.00 0.00 24 GLU A C 17
ATOM 22818 O O . GLU A 1 24 ? -4.700 2.535 2.552 1.00 0.00 24 GLU A O 17
ATOM 22830 N N . LYS A 1 25 ? -5.651 4.165 1.342 1.00 0.00 25 LYS A N 17
ATOM 22831 C CA . LYS A 1 25 ? -4.411 4.893 1.099 1.00 0.00 25 LYS A CA 17
ATOM 22832 C C . LYS A 1 25 ? -4.189 5.954 2.172 1.00 0.00 25 LYS A C 17
ATOM 22833 O O . LYS A 1 25 ? -3.053 6.338 2.453 1.00 0.00 25 LYS A O 17
ATOM 22852 N N . THR A 1 26 ? -5.281 6.428 2.767 1.00 0.00 26 THR A N 17
ATOM 22853 C CA . THR A 1 26 ? -5.204 7.448 3.806 1.00 0.00 26 THR A CA 17
ATOM 22854 C C . THR A 1 26 ? -4.545 6.894 5.061 1.00 0.00 26 THR A C 17
ATOM 22855 O O . THR A 1 26 ? -3.898 7.627 5.806 1.00 0.00 26 THR A O 17
ATOM 22866 N N . GLN A 1 27 ? -4.686 5.594 5.282 1.00 0.00 27 GLN A N 17
ATOM 22867 C CA . GLN A 1 27 ? -4.068 4.961 6.438 1.00 0.00 27 GLN A CA 17
ATOM 22868 C C . GLN A 1 27 ? -2.553 5.123 6.361 1.00 0.00 27 GLN A C 17
ATOM 22869 O O . GLN A 1 27 ? -1.856 5.100 7.377 1.00 0.00 27 GLN A O 17
ATOM 22883 N N . LEU A 1 28 ? -2.055 5.293 5.138 1.00 0.00 28 LEU A N 17
ATOM 22884 C CA . LEU A 1 28 ? -0.628 5.469 4.890 1.00 0.00 28 LEU A CA 17
ATOM 22885 C C . LEU A 1 28 ? -0.224 6.932 4.970 1.00 0.00 28 LEU A C 17
ATOM 22886 O O . LEU A 1 28 ? 0.961 7.270 4.991 1.00 0.00 28 LEU A O 17
ATOM 22902 N N . ILE A 1 29 ? -1.223 7.781 5.009 1.00 0.00 29 ILE A N 17
ATOM 22903 C CA . ILE A 1 29 ? -1.023 9.229 5.083 1.00 0.00 29 ILE A CA 17
ATOM 22904 C C . ILE A 1 29 ? -0.287 9.636 6.338 1.00 0.00 29 ILE A C 17
ATOM 22905 O O . ILE A 1 29 ? 0.232 10.746 6.457 1.00 0.00 29 ILE A O 17
ATOM 22921 N N . GLU A 1 30 ? -0.251 8.716 7.249 1.00 0.00 30 GLU A N 17
ATOM 22922 C CA . GLU A 1 30 ? 0.419 8.907 8.530 1.00 0.00 30 GLU A CA 17
ATOM 22923 C C . GLU A 1 30 ? 1.929 8.766 8.398 1.00 0.00 30 GLU A C 17
ATOM 22924 O O . GLU A 1 30 ? 2.669 8.867 9.377 1.00 0.00 30 GLU A O 17
ATOM 22936 N N . ALA A 1 31 ? 2.367 8.540 7.179 1.00 0.00 31 ALA A N 17
ATOM 22937 C CA . ALA A 1 31 ? 3.786 8.386 6.879 1.00 0.00 31 ALA A CA 17
ATOM 22938 C C . ALA A 1 31 ? 4.403 9.715 6.458 1.00 0.00 31 ALA A C 17
ATOM 22939 O O . ALA A 1 31 ? 5.597 9.946 6.651 1.00 0.00 31 ALA A O 17
ATOM 22946 N N . PHE A 1 32 ? 3.582 10.586 5.879 1.00 0.00 32 PHE A N 17
ATOM 22947 C CA . PHE A 1 32 ? 4.044 11.894 5.426 1.00 0.00 32 PHE A CA 17
ATOM 22948 C C . PHE A 1 32 ? 4.647 12.698 6.575 1.00 0.00 32 PHE A C 17
ATOM 22949 O O . PHE A 1 32 ? 5.413 13.635 6.352 1.00 0.00 32 PHE A O 17
ATOM 22966 N N . TYR A 1 33 ? 4.299 12.329 7.806 1.00 0.00 33 TYR A N 17
ATOM 22967 C CA . TYR A 1 33 ? 4.811 13.022 8.982 1.00 0.00 33 TYR A CA 17
ATOM 22968 C C . TYR A 1 33 ? 6.071 12.347 9.520 1.00 0.00 33 TYR A C 17
ATOM 22969 O O . TYR A 1 33 ? 6.400 12.478 10.699 1.00 0.00 33 TYR A O 17
ATOM 22987 N N . ASN A 1 34 ? 6.773 11.624 8.651 1.00 0.00 34 ASN A N 17
ATOM 22988 C CA . ASN A 1 34 ? 7.995 10.934 9.043 1.00 0.00 34 ASN A CA 17
ATOM 22989 C C . ASN A 1 34 ? 8.675 10.298 7.832 1.00 0.00 34 ASN A C 17
ATOM 22990 O O . ASN A 1 34 ? 9.293 9.240 7.942 1.00 0.00 34 ASN A O 17
ATOM 23001 N N . PHE A 1 35 ? 8.555 10.952 6.680 1.00 0.00 35 PHE A N 17
ATOM 23002 C CA . PHE A 1 35 ? 9.158 10.452 5.447 1.00 0.00 35 PHE A CA 17
ATOM 23003 C C . PHE A 1 35 ? 8.837 11.374 4.275 1.00 0.00 35 PHE A C 17
ATOM 23004 O O . PHE A 1 35 ? 8.574 10.913 3.163 1.00 0.00 35 PHE A O 17
ATOM 23021 N N . ASP A 1 36 ? 8.860 12.678 4.530 1.00 0.00 36 ASP A N 17
ATOM 23022 C CA . ASP A 1 36 ? 8.571 13.663 3.493 1.00 0.00 36 ASP A CA 17
ATOM 23023 C C . ASP A 1 36 ? 9.551 14.830 3.561 1.00 0.00 36 ASP A C 17
ATOM 23024 O O . ASP A 1 36 ? 9.152 15.983 3.729 1.00 0.00 36 ASP A O 17
ATOM 23033 N N . GLY A 1 37 ? 10.837 14.522 3.429 1.00 0.00 37 GLY A N 17
ATOM 23034 C CA . GLY A 1 37 ? 11.854 15.557 3.478 1.00 0.00 37 GLY A CA 17
ATOM 23035 C C . GLY A 1 37 ? 13.198 15.030 3.944 1.00 0.00 37 GLY A C 17
ATOM 23036 O O . GLY A 1 37 ? 13.651 15.354 5.042 1.00 0.00 37 GLY A O 17
ATOM 23040 N N . ASP A 1 38 ? 13.836 14.217 3.109 1.00 0.00 38 ASP A N 17
ATOM 23041 C CA . ASP A 1 38 ? 15.135 13.646 3.443 1.00 0.00 38 ASP A CA 17
ATOM 23042 C C . ASP A 1 38 ? 15.956 13.379 2.185 1.00 0.00 38 ASP A C 17
ATOM 23043 O O . ASP A 1 38 ? 16.854 12.537 2.187 1.00 0.00 38 ASP A O 17
ATOM 23052 N N . TYR A 1 39 ? 15.647 14.103 1.112 1.00 0.00 39 TYR A N 17
ATOM 23053 C CA . TYR A 1 39 ? 16.361 13.943 -0.152 1.00 0.00 39 TYR A CA 17
ATOM 23054 C C . TYR A 1 39 ? 16.390 12.482 -0.588 1.00 0.00 39 TYR A C 17
ATOM 23055 O O . TYR A 1 39 ? 15.838 11.611 0.084 1.00 0.00 39 TYR A O 17
ATOM 23073 N N . ASP A 1 40 ? 17.044 12.220 -1.716 1.00 0.00 40 ASP A N 17
ATOM 23074 C CA . ASP A 1 40 ? 17.149 10.863 -2.240 1.00 0.00 40 ASP A CA 17
ATOM 23075 C C . ASP A 1 40 ? 15.771 10.281 -2.534 1.00 0.00 40 ASP A C 17
ATOM 23076 O O . ASP A 1 40 ? 14.760 10.760 -2.017 1.00 0.00 40 ASP A O 17
ATOM 23085 N N . GLY A 1 41 ? 15.736 9.244 -3.365 1.00 0.00 41 GLY A N 17
ATOM 23086 C CA . GLY A 1 41 ? 14.478 8.613 -3.714 1.00 0.00 41 GLY A CA 17
ATOM 23087 C C . GLY A 1 41 ? 14.559 7.099 -3.673 1.00 0.00 41 GLY A C 17
ATOM 23088 O O . GLY A 1 41 ? 13.913 6.415 -4.467 1.00 0.00 41 GLY A O 17
ATOM 23092 N N . PHE A 1 42 ? 15.355 6.577 -2.746 1.00 0.00 42 PHE A N 17
ATOM 23093 C CA . PHE A 1 42 ? 15.518 5.135 -2.604 1.00 0.00 42 PHE A CA 17
ATOM 23094 C C . PHE A 1 42 ? 15.639 4.742 -1.136 1.00 0.00 42 PHE A C 17
ATOM 23095 O O . PHE A 1 42 ? 16.508 5.239 -0.420 1.00 0.00 42 PHE A O 17
ATOM 23112 N N . VAL A 1 43 ? 14.763 3.846 -0.694 1.00 0.00 43 VAL A N 17
ATOM 23113 C CA . VAL A 1 43 ? 14.770 3.384 0.689 1.00 0.00 43 VAL A CA 17
ATOM 23114 C C . VAL A 1 43 ? 15.043 1.885 0.763 1.00 0.00 43 VAL A C 17
ATOM 23115 O O . VAL A 1 43 ? 14.331 1.084 0.158 1.00 0.00 43 VAL A O 17
ATOM 23128 N N . SER A 1 44 ? 16.080 1.515 1.506 1.00 0.00 44 SER A N 17
ATOM 23129 C CA . SER A 1 44 ? 16.448 0.112 1.658 1.00 0.00 44 SER A CA 17
ATOM 23130 C C . SER A 1 44 ? 15.440 -0.625 2.536 1.00 0.00 44 SER A C 17
ATOM 23131 O O . SER A 1 44 ? 14.759 -0.017 3.360 1.00 0.00 44 SER A O 17
ATOM 23139 N N . VAL A 1 45 ? 15.357 -1.939 2.354 1.00 0.00 45 VAL A N 17
ATOM 23140 C CA . VAL A 1 45 ? 14.439 -2.763 3.128 1.00 0.00 45 VAL A CA 17
ATOM 23141 C C . VAL A 1 45 ? 14.750 -2.667 4.619 1.00 0.00 45 VAL A C 17
ATOM 23142 O O . VAL A 1 45 ? 13.853 -2.752 5.458 1.00 0.00 45 VAL A O 17
ATOM 23155 N N . GLU A 1 46 ? 16.027 -2.494 4.939 1.00 0.00 46 GLU A N 17
ATOM 23156 C CA . GLU A 1 46 ? 16.464 -2.390 6.326 1.00 0.00 46 GLU A CA 17
ATOM 23157 C C . GLU A 1 46 ? 15.901 -1.135 6.984 1.00 0.00 46 GLU A C 17
ATOM 23158 O O . GLU A 1 46 ? 15.154 -1.215 7.959 1.00 0.00 46 GLU A O 17
ATOM 23170 N N . GLU A 1 47 ? 16.263 0.025 6.444 1.00 0.00 47 GLU A N 17
ATOM 23171 C CA . GLU A 1 47 ? 15.794 1.299 6.979 1.00 0.00 47 GLU A CA 17
ATOM 23172 C C . GLU A 1 47 ? 14.270 1.360 6.983 1.00 0.00 47 GLU A C 17
ATOM 23173 O O . GLU A 1 47 ? 13.668 2.011 7.835 1.00 0.00 47 GLU A O 17
ATOM 23185 N N . PHE A 1 48 ? 13.655 0.678 6.023 1.00 0.00 48 PHE A N 17
ATOM 23186 C CA . PHE A 1 48 ? 12.201 0.655 5.913 1.00 0.00 48 PHE A CA 17
ATOM 23187 C C . PHE A 1 48 ? 11.568 0.028 7.153 1.00 0.00 48 PHE A C 17
ATOM 23188 O O . PHE A 1 48 ? 10.547 0.504 7.648 1.00 0.00 48 PHE A O 17
ATOM 23205 N N . ARG A 1 49 ? 12.182 -1.041 7.649 1.00 0.00 49 ARG A N 17
ATOM 23206 C CA . ARG A 1 49 ? 11.680 -1.732 8.831 1.00 0.00 49 ARG A CA 17
ATOM 23207 C C . ARG A 1 49 ? 11.614 -0.790 10.027 1.00 0.00 49 ARG A C 17
ATOM 23208 O O . ARG A 1 49 ? 10.578 -0.678 10.686 1.00 0.00 49 ARG A O 17
ATOM 23229 N N . GLY A 1 50 ? 12.724 -0.112 10.304 1.00 0.00 50 GLY A N 17
ATOM 23230 C CA . GLY A 1 50 ? 12.770 0.813 11.423 1.00 0.00 50 GLY A CA 17
ATOM 23231 C C . GLY A 1 50 ? 11.689 1.874 11.344 1.00 0.00 50 GLY A C 17
ATOM 23232 O O . GLY A 1 50 ? 11.271 2.421 12.365 1.00 0.00 50 GLY A O 17
ATOM 23236 N N . ILE A 1 51 ? 11.237 2.166 10.129 1.00 0.00 51 ILE A N 17
ATOM 23237 C CA . ILE A 1 51 ? 10.199 3.167 9.920 1.00 0.00 51 ILE A CA 17
ATOM 23238 C C . ILE A 1 51 ? 8.813 2.575 10.151 1.00 0.00 51 ILE A C 17
ATOM 23239 O O . ILE A 1 51 ? 7.972 3.177 10.819 1.00 0.00 51 ILE A O 17
ATOM 23255 N N . ILE A 1 52 ? 8.581 1.391 9.593 1.00 0.00 52 ILE A N 17
ATOM 23256 C CA . ILE A 1 52 ? 7.296 0.717 9.738 1.00 0.00 52 ILE A CA 17
ATOM 23257 C C . ILE A 1 52 ? 7.073 0.255 11.176 1.00 0.00 52 ILE A C 17
ATOM 23258 O O . ILE A 1 52 ? 5.935 0.152 11.636 1.00 0.00 52 ILE A O 17
ATOM 23274 N N . ARG A 1 53 ? 8.165 -0.023 11.883 1.00 0.00 53 ARG A N 17
ATOM 23275 C CA . ARG A 1 53 ? 8.084 -0.475 13.270 1.00 0.00 53 ARG A CA 17
ATOM 23276 C C . ARG A 1 53 ? 7.159 0.424 14.087 1.00 0.00 53 ARG A C 17
ATOM 23277 O O . ARG A 1 53 ? 6.151 -0.032 14.627 1.00 0.00 53 ARG A O 17
ATOM 23298 N N . ASP A 1 54 ? 7.507 1.703 14.166 1.00 0.00 54 ASP A N 17
ATOM 23299 C CA . ASP A 1 54 ? 6.707 2.670 14.913 1.00 0.00 54 ASP A CA 17
ATOM 23300 C C . ASP A 1 54 ? 6.044 3.677 13.975 1.00 0.00 54 ASP A C 17
ATOM 23301 O O . ASP A 1 54 ? 5.564 4.721 14.416 1.00 0.00 54 ASP A O 17
ATOM 23310 N N . GLY A 1 55 ? 6.023 3.365 12.680 1.00 0.00 55 GLY A N 17
ATOM 23311 C CA . GLY A 1 55 ? 5.418 4.262 11.714 1.00 0.00 55 GLY A CA 17
ATOM 23312 C C . GLY A 1 55 ? 3.990 3.885 11.378 1.00 0.00 55 GLY A C 17
ATOM 23313 O O . GLY A 1 55 ? 3.046 4.406 11.972 1.00 0.00 55 GLY A O 17
ATOM 23317 N N . LEU A 1 56 ? 3.828 2.979 10.419 1.00 0.00 56 LEU A N 17
ATOM 23318 C CA . LEU A 1 56 ? 2.504 2.536 10.000 1.00 0.00 56 LEU A CA 17
ATOM 23319 C C . LEU A 1 56 ? 2.209 1.125 10.509 1.00 0.00 56 LEU A C 17
ATOM 23320 O O . LEU A 1 56 ? 3.106 0.286 10.584 1.00 0.00 56 LEU A O 17
ATOM 23336 N N . PRO A 1 57 ? 0.942 0.846 10.861 1.00 0.00 57 PRO A N 17
ATOM 23337 C CA . PRO A 1 57 ? 0.535 -0.469 11.360 1.00 0.00 57 PRO A CA 17
ATOM 23338 C C . PRO A 1 57 ? 0.415 -1.496 10.244 1.00 0.00 57 PRO A C 17
ATOM 23339 O O . PRO A 1 57 ? -0.455 -1.394 9.378 1.00 0.00 57 PRO A O 17
ATOM 23350 N N . MET A 1 58 ? 1.296 -2.488 10.272 1.00 0.00 58 MET A N 17
ATOM 23351 C CA . MET A 1 58 ? 1.296 -3.539 9.265 1.00 0.00 58 MET A CA 17
ATOM 23352 C C . MET A 1 58 ? 1.875 -4.831 9.832 1.00 0.00 58 MET A C 17
ATOM 23353 O O . MET A 1 58 ? 2.869 -4.810 10.558 1.00 0.00 58 MET A O 17
ATOM 23367 N N . THR A 1 59 ? 1.253 -5.951 9.487 1.00 0.00 59 THR A N 17
ATOM 23368 C CA . THR A 1 59 ? 1.713 -7.255 9.955 1.00 0.00 59 THR A CA 17
ATOM 23369 C C . THR A 1 59 ? 2.939 -7.704 9.167 1.00 0.00 59 THR A C 17
ATOM 23370 O O . THR A 1 59 ? 3.072 -7.395 7.983 1.00 0.00 59 THR A O 17
ATOM 23381 N N . GLU A 1 60 ? 3.830 -8.443 9.829 1.00 0.00 60 GLU A N 17
ATOM 23382 C CA . GLU A 1 60 ? 5.050 -8.948 9.196 1.00 0.00 60 GLU A CA 17
ATOM 23383 C C . GLU A 1 60 ? 4.779 -9.385 7.768 1.00 0.00 60 GLU A C 17
ATOM 23384 O O . GLU A 1 60 ? 5.453 -8.965 6.836 1.00 0.00 60 GLU A O 17
ATOM 23396 N N . ALA A 1 61 ? 3.775 -10.227 7.614 1.00 0.00 61 ALA A N 17
ATOM 23397 C CA . ALA A 1 61 ? 3.379 -10.733 6.311 1.00 0.00 61 ALA A CA 17
ATOM 23398 C C . ALA A 1 61 ? 3.289 -9.600 5.295 1.00 0.00 61 ALA A C 17
ATOM 23399 O O . ALA A 1 61 ? 3.943 -9.634 4.261 1.00 0.00 61 ALA A O 17
ATOM 23406 N N . GLU A 1 62 ? 2.486 -8.588 5.606 1.00 0.00 62 GLU A N 17
ATOM 23407 C CA . GLU A 1 62 ? 2.336 -7.442 4.707 1.00 0.00 62 GLU A CA 17
ATOM 23408 C C . GLU A 1 62 ? 3.706 -6.884 4.344 1.00 0.00 62 GLU A C 17
ATOM 23409 O O . GLU A 1 62 ? 4.103 -6.889 3.179 1.00 0.00 62 GLU A O 17
ATOM 23421 N N . ILE A 1 63 ? 4.424 -6.413 5.356 1.00 0.00 63 ILE A N 17
ATOM 23422 C CA . ILE A 1 63 ? 5.762 -5.854 5.156 1.00 0.00 63 ILE A CA 17
ATOM 23423 C C . ILE A 1 63 ? 6.700 -6.879 4.533 1.00 0.00 63 ILE A C 17
ATOM 23424 O O . ILE A 1 63 ? 7.195 -6.690 3.425 1.00 0.00 63 ILE A O 17
ATOM 23440 N N . THR A 1 64 ? 6.940 -7.961 5.262 1.00 0.00 64 THR A N 17
ATOM 23441 C CA . THR A 1 64 ? 7.822 -9.032 4.808 1.00 0.00 64 THR A CA 17
ATOM 23442 C C . THR A 1 64 ? 7.479 -9.474 3.391 1.00 0.00 64 THR A C 17
ATOM 23443 O O . THR A 1 64 ? 8.348 -9.522 2.520 1.00 0.00 64 THR A O 17
ATOM 23454 N N . GLU A 1 65 ? 6.209 -9.795 3.161 1.00 0.00 65 GLU A N 17
ATOM 23455 C CA . GLU A 1 65 ? 5.776 -10.232 1.838 1.00 0.00 65 GLU A CA 17
ATOM 23456 C C . GLU A 1 65 ? 5.915 -9.106 0.839 1.00 0.00 65 GLU A C 17
ATOM 23457 O O . GLU A 1 65 ? 5.896 -9.312 -0.375 1.00 0.00 65 GLU A O 17
ATOM 23469 N N . PHE A 1 66 ? 6.069 -7.921 1.375 1.00 0.00 66 PHE A N 17
ATOM 23470 C CA . PHE A 1 66 ? 6.234 -6.729 0.568 1.00 0.00 66 PHE A CA 17
ATOM 23471 C C . PHE A 1 66 ? 7.714 -6.393 0.409 1.00 0.00 66 PHE A C 17
ATOM 23472 O O . PHE A 1 66 ? 8.113 -5.742 -0.557 1.00 0.00 66 PHE A O 17
ATOM 23489 N N . PHE A 1 67 ? 8.526 -6.845 1.363 1.00 0.00 67 PHE A N 17
ATOM 23490 C CA . PHE A 1 67 ? 9.962 -6.594 1.329 1.00 0.00 67 PHE A CA 17
ATOM 23491 C C . PHE A 1 67 ? 10.647 -7.503 0.316 1.00 0.00 67 PHE A C 17
ATOM 23492 O O . PHE A 1 67 ? 11.658 -7.134 -0.279 1.00 0.00 67 PHE A O 17
ATOM 23509 N N . GLU A 1 68 ? 10.090 -8.696 0.128 1.00 0.00 68 GLU A N 17
ATOM 23510 C CA . GLU A 1 68 ? 10.649 -9.662 -0.812 1.00 0.00 68 GLU A CA 17
ATOM 23511 C C . GLU A 1 68 ? 9.984 -9.544 -2.182 1.00 0.00 68 GLU A C 17
ATOM 23512 O O . GLU A 1 68 ? 10.584 -9.880 -3.202 1.00 0.00 68 GLU A O 17
ATOM 23524 N N . ALA A 1 69 ? 8.741 -9.073 -2.195 1.00 0.00 69 ALA A N 17
ATOM 23525 C CA . ALA A 1 69 ? 7.996 -8.918 -3.441 1.00 0.00 69 ALA A CA 17
ATOM 23526 C C . ALA A 1 69 ? 8.341 -7.622 -4.151 1.00 0.00 69 ALA A C 17
ATOM 23527 O O . ALA A 1 69 ? 7.969 -7.401 -5.303 1.00 0.00 69 ALA A O 17
ATOM 23534 N N . ALA A 1 70 ? 9.050 -6.778 -3.445 1.00 0.00 70 ALA A N 17
ATOM 23535 C CA . ALA A 1 70 ? 9.469 -5.483 -3.972 1.00 0.00 70 ALA A CA 17
ATOM 23536 C C . ALA A 1 70 ? 10.866 -5.558 -4.577 1.00 0.00 70 ALA A C 17
ATOM 23537 O O . ALA A 1 70 ? 11.166 -4.874 -5.555 1.00 0.00 70 ALA A O 17
ATOM 23544 N N . ASP A 1 71 ? 11.719 -6.392 -3.990 1.00 0.00 71 ASP A N 17
ATOM 23545 C CA . ASP A 1 71 ? 13.085 -6.552 -4.475 1.00 0.00 71 ASP A CA 17
ATOM 23546 C C . ASP A 1 71 ? 13.281 -7.931 -5.106 1.00 0.00 71 ASP A C 17
ATOM 23547 O O . ASP A 1 71 ? 13.058 -8.955 -4.459 1.00 0.00 71 ASP A O 17
ATOM 23556 N N . PRO A 1 72 ? 13.698 -7.981 -6.385 1.00 0.00 72 PRO A N 17
ATOM 23557 C CA . PRO A 1 72 ? 13.915 -9.247 -7.093 1.00 0.00 72 PRO A CA 17
ATOM 23558 C C . PRO A 1 72 ? 15.108 -10.024 -6.546 1.00 0.00 72 PRO A C 17
ATOM 23559 O O . PRO A 1 72 ? 15.017 -11.226 -6.296 1.00 0.00 72 PRO A O 17
ATOM 23570 N N . ASN A 1 73 ? 16.227 -9.332 -6.363 1.00 0.00 73 ASN A N 17
ATOM 23571 C CA . ASN A 1 73 ? 17.439 -9.958 -5.848 1.00 0.00 73 ASN A CA 17
ATOM 23572 C C . ASN A 1 73 ? 17.268 -10.365 -4.389 1.00 0.00 73 ASN A C 17
ATOM 23573 O O . ASN A 1 73 ? 17.873 -11.333 -3.928 1.00 0.00 73 ASN A O 17
ATOM 23584 N N . ASN A 1 74 ? 16.446 -9.612 -3.663 1.00 0.00 74 ASN A N 17
ATOM 23585 C CA . ASN A 1 74 ? 16.196 -9.880 -2.249 1.00 0.00 74 ASN A CA 17
ATOM 23586 C C . ASN A 1 74 ? 17.400 -9.472 -1.410 1.00 0.00 74 ASN A C 17
ATOM 23587 O O . ASN A 1 74 ? 17.587 -9.954 -0.294 1.00 0.00 74 ASN A O 17
ATOM 23598 N N . THR A 1 75 ? 18.215 -8.577 -1.960 1.00 0.00 75 THR A N 17
ATOM 23599 C CA . THR A 1 75 ? 19.401 -8.098 -1.268 1.00 0.00 75 THR A CA 17
ATOM 23600 C C . THR A 1 75 ? 19.028 -7.292 -0.029 1.00 0.00 75 THR A C 17
ATOM 23601 O O . THR A 1 75 ? 19.867 -7.040 0.837 1.00 0.00 75 THR A O 17
ATOM 23612 N N . GLY A 1 76 ? 17.766 -6.882 0.048 1.00 0.00 76 GLY A N 17
ATOM 23613 C CA . GLY A 1 76 ? 17.305 -6.103 1.179 1.00 0.00 76 GLY A CA 17
ATOM 23614 C C . GLY A 1 76 ? 17.178 -4.631 0.846 1.00 0.00 76 GLY A C 17
ATOM 23615 O O . GLY A 1 76 ? 17.195 -3.780 1.735 1.00 0.00 76 GLY A O 17
ATOM 23619 N N . PHE A 1 77 ? 17.043 -4.331 -0.442 1.00 0.00 77 PHE A N 17
ATOM 23620 C CA . PHE A 1 77 ? 16.901 -2.955 -0.892 1.00 0.00 77 PHE A CA 17
ATOM 23621 C C . PHE A 1 77 ? 15.642 -2.799 -1.738 1.00 0.00 77 PHE A C 17
ATOM 23622 O O . PHE A 1 77 ? 15.411 -3.567 -2.672 1.00 0.00 77 PHE A O 17
ATOM 23639 N N . ILE A 1 78 ? 14.828 -1.807 -1.400 1.00 0.00 78 ILE A N 17
ATOM 23640 C CA . ILE A 1 78 ? 13.588 -1.559 -2.124 1.00 0.00 78 ILE A CA 17
ATOM 23641 C C . ILE A 1 78 ? 13.739 -0.432 -3.132 1.00 0.00 78 ILE A C 17
ATOM 23642 O O . ILE A 1 78 ? 14.440 0.549 -2.891 1.00 0.00 78 ILE A O 17
ATOM 23658 N N . ASP A 1 79 ? 13.017 -0.556 -4.236 1.00 0.00 79 ASP A N 17
ATOM 23659 C CA . ASP A 1 79 ? 13.004 0.475 -5.251 1.00 0.00 79 ASP A CA 17
ATOM 23660 C C . ASP A 1 79 ? 11.847 1.413 -4.938 1.00 0.00 79 ASP A C 17
ATOM 23661 O O . ASP A 1 79 ? 10.701 1.119 -5.273 1.00 0.00 79 ASP A O 17
ATOM 23670 N N . TYR A 1 80 ? 12.153 2.512 -4.248 1.00 0.00 80 TYR A N 17
ATOM 23671 C CA . TYR A 1 80 ? 11.142 3.486 -3.828 1.00 0.00 80 TYR A CA 17
ATOM 23672 C C . TYR A 1 80 ? 9.943 3.524 -4.774 1.00 0.00 80 TYR A C 17
ATOM 23673 O O . TYR A 1 80 ? 8.798 3.610 -4.332 1.00 0.00 80 TYR A O 17
ATOM 23691 N N . LYS A 1 81 ? 10.209 3.452 -6.075 1.00 0.00 81 LYS A N 17
ATOM 23692 C CA . LYS A 1 81 ? 9.139 3.472 -7.065 1.00 0.00 81 LYS A CA 17
ATOM 23693 C C . LYS A 1 81 ? 8.263 2.232 -6.937 1.00 0.00 81 LYS A C 17
ATOM 23694 O O . LYS A 1 81 ? 7.050 2.334 -6.761 1.00 0.00 81 LYS A O 17
ATOM 23713 N N . ALA A 1 82 ? 8.886 1.057 -7.012 1.00 0.00 82 ALA A N 17
ATOM 23714 C CA . ALA A 1 82 ? 8.159 -0.202 -6.889 1.00 0.00 82 ALA A CA 17
ATOM 23715 C C . ALA A 1 82 ? 7.301 -0.205 -5.629 1.00 0.00 82 ALA A C 17
ATOM 23716 O O . ALA A 1 82 ? 6.265 -0.866 -5.567 1.00 0.00 82 ALA A O 17
ATOM 23723 N N . PHE A 1 83 ? 7.747 0.544 -4.626 1.00 0.00 83 PHE A N 17
ATOM 23724 C CA . PHE A 1 83 ? 7.033 0.640 -3.361 1.00 0.00 83 PHE A CA 17
ATOM 23725 C C . PHE A 1 83 ? 6.023 1.783 -3.394 1.00 0.00 83 PHE A C 17
ATOM 23726 O O . PHE A 1 83 ? 4.971 1.713 -2.762 1.00 0.00 83 PHE A O 17
ATOM 23743 N N . ALA A 1 84 ? 6.354 2.833 -4.139 1.00 0.00 84 ALA A N 17
ATOM 23744 C CA . ALA A 1 84 ? 5.479 3.993 -4.259 1.00 0.00 84 ALA A CA 17
ATOM 23745 C C . ALA A 1 84 ? 4.363 3.744 -5.269 1.00 0.00 84 ALA A C 17
ATOM 23746 O O . ALA A 1 84 ? 3.330 4.413 -5.244 1.00 0.00 84 ALA A O 17
ATOM 23753 N N . ALA A 1 85 ? 4.574 2.777 -6.161 1.00 0.00 85 ALA A N 17
ATOM 23754 C CA . ALA A 1 85 ? 3.581 2.445 -7.177 1.00 0.00 85 ALA A CA 17
ATOM 23755 C C . ALA A 1 85 ? 2.380 1.734 -6.581 1.00 0.00 85 ALA A C 17
ATOM 23756 O O . ALA A 1 85 ? 1.348 1.561 -7.231 1.00 0.00 85 ALA A O 17
ATOM 23763 N N . MET A 1 86 ? 2.532 1.331 -5.343 1.00 0.00 86 MET A N 17
ATOM 23764 C CA . MET A 1 86 ? 1.478 0.634 -4.617 1.00 0.00 86 MET A CA 17
ATOM 23765 C C . MET A 1 86 ? 0.370 1.600 -4.212 1.00 0.00 86 MET A C 17
ATOM 23766 O O . MET A 1 86 ? -0.804 1.233 -4.170 1.00 0.00 86 MET A O 17
ATOM 23780 N N . LEU A 1 87 ? 0.754 2.839 -3.916 1.00 0.00 87 LEU A N 17
ATOM 23781 C CA . LEU A 1 87 ? -0.209 3.862 -3.515 1.00 0.00 87 LEU A CA 17
ATOM 23782 C C . LEU A 1 87 ? -0.637 4.713 -4.693 1.00 0.00 87 LEU A C 17
ATOM 23783 O O . LEU A 1 87 ? -1.531 5.553 -4.596 1.00 0.00 87 LEU A O 17
ATOM 23799 N N . TYR A 1 88 ? 0.019 4.472 -5.791 1.00 0.00 88 TYR A N 17
ATOM 23800 C CA . TYR A 1 88 ? -0.243 5.184 -7.037 1.00 0.00 88 TYR A CA 17
ATOM 23801 C C . TYR A 1 88 ? -0.526 4.209 -8.176 1.00 0.00 88 TYR A C 17
ATOM 23802 O O . TYR A 1 88 ? -0.371 4.548 -9.349 1.00 0.00 88 TYR A O 17
ATOM 23820 N N . SER A 1 89 ? -0.940 2.997 -7.823 1.00 0.00 89 SER A N 17
ATOM 23821 C CA . SER A 1 89 ? -1.244 1.973 -8.816 1.00 0.00 89 SER A CA 17
ATOM 23822 C C . SER A 1 89 ? -2.666 2.133 -9.344 1.00 0.00 89 SER A C 17
ATOM 23823 O O . SER A 1 89 ? -3.569 1.388 -8.964 1.00 0.00 89 SER A O 17
ATOM 23831 N N . VAL A 1 90 ? -2.859 3.112 -10.223 1.00 0.00 90 VAL A N 17
ATOM 23832 C CA . VAL A 1 90 ? -4.171 3.371 -10.803 1.00 0.00 90 VAL A CA 17
ATOM 23833 C C . VAL A 1 90 ? -4.043 4.005 -12.185 1.00 0.00 90 VAL A C 17
ATOM 23834 O O . VAL A 1 90 ? -4.411 5.162 -12.388 1.00 0.00 90 VAL A O 17
ATOM 23847 N N . ASP A 1 91 ? -3.520 3.235 -13.135 1.00 0.00 91 ASP A N 17
ATOM 23848 C CA . ASP A 1 91 ? -3.342 3.720 -14.499 1.00 0.00 91 ASP A CA 17
ATOM 23849 C C . ASP A 1 91 ? -4.678 4.133 -15.109 1.00 0.00 91 ASP A C 17
ATOM 23850 O O . ASP A 1 91 ? -5.741 3.791 -14.590 1.00 0.00 91 ASP A O 17
ATOM 23859 N N . GLU A 1 92 ? -4.615 4.872 -16.211 1.00 0.00 92 GLU A N 17
ATOM 23860 C CA . GLU A 1 92 ? -5.820 5.334 -16.892 1.00 0.00 92 GLU A CA 17
ATOM 23861 C C . GLU A 1 92 ? -6.675 4.155 -17.344 1.00 0.00 92 GLU A C 17
ATOM 23862 O O . GLU A 1 92 ? -6.158 3.077 -17.644 1.00 0.00 92 GLU A O 17
ATOM 23874 N N . SER A 1 93 ? -7.987 4.366 -17.392 1.00 0.00 93 SER A N 17
ATOM 23875 C CA . SER A 1 93 ? -8.914 3.321 -17.809 1.00 0.00 93 SER A CA 17
ATOM 23876 C C . SER A 1 93 ? -9.125 3.348 -19.319 1.00 0.00 93 SER A C 17
ATOM 23877 O O . SER A 1 93 ? -8.444 4.148 -19.995 1.00 0.00 93 SER A O 17
ATOM 23886 N N . MET A 1 1 ? -20.881 -32.678 11.302 1.00 0.00 1 MET A N 18
ATOM 23887 C CA . MET A 1 1 ? -19.891 -31.614 10.993 1.00 0.00 1 MET A CA 18
ATOM 23888 C C . MET A 1 1 ? -20.060 -30.416 11.923 1.00 0.00 1 MET A C 18
ATOM 23889 O O . MET A 1 1 ? -20.967 -30.386 12.752 1.00 0.00 1 MET A O 18
ATOM 23905 N N . GLY A 1 2 ? -19.180 -29.431 11.775 1.00 0.00 2 GLY A N 18
ATOM 23906 C CA . GLY A 1 2 ? -19.249 -28.246 12.609 1.00 0.00 2 GLY A CA 18
ATOM 23907 C C . GLY A 1 2 ? -17.887 -27.812 13.116 1.00 0.00 2 GLY A C 18
ATOM 23908 O O . GLY A 1 2 ? -17.621 -27.858 14.317 1.00 0.00 2 GLY A O 18
ATOM 23912 N N . SER A 1 3 ? -17.021 -27.392 12.199 1.00 0.00 3 SER A N 18
ATOM 23913 C CA . SER A 1 3 ? -15.680 -26.950 12.560 1.00 0.00 3 SER A CA 18
ATOM 23914 C C . SER A 1 3 ? -15.564 -25.430 12.466 1.00 0.00 3 SER A C 18
ATOM 23915 O O . SER A 1 3 ? -14.918 -24.901 11.562 1.00 0.00 3 SER A O 18
ATOM 23923 N N . SER A 1 4 ? -16.196 -24.736 13.407 1.00 0.00 4 SER A N 18
ATOM 23924 C CA . SER A 1 4 ? -16.165 -23.277 13.431 1.00 0.00 4 SER A CA 18
ATOM 23925 C C . SER A 1 4 ? -15.460 -22.769 14.684 1.00 0.00 4 SER A C 18
ATOM 23926 O O . SER A 1 4 ? -14.721 -21.784 14.636 1.00 0.00 4 SER A O 18
ATOM 23934 N N . HIS A 1 5 ? -15.691 -23.446 15.805 1.00 0.00 5 HIS A N 18
ATOM 23935 C CA . HIS A 1 5 ? -15.078 -23.062 17.070 1.00 0.00 5 HIS A CA 18
ATOM 23936 C C . HIS A 1 5 ? -15.494 -21.651 17.473 1.00 0.00 5 HIS A C 18
ATOM 23937 O O . HIS A 1 5 ? -14.740 -20.933 18.128 1.00 0.00 5 HIS A O 18
ATOM 23952 N N . HIS A 1 6 ? -16.703 -21.261 17.076 1.00 0.00 6 HIS A N 18
ATOM 23953 C CA . HIS A 1 6 ? -17.219 -19.935 17.396 1.00 0.00 6 HIS A CA 18
ATOM 23954 C C . HIS A 1 6 ? -16.315 -18.845 16.831 1.00 0.00 6 HIS A C 18
ATOM 23955 O O . HIS A 1 6 ? -15.337 -18.446 17.465 1.00 0.00 6 HIS A O 18
ATOM 23970 N N . HIS A 1 7 ? -16.646 -18.367 15.636 1.00 0.00 7 HIS A N 18
ATOM 23971 C CA . HIS A 1 7 ? -15.862 -17.323 14.987 1.00 0.00 7 HIS A CA 18
ATOM 23972 C C . HIS A 1 7 ? -16.578 -16.797 13.747 1.00 0.00 7 HIS A C 18
ATOM 23973 O O . HIS A 1 7 ? -17.144 -15.705 13.761 1.00 0.00 7 HIS A O 18
ATOM 23988 N N . HIS A 1 8 ? -16.549 -17.583 12.675 1.00 0.00 8 HIS A N 18
ATOM 23989 C CA . HIS A 1 8 ? -17.196 -17.196 11.426 1.00 0.00 8 HIS A CA 18
ATOM 23990 C C . HIS A 1 8 ? -16.609 -15.895 10.889 1.00 0.00 8 HIS A C 18
ATOM 23991 O O . HIS A 1 8 ? -15.752 -15.280 11.525 1.00 0.00 8 HIS A O 18
ATOM 24006 N N . HIS A 1 9 ? -17.078 -15.478 9.718 1.00 0.00 9 HIS A N 18
ATOM 24007 C CA . HIS A 1 9 ? -16.599 -14.249 9.097 1.00 0.00 9 HIS A CA 18
ATOM 24008 C C . HIS A 1 9 ? -17.644 -13.682 8.139 1.00 0.00 9 HIS A C 18
ATOM 24009 O O . HIS A 1 9 ? -18.084 -14.361 7.213 1.00 0.00 9 HIS A O 18
ATOM 24024 N N . HIS A 1 10 ? -18.033 -12.433 8.371 1.00 0.00 10 HIS A N 18
ATOM 24025 C CA . HIS A 1 10 ? -19.025 -11.774 7.529 1.00 0.00 10 HIS A CA 18
ATOM 24026 C C . HIS A 1 10 ? -18.350 -10.953 6.435 1.00 0.00 10 HIS A C 18
ATOM 24027 O O . HIS A 1 10 ? -17.161 -10.647 6.518 1.00 0.00 10 HIS A O 18
ATOM 24042 N N . SER A 1 11 ? -19.118 -10.597 5.410 1.00 0.00 11 SER A N 18
ATOM 24043 C CA . SER A 1 11 ? -18.593 -9.811 4.299 1.00 0.00 11 SER A CA 18
ATOM 24044 C C . SER A 1 11 ? -19.725 -9.137 3.529 1.00 0.00 11 SER A C 18
ATOM 24045 O O . SER A 1 11 ? -19.663 -9.001 2.307 1.00 0.00 11 SER A O 18
ATOM 24053 N N . SER A 1 12 ? -20.758 -8.717 4.252 1.00 0.00 12 SER A N 18
ATOM 24054 C CA . SER A 1 12 ? -21.904 -8.057 3.637 1.00 0.00 12 SER A CA 18
ATOM 24055 C C . SER A 1 12 ? -22.582 -8.975 2.625 1.00 0.00 12 SER A C 18
ATOM 24056 O O . SER A 1 12 ? -22.079 -9.179 1.520 1.00 0.00 12 SER A O 18
ATOM 24064 N N . GLY A 1 13 ? -23.728 -9.528 3.010 1.00 0.00 13 GLY A N 18
ATOM 24065 C CA . GLY A 1 13 ? -24.456 -10.417 2.127 1.00 0.00 13 GLY A CA 18
ATOM 24066 C C . GLY A 1 13 ? -25.558 -9.706 1.366 1.00 0.00 13 GLY A C 18
ATOM 24067 O O . GLY A 1 13 ? -26.682 -9.588 1.851 1.00 0.00 13 GLY A O 18
ATOM 24071 N N . LEU A 1 14 ? -25.233 -9.229 0.167 1.00 0.00 14 LEU A N 18
ATOM 24072 C CA . LEU A 1 14 ? -26.203 -8.524 -0.663 1.00 0.00 14 LEU A CA 18
ATOM 24073 C C . LEU A 1 14 ? -25.892 -8.716 -2.143 1.00 0.00 14 LEU A C 18
ATOM 24074 O O . LEU A 1 14 ? -26.761 -9.101 -2.925 1.00 0.00 14 LEU A O 18
ATOM 24090 N N . VAL A 1 15 ? -24.647 -8.445 -2.520 1.00 0.00 15 VAL A N 18
ATOM 24091 C CA . VAL A 1 15 ? -24.222 -8.587 -3.908 1.00 0.00 15 VAL A CA 18
ATOM 24092 C C . VAL A 1 15 ? -22.740 -8.246 -4.065 1.00 0.00 15 VAL A C 18
ATOM 24093 O O . VAL A 1 15 ? -22.382 -7.105 -4.355 1.00 0.00 15 VAL A O 18
ATOM 24106 N N . PRO A 1 16 ? -21.854 -9.240 -3.875 1.00 0.00 16 PRO A N 18
ATOM 24107 C CA . PRO A 1 16 ? -20.406 -9.040 -3.997 1.00 0.00 16 PRO A CA 18
ATOM 24108 C C . PRO A 1 16 ? -20.022 -8.381 -5.319 1.00 0.00 16 PRO A C 18
ATOM 24109 O O . PRO A 1 16 ? -20.334 -8.894 -6.393 1.00 0.00 16 PRO A O 18
ATOM 24120 N N . ARG A 1 17 ? -19.342 -7.242 -5.230 1.00 0.00 17 ARG A N 18
ATOM 24121 C CA . ARG A 1 17 ? -18.915 -6.513 -6.419 1.00 0.00 17 ARG A CA 18
ATOM 24122 C C . ARG A 1 17 ? -17.462 -6.072 -6.293 1.00 0.00 17 ARG A C 18
ATOM 24123 O O . ARG A 1 17 ? -16.949 -5.895 -5.188 1.00 0.00 17 ARG A O 18
ATOM 24144 N N . GLY A 1 18 ? -16.801 -5.897 -7.433 1.00 0.00 18 GLY A N 18
ATOM 24145 C CA . GLY A 1 18 ? -15.413 -5.477 -7.428 1.00 0.00 18 GLY A CA 18
ATOM 24146 C C . GLY A 1 18 ? -15.229 -4.084 -6.859 1.00 0.00 18 GLY A C 18
ATOM 24147 O O . GLY A 1 18 ? -16.203 -3.391 -6.570 1.00 0.00 18 GLY A O 18
ATOM 24151 N N . SER A 1 19 ? -13.974 -3.674 -6.698 1.00 0.00 19 SER A N 18
ATOM 24152 C CA . SER A 1 19 ? -13.666 -2.355 -6.159 1.00 0.00 19 SER A CA 18
ATOM 24153 C C . SER A 1 19 ? -14.240 -2.192 -4.755 1.00 0.00 19 SER A C 18
ATOM 24154 O O . SER A 1 19 ? -15.325 -1.638 -4.578 1.00 0.00 19 SER A O 18
ATOM 24162 N N . HIS A 1 20 ? -13.504 -2.678 -3.761 1.00 0.00 20 HIS A N 18
ATOM 24163 C CA . HIS A 1 20 ? -13.940 -2.587 -2.371 1.00 0.00 20 HIS A CA 18
ATOM 24164 C C . HIS A 1 20 ? -13.778 -1.166 -1.842 1.00 0.00 20 HIS A C 18
ATOM 24165 O O . HIS A 1 20 ? -14.756 -0.439 -1.676 1.00 0.00 20 HIS A O 18
ATOM 24180 N N . MET A 1 21 ? -12.533 -0.777 -1.581 1.00 0.00 21 MET A N 18
ATOM 24181 C CA . MET A 1 21 ? -12.242 0.559 -1.071 1.00 0.00 21 MET A CA 18
ATOM 24182 C C . MET A 1 21 ? -10.772 0.909 -1.269 1.00 0.00 21 MET A C 18
ATOM 24183 O O . MET A 1 21 ? -9.903 0.039 -1.215 1.00 0.00 21 MET A O 18
ATOM 24197 N N . SER A 1 22 ? -10.500 2.190 -1.499 1.00 0.00 22 SER A N 18
ATOM 24198 C CA . SER A 1 22 ? -9.134 2.657 -1.705 1.00 0.00 22 SER A CA 18
ATOM 24199 C C . SER A 1 22 ? -8.572 3.313 -0.449 1.00 0.00 22 SER A C 18
ATOM 24200 O O . SER A 1 22 ? -7.469 3.859 -0.458 1.00 0.00 22 SER A O 18
ATOM 24208 N N . ASP A 1 23 ? -9.341 3.254 0.623 1.00 0.00 23 ASP A N 18
ATOM 24209 C CA . ASP A 1 23 ? -8.935 3.840 1.898 1.00 0.00 23 ASP A CA 18
ATOM 24210 C C . ASP A 1 23 ? -7.805 3.058 2.536 1.00 0.00 23 ASP A C 18
ATOM 24211 O O . ASP A 1 23 ? -7.142 3.524 3.463 1.00 0.00 23 ASP A O 18
ATOM 24220 N N . GLU A 1 24 ? -7.599 1.872 2.025 1.00 0.00 24 GLU A N 18
ATOM 24221 C CA . GLU A 1 24 ? -6.548 0.989 2.518 1.00 0.00 24 GLU A CA 18
ATOM 24222 C C . GLU A 1 24 ? -5.172 1.578 2.263 1.00 0.00 24 GLU A C 18
ATOM 24223 O O . GLU A 1 24 ? -4.175 1.167 2.858 1.00 0.00 24 GLU A O 18
ATOM 24235 N N . LYS A 1 25 ? -5.145 2.548 1.383 1.00 0.00 25 LYS A N 18
ATOM 24236 C CA . LYS A 1 25 ? -3.916 3.241 1.021 1.00 0.00 25 LYS A CA 18
ATOM 24237 C C . LYS A 1 25 ? -3.714 4.474 1.897 1.00 0.00 25 LYS A C 18
ATOM 24238 O O . LYS A 1 25 ? -2.585 4.902 2.133 1.00 0.00 25 LYS A O 18
ATOM 24257 N N . THR A 1 26 ? -4.820 5.041 2.374 1.00 0.00 26 THR A N 18
ATOM 24258 C CA . THR A 1 26 ? -4.765 6.225 3.222 1.00 0.00 26 THR A CA 18
ATOM 24259 C C . THR A 1 26 ? -4.121 5.899 4.562 1.00 0.00 26 THR A C 18
ATOM 24260 O O . THR A 1 26 ? -3.491 6.757 5.180 1.00 0.00 26 THR A O 18
ATOM 24271 N N . GLN A 1 27 ? -4.253 4.652 4.997 1.00 0.00 27 GLN A N 18
ATOM 24272 C CA . GLN A 1 27 ? -3.646 4.230 6.253 1.00 0.00 27 GLN A CA 18
ATOM 24273 C C . GLN A 1 27 ? -2.134 4.438 6.188 1.00 0.00 27 GLN A C 18
ATOM 24274 O O . GLN A 1 27 ? -1.466 4.579 7.213 1.00 0.00 27 GLN A O 18
ATOM 24288 N N . LEU A 1 28 ? -1.610 4.462 4.964 1.00 0.00 28 LEU A N 18
ATOM 24289 C CA . LEU A 1 28 ? -0.185 4.662 4.729 1.00 0.00 28 LEU A CA 18
ATOM 24290 C C . LEU A 1 28 ? 0.161 6.138 4.627 1.00 0.00 28 LEU A C 18
ATOM 24291 O O . LEU A 1 28 ? 1.328 6.528 4.634 1.00 0.00 28 LEU A O 18
ATOM 24307 N N . ILE A 1 29 ? -0.874 6.938 4.530 1.00 0.00 29 ILE A N 18
ATOM 24308 C CA . ILE A 1 29 ? -0.742 8.391 4.420 1.00 0.00 29 ILE A CA 18
ATOM 24309 C C . ILE A 1 29 ? -0.202 9.006 5.689 1.00 0.00 29 ILE A C 18
ATOM 24310 O O . ILE A 1 29 ? 0.222 10.161 5.724 1.00 0.00 29 ILE A O 18
ATOM 24326 N N . GLU A 1 30 ? -0.224 8.209 6.710 1.00 0.00 30 GLU A N 18
ATOM 24327 C CA . GLU A 1 30 ? 0.260 8.603 8.028 1.00 0.00 30 GLU A CA 18
ATOM 24328 C C . GLU A 1 30 ? 1.779 8.588 8.093 1.00 0.00 30 GLU A C 18
ATOM 24329 O O . GLU A 1 30 ? 2.377 8.857 9.135 1.00 0.00 30 GLU A O 18
ATOM 24341 N N . ALA A 1 31 ? 2.388 8.273 6.970 1.00 0.00 31 ALA A N 18
ATOM 24342 C CA . ALA A 1 31 ? 3.841 8.215 6.867 1.00 0.00 31 ALA A CA 18
ATOM 24343 C C . ALA A 1 31 ? 4.409 9.545 6.382 1.00 0.00 31 ALA A C 18
ATOM 24344 O O . ALA A 1 31 ? 5.528 9.919 6.732 1.00 0.00 31 ALA A O 18
ATOM 24351 N N . PHE A 1 32 ? 3.629 10.255 5.574 1.00 0.00 32 PHE A N 18
ATOM 24352 C CA . PHE A 1 32 ? 4.053 11.545 5.039 1.00 0.00 32 PHE A CA 18
ATOM 24353 C C . PHE A 1 32 ? 4.345 12.533 6.166 1.00 0.00 32 PHE A C 18
ATOM 24354 O O . PHE A 1 32 ? 5.175 13.430 6.018 1.00 0.00 32 PHE A O 18
ATOM 24371 N N . TYR A 1 33 ? 3.657 12.362 7.291 1.00 0.00 33 TYR A N 18
ATOM 24372 C CA . TYR A 1 33 ? 3.844 13.240 8.440 1.00 0.00 33 TYR A CA 18
ATOM 24373 C C . TYR A 1 33 ? 4.798 12.616 9.456 1.00 0.00 33 TYR A C 18
ATOM 24374 O O . TYR A 1 33 ? 4.709 12.890 10.652 1.00 0.00 33 TYR A O 18
ATOM 24392 N N . ASN A 1 34 ? 5.709 11.778 8.970 1.00 0.00 34 ASN A N 18
ATOM 24393 C CA . ASN A 1 34 ? 6.678 11.118 9.838 1.00 0.00 34 ASN A CA 18
ATOM 24394 C C . ASN A 1 34 ? 7.753 10.413 9.018 1.00 0.00 34 ASN A C 18
ATOM 24395 O O . ASN A 1 34 ? 8.262 9.365 9.415 1.00 0.00 34 ASN A O 18
ATOM 24406 N N . PHE A 1 35 ? 8.092 10.994 7.871 1.00 0.00 35 PHE A N 18
ATOM 24407 C CA . PHE A 1 35 ? 9.107 10.422 6.995 1.00 0.00 35 PHE A CA 18
ATOM 24408 C C . PHE A 1 35 ? 9.333 11.311 5.775 1.00 0.00 35 PHE A C 18
ATOM 24409 O O . PHE A 1 35 ? 8.862 11.010 4.679 1.00 0.00 35 PHE A O 18
ATOM 24426 N N . ASP A 1 36 ? 10.058 12.407 5.975 1.00 0.00 36 ASP A N 18
ATOM 24427 C CA . ASP A 1 36 ? 10.346 13.339 4.891 1.00 0.00 36 ASP A CA 18
ATOM 24428 C C . ASP A 1 36 ? 11.634 14.111 5.166 1.00 0.00 36 ASP A C 18
ATOM 24429 O O . ASP A 1 36 ? 11.609 15.322 5.390 1.00 0.00 36 ASP A O 18
ATOM 24438 N N . GLY A 1 37 ? 12.757 13.403 5.146 1.00 0.00 37 GLY A N 18
ATOM 24439 C CA . GLY A 1 37 ? 14.039 14.036 5.394 1.00 0.00 37 GLY A CA 18
ATOM 24440 C C . GLY A 1 37 ? 14.827 14.264 4.120 1.00 0.00 37 GLY A C 18
ATOM 24441 O O . GLY A 1 37 ? 14.738 15.330 3.508 1.00 0.00 37 GLY A O 18
ATOM 24445 N N . ASP A 1 38 ? 15.602 13.262 3.719 1.00 0.00 38 ASP A N 18
ATOM 24446 C CA . ASP A 1 38 ? 16.411 13.359 2.507 1.00 0.00 38 ASP A CA 18
ATOM 24447 C C . ASP A 1 38 ? 17.176 12.063 2.259 1.00 0.00 38 ASP A C 18
ATOM 24448 O O . ASP A 1 38 ? 18.383 11.988 2.493 1.00 0.00 38 ASP A O 18
ATOM 24457 N N . TYR A 1 39 ? 16.469 11.044 1.783 1.00 0.00 39 TYR A N 18
ATOM 24458 C CA . TYR A 1 39 ? 17.083 9.752 1.501 1.00 0.00 39 TYR A CA 18
ATOM 24459 C C . TYR A 1 39 ? 17.120 9.477 0.001 1.00 0.00 39 TYR A C 18
ATOM 24460 O O . TYR A 1 39 ? 17.198 8.326 -0.428 1.00 0.00 39 TYR A O 18
ATOM 24478 N N . ASP A 1 40 ? 17.066 10.542 -0.796 1.00 0.00 40 ASP A N 18
ATOM 24479 C CA . ASP A 1 40 ? 17.096 10.415 -2.250 1.00 0.00 40 ASP A CA 18
ATOM 24480 C C . ASP A 1 40 ? 16.011 9.460 -2.743 1.00 0.00 40 ASP A C 18
ATOM 24481 O O . ASP A 1 40 ? 16.133 8.868 -3.816 1.00 0.00 40 ASP A O 18
ATOM 24490 N N . GLY A 1 41 ? 14.949 9.314 -1.956 1.00 0.00 41 GLY A N 18
ATOM 24491 C CA . GLY A 1 41 ? 13.862 8.430 -2.333 1.00 0.00 41 GLY A CA 18
ATOM 24492 C C . GLY A 1 41 ? 14.157 6.977 -2.014 1.00 0.00 41 GLY A C 18
ATOM 24493 O O . GLY A 1 41 ? 13.403 6.329 -1.285 1.00 0.00 41 GLY A O 18
ATOM 24497 N N . PHE A 1 42 ? 15.256 6.462 -2.558 1.00 0.00 42 PHE A N 18
ATOM 24498 C CA . PHE A 1 42 ? 15.649 5.077 -2.330 1.00 0.00 42 PHE A CA 18
ATOM 24499 C C . PHE A 1 42 ? 15.755 4.776 -0.838 1.00 0.00 42 PHE A C 18
ATOM 24500 O O . PHE A 1 42 ? 16.487 5.444 -0.108 1.00 0.00 42 PHE A O 18
ATOM 24517 N N . VAL A 1 43 ? 15.017 3.764 -0.395 1.00 0.00 43 VAL A N 18
ATOM 24518 C CA . VAL A 1 43 ? 15.023 3.371 1.008 1.00 0.00 43 VAL A CA 18
ATOM 24519 C C . VAL A 1 43 ? 15.092 1.852 1.144 1.00 0.00 43 VAL A C 18
ATOM 24520 O O . VAL A 1 43 ? 14.112 1.150 0.897 1.00 0.00 43 VAL A O 18
ATOM 24533 N N . SER A 1 44 ? 16.259 1.353 1.537 1.00 0.00 44 SER A N 18
ATOM 24534 C CA . SER A 1 44 ? 16.461 -0.081 1.705 1.00 0.00 44 SER A CA 18
ATOM 24535 C C . SER A 1 44 ? 15.488 -0.656 2.730 1.00 0.00 44 SER A C 18
ATOM 24536 O O . SER A 1 44 ? 15.025 0.048 3.626 1.00 0.00 44 SER A O 18
ATOM 24544 N N . VAL A 1 45 ? 15.189 -1.945 2.591 1.00 0.00 45 VAL A N 18
ATOM 24545 C CA . VAL A 1 45 ? 14.276 -2.624 3.503 1.00 0.00 45 VAL A CA 18
ATOM 24546 C C . VAL A 1 45 ? 14.757 -2.509 4.946 1.00 0.00 45 VAL A C 18
ATOM 24547 O O . VAL A 1 45 ? 14.035 -2.022 5.817 1.00 0.00 45 VAL A O 18
ATOM 24560 N N . GLU A 1 46 ? 15.981 -2.966 5.191 1.00 0.00 46 GLU A N 18
ATOM 24561 C CA . GLU A 1 46 ? 16.566 -2.923 6.528 1.00 0.00 46 GLU A CA 18
ATOM 24562 C C . GLU A 1 46 ? 16.376 -1.549 7.166 1.00 0.00 46 GLU A C 18
ATOM 24563 O O . GLU A 1 46 ? 16.273 -1.429 8.386 1.00 0.00 46 GLU A O 18
ATOM 24575 N N . GLU A 1 47 ? 16.323 -0.518 6.330 1.00 0.00 47 GLU A N 18
ATOM 24576 C CA . GLU A 1 47 ? 16.134 0.846 6.809 1.00 0.00 47 GLU A CA 18
ATOM 24577 C C . GLU A 1 47 ? 14.650 1.176 6.916 1.00 0.00 47 GLU A C 18
ATOM 24578 O O . GLU A 1 47 ? 14.239 1.978 7.757 1.00 0.00 47 GLU A O 18
ATOM 24590 N N . PHE A 1 48 ? 13.849 0.548 6.061 1.00 0.00 48 PHE A N 18
ATOM 24591 C CA . PHE A 1 48 ? 12.408 0.766 6.053 1.00 0.00 48 PHE A CA 18
ATOM 24592 C C . PHE A 1 48 ? 11.779 0.282 7.358 1.00 0.00 48 PHE A C 18
ATOM 24593 O O . PHE A 1 48 ? 10.772 0.825 7.812 1.00 0.00 48 PHE A O 18
ATOM 24610 N N . ARG A 1 49 ? 12.379 -0.745 7.953 1.00 0.00 49 ARG A N 18
ATOM 24611 C CA . ARG A 1 49 ? 11.879 -1.306 9.203 1.00 0.00 49 ARG A CA 18
ATOM 24612 C C . ARG A 1 49 ? 11.782 -0.231 10.284 1.00 0.00 49 ARG A C 18
ATOM 24613 O O . ARG A 1 49 ? 10.741 -0.071 10.920 1.00 0.00 49 ARG A O 18
ATOM 24634 N N . GLY A 1 50 ? 12.871 0.503 10.481 1.00 0.00 50 GLY A N 18
ATOM 24635 C CA . GLY A 1 50 ? 12.886 1.553 11.482 1.00 0.00 50 GLY A CA 18
ATOM 24636 C C . GLY A 1 50 ? 11.800 2.589 11.252 1.00 0.00 50 GLY A C 18
ATOM 24637 O O . GLY A 1 50 ? 11.363 3.258 12.187 1.00 0.00 50 GLY A O 18
ATOM 24641 N N . ILE A 1 51 ? 11.365 2.717 10.002 1.00 0.00 51 ILE A N 18
ATOM 24642 C CA . ILE A 1 51 ? 10.326 3.675 9.649 1.00 0.00 51 ILE A CA 18
ATOM 24643 C C . ILE A 1 51 ? 8.937 3.104 9.916 1.00 0.00 51 ILE A C 18
ATOM 24644 O O . ILE A 1 51 ? 7.992 3.846 10.181 1.00 0.00 51 ILE A O 18
ATOM 24660 N N . ILE A 1 52 ? 8.820 1.782 9.846 1.00 0.00 52 ILE A N 18
ATOM 24661 C CA . ILE A 1 52 ? 7.546 1.112 10.082 1.00 0.00 52 ILE A CA 18
ATOM 24662 C C . ILE A 1 52 ? 7.381 0.749 11.556 1.00 0.00 52 ILE A C 18
ATOM 24663 O O . ILE A 1 52 ? 6.344 1.028 12.159 1.00 0.00 52 ILE A O 18
ATOM 24679 N N . ARG A 1 53 ? 8.404 0.124 12.126 1.00 0.00 53 ARG A N 18
ATOM 24680 C CA . ARG A 1 53 ? 8.370 -0.279 13.528 1.00 0.00 53 ARG A CA 18
ATOM 24681 C C . ARG A 1 53 ? 8.047 0.904 14.434 1.00 0.00 53 ARG A C 18
ATOM 24682 O O . ARG A 1 53 ? 7.360 0.756 15.444 1.00 0.00 53 ARG A O 18
ATOM 24703 N N . ASP A 1 54 ? 8.547 2.079 14.065 1.00 0.00 54 ASP A N 18
ATOM 24704 C CA . ASP A 1 54 ? 8.312 3.289 14.847 1.00 0.00 54 ASP A CA 18
ATOM 24705 C C . ASP A 1 54 ? 7.417 4.274 14.096 1.00 0.00 54 ASP A C 18
ATOM 24706 O O . ASP A 1 54 ? 7.330 5.445 14.465 1.00 0.00 54 ASP A O 18
ATOM 24715 N N . GLY A 1 55 ? 6.757 3.800 13.043 1.00 0.00 55 GLY A N 18
ATOM 24716 C CA . GLY A 1 55 ? 5.885 4.665 12.268 1.00 0.00 55 GLY A CA 18
ATOM 24717 C C . GLY A 1 55 ? 4.465 4.140 12.185 1.00 0.00 55 GLY A C 18
ATOM 24718 O O . GLY A 1 55 ? 3.628 4.461 13.029 1.00 0.00 55 GLY A O 18
ATOM 24722 N N . LEU A 1 56 ? 4.194 3.335 11.163 1.00 0.00 56 LEU A N 18
ATOM 24723 C CA . LEU A 1 56 ? 2.865 2.768 10.971 1.00 0.00 56 LEU A CA 18
ATOM 24724 C C . LEU A 1 56 ? 2.793 1.347 11.524 1.00 0.00 56 LEU A C 18
ATOM 24725 O O . LEU A 1 56 ? 3.753 0.584 11.420 1.00 0.00 56 LEU A O 18
ATOM 24741 N N . PRO A 1 57 ? 1.648 0.969 12.123 1.00 0.00 57 PRO A N 18
ATOM 24742 C CA . PRO A 1 57 ? 1.461 -0.365 12.690 1.00 0.00 57 PRO A CA 18
ATOM 24743 C C . PRO A 1 57 ? 1.150 -1.412 11.625 1.00 0.00 57 PRO A C 18
ATOM 24744 O O . PRO A 1 57 ? 0.116 -2.080 11.677 1.00 0.00 57 PRO A O 18
ATOM 24755 N N . MET A 1 58 ? 2.053 -1.551 10.662 1.00 0.00 58 MET A N 18
ATOM 24756 C CA . MET A 1 58 ? 1.882 -2.516 9.584 1.00 0.00 58 MET A CA 18
ATOM 24757 C C . MET A 1 58 ? 2.420 -3.885 9.994 1.00 0.00 58 MET A C 18
ATOM 24758 O O . MET A 1 58 ? 3.503 -3.987 10.573 1.00 0.00 58 MET A O 18
ATOM 24772 N N . THR A 1 59 ? 1.666 -4.936 9.685 1.00 0.00 59 THR A N 18
ATOM 24773 C CA . THR A 1 59 ? 2.078 -6.295 10.018 1.00 0.00 59 THR A CA 18
ATOM 24774 C C . THR A 1 59 ? 3.058 -6.828 8.981 1.00 0.00 59 THR A C 18
ATOM 24775 O O . THR A 1 59 ? 2.917 -6.565 7.788 1.00 0.00 59 THR A O 18
ATOM 24786 N N . GLU A 1 60 ? 4.048 -7.578 9.447 1.00 0.00 60 GLU A N 18
ATOM 24787 C CA . GLU A 1 60 ? 5.064 -8.154 8.569 1.00 0.00 60 GLU A CA 18
ATOM 24788 C C . GLU A 1 60 ? 4.434 -8.684 7.284 1.00 0.00 60 GLU A C 18
ATOM 24789 O O . GLU A 1 60 ? 4.845 -8.339 6.185 1.00 0.00 60 GLU A O 18
ATOM 24801 N N . ALA A 1 61 ? 3.428 -9.520 7.447 1.00 0.00 61 ALA A N 18
ATOM 24802 C CA . ALA A 1 61 ? 2.722 -10.111 6.316 1.00 0.00 61 ALA A CA 18
ATOM 24803 C C . ALA A 1 61 ? 2.404 -9.078 5.240 1.00 0.00 61 ALA A C 18
ATOM 24804 O O . ALA A 1 61 ? 2.288 -9.416 4.064 1.00 0.00 61 ALA A O 18
ATOM 24811 N N . GLU A 1 62 ? 2.270 -7.821 5.643 1.00 0.00 62 GLU A N 18
ATOM 24812 C CA . GLU A 1 62 ? 1.972 -6.755 4.696 1.00 0.00 62 GLU A CA 18
ATOM 24813 C C . GLU A 1 62 ? 3.262 -6.137 4.172 1.00 0.00 62 GLU A C 18
ATOM 24814 O O . GLU A 1 62 ? 3.457 -6.023 2.964 1.00 0.00 62 GLU A O 18
ATOM 24826 N N . ILE A 1 63 ? 4.145 -5.742 5.088 1.00 0.00 63 ILE A N 18
ATOM 24827 C CA . ILE A 1 63 ? 5.422 -5.136 4.707 1.00 0.00 63 ILE A CA 18
ATOM 24828 C C . ILE A 1 63 ? 6.381 -6.177 4.154 1.00 0.00 63 ILE A C 18
ATOM 24829 O O . ILE A 1 63 ? 7.049 -5.944 3.150 1.00 0.00 63 ILE A O 18
ATOM 24845 N N . THR A 1 64 ? 6.443 -7.328 4.811 1.00 0.00 64 THR A N 18
ATOM 24846 C CA . THR A 1 64 ? 7.318 -8.407 4.374 1.00 0.00 64 THR A CA 18
ATOM 24847 C C . THR A 1 64 ? 6.873 -8.917 3.015 1.00 0.00 64 THR A C 18
ATOM 24848 O O . THR A 1 64 ? 7.681 -9.070 2.099 1.00 0.00 64 THR A O 18
ATOM 24859 N N . GLU A 1 65 ? 5.574 -9.166 2.886 1.00 0.00 65 GLU A N 18
ATOM 24860 C CA . GLU A 1 65 ? 5.021 -9.645 1.628 1.00 0.00 65 GLU A CA 18
ATOM 24861 C C . GLU A 1 65 ? 5.160 -8.585 0.560 1.00 0.00 65 GLU A C 18
ATOM 24862 O O . GLU A 1 65 ? 5.079 -8.859 -0.638 1.00 0.00 65 GLU A O 18
ATOM 24874 N N . PHE A 1 66 ? 5.393 -7.378 1.017 1.00 0.00 66 PHE A N 18
ATOM 24875 C CA . PHE A 1 66 ? 5.579 -6.243 0.134 1.00 0.00 66 PHE A CA 18
ATOM 24876 C C . PHE A 1 66 ? 7.066 -5.982 -0.084 1.00 0.00 66 PHE A C 18
ATOM 24877 O O . PHE A 1 66 ? 7.470 -5.443 -1.113 1.00 0.00 66 PHE A O 18
ATOM 24894 N N . PHE A 1 67 ? 7.875 -6.374 0.899 1.00 0.00 67 PHE A N 18
ATOM 24895 C CA . PHE A 1 67 ? 9.319 -6.186 0.825 1.00 0.00 67 PHE A CA 18
ATOM 24896 C C . PHE A 1 67 ? 9.925 -7.076 -0.256 1.00 0.00 67 PHE A C 18
ATOM 24897 O O . PHE A 1 67 ? 10.725 -6.619 -1.073 1.00 0.00 67 PHE A O 18
ATOM 24914 N N . GLU A 1 68 ? 9.537 -8.345 -0.253 1.00 0.00 68 GLU A N 18
ATOM 24915 C CA . GLU A 1 68 ? 10.039 -9.301 -1.233 1.00 0.00 68 GLU A CA 18
ATOM 24916 C C . GLU A 1 68 ? 9.359 -9.106 -2.585 1.00 0.00 68 GLU A C 18
ATOM 24917 O O . GLU A 1 68 ? 9.928 -9.426 -3.628 1.00 0.00 68 GLU A O 18
ATOM 24929 N N . ALA A 1 69 ? 8.137 -8.579 -2.559 1.00 0.00 69 ALA A N 18
ATOM 24930 C CA . ALA A 1 69 ? 7.382 -8.343 -3.785 1.00 0.00 69 ALA A CA 18
ATOM 24931 C C . ALA A 1 69 ? 7.892 -7.126 -4.535 1.00 0.00 69 ALA A C 18
ATOM 24932 O O . ALA A 1 69 ? 7.526 -6.880 -5.685 1.00 0.00 69 ALA A O 18
ATOM 24939 N N . ALA A 1 70 ? 8.737 -6.382 -3.868 1.00 0.00 70 ALA A N 18
ATOM 24940 C CA . ALA A 1 70 ? 9.329 -5.175 -4.435 1.00 0.00 70 ALA A CA 18
ATOM 24941 C C . ALA A 1 70 ? 10.701 -5.468 -5.033 1.00 0.00 70 ALA A C 18
ATOM 24942 O O . ALA A 1 70 ? 11.102 -4.854 -6.020 1.00 0.00 70 ALA A O 18
ATOM 24949 N N . ASP A 1 71 ? 11.415 -6.412 -4.427 1.00 0.00 71 ASP A N 18
ATOM 24950 C CA . ASP A 1 71 ? 12.742 -6.788 -4.898 1.00 0.00 71 ASP A CA 18
ATOM 24951 C C . ASP A 1 71 ? 12.779 -8.265 -5.290 1.00 0.00 71 ASP A C 18
ATOM 24952 O O . ASP A 1 71 ? 12.520 -9.138 -4.462 1.00 0.00 71 ASP A O 18
ATOM 24961 N N . PRO A 1 72 ? 13.106 -8.569 -6.561 1.00 0.00 72 PRO A N 18
ATOM 24962 C CA . PRO A 1 72 ? 13.173 -9.953 -7.045 1.00 0.00 72 PRO A CA 18
ATOM 24963 C C . PRO A 1 72 ? 14.305 -10.738 -6.392 1.00 0.00 72 PRO A C 18
ATOM 24964 O O . PRO A 1 72 ? 14.229 -11.960 -6.258 1.00 0.00 72 PRO A O 18
ATOM 24975 N N . ASN A 1 73 ? 15.352 -10.029 -5.987 1.00 0.00 73 ASN A N 18
ATOM 24976 C CA . ASN A 1 73 ? 16.500 -10.660 -5.345 1.00 0.00 73 ASN A CA 18
ATOM 24977 C C . ASN A 1 73 ? 16.258 -10.837 -3.850 1.00 0.00 73 ASN A C 18
ATOM 24978 O O . ASN A 1 73 ? 16.745 -11.790 -3.240 1.00 0.00 73 ASN A O 18
ATOM 24989 N N . ASN A 1 74 ? 15.510 -9.908 -3.265 1.00 0.00 74 ASN A N 18
ATOM 24990 C CA . ASN A 1 74 ? 15.206 -9.946 -1.839 1.00 0.00 74 ASN A CA 18
ATOM 24991 C C . ASN A 1 74 ? 16.449 -9.613 -1.033 1.00 0.00 74 ASN A C 18
ATOM 24992 O O . ASN A 1 74 ? 16.716 -10.222 0.003 1.00 0.00 74 ASN A O 18
ATOM 25003 N N . THR A 1 75 ? 17.205 -8.637 -1.520 1.00 0.00 75 THR A N 18
ATOM 25004 C CA . THR A 1 75 ? 18.426 -8.214 -0.852 1.00 0.00 75 THR A CA 18
ATOM 25005 C C . THR A 1 75 ? 18.134 -7.096 0.146 1.00 0.00 75 THR A C 18
ATOM 25006 O O . THR A 1 75 ? 18.897 -6.136 0.265 1.00 0.00 75 THR A O 18
ATOM 25017 N N . GLY A 1 76 ? 17.021 -7.228 0.863 1.00 0.00 76 GLY A N 18
ATOM 25018 C CA . GLY A 1 76 ? 16.641 -6.229 1.841 1.00 0.00 76 GLY A CA 18
ATOM 25019 C C . GLY A 1 76 ? 16.667 -4.820 1.281 1.00 0.00 76 GLY A C 18
ATOM 25020 O O . GLY A 1 76 ? 16.840 -3.853 2.023 1.00 0.00 76 GLY A O 18
ATOM 25024 N N . PHE A 1 77 ? 16.496 -4.702 -0.031 1.00 0.00 77 PHE A N 18
ATOM 25025 C CA . PHE A 1 77 ? 16.500 -3.400 -0.686 1.00 0.00 77 PHE A CA 18
ATOM 25026 C C . PHE A 1 77 ? 15.225 -3.199 -1.498 1.00 0.00 77 PHE A C 18
ATOM 25027 O O . PHE A 1 77 ? 14.649 -4.155 -2.016 1.00 0.00 77 PHE A O 18
ATOM 25044 N N . ILE A 1 78 ? 14.788 -1.949 -1.603 1.00 0.00 78 ILE A N 18
ATOM 25045 C CA . ILE A 1 78 ? 13.579 -1.624 -2.349 1.00 0.00 78 ILE A CA 18
ATOM 25046 C C . ILE A 1 78 ? 13.835 -0.537 -3.382 1.00 0.00 78 ILE A C 18
ATOM 25047 O O . ILE A 1 78 ? 14.695 0.325 -3.201 1.00 0.00 78 ILE A O 18
ATOM 25063 N N . ASP A 1 79 ? 13.032 -0.555 -4.435 1.00 0.00 79 ASP A N 18
ATOM 25064 C CA . ASP A 1 79 ? 13.110 0.457 -5.470 1.00 0.00 79 ASP A CA 18
ATOM 25065 C C . ASP A 1 79 ? 12.031 1.492 -5.191 1.00 0.00 79 ASP A C 18
ATOM 25066 O O . ASP A 1 79 ? 10.868 1.289 -5.540 1.00 0.00 79 ASP A O 18
ATOM 25075 N N . TYR A 1 80 ? 12.415 2.577 -4.520 1.00 0.00 80 TYR A N 18
ATOM 25076 C CA . TYR A 1 80 ? 11.483 3.643 -4.140 1.00 0.00 80 TYR A CA 18
ATOM 25077 C C . TYR A 1 80 ? 10.318 3.769 -5.119 1.00 0.00 80 TYR A C 18
ATOM 25078 O O . TYR A 1 80 ? 9.174 3.966 -4.711 1.00 0.00 80 TYR A O 18
ATOM 25096 N N . LYS A 1 81 ? 10.610 3.651 -6.409 1.00 0.00 81 LYS A N 18
ATOM 25097 C CA . LYS A 1 81 ? 9.576 3.748 -7.431 1.00 0.00 81 LYS A CA 18
ATOM 25098 C C . LYS A 1 81 ? 8.640 2.547 -7.366 1.00 0.00 81 LYS A C 18
ATOM 25099 O O . LYS A 1 81 ? 7.427 2.702 -7.244 1.00 0.00 81 LYS A O 18
ATOM 25118 N N . ALA A 1 82 ? 9.212 1.347 -7.432 1.00 0.00 82 ALA A N 18
ATOM 25119 C CA . ALA A 1 82 ? 8.422 0.123 -7.361 1.00 0.00 82 ALA A CA 18
ATOM 25120 C C . ALA A 1 82 ? 7.521 0.137 -6.130 1.00 0.00 82 ALA A C 18
ATOM 25121 O O . ALA A 1 82 ? 6.467 -0.499 -6.108 1.00 0.00 82 ALA A O 18
ATOM 25128 N N . PHE A 1 83 ? 7.951 0.868 -5.106 1.00 0.00 83 PHE A N 18
ATOM 25129 C CA . PHE A 1 83 ? 7.197 0.973 -3.866 1.00 0.00 83 PHE A CA 18
ATOM 25130 C C . PHE A 1 83 ? 6.255 2.174 -3.903 1.00 0.00 83 PHE A C 18
ATOM 25131 O O . PHE A 1 83 ? 5.152 2.127 -3.358 1.00 0.00 83 PHE A O 18
ATOM 25148 N N . ALA A 1 84 ? 6.700 3.249 -4.547 1.00 0.00 84 ALA A N 18
ATOM 25149 C CA . ALA A 1 84 ? 5.899 4.463 -4.653 1.00 0.00 84 ALA A CA 18
ATOM 25150 C C . ALA A 1 84 ? 4.792 4.311 -5.694 1.00 0.00 84 ALA A C 18
ATOM 25151 O O . ALA A 1 84 ? 3.737 4.934 -5.587 1.00 0.00 84 ALA A O 18
ATOM 25158 N N . ALA A 1 85 ? 5.044 3.480 -6.701 1.00 0.00 85 ALA A N 18
ATOM 25159 C CA . ALA A 1 85 ? 4.071 3.247 -7.764 1.00 0.00 85 ALA A CA 18
ATOM 25160 C C . ALA A 1 85 ? 2.923 2.373 -7.296 1.00 0.00 85 ALA A C 18
ATOM 25161 O O . ALA A 1 85 ? 1.905 2.233 -7.975 1.00 0.00 85 ALA A O 18
ATOM 25168 N N . MET A 1 86 ? 3.105 1.796 -6.135 1.00 0.00 86 MET A N 18
ATOM 25169 C CA . MET A 1 86 ? 2.103 0.923 -5.536 1.00 0.00 86 MET A CA 18
ATOM 25170 C C . MET A 1 86 ? 1.054 1.734 -4.782 1.00 0.00 86 MET A C 18
ATOM 25171 O O . MET A 1 86 ? -0.099 1.317 -4.662 1.00 0.00 86 MET A O 18
ATOM 25185 N N . LEU A 1 87 ? 1.459 2.892 -4.272 1.00 0.00 87 LEU A N 18
ATOM 25186 C CA . LEU A 1 87 ? 0.551 3.759 -3.524 1.00 0.00 87 LEU A CA 18
ATOM 25187 C C . LEU A 1 87 ? 0.043 4.906 -4.371 1.00 0.00 87 LEU A C 18
ATOM 25188 O O . LEU A 1 87 ? -0.828 5.674 -3.966 1.00 0.00 87 LEU A O 18
ATOM 25204 N N . TYR A 1 88 ? 0.605 5.000 -5.540 1.00 0.00 88 TYR A N 18
ATOM 25205 C CA . TYR A 1 88 ? 0.250 6.040 -6.499 1.00 0.00 88 TYR A CA 18
ATOM 25206 C C . TYR A 1 88 ? -0.137 5.442 -7.849 1.00 0.00 88 TYR A C 18
ATOM 25207 O O . TYR A 1 88 ? -0.082 6.119 -8.876 1.00 0.00 88 TYR A O 18
ATOM 25225 N N . SER A 1 89 ? -0.530 4.172 -7.838 1.00 0.00 89 SER A N 18
ATOM 25226 C CA . SER A 1 89 ? -0.931 3.476 -9.060 1.00 0.00 89 SER A CA 18
ATOM 25227 C C . SER A 1 89 ? 0.047 3.746 -10.202 1.00 0.00 89 SER A C 18
ATOM 25228 O O . SER A 1 89 ? -0.346 3.803 -11.368 1.00 0.00 89 SER A O 18
ATOM 25236 N N . VAL A 1 90 ? 1.320 3.912 -9.859 1.00 0.00 90 VAL A N 18
ATOM 25237 C CA . VAL A 1 90 ? 2.352 4.178 -10.855 1.00 0.00 90 VAL A CA 18
ATOM 25238 C C . VAL A 1 90 ? 2.161 5.551 -11.490 1.00 0.00 90 VAL A C 18
ATOM 25239 O O . VAL A 1 90 ? 2.389 5.732 -12.686 1.00 0.00 90 VAL A O 18
ATOM 25252 N N . ASP A 1 91 ? 1.738 6.518 -10.680 1.00 0.00 91 ASP A N 18
ATOM 25253 C CA . ASP A 1 91 ? 1.518 7.875 -11.161 1.00 0.00 91 ASP A CA 18
ATOM 25254 C C . ASP A 1 91 ? 0.446 7.901 -12.247 1.00 0.00 91 ASP A C 18
ATOM 25255 O O . ASP A 1 91 ? 0.652 7.391 -13.348 1.00 0.00 91 ASP A O 18
ATOM 25264 N N . GLU A 1 92 ? -0.699 8.496 -11.927 1.00 0.00 92 GLU A N 18
ATOM 25265 C CA . GLU A 1 92 ? -1.804 8.587 -12.876 1.00 0.00 92 GLU A CA 18
ATOM 25266 C C . GLU A 1 92 ? -2.184 10.043 -13.127 1.00 0.00 92 GLU A C 18
ATOM 25267 O O . GLU A 1 92 ? -1.787 10.936 -12.381 1.00 0.00 92 GLU A O 18
ATOM 25279 N N . SER A 1 93 ? -2.957 10.272 -14.184 1.00 0.00 93 SER A N 18
ATOM 25280 C CA . SER A 1 93 ? -3.392 11.619 -14.535 1.00 0.00 93 SER A CA 18
ATOM 25281 C C . SER A 1 93 ? -4.332 11.591 -15.735 1.00 0.00 93 SER A C 18
ATOM 25282 O O . SER A 1 93 ? -4.972 12.629 -16.009 1.00 0.00 93 SER A O 18
ATOM 25291 N N . MET A 1 1 ? -43.745 -5.388 16.772 1.00 0.00 1 MET A N 19
ATOM 25292 C CA . MET A 1 1 ? -43.341 -4.597 17.964 1.00 0.00 1 MET A CA 19
ATOM 25293 C C . MET A 1 1 ? -41.828 -4.635 18.163 1.00 0.00 1 MET A C 19
ATOM 25294 O O . MET A 1 1 ? -41.307 -5.485 18.884 1.00 0.00 1 MET A O 19
ATOM 25310 N N . GLY A 1 2 ? -41.129 -3.705 17.518 1.00 0.00 2 GLY A N 19
ATOM 25311 C CA . GLY A 1 2 ? -39.684 -3.650 17.636 1.00 0.00 2 GLY A CA 19
ATOM 25312 C C . GLY A 1 2 ? -39.029 -2.994 16.437 1.00 0.00 2 GLY A C 19
ATOM 25313 O O . GLY A 1 2 ? -38.634 -3.672 15.489 1.00 0.00 2 GLY A O 19
ATOM 25317 N N . SER A 1 3 ? -38.913 -1.670 16.478 1.00 0.00 3 SER A N 19
ATOM 25318 C CA . SER A 1 3 ? -38.300 -0.923 15.386 1.00 0.00 3 SER A CA 19
ATOM 25319 C C . SER A 1 3 ? -36.814 -0.700 15.647 1.00 0.00 3 SER A C 19
ATOM 25320 O O . SER A 1 3 ? -36.372 -0.676 16.794 1.00 0.00 3 SER A O 19
ATOM 25328 N N . SER A 1 4 ? -36.049 -0.535 14.572 1.00 0.00 4 SER A N 19
ATOM 25329 C CA . SER A 1 4 ? -34.612 -0.314 14.684 1.00 0.00 4 SER A CA 19
ATOM 25330 C C . SER A 1 4 ? -34.030 0.166 13.357 1.00 0.00 4 SER A C 19
ATOM 25331 O O . SER A 1 4 ? -33.563 1.300 13.247 1.00 0.00 4 SER A O 19
ATOM 25339 N N . HIS A 1 5 ? -34.063 -0.704 12.354 1.00 0.00 5 HIS A N 19
ATOM 25340 C CA . HIS A 1 5 ? -33.541 -0.369 11.035 1.00 0.00 5 HIS A CA 19
ATOM 25341 C C . HIS A 1 5 ? -34.632 0.223 10.150 1.00 0.00 5 HIS A C 19
ATOM 25342 O O . HIS A 1 5 ? -35.788 -0.196 10.208 1.00 0.00 5 HIS A O 19
ATOM 25357 N N . HIS A 1 6 ? -34.257 1.201 9.331 1.00 0.00 6 HIS A N 19
ATOM 25358 C CA . HIS A 1 6 ? -35.205 1.852 8.434 1.00 0.00 6 HIS A CA 19
ATOM 25359 C C . HIS A 1 6 ? -35.053 1.328 7.009 1.00 0.00 6 HIS A C 19
ATOM 25360 O O . HIS A 1 6 ? -34.424 1.967 6.165 1.00 0.00 6 HIS A O 19
ATOM 25375 N N . HIS A 1 7 ? -35.633 0.161 6.749 1.00 0.00 7 HIS A N 19
ATOM 25376 C CA . HIS A 1 7 ? -35.562 -0.450 5.426 1.00 0.00 7 HIS A CA 19
ATOM 25377 C C . HIS A 1 7 ? -36.747 -0.025 4.566 1.00 0.00 7 HIS A C 19
ATOM 25378 O O . HIS A 1 7 ? -36.585 0.675 3.566 1.00 0.00 7 HIS A O 19
ATOM 25393 N N . HIS A 1 8 ? -37.942 -0.452 4.962 1.00 0.00 8 HIS A N 19
ATOM 25394 C CA . HIS A 1 8 ? -39.157 -0.116 4.227 1.00 0.00 8 HIS A CA 19
ATOM 25395 C C . HIS A 1 8 ? -39.090 -0.640 2.796 1.00 0.00 8 HIS A C 19
ATOM 25396 O O . HIS A 1 8 ? -38.192 -1.406 2.446 1.00 0.00 8 HIS A O 19
ATOM 25411 N N . HIS A 1 9 ? -40.045 -0.219 1.974 1.00 0.00 9 HIS A N 19
ATOM 25412 C CA . HIS A 1 9 ? -40.095 -0.645 0.579 1.00 0.00 9 HIS A CA 19
ATOM 25413 C C . HIS A 1 9 ? -40.275 0.550 -0.349 1.00 0.00 9 HIS A C 19
ATOM 25414 O O . HIS A 1 9 ? -39.462 0.785 -1.244 1.00 0.00 9 HIS A O 19
ATOM 25429 N N . HIS A 1 10 ? -41.347 1.304 -0.132 1.00 0.00 10 HIS A N 19
ATOM 25430 C CA . HIS A 1 10 ? -41.635 2.478 -0.949 1.00 0.00 10 HIS A CA 19
ATOM 25431 C C . HIS A 1 10 ? -41.405 3.762 -0.159 1.00 0.00 10 HIS A C 19
ATOM 25432 O O . HIS A 1 10 ? -42.346 4.367 0.353 1.00 0.00 10 HIS A O 19
ATOM 25447 N N . SER A 1 11 ? -40.144 4.173 -0.065 1.00 0.00 11 SER A N 19
ATOM 25448 C CA . SER A 1 11 ? -39.789 5.386 0.663 1.00 0.00 11 SER A CA 19
ATOM 25449 C C . SER A 1 11 ? -38.299 5.681 0.533 1.00 0.00 11 SER A C 19
ATOM 25450 O O . SER A 1 11 ? -37.899 6.627 -0.147 1.00 0.00 11 SER A O 19
ATOM 25458 N N . SER A 1 12 ? -37.479 4.867 1.190 1.00 0.00 12 SER A N 19
ATOM 25459 C CA . SER A 1 12 ? -36.031 5.041 1.148 1.00 0.00 12 SER A CA 19
ATOM 25460 C C . SER A 1 12 ? -35.451 4.472 -0.142 1.00 0.00 12 SER A C 19
ATOM 25461 O O . SER A 1 12 ? -36.149 3.803 -0.906 1.00 0.00 12 SER A O 19
ATOM 25469 N N . GLY A 1 13 ? -34.172 4.738 -0.377 1.00 0.00 13 GLY A N 19
ATOM 25470 C CA . GLY A 1 13 ? -33.520 4.245 -1.577 1.00 0.00 13 GLY A CA 19
ATOM 25471 C C . GLY A 1 13 ? -32.128 4.816 -1.757 1.00 0.00 13 GLY A C 19
ATOM 25472 O O . GLY A 1 13 ? -31.927 5.738 -2.547 1.00 0.00 13 GLY A O 19
ATOM 25476 N N . LEU A 1 14 ? -31.165 4.268 -1.023 1.00 0.00 14 LEU A N 19
ATOM 25477 C CA . LEU A 1 14 ? -29.784 4.731 -1.106 1.00 0.00 14 LEU A CA 19
ATOM 25478 C C . LEU A 1 14 ? -28.811 3.582 -0.858 1.00 0.00 14 LEU A C 19
ATOM 25479 O O . LEU A 1 14 ? -27.848 3.720 -0.102 1.00 0.00 14 LEU A O 19
ATOM 25495 N N . VAL A 1 15 ? -29.068 2.445 -1.497 1.00 0.00 15 VAL A N 19
ATOM 25496 C CA . VAL A 1 15 ? -28.217 1.273 -1.345 1.00 0.00 15 VAL A CA 19
ATOM 25497 C C . VAL A 1 15 ? -26.941 1.368 -2.193 1.00 0.00 15 VAL A C 19
ATOM 25498 O O . VAL A 1 15 ? -25.918 0.788 -1.834 1.00 0.00 15 VAL A O 19
ATOM 25511 N N . PRO A 1 16 ? -26.970 2.099 -3.329 1.00 0.00 16 PRO A N 19
ATOM 25512 C CA . PRO A 1 16 ? -25.791 2.239 -4.192 1.00 0.00 16 PRO A CA 19
ATOM 25513 C C . PRO A 1 16 ? -24.567 2.727 -3.426 1.00 0.00 16 PRO A C 19
ATOM 25514 O O . PRO A 1 16 ? -23.477 2.171 -3.559 1.00 0.00 16 PRO A O 19
ATOM 25525 N N . ARG A 1 17 ? -24.754 3.770 -2.624 1.00 0.00 17 ARG A N 19
ATOM 25526 C CA . ARG A 1 17 ? -23.664 4.333 -1.835 1.00 0.00 17 ARG A CA 19
ATOM 25527 C C . ARG A 1 17 ? -23.133 3.311 -0.835 1.00 0.00 17 ARG A C 19
ATOM 25528 O O . ARG A 1 17 ? -23.899 2.548 -0.247 1.00 0.00 17 ARG A O 19
ATOM 25549 N N . GLY A 1 18 ? -21.817 3.305 -0.646 1.00 0.00 18 GLY A N 19
ATOM 25550 C CA . GLY A 1 18 ? -21.206 2.375 0.284 1.00 0.00 18 GLY A CA 19
ATOM 25551 C C . GLY A 1 18 ? -20.490 1.237 -0.419 1.00 0.00 18 GLY A C 19
ATOM 25552 O O . GLY A 1 18 ? -21.066 0.172 -0.635 1.00 0.00 18 GLY A O 19
ATOM 25556 N N . SER A 1 19 ? -19.230 1.466 -0.776 1.00 0.00 19 SER A N 19
ATOM 25557 C CA . SER A 1 19 ? -18.435 0.452 -1.458 1.00 0.00 19 SER A CA 19
ATOM 25558 C C . SER A 1 19 ? -17.005 0.939 -1.679 1.00 0.00 19 SER A C 19
ATOM 25559 O O . SER A 1 19 ? -16.642 2.037 -1.259 1.00 0.00 19 SER A O 19
ATOM 25567 N N . HIS A 1 20 ? -16.200 0.116 -2.342 1.00 0.00 20 HIS A N 19
ATOM 25568 C CA . HIS A 1 20 ? -14.811 0.462 -2.620 1.00 0.00 20 HIS A CA 19
ATOM 25569 C C . HIS A 1 20 ? -14.033 0.668 -1.324 1.00 0.00 20 HIS A C 19
ATOM 25570 O O . HIS A 1 20 ? -14.284 1.616 -0.580 1.00 0.00 20 HIS A O 19
ATOM 25585 N N . MET A 1 21 ? -13.086 -0.227 -1.061 1.00 0.00 21 MET A N 19
ATOM 25586 C CA . MET A 1 21 ? -12.269 -0.144 0.145 1.00 0.00 21 MET A CA 19
ATOM 25587 C C . MET A 1 21 ? -10.845 0.283 -0.192 1.00 0.00 21 MET A C 19
ATOM 25588 O O . MET A 1 21 ? -9.930 -0.540 -0.229 1.00 0.00 21 MET A O 19
ATOM 25602 N N . SER A 1 22 ? -10.662 1.577 -0.435 1.00 0.00 22 SER A N 19
ATOM 25603 C CA . SER A 1 22 ? -9.347 2.116 -0.769 1.00 0.00 22 SER A CA 19
ATOM 25604 C C . SER A 1 22 ? -8.702 2.802 0.429 1.00 0.00 22 SER A C 19
ATOM 25605 O O . SER A 1 22 ? -7.634 3.403 0.317 1.00 0.00 22 SER A O 19
ATOM 25613 N N . ASP A 1 23 ? -9.361 2.706 1.571 1.00 0.00 23 ASP A N 19
ATOM 25614 C CA . ASP A 1 23 ? -8.865 3.313 2.802 1.00 0.00 23 ASP A CA 19
ATOM 25615 C C . ASP A 1 23 ? -7.649 2.580 3.334 1.00 0.00 23 ASP A C 19
ATOM 25616 O O . ASP A 1 23 ? -6.925 3.077 4.196 1.00 0.00 23 ASP A O 19
ATOM 25625 N N . GLU A 1 24 ? -7.443 1.403 2.805 1.00 0.00 24 GLU A N 19
ATOM 25626 C CA . GLU A 1 24 ? -6.315 0.566 3.200 1.00 0.00 24 GLU A CA 19
ATOM 25627 C C . GLU A 1 24 ? -4.994 1.210 2.818 1.00 0.00 24 GLU A C 19
ATOM 25628 O O . GLU A 1 24 ? -3.931 0.843 3.318 1.00 0.00 24 GLU A O 19
ATOM 25640 N N . LYS A 1 25 ? -5.088 2.175 1.937 1.00 0.00 25 LYS A N 19
ATOM 25641 C CA . LYS A 1 25 ? -3.928 2.918 1.461 1.00 0.00 25 LYS A CA 19
ATOM 25642 C C . LYS A 1 25 ? -3.698 4.163 2.311 1.00 0.00 25 LYS A C 19
ATOM 25643 O O . LYS A 1 25 ? -2.574 4.648 2.429 1.00 0.00 25 LYS A O 19
ATOM 25662 N N . THR A 1 26 ? -4.775 4.677 2.903 1.00 0.00 26 THR A N 19
ATOM 25663 C CA . THR A 1 26 ? -4.689 5.867 3.740 1.00 0.00 26 THR A CA 19
ATOM 25664 C C . THR A 1 26 ? -3.920 5.573 5.020 1.00 0.00 26 THR A C 19
ATOM 25665 O O . THR A 1 26 ? -3.271 6.456 5.579 1.00 0.00 26 THR A O 19
ATOM 25676 N N . GLN A 1 27 ? -3.969 4.326 5.471 1.00 0.00 27 GLN A N 19
ATOM 25677 C CA . GLN A 1 27 ? -3.241 3.934 6.670 1.00 0.00 27 GLN A CA 19
ATOM 25678 C C . GLN A 1 27 ? -1.749 4.200 6.479 1.00 0.00 27 GLN A C 19
ATOM 25679 O O . GLN A 1 27 ? -1.005 4.374 7.443 1.00 0.00 27 GLN A O 19
ATOM 25693 N N . LEU A 1 28 ? -1.330 4.234 5.215 1.00 0.00 28 LEU A N 19
ATOM 25694 C CA . LEU A 1 28 ? 0.062 4.484 4.861 1.00 0.00 28 LEU A CA 19
ATOM 25695 C C . LEU A 1 28 ? 0.341 5.973 4.723 1.00 0.00 28 LEU A C 19
ATOM 25696 O O . LEU A 1 28 ? 1.489 6.407 4.630 1.00 0.00 28 LEU A O 19
ATOM 25712 N N . ILE A 1 29 ? -0.728 6.733 4.708 1.00 0.00 29 ILE A N 19
ATOM 25713 C CA . ILE A 1 29 ? -0.661 8.188 4.579 1.00 0.00 29 ILE A CA 19
ATOM 25714 C C . ILE A 1 29 ? -0.033 8.835 5.793 1.00 0.00 29 ILE A C 19
ATOM 25715 O O . ILE A 1 29 ? 0.345 10.008 5.783 1.00 0.00 29 ILE A O 19
ATOM 25731 N N . GLU A 1 30 ? 0.070 8.046 6.815 1.00 0.00 30 GLU A N 19
ATOM 25732 C CA . GLU A 1 30 ? 0.653 8.471 8.082 1.00 0.00 30 GLU A CA 19
ATOM 25733 C C . GLU A 1 30 ? 2.170 8.537 8.008 1.00 0.00 30 GLU A C 19
ATOM 25734 O O . GLU A 1 30 ? 2.845 8.840 8.993 1.00 0.00 30 GLU A O 19
ATOM 25746 N N . ALA A 1 31 ? 2.691 8.253 6.834 1.00 0.00 31 ALA A N 19
ATOM 25747 C CA . ALA A 1 31 ? 4.130 8.273 6.599 1.00 0.00 31 ALA A CA 19
ATOM 25748 C C . ALA A 1 31 ? 4.584 9.637 6.089 1.00 0.00 31 ALA A C 19
ATOM 25749 O O . ALA A 1 31 ? 5.718 10.052 6.326 1.00 0.00 31 ALA A O 19
ATOM 25756 N N . PHE A 1 32 ? 3.691 10.328 5.386 1.00 0.00 32 PHE A N 19
ATOM 25757 C CA . PHE A 1 32 ? 4.001 11.646 4.842 1.00 0.00 32 PHE A CA 19
ATOM 25758 C C . PHE A 1 32 ? 4.427 12.609 5.947 1.00 0.00 32 PHE A C 19
ATOM 25759 O O . PHE A 1 32 ? 5.193 13.542 5.709 1.00 0.00 32 PHE A O 19
ATOM 25776 N N . TYR A 1 33 ? 3.927 12.373 7.157 1.00 0.00 33 TYR A N 19
ATOM 25777 C CA . TYR A 1 33 ? 4.258 13.220 8.298 1.00 0.00 33 TYR A CA 19
ATOM 25778 C C . TYR A 1 33 ? 5.380 12.603 9.127 1.00 0.00 33 TYR A C 19
ATOM 25779 O O . TYR A 1 33 ? 5.374 12.682 10.355 1.00 0.00 33 TYR A O 19
ATOM 25797 N N . ASN A 1 34 ? 6.342 11.987 8.445 1.00 0.00 34 ASN A N 19
ATOM 25798 C CA . ASN A 1 34 ? 7.470 11.356 9.119 1.00 0.00 34 ASN A CA 19
ATOM 25799 C C . ASN A 1 34 ? 8.504 10.870 8.108 1.00 0.00 34 ASN A C 19
ATOM 25800 O O . ASN A 1 34 ? 9.115 9.818 8.286 1.00 0.00 34 ASN A O 19
ATOM 25811 N N . PHE A 1 35 ? 8.695 11.645 7.045 1.00 0.00 35 PHE A N 19
ATOM 25812 C CA . PHE A 1 35 ? 9.653 11.295 6.004 1.00 0.00 35 PHE A CA 19
ATOM 25813 C C . PHE A 1 35 ? 9.981 12.507 5.135 1.00 0.00 35 PHE A C 19
ATOM 25814 O O . PHE A 1 35 ? 9.562 12.588 3.982 1.00 0.00 35 PHE A O 19
ATOM 25831 N N . ASP A 1 36 ? 10.733 13.446 5.701 1.00 0.00 36 ASP A N 19
ATOM 25832 C CA . ASP A 1 36 ? 11.117 14.653 4.979 1.00 0.00 36 ASP A CA 19
ATOM 25833 C C . ASP A 1 36 ? 12.560 15.039 5.294 1.00 0.00 36 ASP A C 19
ATOM 25834 O O . ASP A 1 36 ? 12.872 16.214 5.486 1.00 0.00 36 ASP A O 19
ATOM 25843 N N . GLY A 1 37 ? 13.435 14.041 5.340 1.00 0.00 37 GLY A N 19
ATOM 25844 C CA . GLY A 1 37 ? 14.836 14.295 5.630 1.00 0.00 37 GLY A CA 19
ATOM 25845 C C . GLY A 1 37 ? 15.475 15.232 4.626 1.00 0.00 37 GLY A C 19
ATOM 25846 O O . GLY A 1 37 ? 15.891 16.337 4.974 1.00 0.00 37 GLY A O 19
ATOM 25850 N N . ASP A 1 38 ? 15.556 14.790 3.375 1.00 0.00 38 ASP A N 19
ATOM 25851 C CA . ASP A 1 38 ? 16.150 15.597 2.316 1.00 0.00 38 ASP A CA 19
ATOM 25852 C C . ASP A 1 38 ? 15.798 15.037 0.942 1.00 0.00 38 ASP A C 19
ATOM 25853 O O . ASP A 1 38 ? 16.629 15.026 0.032 1.00 0.00 38 ASP A O 19
ATOM 25862 N N . TYR A 1 39 ? 14.561 14.570 0.796 1.00 0.00 39 TYR A N 19
ATOM 25863 C CA . TYR A 1 39 ? 14.102 14.008 -0.468 1.00 0.00 39 TYR A CA 19
ATOM 25864 C C . TYR A 1 39 ? 14.938 12.795 -0.859 1.00 0.00 39 TYR A C 19
ATOM 25865 O O . TYR A 1 39 ? 15.944 12.922 -1.558 1.00 0.00 39 TYR A O 19
ATOM 25883 N N . ASP A 1 40 ? 14.516 11.620 -0.406 1.00 0.00 40 ASP A N 19
ATOM 25884 C CA . ASP A 1 40 ? 15.228 10.383 -0.708 1.00 0.00 40 ASP A CA 19
ATOM 25885 C C . ASP A 1 40 ? 14.696 9.749 -1.990 1.00 0.00 40 ASP A C 19
ATOM 25886 O O . ASP A 1 40 ? 13.517 9.883 -2.319 1.00 0.00 40 ASP A O 19
ATOM 25895 N N . GLY A 1 41 ? 15.574 9.059 -2.710 1.00 0.00 41 GLY A N 19
ATOM 25896 C CA . GLY A 1 41 ? 15.176 8.414 -3.947 1.00 0.00 41 GLY A CA 19
ATOM 25897 C C . GLY A 1 41 ? 15.116 6.903 -3.823 1.00 0.00 41 GLY A C 19
ATOM 25898 O O . GLY A 1 41 ? 14.403 6.240 -4.575 1.00 0.00 41 GLY A O 19
ATOM 25902 N N . PHE A 1 42 ? 15.868 6.357 -2.872 1.00 0.00 42 PHE A N 19
ATOM 25903 C CA . PHE A 1 42 ? 15.896 4.915 -2.655 1.00 0.00 42 PHE A CA 19
ATOM 25904 C C . PHE A 1 42 ? 16.015 4.590 -1.169 1.00 0.00 42 PHE A C 19
ATOM 25905 O O . PHE A 1 42 ? 16.946 5.036 -0.498 1.00 0.00 42 PHE A O 19
ATOM 25922 N N . VAL A 1 43 ? 15.067 3.809 -0.661 1.00 0.00 43 VAL A N 19
ATOM 25923 C CA . VAL A 1 43 ? 15.066 3.421 0.745 1.00 0.00 43 VAL A CA 19
ATOM 25924 C C . VAL A 1 43 ? 15.203 1.910 0.894 1.00 0.00 43 VAL A C 19
ATOM 25925 O O . VAL A 1 43 ? 14.390 1.147 0.372 1.00 0.00 43 VAL A O 19
ATOM 25938 N N . SER A 1 44 ? 16.238 1.483 1.610 1.00 0.00 44 SER A N 19
ATOM 25939 C CA . SER A 1 44 ? 16.481 0.063 1.827 1.00 0.00 44 SER A CA 19
ATOM 25940 C C . SER A 1 44 ? 15.485 -0.511 2.830 1.00 0.00 44 SER A C 19
ATOM 25941 O O . SER A 1 44 ? 14.940 0.214 3.664 1.00 0.00 44 SER A O 19
ATOM 25949 N N . VAL A 1 45 ? 15.254 -1.816 2.746 1.00 0.00 45 VAL A N 19
ATOM 25950 C CA . VAL A 1 45 ? 14.327 -2.489 3.649 1.00 0.00 45 VAL A CA 19
ATOM 25951 C C . VAL A 1 45 ? 14.770 -2.327 5.097 1.00 0.00 45 VAL A C 19
ATOM 25952 O O . VAL A 1 45 ? 13.997 -1.890 5.950 1.00 0.00 45 VAL A O 19
ATOM 25965 N N . GLU A 1 46 ? 16.021 -2.684 5.367 1.00 0.00 46 GLU A N 19
ATOM 25966 C CA . GLU A 1 46 ? 16.579 -2.584 6.712 1.00 0.00 46 GLU A CA 19
ATOM 25967 C C . GLU A 1 46 ? 16.305 -1.207 7.310 1.00 0.00 46 GLU A C 19
ATOM 25968 O O . GLU A 1 46 ? 16.034 -1.080 8.505 1.00 0.00 46 GLU A O 19
ATOM 25980 N N . GLU A 1 47 ? 16.365 -0.182 6.468 1.00 0.00 47 GLU A N 19
ATOM 25981 C CA . GLU A 1 47 ? 16.110 1.185 6.907 1.00 0.00 47 GLU A CA 19
ATOM 25982 C C . GLU A 1 47 ? 14.611 1.448 6.985 1.00 0.00 47 GLU A C 19
ATOM 25983 O O . GLU A 1 47 ? 14.152 2.263 7.786 1.00 0.00 47 GLU A O 19
ATOM 25995 N N . PHE A 1 48 ? 13.854 0.748 6.145 1.00 0.00 48 PHE A N 19
ATOM 25996 C CA . PHE A 1 48 ? 12.405 0.895 6.110 1.00 0.00 48 PHE A CA 19
ATOM 25997 C C . PHE A 1 48 ? 11.770 0.298 7.362 1.00 0.00 48 PHE A C 19
ATOM 25998 O O . PHE A 1 48 ? 10.828 0.861 7.921 1.00 0.00 48 PHE A O 19
ATOM 26015 N N . ARG A 1 49 ? 12.291 -0.844 7.799 1.00 0.00 49 ARG A N 19
ATOM 26016 C CA . ARG A 1 49 ? 11.777 -1.518 8.986 1.00 0.00 49 ARG A CA 19
ATOM 26017 C C . ARG A 1 49 ? 11.826 -0.596 10.201 1.00 0.00 49 ARG A C 19
ATOM 26018 O O . ARG A 1 49 ? 10.826 -0.411 10.893 1.00 0.00 49 ARG A O 19
ATOM 26039 N N . GLY A 1 50 ? 12.996 -0.014 10.449 1.00 0.00 50 GLY A N 19
ATOM 26040 C CA . GLY A 1 50 ? 13.152 0.885 11.578 1.00 0.00 50 GLY A CA 19
ATOM 26041 C C . GLY A 1 50 ? 12.129 2.006 11.568 1.00 0.00 50 GLY A C 19
ATOM 26042 O O . GLY A 1 50 ? 11.794 2.560 12.615 1.00 0.00 50 GLY A O 19
ATOM 26046 N N . ILE A 1 51 ? 11.630 2.335 10.381 1.00 0.00 51 ILE A N 19
ATOM 26047 C CA . ILE A 1 51 ? 10.637 3.391 10.234 1.00 0.00 51 ILE A CA 19
ATOM 26048 C C . ILE A 1 51 ? 9.224 2.830 10.362 1.00 0.00 51 ILE A C 19
ATOM 26049 O O . ILE A 1 51 ? 8.371 3.415 11.028 1.00 0.00 51 ILE A O 19
ATOM 26065 N N . ILE A 1 52 ? 8.986 1.692 9.719 1.00 0.00 52 ILE A N 19
ATOM 26066 C CA . ILE A 1 52 ? 7.679 1.049 9.758 1.00 0.00 52 ILE A CA 19
ATOM 26067 C C . ILE A 1 52 ? 7.395 0.457 11.138 1.00 0.00 52 ILE A C 19
ATOM 26068 O O . ILE A 1 52 ? 6.239 0.322 11.539 1.00 0.00 52 ILE A O 19
ATOM 26084 N N . ARG A 1 53 ? 8.456 0.105 11.858 1.00 0.00 53 ARG A N 19
ATOM 26085 C CA . ARG A 1 53 ? 8.318 -0.474 13.192 1.00 0.00 53 ARG A CA 19
ATOM 26086 C C . ARG A 1 53 ? 7.416 0.386 14.074 1.00 0.00 53 ARG A C 19
ATOM 26087 O O . ARG A 1 53 ? 6.379 -0.073 14.552 1.00 0.00 53 ARG A O 19
ATOM 26108 N N . ASP A 1 54 ? 7.819 1.635 14.284 1.00 0.00 54 ASP A N 19
ATOM 26109 C CA . ASP A 1 54 ? 7.049 2.557 15.110 1.00 0.00 54 ASP A CA 19
ATOM 26110 C C . ASP A 1 54 ? 6.445 3.684 14.271 1.00 0.00 54 ASP A C 19
ATOM 26111 O O . ASP A 1 54 ? 6.003 4.698 14.810 1.00 0.00 54 ASP A O 19
ATOM 26120 N N . GLY A 1 55 ? 6.432 3.506 12.952 1.00 0.00 55 GLY A N 19
ATOM 26121 C CA . GLY A 1 55 ? 5.882 4.524 12.076 1.00 0.00 55 GLY A CA 19
ATOM 26122 C C . GLY A 1 55 ? 4.489 4.185 11.586 1.00 0.00 55 GLY A C 19
ATOM 26123 O O . GLY A 1 55 ? 3.495 4.588 12.190 1.00 0.00 55 GLY A O 19
ATOM 26127 N N . LEU A 1 56 ? 4.415 3.447 10.483 1.00 0.00 56 LEU A N 19
ATOM 26128 C CA . LEU A 1 56 ? 3.134 3.057 9.909 1.00 0.00 56 LEU A CA 19
ATOM 26129 C C . LEU A 1 56 ? 2.666 1.714 10.467 1.00 0.00 56 LEU A C 19
ATOM 26130 O O . LEU A 1 56 ? 3.442 0.761 10.535 1.00 0.00 56 LEU A O 19
ATOM 26146 N N . PRO A 1 57 ? 1.388 1.618 10.875 1.00 0.00 57 PRO A N 19
ATOM 26147 C CA . PRO A 1 57 ? 0.828 0.383 11.425 1.00 0.00 57 PRO A CA 19
ATOM 26148 C C . PRO A 1 57 ? 0.493 -0.632 10.341 1.00 0.00 57 PRO A C 19
ATOM 26149 O O . PRO A 1 57 ? -0.633 -0.675 9.842 1.00 0.00 57 PRO A O 19
ATOM 26160 N N . MET A 1 58 ? 1.477 -1.446 9.980 1.00 0.00 58 MET A N 19
ATOM 26161 C CA . MET A 1 58 ? 1.291 -2.461 8.953 1.00 0.00 58 MET A CA 19
ATOM 26162 C C . MET A 1 58 ? 1.667 -3.841 9.482 1.00 0.00 58 MET A C 19
ATOM 26163 O O . MET A 1 58 ? 2.640 -3.988 10.223 1.00 0.00 58 MET A O 19
ATOM 26177 N N . THR A 1 59 ? 0.897 -4.849 9.092 1.00 0.00 59 THR A N 19
ATOM 26178 C CA . THR A 1 59 ? 1.154 -6.220 9.522 1.00 0.00 59 THR A CA 19
ATOM 26179 C C . THR A 1 59 ? 2.304 -6.828 8.723 1.00 0.00 59 THR A C 19
ATOM 26180 O O . THR A 1 59 ? 2.504 -6.490 7.558 1.00 0.00 59 THR A O 19
ATOM 26191 N N . GLU A 1 60 ? 3.053 -7.730 9.357 1.00 0.00 60 GLU A N 19
ATOM 26192 C CA . GLU A 1 60 ? 4.187 -8.395 8.709 1.00 0.00 60 GLU A CA 19
ATOM 26193 C C . GLU A 1 60 ? 3.868 -8.718 7.259 1.00 0.00 60 GLU A C 19
ATOM 26194 O O . GLU A 1 60 ? 4.616 -8.373 6.351 1.00 0.00 60 GLU A O 19
ATOM 26206 N N . ALA A 1 61 ? 2.742 -9.377 7.059 1.00 0.00 61 ALA A N 19
ATOM 26207 C CA . ALA A 1 61 ? 2.290 -9.753 5.728 1.00 0.00 61 ALA A CA 19
ATOM 26208 C C . ALA A 1 61 ? 2.391 -8.578 4.764 1.00 0.00 61 ALA A C 19
ATOM 26209 O O . ALA A 1 61 ? 3.000 -8.686 3.707 1.00 0.00 61 ALA A O 19
ATOM 26216 N N . GLU A 1 62 ? 1.800 -7.448 5.137 1.00 0.00 62 GLU A N 19
ATOM 26217 C CA . GLU A 1 62 ? 1.847 -6.257 4.290 1.00 0.00 62 GLU A CA 19
ATOM 26218 C C . GLU A 1 62 ? 3.294 -5.904 3.968 1.00 0.00 62 GLU A C 19
ATOM 26219 O O . GLU A 1 62 ? 3.703 -5.912 2.810 1.00 0.00 62 GLU A O 19
ATOM 26231 N N . ILE A 1 63 ? 4.060 -5.605 5.011 1.00 0.00 63 ILE A N 19
ATOM 26232 C CA . ILE A 1 63 ? 5.471 -5.253 4.852 1.00 0.00 63 ILE A CA 19
ATOM 26233 C C . ILE A 1 63 ? 6.245 -6.376 4.174 1.00 0.00 63 ILE A C 19
ATOM 26234 O O . ILE A 1 63 ? 6.801 -6.197 3.093 1.00 0.00 63 ILE A O 19
ATOM 26250 N N . THR A 1 64 ? 6.276 -7.531 4.824 1.00 0.00 64 THR A N 19
ATOM 26251 C CA . THR A 1 64 ? 6.980 -8.699 4.306 1.00 0.00 64 THR A CA 19
ATOM 26252 C C . THR A 1 64 ? 6.565 -9.006 2.873 1.00 0.00 64 THR A C 19
ATOM 26253 O O . THR A 1 64 ? 7.411 -9.155 1.990 1.00 0.00 64 THR A O 19
ATOM 26264 N N . GLU A 1 65 ? 5.258 -9.096 2.644 1.00 0.00 65 GLU A N 19
ATOM 26265 C CA . GLU A 1 65 ? 4.751 -9.383 1.306 1.00 0.00 65 GLU A CA 19
ATOM 26266 C C . GLU A 1 65 ? 5.073 -8.246 0.364 1.00 0.00 65 GLU A C 19
ATOM 26267 O O . GLU A 1 65 ? 5.010 -8.381 -0.857 1.00 0.00 65 GLU A O 19
ATOM 26279 N N . PHE A 1 66 ? 5.431 -7.133 0.957 1.00 0.00 66 PHE A N 19
ATOM 26280 C CA . PHE A 1 66 ? 5.793 -5.946 0.210 1.00 0.00 66 PHE A CA 19
ATOM 26281 C C . PHE A 1 66 ? 7.306 -5.862 0.048 1.00 0.00 66 PHE A C 19
ATOM 26282 O O . PHE A 1 66 ? 7.807 -5.267 -0.906 1.00 0.00 66 PHE A O 19
ATOM 26299 N N . PHE A 1 67 ? 8.031 -6.467 0.988 1.00 0.00 67 PHE A N 19
ATOM 26300 C CA . PHE A 1 67 ? 9.490 -6.464 0.950 1.00 0.00 67 PHE A CA 19
ATOM 26301 C C . PHE A 1 67 ? 10.008 -7.479 -0.063 1.00 0.00 67 PHE A C 19
ATOM 26302 O O . PHE A 1 67 ? 11.099 -7.322 -0.612 1.00 0.00 67 PHE A O 19
ATOM 26319 N N . GLU A 1 68 ? 9.217 -8.518 -0.312 1.00 0.00 68 GLU A N 19
ATOM 26320 C CA . GLU A 1 68 ? 9.596 -9.556 -1.263 1.00 0.00 68 GLU A CA 19
ATOM 26321 C C . GLU A 1 68 ? 9.091 -9.221 -2.664 1.00 0.00 68 GLU A C 19
ATOM 26322 O O . GLU A 1 68 ? 9.686 -9.625 -3.663 1.00 0.00 68 GLU A O 19
ATOM 26334 N N . ALA A 1 69 ? 7.988 -8.481 -2.730 1.00 0.00 69 ALA A N 19
ATOM 26335 C CA . ALA A 1 69 ? 7.402 -8.093 -4.010 1.00 0.00 69 ALA A CA 19
ATOM 26336 C C . ALA A 1 69 ? 7.981 -6.786 -4.520 1.00 0.00 69 ALA A C 19
ATOM 26337 O O . ALA A 1 69 ? 7.771 -6.395 -5.668 1.00 0.00 69 ALA A O 19
ATOM 26344 N N . ALA A 1 70 ? 8.706 -6.129 -3.651 1.00 0.00 70 ALA A N 19
ATOM 26345 C CA . ALA A 1 70 ? 9.340 -4.856 -3.972 1.00 0.00 70 ALA A CA 19
ATOM 26346 C C . ALA A 1 70 ? 10.758 -5.065 -4.489 1.00 0.00 70 ALA A C 19
ATOM 26347 O O . ALA A 1 70 ? 11.261 -4.277 -5.290 1.00 0.00 70 ALA A O 19
ATOM 26354 N N . ASP A 1 71 ? 11.400 -6.134 -4.026 1.00 0.00 71 ASP A N 19
ATOM 26355 C CA . ASP A 1 71 ? 12.760 -6.449 -4.443 1.00 0.00 71 ASP A CA 19
ATOM 26356 C C . ASP A 1 71 ? 12.843 -7.873 -4.992 1.00 0.00 71 ASP A C 19
ATOM 26357 O O . ASP A 1 71 ? 12.557 -8.836 -4.280 1.00 0.00 71 ASP A O 19
ATOM 26366 N N . PRO A 1 72 ? 13.237 -8.032 -6.270 1.00 0.00 72 PRO A N 19
ATOM 26367 C CA . PRO A 1 72 ? 13.352 -9.352 -6.899 1.00 0.00 72 PRO A CA 19
ATOM 26368 C C . PRO A 1 72 ? 14.436 -10.207 -6.250 1.00 0.00 72 PRO A C 19
ATOM 26369 O O . PRO A 1 72 ? 14.254 -11.407 -6.048 1.00 0.00 72 PRO A O 19
ATOM 26380 N N . ASN A 1 73 ? 15.561 -9.580 -5.925 1.00 0.00 73 ASN A N 19
ATOM 26381 C CA . ASN A 1 73 ? 16.674 -10.282 -5.298 1.00 0.00 73 ASN A CA 19
ATOM 26382 C C . ASN A 1 73 ? 16.399 -10.517 -3.816 1.00 0.00 73 ASN A C 19
ATOM 26383 O O . ASN A 1 73 ? 16.857 -11.503 -3.238 1.00 0.00 73 ASN A O 19
ATOM 26394 N N . ASN A 1 74 ? 15.658 -9.599 -3.205 1.00 0.00 74 ASN A N 19
ATOM 26395 C CA . ASN A 1 74 ? 15.326 -9.691 -1.789 1.00 0.00 74 ASN A CA 19
ATOM 26396 C C . ASN A 1 74 ? 16.553 -9.397 -0.944 1.00 0.00 74 ASN A C 19
ATOM 26397 O O . ASN A 1 74 ? 16.781 -10.029 0.088 1.00 0.00 74 ASN A O 19
ATOM 26408 N N . THR A 1 75 ? 17.341 -8.428 -1.391 1.00 0.00 75 THR A N 19
ATOM 26409 C CA . THR A 1 75 ? 18.551 -8.041 -0.682 1.00 0.00 75 THR A CA 19
ATOM 26410 C C . THR A 1 75 ? 18.247 -6.948 0.338 1.00 0.00 75 THR A C 19
ATOM 26411 O O . THR A 1 75 ? 19.012 -5.994 0.492 1.00 0.00 75 THR A O 19
ATOM 26422 N N . GLY A 1 76 ? 17.122 -7.092 1.033 1.00 0.00 76 GLY A N 19
ATOM 26423 C CA . GLY A 1 76 ? 16.728 -6.114 2.027 1.00 0.00 76 GLY A CA 19
ATOM 26424 C C . GLY A 1 76 ? 16.755 -4.695 1.494 1.00 0.00 76 GLY A C 19
ATOM 26425 O O . GLY A 1 76 ? 16.908 -3.741 2.259 1.00 0.00 76 GLY A O 19
ATOM 26429 N N . PHE A 1 77 ? 16.604 -4.553 0.181 1.00 0.00 77 PHE A N 19
ATOM 26430 C CA . PHE A 1 77 ? 16.609 -3.240 -0.451 1.00 0.00 77 PHE A CA 19
ATOM 26431 C C . PHE A 1 77 ? 15.355 -3.040 -1.297 1.00 0.00 77 PHE A C 19
ATOM 26432 O O . PHE A 1 77 ? 15.012 -3.885 -2.124 1.00 0.00 77 PHE A O 19
ATOM 26449 N N . ILE A 1 78 ? 14.676 -1.916 -1.085 1.00 0.00 78 ILE A N 19
ATOM 26450 C CA . ILE A 1 78 ? 13.460 -1.607 -1.829 1.00 0.00 78 ILE A CA 19
ATOM 26451 C C . ILE A 1 78 ? 13.722 -0.576 -2.916 1.00 0.00 78 ILE A C 19
ATOM 26452 O O . ILE A 1 78 ? 14.602 0.276 -2.788 1.00 0.00 78 ILE A O 19
ATOM 26468 N N . ASP A 1 79 ? 12.904 -0.626 -3.956 1.00 0.00 79 ASP A N 19
ATOM 26469 C CA . ASP A 1 79 ? 12.989 0.335 -5.038 1.00 0.00 79 ASP A CA 19
ATOM 26470 C C . ASP A 1 79 ? 11.915 1.388 -4.812 1.00 0.00 79 ASP A C 19
ATOM 26471 O O . ASP A 1 79 ? 10.753 1.179 -5.158 1.00 0.00 79 ASP A O 19
ATOM 26480 N N . TYR A 1 80 ? 12.306 2.499 -4.186 1.00 0.00 80 TYR A N 19
ATOM 26481 C CA . TYR A 1 80 ? 11.380 3.587 -3.857 1.00 0.00 80 TYR A CA 19
ATOM 26482 C C . TYR A 1 80 ? 10.221 3.681 -4.848 1.00 0.00 80 TYR A C 19
ATOM 26483 O O . TYR A 1 80 ? 9.076 3.895 -4.453 1.00 0.00 80 TYR A O 19
ATOM 26501 N N . LYS A 1 81 ? 10.522 3.516 -6.131 1.00 0.00 81 LYS A N 19
ATOM 26502 C CA . LYS A 1 81 ? 9.493 3.580 -7.162 1.00 0.00 81 LYS A CA 19
ATOM 26503 C C . LYS A 1 81 ? 8.514 2.421 -7.014 1.00 0.00 81 LYS A C 19
ATOM 26504 O O . LYS A 1 81 ? 7.310 2.630 -6.884 1.00 0.00 81 LYS A O 19
ATOM 26523 N N . ALA A 1 82 ? 9.036 1.198 -7.021 1.00 0.00 82 ALA A N 19
ATOM 26524 C CA . ALA A 1 82 ? 8.198 0.013 -6.871 1.00 0.00 82 ALA A CA 19
ATOM 26525 C C . ALA A 1 82 ? 7.327 0.127 -5.625 1.00 0.00 82 ALA A C 19
ATOM 26526 O O . ALA A 1 82 ? 6.254 -0.470 -5.544 1.00 0.00 82 ALA A O 19
ATOM 26533 N N . PHE A 1 83 ? 7.803 0.901 -4.654 1.00 0.00 83 PHE A N 19
ATOM 26534 C CA . PHE A 1 83 ? 7.080 1.105 -3.407 1.00 0.00 83 PHE A CA 19
ATOM 26535 C C . PHE A 1 83 ? 6.172 2.329 -3.498 1.00 0.00 83 PHE A C 19
ATOM 26536 O O . PHE A 1 83 ? 5.122 2.384 -2.857 1.00 0.00 83 PHE A O 19
ATOM 26553 N N . ALA A 1 84 ? 6.584 3.310 -4.294 1.00 0.00 84 ALA A N 19
ATOM 26554 C CA . ALA A 1 84 ? 5.812 4.536 -4.467 1.00 0.00 84 ALA A CA 19
ATOM 26555 C C . ALA A 1 84 ? 4.679 4.342 -5.468 1.00 0.00 84 ALA A C 19
ATOM 26556 O O . ALA A 1 84 ? 3.546 4.761 -5.227 1.00 0.00 84 ALA A O 19
ATOM 26563 N N . ALA A 1 85 ? 4.991 3.710 -6.595 1.00 0.00 85 ALA A N 19
ATOM 26564 C CA . ALA A 1 85 ? 3.998 3.465 -7.636 1.00 0.00 85 ALA A CA 19
ATOM 26565 C C . ALA A 1 85 ? 2.993 2.407 -7.219 1.00 0.00 85 ALA A C 19
ATOM 26566 O O . ALA A 1 85 ? 1.962 2.213 -7.862 1.00 0.00 85 ALA A O 19
ATOM 26573 N N . MET A 1 86 ? 3.309 1.736 -6.139 1.00 0.00 86 MET A N 19
ATOM 26574 C CA . MET A 1 86 ? 2.456 0.686 -5.598 1.00 0.00 86 MET A CA 19
ATOM 26575 C C . MET A 1 86 ? 1.166 1.276 -5.038 1.00 0.00 86 MET A C 19
ATOM 26576 O O . MET A 1 86 ? 0.101 0.666 -5.130 1.00 0.00 86 MET A O 19
ATOM 26590 N N . LEU A 1 87 ? 1.270 2.466 -4.456 1.00 0.00 87 LEU A N 19
ATOM 26591 C CA . LEU A 1 87 ? 0.110 3.142 -3.880 1.00 0.00 87 LEU A CA 19
ATOM 26592 C C . LEU A 1 87 ? -0.425 4.214 -4.805 1.00 0.00 87 LEU A C 19
ATOM 26593 O O . LEU A 1 87 ? -1.470 4.819 -4.561 1.00 0.00 87 LEU A O 19
ATOM 26609 N N . TYR A 1 88 ? 0.311 4.430 -5.855 1.00 0.00 88 TYR A N 19
ATOM 26610 C CA . TYR A 1 88 ? -0.033 5.423 -6.866 1.00 0.00 88 TYR A CA 19
ATOM 26611 C C . TYR A 1 88 ? -0.073 4.801 -8.258 1.00 0.00 88 TYR A C 19
ATOM 26612 O O . TYR A 1 88 ? 0.066 5.498 -9.265 1.00 0.00 88 TYR A O 19
ATOM 26630 N N . SER A 1 89 ? -0.262 3.487 -8.311 1.00 0.00 89 SER A N 19
ATOM 26631 C CA . SER A 1 89 ? -0.319 2.772 -9.580 1.00 0.00 89 SER A CA 19
ATOM 26632 C C . SER A 1 89 ? -1.550 3.188 -10.383 1.00 0.00 89 SER A C 19
ATOM 26633 O O . SER A 1 89 ? -2.550 2.471 -10.417 1.00 0.00 89 SER A O 19
ATOM 26641 N N . VAL A 1 90 ? -1.467 4.347 -11.025 1.00 0.00 90 VAL A N 19
ATOM 26642 C CA . VAL A 1 90 ? -2.571 4.858 -11.825 1.00 0.00 90 VAL A CA 19
ATOM 26643 C C . VAL A 1 90 ? -2.064 5.731 -12.969 1.00 0.00 90 VAL A C 19
ATOM 26644 O O . VAL A 1 90 ? -2.740 6.668 -13.394 1.00 0.00 90 VAL A O 19
ATOM 26657 N N . ASP A 1 91 ? -0.870 5.416 -13.460 1.00 0.00 91 ASP A N 19
ATOM 26658 C CA . ASP A 1 91 ? -0.271 6.173 -14.555 1.00 0.00 91 ASP A CA 19
ATOM 26659 C C . ASP A 1 91 ? 0.325 5.237 -15.601 1.00 0.00 91 ASP A C 19
ATOM 26660 O O . ASP A 1 91 ? 0.824 4.161 -15.273 1.00 0.00 91 ASP A O 19
ATOM 26669 N N . GLU A 1 92 ? 0.268 5.655 -16.862 1.00 0.00 92 GLU A N 19
ATOM 26670 C CA . GLU A 1 92 ? 0.802 4.853 -17.956 1.00 0.00 92 GLU A CA 19
ATOM 26671 C C . GLU A 1 92 ? 1.686 5.698 -18.868 1.00 0.00 92 GLU A C 19
ATOM 26672 O O . GLU A 1 92 ? 1.537 6.919 -18.938 1.00 0.00 92 GLU A O 19
ATOM 26684 N N . SER A 1 93 ? 2.606 5.043 -19.568 1.00 0.00 93 SER A N 19
ATOM 26685 C CA . SER A 1 93 ? 3.514 5.734 -20.475 1.00 0.00 93 SER A CA 19
ATOM 26686 C C . SER A 1 93 ? 4.360 6.756 -19.724 1.00 0.00 93 SER A C 19
ATOM 26687 O O . SER A 1 93 ? 5.503 6.415 -19.351 1.00 0.00 93 SER A O 19
ATOM 26696 N N . MET A 1 1 ? -41.378 13.946 3.097 1.00 0.00 1 MET A N 20
ATOM 26697 C CA . MET A 1 1 ? -40.760 13.658 1.775 1.00 0.00 1 MET A CA 20
ATOM 26698 C C . MET A 1 1 ? -39.237 13.679 1.864 1.00 0.00 1 MET A C 20
ATOM 26699 O O . MET A 1 1 ? -38.668 14.229 2.807 1.00 0.00 1 MET A O 20
ATOM 26715 N N . GLY A 1 2 ? -38.584 13.080 0.875 1.00 0.00 2 GLY A N 20
ATOM 26716 C CA . GLY A 1 2 ? -37.133 13.042 0.859 1.00 0.00 2 GLY A CA 20
ATOM 26717 C C . GLY A 1 2 ? -36.590 11.950 -0.039 1.00 0.00 2 GLY A C 20
ATOM 26718 O O . GLY A 1 2 ? -36.338 12.177 -1.223 1.00 0.00 2 GLY A O 20
ATOM 26722 N N . SER A 1 3 ? -36.410 10.759 0.523 1.00 0.00 3 SER A N 20
ATOM 26723 C CA . SER A 1 3 ? -35.893 9.626 -0.236 1.00 0.00 3 SER A CA 20
ATOM 26724 C C . SER A 1 3 ? -34.501 9.926 -0.782 1.00 0.00 3 SER A C 20
ATOM 26725 O O . SER A 1 3 ? -34.355 10.619 -1.789 1.00 0.00 3 SER A O 20
ATOM 26733 N N . SER A 1 4 ? -33.482 9.400 -0.112 1.00 0.00 4 SER A N 20
ATOM 26734 C CA . SER A 1 4 ? -32.101 9.611 -0.529 1.00 0.00 4 SER A CA 20
ATOM 26735 C C . SER A 1 4 ? -31.206 8.476 -0.044 1.00 0.00 4 SER A C 20
ATOM 26736 O O . SER A 1 4 ? -30.762 8.470 1.105 1.00 0.00 4 SER A O 20
ATOM 26744 N N . HIS A 1 5 ? -30.943 7.517 -0.925 1.00 0.00 5 HIS A N 20
ATOM 26745 C CA . HIS A 1 5 ? -30.100 6.377 -0.586 1.00 0.00 5 HIS A CA 20
ATOM 26746 C C . HIS A 1 5 ? -29.873 5.487 -1.803 1.00 0.00 5 HIS A C 20
ATOM 26747 O O . HIS A 1 5 ? -28.768 4.994 -2.029 1.00 0.00 5 HIS A O 20
ATOM 26762 N N . HIS A 1 6 ? -30.927 5.285 -2.588 1.00 0.00 6 HIS A N 20
ATOM 26763 C CA . HIS A 1 6 ? -30.843 4.454 -3.783 1.00 0.00 6 HIS A CA 20
ATOM 26764 C C . HIS A 1 6 ? -31.458 5.165 -4.984 1.00 0.00 6 HIS A C 20
ATOM 26765 O O . HIS A 1 6 ? -32.679 5.204 -5.137 1.00 0.00 6 HIS A O 20
ATOM 26780 N N . HIS A 1 7 ? -30.603 5.726 -5.834 1.00 0.00 7 HIS A N 20
ATOM 26781 C CA . HIS A 1 7 ? -31.063 6.435 -7.022 1.00 0.00 7 HIS A CA 20
ATOM 26782 C C . HIS A 1 7 ? -31.946 7.620 -6.641 1.00 0.00 7 HIS A C 20
ATOM 26783 O O . HIS A 1 7 ? -33.066 7.442 -6.163 1.00 0.00 7 HIS A O 20
ATOM 26798 N N . HIS A 1 8 ? -31.433 8.827 -6.857 1.00 0.00 8 HIS A N 20
ATOM 26799 C CA . HIS A 1 8 ? -32.175 10.040 -6.537 1.00 0.00 8 HIS A CA 20
ATOM 26800 C C . HIS A 1 8 ? -31.578 11.248 -7.251 1.00 0.00 8 HIS A C 20
ATOM 26801 O O . HIS A 1 8 ? -30.783 11.991 -6.677 1.00 0.00 8 HIS A O 20
ATOM 26816 N N . HIS A 1 9 ? -31.968 11.438 -8.509 1.00 0.00 9 HIS A N 20
ATOM 26817 C CA . HIS A 1 9 ? -31.471 12.556 -9.302 1.00 0.00 9 HIS A CA 20
ATOM 26818 C C . HIS A 1 9 ? -32.209 13.844 -8.949 1.00 0.00 9 HIS A C 20
ATOM 26819 O O . HIS A 1 9 ? -33.437 13.897 -8.986 1.00 0.00 9 HIS A O 20
ATOM 26834 N N . HIS A 1 10 ? -31.448 14.880 -8.608 1.00 0.00 10 HIS A N 20
ATOM 26835 C CA . HIS A 1 10 ? -32.031 16.167 -8.248 1.00 0.00 10 HIS A CA 20
ATOM 26836 C C . HIS A 1 10 ? -31.134 17.315 -8.699 1.00 0.00 10 HIS A C 20
ATOM 26837 O O . HIS A 1 10 ? -30.066 17.093 -9.272 1.00 0.00 10 HIS A O 20
ATOM 26852 N N . SER A 1 11 ? -31.572 18.542 -8.437 1.00 0.00 11 SER A N 20
ATOM 26853 C CA . SER A 1 11 ? -30.808 19.724 -8.816 1.00 0.00 11 SER A CA 20
ATOM 26854 C C . SER A 1 11 ? -29.761 20.058 -7.757 1.00 0.00 11 SER A C 20
ATOM 26855 O O . SER A 1 11 ? -28.577 20.191 -8.062 1.00 0.00 11 SER A O 20
ATOM 26863 N N . SER A 1 12 ? -30.209 20.194 -6.513 1.00 0.00 12 SER A N 20
ATOM 26864 C CA . SER A 1 12 ? -29.312 20.512 -5.409 1.00 0.00 12 SER A CA 20
ATOM 26865 C C . SER A 1 12 ? -28.449 19.308 -5.044 1.00 0.00 12 SER A C 20
ATOM 26866 O O . SER A 1 12 ? -28.720 18.185 -5.470 1.00 0.00 12 SER A O 20
ATOM 26874 N N . GLY A 1 13 ? -27.410 19.549 -4.251 1.00 0.00 13 GLY A N 20
ATOM 26875 C CA . GLY A 1 13 ? -26.524 18.476 -3.842 1.00 0.00 13 GLY A CA 20
ATOM 26876 C C . GLY A 1 13 ? -25.067 18.896 -3.833 1.00 0.00 13 GLY A C 20
ATOM 26877 O O . GLY A 1 13 ? -24.759 20.087 -3.787 1.00 0.00 13 GLY A O 20
ATOM 26881 N N . LEU A 1 14 ? -24.171 17.918 -3.876 1.00 0.00 14 LEU A N 20
ATOM 26882 C CA . LEU A 1 14 ? -22.738 18.192 -3.872 1.00 0.00 14 LEU A CA 20
ATOM 26883 C C . LEU A 1 14 ? -22.015 17.338 -4.909 1.00 0.00 14 LEU A C 20
ATOM 26884 O O . LEU A 1 14 ? -21.626 17.829 -5.969 1.00 0.00 14 LEU A O 20
ATOM 26900 N N . VAL A 1 15 ? -21.841 16.057 -4.598 1.00 0.00 15 VAL A N 20
ATOM 26901 C CA . VAL A 1 15 ? -21.167 15.136 -5.503 1.00 0.00 15 VAL A CA 20
ATOM 26902 C C . VAL A 1 15 ? -21.698 13.715 -5.341 1.00 0.00 15 VAL A C 20
ATOM 26903 O O . VAL A 1 15 ? -22.247 13.366 -4.294 1.00 0.00 15 VAL A O 20
ATOM 26916 N N . PRO A 1 16 ? -21.541 12.873 -6.376 1.00 0.00 16 PRO A N 20
ATOM 26917 C CA . PRO A 1 16 ? -22.008 11.482 -6.341 1.00 0.00 16 PRO A CA 20
ATOM 26918 C C . PRO A 1 16 ? -21.502 10.732 -5.113 1.00 0.00 16 PRO A C 20
ATOM 26919 O O . PRO A 1 16 ? -22.288 10.275 -4.285 1.00 0.00 16 PRO A O 20
ATOM 26930 N N . ARG A 1 17 ? -20.184 10.610 -5.004 1.00 0.00 17 ARG A N 20
ATOM 26931 C CA . ARG A 1 17 ? -19.571 9.915 -3.877 1.00 0.00 17 ARG A CA 20
ATOM 26932 C C . ARG A 1 17 ? -18.068 10.172 -3.831 1.00 0.00 17 ARG A C 20
ATOM 26933 O O . ARG A 1 17 ? -17.578 10.897 -2.964 1.00 0.00 17 ARG A O 20
ATOM 26954 N N . GLY A 1 18 ? -17.341 9.576 -4.771 1.00 0.00 18 GLY A N 20
ATOM 26955 C CA . GLY A 1 18 ? -15.902 9.753 -4.819 1.00 0.00 18 GLY A CA 20
ATOM 26956 C C . GLY A 1 18 ? -15.183 8.965 -3.742 1.00 0.00 18 GLY A C 20
ATOM 26957 O O . GLY A 1 18 ? -14.219 9.450 -3.149 1.00 0.00 18 GLY A O 20
ATOM 26961 N N . SER A 1 19 ? -15.653 7.749 -3.486 1.00 0.00 19 SER A N 20
ATOM 26962 C CA . SER A 1 19 ? -15.048 6.892 -2.474 1.00 0.00 19 SER A CA 20
ATOM 26963 C C . SER A 1 19 ? -15.734 5.530 -2.433 1.00 0.00 19 SER A C 20
ATOM 26964 O O . SER A 1 19 ? -16.818 5.352 -2.990 1.00 0.00 19 SER A O 20
ATOM 26972 N N . HIS A 1 20 ? -15.095 4.572 -1.770 1.00 0.00 20 HIS A N 20
ATOM 26973 C CA . HIS A 1 20 ? -15.645 3.226 -1.657 1.00 0.00 20 HIS A CA 20
ATOM 26974 C C . HIS A 1 20 ? -14.905 2.424 -0.589 1.00 0.00 20 HIS A C 20
ATOM 26975 O O . HIS A 1 20 ? -15.464 2.106 0.460 1.00 0.00 20 HIS A O 20
ATOM 26990 N N . MET A 1 21 ? -13.645 2.103 -0.865 1.00 0.00 21 MET A N 20
ATOM 26991 C CA . MET A 1 21 ? -12.829 1.339 0.073 1.00 0.00 21 MET A CA 20
ATOM 26992 C C . MET A 1 21 ? -11.342 1.578 -0.182 1.00 0.00 21 MET A C 20
ATOM 26993 O O . MET A 1 21 ? -10.514 0.697 0.050 1.00 0.00 21 MET A O 20
ATOM 27007 N N . SER A 1 22 ? -11.013 2.774 -0.659 1.00 0.00 22 SER A N 20
ATOM 27008 C CA . SER A 1 22 ? -9.626 3.127 -0.944 1.00 0.00 22 SER A CA 20
ATOM 27009 C C . SER A 1 22 ? -8.981 3.854 0.229 1.00 0.00 22 SER A C 20
ATOM 27010 O O . SER A 1 22 ? -7.845 4.319 0.140 1.00 0.00 22 SER A O 20
ATOM 27018 N N . ASP A 1 23 ? -9.716 3.947 1.324 1.00 0.00 23 ASP A N 20
ATOM 27019 C CA . ASP A 1 23 ? -9.227 4.614 2.526 1.00 0.00 23 ASP A CA 20
ATOM 27020 C C . ASP A 1 23 ? -8.147 3.806 3.213 1.00 0.00 23 ASP A C 20
ATOM 27021 O O . ASP A 1 23 ? -7.422 4.301 4.077 1.00 0.00 23 ASP A O 20
ATOM 27030 N N . GLU A 1 24 ? -8.050 2.563 2.814 1.00 0.00 24 GLU A N 20
ATOM 27031 C CA . GLU A 1 24 ? -7.060 1.646 3.366 1.00 0.00 24 GLU A CA 20
ATOM 27032 C C . GLU A 1 24 ? -5.649 2.093 3.022 1.00 0.00 24 GLU A C 20
ATOM 27033 O O . GLU A 1 24 ? -4.670 1.660 3.632 1.00 0.00 24 GLU A O 20
ATOM 27045 N N . LYS A 1 25 ? -5.572 2.969 2.052 1.00 0.00 25 LYS A N 20
ATOM 27046 C CA . LYS A 1 25 ? -4.303 3.520 1.594 1.00 0.00 25 LYS A CA 20
ATOM 27047 C C . LYS A 1 25 ? -3.977 4.811 2.339 1.00 0.00 25 LYS A C 20
ATOM 27048 O O . LYS A 1 25 ? -2.810 5.171 2.493 1.00 0.00 25 LYS A O 20
ATOM 27067 N N . THR A 1 26 ? -5.017 5.502 2.800 1.00 0.00 26 THR A N 20
ATOM 27068 C CA . THR A 1 26 ? -4.838 6.753 3.527 1.00 0.00 26 THR A CA 20
ATOM 27069 C C . THR A 1 26 ? -4.185 6.503 4.878 1.00 0.00 26 THR A C 20
ATOM 27070 O O . THR A 1 26 ? -3.461 7.353 5.392 1.00 0.00 26 THR A O 20
ATOM 27081 N N . GLN A 1 27 ? -4.419 5.323 5.442 1.00 0.00 27 GLN A N 20
ATOM 27082 C CA . GLN A 1 27 ? -3.815 4.972 6.720 1.00 0.00 27 GLN A CA 20
ATOM 27083 C C . GLN A 1 27 ? -2.292 5.014 6.598 1.00 0.00 27 GLN A C 20
ATOM 27084 O O . GLN A 1 27 ? -1.580 5.193 7.586 1.00 0.00 27 GLN A O 20
ATOM 27098 N N . LEU A 1 28 ? -1.811 4.852 5.368 1.00 0.00 28 LEU A N 20
ATOM 27099 C CA . LEU A 1 28 ? -0.381 4.874 5.081 1.00 0.00 28 LEU A CA 20
ATOM 27100 C C . LEU A 1 28 ? 0.110 6.287 4.807 1.00 0.00 28 LEU A C 20
ATOM 27101 O O . LEU A 1 28 ? 1.311 6.551 4.741 1.00 0.00 28 LEU A O 20
ATOM 27117 N N . ILE A 1 29 ? -0.841 7.177 4.646 1.00 0.00 29 ILE A N 20
ATOM 27118 C CA . ILE A 1 29 ? -0.564 8.587 4.370 1.00 0.00 29 ILE A CA 20
ATOM 27119 C C . ILE A 1 29 ? 0.105 9.272 5.540 1.00 0.00 29 ILE A C 20
ATOM 27120 O O . ILE A 1 29 ? 0.649 10.371 5.427 1.00 0.00 29 ILE A O 20
ATOM 27136 N N . GLU A 1 30 ? 0.056 8.595 6.643 1.00 0.00 30 GLU A N 20
ATOM 27137 C CA . GLU A 1 30 ? 0.647 9.073 7.887 1.00 0.00 30 GLU A CA 20
ATOM 27138 C C . GLU A 1 30 ? 2.160 8.917 7.886 1.00 0.00 30 GLU A C 20
ATOM 27139 O O . GLU A 1 30 ? 2.834 9.229 8.867 1.00 0.00 30 GLU A O 20
ATOM 27151 N N . ALA A 1 31 ? 2.676 8.432 6.778 1.00 0.00 31 ALA A N 20
ATOM 27152 C CA . ALA A 1 31 ? 4.109 8.223 6.618 1.00 0.00 31 ALA A CA 20
ATOM 27153 C C . ALA A 1 31 ? 4.775 9.440 5.983 1.00 0.00 31 ALA A C 20
ATOM 27154 O O . ALA A 1 31 ? 5.945 9.723 6.237 1.00 0.00 31 ALA A O 20
ATOM 27161 N N . PHE A 1 32 ? 4.021 10.157 5.155 1.00 0.00 32 PHE A N 20
ATOM 27162 C CA . PHE A 1 32 ? 4.536 11.344 4.483 1.00 0.00 32 PHE A CA 20
ATOM 27163 C C . PHE A 1 32 ? 4.991 12.394 5.493 1.00 0.00 32 PHE A C 20
ATOM 27164 O O . PHE A 1 32 ? 5.871 13.205 5.204 1.00 0.00 32 PHE A O 20
ATOM 27181 N N . TYR A 1 33 ? 4.387 12.376 6.678 1.00 0.00 33 TYR A N 20
ATOM 27182 C CA . TYR A 1 33 ? 4.731 13.331 7.725 1.00 0.00 33 TYR A CA 20
ATOM 27183 C C . TYR A 1 33 ? 5.768 12.746 8.681 1.00 0.00 33 TYR A C 20
ATOM 27184 O O . TYR A 1 33 ? 5.664 12.904 9.898 1.00 0.00 33 TYR A O 20
ATOM 27202 N N . ASN A 1 34 ? 6.770 12.075 8.123 1.00 0.00 34 ASN A N 20
ATOM 27203 C CA . ASN A 1 34 ? 7.826 11.470 8.929 1.00 0.00 34 ASN A CA 20
ATOM 27204 C C . ASN A 1 34 ? 8.874 10.803 8.044 1.00 0.00 34 ASN A C 20
ATOM 27205 O O . ASN A 1 34 ? 9.411 9.750 8.387 1.00 0.00 34 ASN A O 20
ATOM 27216 N N . PHE A 1 35 ? 9.163 11.423 6.904 1.00 0.00 35 PHE A N 20
ATOM 27217 C CA . PHE A 1 35 ? 10.148 10.890 5.970 1.00 0.00 35 PHE A CA 20
ATOM 27218 C C . PHE A 1 35 ? 10.333 11.827 4.780 1.00 0.00 35 PHE A C 20
ATOM 27219 O O . PHE A 1 35 ? 9.832 11.565 3.687 1.00 0.00 35 PHE A O 20
ATOM 27236 N N . ASP A 1 36 ? 11.055 12.919 5.002 1.00 0.00 36 ASP A N 20
ATOM 27237 C CA . ASP A 1 36 ? 11.306 13.897 3.948 1.00 0.00 36 ASP A CA 20
ATOM 27238 C C . ASP A 1 36 ? 12.216 15.015 4.448 1.00 0.00 36 ASP A C 20
ATOM 27239 O O . ASP A 1 36 ? 11.755 16.111 4.763 1.00 0.00 36 ASP A O 20
ATOM 27248 N N . GLY A 1 37 ? 13.512 14.728 4.518 1.00 0.00 37 GLY A N 20
ATOM 27249 C CA . GLY A 1 37 ? 14.467 15.719 4.978 1.00 0.00 37 GLY A CA 20
ATOM 27250 C C . GLY A 1 37 ? 15.626 15.898 4.019 1.00 0.00 37 GLY A C 20
ATOM 27251 O O . GLY A 1 37 ? 16.052 17.022 3.751 1.00 0.00 37 GLY A O 20
ATOM 27255 N N . ASP A 1 38 ? 16.139 14.787 3.499 1.00 0.00 38 ASP A N 20
ATOM 27256 C CA . ASP A 1 38 ? 17.256 14.828 2.562 1.00 0.00 38 ASP A CA 20
ATOM 27257 C C . ASP A 1 38 ? 17.599 13.427 2.066 1.00 0.00 38 ASP A C 20
ATOM 27258 O O . ASP A 1 38 ? 18.563 12.812 2.524 1.00 0.00 38 ASP A O 20
ATOM 27267 N N . TYR A 1 39 ? 16.804 12.927 1.124 1.00 0.00 39 TYR A N 20
ATOM 27268 C CA . TYR A 1 39 ? 17.022 11.598 0.565 1.00 0.00 39 TYR A CA 20
ATOM 27269 C C . TYR A 1 39 ? 16.999 11.641 -0.959 1.00 0.00 39 TYR A C 20
ATOM 27270 O O . TYR A 1 39 ? 16.558 12.622 -1.557 1.00 0.00 39 TYR A O 20
ATOM 27288 N N . ASP A 1 40 ? 17.477 10.569 -1.583 1.00 0.00 40 ASP A N 20
ATOM 27289 C CA . ASP A 1 40 ? 17.512 10.484 -3.039 1.00 0.00 40 ASP A CA 20
ATOM 27290 C C . ASP A 1 40 ? 16.380 9.605 -3.561 1.00 0.00 40 ASP A C 20
ATOM 27291 O O . ASP A 1 40 ? 16.517 8.942 -4.588 1.00 0.00 40 ASP A O 20
ATOM 27300 N N . GLY A 1 41 ? 15.260 9.605 -2.844 1.00 0.00 41 GLY A N 20
ATOM 27301 C CA . GLY A 1 41 ? 14.120 8.804 -3.250 1.00 0.00 41 GLY A CA 20
ATOM 27302 C C . GLY A 1 41 ? 14.417 7.318 -3.229 1.00 0.00 41 GLY A C 20
ATOM 27303 O O . GLY A 1 41 ? 14.022 6.585 -4.135 1.00 0.00 41 GLY A O 20
ATOM 27307 N N . PHE A 1 42 ? 15.117 6.870 -2.190 1.00 0.00 42 PHE A N 20
ATOM 27308 C CA . PHE A 1 42 ? 15.465 5.460 -2.055 1.00 0.00 42 PHE A CA 20
ATOM 27309 C C . PHE A 1 42 ? 15.625 5.077 -0.589 1.00 0.00 42 PHE A C 20
ATOM 27310 O O . PHE A 1 42 ? 16.419 5.676 0.137 1.00 0.00 42 PHE A O 20
ATOM 27327 N N . VAL A 1 43 ? 14.869 4.071 -0.161 1.00 0.00 43 VAL A N 20
ATOM 27328 C CA . VAL A 1 43 ? 14.928 3.604 1.219 1.00 0.00 43 VAL A CA 20
ATOM 27329 C C . VAL A 1 43 ? 15.138 2.094 1.275 1.00 0.00 43 VAL A C 20
ATOM 27330 O O . VAL A 1 43 ? 14.367 1.328 0.695 1.00 0.00 43 VAL A O 20
ATOM 27343 N N . SER A 1 44 ? 16.184 1.673 1.975 1.00 0.00 44 SER A N 20
ATOM 27344 C CA . SER A 1 44 ? 16.495 0.255 2.105 1.00 0.00 44 SER A CA 20
ATOM 27345 C C . SER A 1 44 ? 15.558 -0.419 3.102 1.00 0.00 44 SER A C 20
ATOM 27346 O O . SER A 1 44 ? 15.111 0.201 4.068 1.00 0.00 44 SER A O 20
ATOM 27354 N N . VAL A 1 45 ? 15.267 -1.694 2.862 1.00 0.00 45 VAL A N 20
ATOM 27355 C CA . VAL A 1 45 ? 14.388 -2.458 3.737 1.00 0.00 45 VAL A CA 20
ATOM 27356 C C . VAL A 1 45 ? 14.932 -2.487 5.161 1.00 0.00 45 VAL A C 20
ATOM 27357 O O . VAL A 1 45 ? 14.175 -2.395 6.128 1.00 0.00 45 VAL A O 20
ATOM 27370 N N . GLU A 1 46 ? 16.248 -2.621 5.281 1.00 0.00 46 GLU A N 20
ATOM 27371 C CA . GLU A 1 46 ? 16.898 -2.668 6.587 1.00 0.00 46 GLU A CA 20
ATOM 27372 C C . GLU A 1 46 ? 16.555 -1.431 7.413 1.00 0.00 46 GLU A C 20
ATOM 27373 O O . GLU A 1 46 ? 16.504 -1.490 8.641 1.00 0.00 46 GLU A O 20
ATOM 27385 N N . GLU A 1 47 ? 16.321 -0.316 6.731 1.00 0.00 47 GLU A N 20
ATOM 27386 C CA . GLU A 1 47 ? 15.981 0.933 7.401 1.00 0.00 47 GLU A CA 20
ATOM 27387 C C . GLU A 1 47 ? 14.470 1.138 7.435 1.00 0.00 47 GLU A C 20
ATOM 27388 O O . GLU A 1 47 ? 13.933 1.732 8.370 1.00 0.00 47 GLU A O 20
ATOM 27400 N N . PHE A 1 48 ? 13.789 0.643 6.406 1.00 0.00 48 PHE A N 20
ATOM 27401 C CA . PHE A 1 48 ? 12.339 0.774 6.311 1.00 0.00 48 PHE A CA 20
ATOM 27402 C C . PHE A 1 48 ? 11.650 0.134 7.513 1.00 0.00 48 PHE A C 20
ATOM 27403 O O . PHE A 1 48 ? 10.689 0.682 8.052 1.00 0.00 48 PHE A O 20
ATOM 27420 N N . ARG A 1 49 ? 12.146 -1.027 7.927 1.00 0.00 49 ARG A N 20
ATOM 27421 C CA . ARG A 1 49 ? 11.575 -1.740 9.064 1.00 0.00 49 ARG A CA 20
ATOM 27422 C C . ARG A 1 49 ? 11.588 -0.870 10.318 1.00 0.00 49 ARG A C 20
ATOM 27423 O O . ARG A 1 49 ? 10.577 -0.750 11.011 1.00 0.00 49 ARG A O 20
ATOM 27444 N N . GLY A 1 50 ? 12.736 -0.264 10.602 1.00 0.00 50 GLY A N 20
ATOM 27445 C CA . GLY A 1 50 ? 12.856 0.587 11.770 1.00 0.00 50 GLY A CA 20
ATOM 27446 C C . GLY A 1 50 ? 11.885 1.751 11.740 1.00 0.00 50 GLY A C 20
ATOM 27447 O O . GLY A 1 50 ? 11.475 2.253 12.788 1.00 0.00 50 GLY A O 20
ATOM 27451 N N . ILE A 1 51 ? 11.516 2.182 10.538 1.00 0.00 51 ILE A N 20
ATOM 27452 C CA . ILE A 1 51 ? 10.588 3.294 10.375 1.00 0.00 51 ILE A CA 20
ATOM 27453 C C . ILE A 1 51 ? 9.143 2.809 10.410 1.00 0.00 51 ILE A C 20
ATOM 27454 O O . ILE A 1 51 ? 8.310 3.354 11.133 1.00 0.00 51 ILE A O 20
ATOM 27470 N N . ILE A 1 52 ? 8.855 1.785 9.615 1.00 0.00 52 ILE A N 20
ATOM 27471 C CA . ILE A 1 52 ? 7.510 1.224 9.541 1.00 0.00 52 ILE A CA 20
ATOM 27472 C C . ILE A 1 52 ? 7.030 0.751 10.913 1.00 0.00 52 ILE A C 20
ATOM 27473 O O . ILE A 1 52 ? 5.868 0.940 11.272 1.00 0.00 52 ILE A O 20
ATOM 27489 N N . ARG A 1 53 ? 7.932 0.132 11.672 1.00 0.00 53 ARG A N 20
ATOM 27490 C CA . ARG A 1 53 ? 7.600 -0.372 13.003 1.00 0.00 53 ARG A CA 20
ATOM 27491 C C . ARG A 1 53 ? 6.857 0.680 13.821 1.00 0.00 53 ARG A C 20
ATOM 27492 O O . ARG A 1 53 ? 5.671 0.530 14.112 1.00 0.00 53 ARG A O 20
ATOM 27513 N N . ASP A 1 54 ? 7.562 1.746 14.182 1.00 0.00 54 ASP A N 20
ATOM 27514 C CA . ASP A 1 54 ? 6.967 2.826 14.961 1.00 0.00 54 ASP A CA 20
ATOM 27515 C C . ASP A 1 54 ? 6.435 3.931 14.049 1.00 0.00 54 ASP A C 20
ATOM 27516 O O . ASP A 1 54 ? 6.147 5.037 14.504 1.00 0.00 54 ASP A O 20
ATOM 27525 N N . GLY A 1 55 ? 6.311 3.625 12.758 1.00 0.00 55 GLY A N 20
ATOM 27526 C CA . GLY A 1 55 ? 5.818 4.606 11.809 1.00 0.00 55 GLY A CA 20
ATOM 27527 C C . GLY A 1 55 ? 4.437 4.263 11.280 1.00 0.00 55 GLY A C 20
ATOM 27528 O O . GLY A 1 55 ? 3.502 5.053 11.413 1.00 0.00 55 GLY A O 20
ATOM 27532 N N . LEU A 1 56 ? 4.313 3.086 10.676 1.00 0.00 56 LEU A N 20
ATOM 27533 C CA . LEU A 1 56 ? 3.038 2.646 10.121 1.00 0.00 56 LEU A CA 20
ATOM 27534 C C . LEU A 1 56 ? 2.682 1.243 10.611 1.00 0.00 56 LEU A C 20
ATOM 27535 O O . LEU A 1 56 ? 3.530 0.351 10.630 1.00 0.00 56 LEU A O 20
ATOM 27551 N N . PRO A 1 57 ? 1.416 1.025 11.014 1.00 0.00 57 PRO A N 20
ATOM 27552 C CA . PRO A 1 57 ? 0.956 -0.275 11.501 1.00 0.00 57 PRO A CA 20
ATOM 27553 C C . PRO A 1 57 ? 0.673 -1.250 10.364 1.00 0.00 57 PRO A C 20
ATOM 27554 O O . PRO A 1 57 ? -0.399 -1.222 9.761 1.00 0.00 57 PRO A O 20
ATOM 27565 N N . MET A 1 58 ? 1.644 -2.109 10.077 1.00 0.00 58 MET A N 20
ATOM 27566 C CA . MET A 1 58 ? 1.503 -3.092 9.012 1.00 0.00 58 MET A CA 20
ATOM 27567 C C . MET A 1 58 ? 1.861 -4.488 9.512 1.00 0.00 58 MET A C 20
ATOM 27568 O O . MET A 1 58 ? 2.812 -4.662 10.273 1.00 0.00 58 MET A O 20
ATOM 27582 N N . THR A 1 59 ? 1.094 -5.481 9.072 1.00 0.00 59 THR A N 20
ATOM 27583 C CA . THR A 1 59 ? 1.332 -6.867 9.468 1.00 0.00 59 THR A CA 20
ATOM 27584 C C . THR A 1 59 ? 2.501 -7.459 8.683 1.00 0.00 59 THR A C 20
ATOM 27585 O O . THR A 1 59 ? 2.725 -7.103 7.527 1.00 0.00 59 THR A O 20
ATOM 27596 N N . GLU A 1 60 ? 3.235 -8.372 9.320 1.00 0.00 60 GLU A N 20
ATOM 27597 C CA . GLU A 1 60 ? 4.385 -9.026 8.689 1.00 0.00 60 GLU A CA 20
ATOM 27598 C C . GLU A 1 60 ? 4.100 -9.344 7.230 1.00 0.00 60 GLU A C 20
ATOM 27599 O O . GLU A 1 60 ? 4.866 -8.985 6.340 1.00 0.00 60 GLU A O 20
ATOM 27611 N N . ALA A 1 61 ? 2.986 -10.014 7.001 1.00 0.00 61 ALA A N 20
ATOM 27612 C CA . ALA A 1 61 ? 2.569 -10.388 5.660 1.00 0.00 61 ALA A CA 20
ATOM 27613 C C . ALA A 1 61 ? 2.661 -9.202 4.711 1.00 0.00 61 ALA A C 20
ATOM 27614 O O . ALA A 1 61 ? 3.284 -9.289 3.662 1.00 0.00 61 ALA A O 20
ATOM 27621 N N . GLU A 1 62 ? 2.050 -8.087 5.091 1.00 0.00 62 GLU A N 20
ATOM 27622 C CA . GLU A 1 62 ? 2.090 -6.888 4.258 1.00 0.00 62 GLU A CA 20
ATOM 27623 C C . GLU A 1 62 ? 3.534 -6.509 3.963 1.00 0.00 62 GLU A C 20
ATOM 27624 O O . GLU A 1 62 ? 3.965 -6.513 2.812 1.00 0.00 62 GLU A O 20
ATOM 27636 N N . ILE A 1 63 ? 4.279 -6.194 5.019 1.00 0.00 63 ILE A N 20
ATOM 27637 C CA . ILE A 1 63 ? 5.687 -5.818 4.884 1.00 0.00 63 ILE A CA 20
ATOM 27638 C C . ILE A 1 63 ? 6.477 -6.910 4.175 1.00 0.00 63 ILE A C 20
ATOM 27639 O O . ILE A 1 63 ? 7.034 -6.689 3.103 1.00 0.00 63 ILE A O 20
ATOM 27655 N N . THR A 1 64 ? 6.517 -8.085 4.789 1.00 0.00 64 THR A N 20
ATOM 27656 C CA . THR A 1 64 ? 7.235 -9.226 4.236 1.00 0.00 64 THR A CA 20
ATOM 27657 C C . THR A 1 64 ? 6.818 -9.489 2.796 1.00 0.00 64 THR A C 20
ATOM 27658 O O . THR A 1 64 ? 7.662 -9.617 1.909 1.00 0.00 64 THR A O 20
ATOM 27669 N N . GLU A 1 65 ? 5.510 -9.565 2.566 1.00 0.00 65 GLU A N 20
ATOM 27670 C CA . GLU A 1 65 ? 5.001 -9.810 1.221 1.00 0.00 65 GLU A CA 20
ATOM 27671 C C . GLU A 1 65 ? 5.321 -8.643 0.314 1.00 0.00 65 GLU A C 20
ATOM 27672 O O . GLU A 1 65 ? 5.266 -8.745 -0.911 1.00 0.00 65 GLU A O 20
ATOM 27684 N N . PHE A 1 66 ? 5.671 -7.547 0.940 1.00 0.00 66 PHE A N 20
ATOM 27685 C CA . PHE A 1 66 ? 6.031 -6.338 0.225 1.00 0.00 66 PHE A CA 20
ATOM 27686 C C . PHE A 1 66 ? 7.546 -6.240 0.074 1.00 0.00 66 PHE A C 20
ATOM 27687 O O . PHE A 1 66 ? 8.047 -5.588 -0.840 1.00 0.00 66 PHE A O 20
ATOM 27704 N N . PHE A 1 67 ? 8.271 -6.898 0.977 1.00 0.00 67 PHE A N 20
ATOM 27705 C CA . PHE A 1 67 ? 9.728 -6.888 0.944 1.00 0.00 67 PHE A CA 20
ATOM 27706 C C . PHE A 1 67 ? 10.254 -7.907 -0.062 1.00 0.00 67 PHE A C 20
ATOM 27707 O O . PHE A 1 67 ? 11.329 -7.731 -0.636 1.00 0.00 67 PHE A O 20
ATOM 27724 N N . GLU A 1 68 ? 9.488 -8.973 -0.271 1.00 0.00 68 GLU A N 20
ATOM 27725 C CA . GLU A 1 68 ? 9.875 -10.020 -1.209 1.00 0.00 68 GLU A CA 20
ATOM 27726 C C . GLU A 1 68 ? 9.260 -9.773 -2.585 1.00 0.00 68 GLU A C 20
ATOM 27727 O O . GLU A 1 68 ? 9.823 -10.171 -3.605 1.00 0.00 68 GLU A O 20
ATOM 27739 N N . ALA A 1 69 ? 8.105 -9.117 -2.605 1.00 0.00 69 ALA A N 20
ATOM 27740 C CA . ALA A 1 69 ? 7.415 -8.820 -3.857 1.00 0.00 69 ALA A CA 20
ATOM 27741 C C . ALA A 1 69 ? 7.922 -7.538 -4.489 1.00 0.00 69 ALA A C 20
ATOM 27742 O O . ALA A 1 69 ? 7.617 -7.226 -5.641 1.00 0.00 69 ALA A O 20
ATOM 27749 N N . ALA A 1 70 ? 8.696 -6.813 -3.722 1.00 0.00 70 ALA A N 20
ATOM 27750 C CA . ALA A 1 70 ? 9.273 -5.551 -4.169 1.00 0.00 70 ALA A CA 20
ATOM 27751 C C . ALA A 1 70 ? 10.747 -5.718 -4.521 1.00 0.00 70 ALA A C 20
ATOM 27752 O O . ALA A 1 70 ? 11.274 -5.018 -5.386 1.00 0.00 70 ALA A O 20
ATOM 27759 N N . ASP A 1 71 ? 11.409 -6.650 -3.843 1.00 0.00 71 ASP A N 20
ATOM 27760 C CA . ASP A 1 71 ? 12.822 -6.912 -4.083 1.00 0.00 71 ASP A CA 20
ATOM 27761 C C . ASP A 1 71 ? 13.037 -8.355 -4.539 1.00 0.00 71 ASP A C 20
ATOM 27762 O O . ASP A 1 71 ? 13.132 -9.265 -3.714 1.00 0.00 71 ASP A O 20
ATOM 27771 N N . PRO A 1 72 ? 13.113 -8.588 -5.862 1.00 0.00 72 PRO A N 20
ATOM 27772 C CA . PRO A 1 72 ? 13.314 -9.933 -6.416 1.00 0.00 72 PRO A CA 20
ATOM 27773 C C . PRO A 1 72 ? 14.672 -10.517 -6.041 1.00 0.00 72 PRO A C 20
ATOM 27774 O O . PRO A 1 72 ? 14.800 -11.720 -5.814 1.00 0.00 72 PRO A O 20
ATOM 27785 N N . ASN A 1 73 ? 15.684 -9.657 -5.980 1.00 0.00 73 ASN A N 20
ATOM 27786 C CA . ASN A 1 73 ? 17.032 -10.090 -5.631 1.00 0.00 73 ASN A CA 20
ATOM 27787 C C . ASN A 1 73 ? 17.158 -10.317 -4.127 1.00 0.00 73 ASN A C 20
ATOM 27788 O O . ASN A 1 73 ? 17.938 -11.157 -3.680 1.00 0.00 73 ASN A O 20
ATOM 27799 N N . ASN A 1 74 ? 16.385 -9.558 -3.353 1.00 0.00 74 ASN A N 20
ATOM 27800 C CA . ASN A 1 74 ? 16.401 -9.663 -1.897 1.00 0.00 74 ASN A CA 20
ATOM 27801 C C . ASN A 1 74 ? 17.662 -9.031 -1.329 1.00 0.00 74 ASN A C 20
ATOM 27802 O O . ASN A 1 74 ? 18.355 -9.628 -0.505 1.00 0.00 74 ASN A O 20
ATOM 27813 N N . THR A 1 75 ? 17.953 -7.815 -1.774 1.00 0.00 75 THR A N 20
ATOM 27814 C CA . THR A 1 75 ? 19.128 -7.096 -1.308 1.00 0.00 75 THR A CA 20
ATOM 27815 C C . THR A 1 75 ? 18.770 -6.160 -0.158 1.00 0.00 75 THR A C 20
ATOM 27816 O O . THR A 1 75 ? 19.444 -5.156 0.070 1.00 0.00 75 THR A O 20
ATOM 27827 N N . GLY A 1 76 ? 17.698 -6.491 0.559 1.00 0.00 76 GLY A N 20
ATOM 27828 C CA . GLY A 1 76 ? 17.265 -5.665 1.670 1.00 0.00 76 GLY A CA 20
ATOM 27829 C C . GLY A 1 76 ? 17.069 -4.218 1.265 1.00 0.00 76 GLY A C 20
ATOM 27830 O O . GLY A 1 76 ? 17.136 -3.315 2.099 1.00 0.00 76 GLY A O 20
ATOM 27834 N N . PHE A 1 77 ? 16.831 -3.999 -0.025 1.00 0.00 77 PHE A N 20
ATOM 27835 C CA . PHE A 1 77 ? 16.628 -2.656 -0.551 1.00 0.00 77 PHE A CA 20
ATOM 27836 C C . PHE A 1 77 ? 15.562 -2.667 -1.645 1.00 0.00 77 PHE A C 20
ATOM 27837 O O . PHE A 1 77 ? 15.624 -3.469 -2.577 1.00 0.00 77 PHE A O 20
ATOM 27854 N N . ILE A 1 78 ? 14.584 -1.778 -1.520 1.00 0.00 78 ILE A N 20
ATOM 27855 C CA . ILE A 1 78 ? 13.505 -1.689 -2.495 1.00 0.00 78 ILE A CA 20
ATOM 27856 C C . ILE A 1 78 ? 13.660 -0.474 -3.394 1.00 0.00 78 ILE A C 20
ATOM 27857 O O . ILE A 1 78 ? 14.270 0.525 -3.012 1.00 0.00 78 ILE A O 20
ATOM 27873 N N . ASP A 1 79 ? 13.048 -0.548 -4.567 1.00 0.00 79 ASP A N 20
ATOM 27874 C CA . ASP A 1 79 ? 13.059 0.566 -5.495 1.00 0.00 79 ASP A CA 20
ATOM 27875 C C . ASP A 1 79 ? 11.920 1.499 -5.113 1.00 0.00 79 ASP A C 20
ATOM 27876 O O . ASP A 1 79 ? 10.766 1.245 -5.452 1.00 0.00 79 ASP A O 20
ATOM 27885 N N . TYR A 1 80 ? 12.250 2.550 -4.362 1.00 0.00 80 TYR A N 20
ATOM 27886 C CA . TYR A 1 80 ? 11.262 3.516 -3.874 1.00 0.00 80 TYR A CA 20
ATOM 27887 C C . TYR A 1 80 ? 10.051 3.636 -4.799 1.00 0.00 80 TYR A C 20
ATOM 27888 O O . TYR A 1 80 ? 8.918 3.744 -4.333 1.00 0.00 80 TYR A O 20
ATOM 27906 N N . LYS A 1 81 ? 10.290 3.614 -6.104 1.00 0.00 81 LYS A N 20
ATOM 27907 C CA . LYS A 1 81 ? 9.205 3.720 -7.072 1.00 0.00 81 LYS A CA 20
ATOM 27908 C C . LYS A 1 81 ? 8.282 2.509 -6.982 1.00 0.00 81 LYS A C 20
ATOM 27909 O O . LYS A 1 81 ? 7.072 2.653 -6.823 1.00 0.00 81 LYS A O 20
ATOM 27928 N N . ALA A 1 82 ? 8.859 1.315 -7.071 1.00 0.00 82 ALA A N 20
ATOM 27929 C CA . ALA A 1 82 ? 8.080 0.084 -6.981 1.00 0.00 82 ALA A CA 20
ATOM 27930 C C . ALA A 1 82 ? 7.246 0.069 -5.704 1.00 0.00 82 ALA A C 20
ATOM 27931 O O . ALA A 1 82 ? 6.214 -0.598 -5.630 1.00 0.00 82 ALA A O 20
ATOM 27938 N N . PHE A 1 83 ? 7.712 0.806 -4.700 1.00 0.00 83 PHE A N 20
ATOM 27939 C CA . PHE A 1 83 ? 7.026 0.882 -3.420 1.00 0.00 83 PHE A CA 20
ATOM 27940 C C . PHE A 1 83 ? 6.089 2.087 -3.369 1.00 0.00 83 PHE A C 20
ATOM 27941 O O . PHE A 1 83 ? 5.064 2.059 -2.689 1.00 0.00 83 PHE A O 20
ATOM 27958 N N . ALA A 1 84 ? 6.449 3.144 -4.090 1.00 0.00 84 ALA A N 20
ATOM 27959 C CA . ALA A 1 84 ? 5.642 4.359 -4.124 1.00 0.00 84 ALA A CA 20
ATOM 27960 C C . ALA A 1 84 ? 4.479 4.225 -5.102 1.00 0.00 84 ALA A C 20
ATOM 27961 O O . ALA A 1 84 ? 3.373 4.693 -4.835 1.00 0.00 84 ALA A O 20
ATOM 27968 N N . ALA A 1 85 ? 4.736 3.581 -6.236 1.00 0.00 85 ALA A N 20
ATOM 27969 C CA . ALA A 1 85 ? 3.708 3.387 -7.254 1.00 0.00 85 ALA A CA 20
ATOM 27970 C C . ALA A 1 85 ? 2.695 2.338 -6.836 1.00 0.00 85 ALA A C 20
ATOM 27971 O O . ALA A 1 85 ? 1.643 2.181 -7.454 1.00 0.00 85 ALA A O 20
ATOM 27978 N N . MET A 1 86 ? 3.030 1.634 -5.783 1.00 0.00 86 MET A N 20
ATOM 27979 C CA . MET A 1 86 ? 2.171 0.587 -5.243 1.00 0.00 86 MET A CA 20
ATOM 27980 C C . MET A 1 86 ? 0.898 1.183 -4.656 1.00 0.00 86 MET A C 20
ATOM 27981 O O . MET A 1 86 ? -0.179 0.595 -4.754 1.00 0.00 86 MET A O 20
ATOM 27995 N N . LEU A 1 87 ? 1.029 2.357 -4.046 1.00 0.00 87 LEU A N 20
ATOM 27996 C CA . LEU A 1 87 ? -0.113 3.038 -3.442 1.00 0.00 87 LEU A CA 20
ATOM 27997 C C . LEU A 1 87 ? -0.637 4.144 -4.335 1.00 0.00 87 LEU A C 20
ATOM 27998 O O . LEU A 1 87 ? -1.669 4.760 -4.069 1.00 0.00 87 LEU A O 20
ATOM 28014 N N . TYR A 1 88 ? 0.096 4.372 -5.385 1.00 0.00 88 TYR A N 20
ATOM 28015 C CA . TYR A 1 88 ? -0.236 5.397 -6.370 1.00 0.00 88 TYR A CA 20
ATOM 28016 C C . TYR A 1 88 ? -0.326 4.803 -7.772 1.00 0.00 88 TYR A C 20
ATOM 28017 O O . TYR A 1 88 ? -0.184 5.515 -8.767 1.00 0.00 88 TYR A O 20
ATOM 28035 N N . SER A 1 89 ? -0.558 3.497 -7.844 1.00 0.00 89 SER A N 20
ATOM 28036 C CA . SER A 1 89 ? -0.666 2.810 -9.127 1.00 0.00 89 SER A CA 20
ATOM 28037 C C . SER A 1 89 ? -1.778 3.412 -9.979 1.00 0.00 89 SER A C 20
ATOM 28038 O O . SER A 1 89 ? -2.927 2.972 -9.918 1.00 0.00 89 SER A O 20
ATOM 28046 N N . VAL A 1 90 ? -1.431 4.419 -10.771 1.00 0.00 90 VAL A N 20
ATOM 28047 C CA . VAL A 1 90 ? -2.399 5.082 -11.635 1.00 0.00 90 VAL A CA 20
ATOM 28048 C C . VAL A 1 90 ? -1.700 5.944 -12.684 1.00 0.00 90 VAL A C 20
ATOM 28049 O O . VAL A 1 90 ? -2.064 7.102 -12.897 1.00 0.00 90 VAL A O 20
ATOM 28062 N N . ASP A 1 91 ? -0.691 5.373 -13.334 1.00 0.00 91 ASP A N 20
ATOM 28063 C CA . ASP A 1 91 ? 0.059 6.087 -14.359 1.00 0.00 91 ASP A CA 20
ATOM 28064 C C . ASP A 1 91 ? 0.258 5.216 -15.594 1.00 0.00 91 ASP A C 20
ATOM 28065 O O . ASP A 1 91 ? 1.314 4.610 -15.776 1.00 0.00 91 ASP A O 20
ATOM 28074 N N . GLU A 1 92 ? -0.763 5.158 -16.443 1.00 0.00 92 GLU A N 20
ATOM 28075 C CA . GLU A 1 92 ? -0.700 4.360 -17.661 1.00 0.00 92 GLU A CA 20
ATOM 28076 C C . GLU A 1 92 ? -1.655 4.907 -18.719 1.00 0.00 92 GLU A C 20
ATOM 28077 O O . GLU A 1 92 ? -2.324 5.917 -18.502 1.00 0.00 92 GLU A O 20
ATOM 28089 N N . SER A 1 93 ? -1.709 4.233 -19.863 1.00 0.00 93 SER A N 20
ATOM 28090 C CA . SER A 1 93 ? -2.582 4.650 -20.955 1.00 0.00 93 SER A CA 20
ATOM 28091 C C . SER A 1 93 ? -3.813 3.754 -21.041 1.00 0.00 93 SER A C 20
ATOM 28092 O O . SER A 1 93 ? -3.772 2.640 -20.480 1.00 0.00 93 SER A O 20
ATOM 28101 N N . MET A 1 1 ? -24.936 11.033 -13.872 1.00 0.00 1 MET A N 21
ATOM 28102 C CA . MET A 1 1 ? -23.908 9.997 -13.596 1.00 0.00 1 MET A CA 21
ATOM 28103 C C . MET A 1 1 ? -23.415 9.351 -14.888 1.00 0.00 1 MET A C 21
ATOM 28104 O O . MET A 1 1 ? -24.170 8.662 -15.575 1.00 0.00 1 MET A O 21
ATOM 28120 N N . GLY A 1 2 ? -22.147 9.580 -15.212 1.00 0.00 2 GLY A N 21
ATOM 28121 C CA . GLY A 1 2 ? -21.577 9.014 -16.420 1.00 0.00 2 GLY A CA 21
ATOM 28122 C C . GLY A 1 2 ? -20.690 7.818 -16.138 1.00 0.00 2 GLY A C 21
ATOM 28123 O O . GLY A 1 2 ? -19.757 7.537 -16.892 1.00 0.00 2 GLY A O 21
ATOM 28127 N N . SER A 1 3 ? -20.977 7.112 -15.049 1.00 0.00 3 SER A N 21
ATOM 28128 C CA . SER A 1 3 ? -20.197 5.940 -14.669 1.00 0.00 3 SER A CA 21
ATOM 28129 C C . SER A 1 3 ? -18.737 6.311 -14.436 1.00 0.00 3 SER A C 21
ATOM 28130 O O . SER A 1 3 ? -17.837 5.505 -14.672 1.00 0.00 3 SER A O 21
ATOM 28138 N N . SER A 1 4 ? -18.508 7.534 -13.971 1.00 0.00 4 SER A N 21
ATOM 28139 C CA . SER A 1 4 ? -17.156 8.012 -13.707 1.00 0.00 4 SER A CA 21
ATOM 28140 C C . SER A 1 4 ? -16.903 8.125 -12.206 1.00 0.00 4 SER A C 21
ATOM 28141 O O . SER A 1 4 ? -16.859 9.226 -11.654 1.00 0.00 4 SER A O 21
ATOM 28149 N N . HIS A 1 5 ? -16.736 6.982 -11.551 1.00 0.00 5 HIS A N 21
ATOM 28150 C CA . HIS A 1 5 ? -16.487 6.952 -10.114 1.00 0.00 5 HIS A CA 21
ATOM 28151 C C . HIS A 1 5 ? -17.637 7.600 -9.349 1.00 0.00 5 HIS A C 21
ATOM 28152 O O . HIS A 1 5 ? -17.435 8.188 -8.286 1.00 0.00 5 HIS A O 21
ATOM 28167 N N . HIS A 1 6 ? -18.843 7.488 -9.896 1.00 0.00 6 HIS A N 21
ATOM 28168 C CA . HIS A 1 6 ? -20.025 8.062 -9.263 1.00 0.00 6 HIS A CA 21
ATOM 28169 C C . HIS A 1 6 ? -20.492 7.198 -8.096 1.00 0.00 6 HIS A C 21
ATOM 28170 O O . HIS A 1 6 ? -20.929 7.712 -7.066 1.00 0.00 6 HIS A O 21
ATOM 28185 N N . HIS A 1 7 ? -20.397 5.883 -8.266 1.00 0.00 7 HIS A N 21
ATOM 28186 C CA . HIS A 1 7 ? -20.811 4.947 -7.226 1.00 0.00 7 HIS A CA 21
ATOM 28187 C C . HIS A 1 7 ? -22.288 5.120 -6.892 1.00 0.00 7 HIS A C 21
ATOM 28188 O O . HIS A 1 7 ? -22.684 6.112 -6.280 1.00 0.00 7 HIS A O 21
ATOM 28203 N N . HIS A 1 8 ? -23.099 4.150 -7.300 1.00 0.00 8 HIS A N 21
ATOM 28204 C CA . HIS A 1 8 ? -24.534 4.195 -7.045 1.00 0.00 8 HIS A CA 21
ATOM 28205 C C . HIS A 1 8 ? -25.121 2.787 -6.979 1.00 0.00 8 HIS A C 21
ATOM 28206 O O . HIS A 1 8 ? -25.783 2.424 -6.007 1.00 0.00 8 HIS A O 21
ATOM 28221 N N . HIS A 1 9 ? -24.871 1.998 -8.020 1.00 0.00 9 HIS A N 21
ATOM 28222 C CA . HIS A 1 9 ? -25.374 0.630 -8.079 1.00 0.00 9 HIS A CA 21
ATOM 28223 C C . HIS A 1 9 ? -24.888 -0.073 -9.344 1.00 0.00 9 HIS A C 21
ATOM 28224 O O . HIS A 1 9 ? -25.656 -0.290 -10.280 1.00 0.00 9 HIS A O 21
ATOM 28239 N N . HIS A 1 10 ? -23.606 -0.425 -9.362 1.00 0.00 10 HIS A N 21
ATOM 28240 C CA . HIS A 1 10 ? -23.018 -1.103 -10.511 1.00 0.00 10 HIS A CA 21
ATOM 28241 C C . HIS A 1 10 ? -21.558 -1.458 -10.244 1.00 0.00 10 HIS A C 21
ATOM 28242 O O . HIS A 1 10 ? -20.792 -0.639 -9.739 1.00 0.00 10 HIS A O 21
ATOM 28257 N N . SER A 1 11 ? -21.181 -2.687 -10.586 1.00 0.00 11 SER A N 21
ATOM 28258 C CA . SER A 1 11 ? -19.814 -3.151 -10.384 1.00 0.00 11 SER A CA 21
ATOM 28259 C C . SER A 1 11 ? -19.437 -3.104 -8.906 1.00 0.00 11 SER A C 21
ATOM 28260 O O . SER A 1 11 ? -19.278 -2.028 -8.329 1.00 0.00 11 SER A O 21
ATOM 28268 N N . SER A 1 12 ? -19.296 -4.278 -8.299 1.00 0.00 12 SER A N 21
ATOM 28269 C CA . SER A 1 12 ? -18.937 -4.372 -6.889 1.00 0.00 12 SER A CA 21
ATOM 28270 C C . SER A 1 12 ? -18.557 -5.801 -6.517 1.00 0.00 12 SER A C 21
ATOM 28271 O O . SER A 1 12 ? -19.337 -6.733 -6.716 1.00 0.00 12 SER A O 21
ATOM 28279 N N . GLY A 1 13 ? -17.354 -5.967 -5.977 1.00 0.00 13 GLY A N 21
ATOM 28280 C CA . GLY A 1 13 ? -16.892 -7.286 -5.586 1.00 0.00 13 GLY A CA 21
ATOM 28281 C C . GLY A 1 13 ? -17.588 -7.798 -4.341 1.00 0.00 13 GLY A C 21
ATOM 28282 O O . GLY A 1 13 ? -18.781 -7.563 -4.148 1.00 0.00 13 GLY A O 21
ATOM 28286 N N . LEU A 1 14 ? -16.841 -8.501 -3.495 1.00 0.00 14 LEU A N 21
ATOM 28287 C CA . LEU A 1 14 ? -17.393 -9.048 -2.262 1.00 0.00 14 LEU A CA 21
ATOM 28288 C C . LEU A 1 14 ? -16.900 -8.264 -1.050 1.00 0.00 14 LEU A C 21
ATOM 28289 O O . LEU A 1 14 ? -16.656 -8.834 0.012 1.00 0.00 14 LEU A O 21
ATOM 28305 N N . VAL A 1 15 ? -16.761 -6.952 -1.217 1.00 0.00 15 VAL A N 21
ATOM 28306 C CA . VAL A 1 15 ? -16.298 -6.089 -0.138 1.00 0.00 15 VAL A CA 21
ATOM 28307 C C . VAL A 1 15 ? -17.308 -4.977 0.144 1.00 0.00 15 VAL A C 21
ATOM 28308 O O . VAL A 1 15 ? -17.880 -4.399 -0.780 1.00 0.00 15 VAL A O 21
ATOM 28321 N N . PRO A 1 16 ? -17.542 -4.658 1.430 1.00 0.00 16 PRO A N 21
ATOM 28322 C CA . PRO A 1 16 ? -18.487 -3.607 1.822 1.00 0.00 16 PRO A CA 21
ATOM 28323 C C . PRO A 1 16 ? -18.214 -2.287 1.110 1.00 0.00 16 PRO A C 21
ATOM 28324 O O . PRO A 1 16 ? -17.065 -1.954 0.820 1.00 0.00 16 PRO A O 21
ATOM 28335 N N . ARG A 1 17 ? -19.277 -1.540 0.831 1.00 0.00 17 ARG A N 21
ATOM 28336 C CA . ARG A 1 17 ? -19.151 -0.256 0.152 1.00 0.00 17 ARG A CA 21
ATOM 28337 C C . ARG A 1 17 ? -19.361 0.898 1.128 1.00 0.00 17 ARG A C 21
ATOM 28338 O O . ARG A 1 17 ? -20.028 0.746 2.151 1.00 0.00 17 ARG A O 21
ATOM 28359 N N . GLY A 1 18 ? -18.787 2.052 0.803 1.00 0.00 18 GLY A N 21
ATOM 28360 C CA . GLY A 1 18 ? -18.924 3.215 1.660 1.00 0.00 18 GLY A CA 21
ATOM 28361 C C . GLY A 1 18 ? -17.594 3.889 1.941 1.00 0.00 18 GLY A C 21
ATOM 28362 O O . GLY A 1 18 ? -17.317 4.283 3.073 1.00 0.00 18 GLY A O 21
ATOM 28366 N N . SER A 1 19 ? -16.771 4.021 0.906 1.00 0.00 19 SER A N 21
ATOM 28367 C CA . SER A 1 19 ? -15.462 4.652 1.046 1.00 0.00 19 SER A CA 21
ATOM 28368 C C . SER A 1 19 ? -14.602 3.903 2.058 1.00 0.00 19 SER A C 21
ATOM 28369 O O . SER A 1 19 ? -13.770 4.500 2.742 1.00 0.00 19 SER A O 21
ATOM 28377 N N . HIS A 1 20 ? -14.807 2.593 2.149 1.00 0.00 20 HIS A N 21
ATOM 28378 C CA . HIS A 1 20 ? -14.050 1.764 3.078 1.00 0.00 20 HIS A CA 21
ATOM 28379 C C . HIS A 1 20 ? -13.264 0.691 2.331 1.00 0.00 20 HIS A C 21
ATOM 28380 O O . HIS A 1 20 ? -13.093 -0.425 2.825 1.00 0.00 20 HIS A O 21
ATOM 28395 N N . MET A 1 21 ? -12.788 1.033 1.138 1.00 0.00 21 MET A N 21
ATOM 28396 C CA . MET A 1 21 ? -12.021 0.100 0.323 1.00 0.00 21 MET A CA 21
ATOM 28397 C C . MET A 1 21 ? -10.657 0.681 -0.034 1.00 0.00 21 MET A C 21
ATOM 28398 O O . MET A 1 21 ? -9.641 -0.013 0.022 1.00 0.00 21 MET A O 21
ATOM 28412 N N . SER A 1 22 ? -10.641 1.958 -0.401 1.00 0.00 22 SER A N 21
ATOM 28413 C CA . SER A 1 22 ? -9.399 2.633 -0.768 1.00 0.00 22 SER A CA 21
ATOM 28414 C C . SER A 1 22 ? -8.722 3.260 0.444 1.00 0.00 22 SER A C 21
ATOM 28415 O O . SER A 1 22 ? -7.714 3.955 0.318 1.00 0.00 22 SER A O 21
ATOM 28423 N N . ASP A 1 23 ? -9.284 3.008 1.612 1.00 0.00 23 ASP A N 21
ATOM 28424 C CA . ASP A 1 23 ? -8.743 3.542 2.859 1.00 0.00 23 ASP A CA 21
ATOM 28425 C C . ASP A 1 23 ? -7.464 2.834 3.258 1.00 0.00 23 ASP A C 21
ATOM 28426 O O . ASP A 1 23 ? -6.711 3.299 4.113 1.00 0.00 23 ASP A O 21
ATOM 28435 N N . GLU A 1 24 ? -7.234 1.714 2.621 1.00 0.00 24 GLU A N 21
ATOM 28436 C CA . GLU A 1 24 ? -6.044 0.908 2.876 1.00 0.00 24 GLU A CA 21
ATOM 28437 C C . GLU A 1 24 ? -4.784 1.652 2.474 1.00 0.00 24 GLU A C 21
ATOM 28438 O O . GLU A 1 24 ? -3.674 1.304 2.877 1.00 0.00 24 GLU A O 21
ATOM 28450 N N . LYS A 1 25 ? -4.983 2.679 1.686 1.00 0.00 25 LYS A N 21
ATOM 28451 C CA . LYS A 1 25 ? -3.895 3.521 1.205 1.00 0.00 25 LYS A CA 21
ATOM 28452 C C . LYS A 1 25 ? -3.672 4.700 2.147 1.00 0.00 25 LYS A C 21
ATOM 28453 O O . LYS A 1 25 ? -2.567 5.233 2.243 1.00 0.00 25 LYS A O 21
ATOM 28472 N N . THR A 1 26 ? -4.734 5.106 2.841 1.00 0.00 26 THR A N 21
ATOM 28473 C CA . THR A 1 26 ? -4.654 6.223 3.772 1.00 0.00 26 THR A CA 21
ATOM 28474 C C . THR A 1 26 ? -3.813 5.856 4.986 1.00 0.00 26 THR A C 21
ATOM 28475 O O . THR A 1 26 ? -3.168 6.713 5.587 1.00 0.00 26 THR A O 21
ATOM 28486 N N . GLN A 1 27 ? -3.797 4.574 5.332 1.00 0.00 27 GLN A N 21
ATOM 28487 C CA . GLN A 1 27 ? -2.998 4.112 6.460 1.00 0.00 27 GLN A CA 21
ATOM 28488 C C . GLN A 1 27 ? -1.527 4.441 6.217 1.00 0.00 27 GLN A C 21
ATOM 28489 O O . GLN A 1 27 ? -0.739 4.569 7.155 1.00 0.00 27 GLN A O 21
ATOM 28503 N N . LEU A 1 28 ? -1.173 4.582 4.941 1.00 0.00 28 LEU A N 21
ATOM 28504 C CA . LEU A 1 28 ? 0.192 4.903 4.540 1.00 0.00 28 LEU A CA 21
ATOM 28505 C C . LEU A 1 28 ? 0.420 6.405 4.497 1.00 0.00 28 LEU A C 21
ATOM 28506 O O . LEU A 1 28 ? 1.550 6.882 4.383 1.00 0.00 28 LEU A O 21
ATOM 28522 N N . ILE A 1 29 ? -0.670 7.130 4.590 1.00 0.00 29 ILE A N 21
ATOM 28523 C CA . ILE A 1 29 ? -0.649 8.593 4.565 1.00 0.00 29 ILE A CA 21
ATOM 28524 C C . ILE A 1 29 ? 0.056 9.170 5.771 1.00 0.00 29 ILE A C 21
ATOM 28525 O O . ILE A 1 29 ? 0.420 10.346 5.813 1.00 0.00 29 ILE A O 21
ATOM 28541 N N . GLU A 1 30 ? 0.242 8.317 6.727 1.00 0.00 30 GLU A N 21
ATOM 28542 C CA . GLU A 1 30 ? 0.912 8.666 7.974 1.00 0.00 30 GLU A CA 21
ATOM 28543 C C . GLU A 1 30 ? 2.422 8.694 7.804 1.00 0.00 30 GLU A C 21
ATOM 28544 O O . GLU A 1 30 ? 3.169 8.928 8.756 1.00 0.00 30 GLU A O 21
ATOM 28556 N N . ALA A 1 31 ? 2.857 8.453 6.587 1.00 0.00 31 ALA A N 21
ATOM 28557 C CA . ALA A 1 31 ? 4.277 8.443 6.257 1.00 0.00 31 ALA A CA 21
ATOM 28558 C C . ALA A 1 31 ? 4.737 9.810 5.762 1.00 0.00 31 ALA A C 21
ATOM 28559 O O . ALA A 1 31 ? 5.889 10.198 5.958 1.00 0.00 31 ALA A O 21
ATOM 28566 N N . PHE A 1 32 ? 3.829 10.537 5.118 1.00 0.00 32 PHE A N 21
ATOM 28567 C CA . PHE A 1 32 ? 4.142 11.861 4.593 1.00 0.00 32 PHE A CA 21
ATOM 28568 C C . PHE A 1 32 ? 4.595 12.797 5.710 1.00 0.00 32 PHE A C 21
ATOM 28569 O O . PHE A 1 32 ? 5.403 13.700 5.487 1.00 0.00 32 PHE A O 21
ATOM 28586 N N . TYR A 1 33 ? 4.071 12.575 6.910 1.00 0.00 33 TYR A N 21
ATOM 28587 C CA . TYR A 1 33 ? 4.424 13.398 8.061 1.00 0.00 33 TYR A CA 21
ATOM 28588 C C . TYR A 1 33 ? 5.489 12.717 8.913 1.00 0.00 33 TYR A C 21
ATOM 28589 O O . TYR A 1 33 ? 5.490 12.835 10.139 1.00 0.00 33 TYR A O 21
ATOM 28607 N N . ASN A 1 34 ? 6.396 12.002 8.255 1.00 0.00 34 ASN A N 21
ATOM 28608 C CA . ASN A 1 34 ? 7.469 11.300 8.951 1.00 0.00 34 ASN A CA 21
ATOM 28609 C C . ASN A 1 34 ? 8.412 10.626 7.960 1.00 0.00 34 ASN A C 21
ATOM 28610 O O . ASN A 1 34 ? 8.887 9.515 8.194 1.00 0.00 34 ASN A O 21
ATOM 28621 N N . PHE A 1 35 ? 8.679 11.307 6.849 1.00 0.00 35 PHE A N 21
ATOM 28622 C CA . PHE A 1 35 ? 9.565 10.776 5.822 1.00 0.00 35 PHE A CA 21
ATOM 28623 C C . PHE A 1 35 ? 9.960 11.863 4.827 1.00 0.00 35 PHE A C 21
ATOM 28624 O O . PHE A 1 35 ? 9.482 11.885 3.692 1.00 0.00 35 PHE A O 21
ATOM 28641 N N . ASP A 1 36 ? 10.834 12.765 5.261 1.00 0.00 36 ASP A N 21
ATOM 28642 C CA . ASP A 1 36 ? 11.292 13.856 4.410 1.00 0.00 36 ASP A CA 21
ATOM 28643 C C . ASP A 1 36 ? 12.462 14.593 5.054 1.00 0.00 36 ASP A C 21
ATOM 28644 O O . ASP A 1 36 ? 12.304 15.701 5.567 1.00 0.00 36 ASP A O 21
ATOM 28653 N N . GLY A 1 37 ? 13.635 13.971 5.023 1.00 0.00 37 GLY A N 21
ATOM 28654 C CA . GLY A 1 37 ? 14.815 14.583 5.607 1.00 0.00 37 GLY A CA 21
ATOM 28655 C C . GLY A 1 37 ? 15.634 15.354 4.590 1.00 0.00 37 GLY A C 21
ATOM 28656 O O . GLY A 1 37 ? 16.082 16.468 4.859 1.00 0.00 37 GLY A O 21
ATOM 28660 N N . ASP A 1 38 ? 15.830 14.759 3.418 1.00 0.00 38 ASP A N 21
ATOM 28661 C CA . ASP A 1 38 ? 16.601 15.397 2.357 1.00 0.00 38 ASP A CA 21
ATOM 28662 C C . ASP A 1 38 ? 16.429 14.653 1.036 1.00 0.00 38 ASP A C 21
ATOM 28663 O O . ASP A 1 38 ? 17.331 13.946 0.585 1.00 0.00 38 ASP A O 21
ATOM 28672 N N . TYR A 1 39 ? 15.262 14.818 0.419 1.00 0.00 39 TYR A N 21
ATOM 28673 C CA . TYR A 1 39 ? 14.971 14.163 -0.851 1.00 0.00 39 TYR A CA 21
ATOM 28674 C C . TYR A 1 39 ? 15.028 12.645 -0.707 1.00 0.00 39 TYR A C 21
ATOM 28675 O O . TYR A 1 39 ? 16.095 12.072 -0.493 1.00 0.00 39 TYR A O 21
ATOM 28693 N N . ASP A 1 40 ? 13.871 12.001 -0.829 1.00 0.00 40 ASP A N 21
ATOM 28694 C CA . ASP A 1 40 ? 13.790 10.550 -0.714 1.00 0.00 40 ASP A CA 21
ATOM 28695 C C . ASP A 1 40 ? 13.669 9.901 -2.088 1.00 0.00 40 ASP A C 21
ATOM 28696 O O . ASP A 1 40 ? 12.610 9.946 -2.717 1.00 0.00 40 ASP A O 21
ATOM 28705 N N . GLY A 1 41 ? 14.760 9.299 -2.552 1.00 0.00 41 GLY A N 21
ATOM 28706 C CA . GLY A 1 41 ? 14.755 8.650 -3.852 1.00 0.00 41 GLY A CA 21
ATOM 28707 C C . GLY A 1 41 ? 14.899 7.145 -3.751 1.00 0.00 41 GLY A C 21
ATOM 28708 O O . GLY A 1 41 ? 14.478 6.415 -4.648 1.00 0.00 41 GLY A O 21
ATOM 28712 N N . PHE A 1 42 ? 15.495 6.677 -2.658 1.00 0.00 42 PHE A N 21
ATOM 28713 C CA . PHE A 1 42 ? 15.691 5.247 -2.450 1.00 0.00 42 PHE A CA 21
ATOM 28714 C C . PHE A 1 42 ? 15.753 4.914 -0.963 1.00 0.00 42 PHE A C 21
ATOM 28715 O O . PHE A 1 42 ? 16.574 5.462 -0.228 1.00 0.00 42 PHE A O 21
ATOM 28732 N N . VAL A 1 43 ? 14.880 4.011 -0.528 1.00 0.00 43 VAL A N 21
ATOM 28733 C CA . VAL A 1 43 ? 14.836 3.599 0.869 1.00 0.00 43 VAL A CA 21
ATOM 28734 C C . VAL A 1 43 ? 15.003 2.089 0.999 1.00 0.00 43 VAL A C 21
ATOM 28735 O O . VAL A 1 43 ? 14.165 1.319 0.530 1.00 0.00 43 VAL A O 21
ATOM 28748 N N . SER A 1 44 ? 16.091 1.673 1.637 1.00 0.00 44 SER A N 21
ATOM 28749 C CA . SER A 1 44 ? 16.366 0.254 1.828 1.00 0.00 44 SER A CA 21
ATOM 28750 C C . SER A 1 44 ? 15.415 -0.351 2.853 1.00 0.00 44 SER A C 21
ATOM 28751 O O . SER A 1 44 ? 14.971 0.327 3.780 1.00 0.00 44 SER A O 21
ATOM 28759 N N . VAL A 1 45 ? 15.109 -1.633 2.684 1.00 0.00 45 VAL A N 21
ATOM 28760 C CA . VAL A 1 45 ? 14.212 -2.336 3.596 1.00 0.00 45 VAL A CA 21
ATOM 28761 C C . VAL A 1 45 ? 14.692 -2.210 5.039 1.00 0.00 45 VAL A C 21
ATOM 28762 O O . VAL A 1 45 ? 13.949 -1.772 5.915 1.00 0.00 45 VAL A O 21
ATOM 28775 N N . GLU A 1 46 ? 15.941 -2.603 5.273 1.00 0.00 46 GLU A N 21
ATOM 28776 C CA . GLU A 1 46 ? 16.528 -2.541 6.607 1.00 0.00 46 GLU A CA 21
ATOM 28777 C C . GLU A 1 46 ? 16.272 -1.182 7.254 1.00 0.00 46 GLU A C 21
ATOM 28778 O O . GLU A 1 46 ? 16.146 -1.076 8.474 1.00 0.00 46 GLU A O 21
ATOM 28790 N N . GLU A 1 47 ? 16.184 -0.148 6.424 1.00 0.00 47 GLU A N 21
ATOM 28791 C CA . GLU A 1 47 ? 15.929 1.203 6.908 1.00 0.00 47 GLU A CA 21
ATOM 28792 C C . GLU A 1 47 ? 14.430 1.456 7.015 1.00 0.00 47 GLU A C 21
ATOM 28793 O O . GLU A 1 47 ? 13.976 2.228 7.858 1.00 0.00 47 GLU A O 21
ATOM 28805 N N . PHE A 1 48 ? 13.667 0.793 6.152 1.00 0.00 48 PHE A N 21
ATOM 28806 C CA . PHE A 1 48 ? 12.216 0.933 6.138 1.00 0.00 48 PHE A CA 21
ATOM 28807 C C . PHE A 1 48 ? 11.597 0.312 7.387 1.00 0.00 48 PHE A C 21
ATOM 28808 O O . PHE A 1 48 ? 10.613 0.821 7.924 1.00 0.00 48 PHE A O 21
ATOM 28825 N N . ARG A 1 49 ? 12.180 -0.792 7.843 1.00 0.00 49 ARG A N 21
ATOM 28826 C CA . ARG A 1 49 ? 11.689 -1.487 9.029 1.00 0.00 49 ARG A CA 21
ATOM 28827 C C . ARG A 1 49 ? 11.626 -0.546 10.228 1.00 0.00 49 ARG A C 21
ATOM 28828 O O . ARG A 1 49 ? 10.597 -0.442 10.894 1.00 0.00 49 ARG A O 21
ATOM 28849 N N . GLY A 1 50 ? 12.732 0.139 10.495 1.00 0.00 50 GLY A N 21
ATOM 28850 C CA . GLY A 1 50 ? 12.778 1.065 11.613 1.00 0.00 50 GLY A CA 21
ATOM 28851 C C . GLY A 1 50 ? 11.706 2.133 11.527 1.00 0.00 50 GLY A C 21
ATOM 28852 O O . GLY A 1 50 ? 11.332 2.730 12.536 1.00 0.00 50 GLY A O 21
ATOM 28856 N N . ILE A 1 51 ? 11.209 2.375 10.317 1.00 0.00 51 ILE A N 21
ATOM 28857 C CA . ILE A 1 51 ? 10.173 3.378 10.101 1.00 0.00 51 ILE A CA 21
ATOM 28858 C C . ILE A 1 51 ? 8.780 2.771 10.236 1.00 0.00 51 ILE A C 21
ATOM 28859 O O . ILE A 1 51 ? 7.820 3.466 10.564 1.00 0.00 51 ILE A O 21
ATOM 28875 N N . ILE A 1 52 ? 8.676 1.471 9.980 1.00 0.00 52 ILE A N 21
ATOM 28876 C CA . ILE A 1 52 ? 7.398 0.774 10.072 1.00 0.00 52 ILE A CA 21
ATOM 28877 C C . ILE A 1 52 ? 7.205 0.153 11.454 1.00 0.00 52 ILE A C 21
ATOM 28878 O O . ILE A 1 52 ? 6.078 -0.013 11.918 1.00 0.00 52 ILE A O 21
ATOM 28894 N N . ARG A 1 53 ? 8.312 -0.196 12.101 1.00 0.00 53 ARG A N 21
ATOM 28895 C CA . ARG A 1 53 ? 8.264 -0.806 13.425 1.00 0.00 53 ARG A CA 21
ATOM 28896 C C . ARG A 1 53 ? 7.506 0.075 14.416 1.00 0.00 53 ARG A C 21
ATOM 28897 O O . ARG A 1 53 ? 6.555 -0.371 15.057 1.00 0.00 53 ARG A O 21
ATOM 28918 N N . ASP A 1 54 ? 7.939 1.326 14.542 1.00 0.00 54 ASP A N 21
ATOM 28919 C CA . ASP A 1 54 ? 7.304 2.264 15.464 1.00 0.00 54 ASP A CA 21
ATOM 28920 C C . ASP A 1 54 ? 6.576 3.381 14.718 1.00 0.00 54 ASP A C 21
ATOM 28921 O O . ASP A 1 54 ? 6.226 4.401 15.310 1.00 0.00 54 ASP A O 21
ATOM 28930 N N . GLY A 1 55 ? 6.351 3.191 13.419 1.00 0.00 55 GLY A N 21
ATOM 28931 C CA . GLY A 1 55 ? 5.669 4.206 12.637 1.00 0.00 55 GLY A CA 21
ATOM 28932 C C . GLY A 1 55 ? 4.238 3.832 12.309 1.00 0.00 55 GLY A C 21
ATOM 28933 O O . GLY A 1 55 ? 3.314 4.184 13.044 1.00 0.00 55 GLY A O 21
ATOM 28937 N N . LEU A 1 56 ? 4.054 3.124 11.202 1.00 0.00 56 LEU A N 21
ATOM 28938 C CA . LEU A 1 56 ? 2.723 2.707 10.774 1.00 0.00 56 LEU A CA 21
ATOM 28939 C C . LEU A 1 56 ? 2.451 1.255 11.160 1.00 0.00 56 LEU A C 21
ATOM 28940 O O . LEU A 1 56 ? 3.330 0.402 11.052 1.00 0.00 56 LEU A O 21
ATOM 28956 N N . PRO A 1 57 ? 1.220 0.954 11.615 1.00 0.00 57 PRO A N 21
ATOM 28957 C CA . PRO A 1 57 ? 0.839 -0.402 12.013 1.00 0.00 57 PRO A CA 21
ATOM 28958 C C . PRO A 1 57 ? 0.593 -1.307 10.814 1.00 0.00 57 PRO A C 21
ATOM 28959 O O . PRO A 1 57 ? -0.301 -1.056 10.005 1.00 0.00 57 PRO A O 21
ATOM 28970 N N . MET A 1 58 ? 1.395 -2.356 10.705 1.00 0.00 58 MET A N 21
ATOM 28971 C CA . MET A 1 58 ? 1.272 -3.300 9.607 1.00 0.00 58 MET A CA 21
ATOM 28972 C C . MET A 1 58 ? 1.784 -4.676 10.016 1.00 0.00 58 MET A C 21
ATOM 28973 O O . MET A 1 58 ? 2.821 -4.795 10.669 1.00 0.00 58 MET A O 21
ATOM 28987 N N . THR A 1 59 ? 1.057 -5.713 9.621 1.00 0.00 59 THR A N 21
ATOM 28988 C CA . THR A 1 59 ? 1.444 -7.084 9.938 1.00 0.00 59 THR A CA 21
ATOM 28989 C C . THR A 1 59 ? 2.606 -7.533 9.056 1.00 0.00 59 THR A C 21
ATOM 28990 O O . THR A 1 59 ? 2.703 -7.131 7.896 1.00 0.00 59 THR A O 21
ATOM 29001 N N . GLU A 1 60 ? 3.476 -8.375 9.609 1.00 0.00 60 GLU A N 21
ATOM 29002 C CA . GLU A 1 60 ? 4.635 -8.892 8.878 1.00 0.00 60 GLU A CA 21
ATOM 29003 C C . GLU A 1 60 ? 4.276 -9.198 7.434 1.00 0.00 60 GLU A C 21
ATOM 29004 O O . GLU A 1 60 ? 4.929 -8.739 6.505 1.00 0.00 60 GLU A O 21
ATOM 29016 N N . ALA A 1 61 ? 3.223 -9.974 7.266 1.00 0.00 61 ALA A N 21
ATOM 29017 C CA . ALA A 1 61 ? 2.743 -10.355 5.947 1.00 0.00 61 ALA A CA 21
ATOM 29018 C C . ALA A 1 61 ? 2.676 -9.149 5.018 1.00 0.00 61 ALA A C 21
ATOM 29019 O O . ALA A 1 61 ? 3.240 -9.166 3.930 1.00 0.00 61 ALA A O 21
ATOM 29026 N N . GLU A 1 62 ? 1.995 -8.098 5.458 1.00 0.00 62 GLU A N 21
ATOM 29027 C CA . GLU A 1 62 ? 1.878 -6.883 4.651 1.00 0.00 62 GLU A CA 21
ATOM 29028 C C . GLU A 1 62 ? 3.261 -6.365 4.283 1.00 0.00 62 GLU A C 21
ATOM 29029 O O . GLU A 1 62 ? 3.612 -6.284 3.108 1.00 0.00 62 GLU A O 21
ATOM 29041 N N . ILE A 1 63 ? 4.042 -6.022 5.301 1.00 0.00 63 ILE A N 21
ATOM 29042 C CA . ILE A 1 63 ? 5.398 -5.513 5.094 1.00 0.00 63 ILE A CA 21
ATOM 29043 C C . ILE A 1 63 ? 6.257 -6.527 4.351 1.00 0.00 63 ILE A C 21
ATOM 29044 O O . ILE A 1 63 ? 6.748 -6.258 3.258 1.00 0.00 63 ILE A O 21
ATOM 29060 N N . THR A 1 64 ? 6.435 -7.692 4.961 1.00 0.00 64 THR A N 21
ATOM 29061 C CA . THR A 1 64 ? 7.235 -8.762 4.377 1.00 0.00 64 THR A CA 21
ATOM 29062 C C . THR A 1 64 ? 6.797 -9.062 2.950 1.00 0.00 64 THR A C 21
ATOM 29063 O O . THR A 1 64 ? 7.616 -9.088 2.032 1.00 0.00 64 THR A O 21
ATOM 29074 N N . GLU A 1 65 ? 5.500 -9.284 2.766 1.00 0.00 65 GLU A N 21
ATOM 29075 C CA . GLU A 1 65 ? 4.972 -9.576 1.438 1.00 0.00 65 GLU A CA 21
ATOM 29076 C C . GLU A 1 65 ? 5.130 -8.376 0.533 1.00 0.00 65 GLU A C 21
ATOM 29077 O O . GLU A 1 65 ? 5.033 -8.473 -0.691 1.00 0.00 65 GLU A O 21
ATOM 29089 N N . PHE A 1 66 ? 5.390 -7.255 1.157 1.00 0.00 66 PHE A N 21
ATOM 29090 C CA . PHE A 1 66 ? 5.591 -6.009 0.447 1.00 0.00 66 PHE A CA 21
ATOM 29091 C C . PHE A 1 66 ? 7.077 -5.765 0.213 1.00 0.00 66 PHE A C 21
ATOM 29092 O O . PHE A 1 66 ? 7.462 -5.067 -0.728 1.00 0.00 66 PHE A O 21
ATOM 29109 N N . PHE A 1 67 ? 7.913 -6.345 1.072 1.00 0.00 67 PHE A N 21
ATOM 29110 C CA . PHE A 1 67 ? 9.359 -6.190 0.956 1.00 0.00 67 PHE A CA 21
ATOM 29111 C C . PHE A 1 67 ? 9.919 -7.130 -0.107 1.00 0.00 67 PHE A C 21
ATOM 29112 O O . PHE A 1 67 ? 10.935 -6.835 -0.738 1.00 0.00 67 PHE A O 21
ATOM 29129 N N . GLU A 1 68 ? 9.249 -8.263 -0.302 1.00 0.00 68 GLU A N 21
ATOM 29130 C CA . GLU A 1 68 ? 9.680 -9.244 -1.290 1.00 0.00 68 GLU A CA 21
ATOM 29131 C C . GLU A 1 68 ? 9.110 -8.915 -2.667 1.00 0.00 68 GLU A C 21
ATOM 29132 O O . GLU A 1 68 ? 9.723 -9.214 -3.691 1.00 0.00 68 GLU A O 21
ATOM 29144 N N . ALA A 1 69 ? 7.934 -8.296 -2.683 1.00 0.00 69 ALA A N 21
ATOM 29145 C CA . ALA A 1 69 ? 7.281 -7.926 -3.934 1.00 0.00 69 ALA A CA 21
ATOM 29146 C C . ALA A 1 69 ? 7.910 -6.690 -4.551 1.00 0.00 69 ALA A C 21
ATOM 29147 O O . ALA A 1 69 ? 7.642 -6.337 -5.699 1.00 0.00 69 ALA A O 21
ATOM 29154 N N . ALA A 1 70 ? 8.745 -6.050 -3.771 1.00 0.00 70 ALA A N 21
ATOM 29155 C CA . ALA A 1 70 ? 9.442 -4.844 -4.199 1.00 0.00 70 ALA A CA 21
ATOM 29156 C C . ALA A 1 70 ? 10.863 -5.164 -4.650 1.00 0.00 70 ALA A C 21
ATOM 29157 O O . ALA A 1 70 ? 11.420 -4.485 -5.512 1.00 0.00 70 ALA A O 21
ATOM 29164 N N . ASP A 1 71 ? 11.444 -6.204 -4.059 1.00 0.00 71 ASP A N 21
ATOM 29165 C CA . ASP A 1 71 ? 12.801 -6.618 -4.400 1.00 0.00 71 ASP A CA 21
ATOM 29166 C C . ASP A 1 71 ? 12.829 -8.087 -4.824 1.00 0.00 71 ASP A C 21
ATOM 29167 O O . ASP A 1 71 ? 12.512 -8.972 -4.030 1.00 0.00 71 ASP A O 21
ATOM 29176 N N . PRO A 1 72 ? 13.210 -8.369 -6.083 1.00 0.00 72 PRO A N 21
ATOM 29177 C CA . PRO A 1 72 ? 13.272 -9.742 -6.596 1.00 0.00 72 PRO A CA 21
ATOM 29178 C C . PRO A 1 72 ? 14.334 -10.577 -5.888 1.00 0.00 72 PRO A C 21
ATOM 29179 O O . PRO A 1 72 ? 14.061 -11.685 -5.425 1.00 0.00 72 PRO A O 21
ATOM 29190 N N . ASN A 1 73 ? 15.546 -10.039 -5.805 1.00 0.00 73 ASN A N 21
ATOM 29191 C CA . ASN A 1 73 ? 16.648 -10.735 -5.151 1.00 0.00 73 ASN A CA 21
ATOM 29192 C C . ASN A 1 73 ? 16.412 -10.833 -3.646 1.00 0.00 73 ASN A C 21
ATOM 29193 O O . ASN A 1 73 ? 16.816 -11.804 -3.006 1.00 0.00 73 ASN A O 21
ATOM 29204 N N . ASN A 1 74 ? 15.756 -9.819 -3.089 1.00 0.00 74 ASN A N 21
ATOM 29205 C CA . ASN A 1 74 ? 15.460 -9.779 -1.659 1.00 0.00 74 ASN A CA 21
ATOM 29206 C C . ASN A 1 74 ? 16.711 -9.434 -0.861 1.00 0.00 74 ASN A C 21
ATOM 29207 O O . ASN A 1 74 ? 17.075 -10.138 0.080 1.00 0.00 74 ASN A O 21
ATOM 29218 N N . THR A 1 75 ? 17.363 -8.342 -1.244 1.00 0.00 75 THR A N 21
ATOM 29219 C CA . THR A 1 75 ? 18.572 -7.902 -0.564 1.00 0.00 75 THR A CA 21
ATOM 29220 C C . THR A 1 75 ? 18.250 -6.815 0.456 1.00 0.00 75 THR A C 21
ATOM 29221 O O . THR A 1 75 ? 19.073 -5.943 0.729 1.00 0.00 75 THR A O 21
ATOM 29232 N N . GLY A 1 76 ? 17.043 -6.872 1.011 1.00 0.00 76 GLY A N 21
ATOM 29233 C CA . GLY A 1 76 ? 16.631 -5.884 1.989 1.00 0.00 76 GLY A CA 21
ATOM 29234 C C . GLY A 1 76 ? 16.676 -4.475 1.436 1.00 0.00 76 GLY A C 21
ATOM 29235 O O . GLY A 1 76 ? 16.828 -3.510 2.186 1.00 0.00 76 GLY A O 21
ATOM 29239 N N . PHE A 1 77 ? 16.543 -4.353 0.118 1.00 0.00 77 PHE A N 21
ATOM 29240 C CA . PHE A 1 77 ? 16.567 -3.051 -0.531 1.00 0.00 77 PHE A CA 21
ATOM 29241 C C . PHE A 1 77 ? 15.346 -2.871 -1.428 1.00 0.00 77 PHE A C 21
ATOM 29242 O O . PHE A 1 77 ? 15.019 -3.745 -2.230 1.00 0.00 77 PHE A O 21
ATOM 29259 N N . ILE A 1 78 ? 14.674 -1.734 -1.282 1.00 0.00 78 ILE A N 21
ATOM 29260 C CA . ILE A 1 78 ? 13.486 -1.443 -2.076 1.00 0.00 78 ILE A CA 21
ATOM 29261 C C . ILE A 1 78 ? 13.777 -0.424 -3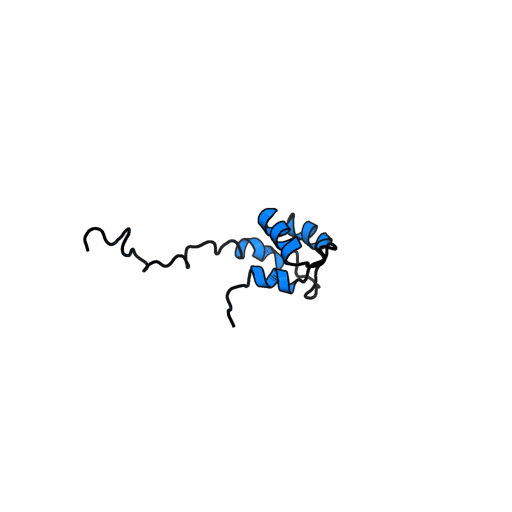.165 1.00 0.00 78 ILE A C 21
ATOM 29262 O O . ILE A 1 78 ? 14.638 0.444 -3.014 1.00 0.00 78 ILE A O 21
ATOM 29278 N N . ASP A 1 79 ? 13.006 -0.504 -4.238 1.00 0.00 79 ASP A N 21
ATOM 29279 C CA . ASP A 1 79 ? 13.120 0.441 -5.331 1.00 0.00 79 ASP A CA 21
ATOM 29280 C C . ASP A 1 79 ? 12.025 1.483 -5.162 1.00 0.00 79 ASP A C 21
ATOM 29281 O O . ASP A 1 79 ? 10.881 1.253 -5.548 1.00 0.00 79 ASP A O 21
ATOM 29290 N N . TYR A 1 80 ? 12.378 2.607 -4.538 1.00 0.00 80 TYR A N 21
ATOM 29291 C CA . TYR A 1 80 ? 11.428 3.688 -4.262 1.00 0.00 80 TYR A CA 21
ATOM 29292 C C . TYR A 1 80 ? 10.302 3.748 -5.293 1.00 0.00 80 TYR A C 21
ATOM 29293 O O . TYR A 1 80 ? 9.140 3.949 -4.942 1.00 0.00 80 TYR A O 21
ATOM 29311 N N . LYS A 1 81 ? 10.651 3.569 -6.562 1.00 0.00 81 LYS A N 21
ATOM 29312 C CA . LYS A 1 81 ? 9.659 3.601 -7.629 1.00 0.00 81 LYS A CA 21
ATOM 29313 C C . LYS A 1 81 ? 8.692 2.431 -7.499 1.00 0.00 81 LYS A C 21
ATOM 29314 O O . LYS A 1 81 ? 7.479 2.624 -7.409 1.00 0.00 81 LYS A O 21
ATOM 29333 N N . ALA A 1 82 ? 9.233 1.217 -7.475 1.00 0.00 82 ALA A N 21
ATOM 29334 C CA . ALA A 1 82 ? 8.412 0.018 -7.337 1.00 0.00 82 ALA A CA 21
ATOM 29335 C C . ALA A 1 82 ? 7.496 0.132 -6.123 1.00 0.00 82 ALA A C 21
ATOM 29336 O O . ALA A 1 82 ? 6.424 -0.474 -6.079 1.00 0.00 82 ALA A O 21
ATOM 29343 N N . PHE A 1 83 ? 7.930 0.916 -5.143 1.00 0.00 83 PHE A N 21
ATOM 29344 C CA . PHE A 1 83 ? 7.160 1.120 -3.924 1.00 0.00 83 PHE A CA 21
ATOM 29345 C C . PHE A 1 83 ? 6.226 2.317 -4.067 1.00 0.00 83 PHE A C 21
ATOM 29346 O O . PHE A 1 83 ? 5.140 2.344 -3.488 1.00 0.00 83 PHE A O 21
ATOM 29363 N N . ALA A 1 84 ? 6.658 3.307 -4.842 1.00 0.00 84 ALA A N 21
ATOM 29364 C CA . ALA A 1 84 ? 5.863 4.509 -5.065 1.00 0.00 84 ALA A CA 21
ATOM 29365 C C . ALA A 1 84 ? 4.715 4.240 -6.031 1.00 0.00 84 ALA A C 21
ATOM 29366 O O . ALA A 1 84 ? 3.598 4.711 -5.824 1.00 0.00 84 ALA A O 21
ATOM 29373 N N . ALA A 1 85 ? 4.999 3.478 -7.084 1.00 0.00 85 ALA A N 21
ATOM 29374 C CA . ALA A 1 85 ? 3.987 3.145 -8.085 1.00 0.00 85 ALA A CA 21
ATOM 29375 C C . ALA A 1 85 ? 2.836 2.355 -7.490 1.00 0.00 85 ALA A C 21
ATOM 29376 O O . ALA A 1 85 ? 1.792 2.174 -8.117 1.00 0.00 85 ALA A O 21
ATOM 29383 N N . MET A 1 86 ? 3.042 1.894 -6.281 1.00 0.00 86 MET A N 21
ATOM 29384 C CA . MET A 1 86 ? 2.041 1.119 -5.565 1.00 0.00 86 MET A CA 21
ATOM 29385 C C . MET A 1 86 ? 0.970 2.024 -4.961 1.00 0.00 86 MET A C 21
ATOM 29386 O O . MET A 1 86 ? -0.133 1.569 -4.656 1.00 0.00 86 MET A O 21
ATOM 29400 N N . LEU A 1 87 ? 1.297 3.302 -4.777 1.00 0.00 87 LEU A N 21
ATOM 29401 C CA . LEU A 1 87 ? 0.346 4.249 -4.197 1.00 0.00 87 LEU A CA 21
ATOM 29402 C C . LEU A 1 87 ? -0.321 5.110 -5.246 1.00 0.00 87 LEU A C 21
ATOM 29403 O O . LEU A 1 87 ? -1.347 5.745 -5.004 1.00 0.00 87 LEU A O 21
ATOM 29419 N N . TYR A 1 88 ? 0.266 5.102 -6.405 1.00 0.00 88 TYR A N 21
ATOM 29420 C CA . TYR A 1 88 ? -0.249 5.858 -7.544 1.00 0.00 88 TYR A CA 21
ATOM 29421 C C . TYR A 1 88 ? -0.402 4.971 -8.775 1.00 0.00 88 TYR A C 21
ATOM 29422 O O . TYR A 1 88 ? -0.443 5.460 -9.904 1.00 0.00 88 TYR A O 21
ATOM 29440 N N . SER A 1 89 ? -0.496 3.664 -8.552 1.00 0.00 89 SER A N 21
ATOM 29441 C CA . SER A 1 89 ? -0.650 2.711 -9.645 1.00 0.00 89 SER A CA 21
ATOM 29442 C C . SER A 1 89 ? -1.953 2.958 -10.401 1.00 0.00 89 SER A C 21
ATOM 29443 O O . SER A 1 89 ? -2.969 2.315 -10.135 1.00 0.00 89 SER A O 21
ATOM 29451 N N . VAL A 1 90 ? -1.914 3.893 -11.346 1.00 0.00 90 VAL A N 21
ATOM 29452 C CA . VAL A 1 90 ? -3.090 4.224 -12.141 1.00 0.00 90 VAL A CA 21
ATOM 29453 C C . VAL A 1 90 ? -2.763 5.292 -13.183 1.00 0.00 90 VAL A C 21
ATOM 29454 O O . VAL A 1 90 ? -3.509 6.256 -13.358 1.00 0.00 90 VAL A O 21
ATOM 29467 N N . ASP A 1 91 ? -1.642 5.113 -13.873 1.00 0.00 91 ASP A N 21
ATOM 29468 C CA . ASP A 1 91 ? -1.214 6.058 -14.897 1.00 0.00 91 ASP A CA 21
ATOM 29469 C C . ASP A 1 91 ? -2.200 6.081 -16.061 1.00 0.00 91 ASP A C 21
ATOM 29470 O O . ASP A 1 91 ? -2.881 5.093 -16.332 1.00 0.00 91 ASP A O 21
ATOM 29479 N N . GLU A 1 92 ? -2.268 7.218 -16.748 1.00 0.00 92 GLU A N 21
ATOM 29480 C CA . GLU A 1 92 ? -3.170 7.371 -17.884 1.00 0.00 92 GLU A CA 21
ATOM 29481 C C . GLU A 1 92 ? -2.467 7.010 -19.188 1.00 0.00 92 GLU A C 21
ATOM 29482 O O . GLU A 1 92 ? -1.244 6.873 -19.229 1.00 0.00 92 GLU A O 21
ATOM 29494 N N . SER A 1 93 ? -3.247 6.858 -20.254 1.00 0.00 93 SER A N 21
ATOM 29495 C CA . SER A 1 93 ? -2.699 6.513 -21.560 1.00 0.00 93 SER A CA 21
ATOM 29496 C C . SER A 1 93 ? -2.197 7.757 -22.285 1.00 0.00 93 SER A C 21
ATOM 29497 O O . SER A 1 93 ? -1.846 8.740 -21.598 1.00 0.00 93 SER A O 21
#

Foldseek 3Di:
DPPPPPDDDDDDDPDDDDPPPLCVLVLCVQCVVPPPDDDDQWDFQVRVCVCCVPGGDDDCCVSVVVQCQQPVVSPSTGGCCSNVCVNVVPDDD

Secondary structure (DSSP, 8-state):
-TTTTTTT--SSSS--SSSSS-HHHHTGGGGTTTS-SS--S---HHHHHHHHHHSS---HHHHHHHHHHH-SS-SS---HHHHHHHHT-----

Radius of gyration: 17.91 Å; Cα contacts (8 Å, |Δi|>4): 67; chains: 1; bounding box: 58×25×33 Å

B-factor: mean 7.35, std 2.87, range [1.74, 16.34]

Sequence (93 aa):
MGSSHHHHHHSSGLVPRGSHMSDEKTQLIEAFYNFDGDYDGFVSVEEFRGIIRDGLPMTEAEITEFFEAADPNNTGFIDYKAFAAMLYSVDESMGSSHHHHHHSSGLVPRGSHMSDEKTQLIEAFYNFDGDYDGFVSVEEFRGIIRDGLPMTEAEITEFFEAADPNNTGFIDYKAFAAMLYSVDESMGSSHHHHHHSSGLVPRGSHMSDEKTQLIEAFYNFDGDYDGFVSVEEFRGIIRDGLPMTEAEITEFFEAADPNNTGFIDYKAFAAMLYSVDESMGSSHHHHHHSSGLVPRGSHMSDEKTQLIEAFYNFDGDYDGFVSVEEFRGIIRDGLPMTEAEITEFFEAADPNNTGFIDYKAFAAMLYSVDESMGSSHHHHHHSSGLVPRGSHMSDEKTQLIEAFYNFDGDYDGFVSVEEFRGIIRDGLPMTEAEITEFFEAADPNNTGFIDYKAFAAMLYSVDESMGSSHHHHHHSSGLVPRGSHMSDEKTQLIEAFYNFDGDYDGFVSVEEFRGIIRDGLPMTEAEITEFFEAADPNNTGFIDYKAFAAMLYSVDESMGSSHHHHHHSSGLVPRGSHMSDEKTQLIEAFYNFDGDYDGFVSVEEFRGIIRDGLPMTEAEITEFFEAADPNNTGFIDYKAFAAMLYSVDESMGSSHHHHHHSSGLVPRGSHMSDEKTQLIEAFYNFDGDYDGFVSVEEFRGIIRDGLPMTEAEITEFFEAADPNNTGFIDYKAFAAMLYSVDESMGSSHHHHHHSSGLVPRGSHMSDEKTQLIEAFYNFDGDYDGFVSVEEFRGIIRDGLPMTEAEITEFFEAADPNNTGFIDYKAFAAMLYSVDESMGSSHHHHHHSSGLVPRGSHMSDEKTQLIEAFYNFDGDYDGFVSVEEFRGIIRDGLPMTEAEITEFFEAADPNNTGFIDYKAFAAMLYSVDESMGSSHHHHHHSSGLVPRGSHMSDEKTQLIEAFYNFDGDYDGFVSVEEFRGIIRDGLPMTEAEITEFFEAADPNNTGFIDYKAFAAMLYSVDESMGSSHHHHHHSSGLVPRGSHMSDEKTQLIEAFYNFDGDYDGFVSVEEFRGIIRDGLPMTEAEITEFFEAADPNNTGFIDYKAFAAMLYSVDESMGSSHHHHHHSSGLVPRGSHMSDEKTQLIEAFYNFDGDYDGFVSVEEFRGIIRDGLPMTEAEITEFFEAADPNNTGFIDYKAFAAMLYSVDESMGSSHHHHHHSSGLVPRGSHMSDEKTQLIEAFYNFDGDYDGFVSVEEFRGIIRDGLPMTEAEITEFFEAADPNNTGFIDYKAFAAMLYSVDESMGSSHHHHHHSSGLVPRGSHMSDEKTQLIEAFYNFDGDYDGFVSVEEFRGIIRDGLPMTEAEITEFFEAADPNNTGFIDYKAFAAMLYSVDESMGSSHHHHHHSSGLVPRGSHMSDEKTQLIEAFYNFDGDYDGFVSVEEFRGIIRDGLPMTEAEITEFFEAADPNNTGFIDYKAFAAMLYSVDESMGSSHHHHHHSSGLVPRGSHMSDEKTQLIEAFYNFDGDYDGFVSVEEFRGIIRDGLPMTEAEITEFFEAADPNNTGFIDYKAFAAMLYSVDESMGSSHHHHHHSSGLVPRGSHMSDEKTQLIEAFYNFDGDYDGFVSVEEFRGIIRDGLPMTEAEITEFFEAADPNNTGFIDYKAFAAMLYSVDESMGSSHHHHHHSSGLVPRGSHMSDEKTQLIEAFYNFDGDYDGFVSVEEFRGIIRDGLPMTEAEITEFFEAADPNNTGFIDYKAFAAMLYSVDESMGSSHHHHHHSSGLVPRGSHMSDEKTQLIEAFYNFDGDYDGFVSVEEFRGIIRDGLPMTEAEITEFFEAADPNNTGFIDYKAFAAMLYSVDESMGSSHHHHHHSSGLVPRGSHMSDEKTQLIEAFYNFDGDYDGFVSVEEFRGIIRDGLPMTEAEITEFFEAADPNNTGFIDYKAFAAMLYSVDES

CATH classification: 1.10.238.10

Solvent-accessible surface area: 7244 Å² total; per-residue (Å²): 206,63,104,27,114,151,160,103,84,96,107,58,47,134,53,88,177,69,113,111,132,73,91,96,49,80,79,18,53,74,9,101,151,93,23,72,78,148,126,130,24,106,1,4,2,87,90,6,94,43,37,9,181,138,4,4,74,50,91,133,60,56,20,71,119,54,13,91,75,8,7,114,118,76,96,10,98,0,55,59,150,39,9,22,57,60,34,110,79,123,122,141,181